Protein 1U34 (pdb70)

CATH classification: 4.10.1240.10

Organism: Mus musculus (NCBI:txid10090)

Solvent-accessible surface area: 11486 Å² total; per-residue (Å²): 136,118,78,180,174,148,135,102,101,92,192,157,176,208,186,142,161,126,68,97,126,182,45,115,84,113,104,71,104,161,14,82,182,57,64,60,58,155,192,47,58,87,140,96,36,0,40,10,67,60,38,128,56,20,66,32,10,56,26,22,54,50,48,36,98,40,67,104,62,35,59,126,194,54,60,32,115,189,132,120,73,71,163,30,2,106,1,69,3,103,149,112,15,63,27,34,87,128,10,80,96,72,169,19,160,85,66,147,92,113,196,145,213,180,183,103,153,181,273

Foldseek 3Di:
DPDPPDDDDDDDDDDPDDDDDDPPDDQSPDAADQAPHNDDHDDQAEPWHADPHNPTHRTDGAQAKPAFQQCPPLHPHHGDDDDGWIWHHHNNRYTDDDTDCDCSPPDHGDDDDDDDDDD

Secondary structure (DSSP, 8-state):
--S-------------S---SS-SS-TTS--S----SSS---SS----B--SSS--B----TT-B----SS-TTSSS----------B--TTS---S-----SSS--SS----------

Radius of gyration: 20.19 Å; Cα contacts (8 Å, |Δi|>4): 147; chains: 1; bounding box: 63×57×38 Å

GO terms:
  GO:0009986 cell surface (C, IDA)
  GO:0106071 positive regulation of adenylate cyclase-activating G protein-coupled receptor signaling pathway (P, IDA)
  GO:0015056 corticotrophin-releasing factor receptor activity (F, IDA)
  GO:0051866 general adaptation syndrome (P, IDA)
  GO:0005783 endoplasmic reticulum (C, EXP)
  GO:0005794 Golgi apparatus (C, EXP)
  GO:0005886 plasma membrane (C, EXP)
  GO:0015056 corticotrophin-releasing factor receptor activity (F, IMP)
  GO:0051461 positive regulation of corticotropin secretion (P, IMP)
  GO:0051866 general adaptation syndrome (P, IMP)
  GO:0005179 hormone activity (F, IDA)
  GO:0007186 G protein-coupled receptor signaling pathway (P, IDA)
  GO:0016525 negative regulation of angiogenesis (P, IMP)
  GO:0005515 protein binding (F, IPI)

Nearest PDB structures (foldseek):
  1u34-assembly1_A  TM=4.795E-01  e=1.345E-15  Mus musculus
  2jnc-assembly1_A  TM=6.768E-01  e=2.376E-10  Mus musculus
  3n96-assembly1_D  TM=6.981E-01  e=1.333E-08  Homo sapiens
  3ehu-assembly2_B  TM=7.240E-01  e=1.091E-06  Escherichia coli K-12
  3ehs-assembly1_A  TM=6.765E-01  e=5.462E-07  Escherichia coli K-12

InterPro domains:
  IPR000832 GPCR, family 2, secretin-like [PF00002] (118-355)
  IPR000832 GPCR, family 2, secretin-like [PR00249] (118-142)
  IPR000832 GPCR, family 2, secretin-like [PR00249] (150-174)
  IPR000832 GPCR, family 2, secretin-like [PR00249] (186-209)
  IPR000832 GPCR, family 2, secretin-like [PR00249] (224-249)
  IPR000832 GPCR, family 2, secretin-like [PR00249] (266-291)
  IPR000832 GPCR, family 2, secretin-like [PR00249] (308-328)
  IPR000832 GPCR, family 2, secretin-like [PR00249] (341-362)
  IPR001879 GPCR, family 2, extracellular hormone receptor domain [PF02793] (38-99)
  IPR001879 GPCR, family 2, extracellular hormone receptor domain [PS50227] (13-102)
  IPR001879 GPCR, family 2, extracellular hormone receptor domain [SM00008] (36-107)
  IPR003051 GPCR, family 2, corticotropin releasing factor receptor [PR01279] (52-63)
  IPR003051 GPCR, family 2, corticotropin releasing factor receptor [PR01279] (65-82)
  IPR003051 GPCR, family 2, corticotropin releasing factor receptor [PR01279] (86-102)
  IPR003051 GPCR, family 2, corticotropin releasing factor receptor [PR01279] (107-122)
  IPR003051 GPCR, family 2, corticotropin releasing factor receptor [PR01279] (124-142)
  IPR003051 GPCR, family 2, corticotropin releasing factor receptor [PR01279] (211-223)
  IPR003051 GPCR, family 2, corticotropin releasing factor receptor [PR01279] (255-270)
  IPR003051 GPCR, family 2, corticotropin releasing factor receptor [PR01279] (295-304)
  IPR003051 GPCR, family 2, corticotropin releasing factor receptor [PR01279] (326-347)

Structure (mmCIF, N/CA/C/O backbone):
data_1U34
#
_entry.id   1U34
#
loop_
_atom_site.group_PDB
_atom_site.id
_atom_site.type_symbol
_atom_site.label_atom_id
_atom_site.label_alt_id
_atom_site.label_comp_id
_atom_site.label_asym_id
_atom_site.label_entity_id
_atom_site.label_seq_id
_atom_site.pdbx_PDB_ins_code
_atom_site.Cartn_x
_atom_site.Cartn_y
_atom_site.Cartn_z
_atom_site.occupancy
_atom_site.B_iso_or_equiv
_atom_site.auth_seq_id
_atom_site.auth_comp_id
_atom_site.auth_asym_id
_atom_site.auth_atom_id
_atom_site.pdbx_PDB_model_num
ATOM 1 N N . GLY A 1 1 ? 8.551 -42.265 12.281 1.00 0.00 15 GLY A N 1
ATOM 2 C CA . GLY A 1 1 ? 8.834 -40.964 11.698 1.00 0.00 15 GLY A CA 1
ATOM 3 C C . GLY A 1 1 ? 8.059 -39.859 12.420 1.00 0.00 15 GLY A C 1
ATOM 4 O O . GLY A 1 1 ? 7.517 -40.082 13.502 1.00 0.00 15 GLY A O 1
ATOM 8 N N . SER A 1 2 ? 8.032 -38.693 11.792 1.00 0.00 16 SER A N 1
ATOM 9 C CA . SER A 1 2 ? 7.333 -37.554 12.362 1.00 0.00 16 SER A CA 1
ATOM 10 C C . SER A 1 2 ? 6.933 -36.578 11.253 1.00 0.00 16 SER A C 1
ATOM 11 O O . SER A 1 2 ? 7.357 -36.726 10.108 1.00 0.00 16 SER A O 1
ATOM 18 N N . GLY A 1 3 ? 6.120 -35.602 11.632 1.00 0.00 17 GLY A N 1
ATOM 19 C CA . GLY A 1 3 ? 5.657 -34.603 10.684 1.00 0.00 17 GLY A CA 1
ATOM 20 C C . GLY A 1 3 ? 5.802 -33.193 11.260 1.00 0.00 17 GLY A C 1
ATOM 21 O O . GLY A 1 3 ? 4.806 -32.527 11.537 1.00 0.00 17 GLY A O 1
ATOM 25 N N . MET A 1 4 ? 7.051 -32.780 11.422 1.00 0.00 18 MET A N 1
ATOM 26 C CA . MET A 1 4 ? 7.338 -31.461 11.959 1.00 0.00 18 MET A CA 1
ATOM 27 C C . MET A 1 4 ? 8.820 -31.115 11.800 1.00 0.00 18 MET A C 1
ATOM 28 O O . MET A 1 4 ? 9.681 -31.765 12.391 1.00 0.00 18 MET A O 1
ATOM 40 N N . LYS A 1 5 ? 9.072 -30.093 10.996 1.00 0.00 19 LYS A N 1
ATOM 41 C CA . LYS A 1 5 ? 10.435 -29.652 10.749 1.00 0.00 19 LYS A CA 1
ATOM 42 C C . LYS A 1 5 ? 10.416 -28.460 9.789 1.00 0.00 19 LYS A C 1
ATOM 43 O O . LYS A 1 5 ? 9.350 -28.015 9.368 1.00 0.00 19 LYS A O 1
ATOM 58 N N . GLU A 1 6 ? 11.609 -27.978 9.472 1.00 0.00 20 GLU A N 1
ATOM 59 C CA . GLU A 1 6 ? 11.743 -26.848 8.569 1.00 0.00 20 GLU A CA 1
ATOM 60 C C . GLU A 1 6 ? 11.132 -25.593 9.197 1.00 0.00 20 GLU A C 1
ATOM 61 O O . GLU A 1 6 ? 9.918 -25.517 9.386 1.00 0.00 20 GLU A O 1
ATOM 71 N N . THR A 1 7 ? 12.000 -24.640 9.501 1.00 0.00 21 THR A N 1
ATOM 72 C CA . THR A 1 7 ? 11.561 -23.392 10.102 1.00 0.00 21 THR A CA 1
ATOM 73 C C . THR A 1 7 ? 12.744 -22.436 10.270 1.00 0.00 21 THR A C 1
ATOM 74 O O . THR A 1 7 ? 13.864 -22.869 10.535 1.00 0.00 21 THR A O 1
ATOM 85 N N . ALA A 1 8 ? 12.454 -21.153 10.109 1.00 0.00 22 ALA A N 1
ATOM 86 C CA . ALA A 1 8 ? 13.479 -20.132 10.239 1.00 0.00 22 ALA A CA 1
ATOM 87 C C . ALA A 1 8 ? 12.816 -18.781 10.515 1.00 0.00 22 ALA A C 1
ATOM 88 O O . ALA A 1 8 ? 11.611 -18.627 10.323 1.00 0.00 22 ALA A O 1
ATOM 95 N N . ALA A 1 9 ? 13.632 -17.837 10.958 1.00 0.00 23 ALA A N 1
ATOM 96 C CA . ALA A 1 9 ? 13.139 -16.503 11.261 1.00 0.00 23 ALA A CA 1
ATOM 97 C C . ALA A 1 9 ? 14.310 -15.616 11.687 1.00 0.00 23 ALA A C 1
ATOM 98 O O . ALA A 1 9 ? 15.221 -16.072 12.377 1.00 0.00 23 ALA A O 1
ATOM 105 N N . ALA A 1 10 ? 14.250 -14.364 11.257 1.00 0.00 24 ALA A N 1
ATOM 106 C CA . ALA A 1 10 ? 15.294 -13.408 11.584 1.00 0.00 24 ALA A CA 1
ATOM 107 C C . ALA A 1 10 ? 14.857 -12.010 11.144 1.00 0.00 24 ALA A C 1
ATOM 108 O O . ALA A 1 10 ? 14.647 -11.767 9.956 1.00 0.00 24 ALA A O 1
ATOM 115 N N . LYS A 1 11 ? 14.733 -11.127 12.124 1.00 0.00 25 LYS A N 1
ATOM 116 C CA . LYS A 1 11 ? 14.325 -9.759 11.851 1.00 0.00 25 LYS A CA 1
ATOM 117 C C . LYS A 1 11 ? 15.365 -8.797 12.427 1.00 0.00 25 LYS A C 1
ATOM 118 O O . LYS A 1 11 ? 16.392 -9.228 12.951 1.00 0.00 25 LYS A O 1
ATOM 133 N N . PHE A 1 12 ? 15.065 -7.512 12.310 1.00 0.00 26 PHE A N 1
ATOM 134 C CA . PHE A 1 12 ? 15.962 -6.485 12.813 1.00 0.00 26 PHE A CA 1
ATOM 135 C C . PHE A 1 12 ? 15.191 -5.419 13.595 1.00 0.00 26 PHE A C 1
ATOM 136 O O . PHE A 1 12 ? 13.969 -5.329 13.489 1.00 0.00 26 PHE A O 1
ATOM 152 N N . GLU A 1 13 ? 15.938 -4.639 14.362 1.00 0.00 27 GLU A N 1
ATOM 153 C CA . GLU A 1 13 ? 15.340 -3.582 15.161 1.00 0.00 27 GLU A CA 1
ATOM 154 C C . GLU A 1 13 ? 14.447 -2.697 14.288 1.00 0.00 27 GLU A C 1
ATOM 155 O O . GLU A 1 13 ? 14.856 -2.268 13.211 1.00 0.00 27 GLU A O 1
ATOM 165 N N . ARG A 1 14 ? 13.246 -2.449 14.788 1.00 0.00 28 ARG A N 1
ATOM 166 C CA . ARG A 1 14 ? 12.292 -1.622 14.067 1.00 0.00 28 ARG A CA 1
ATOM 167 C C . ARG A 1 14 ? 11.089 -1.302 14.957 1.00 0.00 28 ARG A C 1
ATOM 168 O O . ARG A 1 14 ? 10.303 -2.190 15.286 1.00 0.00 28 ARG A O 1
ATOM 186 N N . GLN A 1 15 ? 10.983 -0.033 15.320 1.00 0.00 29 GLN A N 1
ATOM 187 C CA . GLN A 1 15 ? 9.889 0.415 16.166 1.00 0.00 29 GLN A CA 1
ATOM 188 C C . GLN A 1 15 ? 9.025 1.434 15.420 1.00 0.00 29 GLN A C 1
ATOM 189 O O . GLN A 1 15 ? 7.835 1.205 15.203 1.00 0.00 29 GLN A O 1
ATOM 201 N N . HIS A 1 16 ? 9.657 2.538 15.046 1.00 0.00 30 HIS A N 1
ATOM 202 C CA . HIS A 1 16 ? 8.961 3.592 14.329 1.00 0.00 30 HIS A CA 1
ATOM 203 C C . HIS A 1 16 ? 9.951 4.695 13.950 1.00 0.00 30 HIS A C 1
ATOM 204 O O . HIS A 1 16 ? 10.992 4.845 14.588 1.00 0.00 30 HIS A O 1
ATOM 217 N N . MET A 1 17 ? 9.593 5.438 12.914 1.00 0.00 31 MET A N 1
ATOM 218 C CA . MET A 1 17 ? 10.437 6.523 12.442 1.00 0.00 31 MET A CA 1
ATOM 219 C C . MET A 1 17 ? 10.041 7.849 13.095 1.00 0.00 31 MET A C 1
ATOM 220 O O . MET A 1 17 ? 10.107 8.901 12.462 1.00 0.00 31 MET A O 1
ATOM 232 N N . ASP A 1 18 ? 9.638 7.756 14.354 1.00 0.00 32 ASP A N 1
ATOM 233 C CA . ASP A 1 18 ? 9.233 8.935 15.100 1.00 0.00 32 ASP A CA 1
ATOM 234 C C . ASP A 1 18 ? 8.026 9.577 14.411 1.00 0.00 32 ASP A C 1
ATOM 235 O O . ASP A 1 18 ? 7.908 9.533 13.188 1.00 0.00 32 ASP A O 1
ATOM 243 N N . SER A 1 19 ? 7.159 10.158 15.228 1.00 0.00 33 SER A N 1
ATOM 244 C CA . SER A 1 19 ? 5.966 10.808 14.714 1.00 0.00 33 SER A CA 1
ATOM 245 C C . SER A 1 19 ? 5.002 11.116 15.861 1.00 0.00 33 SER A C 1
ATOM 246 O O . SER A 1 19 ? 5.007 10.431 16.881 1.00 0.00 33 SER A O 1
ATOM 253 N N . PRO A 1 20 ? 4.177 12.177 15.650 1.00 0.00 34 PRO A N 1
ATOM 254 C CA . PRO A 1 20 ? 3.209 12.584 16.654 1.00 0.00 34 PRO A CA 1
ATOM 255 C C . PRO A 1 20 ? 2.020 11.622 16.692 1.00 0.00 34 PRO A C 1
ATOM 256 O O . PRO A 1 20 ? 2.107 10.502 16.190 1.00 0.00 34 PRO A O 1
ATOM 264 N N . ASP A 1 21 ? 0.937 12.095 17.291 1.00 0.00 35 ASP A N 1
ATOM 265 C CA . ASP A 1 21 ? -0.268 11.290 17.400 1.00 0.00 35 ASP A CA 1
ATOM 266 C C . ASP A 1 21 ? -1.330 11.837 16.444 1.00 0.00 35 ASP A C 1
ATOM 267 O O . ASP A 1 21 ? -1.391 13.041 16.202 1.00 0.00 35 ASP A O 1
ATOM 275 N N . LEU A 1 22 ? -2.140 10.926 15.927 1.00 0.00 36 LEU A N 1
ATOM 276 C CA . LEU A 1 22 ? -3.196 11.301 15.002 1.00 0.00 36 LEU A CA 1
ATOM 277 C C . LEU A 1 22 ? -2.615 11.414 13.590 1.00 0.00 36 LEU A C 1
ATOM 278 O O . LEU A 1 22 ? -3.138 10.817 12.650 1.00 0.00 36 LEU A O 1
ATOM 293 N N . GLY A 1 23 ? -1.543 12.186 13.486 1.00 0.00 37 GLY A N 1
ATOM 294 C CA . GLY A 1 23 ? -0.886 12.384 12.206 1.00 0.00 37 GLY A CA 1
ATOM 295 C C . GLY A 1 23 ? -0.860 13.867 11.828 1.00 0.00 37 GLY A C 1
ATOM 296 O O . GLY A 1 23 ? -1.889 14.540 11.866 1.00 0.00 37 GLY A O 1
ATOM 300 N N . THR A 1 24 ? 0.328 14.333 11.472 1.00 0.00 38 THR A N 1
ATOM 301 C CA . THR A 1 24 ? 0.503 15.724 11.088 1.00 0.00 38 THR A CA 1
ATOM 302 C C . THR A 1 24 ? 0.080 15.932 9.633 1.00 0.00 38 THR A C 1
ATOM 303 O O . THR A 1 24 ? 0.192 17.035 9.101 1.00 0.00 38 THR A O 1
ATOM 314 N N . THR A 1 25 ? -0.399 14.853 9.029 1.00 0.00 39 THR A N 1
ATOM 315 C CA . THR A 1 25 ? -0.839 14.905 7.645 1.00 0.00 39 THR A CA 1
ATOM 316 C C . THR A 1 25 ? -1.474 13.573 7.239 1.00 0.00 39 THR A C 1
ATOM 317 O O . THR A 1 25 ? -0.852 12.520 7.364 1.00 0.00 39 THR A O 1
ATOM 328 N N . LEU A 1 26 ? -2.707 13.665 6.762 1.00 0.00 40 LEU A N 1
ATOM 329 C CA . LEU A 1 26 ? -3.434 12.480 6.336 1.00 0.00 40 LEU A CA 1
ATOM 330 C C . LEU A 1 26 ? -2.798 11.927 5.059 1.00 0.00 40 LEU A C 1
ATOM 331 O O . LEU A 1 26 ? -2.238 12.681 4.265 1.00 0.00 40 LEU A O 1
ATOM 346 N N . LEU A 1 27 ? -2.905 10.616 4.903 1.00 0.00 41 LEU A N 1
ATOM 347 C CA . LEU A 1 27 ? -2.347 9.954 3.737 1.00 0.00 41 LEU A CA 1
ATOM 348 C C . LEU A 1 27 ? -3.380 9.960 2.608 1.00 0.00 41 LEU A C 1
ATOM 349 O O . LEU A 1 27 ? -3.144 9.395 1.542 1.00 0.00 41 LEU A O 1
ATOM 364 N N . GLU A 1 28 ? -4.504 10.606 2.882 1.00 0.00 42 GLU A N 1
ATOM 365 C CA . GLU A 1 28 ? -5.575 10.693 1.905 1.00 0.00 42 GLU A CA 1
ATOM 366 C C . GLU A 1 28 ? -5.884 12.158 1.585 1.00 0.00 42 GLU A C 1
ATOM 367 O O . GLU A 1 28 ? -7.034 12.512 1.331 1.00 0.00 42 GLU A O 1
ATOM 377 N N . GLN A 1 29 ? -4.837 12.969 1.607 1.00 0.00 43 GLN A N 1
ATOM 378 C CA . GLN A 1 29 ? -4.981 14.386 1.324 1.00 0.00 43 GLN A CA 1
ATOM 379 C C . GLN A 1 29 ? -5.997 14.601 0.200 1.00 0.00 43 GLN A C 1
ATOM 380 O O . GLN A 1 29 ? -6.846 15.486 0.287 1.00 0.00 43 GLN A O 1
ATOM 392 N N . TYR A 1 30 ? -5.874 13.776 -0.831 1.00 0.00 44 TYR A N 1
ATOM 393 C CA . TYR A 1 30 ? -6.771 13.865 -1.971 1.00 0.00 44 TYR A CA 1
ATOM 394 C C . TYR A 1 30 ? -6.482 12.756 -2.983 1.00 0.00 44 TYR A C 1
ATOM 395 O O . TYR A 1 30 ? -7.401 12.207 -3.587 1.00 0.00 44 TYR A O 1
ATOM 412 N N . CYS A 1 31 ? -5.200 12.459 -3.137 1.00 0.00 45 CYS A N 1
ATOM 413 C CA . CYS A 1 31 ? -4.777 11.425 -4.067 1.00 0.00 45 CYS A CA 1
ATOM 414 C C . CYS A 1 31 ? -5.206 11.841 -5.476 1.00 0.00 45 CYS A C 1
ATOM 415 O O . CYS A 1 31 ? -5.213 13.026 -5.801 1.00 0.00 45 CYS A O 1
ATOM 421 N N . HIS A 1 32 ? -5.554 10.842 -6.273 1.00 0.00 46 HIS A N 1
ATOM 422 C CA . HIS A 1 32 ? -5.983 11.088 -7.639 1.00 0.00 46 HIS A CA 1
ATOM 423 C C . HIS A 1 32 ? -7.400 11.667 -7.635 1.00 0.00 46 HIS A C 1
ATOM 424 O O . HIS A 1 32 ? -7.897 12.093 -6.594 1.00 0.00 46 HIS A O 1
ATOM 437 N N . ARG A 1 33 ? -8.008 11.664 -8.813 1.00 0.00 47 ARG A N 1
ATOM 438 C CA . ARG A 1 33 ? -9.357 12.184 -8.958 1.00 0.00 47 ARG A CA 1
ATOM 439 C C . ARG A 1 33 ? -10.315 11.444 -8.022 1.00 0.00 47 ARG A C 1
ATOM 440 O O . ARG A 1 33 ? -11.240 12.042 -7.475 1.00 0.00 47 ARG A O 1
ATOM 458 N N . THR A 1 34 ? -10.060 10.153 -7.868 1.00 0.00 48 THR A N 1
ATOM 459 C CA . THR A 1 34 ? -10.889 9.325 -7.008 1.00 0.00 48 THR A CA 1
ATOM 460 C C . THR A 1 34 ? -12.337 9.819 -7.025 1.00 0.00 48 THR A C 1
ATOM 461 O O . THR A 1 34 ? -12.720 10.655 -6.209 1.00 0.00 48 THR A O 1
ATOM 472 N N . THR A 1 35 ? -13.102 9.281 -7.962 1.00 0.00 49 THR A N 1
ATOM 473 C CA . THR A 1 35 ? -14.498 9.657 -8.097 1.00 0.00 49 THR A CA 1
ATOM 474 C C . THR A 1 35 ? -15.356 8.427 -8.399 1.00 0.00 49 THR A C 1
ATOM 475 O O . THR A 1 35 ? -15.596 8.103 -9.562 1.00 0.00 49 THR A O 1
ATOM 486 N N . ILE A 1 36 ? -15.795 7.773 -7.334 1.00 0.00 50 ILE A N 1
ATOM 487 C CA . ILE A 1 36 ? -16.620 6.585 -7.472 1.00 0.00 50 ILE A CA 1
ATOM 488 C C . ILE A 1 36 ? -17.143 6.171 -6.095 1.00 0.00 50 ILE A C 1
ATOM 489 O O . ILE A 1 36 ? -16.620 6.606 -5.070 1.00 0.00 50 ILE A O 1
ATOM 504 N N . GLY A 1 37 ? -18.170 5.334 -6.115 1.00 0.00 51 GLY A N 1
ATOM 505 C CA . GLY A 1 37 ? -18.770 4.857 -4.881 1.00 0.00 51 GLY A CA 1
ATOM 506 C C . GLY A 1 37 ? -20.217 5.340 -4.751 1.00 0.00 51 GLY A C 1
ATOM 507 O O . GLY A 1 37 ? -20.565 6.013 -3.783 1.00 0.00 51 GLY A O 1
ATOM 511 N N . ASN A 1 38 ? -21.019 4.978 -5.742 1.00 0.00 52 ASN A N 1
ATOM 512 C CA . ASN A 1 38 ? -22.419 5.367 -5.751 1.00 0.00 52 ASN A CA 1
ATOM 513 C C . ASN A 1 38 ? -22.523 6.878 -5.962 1.00 0.00 52 ASN A C 1
ATOM 514 O O . ASN A 1 38 ? -23.173 7.574 -5.183 1.00 0.00 52 ASN A O 1
ATOM 524 N N . PHE A 1 39 ? -21.872 7.343 -7.018 1.00 0.00 53 PHE A N 1
ATOM 525 C CA . PHE A 1 39 ? -21.882 8.760 -7.341 1.00 0.00 53 PHE A CA 1
ATOM 526 C C . PHE A 1 39 ? -21.315 9.007 -8.740 1.00 0.00 53 PHE A C 1
ATOM 527 O O . PHE A 1 39 ? -21.839 9.832 -9.489 1.00 0.00 53 PHE A O 1
ATOM 543 N N . SER A 1 40 ? -20.255 8.277 -9.052 1.00 0.00 54 SER A N 1
ATOM 544 C CA . SER A 1 40 ? -19.611 8.408 -10.348 1.00 0.00 54 SER A CA 1
ATOM 545 C C . SER A 1 40 ? -18.854 7.123 -10.688 1.00 0.00 54 SER A C 1
ATOM 546 O O . SER A 1 40 ? -17.629 7.074 -10.585 1.00 0.00 54 SER A O 1
ATOM 553 N N . GLY A 1 41 ? -19.614 6.113 -11.085 1.00 0.00 55 GLY A N 1
ATOM 554 C CA . GLY A 1 41 ? -19.029 4.830 -11.440 1.00 0.00 55 GLY A CA 1
ATOM 555 C C . GLY A 1 41 ? -19.156 4.568 -12.942 1.00 0.00 55 GLY A C 1
ATOM 556 O O . GLY A 1 41 ? -20.208 4.138 -13.413 1.00 0.00 55 GLY A O 1
ATOM 560 N N . PRO A 1 42 ? -18.041 4.843 -13.671 1.00 0.00 56 PRO A N 1
ATOM 561 C CA . PRO A 1 42 ? -18.019 4.641 -15.109 1.00 0.00 56 PRO A CA 1
ATOM 562 C C . PRO A 1 42 ? -17.917 3.154 -15.452 1.00 0.00 56 PRO A C 1
ATOM 563 O O . PRO A 1 42 ? -18.851 2.574 -16.002 1.00 0.00 56 PRO A O 1
ATOM 571 N N . TYR A 1 43 ? -16.772 2.578 -15.112 1.00 0.00 57 TYR A N 1
ATOM 572 C CA . TYR A 1 43 ? -16.536 1.169 -15.377 1.00 0.00 57 TYR A CA 1
ATOM 573 C C . TYR A 1 43 ? -16.228 0.413 -14.084 1.00 0.00 57 TYR A C 1
ATOM 574 O O . TYR A 1 43 ? -16.388 0.952 -12.991 1.00 0.00 57 TYR A O 1
ATOM 591 N N . THR A 1 44 ? -15.791 -0.828 -14.251 1.00 0.00 58 THR A N 1
ATOM 592 C CA . THR A 1 44 ? -15.459 -1.664 -13.110 1.00 0.00 58 THR A CA 1
ATOM 593 C C . THR A 1 44 ? -13.945 -1.689 -12.890 1.00 0.00 58 THR A C 1
ATOM 594 O O . THR A 1 44 ? -13.392 -2.704 -12.472 1.00 0.00 58 THR A O 1
ATOM 605 N N . TYR A 1 45 ? -13.318 -0.558 -13.179 1.00 0.00 59 TYR A N 1
ATOM 606 C CA . TYR A 1 45 ? -11.880 -0.437 -13.018 1.00 0.00 59 TYR A CA 1
ATOM 607 C C . TYR A 1 45 ? -11.511 -0.207 -11.551 1.00 0.00 59 TYR A C 1
ATOM 608 O O . TYR A 1 45 ? -12.378 0.075 -10.726 1.00 0.00 59 TYR A O 1
ATOM 625 N N . CYS A 1 46 ? -10.222 -0.338 -11.272 1.00 0.00 60 CYS A N 1
ATOM 626 C CA . CYS A 1 46 ? -9.727 -0.148 -9.918 1.00 0.00 60 CYS A CA 1
ATOM 627 C C . CYS A 1 46 ? -9.928 1.320 -9.535 1.00 0.00 60 CYS A C 1
ATOM 628 O O . CYS A 1 46 ? -9.875 2.202 -10.390 1.00 0.00 60 CYS A O 1
ATOM 634 N N . ASN A 1 47 ? -10.154 1.535 -8.247 1.00 0.00 61 ASN A N 1
ATOM 635 C CA . ASN A 1 47 ? -10.362 2.881 -7.740 1.00 0.00 61 ASN A CA 1
ATOM 636 C C . ASN A 1 47 ? -9.214 3.252 -6.800 1.00 0.00 61 ASN A C 1
ATOM 637 O O . ASN A 1 47 ? -8.479 2.379 -6.338 1.00 0.00 61 ASN A O 1
ATOM 647 N N . THR A 1 48 ? -9.093 4.546 -6.545 1.00 0.00 62 THR A N 1
ATOM 648 C CA . THR A 1 48 ? -8.045 5.043 -5.669 1.00 0.00 62 THR A CA 1
ATOM 649 C C . THR A 1 48 ? -8.224 4.485 -4.256 1.00 0.00 62 THR A C 1
ATOM 650 O O . THR A 1 48 ? -9.295 4.617 -3.663 1.00 0.00 62 THR A O 1
ATOM 661 N N . THR A 1 49 ? -7.161 3.874 -3.756 1.00 0.00 63 THR A N 1
ATOM 662 C CA . THR A 1 49 ? -7.186 3.297 -2.422 1.00 0.00 63 THR A CA 1
ATOM 663 C C . THR A 1 49 ? -5.765 3.143 -1.880 1.00 0.00 63 THR A C 1
ATOM 664 O O . THR A 1 49 ? -4.802 3.122 -2.647 1.00 0.00 63 THR A O 1
ATOM 675 N N . LEU A 1 50 ? -5.676 3.040 -0.562 1.00 0.00 64 LEU A N 1
ATOM 676 C CA . LEU A 1 50 ? -4.388 2.888 0.092 1.00 0.00 64 LEU A CA 1
ATOM 677 C C . LEU A 1 50 ? -4.468 1.750 1.112 1.00 0.00 64 LEU A C 1
ATOM 678 O O . LEU A 1 50 ? -5.344 1.747 1.976 1.00 0.00 64 LEU A O 1
ATOM 693 N N . ASP A 1 51 ? -3.543 0.811 0.976 1.00 0.00 65 ASP A N 1
ATOM 694 C CA . ASP A 1 51 ? -3.498 -0.330 1.874 1.00 0.00 65 ASP A CA 1
ATOM 695 C C . ASP A 1 51 ? -2.503 -0.048 3.002 1.00 0.00 65 ASP A C 1
ATOM 696 O O . ASP A 1 51 ? -2.156 1.105 3.254 1.00 0.00 65 ASP A O 1
ATOM 704 N N . GLN A 1 52 ? -2.072 -1.121 3.649 1.00 0.00 66 GLN A N 1
ATOM 705 C CA . GLN A 1 52 ? -1.123 -1.002 4.743 1.00 0.00 66 GLN A CA 1
ATOM 706 C C . GLN A 1 52 ? -0.081 0.073 4.430 1.00 0.00 66 GLN A C 1
ATOM 707 O O . GLN A 1 52 ? 0.442 0.719 5.336 1.00 0.00 66 GLN A O 1
ATOM 719 N N . ILE A 1 53 ? 0.188 0.233 3.142 1.00 0.00 67 ILE A N 1
ATOM 720 C CA . ILE A 1 53 ? 1.158 1.218 2.697 1.00 0.00 67 ILE A CA 1
ATOM 721 C C . ILE A 1 53 ? 0.450 2.553 2.459 1.00 0.00 67 ILE A C 1
ATOM 722 O O . ILE A 1 53 ? -0.219 2.732 1.442 1.00 0.00 67 ILE A O 1
ATOM 737 N N . GLY A 1 54 ? 0.621 3.456 3.413 1.00 0.00 68 GLY A N 1
ATOM 738 C CA . GLY A 1 54 ? 0.005 4.769 3.320 1.00 0.00 68 GLY A CA 1
ATOM 739 C C . GLY A 1 54 ? -0.026 5.258 1.871 1.00 0.00 68 GLY A C 1
ATOM 740 O O . GLY A 1 54 ? -1.028 5.812 1.420 1.00 0.00 68 GLY A O 1
ATOM 744 N N . THR A 1 55 ? 1.084 5.037 1.181 1.00 0.00 69 THR A N 1
ATOM 745 C CA . THR A 1 55 ? 1.197 5.448 -0.208 1.00 0.00 69 THR A CA 1
ATOM 746 C C . THR A 1 55 ? -0.054 5.041 -0.988 1.00 0.00 69 THR A C 1
ATOM 747 O O . THR A 1 55 ? -0.280 3.856 -1.232 1.00 0.00 69 THR A O 1
ATOM 758 N N . CYS A 1 56 ? -0.835 6.045 -1.357 1.00 0.00 70 CYS A N 1
ATOM 759 C CA . CYS A 1 56 ? -2.058 5.806 -2.106 1.00 0.00 70 CYS A CA 1
ATOM 760 C C . CYS A 1 56 ? -1.696 5.660 -3.585 1.00 0.00 70 CYS A C 1
ATOM 761 O O . CYS A 1 56 ? -0.804 6.347 -4.079 1.00 0.00 70 CYS A O 1
ATOM 767 N N . TRP A 1 57 ? -2.408 4.762 -4.250 1.00 0.00 71 TRP A N 1
ATOM 768 C CA . TRP A 1 57 ? -2.173 4.518 -5.662 1.00 0.00 71 TRP A CA 1
ATOM 769 C C . TRP A 1 57 ? -3.381 5.043 -6.441 1.00 0.00 71 TRP A C 1
ATOM 770 O O . TRP A 1 57 ? -4.519 4.911 -5.991 1.00 0.00 71 TRP A O 1
ATOM 790 N N . PRO A 1 58 ? -3.085 5.642 -7.624 1.00 0.00 72 PRO A N 1
ATOM 791 C CA . PRO A 1 58 ? -4.134 6.189 -8.470 1.00 0.00 72 PRO A CA 1
ATOM 792 C C . PRO A 1 58 ? -4.897 5.072 -9.185 1.00 0.00 72 PRO A C 1
ATOM 793 O O . PRO A 1 58 ? -4.309 4.069 -9.585 1.00 0.00 72 PRO A O 1
ATOM 801 N N . GLN A 1 59 ? -6.198 5.284 -9.327 1.00 0.00 73 GLN A N 1
ATOM 802 C CA . GLN A 1 59 ? -7.048 4.309 -9.988 1.00 0.00 73 GLN A CA 1
ATOM 803 C C . GLN A 1 59 ? -6.296 3.648 -11.146 1.00 0.00 73 GLN A C 1
ATOM 804 O O . GLN A 1 59 ? -5.414 4.258 -11.746 1.00 0.00 73 GLN A O 1
ATOM 816 N N . SER A 1 60 ? -6.674 2.409 -11.423 1.00 0.00 74 SER A N 1
ATOM 817 C CA . SER A 1 60 ? -6.047 1.658 -12.499 1.00 0.00 74 SER A CA 1
ATOM 818 C C . SER A 1 60 ? -7.090 0.795 -13.212 1.00 0.00 74 SER A C 1
ATOM 819 O O . SER A 1 60 ? -8.286 0.921 -12.954 1.00 0.00 74 SER A O 1
ATOM 826 N N . ALA A 1 61 ? -6.599 -0.062 -14.094 1.00 0.00 75 ALA A N 1
ATOM 827 C CA . ALA A 1 61 ? -7.472 -0.946 -14.846 1.00 0.00 75 ALA A CA 1
ATOM 828 C C . ALA A 1 61 ? -7.455 -2.337 -14.210 1.00 0.00 75 ALA A C 1
ATOM 829 O O . ALA A 1 61 ? -6.477 -2.717 -13.568 1.00 0.00 75 ALA A O 1
ATOM 836 N N . PRO A 1 62 ? -8.577 -3.077 -14.415 1.00 0.00 76 PRO A N 1
ATOM 837 C CA . PRO A 1 62 ? -8.699 -4.418 -13.868 1.00 0.00 76 PRO A CA 1
ATOM 838 C C . PRO A 1 62 ? -7.855 -5.414 -14.666 1.00 0.00 76 PRO A C 1
ATOM 839 O O . PRO A 1 62 ? -7.684 -5.262 -15.874 1.00 0.00 76 PRO A O 1
ATOM 847 N N . GLY A 1 63 ? -7.348 -6.411 -13.955 1.00 0.00 77 GLY A N 1
ATOM 848 C CA . GLY A 1 63 ? -6.525 -7.432 -14.581 1.00 0.00 77 GLY A CA 1
ATOM 849 C C . GLY A 1 63 ? -5.136 -6.886 -14.919 1.00 0.00 77 GLY A C 1
ATOM 850 O O . GLY A 1 63 ? -4.334 -7.571 -15.551 1.00 0.00 77 GLY A O 1
ATOM 854 N N . ALA A 1 64 ? -4.896 -5.658 -14.484 1.00 0.00 78 ALA A N 1
ATOM 855 C CA . ALA A 1 64 ? -3.619 -5.012 -14.733 1.00 0.00 78 ALA A CA 1
ATOM 856 C C . ALA A 1 64 ? -2.701 -5.226 -13.528 1.00 0.00 78 ALA A C 1
ATOM 857 O O . ALA A 1 64 ? -2.894 -6.162 -12.754 1.00 0.00 78 ALA A O 1
ATOM 864 N N . LEU A 1 65 ? -1.721 -4.342 -13.406 1.00 0.00 79 LEU A N 1
ATOM 865 C CA . LEU A 1 65 ? -0.773 -4.422 -12.308 1.00 0.00 79 LEU A CA 1
ATOM 866 C C . LEU A 1 65 ? 0.157 -3.208 -12.354 1.00 0.00 79 LEU A C 1
ATOM 867 O O . LEU A 1 65 ? 0.683 -2.864 -13.411 1.00 0.00 79 LEU A O 1
ATOM 882 N N . VAL A 1 66 ? 0.331 -2.592 -11.193 1.00 0.00 80 VAL A N 1
ATOM 883 C CA . VAL A 1 66 ? 1.189 -1.424 -11.088 1.00 0.00 80 VAL A CA 1
ATOM 884 C C . VAL A 1 66 ? 2.517 -1.828 -10.445 1.00 0.00 80 VAL A C 1
ATOM 885 O O . VAL A 1 66 ? 2.883 -1.311 -9.390 1.00 0.00 80 VAL A O 1
ATOM 898 N N . GLU A 1 67 ? 3.203 -2.749 -11.108 1.00 0.00 81 GLU A N 1
ATOM 899 C CA . GLU A 1 67 ? 4.482 -3.228 -10.614 1.00 0.00 81 GLU A CA 1
ATOM 900 C C . GLU A 1 67 ? 5.620 -2.366 -11.164 1.00 0.00 81 GLU A C 1
ATOM 901 O O . GLU A 1 67 ? 5.569 -1.922 -12.310 1.00 0.00 81 GLU A O 1
ATOM 911 N N . ARG A 1 68 ? 6.620 -2.154 -10.321 1.00 0.00 82 ARG A N 1
ATOM 912 C CA . ARG A 1 68 ? 7.769 -1.354 -10.709 1.00 0.00 82 ARG A CA 1
ATOM 913 C C . ARG A 1 68 ? 9.013 -1.800 -9.937 1.00 0.00 82 ARG A C 1
ATOM 914 O O . ARG A 1 68 ? 9.572 -1.032 -9.156 1.00 0.00 82 ARG A O 1
ATOM 932 N N . PRO A 1 69 ? 9.419 -3.072 -10.190 1.00 0.00 83 PRO A N 1
ATOM 933 C CA . PRO A 1 69 ? 10.587 -3.630 -9.528 1.00 0.00 83 PRO A CA 1
ATOM 934 C C . PRO A 1 69 ? 11.877 -3.062 -10.122 1.00 0.00 83 PRO A C 1
ATOM 935 O O . PRO A 1 69 ? 12.306 -3.478 -11.198 1.00 0.00 83 PRO A O 1
ATOM 943 N N . CYS A 1 70 ? 12.461 -2.121 -9.396 1.00 0.00 84 CYS A N 1
ATOM 944 C CA . CYS A 1 70 ? 13.695 -1.492 -9.837 1.00 0.00 84 CYS A CA 1
ATOM 945 C C . CYS A 1 70 ? 13.401 -0.706 -11.116 1.00 0.00 84 CYS A C 1
ATOM 946 O O . CYS A 1 70 ? 12.423 -0.982 -11.809 1.00 0.00 84 CYS A O 1
ATOM 952 N N . PRO A 1 71 ? 14.289 0.286 -11.398 1.00 0.00 85 PRO A N 1
ATOM 953 C CA . PRO A 1 71 ? 14.136 1.114 -12.581 1.00 0.00 85 PRO A CA 1
ATOM 954 C C . PRO A 1 71 ? 14.537 0.348 -13.843 1.00 0.00 85 PRO A C 1
ATOM 955 O O . PRO A 1 71 ? 13.725 0.167 -14.749 1.00 0.00 85 PRO A O 1
ATOM 963 N N . GLU A 1 72 ? 15.791 -0.081 -13.861 1.00 0.00 86 GLU A N 1
ATOM 964 C CA . GLU A 1 72 ? 16.310 -0.824 -14.997 1.00 0.00 86 GLU A CA 1
ATOM 965 C C . GLU A 1 72 ? 17.100 -2.043 -14.517 1.00 0.00 86 GLU A C 1
ATOM 966 O O . GLU A 1 72 ? 17.792 -1.980 -13.503 1.00 0.00 86 GLU A O 1
ATOM 976 N N . TYR A 1 73 ? 16.971 -3.126 -15.271 1.00 0.00 87 TYR A N 1
ATOM 977 C CA . TYR A 1 73 ? 17.664 -4.358 -14.936 1.00 0.00 87 TYR A CA 1
ATOM 978 C C . TYR A 1 73 ? 19.134 -4.292 -15.356 1.00 0.00 87 TYR A C 1
ATOM 979 O O . TYR A 1 73 ? 19.591 -5.105 -16.158 1.00 0.00 87 TYR A O 1
ATOM 996 N N . PHE A 1 74 ? 19.833 -3.316 -14.795 1.00 0.00 88 PHE A N 1
ATOM 997 C CA . PHE A 1 74 ? 21.242 -3.133 -15.101 1.00 0.00 88 PHE A CA 1
ATOM 998 C C . PHE A 1 74 ? 22.101 -4.166 -14.367 1.00 0.00 88 PHE A C 1
ATOM 999 O O . PHE A 1 74 ? 23.000 -4.762 -14.958 1.00 0.00 88 PHE A O 1
ATOM 1015 N N . ASN A 1 75 ? 21.793 -4.344 -13.092 1.00 0.00 89 ASN A N 1
ATOM 1016 C CA . ASN A 1 75 ? 22.526 -5.294 -12.270 1.00 0.00 89 ASN A CA 1
ATOM 1017 C C . ASN A 1 75 ? 23.968 -4.812 -12.104 1.00 0.00 89 ASN A C 1
ATOM 1018 O O . ASN A 1 75 ? 24.867 -5.278 -12.801 1.00 0.00 89 ASN A O 1
ATOM 1028 N N . GLY A 1 76 ? 24.144 -3.882 -11.176 1.00 0.00 90 GLY A N 1
ATOM 1029 C CA . GLY A 1 76 ? 25.461 -3.330 -10.909 1.00 0.00 90 GLY A CA 1
ATOM 1030 C C . GLY A 1 76 ? 25.599 -1.927 -11.502 1.00 0.00 90 GLY A C 1
ATOM 1031 O O . GLY A 1 76 ? 26.486 -1.679 -12.318 1.00 0.00 90 GLY A O 1
ATOM 1035 N N . ILE A 1 77 ? 24.709 -1.047 -11.071 1.00 0.00 91 ILE A N 1
ATOM 1036 C CA . ILE A 1 77 ? 24.719 0.326 -11.549 1.00 0.00 91 ILE A CA 1
ATOM 1037 C C . ILE A 1 77 ? 23.989 1.217 -10.544 1.00 0.00 91 ILE A C 1
ATOM 1038 O O . ILE A 1 77 ? 23.343 0.721 -9.622 1.00 0.00 91 ILE A O 1
ATOM 1053 N N . LYS A 1 78 ? 24.115 2.519 -10.754 1.00 0.00 92 LYS A N 1
ATOM 1054 C CA . LYS A 1 78 ? 23.476 3.485 -9.878 1.00 0.00 92 LYS A CA 1
ATOM 1055 C C . LYS A 1 78 ? 22.023 3.681 -10.317 1.00 0.00 92 LYS A C 1
ATOM 1056 O O . LYS A 1 78 ? 21.761 4.276 -11.361 1.00 0.00 92 LYS A O 1
ATOM 1071 N N . TYR A 1 79 ? 21.116 3.169 -9.497 1.00 0.00 93 TYR A N 1
ATOM 1072 C CA . TYR A 1 79 ? 19.697 3.281 -9.788 1.00 0.00 93 TYR A CA 1
ATOM 1073 C C . TYR A 1 79 ? 19.162 4.657 -9.387 1.00 0.00 93 TYR A C 1
ATOM 1074 O O . TYR A 1 79 ? 19.872 5.447 -8.768 1.00 0.00 93 TYR A O 1
ATOM 1091 N N . ASN A 1 80 ? 17.914 4.902 -9.759 1.00 0.00 94 ASN A N 1
ATOM 1092 C CA . ASN A 1 80 ? 17.275 6.170 -9.447 1.00 0.00 94 ASN A CA 1
ATOM 1093 C C . ASN A 1 80 ? 16.209 5.947 -8.373 1.00 0.00 94 ASN A C 1
ATOM 1094 O O . ASN A 1 80 ? 15.914 6.849 -7.589 1.00 0.00 94 ASN A O 1
ATOM 1104 N N . THR A 1 81 ? 15.660 4.741 -8.369 1.00 0.00 95 THR A N 1
ATOM 1105 C CA . THR A 1 81 ? 14.633 4.390 -7.403 1.00 0.00 95 THR A CA 1
ATOM 1106 C C . THR A 1 81 ? 13.391 5.260 -7.604 1.00 0.00 95 THR A C 1
ATOM 1107 O O . THR A 1 81 ? 13.411 6.454 -7.309 1.00 0.00 95 THR A O 1
ATOM 1118 N N . THR A 1 82 ? 12.339 4.628 -8.106 1.00 0.00 96 THR A N 1
ATOM 1119 C CA . THR A 1 82 ? 11.090 5.331 -8.350 1.00 0.00 96 THR A CA 1
ATOM 1120 C C . THR A 1 82 ? 9.948 4.671 -7.577 1.00 0.00 96 THR A C 1
ATOM 1121 O O . THR A 1 82 ? 8.925 4.312 -8.159 1.00 0.00 96 THR A O 1
ATOM 1132 N N . ARG A 1 83 ? 10.160 4.530 -6.277 1.00 0.00 97 ARG A N 1
ATOM 1133 C CA . ARG A 1 83 ? 9.159 3.919 -5.417 1.00 0.00 97 ARG A CA 1
ATOM 1134 C C . ARG A 1 83 ? 8.787 2.530 -5.940 1.00 0.00 97 ARG A C 1
ATOM 1135 O O . ARG A 1 83 ? 7.657 2.307 -6.370 1.00 0.00 97 ARG A O 1
ATOM 1153 N N . ASN A 1 84 ? 9.760 1.632 -5.885 1.00 0.00 98 ASN A N 1
ATOM 1154 C CA . ASN A 1 84 ? 9.550 0.271 -6.348 1.00 0.00 98 ASN A CA 1
ATOM 1155 C C . ASN A 1 84 ? 8.379 -0.347 -5.582 1.00 0.00 98 ASN A C 1
ATOM 1156 O O . ASN A 1 84 ? 8.063 0.080 -4.472 1.00 0.00 98 ASN A O 1
ATOM 1166 N N . ALA A 1 85 ? 7.765 -1.342 -6.205 1.00 0.00 99 ALA A N 1
ATOM 1167 C CA . ALA A 1 85 ? 6.635 -2.024 -5.595 1.00 0.00 99 ALA A CA 1
ATOM 1168 C C . ALA A 1 85 ? 6.027 -2.997 -6.607 1.00 0.00 99 ALA A C 1
ATOM 1169 O O . ALA A 1 85 ? 6.405 -2.999 -7.777 1.00 0.00 99 ALA A O 1
ATOM 1176 N N . TYR A 1 86 ? 5.095 -3.803 -6.118 1.00 0.00 100 TYR A N 1
ATOM 1177 C CA . TYR A 1 86 ? 4.431 -4.779 -6.965 1.00 0.00 100 TYR A CA 1
ATOM 1178 C C . TYR A 1 86 ? 2.993 -5.018 -6.502 1.00 0.00 100 TYR A C 1
ATOM 1179 O O . TYR A 1 86 ? 2.761 -5.727 -5.523 1.00 0.00 100 TYR A O 1
ATOM 1196 N N . ARG A 1 87 ? 2.063 -4.413 -7.227 1.00 0.00 101 ARG A N 1
ATOM 1197 C CA . ARG A 1 87 ? 0.654 -4.552 -6.902 1.00 0.00 101 ARG A CA 1
ATOM 1198 C C . ARG A 1 87 ? -0.152 -4.882 -8.161 1.00 0.00 101 ARG A C 1
ATOM 1199 O O . ARG A 1 87 ? -0.078 -4.162 -9.156 1.00 0.00 101 ARG A O 1
ATOM 1217 N N . GLU A 1 88 ? -0.901 -5.970 -8.077 1.00 0.00 102 GLU A N 1
ATOM 1218 C CA . GLU A 1 88 ? -1.718 -6.404 -9.197 1.00 0.00 102 GLU A CA 1
ATOM 1219 C C . GLU A 1 88 ? -3.177 -5.998 -8.979 1.00 0.00 102 GLU A C 1
ATOM 1220 O O . GLU A 1 88 ? -3.617 -5.835 -7.842 1.00 0.00 102 GLU A O 1
ATOM 1230 N N . CYS A 1 89 ? -3.888 -5.844 -10.087 1.00 0.00 103 CYS A N 1
ATOM 1231 C CA . CYS A 1 89 ? -5.287 -5.458 -10.031 1.00 0.00 103 CYS A CA 1
ATOM 1232 C C . CYS A 1 89 ? -6.121 -6.589 -10.637 1.00 0.00 103 CYS A C 1
ATOM 1233 O O . CYS A 1 89 ? -5.982 -6.903 -11.818 1.00 0.00 103 CYS A O 1
ATOM 1239 N N . LEU A 1 90 ? -6.969 -7.170 -9.801 1.00 0.00 104 LEU A N 1
ATOM 1240 C CA . LEU A 1 90 ? -7.825 -8.259 -10.239 1.00 0.00 104 LEU A CA 1
ATOM 1241 C C . LEU A 1 90 ? -8.706 -7.775 -11.393 1.00 0.00 104 LEU A C 1
ATOM 1242 O O . LEU A 1 90 ? -8.822 -6.574 -11.629 1.00 0.00 104 LEU A O 1
ATOM 1257 N N . GLU A 1 91 ? -9.304 -8.737 -12.081 1.00 0.00 105 GLU A N 1
ATOM 1258 C CA . GLU A 1 91 ? -10.171 -8.425 -13.205 1.00 0.00 105 GLU A CA 1
ATOM 1259 C C . GLU A 1 91 ? -11.537 -7.951 -12.705 1.00 0.00 105 GLU A C 1
ATOM 1260 O O . GLU A 1 91 ? -12.426 -7.659 -13.504 1.00 0.00 105 GLU A O 1
ATOM 1270 N N . ASN A 1 92 ? -11.660 -7.887 -11.388 1.00 0.00 106 ASN A N 1
ATOM 1271 C CA . ASN A 1 92 ? -12.903 -7.452 -10.773 1.00 0.00 106 ASN A CA 1
ATOM 1272 C C . ASN A 1 92 ? -12.795 -5.970 -10.407 1.00 0.00 106 ASN A C 1
ATOM 1273 O O . ASN A 1 92 ? -13.755 -5.377 -9.918 1.00 0.00 106 ASN A O 1
ATOM 1283 N N . GLY A 1 93 ? -11.618 -5.415 -10.659 1.00 0.00 107 GLY A N 1
ATOM 1284 C CA . GLY A 1 93 ? -11.373 -4.015 -10.362 1.00 0.00 107 GLY A CA 1
ATOM 1285 C C . GLY A 1 93 ? -10.995 -3.823 -8.892 1.00 0.00 107 GLY A C 1
ATOM 1286 O O . GLY A 1 93 ? -11.566 -2.976 -8.207 1.00 0.00 107 GLY A O 1
ATOM 1290 N N . THR A 1 94 ? -10.036 -4.624 -8.452 1.00 0.00 108 THR A N 1
ATOM 1291 C CA . THR A 1 94 ? -9.575 -4.553 -7.075 1.00 0.00 108 THR A CA 1
ATOM 1292 C C . THR A 1 94 ? -8.055 -4.721 -7.013 1.00 0.00 108 THR A C 1
ATOM 1293 O O . THR A 1 94 ? -7.454 -5.302 -7.914 1.00 0.00 108 THR A O 1
ATOM 1304 N N . TRP A 1 95 ? -7.480 -4.200 -5.939 1.00 0.00 109 TRP A N 1
ATOM 1305 C CA . TRP A 1 95 ? -6.041 -4.285 -5.747 1.00 0.00 109 TRP A CA 1
ATOM 1306 C C . TRP A 1 95 ? -5.725 -5.656 -5.144 1.00 0.00 109 TRP A C 1
ATOM 1307 O O . TRP A 1 95 ? -6.600 -6.515 -5.053 1.00 0.00 109 TRP A O 1
ATOM 1327 N N . ALA A 1 96 ? -4.471 -5.816 -4.747 1.00 0.00 110 ALA A N 1
ATOM 1328 C CA . ALA A 1 96 ? -4.029 -7.068 -4.155 1.00 0.00 110 ALA A CA 1
ATOM 1329 C C . ALA A 1 96 ? -4.006 -6.927 -2.631 1.00 0.00 110 ALA A C 1
ATOM 1330 O O . ALA A 1 96 ? -4.530 -5.957 -2.087 1.00 0.00 110 ALA A O 1
ATOM 1337 N N . SER A 1 97 ? -3.393 -7.909 -1.988 1.00 0.00 111 SER A N 1
ATOM 1338 C CA . SER A 1 97 ? -3.295 -7.907 -0.538 1.00 0.00 111 SER A CA 1
ATOM 1339 C C . SER A 1 97 ? -2.581 -6.639 -0.064 1.00 0.00 111 SER A C 1
ATOM 1340 O O . SER A 1 97 ? -3.139 -5.860 0.706 1.00 0.00 111 SER A O 1
ATOM 1347 N N . ARG A 1 98 ? -1.357 -6.473 -0.544 1.00 0.00 112 ARG A N 1
ATOM 1348 C CA . ARG A 1 98 ? -0.561 -5.313 -0.179 1.00 0.00 112 ARG A CA 1
ATOM 1349 C C . ARG A 1 98 ? 0.742 -5.290 -0.981 1.00 0.00 112 ARG A C 1
ATOM 1350 O O . ARG A 1 98 ? 1.389 -6.323 -1.150 1.00 0.00 112 ARG A O 1
ATOM 1368 N N . VAL A 1 99 ? 1.087 -4.102 -1.453 1.00 0.00 113 VAL A N 1
ATOM 1369 C CA . VAL A 1 99 ? 2.302 -3.931 -2.232 1.00 0.00 113 VAL A CA 1
ATOM 1370 C C . VAL A 1 99 ? 3.466 -4.613 -1.511 1.00 0.00 113 VAL A C 1
ATOM 1371 O O . VAL A 1 99 ? 3.441 -4.767 -0.291 1.00 0.00 113 VAL A O 1
ATOM 1384 N N . ASN A 1 100 ? 4.459 -5.003 -2.296 1.00 0.00 114 ASN A N 1
ATOM 1385 C CA . ASN A 1 100 ? 5.631 -5.666 -1.748 1.00 0.00 114 ASN A CA 1
ATOM 1386 C C . ASN A 1 100 ? 6.726 -5.721 -2.814 1.00 0.00 114 ASN A C 1
ATOM 1387 O O . ASN A 1 100 ? 6.437 -5.680 -4.009 1.00 0.00 114 ASN A O 1
ATOM 1397 N N . TYR A 1 101 ? 7.962 -5.812 -2.344 1.00 0.00 115 TYR A N 1
ATOM 1398 C CA . TYR A 1 101 ? 9.102 -5.873 -3.243 1.00 0.00 115 TYR A CA 1
ATOM 1399 C C . TYR A 1 101 ? 10.406 -6.049 -2.462 1.00 0.00 115 TYR A C 1
ATOM 1400 O O . TYR A 1 101 ? 10.963 -5.079 -1.950 1.00 0.00 115 TYR A O 1
ATOM 1417 N N . SER A 1 102 ? 10.855 -7.294 -2.396 1.00 0.00 116 SER A N 1
ATOM 1418 C CA . SER A 1 102 ? 12.084 -7.608 -1.687 1.00 0.00 116 SER A CA 1
ATOM 1419 C C . SER A 1 102 ? 13.100 -8.227 -2.649 1.00 0.00 116 SER A C 1
ATOM 1420 O O . SER A 1 102 ? 14.205 -8.585 -2.245 1.00 0.00 116 SER A O 1
ATOM 1427 N N . HIS A 1 103 ? 12.690 -8.333 -3.905 1.00 0.00 117 HIS A N 1
ATOM 1428 C CA . HIS A 1 103 ? 13.550 -8.902 -4.928 1.00 0.00 117 HIS A CA 1
ATOM 1429 C C . HIS A 1 103 ? 14.315 -7.782 -5.635 1.00 0.00 117 HIS A C 1
ATOM 1430 O O . HIS A 1 103 ? 14.884 -7.994 -6.706 1.00 0.00 117 HIS A O 1
ATOM 1443 N N . CYS A 1 104 ? 14.304 -6.615 -5.010 1.00 0.00 118 CYS A N 1
ATOM 1444 C CA . CYS A 1 104 ? 14.991 -5.461 -5.566 1.00 0.00 118 CYS A CA 1
ATOM 1445 C C . CYS A 1 104 ? 16.097 -5.046 -4.596 1.00 0.00 118 CYS A C 1
ATOM 1446 O O . CYS A 1 104 ? 17.236 -4.824 -5.005 1.00 0.00 118 CYS A O 1
ATOM 1452 N N . GLU A 1 105 ? 15.724 -4.953 -3.328 1.00 0.00 119 GLU A N 1
ATOM 1453 C CA . GLU A 1 105 ? 16.671 -4.567 -2.295 1.00 0.00 119 GLU A CA 1
ATOM 1454 C C . GLU A 1 105 ? 17.965 -5.371 -2.434 1.00 0.00 119 GLU A C 1
ATOM 1455 O O . GLU A 1 105 ? 19.053 -4.801 -2.477 1.00 0.00 119 GLU A O 1
ATOM 1465 N N . PRO A 1 106 ? 17.799 -6.719 -2.503 1.00 0.00 120 PRO A N 1
ATOM 1466 C CA . PRO A 1 106 ? 18.941 -7.609 -2.637 1.00 0.00 120 PRO A CA 1
ATOM 1467 C C . PRO A 1 106 ? 19.501 -7.571 -4.060 1.00 0.00 120 PRO A C 1
ATOM 1468 O O . PRO A 1 106 ? 18.801 -7.899 -5.016 1.00 0.00 120 PRO A O 1
ATOM 1476 N N . ILE A 1 107 ? 20.759 -7.166 -4.155 1.00 0.00 121 ILE A N 1
ATOM 1477 C CA . ILE A 1 107 ? 21.422 -7.081 -5.445 1.00 0.00 121 ILE A CA 1
ATOM 1478 C C . ILE A 1 107 ? 22.865 -7.571 -5.307 1.00 0.00 121 ILE A C 1
ATOM 1479 O O . ILE A 1 107 ? 23.438 -7.525 -4.219 1.00 0.00 121 ILE A O 1
ATOM 1494 N N . LEU A 1 108 ? 23.412 -8.028 -6.423 1.00 0.00 122 LEU A N 1
ATOM 1495 C CA . LEU A 1 108 ? 24.777 -8.526 -6.439 1.00 0.00 122 LEU A CA 1
ATOM 1496 C C . LEU A 1 108 ? 25.740 -7.354 -6.640 1.00 0.00 122 LEU A C 1
ATOM 1497 O O . LEU A 1 108 ? 26.573 -7.378 -7.544 1.00 0.00 122 LEU A O 1
ATOM 1512 N N . ASP A 1 109 ? 25.592 -6.355 -5.782 1.00 0.00 123 ASP A N 1
ATOM 1513 C CA . ASP A 1 109 ? 26.438 -5.176 -5.853 1.00 0.00 123 ASP A CA 1
ATOM 1514 C C . ASP A 1 109 ? 26.041 -4.200 -4.744 1.00 0.00 123 ASP A C 1
ATOM 1515 O O . ASP A 1 109 ? 25.302 -3.246 -4.987 1.00 0.00 123 ASP A O 1
ATOM 1523 N N . ASP A 1 110 ? 26.549 -4.472 -3.551 1.00 0.00 124 ASP A N 1
ATOM 1524 C CA . ASP A 1 110 ? 26.256 -3.630 -2.404 1.00 0.00 124 ASP A CA 1
ATOM 1525 C C . ASP A 1 110 ? 26.920 -4.222 -1.159 1.00 0.00 124 ASP A C 1
ATOM 1526 O O . ASP A 1 110 ? 26.823 -5.424 -0.912 1.00 0.00 124 ASP A O 1
ATOM 1534 N N . LYS A 1 111 ? 27.578 -3.352 -0.407 1.00 0.00 125 LYS A N 1
ATOM 1535 C CA . LYS A 1 111 ? 28.257 -3.775 0.806 1.00 0.00 125 LYS A CA 1
ATOM 1536 C C . LYS A 1 111 ? 29.054 -2.599 1.375 1.00 0.00 125 LYS A C 1
ATOM 1537 O O . LYS A 1 111 ? 30.234 -2.439 1.068 1.00 0.00 125 LYS A O 1
ATOM 1552 N N . GLN A 1 112 ? 28.377 -1.807 2.193 1.00 0.00 126 GLN A N 1
ATOM 1553 C CA . GLN A 1 112 ? 29.008 -0.651 2.807 1.00 0.00 126 GLN A CA 1
ATOM 1554 C C . GLN A 1 112 ? 28.476 -0.448 4.227 1.00 0.00 126 GLN A C 1
ATOM 1555 O O . GLN A 1 112 ? 27.580 -1.167 4.667 1.00 0.00 126 GLN A O 1
ATOM 1567 N N . ARG A 1 113 ? 29.052 0.534 4.906 1.00 0.00 127 ARG A N 1
ATOM 1568 C CA . ARG A 1 113 ? 28.646 0.841 6.267 1.00 0.00 127 ARG A CA 1
ATOM 1569 C C . ARG A 1 113 ? 28.990 -0.324 7.198 1.00 0.00 127 ARG A C 1
ATOM 1570 O O . ARG A 1 113 ? 28.762 -1.483 6.858 1.00 0.00 127 ARG A O 1
ATOM 1588 N N . LYS A 1 114 ? 29.534 0.026 8.355 1.00 0.00 128 LYS A N 1
ATOM 1589 C CA . LYS A 1 114 ? 29.913 -0.975 9.337 1.00 0.00 128 LYS A CA 1
ATOM 1590 C C . LYS A 1 114 ? 30.364 -0.278 10.621 1.00 0.00 128 LYS A C 1
ATOM 1591 O O . LYS A 1 114 ? 29.742 -0.438 11.671 1.00 0.00 128 LYS A O 1
ATOM 1606 N N . TYR A 1 115 ? 31.443 0.480 10.497 1.00 0.00 129 TYR A N 1
ATOM 1607 C CA . TYR A 1 115 ? 31.986 1.203 11.635 1.00 0.00 129 TYR A CA 1
ATOM 1608 C C . TYR A 1 115 ? 32.234 0.260 12.815 1.00 0.00 129 TYR A C 1
ATOM 1609 O O . TYR A 1 115 ? 31.843 -0.906 12.776 1.00 0.00 129 TYR A O 1
ATOM 1626 N N . ASP A 1 116 ? 32.882 0.800 13.836 1.00 0.00 130 ASP A N 1
ATOM 1627 C CA . ASP A 1 116 ? 33.187 0.022 15.025 1.00 0.00 130 ASP A CA 1
ATOM 1628 C C . ASP A 1 116 ? 34.069 0.852 15.960 1.00 0.00 130 ASP A C 1
ATOM 1629 O O . ASP A 1 116 ? 34.611 1.880 15.558 1.00 0.00 130 ASP A O 1
ATOM 1637 N N . LEU A 1 117 ? 34.187 0.373 17.190 1.00 0.00 131 LEU A N 1
ATOM 1638 C CA . LEU A 1 117 ? 34.995 1.058 18.185 1.00 0.00 131 LEU A CA 1
ATOM 1639 C C . LEU A 1 117 ? 35.959 0.059 18.828 1.00 0.00 131 LEU A C 1
ATOM 1640 O O . LEU A 1 117 ? 35.558 -1.043 19.201 1.00 0.00 131 LEU A O 1
ATOM 1655 N N . HIS A 1 118 ? 37.210 0.479 18.939 1.00 0.00 132 HIS A N 1
ATOM 1656 C CA . HIS A 1 118 ? 38.235 -0.365 19.531 1.00 0.00 132 HIS A CA 1
ATOM 1657 C C . HIS A 1 118 ? 39.082 0.460 20.501 1.00 0.00 132 HIS A C 1
ATOM 1658 O O . HIS A 1 118 ? 39.332 1.641 20.263 1.00 0.00 132 HIS A O 1
ATOM 1672 N N . TYR A 1 119 ? 39.501 -0.194 21.573 1.00 0.00 133 TYR A N 1
ATOM 1673 C CA . TYR A 1 119 ? 40.315 0.464 22.581 1.00 0.00 133 TYR A CA 1
ATOM 1674 C C . TYR A 1 119 ? 41.779 0.539 22.140 1.00 0.00 133 TYR A C 1
ATOM 1675 O O . TYR A 1 119 ? 42.370 1.618 22.119 1.00 0.00 133 TYR A O 1
ATOM 1692 N N . GLY A 1 1 ? -66.941 48.815 -26.975 1.00 0.00 15 GLY A N 2
ATOM 1693 C CA . GLY A 1 1 ? -65.730 48.569 -26.212 1.00 0.00 15 GLY A CA 2
ATOM 1694 C C . GLY A 1 1 ? -64.762 47.677 -26.992 1.00 0.00 15 GLY A C 2
ATOM 1695 O O . GLY A 1 1 ? -64.860 47.567 -28.213 1.00 0.00 15 GLY A O 2
ATOM 1699 N N . SER A 1 2 ? -63.849 47.062 -26.254 1.00 0.00 16 SER A N 2
ATOM 1700 C CA . SER A 1 2 ? -62.864 46.183 -26.862 1.00 0.00 16 SER A CA 2
ATOM 1701 C C . SER A 1 2 ? -62.151 45.370 -25.780 1.00 0.00 16 SER A C 2
ATOM 1702 O O . SER A 1 2 ? -62.245 45.688 -24.595 1.00 0.00 16 SER A O 2
ATOM 1709 N N . GLY A 1 3 ? -61.451 44.336 -26.225 1.00 0.00 17 GLY A N 2
ATOM 1710 C CA . GLY A 1 3 ? -60.721 43.476 -25.311 1.00 0.00 17 GLY A CA 2
ATOM 1711 C C . GLY A 1 3 ? -59.445 44.159 -24.815 1.00 0.00 17 GLY A C 2
ATOM 1712 O O . GLY A 1 3 ? -58.630 44.615 -25.615 1.00 0.00 17 GLY A O 2
ATOM 1716 N N . MET A 1 4 ? -59.311 44.207 -23.497 1.00 0.00 18 MET A N 2
ATOM 1717 C CA . MET A 1 4 ? -58.148 44.826 -22.886 1.00 0.00 18 MET A CA 2
ATOM 1718 C C . MET A 1 4 ? -58.220 44.741 -21.360 1.00 0.00 18 MET A C 2
ATOM 1719 O O . MET A 1 4 ? -59.102 44.082 -20.812 1.00 0.00 18 MET A O 2
ATOM 1731 N N . LYS A 1 5 ? -57.279 45.416 -20.716 1.00 0.00 19 LYS A N 2
ATOM 1732 C CA . LYS A 1 5 ? -57.226 45.425 -19.264 1.00 0.00 19 LYS A CA 2
ATOM 1733 C C . LYS A 1 5 ? -57.007 43.998 -18.758 1.00 0.00 19 LYS A C 2
ATOM 1734 O O . LYS A 1 5 ? -56.844 43.072 -19.551 1.00 0.00 19 LYS A O 2
ATOM 1749 N N . GLU A 1 6 ? -57.012 43.864 -17.440 1.00 0.00 20 GLU A N 2
ATOM 1750 C CA . GLU A 1 6 ? -56.818 42.566 -16.818 1.00 0.00 20 GLU A CA 2
ATOM 1751 C C . GLU A 1 6 ? -55.464 41.980 -17.227 1.00 0.00 20 GLU A C 2
ATOM 1752 O O . GLU A 1 6 ? -55.239 41.692 -18.402 1.00 0.00 20 GLU A O 2
ATOM 1762 N N . THR A 1 7 ? -54.601 41.819 -16.235 1.00 0.00 21 THR A N 2
ATOM 1763 C CA . THR A 1 7 ? -53.277 41.272 -16.477 1.00 0.00 21 THR A CA 2
ATOM 1764 C C . THR A 1 7 ? -52.656 40.779 -15.169 1.00 0.00 21 THR A C 2
ATOM 1765 O O . THR A 1 7 ? -52.999 41.265 -14.093 1.00 0.00 21 THR A O 2
ATOM 1776 N N . ALA A 1 8 ? -51.755 39.817 -15.304 1.00 0.00 22 ALA A N 2
ATOM 1777 C CA . ALA A 1 8 ? -51.084 39.252 -14.146 1.00 0.00 22 ALA A CA 2
ATOM 1778 C C . ALA A 1 8 ? -49.666 38.832 -14.539 1.00 0.00 22 ALA A C 2
ATOM 1779 O O . ALA A 1 8 ? -49.348 38.737 -15.723 1.00 0.00 22 ALA A O 2
ATOM 1786 N N . ALA A 1 9 ? -48.851 38.591 -13.521 1.00 0.00 23 ALA A N 2
ATOM 1787 C CA . ALA A 1 9 ? -47.475 38.184 -13.745 1.00 0.00 23 ALA A CA 2
ATOM 1788 C C . ALA A 1 9 ? -46.799 37.921 -12.397 1.00 0.00 23 ALA A C 2
ATOM 1789 O O . ALA A 1 9 ? -47.161 38.525 -11.388 1.00 0.00 23 ALA A O 2
ATOM 1796 N N . ALA A 1 10 ? -45.831 37.017 -12.423 1.00 0.00 24 ALA A N 2
ATOM 1797 C CA . ALA A 1 10 ? -45.103 36.666 -11.216 1.00 0.00 24 ALA A CA 2
ATOM 1798 C C . ALA A 1 10 ? -43.818 35.928 -11.597 1.00 0.00 24 ALA A C 2
ATOM 1799 O O . ALA A 1 10 ? -43.560 35.692 -12.777 1.00 0.00 24 ALA A O 2
ATOM 1806 N N . LYS A 1 11 ? -43.045 35.584 -10.577 1.00 0.00 25 LYS A N 2
ATOM 1807 C CA . LYS A 1 11 ? -41.794 34.878 -10.790 1.00 0.00 25 LYS A CA 2
ATOM 1808 C C . LYS A 1 11 ? -41.203 34.476 -9.438 1.00 0.00 25 LYS A C 2
ATOM 1809 O O . LYS A 1 11 ? -41.747 34.824 -8.391 1.00 0.00 25 LYS A O 2
ATOM 1824 N N . PHE A 1 12 ? -40.097 33.749 -9.503 1.00 0.00 26 PHE A N 2
ATOM 1825 C CA . PHE A 1 12 ? -39.427 33.297 -8.296 1.00 0.00 26 PHE A CA 2
ATOM 1826 C C . PHE A 1 12 ? -38.015 32.797 -8.608 1.00 0.00 26 PHE A C 2
ATOM 1827 O O . PHE A 1 12 ? -37.611 32.751 -9.769 1.00 0.00 26 PHE A O 2
ATOM 1843 N N . GLU A 1 13 ? -37.302 32.434 -7.552 1.00 0.00 27 GLU A N 2
ATOM 1844 C CA . GLU A 1 13 ? -35.944 31.940 -7.698 1.00 0.00 27 GLU A CA 2
ATOM 1845 C C . GLU A 1 13 ? -35.406 31.459 -6.349 1.00 0.00 27 GLU A C 2
ATOM 1846 O O . GLU A 1 13 ? -36.004 31.725 -5.307 1.00 0.00 27 GLU A O 2
ATOM 1856 N N . ARG A 1 14 ? -34.282 30.759 -6.411 1.00 0.00 28 ARG A N 2
ATOM 1857 C CA . ARG A 1 14 ? -33.657 30.238 -5.208 1.00 0.00 28 ARG A CA 2
ATOM 1858 C C . ARG A 1 14 ? -32.296 29.624 -5.540 1.00 0.00 28 ARG A C 2
ATOM 1859 O O . ARG A 1 14 ? -31.974 29.414 -6.708 1.00 0.00 28 ARG A O 2
ATOM 1877 N N . GLN A 1 15 ? -31.533 29.353 -4.492 1.00 0.00 29 GLN A N 2
ATOM 1878 C CA . GLN A 1 15 ? -30.214 28.766 -4.657 1.00 0.00 29 GLN A CA 2
ATOM 1879 C C . GLN A 1 15 ? -30.188 27.347 -4.086 1.00 0.00 29 GLN A C 2
ATOM 1880 O O . GLN A 1 15 ? -29.969 26.383 -4.818 1.00 0.00 29 GLN A O 2
ATOM 1892 N N . HIS A 1 16 ? -30.415 27.264 -2.783 1.00 0.00 30 HIS A N 2
ATOM 1893 C CA . HIS A 1 16 ? -30.420 25.979 -2.105 1.00 0.00 30 HIS A CA 2
ATOM 1894 C C . HIS A 1 16 ? -29.084 25.271 -2.337 1.00 0.00 30 HIS A C 2
ATOM 1895 O O . HIS A 1 16 ? -28.240 25.759 -3.086 1.00 0.00 30 HIS A O 2
ATOM 1908 N N . MET A 1 17 ? -28.934 24.130 -1.680 1.00 0.00 31 MET A N 2
ATOM 1909 C CA . MET A 1 17 ? -27.715 23.349 -1.805 1.00 0.00 31 MET A CA 2
ATOM 1910 C C . MET A 1 17 ? -26.499 24.152 -1.337 1.00 0.00 31 MET A C 2
ATOM 1911 O O . MET A 1 17 ? -26.216 25.224 -1.871 1.00 0.00 31 MET A O 2
ATOM 1923 N N . ASP A 1 18 ? -25.813 23.602 -0.347 1.00 0.00 32 ASP A N 2
ATOM 1924 C CA . ASP A 1 18 ? -24.633 24.253 0.199 1.00 0.00 32 ASP A CA 2
ATOM 1925 C C . ASP A 1 18 ? -24.079 23.412 1.350 1.00 0.00 32 ASP A C 2
ATOM 1926 O O . ASP A 1 18 ? -24.793 22.595 1.928 1.00 0.00 32 ASP A O 2
ATOM 1934 N N . SER A 1 19 ? -22.807 23.641 1.648 1.00 0.00 33 SER A N 2
ATOM 1935 C CA . SER A 1 19 ? -22.148 22.915 2.720 1.00 0.00 33 SER A CA 2
ATOM 1936 C C . SER A 1 19 ? -20.807 23.573 3.050 1.00 0.00 33 SER A C 2
ATOM 1937 O O . SER A 1 19 ? -20.173 24.169 2.181 1.00 0.00 33 SER A O 2
ATOM 1944 N N . PRO A 1 20 ? -20.404 23.438 4.342 1.00 0.00 34 PRO A N 2
ATOM 1945 C CA . PRO A 1 20 ? -19.150 24.013 4.797 1.00 0.00 34 PRO A CA 2
ATOM 1946 C C . PRO A 1 20 ? -17.958 23.191 4.304 1.00 0.00 34 PRO A C 2
ATOM 1947 O O . PRO A 1 20 ? -18.089 22.401 3.371 1.00 0.00 34 PRO A O 2
ATOM 1955 N N . ASP A 1 21 ? -16.823 23.405 4.952 1.00 0.00 35 ASP A N 2
ATOM 1956 C CA . ASP A 1 21 ? -15.608 22.693 4.590 1.00 0.00 35 ASP A CA 2
ATOM 1957 C C . ASP A 1 21 ? -15.193 21.782 5.748 1.00 0.00 35 ASP A C 2
ATOM 1958 O O . ASP A 1 21 ? -15.316 22.157 6.912 1.00 0.00 35 ASP A O 2
ATOM 1966 N N . LEU A 1 22 ? -14.708 20.604 5.385 1.00 0.00 36 LEU A N 2
ATOM 1967 C CA . LEU A 1 22 ? -14.274 19.636 6.378 1.00 0.00 36 LEU A CA 2
ATOM 1968 C C . LEU A 1 22 ? -13.160 18.769 5.787 1.00 0.00 36 LEU A C 2
ATOM 1969 O O . LEU A 1 22 ? -13.421 17.688 5.265 1.00 0.00 36 LEU A O 2
ATOM 1984 N N . GLY A 1 23 ? -11.941 19.280 5.889 1.00 0.00 37 GLY A N 2
ATOM 1985 C CA . GLY A 1 23 ? -10.786 18.566 5.370 1.00 0.00 37 GLY A CA 2
ATOM 1986 C C . GLY A 1 23 ? -9.504 19.013 6.076 1.00 0.00 37 GLY A C 2
ATOM 1987 O O . GLY A 1 23 ? -8.471 19.201 5.434 1.00 0.00 37 GLY A O 2
ATOM 1991 N N . THR A 1 24 ? -9.612 19.170 7.387 1.00 0.00 38 THR A N 2
ATOM 1992 C CA . THR A 1 24 ? -8.473 19.592 8.186 1.00 0.00 38 THR A CA 2
ATOM 1993 C C . THR A 1 24 ? -7.551 18.404 8.468 1.00 0.00 38 THR A C 2
ATOM 1994 O O . THR A 1 24 ? -7.187 18.155 9.616 1.00 0.00 38 THR A O 2
ATOM 2005 N N . THR A 1 25 ? -7.198 17.704 7.400 1.00 0.00 39 THR A N 2
ATOM 2006 C CA . THR A 1 25 ? -6.325 16.548 7.518 1.00 0.00 39 THR A CA 2
ATOM 2007 C C . THR A 1 25 ? -5.570 16.315 6.207 1.00 0.00 39 THR A C 2
ATOM 2008 O O . THR A 1 25 ? -5.095 17.262 5.584 1.00 0.00 39 THR A O 2
ATOM 2019 N N . LEU A 1 26 ? -5.481 15.048 5.831 1.00 0.00 40 LEU A N 2
ATOM 2020 C CA . LEU A 1 26 ? -4.792 14.677 4.607 1.00 0.00 40 LEU A CA 2
ATOM 2021 C C . LEU A 1 26 ? -5.798 14.084 3.619 1.00 0.00 40 LEU A C 2
ATOM 2022 O O . LEU A 1 26 ? -5.873 14.515 2.469 1.00 0.00 40 LEU A O 2
ATOM 2037 N N . LEU A 1 27 ? -6.547 13.104 4.102 1.00 0.00 41 LEU A N 2
ATOM 2038 C CA . LEU A 1 27 ? -7.545 12.447 3.276 1.00 0.00 41 LEU A CA 2
ATOM 2039 C C . LEU A 1 27 ? -6.847 11.705 2.135 1.00 0.00 41 LEU A C 2
ATOM 2040 O O . LEU A 1 27 ? -6.891 12.143 0.987 1.00 0.00 41 LEU A O 2
ATOM 2055 N N . GLU A 1 28 ? -6.221 10.592 2.490 1.00 0.00 42 GLU A N 2
ATOM 2056 C CA . GLU A 1 28 ? -5.516 9.784 1.509 1.00 0.00 42 GLU A CA 2
ATOM 2057 C C . GLU A 1 28 ? -4.399 10.600 0.855 1.00 0.00 42 GLU A C 2
ATOM 2058 O O . GLU A 1 28 ? -4.266 10.610 -0.368 1.00 0.00 42 GLU A O 2
ATOM 2068 N N . GLN A 1 29 ? -3.623 11.265 1.699 1.00 0.00 43 GLN A N 2
ATOM 2069 C CA . GLN A 1 29 ? -2.521 12.081 1.219 1.00 0.00 43 GLN A CA 2
ATOM 2070 C C . GLN A 1 29 ? -3.010 13.052 0.142 1.00 0.00 43 GLN A C 2
ATOM 2071 O O . GLN A 1 29 ? -3.539 14.117 0.457 1.00 0.00 43 GLN A O 2
ATOM 2083 N N . TYR A 1 30 ? -2.816 12.650 -1.106 1.00 0.00 44 TYR A N 2
ATOM 2084 C CA . TYR A 1 30 ? -3.231 13.472 -2.229 1.00 0.00 44 TYR A CA 2
ATOM 2085 C C . TYR A 1 30 ? -2.961 12.761 -3.557 1.00 0.00 44 TYR A C 2
ATOM 2086 O O . TYR A 1 30 ? -1.987 13.066 -4.242 1.00 0.00 44 TYR A O 2
ATOM 2103 N N . CYS A 1 31 ? -3.843 11.826 -3.881 1.00 0.00 45 CYS A N 2
ATOM 2104 C CA . CYS A 1 31 ? -3.712 11.069 -5.114 1.00 0.00 45 CYS A CA 2
ATOM 2105 C C . CYS A 1 31 ? -5.104 10.907 -5.728 1.00 0.00 45 CYS A C 2
ATOM 2106 O O . CYS A 1 31 ? -5.681 9.821 -5.688 1.00 0.00 45 CYS A O 2
ATOM 2112 N N . HIS A 1 32 ? -5.605 12.002 -6.280 1.00 0.00 46 HIS A N 2
ATOM 2113 C CA . HIS A 1 32 ? -6.919 11.994 -6.900 1.00 0.00 46 HIS A CA 2
ATOM 2114 C C . HIS A 1 32 ? -7.064 10.750 -7.779 1.00 0.00 46 HIS A C 2
ATOM 2115 O O . HIS A 1 32 ? -6.068 10.145 -8.175 1.00 0.00 46 HIS A O 2
ATOM 2128 N N . ARG A 1 33 ? -8.313 10.404 -8.058 1.00 0.00 47 ARG A N 2
ATOM 2129 C CA . ARG A 1 33 ? -8.600 9.244 -8.882 1.00 0.00 47 ARG A CA 2
ATOM 2130 C C . ARG A 1 33 ? -8.444 9.592 -10.364 1.00 0.00 47 ARG A C 2
ATOM 2131 O O . ARG A 1 33 ? -7.353 9.482 -10.920 1.00 0.00 47 ARG A O 2
ATOM 2149 N N . THR A 1 34 ? -9.552 10.006 -10.961 1.00 0.00 48 THR A N 2
ATOM 2150 C CA . THR A 1 34 ? -9.552 10.372 -12.368 1.00 0.00 48 THR A CA 2
ATOM 2151 C C . THR A 1 34 ? -10.918 10.929 -12.774 1.00 0.00 48 THR A C 2
ATOM 2152 O O . THR A 1 34 ? -10.998 11.908 -13.515 1.00 0.00 48 THR A O 2
ATOM 2163 N N . THR A 1 35 ? -11.959 10.281 -12.271 1.00 0.00 49 THR A N 2
ATOM 2164 C CA . THR A 1 35 ? -13.318 10.698 -12.573 1.00 0.00 49 THR A CA 2
ATOM 2165 C C . THR A 1 35 ? -13.426 11.148 -14.031 1.00 0.00 49 THR A C 2
ATOM 2166 O O . THR A 1 35 ? -13.220 12.321 -14.339 1.00 0.00 49 THR A O 2
ATOM 2177 N N . ILE A 1 36 ? -13.750 10.193 -14.889 1.00 0.00 50 ILE A N 2
ATOM 2178 C CA . ILE A 1 36 ? -13.888 10.477 -16.307 1.00 0.00 50 ILE A CA 2
ATOM 2179 C C . ILE A 1 36 ? -15.006 11.501 -16.512 1.00 0.00 50 ILE A C 2
ATOM 2180 O O . ILE A 1 36 ? -15.039 12.194 -17.527 1.00 0.00 50 ILE A O 2
ATOM 2195 N N . GLY A 1 37 ? -15.894 11.564 -15.530 1.00 0.00 51 GLY A N 2
ATOM 2196 C CA . GLY A 1 37 ? -17.010 12.492 -15.590 1.00 0.00 51 GLY A CA 2
ATOM 2197 C C . GLY A 1 37 ? -18.344 11.758 -15.429 1.00 0.00 51 GLY A C 2
ATOM 2198 O O . GLY A 1 37 ? -18.580 10.743 -16.083 1.00 0.00 51 GLY A O 2
ATOM 2202 N N . ASN A 1 38 ? -19.178 12.299 -14.554 1.00 0.00 52 ASN A N 2
ATOM 2203 C CA . ASN A 1 38 ? -20.481 11.708 -14.299 1.00 0.00 52 ASN A CA 2
ATOM 2204 C C . ASN A 1 38 ? -20.296 10.284 -13.773 1.00 0.00 52 ASN A C 2
ATOM 2205 O O . ASN A 1 38 ? -19.788 9.418 -14.485 1.00 0.00 52 ASN A O 2
ATOM 2215 N N . PHE A 1 39 ? -20.718 10.085 -12.534 1.00 0.00 53 PHE A N 2
ATOM 2216 C CA . PHE A 1 39 ? -20.605 8.780 -11.905 1.00 0.00 53 PHE A CA 2
ATOM 2217 C C . PHE A 1 39 ? -19.144 8.332 -11.831 1.00 0.00 53 PHE A C 2
ATOM 2218 O O . PHE A 1 39 ? -18.621 7.750 -12.781 1.00 0.00 53 PHE A O 2
ATOM 2234 N N . SER A 1 40 ? -18.527 8.619 -10.695 1.00 0.00 54 SER A N 2
ATOM 2235 C CA . SER A 1 40 ? -17.137 8.252 -10.485 1.00 0.00 54 SER A CA 2
ATOM 2236 C C . SER A 1 40 ? -16.855 6.886 -11.113 1.00 0.00 54 SER A C 2
ATOM 2237 O O . SER A 1 40 ? -17.298 5.860 -10.600 1.00 0.00 54 SER A O 2
ATOM 2244 N N . GLY A 1 41 ? -16.120 6.917 -12.215 1.00 0.00 55 GLY A N 2
ATOM 2245 C CA . GLY A 1 41 ? -15.774 5.694 -12.919 1.00 0.00 55 GLY A CA 2
ATOM 2246 C C . GLY A 1 41 ? -17.024 4.874 -13.240 1.00 0.00 55 GLY A C 2
ATOM 2247 O O . GLY A 1 41 ? -17.603 4.245 -12.354 1.00 0.00 55 GLY A O 2
ATOM 2251 N N . PRO A 1 42 ? -17.415 4.907 -14.541 1.00 0.00 56 PRO A N 2
ATOM 2252 C CA . PRO A 1 42 ? -18.587 4.175 -14.990 1.00 0.00 56 PRO A CA 2
ATOM 2253 C C . PRO A 1 42 ? -18.295 2.675 -15.081 1.00 0.00 56 PRO A C 2
ATOM 2254 O O . PRO A 1 42 ? -18.789 1.893 -14.271 1.00 0.00 56 PRO A O 2
ATOM 2262 N N . TYR A 1 43 ? -17.493 2.320 -16.073 1.00 0.00 57 TYR A N 2
ATOM 2263 C CA . TYR A 1 43 ? -17.128 0.929 -16.281 1.00 0.00 57 TYR A CA 2
ATOM 2264 C C . TYR A 1 43 ? -16.552 0.317 -15.002 1.00 0.00 57 TYR A C 2
ATOM 2265 O O . TYR A 1 43 ? -16.581 0.941 -13.942 1.00 0.00 57 TYR A O 2
ATOM 2282 N N . THR A 1 44 ? -16.044 -0.898 -15.143 1.00 0.00 58 THR A N 2
ATOM 2283 C CA . THR A 1 44 ? -15.462 -1.602 -14.012 1.00 0.00 58 THR A CA 2
ATOM 2284 C C . THR A 1 44 ? -13.961 -1.314 -13.920 1.00 0.00 58 THR A C 2
ATOM 2285 O O . THR A 1 44 ? -13.150 -2.037 -14.496 1.00 0.00 58 THR A O 2
ATOM 2296 N N . TYR A 1 45 ? -13.639 -0.257 -13.190 1.00 0.00 59 TYR A N 2
ATOM 2297 C CA . TYR A 1 45 ? -12.250 0.135 -13.014 1.00 0.00 59 TYR A CA 2
ATOM 2298 C C . TYR A 1 45 ? -11.851 0.091 -11.537 1.00 0.00 59 TYR A C 2
ATOM 2299 O O . TYR A 1 45 ? -12.692 -0.139 -10.669 1.00 0.00 59 TYR A O 2
ATOM 2316 N N . CYS A 1 46 ? -10.567 0.315 -11.298 1.00 0.00 60 CYS A N 2
ATOM 2317 C CA . CYS A 1 46 ? -10.046 0.304 -9.941 1.00 0.00 60 CYS A CA 2
ATOM 2318 C C . CYS A 1 46 ? -10.178 1.715 -9.364 1.00 0.00 60 CYS A C 2
ATOM 2319 O O . CYS A 1 46 ? -10.124 2.698 -10.101 1.00 0.00 60 CYS A O 2
ATOM 2325 N N . ASN A 1 47 ? -10.347 1.769 -8.051 1.00 0.00 61 ASN A N 2
ATOM 2326 C CA . ASN A 1 47 ? -10.488 3.042 -7.367 1.00 0.00 61 ASN A CA 2
ATOM 2327 C C . ASN A 1 47 ? -9.201 3.347 -6.597 1.00 0.00 61 ASN A C 2
ATOM 2328 O O . ASN A 1 47 ? -8.409 2.445 -6.324 1.00 0.00 61 ASN A O 2
ATOM 2338 N N . THR A 1 48 ? -9.033 4.619 -6.268 1.00 0.00 62 THR A N 2
ATOM 2339 C CA . THR A 1 48 ? -7.856 5.053 -5.534 1.00 0.00 62 THR A CA 2
ATOM 2340 C C . THR A 1 48 ? -7.922 4.567 -4.085 1.00 0.00 62 THR A C 2
ATOM 2341 O O . THR A 1 48 ? -8.869 4.878 -3.364 1.00 0.00 62 THR A O 2
ATOM 2352 N N . THR A 1 49 ? -6.904 3.812 -3.700 1.00 0.00 63 THR A N 2
ATOM 2353 C CA . THR A 1 49 ? -6.835 3.279 -2.350 1.00 0.00 63 THR A CA 2
ATOM 2354 C C . THR A 1 49 ? -5.387 3.271 -1.854 1.00 0.00 63 THR A C 2
ATOM 2355 O O . THR A 1 49 ? -4.454 3.190 -2.652 1.00 0.00 63 THR A O 2
ATOM 2366 N N . LEU A 1 50 ? -5.245 3.355 -0.540 1.00 0.00 64 LEU A N 2
ATOM 2367 C CA . LEU A 1 50 ? -3.926 3.358 0.072 1.00 0.00 64 LEU A CA 2
ATOM 2368 C C . LEU A 1 50 ? -3.776 2.117 0.955 1.00 0.00 64 LEU A C 2
ATOM 2369 O O . LEU A 1 50 ? -4.679 1.782 1.720 1.00 0.00 64 LEU A O 2
ATOM 2384 N N . ASP A 1 51 ? -2.629 1.468 0.819 1.00 0.00 65 ASP A N 2
ATOM 2385 C CA . ASP A 1 51 ? -2.349 0.273 1.594 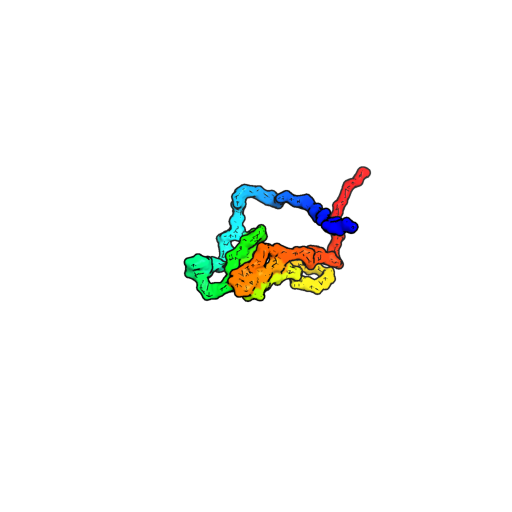1.00 0.00 65 ASP A CA 2
ATOM 2386 C C . ASP A 1 51 ? -1.518 0.649 2.823 1.00 0.00 65 ASP A C 2
ATOM 2387 O O . ASP A 1 51 ? -1.225 1.823 3.043 1.00 0.00 65 ASP A O 2
ATOM 2395 N N . GLN A 1 52 ? -1.162 -0.369 3.592 1.00 0.00 66 GLN A N 2
ATOM 2396 C CA . GLN A 1 52 ? -0.372 -0.160 4.793 1.00 0.00 66 GLN A CA 2
ATOM 2397 C C . GLN A 1 52 ? 1.015 0.375 4.429 1.00 0.00 66 GLN A C 2
ATOM 2398 O O . GLN A 1 52 ? 1.763 0.815 5.301 1.00 0.00 66 GLN A O 2
ATOM 2410 N N . ILE A 1 53 ? 1.316 0.320 3.140 1.00 0.00 67 ILE A N 2
ATOM 2411 C CA . ILE A 1 53 ? 2.599 0.793 2.650 1.00 0.00 67 ILE A CA 2
ATOM 2412 C C . ILE A 1 53 ? 2.419 2.169 2.006 1.00 0.00 67 ILE A C 2
ATOM 2413 O O . ILE A 1 53 ? 3.040 2.469 0.988 1.00 0.00 67 ILE A O 2
ATOM 2428 N N . GLY A 1 54 ? 1.564 2.970 2.627 1.00 0.00 68 GLY A N 2
ATOM 2429 C CA . GLY A 1 54 ? 1.295 4.307 2.128 1.00 0.00 68 GLY A CA 2
ATOM 2430 C C . GLY A 1 54 ? 1.338 4.341 0.599 1.00 0.00 68 GLY A C 2
ATOM 2431 O O . GLY A 1 54 ? 1.818 5.308 0.009 1.00 0.00 68 GLY A O 2
ATOM 2435 N N . THR A 1 55 ? 0.831 3.273 0.000 1.00 0.00 69 THR A N 2
ATOM 2436 C CA . THR A 1 55 ? 0.806 3.169 -1.449 1.00 0.00 69 THR A CA 2
ATOM 2437 C C . THR A 1 55 ? -0.474 3.793 -2.006 1.00 0.00 69 THR A C 2
ATOM 2438 O O . THR A 1 55 ? -1.502 3.124 -2.110 1.00 0.00 69 THR A O 2
ATOM 2449 N N . CYS A 1 56 ? -0.372 5.067 -2.352 1.00 0.00 70 CYS A N 2
ATOM 2450 C CA . CYS A 1 56 ? -1.509 5.790 -2.897 1.00 0.00 70 CYS A CA 2
ATOM 2451 C C . CYS A 1 56 ? -1.578 5.512 -4.400 1.00 0.00 70 CYS A C 2
ATOM 2452 O O . CYS A 1 56 ? -0.935 6.199 -5.191 1.00 0.00 70 CYS A O 2
ATOM 2458 N N . TRP A 1 57 ? -2.365 4.505 -4.748 1.00 0.00 71 TRP A N 2
ATOM 2459 C CA . TRP A 1 57 ? -2.527 4.129 -6.142 1.00 0.00 71 TRP A CA 2
ATOM 2460 C C . TRP A 1 57 ? -3.681 4.949 -6.722 1.00 0.00 71 TRP A C 2
ATOM 2461 O O . TRP A 1 57 ? -4.832 4.774 -6.325 1.00 0.00 71 TRP A O 2
ATOM 2481 N N . PRO A 1 58 ? -3.323 5.849 -7.677 1.00 0.00 72 PRO A N 2
ATOM 2482 C CA . PRO A 1 58 ? -4.315 6.697 -8.315 1.00 0.00 72 PRO A CA 2
ATOM 2483 C C . PRO A 1 58 ? -5.146 5.903 -9.326 1.00 0.00 72 PRO A C 2
ATOM 2484 O O . PRO A 1 58 ? -4.878 5.946 -10.526 1.00 0.00 72 PRO A O 2
ATOM 2492 N N . GLN A 1 59 ? -6.137 5.196 -8.804 1.00 0.00 73 GLN A N 2
ATOM 2493 C CA . GLN A 1 59 ? -7.009 4.393 -9.645 1.00 0.00 73 GLN A CA 2
ATOM 2494 C C . GLN A 1 59 ? -6.181 3.450 -10.519 1.00 0.00 73 GLN A C 2
ATOM 2495 O O . GLN A 1 59 ? -4.959 3.577 -10.592 1.00 0.00 73 GLN A O 2
ATOM 2507 N N . SER A 1 60 ? -6.879 2.523 -11.159 1.00 0.00 74 SER A N 2
ATOM 2508 C CA . SER A 1 60 ? -6.222 1.557 -12.025 1.00 0.00 74 SER A CA 2
ATOM 2509 C C . SER A 1 60 ? -7.268 0.775 -12.822 1.00 0.00 74 SER A C 2
ATOM 2510 O O . SER A 1 60 ? -8.456 1.089 -12.771 1.00 0.00 74 SER A O 2
ATOM 2517 N N . ALA A 1 61 ? -6.787 -0.229 -13.541 1.00 0.00 75 ALA A N 2
ATOM 2518 C CA . ALA A 1 61 ? -7.665 -1.058 -14.349 1.00 0.00 75 ALA A CA 2
ATOM 2519 C C . ALA A 1 61 ? -7.565 -2.511 -13.876 1.00 0.00 75 ALA A C 2
ATOM 2520 O O . ALA A 1 61 ? -6.573 -2.900 -13.264 1.00 0.00 75 ALA A O 2
ATOM 2527 N N . PRO A 1 62 ? -8.635 -3.290 -14.186 1.00 0.00 76 PRO A N 2
ATOM 2528 C CA . PRO A 1 62 ? -8.678 -4.690 -13.799 1.00 0.00 76 PRO A CA 2
ATOM 2529 C C . PRO A 1 62 ? -7.761 -5.533 -14.690 1.00 0.00 76 PRO A C 2
ATOM 2530 O O . PRO A 1 62 ? -7.615 -5.251 -15.878 1.00 0.00 76 PRO A O 2
ATOM 2538 N N . GLY A 1 63 ? -7.169 -6.550 -14.080 1.00 0.00 77 GLY A N 2
ATOM 2539 C CA . GLY A 1 63 ? -6.272 -7.435 -14.803 1.00 0.00 77 GLY A CA 2
ATOM 2540 C C . GLY A 1 63 ? -5.113 -6.652 -15.425 1.00 0.00 77 GLY A C 2
ATOM 2541 O O . GLY A 1 63 ? -4.819 -6.810 -16.609 1.00 0.00 77 GLY A O 2
ATOM 2545 N N . ALA A 1 64 ? -4.489 -5.825 -14.600 1.00 0.00 78 ALA A N 2
ATOM 2546 C CA . ALA A 1 64 ? -3.370 -5.019 -15.055 1.00 0.00 78 ALA A CA 2
ATOM 2547 C C . ALA A 1 64 ? -2.166 -5.263 -14.142 1.00 0.00 78 ALA A C 2
ATOM 2548 O O . ALA A 1 64 ? -2.117 -6.262 -13.428 1.00 0.00 78 ALA A O 2
ATOM 2555 N N . LEU A 1 65 ? -1.224 -4.332 -14.197 1.00 0.00 79 LEU A N 2
ATOM 2556 C CA . LEU A 1 65 ? -0.024 -4.434 -13.384 1.00 0.00 79 LEU A CA 2
ATOM 2557 C C . LEU A 1 65 ? 0.378 -3.039 -12.900 1.00 0.00 79 LEU A C 2
ATOM 2558 O O . LEU A 1 65 ? 0.815 -2.206 -13.693 1.00 0.00 79 LEU A O 2
ATOM 2573 N N . VAL A 1 66 ? 0.219 -2.830 -11.602 1.00 0.00 80 VAL A N 2
ATOM 2574 C CA . VAL A 1 66 ? 0.560 -1.551 -11.002 1.00 0.00 80 VAL A CA 2
ATOM 2575 C C . VAL A 1 66 ? 1.800 -1.720 -10.122 1.00 0.00 80 VAL A C 2
ATOM 2576 O O . VAL A 1 66 ? 1.810 -1.290 -8.969 1.00 0.00 80 VAL A O 2
ATOM 2589 N N . GLU A 1 67 ? 2.815 -2.347 -10.698 1.00 0.00 81 GLU A N 2
ATOM 2590 C CA . GLU A 1 67 ? 4.056 -2.579 -9.980 1.00 0.00 81 GLU A CA 2
ATOM 2591 C C . GLU A 1 67 ? 5.126 -1.584 -10.435 1.00 0.00 81 GLU A C 2
ATOM 2592 O O . GLU A 1 67 ? 5.000 -0.974 -11.495 1.00 0.00 81 GLU A O 2
ATOM 2602 N N . ARG A 1 68 ? 6.155 -1.451 -9.609 1.00 0.00 82 ARG A N 2
ATOM 2603 C CA . ARG A 1 68 ? 7.246 -0.541 -9.915 1.00 0.00 82 ARG A CA 2
ATOM 2604 C C . ARG A 1 68 ? 8.390 -0.730 -8.916 1.00 0.00 82 ARG A C 2
ATOM 2605 O O . ARG A 1 68 ? 8.716 0.184 -8.160 1.00 0.00 82 ARG A O 2
ATOM 2623 N N . PRO A 1 69 ? 8.982 -1.954 -8.946 1.00 0.00 83 PRO A N 2
ATOM 2624 C CA . PRO A 1 69 ? 10.082 -2.275 -8.052 1.00 0.00 83 PRO A CA 2
ATOM 2625 C C . PRO A 1 69 ? 11.376 -1.599 -8.510 1.00 0.00 83 PRO A C 2
ATOM 2626 O O . PRO A 1 69 ? 11.733 -1.665 -9.686 1.00 0.00 83 PRO A O 2
ATOM 2634 N N . CYS A 1 70 ? 12.042 -0.962 -7.559 1.00 0.00 84 CYS A N 2
ATOM 2635 C CA . CYS A 1 70 ? 13.289 -0.274 -7.850 1.00 0.00 84 CYS A CA 2
ATOM 2636 C C . CYS A 1 70 ? 12.978 0.920 -8.756 1.00 0.00 84 CYS A C 2
ATOM 2637 O O . CYS A 1 70 ? 12.577 0.744 -9.905 1.00 0.00 84 CYS A O 2
ATOM 2643 N N . PRO A 1 71 ? 13.180 2.140 -8.189 1.00 0.00 85 PRO A N 2
ATOM 2644 C CA . PRO A 1 71 ? 12.926 3.361 -8.931 1.00 0.00 85 PRO A CA 2
ATOM 2645 C C . PRO A 1 71 ? 14.031 3.618 -9.959 1.00 0.00 85 PRO A C 2
ATOM 2646 O O . PRO A 1 71 ? 14.829 2.730 -10.253 1.00 0.00 85 PRO A O 2
ATOM 2654 N N . GLU A 1 72 ? 14.040 4.838 -10.477 1.00 0.00 86 GLU A N 2
ATOM 2655 C CA . GLU A 1 72 ? 15.033 5.222 -11.465 1.00 0.00 86 GLU A CA 2
ATOM 2656 C C . GLU A 1 72 ? 15.020 4.242 -12.640 1.00 0.00 86 GLU A C 2
ATOM 2657 O O . GLU A 1 72 ? 14.169 3.357 -12.706 1.00 0.00 86 GLU A O 2
ATOM 2667 N N . TYR A 1 73 ? 15.976 4.433 -13.539 1.00 0.00 87 TYR A N 2
ATOM 2668 C CA . TYR A 1 73 ? 16.085 3.576 -14.707 1.00 0.00 87 TYR A CA 2
ATOM 2669 C C . TYR A 1 73 ? 17.427 2.842 -14.725 1.00 0.00 87 TYR A C 2
ATOM 2670 O O . TYR A 1 73 ? 18.463 3.441 -15.008 1.00 0.00 87 TYR A O 2
ATOM 2687 N N . PHE A 1 74 ? 17.365 1.554 -14.418 1.00 0.00 88 PHE A N 2
ATOM 2688 C CA . PHE A 1 74 ? 18.563 0.732 -14.394 1.00 0.00 88 PHE A CA 2
ATOM 2689 C C . PHE A 1 74 ? 18.511 -0.344 -15.482 1.00 0.00 88 PHE A C 2
ATOM 2690 O O . PHE A 1 74 ? 19.545 -0.865 -15.894 1.00 0.00 88 PHE A O 2
ATOM 2706 N N . ASN A 1 75 ? 17.294 -0.643 -15.915 1.00 0.00 89 ASN A N 2
ATOM 2707 C CA . ASN A 1 75 ? 17.093 -1.648 -16.945 1.00 0.00 89 ASN A CA 2
ATOM 2708 C C . ASN A 1 75 ? 16.559 -0.973 -18.211 1.00 0.00 89 ASN A C 2
ATOM 2709 O O . ASN A 1 75 ? 17.227 -0.967 -19.244 1.00 0.00 89 ASN A O 2
ATOM 2719 N N . GLY A 1 76 ? 15.361 -0.423 -18.088 1.00 0.00 90 GLY A N 2
ATOM 2720 C CA . GLY A 1 76 ? 14.730 0.253 -19.209 1.00 0.00 90 GLY A CA 2
ATOM 2721 C C . GLY A 1 76 ? 13.348 0.785 -18.821 1.00 0.00 90 GLY A C 2
ATOM 2722 O O . GLY A 1 76 ? 12.421 0.762 -19.630 1.00 0.00 90 GLY A O 2
ATOM 2726 N N . ILE A 1 77 ? 13.256 1.253 -17.585 1.00 0.00 91 ILE A N 2
ATOM 2727 C CA . ILE A 1 77 ? 12.004 1.790 -17.081 1.00 0.00 91 ILE A CA 2
ATOM 2728 C C . ILE A 1 77 ? 12.285 3.066 -16.284 1.00 0.00 91 ILE A C 2
ATOM 2729 O O . ILE A 1 77 ? 13.357 3.210 -15.695 1.00 0.00 91 ILE A O 2
ATOM 2744 N N . LYS A 1 78 ? 11.306 3.957 -16.290 1.00 0.00 92 LYS A N 2
ATOM 2745 C CA . LYS A 1 78 ? 11.435 5.216 -15.575 1.00 0.00 92 LYS A CA 2
ATOM 2746 C C . LYS A 1 78 ? 10.448 5.237 -14.406 1.00 0.00 92 LYS A C 2
ATOM 2747 O O . LYS A 1 78 ? 9.244 5.387 -14.609 1.00 0.00 92 LYS A O 2
ATOM 2762 N N . TYR A 1 79 ? 10.994 5.084 -13.209 1.00 0.00 93 TYR A N 2
ATOM 2763 C CA . TYR A 1 79 ? 10.176 5.083 -12.007 1.00 0.00 93 TYR A CA 2
ATOM 2764 C C . TYR A 1 79 ? 10.674 6.127 -11.006 1.00 0.00 93 TYR A C 2
ATOM 2765 O O . TYR A 1 79 ? 11.320 5.785 -10.017 1.00 0.00 93 TYR A O 2
ATOM 2782 N N . ASN A 1 80 ? 10.354 7.379 -11.296 1.00 0.00 94 ASN A N 2
ATOM 2783 C CA . ASN A 1 80 ? 10.760 8.476 -10.432 1.00 0.00 94 ASN A CA 2
ATOM 2784 C C . ASN A 1 80 ? 10.229 8.230 -9.019 1.00 0.00 94 ASN A C 2
ATOM 2785 O O . ASN A 1 80 ? 10.820 8.687 -8.042 1.00 0.00 94 ASN A O 2
ATOM 2795 N N . THR A 1 81 ? 9.119 7.509 -8.956 1.00 0.00 95 THR A N 2
ATOM 2796 C CA . THR A 1 81 ? 8.502 7.196 -7.678 1.00 0.00 95 THR A CA 2
ATOM 2797 C C . THR A 1 81 ? 9.518 6.546 -6.739 1.00 0.00 95 THR A C 2
ATOM 2798 O O . THR A 1 81 ? 9.846 5.370 -6.892 1.00 0.00 95 THR A O 2
ATOM 2809 N N . THR A 1 82 ? 9.990 7.338 -5.788 1.00 0.00 96 THR A N 2
ATOM 2810 C CA . THR A 1 82 ? 10.964 6.855 -4.824 1.00 0.00 96 THR A CA 2
ATOM 2811 C C . THR A 1 82 ? 10.502 5.526 -4.222 1.00 0.00 96 THR A C 2
ATOM 2812 O O . THR A 1 82 ? 11.097 4.481 -4.483 1.00 0.00 96 THR A O 2
ATOM 2823 N N . ARG A 1 83 ? 9.444 5.609 -3.428 1.00 0.00 97 ARG A N 2
ATOM 2824 C CA . ARG A 1 83 ? 8.897 4.425 -2.786 1.00 0.00 97 ARG A CA 2
ATOM 2825 C C . ARG A 1 83 ? 8.439 3.415 -3.839 1.00 0.00 97 ARG A C 2
ATOM 2826 O O . ARG A 1 83 ? 7.531 3.694 -4.621 1.00 0.00 97 ARG A O 2
ATOM 2844 N N . ASN A 1 84 ? 9.090 2.260 -3.826 1.00 0.00 98 ASN A N 2
ATOM 2845 C CA . ASN A 1 84 ? 8.761 1.205 -4.771 1.00 0.00 98 ASN A CA 2
ATOM 2846 C C . ASN A 1 84 ? 7.763 0.241 -4.126 1.00 0.00 98 ASN A C 2
ATOM 2847 O O . ASN A 1 84 ? 7.595 0.239 -2.907 1.00 0.00 98 ASN A O 2
ATOM 2857 N N . ALA A 1 85 ? 7.126 -0.554 -4.972 1.00 0.00 99 ALA A N 2
ATOM 2858 C CA . ALA A 1 85 ? 6.149 -1.520 -4.500 1.00 0.00 99 ALA A CA 2
ATOM 2859 C C . ALA A 1 85 ? 5.565 -2.275 -5.696 1.00 0.00 99 ALA A C 2
ATOM 2860 O O . ALA A 1 85 ? 5.812 -1.911 -6.845 1.00 0.00 99 ALA A O 2
ATOM 2867 N N . TYR A 1 86 ? 4.799 -3.310 -5.385 1.00 0.00 100 TYR A N 2
ATOM 2868 C CA . TYR A 1 86 ? 4.177 -4.119 -6.421 1.00 0.00 100 TYR A CA 2
ATOM 2869 C C . TYR A 1 86 ? 2.707 -4.389 -6.095 1.00 0.00 100 TYR A C 2
ATOM 2870 O O . TYR A 1 86 ? 2.400 -5.150 -5.179 1.00 0.00 100 TYR A O 2
ATOM 2887 N N . ARG A 1 87 ? 1.838 -3.752 -6.866 1.00 0.00 101 ARG A N 2
ATOM 2888 C CA . ARG A 1 87 ? 0.407 -3.913 -6.671 1.00 0.00 101 ARG A CA 2
ATOM 2889 C C . ARG A 1 87 ? -0.272 -4.268 -7.996 1.00 0.00 101 ARG A C 2
ATOM 2890 O O . ARG A 1 87 ? 0.007 -3.655 -9.024 1.00 0.00 101 ARG A O 2
ATOM 2908 N N . GLU A 1 88 ? -1.152 -5.257 -7.927 1.00 0.00 102 GLU A N 2
ATOM 2909 C CA . GLU A 1 88 ? -1.872 -5.702 -9.108 1.00 0.00 102 GLU A CA 2
ATOM 2910 C C . GLU A 1 88 ? -3.379 -5.539 -8.902 1.00 0.00 102 GLU A C 2
ATOM 2911 O O . GLU A 1 88 ? -3.862 -5.573 -7.771 1.00 0.00 102 GLU A O 2
ATOM 2921 N N . CYS A 1 89 ? -4.081 -5.367 -10.012 1.00 0.00 103 CYS A N 2
ATOM 2922 C CA . CYS A 1 89 ? -5.523 -5.199 -9.968 1.00 0.00 103 CYS A CA 2
ATOM 2923 C C . CYS A 1 89 ? -6.169 -6.422 -10.623 1.00 0.00 103 CYS A C 2
ATOM 2924 O O . CYS A 1 89 ? -6.025 -6.635 -11.825 1.00 0.00 103 CYS A O 2
ATOM 2930 N N . LEU A 1 90 ? -6.869 -7.193 -9.803 1.00 0.00 104 LEU A N 2
ATOM 2931 C CA . LEU A 1 90 ? -7.537 -8.388 -10.288 1.00 0.00 104 LEU A CA 2
ATOM 2932 C C . LEU A 1 90 ? -8.421 -8.024 -11.482 1.00 0.00 104 LEU A C 2
ATOM 2933 O O . LEU A 1 90 ? -8.607 -6.846 -11.785 1.00 0.00 104 LEU A O 2
ATOM 2948 N N . GLU A 1 91 ? -8.944 -9.057 -12.128 1.00 0.00 105 GLU A N 2
ATOM 2949 C CA . GLU A 1 91 ? -9.804 -8.859 -13.282 1.00 0.00 105 GLU A CA 2
ATOM 2950 C C . GLU A 1 91 ? -11.210 -8.456 -12.833 1.00 0.00 105 GLU A C 2
ATOM 2951 O O . GLU A 1 91 ? -12.098 -8.265 -13.662 1.00 0.00 105 GLU A O 2
ATOM 2961 N N . ASN A 1 92 ? -11.368 -8.340 -11.524 1.00 0.00 106 ASN A N 2
ATOM 2962 C CA . ASN A 1 92 ? -12.650 -7.963 -10.954 1.00 0.00 106 ASN A CA 2
ATOM 2963 C C . ASN A 1 92 ? -12.645 -6.465 -10.645 1.00 0.00 106 ASN A C 2
ATOM 2964 O O . ASN A 1 92 ? -13.652 -5.917 -10.198 1.00 0.00 106 ASN A O 2
ATOM 2974 N N . GLY A 1 93 ? -11.502 -5.845 -10.894 1.00 0.00 107 GLY A N 2
ATOM 2975 C CA . GLY A 1 93 ? -11.352 -4.421 -10.647 1.00 0.00 107 GLY A CA 2
ATOM 2976 C C . GLY A 1 93 ? -11.060 -4.148 -9.169 1.00 0.00 107 GLY A C 2
ATOM 2977 O O . GLY A 1 93 ? -11.455 -3.113 -8.635 1.00 0.00 107 GLY A O 2
ATOM 2981 N N . THR A 1 94 ? -10.370 -5.096 -8.552 1.00 0.00 108 THR A N 2
ATOM 2982 C CA . THR A 1 94 ? -10.020 -4.971 -7.146 1.00 0.00 108 THR A CA 2
ATOM 2983 C C . THR A 1 94 ? -8.506 -4.828 -6.985 1.00 0.00 108 THR A C 2
ATOM 2984 O O . THR A 1 94 ? -7.761 -4.936 -7.958 1.00 0.00 108 THR A O 2
ATOM 2995 N N . TRP A 1 95 ? -8.095 -4.585 -5.749 1.00 0.00 109 TRP A N 2
ATOM 2996 C CA . TRP A 1 95 ? -6.682 -4.424 -5.448 1.00 0.00 109 TRP A CA 2
ATOM 2997 C C . TRP A 1 95 ? -6.176 -5.736 -4.843 1.00 0.00 109 TRP A C 2
ATOM 2998 O O . TRP A 1 95 ? -6.919 -6.714 -4.763 1.00 0.00 109 TRP A O 2
ATOM 3018 N N . ALA A 1 96 ? -4.917 -5.713 -4.431 1.00 0.00 110 ALA A N 2
ATOM 3019 C CA . ALA A 1 96 ? -4.304 -6.888 -3.836 1.00 0.00 110 ALA A CA 2
ATOM 3020 C C . ALA A 1 96 ? -4.442 -6.815 -2.315 1.00 0.00 110 ALA A C 2
ATOM 3021 O O . ALA A 1 96 ? -5.332 -6.140 -1.800 1.00 0.00 110 ALA A O 2
ATOM 3028 N N . SER A 1 97 ? -3.546 -7.518 -1.636 1.00 0.00 111 SER A N 2
ATOM 3029 C CA . SER A 1 97 ? -3.557 -7.540 -0.183 1.00 0.00 111 SER A CA 2
ATOM 3030 C C . SER A 1 97 ? -2.331 -6.806 0.361 1.00 0.00 111 SER A C 2
ATOM 3031 O O . SER A 1 97 ? -2.443 -6.003 1.285 1.00 0.00 111 SER A O 2
ATOM 3038 N N . ARG A 1 98 ? -1.187 -7.108 -0.237 1.00 0.00 112 ARG A N 2
ATOM 3039 C CA . ARG A 1 98 ? 0.060 -6.487 0.176 1.00 0.00 112 ARG A CA 2
ATOM 3040 C C . ARG A 1 98 ? 0.893 -6.103 -1.048 1.00 0.00 112 ARG A C 2
ATOM 3041 O O . ARG A 1 98 ? 1.062 -6.906 -1.966 1.00 0.00 112 ARG A O 2
ATOM 3059 N N . VAL A 1 99 ? 1.391 -4.876 -1.024 1.00 0.00 113 VAL A N 2
ATOM 3060 C CA . VAL A 1 99 ? 2.202 -4.376 -2.122 1.00 0.00 113 VAL A CA 2
ATOM 3061 C C . VAL A 1 99 ? 3.681 -4.603 -1.802 1.00 0.00 113 VAL A C 2
ATOM 3062 O O . VAL A 1 99 ? 4.408 -3.657 -1.502 1.00 0.00 113 VAL A O 2
ATOM 3075 N N . ASN A 1 100 ? 4.082 -5.863 -1.876 1.00 0.00 114 ASN A N 2
ATOM 3076 C CA . ASN A 1 100 ? 5.462 -6.227 -1.598 1.00 0.00 114 ASN A CA 2
ATOM 3077 C C . ASN A 1 100 ? 6.237 -6.317 -2.915 1.00 0.00 114 ASN A C 2
ATOM 3078 O O . ASN A 1 100 ? 5.658 -6.174 -3.991 1.00 0.00 114 ASN A O 2
ATOM 3088 N N . TYR A 1 101 ? 7.533 -6.554 -2.786 1.00 0.00 115 TYR A N 2
ATOM 3089 C CA . TYR A 1 101 ? 8.393 -6.664 -3.952 1.00 0.00 115 TYR A CA 2
ATOM 3090 C C . TYR A 1 101 ? 9.706 -7.369 -3.601 1.00 0.00 115 TYR A C 2
ATOM 3091 O O . TYR A 1 101 ? 10.578 -6.782 -2.963 1.00 0.00 115 TYR A O 2
ATOM 3108 N N . SER A 1 102 ? 9.804 -8.617 -4.034 1.00 0.00 116 SER A N 2
ATOM 3109 C CA . SER A 1 102 ? 10.995 -9.407 -3.773 1.00 0.00 116 SER A CA 2
ATOM 3110 C C . SER A 1 102 ? 11.839 -9.517 -5.045 1.00 0.00 116 SER A C 2
ATOM 3111 O O . SER A 1 102 ? 12.885 -10.164 -5.046 1.00 0.00 116 SER A O 2
ATOM 3118 N N . HIS A 1 103 ? 11.353 -8.873 -6.096 1.00 0.00 117 HIS A N 2
ATOM 3119 C CA . HIS A 1 103 ? 12.050 -8.890 -7.371 1.00 0.00 117 HIS A CA 2
ATOM 3120 C C . HIS A 1 103 ? 12.661 -7.513 -7.640 1.00 0.00 117 HIS A C 2
ATOM 3121 O O . HIS A 1 103 ? 12.772 -7.094 -8.791 1.00 0.00 117 HIS A O 2
ATOM 3134 N N . CYS A 1 104 ? 13.040 -6.848 -6.559 1.00 0.00 118 CYS A N 2
ATOM 3135 C CA . CYS A 1 104 ? 13.636 -5.527 -6.664 1.00 0.00 118 CYS A CA 2
ATOM 3136 C C . CYS A 1 104 ? 15.145 -5.663 -6.449 1.00 0.00 118 CYS A C 2
ATOM 3137 O O . CYS A 1 104 ? 15.937 -5.219 -7.278 1.00 0.00 118 CYS A O 2
ATOM 3143 N N . GLU A 1 105 ? 15.498 -6.278 -5.330 1.00 0.00 119 GLU A N 2
ATOM 3144 C CA . GLU A 1 105 ? 16.897 -6.477 -4.995 1.00 0.00 119 GLU A CA 2
ATOM 3145 C C . GLU A 1 105 ? 17.670 -6.978 -6.217 1.00 0.00 119 GLU A C 2
ATOM 3146 O O . GLU A 1 105 ? 18.676 -6.387 -6.604 1.00 0.00 119 GLU A O 2
ATOM 3156 N N . PRO A 1 106 ? 17.156 -8.091 -6.805 1.00 0.00 120 PRO A N 2
ATOM 3157 C CA . PRO A 1 106 ? 17.787 -8.678 -7.975 1.00 0.00 120 PRO A CA 2
ATOM 3158 C C . PRO A 1 106 ? 17.503 -7.843 -9.227 1.00 0.00 120 PRO A C 2
ATOM 3159 O O . PRO A 1 106 ? 16.348 -7.567 -9.544 1.00 0.00 120 PRO A O 2
ATOM 3167 N N . ILE A 1 107 ? 18.579 -7.466 -9.902 1.00 0.00 121 ILE A N 2
ATOM 3168 C CA . ILE A 1 107 ? 18.461 -6.669 -11.112 1.00 0.00 121 ILE A CA 2
ATOM 3169 C C . ILE A 1 107 ? 17.980 -7.559 -12.260 1.00 0.00 121 ILE A C 2
ATOM 3170 O O . ILE A 1 107 ? 18.481 -8.668 -12.441 1.00 0.00 121 ILE A O 2
ATOM 3185 N N . LEU A 1 108 ? 17.014 -7.041 -13.003 1.00 0.00 122 LEU A N 2
ATOM 3186 C CA . LEU A 1 108 ? 16.460 -7.776 -14.128 1.00 0.00 122 LEU A CA 2
ATOM 3187 C C . LEU A 1 108 ? 16.849 -7.074 -15.430 1.00 0.00 122 LEU A C 2
ATOM 3188 O O . LEU A 1 108 ? 17.532 -6.051 -15.409 1.00 0.00 122 LEU A O 2
ATOM 3203 N N . ASP A 1 109 ? 16.397 -7.651 -16.535 1.00 0.00 123 ASP A N 2
ATOM 3204 C CA . ASP A 1 109 ? 16.690 -7.094 -17.844 1.00 0.00 123 ASP A CA 2
ATOM 3205 C C . ASP A 1 109 ? 18.191 -7.204 -18.117 1.00 0.00 123 ASP A C 2
ATOM 3206 O O . ASP A 1 109 ? 18.956 -7.612 -17.244 1.00 0.00 123 ASP A O 2
ATOM 3214 N N . ASP A 1 110 ? 18.568 -6.833 -19.332 1.00 0.00 124 ASP A N 2
ATOM 3215 C CA . ASP A 1 110 ? 19.964 -6.884 -19.730 1.00 0.00 124 ASP A CA 2
ATOM 3216 C C . ASP A 1 110 ? 20.394 -8.346 -19.875 1.00 0.00 124 ASP A C 2
ATOM 3217 O O . ASP A 1 110 ? 19.622 -9.256 -19.583 1.00 0.00 124 ASP A O 2
ATOM 3225 N N . LYS A 1 111 ? 21.628 -8.524 -20.329 1.00 0.00 125 LYS A N 2
ATOM 3226 C CA . LYS A 1 111 ? 22.170 -9.858 -20.516 1.00 0.00 125 LYS A CA 2
ATOM 3227 C C . LYS A 1 111 ? 21.802 -10.728 -19.313 1.00 0.00 125 LYS A C 2
ATOM 3228 O O . LYS A 1 111 ? 21.956 -10.306 -18.168 1.00 0.00 125 LYS A O 2
ATOM 3243 N N . GLN A 1 112 ? 21.322 -11.926 -19.614 1.00 0.00 126 GLN A N 2
ATOM 3244 C CA . GLN A 1 112 ? 20.931 -12.858 -18.570 1.00 0.00 126 GLN A CA 2
ATOM 3245 C C . GLN A 1 112 ? 21.987 -13.955 -18.416 1.00 0.00 126 GLN A C 2
ATOM 3246 O O . GLN A 1 112 ? 22.951 -14.004 -19.176 1.00 0.00 126 GLN A O 2
ATOM 3258 N N . ARG A 1 113 ? 21.768 -14.807 -17.425 1.00 0.00 127 ARG A N 2
ATOM 3259 C CA . ARG A 1 113 ? 22.688 -15.900 -17.160 1.00 0.00 127 ARG A CA 2
ATOM 3260 C C . ARG A 1 113 ? 23.176 -16.514 -18.475 1.00 0.00 127 ARG A C 2
ATOM 3261 O O . ARG A 1 113 ? 22.382 -17.053 -19.244 1.00 0.00 127 ARG A O 2
ATOM 3279 N N . LYS A 1 114 ? 24.479 -16.409 -18.692 1.00 0.00 128 LYS A N 2
ATOM 3280 C CA . LYS A 1 114 ? 25.082 -16.947 -19.900 1.00 0.00 128 LYS A CA 2
ATOM 3281 C C . LYS A 1 114 ? 24.446 -18.300 -20.223 1.00 0.00 128 LYS A C 2
ATOM 3282 O O . LYS A 1 114 ? 23.755 -18.441 -21.231 1.00 0.00 128 LYS A O 2
ATOM 3297 N N . TYR A 1 115 ? 24.701 -19.262 -19.348 1.00 0.00 129 TYR A N 2
ATOM 3298 C CA . TYR A 1 115 ? 24.164 -20.600 -19.528 1.00 0.00 129 TYR A CA 2
ATOM 3299 C C . TYR A 1 115 ? 24.559 -21.171 -20.891 1.00 0.00 129 TYR A C 2
ATOM 3300 O O . TYR A 1 115 ? 25.140 -20.470 -21.718 1.00 0.00 129 TYR A O 2
ATOM 3317 N N . ASP A 1 116 ? 24.228 -22.440 -21.083 1.00 0.00 130 ASP A N 2
ATOM 3318 C CA . ASP A 1 116 ? 24.541 -23.115 -22.332 1.00 0.00 130 ASP A CA 2
ATOM 3319 C C . ASP A 1 116 ? 23.499 -24.202 -22.594 1.00 0.00 130 ASP A C 2
ATOM 3320 O O . ASP A 1 116 ? 22.698 -24.524 -21.718 1.00 0.00 130 ASP A O 2
ATOM 3328 N N . LEU A 1 117 ? 23.542 -24.740 -23.805 1.00 0.00 131 LEU A N 2
ATOM 3329 C CA . LEU A 1 117 ? 22.612 -25.786 -24.193 1.00 0.00 131 LEU A CA 2
ATOM 3330 C C . LEU A 1 117 ? 23.387 -27.075 -24.471 1.00 0.00 131 LEU A C 2
ATOM 3331 O O . LEU A 1 117 ? 24.600 -27.129 -24.273 1.00 0.00 131 LEU A O 2
ATOM 3346 N N . HIS A 1 118 ? 22.655 -28.082 -24.925 1.00 0.00 132 HIS A N 2
ATOM 3347 C CA . HIS A 1 118 ? 23.259 -29.368 -25.232 1.00 0.00 132 HIS A CA 2
ATOM 3348 C C . HIS A 1 118 ? 22.300 -30.193 -26.091 1.00 0.00 132 HIS A C 2
ATOM 3349 O O . HIS A 1 118 ? 21.084 -30.093 -25.941 1.00 0.00 132 HIS A O 2
ATOM 3363 N N . TYR A 1 119 ? 22.884 -30.991 -26.974 1.00 0.00 133 TYR A N 2
ATOM 3364 C CA . TYR A 1 119 ? 22.096 -31.834 -27.857 1.00 0.00 133 TYR A CA 2
ATOM 3365 C C . TYR A 1 119 ? 21.097 -32.678 -27.063 1.00 0.00 133 TYR A C 2
ATOM 3366 O O . TYR A 1 119 ? 21.478 -33.381 -26.128 1.00 0.00 133 TYR A O 2
ATOM 3383 N N . GLY A 1 1 ? 37.140 15.919 9.671 1.00 0.00 15 GLY A N 3
ATOM 3384 C CA . GLY A 1 1 ? 36.411 14.673 9.842 1.00 0.00 15 GLY A CA 3
ATOM 3385 C C . GLY A 1 1 ? 35.374 14.795 10.960 1.00 0.00 15 GLY A C 3
ATOM 3386 O O . GLY A 1 1 ? 35.400 15.750 11.735 1.00 0.00 15 GLY A O 3
ATOM 3390 N N . SER A 1 2 ? 34.485 13.815 11.008 1.00 0.00 16 SER A N 3
ATOM 3391 C CA . SER A 1 2 ? 33.440 13.799 12.018 1.00 0.00 16 SER A CA 3
ATOM 3392 C C . SER A 1 2 ? 32.708 12.456 11.993 1.00 0.00 16 SER A C 3
ATOM 3393 O O . SER A 1 2 ? 32.909 11.652 11.084 1.00 0.00 16 SER A O 3
ATOM 3400 N N . GLY A 1 3 ? 31.872 12.255 13.002 1.00 0.00 17 GLY A N 3
ATOM 3401 C CA . GLY A 1 3 ? 31.109 11.024 13.108 1.00 0.00 17 GLY A CA 3
ATOM 3402 C C . GLY A 1 3 ? 30.185 11.054 14.326 1.00 0.00 17 GLY A C 3
ATOM 3403 O O . GLY A 1 3 ? 30.306 11.932 15.179 1.00 0.00 17 GLY A O 3
ATOM 3407 N N . MET A 1 4 ? 29.282 10.086 14.369 1.00 0.00 18 MET A N 3
ATOM 3408 C CA . MET A 1 4 ? 28.338 9.990 15.469 1.00 0.00 18 MET A CA 3
ATOM 3409 C C . MET A 1 4 ? 28.089 8.530 15.854 1.00 0.00 18 MET A C 3
ATOM 3410 O O . MET A 1 4 ? 28.014 7.661 14.987 1.00 0.00 18 MET A O 3
ATOM 3422 N N . LYS A 1 5 ? 27.965 8.307 17.154 1.00 0.00 19 LYS A N 3
ATOM 3423 C CA . LYS A 1 5 ? 27.726 6.967 17.663 1.00 0.00 19 LYS A CA 3
ATOM 3424 C C . LYS A 1 5 ? 26.321 6.898 18.265 1.00 0.00 19 LYS A C 3
ATOM 3425 O O . LYS A 1 5 ? 25.705 7.929 18.532 1.00 0.00 19 LYS A O 3
ATOM 3440 N N . GLU A 1 6 ? 25.855 5.674 18.462 1.00 0.00 20 GLU A N 3
ATOM 3441 C CA . GLU A 1 6 ? 24.534 5.457 19.027 1.00 0.00 20 GLU A CA 3
ATOM 3442 C C . GLU A 1 6 ? 24.549 4.246 19.962 1.00 0.00 20 GLU A C 3
ATOM 3443 O O . GLU A 1 6 ? 25.506 3.473 19.966 1.00 0.00 20 GLU A O 3
ATOM 3453 N N . THR A 1 7 ? 23.477 4.117 20.730 1.00 0.00 21 THR A N 3
ATOM 3454 C CA . THR A 1 7 ? 23.355 3.014 21.666 1.00 0.00 21 THR A CA 3
ATOM 3455 C C . THR A 1 7 ? 21.963 2.385 21.571 1.00 0.00 21 THR A C 3
ATOM 3456 O O . THR A 1 7 ? 20.981 3.080 21.311 1.00 0.00 21 THR A O 3
ATOM 3467 N N . ALA A 1 8 ? 21.923 1.078 21.785 1.00 0.00 22 ALA A N 3
ATOM 3468 C CA . ALA A 1 8 ? 20.667 0.349 21.727 1.00 0.00 22 ALA A CA 3
ATOM 3469 C C . ALA A 1 8 ? 20.197 0.036 23.149 1.00 0.00 22 ALA A C 3
ATOM 3470 O O . ALA A 1 8 ? 21.010 -0.255 24.025 1.00 0.00 22 ALA A O 3
ATOM 3477 N N . ALA A 1 9 ? 18.887 0.106 23.334 1.00 0.00 23 ALA A N 3
ATOM 3478 C CA . ALA A 1 9 ? 18.300 -0.165 24.634 1.00 0.00 23 ALA A CA 3
ATOM 3479 C C . ALA A 1 9 ? 17.852 -1.627 24.691 1.00 0.00 23 ALA A C 3
ATOM 3480 O O . ALA A 1 9 ? 18.351 -2.401 25.508 1.00 0.00 23 ALA A O 3
ATOM 3487 N N . ALA A 1 10 ? 16.919 -1.962 23.814 1.00 0.00 24 ALA A N 3
ATOM 3488 C CA . ALA A 1 10 ? 16.398 -3.318 23.753 1.00 0.00 24 ALA A CA 3
ATOM 3489 C C . ALA A 1 10 ? 15.438 -3.439 22.570 1.00 0.00 24 ALA A C 3
ATOM 3490 O O . ALA A 1 10 ? 15.168 -2.456 21.881 1.00 0.00 24 ALA A O 3
ATOM 3497 N N . LYS A 1 11 ? 14.947 -4.653 22.369 1.00 0.00 25 LYS A N 3
ATOM 3498 C CA . LYS A 1 11 ? 14.022 -4.915 21.280 1.00 0.00 25 LYS A CA 3
ATOM 3499 C C . LYS A 1 11 ? 12.684 -4.234 21.577 1.00 0.00 25 LYS A C 3
ATOM 3500 O O . LYS A 1 11 ? 12.238 -4.207 22.722 1.00 0.00 25 LYS A O 3
ATOM 3515 N N . PHE A 1 12 ? 12.083 -3.699 20.524 1.00 0.00 26 PHE A N 3
ATOM 3516 C CA . PHE A 1 12 ? 10.805 -3.019 20.658 1.00 0.00 26 PHE A CA 3
ATOM 3517 C C . PHE A 1 12 ? 9.651 -3.935 20.250 1.00 0.00 26 PHE A C 3
ATOM 3518 O O . PHE A 1 12 ? 9.875 -5.039 19.755 1.00 0.00 26 PHE A O 3
ATOM 3534 N N . GLU A 1 13 ? 8.441 -3.444 20.471 1.00 0.00 27 GLU A N 3
ATOM 3535 C CA . GLU A 1 13 ? 7.250 -4.206 20.132 1.00 0.00 27 GLU A CA 3
ATOM 3536 C C . GLU A 1 13 ? 6.110 -3.262 19.742 1.00 0.00 27 GLU A C 3
ATOM 3537 O O . GLU A 1 13 ? 6.198 -2.054 19.956 1.00 0.00 27 GLU A O 3
ATOM 3547 N N . ARG A 1 14 ? 5.067 -3.850 19.175 1.00 0.00 28 ARG A N 3
ATOM 3548 C CA . ARG A 1 14 ? 3.911 -3.077 18.753 1.00 0.00 28 ARG A CA 3
ATOM 3549 C C . ARG A 1 14 ? 2.670 -3.503 19.541 1.00 0.00 28 ARG A C 3
ATOM 3550 O O . ARG A 1 14 ? 2.622 -4.608 20.081 1.00 0.00 28 ARG A O 3
ATOM 3568 N N . GLN A 1 15 ? 1.697 -2.606 19.581 1.00 0.00 29 GLN A N 3
ATOM 3569 C CA . GLN A 1 15 ? 0.459 -2.876 20.293 1.00 0.00 29 GLN A CA 3
ATOM 3570 C C . GLN A 1 15 ? -0.731 -2.810 19.334 1.00 0.00 29 GLN A C 3
ATOM 3571 O O . GLN A 1 15 ? -1.467 -3.785 19.185 1.00 0.00 29 GLN A O 3
ATOM 3583 N N . HIS A 1 16 ? -0.883 -1.652 18.709 1.00 0.00 30 HIS A N 3
ATOM 3584 C CA . HIS A 1 16 ? -1.971 -1.446 17.768 1.00 0.00 30 HIS A CA 3
ATOM 3585 C C . HIS A 1 16 ? -3.244 -2.102 18.306 1.00 0.00 30 HIS A C 3
ATOM 3586 O O . HIS A 1 16 ? -3.509 -3.272 18.030 1.00 0.00 30 HIS A O 3
ATOM 3599 N N . MET A 1 17 ? -3.999 -1.319 19.063 1.00 0.00 31 MET A N 3
ATOM 3600 C CA . MET A 1 17 ? -5.240 -1.809 19.642 1.00 0.00 31 MET A CA 3
ATOM 3601 C C . MET A 1 17 ? -6.365 -0.786 19.473 1.00 0.00 31 MET A C 3
ATOM 3602 O O . MET A 1 17 ? -7.407 -1.094 18.897 1.00 0.00 31 MET A O 3
ATOM 3614 N N . ASP A 1 18 ? -6.115 0.410 19.986 1.00 0.00 32 ASP A N 3
ATOM 3615 C CA . ASP A 1 18 ? -7.094 1.480 19.899 1.00 0.00 32 ASP A CA 3
ATOM 3616 C C . ASP A 1 18 ? -6.453 2.700 19.236 1.00 0.00 32 ASP A C 3
ATOM 3617 O O . ASP A 1 18 ? -5.234 2.759 19.084 1.00 0.00 32 ASP A O 3
ATOM 3625 N N . SER A 1 19 ? -7.303 3.643 18.858 1.00 0.00 33 SER A N 3
ATOM 3626 C CA . SER A 1 19 ? -6.835 4.858 18.213 1.00 0.00 33 SER A CA 3
ATOM 3627 C C . SER A 1 19 ? -7.922 5.933 18.270 1.00 0.00 33 SER A C 3
ATOM 3628 O O . SER A 1 19 ? -9.111 5.618 18.270 1.00 0.00 33 SER A O 3
ATOM 3635 N N . PRO A 1 20 ? -7.464 7.212 18.317 1.00 0.00 34 PRO A N 3
ATOM 3636 C CA . PRO A 1 20 ? -8.383 8.336 18.373 1.00 0.00 34 PRO A CA 3
ATOM 3637 C C . PRO A 1 20 ? -9.033 8.582 17.009 1.00 0.00 34 PRO A C 3
ATOM 3638 O O . PRO A 1 20 ? -9.018 7.708 16.145 1.00 0.00 34 PRO A O 3
ATOM 3646 N N . ASP A 1 21 ? -9.587 9.776 16.860 1.00 0.00 35 ASP A N 3
ATOM 3647 C CA . ASP A 1 21 ? -10.239 10.148 15.617 1.00 0.00 35 ASP A CA 3
ATOM 3648 C C . ASP A 1 21 ? -9.864 11.588 15.260 1.00 0.00 35 ASP A C 3
ATOM 3649 O O . ASP A 1 21 ? -10.099 12.507 16.044 1.00 0.00 35 ASP A O 3
ATOM 3657 N N . LEU A 1 22 ? -9.288 11.740 14.077 1.00 0.00 36 LEU A N 3
ATOM 3658 C CA . LEU A 1 22 ? -8.878 13.053 13.608 1.00 0.00 36 LEU A CA 3
ATOM 3659 C C . LEU A 1 22 ? -8.920 13.078 12.078 1.00 0.00 36 LEU A C 3
ATOM 3660 O O . LEU A 1 22 ? -7.889 12.933 11.423 1.00 0.00 36 LEU A O 3
ATOM 3675 N N . GLY A 1 23 ? -10.122 13.264 11.553 1.00 0.00 37 GLY A N 3
ATOM 3676 C CA . GLY A 1 23 ? -10.311 13.310 10.114 1.00 0.00 37 GLY A CA 3
ATOM 3677 C C . GLY A 1 23 ? -11.798 13.275 9.755 1.00 0.00 37 GLY A C 3
ATOM 3678 O O . GLY A 1 23 ? -12.291 12.277 9.231 1.00 0.00 37 GLY A O 3
ATOM 3682 N N . THR A 1 24 ? -12.471 14.377 10.050 1.00 0.00 38 THR A N 3
ATOM 3683 C CA . THR A 1 24 ? -13.892 14.485 9.766 1.00 0.00 38 THR A CA 3
ATOM 3684 C C . THR A 1 24 ? -14.113 15.032 8.354 1.00 0.00 38 THR A C 3
ATOM 3685 O O . THR A 1 24 ? -15.058 15.783 8.116 1.00 0.00 38 THR A O 3
ATOM 3696 N N . THR A 1 25 ? -13.226 14.634 7.454 1.00 0.00 39 THR A N 3
ATOM 3697 C CA . THR A 1 25 ? -13.311 15.075 6.072 1.00 0.00 39 THR A CA 3
ATOM 3698 C C . THR A 1 25 ? -12.508 14.143 5.163 1.00 0.00 39 THR A C 3
ATOM 3699 O O . THR A 1 25 ? -12.547 12.924 5.328 1.00 0.00 39 THR A O 3
ATOM 3710 N N . LEU A 1 26 ? -11.799 14.751 4.224 1.00 0.00 40 LEU A N 3
ATOM 3711 C CA . LEU A 1 26 ? -10.988 13.990 3.289 1.00 0.00 40 LEU A CA 3
ATOM 3712 C C . LEU A 1 26 ? -9.527 14.430 3.412 1.00 0.00 40 LEU A C 3
ATOM 3713 O O . LEU A 1 26 ? -9.167 15.525 2.985 1.00 0.00 40 LEU A O 3
ATOM 3728 N N . LEU A 1 27 ? -8.726 13.553 3.999 1.00 0.00 41 LEU A N 3
ATOM 3729 C CA . LEU A 1 27 ? -7.314 13.836 4.185 1.00 0.00 41 LEU A CA 3
ATOM 3730 C C . LEU A 1 27 ? -6.524 13.263 3.006 1.00 0.00 41 LEU A C 3
ATOM 3731 O O . LEU A 1 27 ? -5.294 13.239 3.031 1.00 0.00 41 LEU A O 3
ATOM 3746 N N . GLU A 1 28 ? -7.263 12.815 2.002 1.00 0.00 42 GLU A N 3
ATOM 3747 C CA . GLU A 1 28 ? -6.647 12.244 0.816 1.00 0.00 42 GLU A CA 3
ATOM 3748 C C . GLU A 1 28 ? -6.930 13.122 -0.405 1.00 0.00 42 GLU A C 3
ATOM 3749 O O . GLU A 1 28 ? -6.866 12.653 -1.540 1.00 0.00 42 GLU A O 3
ATOM 3759 N N . GLN A 1 29 ? -7.236 14.381 -0.130 1.00 0.00 43 GLN A N 3
ATOM 3760 C CA . GLN A 1 29 ? -7.528 15.329 -1.191 1.00 0.00 43 GLN A CA 3
ATOM 3761 C C . GLN A 1 29 ? -6.265 15.626 -2.001 1.00 0.00 43 GLN A C 3
ATOM 3762 O O . GLN A 1 29 ? -5.800 16.763 -2.039 1.00 0.00 43 GLN A O 3
ATOM 3774 N N . TYR A 1 30 ? -5.746 14.582 -2.631 1.00 0.00 44 TYR A N 3
ATOM 3775 C CA . TYR A 1 30 ? -4.546 14.715 -3.438 1.00 0.00 44 TYR A CA 3
ATOM 3776 C C . TYR A 1 30 ? -4.095 13.357 -3.980 1.00 0.00 44 TYR A C 3
ATOM 3777 O O . TYR A 1 30 ? -3.200 12.727 -3.419 1.00 0.00 44 TYR A O 3
ATOM 3794 N N . CYS A 1 31 ? -4.735 12.946 -5.065 1.00 0.00 45 CYS A N 3
ATOM 3795 C CA . CYS A 1 31 ? -4.412 11.675 -5.689 1.00 0.00 45 CYS A CA 3
ATOM 3796 C C . CYS A 1 31 ? -5.414 11.425 -6.818 1.00 0.00 45 CYS A C 3
ATOM 3797 O O . CYS A 1 31 ? -6.039 10.368 -6.875 1.00 0.00 45 CYS A O 3
ATOM 3803 N N . HIS A 1 32 ? -5.533 12.417 -7.689 1.00 0.00 46 HIS A N 3
ATOM 3804 C CA . HIS A 1 32 ? -6.449 12.318 -8.813 1.00 0.00 46 HIS A CA 3
ATOM 3805 C C . HIS A 1 32 ? -6.035 11.148 -9.710 1.00 0.00 46 HIS A C 3
ATOM 3806 O O . HIS A 1 32 ? -4.856 10.989 -10.024 1.00 0.00 46 HIS A O 3
ATOM 3819 N N . ARG A 1 33 ? -7.027 10.361 -10.097 1.00 0.00 47 ARG A N 3
ATOM 3820 C CA . ARG A 1 33 ? -6.781 9.212 -10.952 1.00 0.00 47 ARG A CA 3
ATOM 3821 C C . ARG A 1 33 ? -7.205 9.520 -12.390 1.00 0.00 47 ARG A C 3
ATOM 3822 O O . ARG A 1 33 ? -6.468 10.166 -13.132 1.00 0.00 47 ARG A O 3
ATOM 3840 N N . THR A 1 34 ? -8.390 9.041 -12.739 1.00 0.00 48 THR A N 3
ATOM 3841 C CA . THR A 1 34 ? -8.920 9.257 -14.074 1.00 0.00 48 THR A CA 3
ATOM 3842 C C . THR A 1 34 ? -10.166 8.398 -14.299 1.00 0.00 48 THR A C 3
ATOM 3843 O O . THR A 1 34 ? -10.491 7.543 -13.477 1.00 0.00 48 THR A O 3
ATOM 3854 N N . THR A 1 35 ? -10.828 8.655 -15.417 1.00 0.00 49 THR A N 3
ATOM 3855 C CA . THR A 1 35 ? -12.030 7.915 -15.761 1.00 0.00 49 THR A CA 3
ATOM 3856 C C . THR A 1 35 ? -12.640 8.458 -17.055 1.00 0.00 49 THR A C 3
ATOM 3857 O O . THR A 1 35 ? -13.286 9.506 -17.049 1.00 0.00 49 THR A O 3
ATOM 3868 N N . ILE A 1 36 ? -12.413 7.723 -18.133 1.00 0.00 50 ILE A N 3
ATOM 3869 C CA . ILE A 1 36 ? -12.932 8.119 -19.432 1.00 0.00 50 ILE A CA 3
ATOM 3870 C C . ILE A 1 36 ? -12.800 9.635 -19.588 1.00 0.00 50 ILE A C 3
ATOM 3871 O O . ILE A 1 36 ? -13.607 10.265 -20.271 1.00 0.00 50 ILE A O 3
ATOM 3886 N N . GLY A 1 37 ? -11.777 10.178 -18.945 1.00 0.00 51 GLY A N 3
ATOM 3887 C CA . GLY A 1 37 ? -11.529 11.608 -19.003 1.00 0.00 51 GLY A CA 3
ATOM 3888 C C . GLY A 1 37 ? -12.839 12.395 -18.922 1.00 0.00 51 GLY A C 3
ATOM 3889 O O . GLY A 1 37 ? -13.197 13.111 -19.855 1.00 0.00 51 GLY A O 3
ATOM 3893 N N . ASN A 1 38 ? -13.518 12.235 -17.795 1.00 0.00 52 ASN A N 3
ATOM 3894 C CA . ASN A 1 38 ? -14.781 12.922 -17.579 1.00 0.00 52 ASN A CA 3
ATOM 3895 C C . ASN A 1 38 ? -15.184 12.789 -16.109 1.00 0.00 52 ASN A C 3
ATOM 3896 O O . ASN A 1 38 ? -14.971 13.706 -15.317 1.00 0.00 52 ASN A O 3
ATOM 3906 N N . PHE A 1 39 ? -15.759 11.639 -15.789 1.00 0.00 53 PHE A N 3
ATOM 3907 C CA . PHE A 1 39 ? -16.194 11.374 -14.428 1.00 0.00 53 PHE A CA 3
ATOM 3908 C C . PHE A 1 39 ? -16.971 10.058 -14.348 1.00 0.00 53 PHE A C 3
ATOM 3909 O O . PHE A 1 39 ? -16.810 9.295 -13.396 1.00 0.00 53 PHE A O 3
ATOM 3925 N N . SER A 1 40 ? -17.797 9.833 -15.358 1.00 0.00 54 SER A N 3
ATOM 3926 C CA . SER A 1 40 ? -18.600 8.623 -15.414 1.00 0.00 54 SER A CA 3
ATOM 3927 C C . SER A 1 40 ? -17.690 7.394 -15.464 1.00 0.00 54 SER A C 3
ATOM 3928 O O . SER A 1 40 ? -16.531 7.491 -15.863 1.00 0.00 54 SER A O 3
ATOM 3935 N N . GLY A 1 41 ? -18.251 6.266 -15.053 1.00 0.00 55 GLY A N 3
ATOM 3936 C CA . GLY A 1 41 ? -17.505 5.019 -15.046 1.00 0.00 55 GLY A CA 3
ATOM 3937 C C . GLY A 1 41 ? -18.280 3.912 -15.762 1.00 0.00 55 GLY A C 3
ATOM 3938 O O . GLY A 1 41 ? -19.283 3.419 -15.248 1.00 0.00 55 GLY A O 3
ATOM 3942 N N . PRO A 1 42 ? -17.773 3.543 -16.969 1.00 0.00 56 PRO A N 3
ATOM 3943 C CA . PRO A 1 42 ? -18.407 2.503 -17.761 1.00 0.00 56 PRO A CA 3
ATOM 3944 C C . PRO A 1 42 ? -18.120 1.118 -17.178 1.00 0.00 56 PRO A C 3
ATOM 3945 O O . PRO A 1 42 ? -19.030 0.437 -16.707 1.00 0.00 56 PRO A O 3
ATOM 3953 N N . TYR A 1 43 ? -16.851 0.741 -17.229 1.00 0.00 57 TYR A N 3
ATOM 3954 C CA . TYR A 1 43 ? -16.432 -0.551 -16.712 1.00 0.00 57 TYR A CA 3
ATOM 3955 C C . TYR A 1 43 ? -15.956 -0.433 -15.263 1.00 0.00 57 TYR A C 3
ATOM 3956 O O . TYR A 1 43 ? -15.624 0.658 -14.801 1.00 0.00 57 TYR A O 3
ATOM 3973 N N . THR A 1 44 ? -15.937 -1.571 -14.585 1.00 0.00 58 THR A N 3
ATOM 3974 C CA . THR A 1 44 ? -15.507 -1.610 -13.197 1.00 0.00 58 THR A CA 3
ATOM 3975 C C . THR A 1 44 ? -13.980 -1.623 -13.113 1.00 0.00 58 THR A C 3
ATOM 3976 O O . THR A 1 44 ? -13.351 -2.656 -13.339 1.00 0.00 58 THR A O 3
ATOM 3987 N N . TYR A 1 45 ? -13.427 -0.464 -12.787 1.00 0.00 59 TYR A N 3
ATOM 3988 C CA . TYR A 1 45 ? -11.985 -0.329 -12.669 1.00 0.00 59 TYR A CA 3
ATOM 3989 C C . TYR A 1 45 ? -11.562 -0.222 -11.203 1.00 0.00 59 TYR A C 3
ATOM 3990 O O . TYR A 1 45 ? -12.391 0.036 -10.331 1.00 0.00 59 TYR A O 3
ATOM 4007 N N . CYS A 1 46 ? -10.272 -0.424 -10.976 1.00 0.00 60 CYS A N 3
ATOM 4008 C CA . CYS A 1 46 ? -9.730 -0.353 -9.630 1.00 0.00 60 CYS A CA 3
ATOM 4009 C C . CYS A 1 46 ? -10.143 0.985 -9.016 1.00 0.00 60 CYS A C 3
ATOM 4010 O O . CYS A 1 46 ? -10.518 1.912 -9.731 1.00 0.00 60 CYS A O 3
ATOM 4016 N N . ASN A 1 47 ? -10.060 1.043 -7.694 1.00 0.00 61 ASN A N 3
ATOM 4017 C CA . ASN A 1 47 ? -10.421 2.253 -6.975 1.00 0.00 61 ASN A CA 3
ATOM 4018 C C . ASN A 1 47 ? -9.153 2.921 -6.438 1.00 0.00 61 ASN A C 3
ATOM 4019 O O . ASN A 1 47 ? -8.070 2.340 -6.496 1.00 0.00 61 ASN A O 3
ATOM 4029 N N . THR A 1 48 ? -9.330 4.131 -5.928 1.00 0.00 62 THR A N 3
ATOM 4030 C CA . THR A 1 48 ? -8.212 4.883 -5.381 1.00 0.00 62 THR A CA 3
ATOM 4031 C C . THR A 1 48 ? -8.226 4.822 -3.853 1.00 0.00 62 THR A C 3
ATOM 4032 O O . THR A 1 48 ? -9.278 4.968 -3.232 1.00 0.00 62 THR A O 3
ATOM 4043 N N . THR A 1 49 ? -7.046 4.607 -3.291 1.00 0.00 63 THR A N 3
ATOM 4044 C CA . THR A 1 49 ? -6.908 4.526 -1.846 1.00 0.00 63 THR A CA 3
ATOM 4045 C C . THR A 1 49 ? -5.526 3.988 -1.472 1.00 0.00 63 THR A C 3
ATOM 4046 O O . THR A 1 49 ? -4.853 3.370 -2.295 1.00 0.00 63 THR A O 3
ATOM 4057 N N . LEU A 1 50 ? -5.143 4.244 -0.230 1.00 0.00 64 LEU A N 3
ATOM 4058 C CA . LEU A 1 50 ? -3.854 3.794 0.264 1.00 0.00 64 LEU A CA 3
ATOM 4059 C C . LEU A 1 50 ? -4.066 2.865 1.461 1.00 0.00 64 LEU A C 3
ATOM 4060 O O . LEU A 1 50 ? -4.947 3.101 2.286 1.00 0.00 64 LEU A O 3
ATOM 4075 N N . ASP A 1 51 ? -3.244 1.828 1.518 1.00 0.00 65 ASP A N 3
ATOM 4076 C CA . ASP A 1 51 ? -3.331 0.862 2.599 1.00 0.00 65 ASP A CA 3
ATOM 4077 C C . ASP A 1 51 ? -2.199 -0.158 2.460 1.00 0.00 65 ASP A C 3
ATOM 4078 O O . ASP A 1 51 ? -2.380 -1.337 2.760 1.00 0.00 65 ASP A O 3
ATOM 4086 N N . GLN A 1 52 ? -1.056 0.333 2.003 1.00 0.00 66 GLN A N 3
ATOM 4087 C CA . GLN A 1 52 ? 0.105 -0.521 1.820 1.00 0.00 66 GLN A CA 3
ATOM 4088 C C . GLN A 1 52 ? 1.297 0.028 2.608 1.00 0.00 66 GLN A C 3
ATOM 4089 O O . GLN A 1 52 ? 1.631 -0.487 3.674 1.00 0.00 66 GLN A O 3
ATOM 4101 N N . ILE A 1 53 ? 1.905 1.066 2.053 1.00 0.00 67 ILE A N 3
ATOM 4102 C CA . ILE A 1 53 ? 3.053 1.690 2.690 1.00 0.00 67 ILE A CA 3
ATOM 4103 C C . ILE A 1 53 ? 2.954 3.208 2.533 1.00 0.00 67 ILE A C 3
ATOM 4104 O O . ILE A 1 53 ? 3.963 3.882 2.331 1.00 0.00 67 ILE A O 3
ATOM 4119 N N . GLY A 1 54 ? 1.728 3.704 2.634 1.00 0.00 68 GLY A N 3
ATOM 4120 C CA . GLY A 1 54 ? 1.485 5.130 2.506 1.00 0.00 68 GLY A CA 3
ATOM 4121 C C . GLY A 1 54 ? 1.266 5.521 1.044 1.00 0.00 68 GLY A C 3
ATOM 4122 O O . GLY A 1 54 ? 0.449 6.389 0.744 1.00 0.00 68 GLY A O 3
ATOM 4126 N N . THR A 1 55 ? 2.013 4.860 0.171 1.00 0.00 69 THR A N 3
ATOM 4127 C CA . THR A 1 55 ? 1.911 5.128 -1.254 1.00 0.00 69 THR A CA 3
ATOM 4128 C C . THR A 1 55 ? 0.466 4.960 -1.727 1.00 0.00 69 THR A C 3
ATOM 4129 O O . THR A 1 55 ? -0.068 3.852 -1.723 1.00 0.00 69 THR A O 3
ATOM 4140 N N . CYS A 1 56 ? -0.127 6.077 -2.121 1.00 0.00 70 CYS A N 3
ATOM 4141 C CA . CYS A 1 56 ? -1.500 6.068 -2.595 1.00 0.00 70 CYS A CA 3
ATOM 4142 C C . CYS A 1 56 ? -1.505 5.580 -4.045 1.00 0.00 70 CYS A C 3
ATOM 4143 O O . CYS A 1 56 ? -0.631 5.945 -4.830 1.00 0.00 70 CYS A O 3
ATOM 4149 N N . TRP A 1 57 ? -2.499 4.760 -4.356 1.00 0.00 71 TRP A N 3
ATOM 4150 C CA . TRP A 1 57 ? -2.629 4.218 -5.698 1.00 0.00 71 TRP A CA 3
ATOM 4151 C C . TRP A 1 57 ? -3.951 4.717 -6.284 1.00 0.00 71 TRP A C 3
ATOM 4152 O O . TRP A 1 57 ? -5.023 4.382 -5.782 1.00 0.00 71 TRP A O 3
ATOM 4172 N N . PRO A 1 58 ? -3.829 5.532 -7.366 1.00 0.00 72 PRO A N 3
ATOM 4173 C CA . PRO A 1 58 ? -5.001 6.082 -8.026 1.00 0.00 72 PRO A CA 3
ATOM 4174 C C . PRO A 1 58 ? -5.708 5.015 -8.865 1.00 0.00 72 PRO A C 3
ATOM 4175 O O . PRO A 1 58 ? -5.073 4.082 -9.353 1.00 0.00 72 PRO A O 3
ATOM 4183 N N . GLN A 1 59 ? -7.014 5.188 -9.008 1.00 0.00 73 GLN A N 3
ATOM 4184 C CA . GLN A 1 59 ? -7.814 4.252 -9.780 1.00 0.00 73 GLN A CA 3
ATOM 4185 C C . GLN A 1 59 ? -7.025 3.756 -10.994 1.00 0.00 73 GLN A C 3
ATOM 4186 O O . GLN A 1 59 ? -6.153 4.459 -11.501 1.00 0.00 73 GLN A O 3
ATOM 4198 N N . SER A 1 60 ? -7.362 2.549 -11.425 1.00 0.00 74 SER A N 3
ATOM 4199 C CA . SER A 1 60 ? -6.698 1.951 -12.569 1.00 0.00 74 SER A CA 3
ATOM 4200 C C . SER A 1 60 ? -7.603 0.896 -13.208 1.00 0.00 74 SER A C 3
ATOM 4201 O O . SER A 1 60 ? -8.616 0.508 -12.627 1.00 0.00 74 SER A O 3
ATOM 4208 N N . ALA A 1 61 ? -7.205 0.460 -14.394 1.00 0.00 75 ALA A N 3
ATOM 4209 C CA . ALA A 1 61 ? -7.968 -0.542 -15.118 1.00 0.00 75 ALA A CA 3
ATOM 4210 C C . ALA A 1 61 ? -7.777 -1.905 -14.446 1.00 0.00 75 ALA A C 3
ATOM 4211 O O . ALA A 1 61 ? -6.764 -2.140 -13.789 1.00 0.00 75 ALA A O 3
ATOM 4218 N N . PRO A 1 62 ? -8.793 -2.788 -14.640 1.00 0.00 76 PRO A N 3
ATOM 4219 C CA . PRO A 1 62 ? -8.747 -4.120 -14.061 1.00 0.00 76 PRO A CA 3
ATOM 4220 C C . PRO A 1 62 ? -7.774 -5.017 -14.828 1.00 0.00 76 PRO A C 3
ATOM 4221 O O . PRO A 1 62 ? -7.575 -4.841 -16.029 1.00 0.00 76 PRO A O 3
ATOM 4229 N N . GLY A 1 63 ? -7.192 -5.961 -14.103 1.00 0.00 77 GLY A N 3
ATOM 4230 C CA . GLY A 1 63 ? -6.245 -6.887 -14.699 1.00 0.00 77 GLY A CA 3
ATOM 4231 C C . GLY A 1 63 ? -5.025 -6.145 -15.249 1.00 0.00 77 GLY A C 3
ATOM 4232 O O . GLY A 1 63 ? -4.735 -6.216 -16.442 1.00 0.00 77 GLY A O 3
ATOM 4236 N N . ALA A 1 64 ? -4.342 -5.448 -14.352 1.00 0.00 78 ALA A N 3
ATOM 4237 C CA . ALA A 1 64 ? -3.161 -4.693 -14.732 1.00 0.00 78 ALA A CA 3
ATOM 4238 C C . ALA A 1 64 ? -2.072 -4.893 -13.676 1.00 0.00 78 ALA A C 3
ATOM 4239 O O . ALA A 1 64 ? -2.166 -5.796 -12.846 1.00 0.00 78 ALA A O 3
ATOM 4246 N N . LEU A 1 65 ? -1.064 -4.035 -13.741 1.00 0.00 79 LEU A N 3
ATOM 4247 C CA . LEU A 1 65 ? 0.041 -4.106 -12.802 1.00 0.00 79 LEU A CA 3
ATOM 4248 C C . LEU A 1 65 ? 0.383 -2.698 -12.313 1.00 0.00 79 LEU A C 3
ATOM 4249 O O . LEU A 1 65 ? 0.995 -1.917 -13.040 1.00 0.00 79 LEU A O 3
ATOM 4264 N N . VAL A 1 66 ? -0.031 -2.415 -11.086 1.00 0.00 80 VAL A N 3
ATOM 4265 C CA . VAL A 1 66 ? 0.224 -1.113 -10.492 1.00 0.00 80 VAL A CA 3
ATOM 4266 C C . VAL A 1 66 ? 1.484 -1.188 -9.628 1.00 0.00 80 VAL A C 3
ATOM 4267 O O . VAL A 1 66 ? 1.426 -0.965 -8.420 1.00 0.00 80 VAL A O 3
ATOM 4280 N N . GLU A 1 67 ? 2.593 -1.504 -10.281 1.00 0.00 81 GLU A N 3
ATOM 4281 C CA . GLU A 1 67 ? 3.864 -1.612 -9.587 1.00 0.00 81 GLU A CA 3
ATOM 4282 C C . GLU A 1 67 ? 4.673 -0.324 -9.759 1.00 0.00 81 GLU A C 3
ATOM 4283 O O . GLU A 1 67 ? 4.463 0.423 -10.713 1.00 0.00 81 GLU A O 3
ATOM 4293 N N . ARG A 1 68 ? 5.582 -0.104 -8.820 1.00 0.00 82 ARG A N 3
ATOM 4294 C CA . ARG A 1 68 ? 6.423 1.080 -8.855 1.00 0.00 82 ARG A CA 3
ATOM 4295 C C . ARG A 1 68 ? 7.637 0.895 -7.943 1.00 0.00 82 ARG A C 3
ATOM 4296 O O . ARG A 1 68 ? 7.543 0.251 -6.900 1.00 0.00 82 ARG A O 3
ATOM 4314 N N . PRO A 1 69 ? 8.780 1.489 -8.381 1.00 0.00 83 PRO A N 3
ATOM 4315 C CA . PRO A 1 69 ? 10.012 1.397 -7.615 1.00 0.00 83 PRO A CA 3
ATOM 4316 C C . PRO A 1 69 ? 9.966 2.311 -6.390 1.00 0.00 83 PRO A C 3
ATOM 4317 O O . PRO A 1 69 ? 9.720 3.510 -6.515 1.00 0.00 83 PRO A O 3
ATOM 4325 N N . CYS A 1 70 ? 10.207 1.710 -5.233 1.00 0.00 84 CYS A N 3
ATOM 4326 C CA . CYS A 1 70 ? 10.195 2.456 -3.987 1.00 0.00 84 CYS A CA 3
ATOM 4327 C C . CYS A 1 70 ? 10.923 3.783 -4.214 1.00 0.00 84 CYS A C 3
ATOM 4328 O O . CYS A 1 70 ? 12.151 3.821 -4.267 1.00 0.00 84 CYS A O 3
ATOM 4334 N N . PRO A 1 71 ? 10.113 4.867 -4.345 1.00 0.00 85 PRO A N 3
ATOM 4335 C CA . PRO A 1 71 ? 10.666 6.193 -4.565 1.00 0.00 85 PRO A CA 3
ATOM 4336 C C . PRO A 1 71 ? 11.270 6.756 -3.276 1.00 0.00 85 PRO A C 3
ATOM 4337 O O . PRO A 1 71 ? 11.194 6.124 -2.223 1.00 0.00 85 PRO A O 3
ATOM 4345 N N . GLU A 1 72 ? 11.855 7.938 -3.401 1.00 0.00 86 GLU A N 3
ATOM 4346 C CA . GLU A 1 72 ? 12.472 8.592 -2.260 1.00 0.00 86 GLU A CA 3
ATOM 4347 C C . GLU A 1 72 ? 11.399 9.068 -1.278 1.00 0.00 86 GLU A C 3
ATOM 4348 O O . GLU A 1 72 ? 10.218 9.119 -1.620 1.00 0.00 86 GLU A O 3
ATOM 4358 N N . TYR A 1 73 ? 11.847 9.404 -0.078 1.00 0.00 87 TYR A N 3
ATOM 4359 C CA . TYR A 1 73 ? 10.942 9.873 0.956 1.00 0.00 87 TYR A CA 3
ATOM 4360 C C . TYR A 1 73 ? 9.748 8.927 1.109 1.00 0.00 87 TYR A C 3
ATOM 4361 O O . TYR A 1 73 ? 8.597 9.360 1.056 1.00 0.00 87 TYR A O 3
ATOM 4378 N N . PHE A 1 74 ? 10.062 7.654 1.297 1.00 0.00 88 PHE A N 3
ATOM 4379 C CA . PHE A 1 74 ? 9.030 6.645 1.457 1.00 0.00 88 PHE A CA 3
ATOM 4380 C C . PHE A 1 74 ? 9.179 5.916 2.794 1.00 0.00 88 PHE A C 3
ATOM 4381 O O . PHE A 1 74 ? 8.206 5.745 3.525 1.00 0.00 88 PHE A O 3
ATOM 4397 N N . ASN A 1 75 ? 10.409 5.507 3.075 1.00 0.00 89 ASN A N 3
ATOM 4398 C CA . ASN A 1 75 ? 10.699 4.801 4.311 1.00 0.00 89 ASN A CA 3
ATOM 4399 C C . ASN A 1 75 ? 11.598 5.671 5.192 1.00 0.00 89 ASN A C 3
ATOM 4400 O O . ASN A 1 75 ? 11.657 5.480 6.405 1.00 0.00 89 ASN A O 3
ATOM 4410 N N . GLY A 1 76 ? 12.275 6.610 4.546 1.00 0.00 90 GLY A N 3
ATOM 4411 C CA . GLY A 1 76 ? 13.168 7.510 5.255 1.00 0.00 90 GLY A CA 3
ATOM 4412 C C . GLY A 1 76 ? 14.274 8.024 4.332 1.00 0.00 90 GLY A C 3
ATOM 4413 O O . GLY A 1 76 ? 14.529 9.227 4.272 1.00 0.00 90 GLY A O 3
ATOM 4417 N N . ILE A 1 77 ? 14.901 7.088 3.634 1.00 0.00 91 ILE A N 3
ATOM 4418 C CA . ILE A 1 77 ? 15.975 7.432 2.717 1.00 0.00 91 ILE A CA 3
ATOM 4419 C C . ILE A 1 77 ? 15.397 7.626 1.313 1.00 0.00 91 ILE A C 3
ATOM 4420 O O . ILE A 1 77 ? 14.217 7.365 1.081 1.00 0.00 91 ILE A O 3
ATOM 4435 N N . LYS A 1 78 ? 16.255 8.083 0.413 1.00 0.00 92 LYS A N 3
ATOM 4436 C CA . LYS A 1 78 ? 15.845 8.315 -0.962 1.00 0.00 92 LYS A CA 3
ATOM 4437 C C . LYS A 1 78 ? 15.796 6.980 -1.707 1.00 0.00 92 LYS A C 3
ATOM 4438 O O . LYS A 1 78 ? 15.939 5.920 -1.099 1.00 0.00 92 LYS A O 3
ATOM 4453 N N . TYR A 1 79 ? 15.593 7.075 -3.013 1.00 0.00 93 TYR A N 3
ATOM 4454 C CA . TYR A 1 79 ? 15.523 5.887 -3.847 1.00 0.00 93 TYR A CA 3
ATOM 4455 C C . TYR A 1 79 ? 16.923 5.349 -4.152 1.00 0.00 93 TYR A C 3
ATOM 4456 O O . TYR A 1 79 ? 17.818 6.109 -4.519 1.00 0.00 93 TYR A O 3
ATOM 4473 N N . ASN A 1 80 ? 17.068 4.042 -3.989 1.00 0.00 94 ASN A N 3
ATOM 4474 C CA . ASN A 1 80 ? 18.343 3.393 -4.243 1.00 0.00 94 ASN A CA 3
ATOM 4475 C C . ASN A 1 80 ? 18.161 2.327 -5.325 1.00 0.00 94 ASN A C 3
ATOM 4476 O O . ASN A 1 80 ? 19.122 1.665 -5.717 1.00 0.00 94 ASN A O 3
ATOM 4486 N N . THR A 1 81 ? 16.924 2.194 -5.777 1.00 0.00 95 THR A N 3
ATOM 4487 C CA . THR A 1 81 ? 16.604 1.218 -6.807 1.00 0.00 95 THR A CA 3
ATOM 4488 C C . THR A 1 81 ? 16.557 -0.190 -6.211 1.00 0.00 95 THR A C 3
ATOM 4489 O O . THR A 1 81 ? 16.773 -0.369 -5.014 1.00 0.00 95 THR A O 3
ATOM 4500 N N . THR A 1 82 ? 16.273 -1.154 -7.076 1.00 0.00 96 THR A N 3
ATOM 4501 C CA . THR A 1 82 ? 16.195 -2.541 -6.650 1.00 0.00 96 THR A CA 3
ATOM 4502 C C . THR A 1 82 ? 14.922 -2.777 -5.835 1.00 0.00 96 THR A C 3
ATOM 4503 O O . THR A 1 82 ? 14.133 -3.666 -6.153 1.00 0.00 96 THR A O 3
ATOM 4514 N N . ARG A 1 83 ? 14.763 -1.968 -4.798 1.00 0.00 97 ARG A N 3
ATOM 4515 C CA . ARG A 1 83 ? 13.599 -2.078 -3.935 1.00 0.00 97 ARG A CA 3
ATOM 4516 C C . ARG A 1 83 ? 12.353 -1.560 -4.655 1.00 0.00 97 ARG A C 3
ATOM 4517 O O . ARG A 1 83 ? 12.045 -0.372 -4.594 1.00 0.00 97 ARG A O 3
ATOM 4535 N N . ASN A 1 84 ? 11.668 -2.479 -5.321 1.00 0.00 98 ASN A N 3
ATOM 4536 C CA . ASN A 1 84 ? 10.462 -2.131 -6.051 1.00 0.00 98 ASN A CA 3
ATOM 4537 C C . ASN A 1 84 ? 9.341 -3.097 -5.668 1.00 0.00 98 ASN A C 3
ATOM 4538 O O . ASN A 1 84 ? 9.573 -4.296 -5.521 1.00 0.00 98 ASN A O 3
ATOM 4548 N N . ALA A 1 85 ? 8.148 -2.540 -5.515 1.00 0.00 99 ALA A N 3
ATOM 4549 C CA . ALA A 1 85 ? 6.990 -3.338 -5.151 1.00 0.00 99 ALA A CA 3
ATOM 4550 C C . ALA A 1 85 ? 6.026 -3.402 -6.337 1.00 0.00 99 ALA A C 3
ATOM 4551 O O . ALA A 1 85 ? 6.200 -2.686 -7.322 1.00 0.00 99 ALA A O 3
ATOM 4558 N N . TYR A 1 86 ? 5.032 -4.268 -6.205 1.00 0.00 100 TYR A N 3
ATOM 4559 C CA . TYR A 1 86 ? 4.041 -4.435 -7.255 1.00 0.00 100 TYR A CA 3
ATOM 4560 C C . TYR A 1 86 ? 2.640 -4.603 -6.664 1.00 0.00 100 TYR A C 3
ATOM 4561 O O . TYR A 1 86 ? 2.478 -5.201 -5.601 1.00 0.00 100 TYR A O 3
ATOM 4578 N N . ARG A 1 87 ? 1.662 -4.066 -7.378 1.00 0.00 101 ARG A N 3
ATOM 4579 C CA . ARG A 1 87 ? 0.280 -4.148 -6.939 1.00 0.00 101 ARG A CA 3
ATOM 4580 C C . ARG A 1 87 ? -0.631 -4.505 -8.114 1.00 0.00 101 ARG A C 3
ATOM 4581 O O . ARG A 1 87 ? -1.273 -3.632 -8.694 1.00 0.00 101 ARG A O 3
ATOM 4599 N N . GLU A 1 88 ? -0.658 -5.791 -8.431 1.00 0.00 102 GLU A N 3
ATOM 4600 C CA . GLU A 1 88 ? -1.481 -6.275 -9.527 1.00 0.00 102 GLU A CA 3
ATOM 4601 C C . GLU A 1 88 ? -2.962 -6.053 -9.218 1.00 0.00 102 GLU A C 3
ATOM 4602 O O . GLU A 1 88 ? -3.376 -6.121 -8.061 1.00 0.00 102 GLU A O 3
ATOM 4612 N N . CYS A 1 89 ? -3.722 -5.794 -10.271 1.00 0.00 103 CYS A N 3
ATOM 4613 C CA . CYS A 1 89 ? -5.149 -5.561 -10.126 1.00 0.00 103 CYS A CA 3
ATOM 4614 C C . CYS A 1 89 ? -5.894 -6.739 -10.758 1.00 0.00 103 CYS A C 3
ATOM 4615 O O . CYS A 1 89 ? -5.537 -7.193 -11.845 1.00 0.00 103 CYS A O 3
ATOM 4621 N N . LEU A 1 90 ? -6.913 -7.202 -10.049 1.00 0.00 104 LEU A N 3
ATOM 4622 C CA . LEU A 1 90 ? -7.711 -8.319 -10.526 1.00 0.00 104 LEU A CA 3
ATOM 4623 C C . LEU A 1 90 ? -8.617 -7.843 -11.665 1.00 0.00 104 LEU A C 3
ATOM 4624 O O . LEU A 1 90 ? -8.904 -6.652 -11.778 1.00 0.00 104 LEU A O 3
ATOM 4639 N N . GLU A 1 91 ? -9.041 -8.798 -12.479 1.00 0.00 105 GLU A N 3
ATOM 4640 C CA . GLU A 1 91 ? -9.907 -8.492 -13.604 1.00 0.00 105 GLU A CA 3
ATOM 4641 C C . GLU A 1 91 ? -11.341 -8.259 -13.123 1.00 0.00 105 GLU A C 3
ATOM 4642 O O . GLU A 1 91 ? -12.236 -8.005 -13.927 1.00 0.00 105 GLU A O 3
ATOM 4652 N N . ASN A 1 92 ? -11.513 -8.353 -11.813 1.00 0.00 106 ASN A N 3
ATOM 4653 C CA . ASN A 1 92 ? -12.823 -8.157 -11.213 1.00 0.00 106 ASN A CA 3
ATOM 4654 C C . ASN A 1 92 ? -12.964 -6.698 -10.775 1.00 0.00 106 ASN A C 3
ATOM 4655 O O . ASN A 1 92 ? -14.010 -6.297 -10.266 1.00 0.00 106 ASN A O 3
ATOM 4665 N N . GLY A 1 93 ? -11.896 -5.943 -10.989 1.00 0.00 107 GLY A N 3
ATOM 4666 C CA . GLY A 1 93 ? -11.888 -4.538 -10.622 1.00 0.00 107 GLY A CA 3
ATOM 4667 C C . GLY A 1 93 ? -11.574 -4.361 -9.134 1.00 0.00 107 GLY A C 3
ATOM 4668 O O . GLY A 1 93 ? -12.216 -3.565 -8.451 1.00 0.00 107 GLY A O 3
ATOM 4672 N N . THR A 1 94 ? -10.587 -5.116 -8.677 1.00 0.00 108 THR A N 3
ATOM 4673 C CA . THR A 1 94 ? -10.179 -5.053 -7.284 1.00 0.00 108 THR A CA 3
ATOM 4674 C C . THR A 1 94 ? -8.663 -4.875 -7.178 1.00 0.00 108 THR A C 3
ATOM 4675 O O . THR A 1 94 ? -7.952 -4.980 -8.175 1.00 0.00 108 THR A O 3
ATOM 4686 N N . TRP A 1 95 ? -8.214 -4.607 -5.960 1.00 0.00 109 TRP A N 3
ATOM 4687 C CA . TRP A 1 95 ? -6.796 -4.413 -5.711 1.00 0.00 109 TRP A CA 3
ATOM 4688 C C . TRP A 1 95 ? -6.186 -5.774 -5.370 1.00 0.00 109 TRP A C 3
ATOM 4689 O O . TRP A 1 95 ? -6.845 -6.805 -5.497 1.00 0.00 109 TRP A O 3
ATOM 4709 N N . ALA A 1 96 ? -4.932 -5.734 -4.942 1.00 0.00 110 ALA A N 3
ATOM 4710 C CA . ALA A 1 96 ? -4.226 -6.950 -4.581 1.00 0.00 110 ALA A CA 3
ATOM 4711 C C . ALA A 1 96 ? -4.399 -7.211 -3.083 1.00 0.00 110 ALA A C 3
ATOM 4712 O O . ALA A 1 96 ? -5.470 -6.971 -2.529 1.00 0.00 110 ALA A O 3
ATOM 4719 N N . SER A 1 97 ? -3.329 -7.699 -2.472 1.00 0.00 111 SER A N 3
ATOM 4720 C CA . SER A 1 97 ? -3.351 -7.995 -1.049 1.00 0.00 111 SER A CA 3
ATOM 4721 C C . SER A 1 97 ? -2.816 -6.799 -0.259 1.00 0.00 111 SER A C 3
ATOM 4722 O O . SER A 1 97 ? -3.590 -6.013 0.285 1.00 0.00 111 SER A O 3
ATOM 4729 N N . ARG A 1 98 ? -1.495 -6.701 -0.218 1.00 0.00 112 ARG A N 3
ATOM 4730 C CA . ARG A 1 98 ? -0.847 -5.614 0.497 1.00 0.00 112 ARG A CA 3
ATOM 4731 C C . ARG A 1 98 ? 0.573 -5.403 -0.032 1.00 0.00 112 ARG A C 3
ATOM 4732 O O . ARG A 1 98 ? 1.518 -5.283 0.747 1.00 0.00 112 ARG A O 3
ATOM 4750 N N . VAL A 1 99 ? 0.679 -5.365 -1.352 1.00 0.00 113 VAL A N 3
ATOM 4751 C CA . VAL A 1 99 ? 1.969 -5.171 -1.993 1.00 0.00 113 VAL A CA 3
ATOM 4752 C C . VAL A 1 99 ? 2.980 -6.155 -1.404 1.00 0.00 113 VAL A C 3
ATOM 4753 O O . VAL A 1 99 ? 2.649 -6.928 -0.507 1.00 0.00 113 VAL A O 3
ATOM 4766 N N . ASN A 1 100 ? 4.194 -6.095 -1.933 1.00 0.00 114 ASN A N 3
ATOM 4767 C CA . ASN A 1 100 ? 5.256 -6.971 -1.470 1.00 0.00 114 ASN A CA 3
ATOM 4768 C C . ASN A 1 100 ? 6.610 -6.375 -1.861 1.00 0.00 114 ASN A C 3
ATOM 4769 O O . ASN A 1 100 ? 6.706 -5.628 -2.833 1.00 0.00 114 ASN A O 3
ATOM 4779 N N . TYR A 1 101 ? 7.622 -6.728 -1.082 1.00 0.00 115 TYR A N 3
ATOM 4780 C CA . TYR A 1 101 ? 8.966 -6.236 -1.334 1.00 0.00 115 TYR A CA 3
ATOM 4781 C C . TYR A 1 101 ? 9.954 -6.788 -0.305 1.00 0.00 115 TYR A C 3
ATOM 4782 O O . TYR A 1 101 ? 9.789 -6.576 0.895 1.00 0.00 115 TYR A O 3
ATOM 4799 N N . SER A 1 102 ? 10.960 -7.487 -0.812 1.00 0.00 116 SER A N 3
ATOM 4800 C CA . SER A 1 102 ? 11.974 -8.072 0.048 1.00 0.00 116 SER A CA 3
ATOM 4801 C C . SER A 1 102 ? 13.141 -7.097 0.219 1.00 0.00 116 SER A C 3
ATOM 4802 O O . SER A 1 102 ? 14.112 -7.400 0.910 1.00 0.00 116 SER A O 3
ATOM 4809 N N . HIS A 1 103 ? 13.007 -5.946 -0.423 1.00 0.00 117 HIS A N 3
ATOM 4810 C CA . HIS A 1 103 ? 14.039 -4.925 -0.351 1.00 0.00 117 HIS A CA 3
ATOM 4811 C C . HIS A 1 103 ? 13.414 -3.594 0.074 1.00 0.00 117 HIS A C 3
ATOM 4812 O O . HIS A 1 103 ? 14.104 -2.580 0.158 1.00 0.00 117 HIS A O 3
ATOM 4825 N N . CYS A 1 104 ? 12.115 -3.643 0.332 1.00 0.00 118 CYS A N 3
ATOM 4826 C CA . CYS A 1 104 ? 11.391 -2.453 0.746 1.00 0.00 118 CYS A CA 3
ATOM 4827 C C . CYS A 1 104 ? 10.838 -2.694 2.152 1.00 0.00 118 CYS A C 3
ATOM 4828 O O . CYS A 1 104 ? 10.297 -1.781 2.775 1.00 0.00 118 CYS A O 3
ATOM 4834 N N . GLU A 1 105 ? 10.991 -3.928 2.611 1.00 0.00 119 GLU A N 3
ATOM 4835 C CA . GLU A 1 105 ? 10.514 -4.300 3.932 1.00 0.00 119 GLU A CA 3
ATOM 4836 C C . GLU A 1 105 ? 11.496 -3.825 5.005 1.00 0.00 119 GLU A C 3
ATOM 4837 O O . GLU A 1 105 ? 11.088 -3.250 6.013 1.00 0.00 119 GLU A O 3
ATOM 4847 N N . PRO A 1 106 ? 12.804 -4.088 4.744 1.00 0.00 120 PRO A N 3
ATOM 4848 C CA . PRO A 1 106 ? 13.848 -3.694 5.676 1.00 0.00 120 PRO A CA 3
ATOM 4849 C C . PRO A 1 106 ? 14.102 -2.186 5.607 1.00 0.00 120 PRO A C 3
ATOM 4850 O O . PRO A 1 106 ? 14.629 -1.687 4.615 1.00 0.00 120 PRO A O 3
ATOM 4858 N N . ILE A 1 107 ? 13.715 -1.504 6.676 1.00 0.00 121 ILE A N 3
ATOM 4859 C CA . ILE A 1 107 ? 13.895 -0.065 6.750 1.00 0.00 121 ILE A CA 3
ATOM 4860 C C . ILE A 1 107 ? 15.203 0.245 7.480 1.00 0.00 121 ILE A C 3
ATOM 4861 O O . ILE A 1 107 ? 15.914 -0.667 7.901 1.00 0.00 121 ILE A O 3
ATOM 4876 N N . LEU A 1 108 ? 15.482 1.534 7.605 1.00 0.00 122 LEU A N 3
ATOM 4877 C CA . LEU A 1 108 ? 16.694 1.976 8.277 1.00 0.00 122 LEU A CA 3
ATOM 4878 C C . LEU A 1 108 ? 17.908 1.331 7.605 1.00 0.00 122 LEU A C 3
ATOM 4879 O O . LEU A 1 108 ? 18.277 0.204 7.931 1.00 0.00 122 LEU A O 3
ATOM 4894 N N . ASP A 1 109 ? 18.494 2.076 6.678 1.00 0.00 123 ASP A N 3
ATOM 4895 C CA . ASP A 1 109 ? 19.659 1.590 5.957 1.00 0.00 123 ASP A CA 3
ATOM 4896 C C . ASP A 1 109 ? 20.165 2.689 5.019 1.00 0.00 123 ASP A C 3
ATOM 4897 O O . ASP A 1 109 ? 19.756 2.758 3.861 1.00 0.00 123 ASP A O 3
ATOM 4905 N N . ASP A 1 110 ? 21.048 3.519 5.554 1.00 0.00 124 ASP A N 3
ATOM 4906 C CA . ASP A 1 110 ? 21.615 4.610 4.779 1.00 0.00 124 ASP A CA 3
ATOM 4907 C C . ASP A 1 110 ? 23.140 4.574 4.895 1.00 0.00 124 ASP A C 3
ATOM 4908 O O . ASP A 1 110 ? 23.690 3.764 5.640 1.00 0.00 124 ASP A O 3
ATOM 4916 N N . LYS A 1 111 ? 23.780 5.460 4.146 1.00 0.00 125 LYS A N 3
ATOM 4917 C CA . LYS A 1 111 ? 25.230 5.539 4.155 1.00 0.00 125 LYS A CA 3
ATOM 4918 C C . LYS A 1 111 ? 25.814 4.158 3.850 1.00 0.00 125 LYS A C 3
ATOM 4919 O O . LYS A 1 111 ? 26.544 3.595 4.664 1.00 0.00 125 LYS A O 3
ATOM 4934 N N . GLN A 1 112 ? 25.471 3.653 2.674 1.00 0.00 126 GLN A N 3
ATOM 4935 C CA . GLN A 1 112 ? 25.953 2.349 2.251 1.00 0.00 126 GLN A CA 3
ATOM 4936 C C . GLN A 1 112 ? 27.480 2.300 2.314 1.00 0.00 126 GLN A C 3
ATOM 4937 O O . GLN A 1 112 ? 28.158 2.992 1.556 1.00 0.00 126 GLN A O 3
ATOM 4949 N N . ARG A 1 113 ? 27.978 1.477 3.224 1.00 0.00 127 ARG A N 3
ATOM 4950 C CA . ARG A 1 113 ? 29.413 1.330 3.395 1.00 0.00 127 ARG A CA 3
ATOM 4951 C C . ARG A 1 113 ? 30.016 0.580 2.206 1.00 0.00 127 ARG A C 3
ATOM 4952 O O . ARG A 1 113 ? 30.159 -0.640 2.244 1.00 0.00 127 ARG A O 3
ATOM 4970 N N . LYS A 1 114 ? 30.352 1.343 1.175 1.00 0.00 128 LYS A N 3
ATOM 4971 C CA . LYS A 1 114 ? 30.936 0.766 -0.024 1.00 0.00 128 LYS A CA 3
ATOM 4972 C C . LYS A 1 114 ? 32.277 1.443 -0.308 1.00 0.00 128 LYS A C 3
ATOM 4973 O O . LYS A 1 114 ? 32.598 2.471 0.288 1.00 0.00 128 LYS A O 3
ATOM 4988 N N . TYR A 1 115 ? 33.028 0.839 -1.218 1.00 0.00 129 TYR A N 3
ATOM 4989 C CA . TYR A 1 115 ? 34.328 1.371 -1.589 1.00 0.00 129 TYR A CA 3
ATOM 4990 C C . TYR A 1 115 ? 35.228 1.525 -0.362 1.00 0.00 129 TYR A C 3
ATOM 4991 O O . TYR A 1 115 ? 34.772 1.367 0.770 1.00 0.00 129 TYR A O 3
ATOM 5008 N N . ASP A 1 116 ? 36.489 1.832 -0.627 1.00 0.00 130 ASP A N 3
ATOM 5009 C CA . ASP A 1 116 ? 37.457 2.009 0.442 1.00 0.00 130 ASP A CA 3
ATOM 5010 C C . ASP A 1 116 ? 38.598 2.900 -0.051 1.00 0.00 130 ASP A C 3
ATOM 5011 O O . ASP A 1 116 ? 39.007 2.807 -1.208 1.00 0.00 130 ASP A O 3
ATOM 5019 N N . LEU A 1 117 ? 39.081 3.743 0.850 1.00 0.00 131 LEU A N 3
ATOM 5020 C CA . LEU A 1 117 ? 40.168 4.650 0.520 1.00 0.00 131 LEU A CA 3
ATOM 5021 C C . LEU A 1 117 ? 41.343 3.846 -0.040 1.00 0.00 131 LEU A C 3
ATOM 5022 O O . LEU A 1 117 ? 41.502 2.668 0.276 1.00 0.00 131 LEU A O 3
ATOM 5037 N N . HIS A 1 118 ? 42.138 4.517 -0.862 1.00 0.00 132 HIS A N 3
ATOM 5038 C CA . HIS A 1 118 ? 43.295 3.880 -1.469 1.00 0.00 132 HIS A CA 3
ATOM 5039 C C . HIS A 1 118 ? 44.573 4.567 -0.983 1.00 0.00 132 HIS A C 3
ATOM 5040 O O . HIS A 1 118 ? 44.549 5.742 -0.619 1.00 0.00 132 HIS A O 3
ATOM 5054 N N . TYR A 1 119 ? 45.656 3.805 -0.993 1.00 0.00 133 TYR A N 3
ATOM 5055 C CA . TYR A 1 119 ? 46.942 4.327 -0.558 1.00 0.00 133 TYR A CA 3
ATOM 5056 C C . TYR A 1 119 ? 47.427 5.437 -1.492 1.00 0.00 133 TYR A C 3
ATOM 5057 O O . TYR A 1 119 ? 47.273 5.343 -2.708 1.00 0.00 133 TYR A O 3
ATOM 5074 N N . GLY A 1 1 ? 16.712 -25.949 -24.331 1.00 0.00 15 GLY A N 4
ATOM 5075 C CA . GLY A 1 1 ? 16.390 -25.112 -23.188 1.00 0.00 15 GLY A CA 4
ATOM 5076 C C . GLY A 1 1 ? 17.067 -25.632 -21.919 1.00 0.00 15 GLY A C 4
ATOM 5077 O O . GLY A 1 1 ? 18.150 -25.173 -21.556 1.00 0.00 15 GLY A O 4
ATOM 5081 N N . SER A 1 2 ? 16.403 -26.583 -21.278 1.00 0.00 16 SER A N 4
ATOM 5082 C CA . SER A 1 2 ? 16.929 -27.171 -20.057 1.00 0.00 16 SER A CA 4
ATOM 5083 C C . SER A 1 2 ? 17.084 -26.092 -18.983 1.00 0.00 16 SER A C 4
ATOM 5084 O O . SER A 1 2 ? 17.096 -24.901 -19.291 1.00 0.00 16 SER A O 4
ATOM 5091 N N . GLY A 1 3 ? 17.200 -26.549 -17.745 1.00 0.00 17 GLY A N 4
ATOM 5092 C CA . GLY A 1 3 ? 17.355 -25.638 -16.623 1.00 0.00 17 GLY A CA 4
ATOM 5093 C C . GLY A 1 3 ? 17.225 -26.381 -15.292 1.00 0.00 17 GLY A C 4
ATOM 5094 O O . GLY A 1 3 ? 16.818 -27.542 -15.261 1.00 0.00 17 GLY A O 4
ATOM 5098 N N . MET A 1 4 ? 17.576 -25.682 -14.223 1.00 0.00 18 MET A N 4
ATOM 5099 C CA . MET A 1 4 ? 17.504 -26.261 -12.892 1.00 0.00 18 MET A CA 4
ATOM 5100 C C . MET A 1 4 ? 17.595 -25.176 -11.817 1.00 0.00 18 MET A C 4
ATOM 5101 O O . MET A 1 4 ? 18.639 -24.547 -11.650 1.00 0.00 18 MET A O 4
ATOM 5113 N N . LYS A 1 5 ? 16.486 -24.989 -11.116 1.00 0.00 19 LYS A N 4
ATOM 5114 C CA . LYS A 1 5 ? 16.427 -23.991 -10.061 1.00 0.00 19 LYS A CA 4
ATOM 5115 C C . LYS A 1 5 ? 15.251 -24.304 -9.134 1.00 0.00 19 LYS A C 4
ATOM 5116 O O . LYS A 1 5 ? 14.419 -25.154 -9.446 1.00 0.00 19 LYS A O 4
ATOM 5131 N N . GLU A 1 6 ? 15.221 -23.602 -8.011 1.00 0.00 20 GLU A N 4
ATOM 5132 C CA . GLU A 1 6 ? 14.161 -23.794 -7.036 1.00 0.00 20 GLU A CA 4
ATOM 5133 C C . GLU A 1 6 ? 14.430 -22.954 -5.787 1.00 0.00 20 GLU A C 4
ATOM 5134 O O . GLU A 1 6 ? 13.509 -22.377 -5.211 1.00 0.00 20 GLU A O 4
ATOM 5144 N N . THR A 1 7 ? 15.698 -22.911 -5.402 1.00 0.00 21 THR A N 4
ATOM 5145 C CA . THR A 1 7 ? 16.101 -22.152 -4.231 1.00 0.00 21 THR A CA 4
ATOM 5146 C C . THR A 1 7 ? 15.503 -20.744 -4.278 1.00 0.00 21 THR A C 4
ATOM 5147 O O . THR A 1 7 ? 15.323 -20.177 -5.355 1.00 0.00 21 THR A O 4
ATOM 5158 N N . ALA A 1 8 ? 15.212 -20.220 -3.097 1.00 0.00 22 ALA A N 4
ATOM 5159 C CA . ALA A 1 8 ? 14.638 -18.889 -2.989 1.00 0.00 22 ALA A CA 4
ATOM 5160 C C . ALA A 1 8 ? 14.817 -18.375 -1.559 1.00 0.00 22 ALA A C 4
ATOM 5161 O O . ALA A 1 8 ? 15.605 -17.461 -1.318 1.00 0.00 22 ALA A O 4
ATOM 5168 N N . ALA A 1 9 ? 14.074 -18.985 -0.647 1.00 0.00 23 ALA A N 4
ATOM 5169 C CA . ALA A 1 9 ? 14.142 -18.600 0.752 1.00 0.00 23 ALA A CA 4
ATOM 5170 C C . ALA A 1 9 ? 13.692 -17.145 0.899 1.00 0.00 23 ALA A C 4
ATOM 5171 O O . ALA A 1 9 ? 13.896 -16.335 -0.004 1.00 0.00 23 ALA A O 4
ATOM 5178 N N . ALA A 1 10 ? 13.091 -16.858 2.044 1.00 0.00 24 ALA A N 4
ATOM 5179 C CA . ALA A 1 10 ? 12.611 -15.514 2.321 1.00 0.00 24 ALA A CA 4
ATOM 5180 C C . ALA A 1 10 ? 12.212 -15.413 3.795 1.00 0.00 24 ALA A C 4
ATOM 5181 O O . ALA A 1 10 ? 11.327 -16.134 4.253 1.00 0.00 24 ALA A O 4
ATOM 5188 N N . LYS A 1 11 ? 12.885 -14.513 4.496 1.00 0.00 25 LYS A N 4
ATOM 5189 C CA . LYS A 1 11 ? 12.612 -14.308 5.909 1.00 0.00 25 LYS A CA 4
ATOM 5190 C C . LYS A 1 11 ? 13.296 -13.021 6.375 1.00 0.00 25 LYS A C 4
ATOM 5191 O O . LYS A 1 11 ? 14.522 -12.937 6.391 1.00 0.00 25 LYS A O 4
ATOM 5206 N N . PHE A 1 12 ? 12.472 -12.051 6.742 1.00 0.00 26 PHE A N 4
ATOM 5207 C CA . PHE A 1 12 ? 12.982 -10.772 7.207 1.00 0.00 26 PHE A CA 4
ATOM 5208 C C . PHE A 1 12 ? 11.859 -9.738 7.309 1.00 0.00 26 PHE A C 4
ATOM 5209 O O . PHE A 1 12 ? 10.898 -9.782 6.543 1.00 0.00 26 PHE A O 4
ATOM 5225 N N . GLU A 1 13 ? 12.017 -8.832 8.262 1.00 0.00 27 GLU A N 4
ATOM 5226 C CA . GLU A 1 13 ? 11.028 -7.788 8.474 1.00 0.00 27 GLU A CA 4
ATOM 5227 C C . GLU A 1 13 ? 9.685 -8.403 8.874 1.00 0.00 27 GLU A C 4
ATOM 5228 O O . GLU A 1 13 ? 9.434 -9.579 8.612 1.00 0.00 27 GLU A O 4
ATOM 5238 N N . ARG A 1 14 ? 8.857 -7.580 9.501 1.00 0.00 28 ARG A N 4
ATOM 5239 C CA . ARG A 1 14 ? 7.546 -8.028 9.938 1.00 0.00 28 ARG A CA 4
ATOM 5240 C C . ARG A 1 14 ? 6.890 -8.887 8.856 1.00 0.00 28 ARG A C 4
ATOM 5241 O O . ARG A 1 14 ? 7.288 -8.838 7.693 1.00 0.00 28 ARG A O 4
ATOM 5259 N N . GLN A 1 15 ? 5.894 -9.653 9.276 1.00 0.00 29 GLN A N 4
ATOM 5260 C CA . GLN A 1 15 ? 5.178 -10.521 8.356 1.00 0.00 29 GLN A CA 4
ATOM 5261 C C . GLN A 1 15 ? 3.757 -10.001 8.132 1.00 0.00 29 GLN A C 4
ATOM 5262 O O . GLN A 1 15 ? 3.361 -9.736 6.998 1.00 0.00 29 GLN A O 4
ATOM 5274 N N . HIS A 1 16 ? 3.029 -9.870 9.231 1.00 0.00 30 HIS A N 4
ATOM 5275 C CA . HIS A 1 16 ? 1.661 -9.386 9.169 1.00 0.00 30 HIS A CA 4
ATOM 5276 C C . HIS A 1 16 ? 1.066 -9.344 10.579 1.00 0.00 30 HIS A C 4
ATOM 5277 O O . HIS A 1 16 ? 0.864 -10.385 11.202 1.00 0.00 30 HIS A O 4
ATOM 5290 N N . MET A 1 17 ? 0.803 -8.130 11.039 1.00 0.00 31 MET A N 4
ATOM 5291 C CA . MET A 1 17 ? 0.236 -7.939 12.364 1.00 0.00 31 MET A CA 4
ATOM 5292 C C . MET A 1 17 ? 0.257 -6.462 12.761 1.00 0.00 31 MET A C 4
ATOM 5293 O O . MET A 1 17 ? 1.173 -5.729 12.394 1.00 0.00 31 MET A O 4
ATOM 5305 N N . ASP A 1 18 ? -0.767 -6.068 13.505 1.00 0.00 32 ASP A N 4
ATOM 5306 C CA . ASP A 1 18 ? -0.879 -4.691 13.955 1.00 0.00 32 ASP A CA 4
ATOM 5307 C C . ASP A 1 18 ? -0.953 -3.766 12.739 1.00 0.00 32 ASP A C 4
ATOM 5308 O O . ASP A 1 18 ? -0.436 -4.094 11.673 1.00 0.00 32 ASP A O 4
ATOM 5316 N N . SER A 1 19 ? -1.602 -2.628 12.941 1.00 0.00 33 SER A N 4
ATOM 5317 C CA . SER A 1 19 ? -1.750 -1.653 11.875 1.00 0.00 33 SER A CA 4
ATOM 5318 C C . SER A 1 19 ? -1.840 -0.243 12.462 1.00 0.00 33 SER A C 4
ATOM 5319 O O . SER A 1 19 ? -2.268 -0.067 13.602 1.00 0.00 33 SER A O 4
ATOM 5326 N N . PRO A 1 20 ? -1.418 0.752 11.637 1.00 0.00 34 PRO A N 4
ATOM 5327 C CA . PRO A 1 20 ? -1.446 2.141 12.063 1.00 0.00 34 PRO A CA 4
ATOM 5328 C C . PRO A 1 20 ? -2.874 2.689 12.051 1.00 0.00 34 PRO A C 4
ATOM 5329 O O . PRO A 1 20 ? -3.837 1.924 12.033 1.00 0.00 34 PRO A O 4
ATOM 5337 N N . ASP A 1 21 ? -2.966 4.011 12.062 1.00 0.00 35 ASP A N 4
ATOM 5338 C CA . ASP A 1 21 ? -4.261 4.671 12.052 1.00 0.00 35 ASP A CA 4
ATOM 5339 C C . ASP A 1 21 ? -5.223 3.911 12.967 1.00 0.00 35 ASP A C 4
ATOM 5340 O O . ASP A 1 21 ? -4.791 3.181 13.859 1.00 0.00 35 ASP A O 4
ATOM 5348 N N . LEU A 1 22 ? -6.508 4.108 12.716 1.00 0.00 36 LEU A N 4
ATOM 5349 C CA . LEU A 1 22 ? -7.535 3.450 13.506 1.00 0.00 36 LEU A CA 4
ATOM 5350 C C . LEU A 1 22 ? -8.914 3.860 12.986 1.00 0.00 36 LEU A C 4
ATOM 5351 O O . LEU A 1 22 ? -9.645 3.036 12.438 1.00 0.00 36 LEU A O 4
ATOM 5366 N N . GLY A 1 23 ? -9.229 5.133 13.176 1.00 0.00 37 GLY A N 4
ATOM 5367 C CA . GLY A 1 23 ? -10.507 5.661 12.732 1.00 0.00 37 GLY A CA 4
ATOM 5368 C C . GLY A 1 23 ? -10.374 7.120 12.292 1.00 0.00 37 GLY A C 4
ATOM 5369 O O . GLY A 1 23 ? -10.684 7.459 11.149 1.00 0.00 37 GLY A O 4
ATOM 5373 N N . THR A 1 24 ? -9.913 7.946 13.220 1.00 0.00 38 THR A N 4
ATOM 5374 C CA . THR A 1 24 ? -9.735 9.361 12.941 1.00 0.00 38 THR A CA 4
ATOM 5375 C C . THR A 1 24 ? -9.134 9.559 11.549 1.00 0.00 38 THR A C 4
ATOM 5376 O O . THR A 1 24 ? -8.124 8.943 11.211 1.00 0.00 38 THR A O 4
ATOM 5387 N N . THR A 1 25 ? -9.780 10.420 10.777 1.00 0.00 39 THR A N 4
ATOM 5388 C CA . THR A 1 25 ? -9.322 10.707 9.428 1.00 0.00 39 THR A CA 4
ATOM 5389 C C . THR A 1 25 ? -9.332 9.434 8.579 1.00 0.00 39 THR A C 4
ATOM 5390 O O . THR A 1 25 ? -8.307 8.767 8.441 1.00 0.00 39 THR A O 4
ATOM 5401 N N . LEU A 1 26 ? -10.500 9.134 8.032 1.00 0.00 40 LEU A N 4
ATOM 5402 C CA . LEU A 1 26 ? -10.657 7.953 7.201 1.00 0.00 40 LEU A CA 4
ATOM 5403 C C . LEU A 1 26 ? -9.459 7.837 6.256 1.00 0.00 40 LEU A C 4
ATOM 5404 O O . LEU A 1 26 ? -8.877 8.846 5.860 1.00 0.00 40 LEU A O 4
ATOM 5419 N N . LEU A 1 27 ? -9.128 6.599 5.921 1.00 0.00 41 LEU A N 4
ATOM 5420 C CA . LEU A 1 27 ? -8.010 6.339 5.030 1.00 0.00 41 LEU A CA 4
ATOM 5421 C C . LEU A 1 27 ? -8.483 6.452 3.580 1.00 0.00 41 LEU A C 4
ATOM 5422 O O . LEU A 1 27 ? -7.728 6.163 2.652 1.00 0.00 41 LEU A O 4
ATOM 5437 N N . GLU A 1 28 ? -9.730 6.872 3.428 1.00 0.00 42 GLU A N 4
ATOM 5438 C CA . GLU A 1 28 ? -10.313 7.027 2.106 1.00 0.00 42 GLU A CA 4
ATOM 5439 C C . GLU A 1 28 ? -10.759 8.474 1.889 1.00 0.00 42 GLU A C 4
ATOM 5440 O O . GLU A 1 28 ? -11.710 8.731 1.152 1.00 0.00 42 GLU A O 4
ATOM 5450 N N . GLN A 1 29 ? -10.049 9.383 2.542 1.00 0.00 43 GLN A N 4
ATOM 5451 C CA . GLN A 1 29 ? -10.359 10.798 2.430 1.00 0.00 43 GLN A CA 4
ATOM 5452 C C . GLN A 1 29 ? -10.757 11.141 0.992 1.00 0.00 43 GLN A C 4
ATOM 5453 O O . GLN A 1 29 ? -11.882 11.570 0.741 1.00 0.00 43 GLN A O 4
ATOM 5465 N N . TYR A 1 30 ? -9.811 10.940 0.086 1.00 0.00 44 TYR A N 4
ATOM 5466 C CA . TYR A 1 30 ? -10.048 11.223 -1.319 1.00 0.00 44 TYR A CA 4
ATOM 5467 C C . TYR A 1 30 ? -8.820 10.878 -2.163 1.00 0.00 44 TYR A C 4
ATOM 5468 O O . TYR A 1 30 ? -8.951 10.398 -3.289 1.00 0.00 44 TYR A O 4
ATOM 5485 N N . CYS A 1 31 ? -7.655 11.134 -1.587 1.00 0.00 45 CYS A N 4
ATOM 5486 C CA . CYS A 1 31 ? -6.404 10.858 -2.273 1.00 0.00 45 CYS A CA 4
ATOM 5487 C C . CYS A 1 31 ? -6.244 11.869 -3.409 1.00 0.00 45 CYS A C 4
ATOM 5488 O O . CYS A 1 31 ? -5.312 12.671 -3.404 1.00 0.00 45 CYS A O 4
ATOM 5494 N N . HIS A 1 32 ? -7.168 11.798 -4.356 1.00 0.00 46 HIS A N 4
ATOM 5495 C CA . HIS A 1 32 ? -7.142 12.698 -5.496 1.00 0.00 46 HIS A CA 4
ATOM 5496 C C . HIS A 1 32 ? -8.291 12.356 -6.448 1.00 0.00 46 HIS A C 4
ATOM 5497 O O . HIS A 1 32 ? -9.292 13.068 -6.499 1.00 0.00 46 HIS A O 4
ATOM 5510 N N . ARG A 1 33 ? -8.108 11.265 -7.176 1.00 0.00 47 ARG A N 4
ATOM 5511 C CA . ARG A 1 33 ? -9.117 10.820 -8.123 1.00 0.00 47 ARG A CA 4
ATOM 5512 C C . ARG A 1 33 ? -10.437 10.542 -7.400 1.00 0.00 47 ARG A C 4
ATOM 5513 O O . ARG A 1 33 ? -11.360 11.354 -7.454 1.00 0.00 47 ARG A O 4
ATOM 5531 N N . THR A 1 34 ? -10.484 9.394 -6.741 1.00 0.00 48 THR A N 4
ATOM 5532 C CA . THR A 1 34 ? -11.675 9.001 -6.008 1.00 0.00 48 THR A CA 4
ATOM 5533 C C . THR A 1 34 ? -12.928 9.555 -6.690 1.00 0.00 48 THR A C 4
ATOM 5534 O O . THR A 1 34 ? -13.370 10.661 -6.380 1.00 0.00 48 THR A O 4
ATOM 5545 N N . THR A 1 35 ? -13.464 8.761 -7.605 1.00 0.00 49 THR A N 4
ATOM 5546 C CA . THR A 1 35 ? -14.658 9.158 -8.333 1.00 0.00 49 THR A CA 4
ATOM 5547 C C . THR A 1 35 ? -15.908 8.890 -7.494 1.00 0.00 49 THR A C 4
ATOM 5548 O O . THR A 1 35 ? -15.897 8.031 -6.614 1.00 0.00 49 THR A O 4
ATOM 5559 N N . ILE A 1 36 ? -16.957 9.641 -7.798 1.00 0.00 50 ILE A N 4
ATOM 5560 C CA . ILE A 1 36 ? -18.214 9.495 -7.083 1.00 0.00 50 ILE A CA 4
ATOM 5561 C C . ILE A 1 36 ? -17.927 9.295 -5.593 1.00 0.00 50 ILE A C 4
ATOM 5562 O O . ILE A 1 36 ? -18.251 8.249 -5.030 1.00 0.00 50 ILE A O 4
ATOM 5577 N N . GLY A 1 37 ? -17.325 10.313 -4.997 1.00 0.00 51 GLY A N 4
ATOM 5578 C CA . GLY A 1 37 ? -16.992 10.261 -3.584 1.00 0.00 51 GLY A CA 4
ATOM 5579 C C . GLY A 1 37 ? -18.211 9.869 -2.747 1.00 0.00 51 GLY A C 4
ATOM 5580 O O . GLY A 1 37 ? -19.270 9.562 -3.292 1.00 0.00 51 GLY A O 4
ATOM 5584 N N . ASN A 1 38 ? -18.020 9.888 -1.436 1.00 0.00 52 ASN A N 4
ATOM 5585 C CA . ASN A 1 38 ? -19.091 9.538 -0.518 1.00 0.00 52 ASN A CA 4
ATOM 5586 C C . ASN A 1 38 ? -19.175 8.014 -0.398 1.00 0.00 52 ASN A C 4
ATOM 5587 O O . ASN A 1 38 ? -19.139 7.474 0.706 1.00 0.00 52 ASN A O 4
ATOM 5597 N N . PHE A 1 39 ? -19.284 7.367 -1.548 1.00 0.00 53 PHE A N 4
ATOM 5598 C CA . PHE A 1 39 ? -19.373 5.918 -1.586 1.00 0.00 53 PHE A CA 4
ATOM 5599 C C . PHE A 1 39 ? -18.066 5.300 -2.087 1.00 0.00 53 PHE A C 4
ATOM 5600 O O . PHE A 1 39 ? -17.388 4.588 -1.349 1.00 0.00 53 PHE A O 4
ATOM 5616 N N . SER A 1 40 ? -17.752 5.596 -3.340 1.00 0.00 54 SER A N 4
ATOM 5617 C CA . SER A 1 40 ? -16.539 5.079 -3.950 1.00 0.00 54 SER A CA 4
ATOM 5618 C C . SER A 1 40 ? -16.655 5.131 -5.474 1.00 0.00 54 SER A C 4
ATOM 5619 O O . SER A 1 40 ? -15.766 5.644 -6.151 1.00 0.00 54 SER A O 4
ATOM 5626 N N . GLY A 1 41 ? -17.759 4.593 -5.970 1.00 0.00 55 GLY A N 4
ATOM 5627 C CA . GLY A 1 41 ? -18.004 4.570 -7.401 1.00 0.00 55 GLY A CA 4
ATOM 5628 C C . GLY A 1 41 ? -18.084 3.134 -7.922 1.00 0.00 55 GLY A C 4
ATOM 5629 O O . GLY A 1 41 ? -17.392 2.249 -7.424 1.00 0.00 55 GLY A O 4
ATOM 5633 N N . PRO A 1 42 ? -18.961 2.941 -8.945 1.00 0.00 56 PRO A N 4
ATOM 5634 C CA . PRO A 1 42 ? -19.142 1.627 -9.538 1.00 0.00 56 PRO A CA 4
ATOM 5635 C C . PRO A 1 42 ? -17.958 1.264 -10.438 1.00 0.00 56 PRO A C 4
ATOM 5636 O O . PRO A 1 42 ? -17.165 0.387 -10.102 1.00 0.00 56 PRO A O 4
ATOM 5644 N N . TYR A 1 43 ? -17.877 1.959 -11.563 1.00 0.00 57 TYR A N 4
ATOM 5645 C CA . TYR A 1 43 ? -16.803 1.721 -12.513 1.00 0.00 57 TYR A CA 4
ATOM 5646 C C . TYR A 1 43 ? -16.524 0.224 -12.661 1.00 0.00 57 TYR A C 4
ATOM 5647 O O . TYR A 1 43 ? -17.264 -0.604 -12.133 1.00 0.00 57 TYR A O 4
ATOM 5664 N N . THR A 1 44 ? -15.453 -0.077 -13.381 1.00 0.00 58 THR A N 4
ATOM 5665 C CA . THR A 1 44 ? -15.066 -1.459 -13.605 1.00 0.00 58 THR A CA 4
ATOM 5666 C C . THR A 1 44 ? -13.546 -1.607 -13.522 1.00 0.00 58 THR A C 4
ATOM 5667 O O . THR A 1 44 ? -12.999 -2.648 -13.882 1.00 0.00 58 THR A O 4
ATOM 5678 N N . TYR A 1 45 ? -12.905 -0.551 -13.044 1.00 0.00 59 TYR A N 4
ATOM 5679 C CA . TYR A 1 45 ? -11.458 -0.549 -12.909 1.00 0.00 59 TYR A CA 4
ATOM 5680 C C . TYR A 1 45 ? -11.045 -0.399 -11.443 1.00 0.00 59 TYR A C 4
ATOM 5681 O O . TYR A 1 45 ? -11.879 -0.108 -10.586 1.00 0.00 59 TYR A O 4
ATOM 5698 N N . CYS A 1 46 ? -9.759 -0.604 -11.200 1.00 0.00 60 CYS A N 4
ATOM 5699 C CA . CYS A 1 46 ? -9.225 -0.494 -9.853 1.00 0.00 60 CYS A CA 4
ATOM 5700 C C . CYS A 1 46 ? -9.511 0.918 -9.337 1.00 0.00 60 CYS A C 4
ATOM 5701 O O . CYS A 1 46 ? -9.287 1.899 -10.044 1.00 0.00 60 CYS A O 4
ATOM 5707 N N . ASN A 1 47 ? -10.001 0.974 -8.107 1.00 0.00 61 ASN A N 4
ATOM 5708 C CA . ASN A 1 47 ? -10.320 2.249 -7.487 1.00 0.00 61 ASN A CA 4
ATOM 5709 C C . ASN A 1 47 ? -9.064 2.819 -6.825 1.00 0.00 61 ASN A C 4
ATOM 5710 O O . ASN A 1 47 ? -7.971 2.280 -6.994 1.00 0.00 61 ASN A O 4
ATOM 5720 N N . THR A 1 48 ? -9.262 3.899 -6.085 1.00 0.00 62 THR A N 4
ATOM 5721 C CA . THR A 1 48 ? -8.159 4.547 -5.396 1.00 0.00 62 THR A CA 4
ATOM 5722 C C . THR A 1 48 ? -8.148 4.155 -3.917 1.00 0.00 62 THR A C 4
ATOM 5723 O O . THR A 1 48 ? -9.192 4.154 -3.265 1.00 0.00 62 THR A O 4
ATOM 5734 N N . THR A 1 49 ? -6.959 3.832 -3.432 1.00 0.00 63 THR A N 4
ATOM 5735 C CA . THR A 1 49 ? -6.801 3.439 -2.042 1.00 0.00 63 THR A CA 4
ATOM 5736 C C . THR A 1 49 ? -5.320 3.247 -1.708 1.00 0.00 63 THR A C 4
ATOM 5737 O O . THR A 1 49 ? -4.522 2.910 -2.581 1.00 0.00 63 THR A O 4
ATOM 5748 N N . LEU A 1 50 ? -4.997 3.471 -0.442 1.00 0.00 64 LEU A N 4
ATOM 5749 C CA . LEU A 1 50 ? -3.626 3.326 0.018 1.00 0.00 64 LEU A CA 4
ATOM 5750 C C . LEU A 1 50 ? -3.573 2.267 1.121 1.00 0.00 64 LEU A C 4
ATOM 5751 O O . LEU A 1 50 ? -4.177 2.436 2.179 1.00 0.00 64 LEU A O 4
ATOM 5766 N N . ASP A 1 51 ? -2.843 1.199 0.836 1.00 0.00 65 ASP A N 4
ATOM 5767 C CA . ASP A 1 51 ? -2.701 0.112 1.791 1.00 0.00 65 ASP A CA 4
ATOM 5768 C C . ASP A 1 51 ? -1.577 0.446 2.774 1.00 0.00 65 ASP A C 4
ATOM 5769 O O . ASP A 1 51 ? -1.304 1.616 3.036 1.00 0.00 65 ASP A O 4
ATOM 5777 N N . GLN A 1 52 ? -0.956 -0.604 3.291 1.00 0.00 66 GLN A N 4
ATOM 5778 C CA . GLN A 1 52 ? 0.132 -0.437 4.240 1.00 0.00 66 GLN A CA 4
ATOM 5779 C C . GLN A 1 52 ? 1.241 0.423 3.629 1.00 0.00 66 GLN A C 4
ATOM 5780 O O . GLN A 1 52 ? 2.098 0.937 4.346 1.00 0.00 66 GLN A O 4
ATOM 5792 N N . ILE A 1 53 ? 1.188 0.552 2.312 1.00 0.00 67 ILE A N 4
ATOM 5793 C CA . ILE A 1 53 ? 2.177 1.342 1.597 1.00 0.00 67 ILE A CA 4
ATOM 5794 C C . ILE A 1 53 ? 1.599 2.727 1.298 1.00 0.00 67 ILE A C 4
ATOM 5795 O O . ILE A 1 53 ? 0.757 2.874 0.414 1.00 0.00 67 ILE A O 4
ATOM 5810 N N . GLY A 1 54 ? 2.076 3.707 2.053 1.00 0.00 68 GLY A N 4
ATOM 5811 C CA . GLY A 1 54 ? 1.616 5.075 1.880 1.00 0.00 68 GLY A CA 4
ATOM 5812 C C . GLY A 1 54 ? 1.285 5.360 0.414 1.00 0.00 68 GLY A C 4
ATOM 5813 O O . GLY A 1 54 ? 0.212 5.877 0.106 1.00 0.00 68 GLY A O 4
ATOM 5817 N N . THR A 1 55 ? 2.226 5.013 -0.452 1.00 0.00 69 THR A N 4
ATOM 5818 C CA . THR A 1 55 ? 2.047 5.225 -1.878 1.00 0.00 69 THR A CA 4
ATOM 5819 C C . THR A 1 55 ? 0.588 4.995 -2.272 1.00 0.00 69 THR A C 4
ATOM 5820 O O . THR A 1 55 ? 0.162 3.856 -2.457 1.00 0.00 69 THR A O 4
ATOM 5831 N N . CYS A 1 56 ? -0.142 6.095 -2.389 1.00 0.00 70 CYS A N 4
ATOM 5832 C CA . CYS A 1 56 ? -1.545 6.028 -2.759 1.00 0.00 70 CYS A CA 4
ATOM 5833 C C . CYS A 1 56 ? -1.636 5.910 -4.282 1.00 0.00 70 CYS A C 4
ATOM 5834 O O . CYS A 1 56 ? -0.837 6.505 -5.003 1.00 0.00 70 CYS A O 4
ATOM 5840 N N . TRP A 1 57 ? -2.616 5.137 -4.725 1.00 0.00 71 TRP A N 4
ATOM 5841 C CA . TRP A 1 57 ? -2.822 4.933 -6.149 1.00 0.00 71 TRP A CA 4
ATOM 5842 C C . TRP A 1 57 ? -4.184 5.523 -6.519 1.00 0.00 71 TRP A C 4
ATOM 5843 O O . TRP A 1 57 ? -5.222 4.985 -6.138 1.00 0.00 71 TRP A O 4
ATOM 5863 N N . PRO A 1 58 ? -4.135 6.651 -7.277 1.00 0.00 72 PRO A N 4
ATOM 5864 C CA . PRO A 1 58 ? -5.352 7.321 -7.703 1.00 0.00 72 PRO A CA 4
ATOM 5865 C C . PRO A 1 58 ? -6.035 6.549 -8.834 1.00 0.00 72 PRO A C 4
ATOM 5866 O O . PRO A 1 58 ? -5.867 6.881 -10.007 1.00 0.00 72 PRO A O 4
ATOM 5874 N N . GLN A 1 59 ? -6.791 5.534 -8.443 1.00 0.00 73 GLN A N 4
ATOM 5875 C CA . GLN A 1 59 ? -7.500 4.713 -9.409 1.00 0.00 73 GLN A CA 4
ATOM 5876 C C . GLN A 1 59 ? -6.513 4.067 -10.383 1.00 0.00 73 GLN A C 4
ATOM 5877 O O . GLN A 1 59 ? -5.472 4.644 -10.690 1.00 0.00 73 GLN A O 4
ATOM 5889 N N . SER A 1 60 ? -6.875 2.879 -10.842 1.00 0.00 74 SER A N 4
ATOM 5890 C CA . SER A 1 60 ? -6.034 2.148 -11.775 1.00 0.00 74 SER A CA 4
ATOM 5891 C C . SER A 1 60 ? -6.887 1.189 -12.609 1.00 0.00 74 SER A C 4
ATOM 5892 O O . SER A 1 60 ? -8.056 0.965 -12.300 1.00 0.00 74 SER A O 4
ATOM 5899 N N . ALA A 1 61 ? -6.269 0.651 -13.649 1.00 0.00 75 ALA A N 4
ATOM 5900 C CA . ALA A 1 61 ? -6.957 -0.278 -14.530 1.00 0.00 75 ALA A CA 4
ATOM 5901 C C . ALA A 1 61 ? -6.859 -1.690 -13.951 1.00 0.00 75 ALA A C 4
ATOM 5902 O O . ALA A 1 61 ? -5.899 -2.015 -13.256 1.00 0.00 75 ALA A O 4
ATOM 5909 N N . PRO A 1 62 ? -7.894 -2.514 -14.267 1.00 0.00 76 PRO A N 4
ATOM 5910 C CA . PRO A 1 62 ? -7.935 -3.885 -13.786 1.00 0.00 76 PRO A CA 4
ATOM 5911 C C . PRO A 1 62 ? -6.952 -4.766 -14.558 1.00 0.00 76 PRO A C 4
ATOM 5912 O O . PRO A 1 62 ? -6.563 -4.435 -15.678 1.00 0.00 76 PRO A O 4
ATOM 5920 N N . GLY A 1 63 ? -6.579 -5.871 -13.931 1.00 0.00 77 GLY A N 4
ATOM 5921 C CA . GLY A 1 63 ? -5.649 -6.803 -14.545 1.00 0.00 77 GLY A CA 4
ATOM 5922 C C . GLY A 1 63 ? -4.595 -6.062 -15.371 1.00 0.00 77 GLY A C 4
ATOM 5923 O O . GLY A 1 63 ? -4.297 -6.452 -16.499 1.00 0.00 77 GLY A O 4
ATOM 5927 N N . ALA A 1 64 ? -4.060 -5.006 -14.777 1.00 0.00 78 ALA A N 4
ATOM 5928 C CA . ALA A 1 64 ? -3.046 -4.206 -15.444 1.00 0.00 78 ALA A CA 4
ATOM 5929 C C . ALA A 1 64 ? -1.722 -4.336 -14.687 1.00 0.00 78 ALA A C 4
ATOM 5930 O O . ALA A 1 64 ? -0.734 -3.697 -15.045 1.00 0.00 78 ALA A O 4
ATOM 5937 N N . LEU A 1 65 ? -1.746 -5.165 -13.655 1.00 0.00 79 LEU A N 4
ATOM 5938 C CA . LEU A 1 65 ? -0.560 -5.386 -12.844 1.00 0.00 79 LEU A CA 4
ATOM 5939 C C . LEU A 1 65 ? 0.168 -4.057 -12.642 1.00 0.00 79 LEU A C 4
ATOM 5940 O O . LEU A 1 65 ? 1.035 -3.691 -13.435 1.00 0.00 79 LEU A O 4
ATOM 5955 N N . VAL A 1 66 ? -0.208 -3.368 -11.574 1.00 0.00 80 VAL A N 4
ATOM 5956 C CA . VAL A 1 66 ? 0.398 -2.087 -11.257 1.00 0.00 80 VAL A CA 4
ATOM 5957 C C . VAL A 1 66 ? 1.687 -2.319 -10.466 1.00 0.00 80 VAL A C 4
ATOM 5958 O O . VAL A 1 66 ? 1.807 -1.881 -9.324 1.00 0.00 80 VAL A O 4
ATOM 5971 N N . GLU A 1 67 ? 2.620 -3.009 -11.107 1.00 0.00 81 GLU A N 4
ATOM 5972 C CA . GLU A 1 67 ? 3.896 -3.305 -10.478 1.00 0.00 81 GLU A CA 4
ATOM 5973 C C . GLU A 1 67 ? 4.805 -2.075 -10.517 1.00 0.00 81 GLU A C 4
ATOM 5974 O O . GLU A 1 67 ? 4.519 -1.109 -11.223 1.00 0.00 81 GLU A O 4
ATOM 5984 N N . ARG A 1 68 ? 5.883 -2.151 -9.750 1.00 0.00 82 ARG A N 4
ATOM 5985 C CA . ARG A 1 68 ? 6.836 -1.056 -9.688 1.00 0.00 82 ARG A CA 4
ATOM 5986 C C . ARG A 1 68 ? 8.151 -1.531 -9.067 1.00 0.00 82 ARG A C 4
ATOM 5987 O O . ARG A 1 68 ? 8.551 -1.051 -8.008 1.00 0.00 82 ARG A O 4
ATOM 6005 N N . PRO A 1 69 ? 8.804 -2.495 -9.773 1.00 0.00 83 PRO A N 4
ATOM 6006 C CA . PRO A 1 69 ? 10.066 -3.040 -9.302 1.00 0.00 83 PRO A CA 4
ATOM 6007 C C . PRO A 1 69 ? 11.210 -2.050 -9.528 1.00 0.00 83 PRO A C 4
ATOM 6008 O O . PRO A 1 69 ? 11.754 -1.965 -10.629 1.00 0.00 83 PRO A O 4
ATOM 6016 N N . CYS A 1 70 ? 11.542 -1.326 -8.470 1.00 0.00 84 CYS A N 4
ATOM 6017 C CA . CYS A 1 70 ? 12.611 -0.344 -8.539 1.00 0.00 84 CYS A CA 4
ATOM 6018 C C . CYS A 1 70 ? 12.256 0.677 -9.621 1.00 0.00 84 CYS A C 4
ATOM 6019 O O . CYS A 1 70 ? 11.442 0.398 -10.500 1.00 0.00 84 CYS A O 4
ATOM 6025 N N . PRO A 1 71 ? 12.902 1.870 -9.520 1.00 0.00 85 PRO A N 4
ATOM 6026 C CA . PRO A 1 71 ? 12.663 2.934 -10.479 1.00 0.00 85 PRO A CA 4
ATOM 6027 C C . PRO A 1 71 ? 13.353 2.636 -11.812 1.00 0.00 85 PRO A C 4
ATOM 6028 O O . PRO A 1 71 ? 12.733 2.732 -12.870 1.00 0.00 85 PRO A O 4
ATOM 6036 N N . GLU A 1 72 ? 14.625 2.279 -11.717 1.00 0.00 86 GLU A N 4
ATOM 6037 C CA . GLU A 1 72 ? 15.404 1.966 -12.902 1.00 0.00 86 GLU A CA 4
ATOM 6038 C C . GLU A 1 72 ? 16.450 0.895 -12.582 1.00 0.00 86 GLU A C 4
ATOM 6039 O O . GLU A 1 72 ? 16.845 0.733 -11.428 1.00 0.00 86 GLU A O 4
ATOM 6049 N N . TYR A 1 73 ? 16.867 0.191 -13.623 1.00 0.00 87 TYR A N 4
ATOM 6050 C CA . TYR A 1 73 ? 17.857 -0.861 -13.468 1.00 0.00 87 TYR A CA 4
ATOM 6051 C C . TYR A 1 73 ? 19.275 -0.302 -13.600 1.00 0.00 87 TYR A C 4
ATOM 6052 O O . TYR A 1 73 ? 20.177 -0.991 -14.074 1.00 0.00 87 TYR A O 4
ATOM 6069 N N . PHE A 1 74 ? 19.429 0.943 -13.171 1.00 0.00 88 PHE A N 4
ATOM 6070 C CA . PHE A 1 74 ? 20.722 1.602 -13.234 1.00 0.00 88 PHE A CA 4
ATOM 6071 C C . PHE A 1 74 ? 21.839 0.665 -12.772 1.00 0.00 88 PHE A C 4
ATOM 6072 O O . PHE A 1 74 ? 22.846 0.507 -13.459 1.00 0.00 88 PHE A O 4
ATOM 6088 N N . ASN A 1 75 ? 21.623 0.068 -11.609 1.00 0.00 89 ASN A N 4
ATOM 6089 C CA . ASN A 1 75 ? 22.599 -0.850 -11.046 1.00 0.00 89 ASN A CA 4
ATOM 6090 C C . ASN A 1 75 ? 23.972 -0.176 -11.024 1.00 0.00 89 ASN A C 4
ATOM 6091 O O . ASN A 1 75 ? 24.817 -0.452 -11.874 1.00 0.00 89 ASN A O 4
ATOM 6101 N N . GLY A 1 76 ? 24.153 0.695 -10.042 1.00 0.00 90 GLY A N 4
ATOM 6102 C CA . GLY A 1 76 ? 25.409 1.411 -9.898 1.00 0.00 90 GLY A CA 4
ATOM 6103 C C . GLY A 1 76 ? 25.166 2.903 -9.661 1.00 0.00 90 GLY A C 4
ATOM 6104 O O . GLY A 1 76 ? 25.801 3.510 -8.800 1.00 0.00 90 GLY A O 4
ATOM 6108 N N . ILE A 1 77 ? 24.244 3.451 -10.439 1.00 0.00 91 ILE A N 4
ATOM 6109 C CA . ILE A 1 77 ? 23.909 4.860 -10.325 1.00 0.00 91 ILE A CA 4
ATOM 6110 C C . ILE A 1 77 ? 22.976 5.062 -9.129 1.00 0.00 91 ILE A C 4
ATOM 6111 O O . ILE A 1 77 ? 22.486 4.096 -8.548 1.00 0.00 91 ILE A O 4
ATOM 6126 N N . LYS A 1 78 ? 22.759 6.327 -8.796 1.00 0.00 92 LYS A N 4
ATOM 6127 C CA . LYS A 1 78 ? 21.894 6.668 -7.680 1.00 0.00 92 LYS A CA 4
ATOM 6128 C C . LYS A 1 78 ? 20.433 6.561 -8.121 1.00 0.00 92 LYS A C 4
ATOM 6129 O O . LYS A 1 78 ? 20.047 7.123 -9.145 1.00 0.00 92 LYS A O 4
ATOM 6144 N N . TYR A 1 79 ? 19.660 5.836 -7.327 1.00 0.00 93 TYR A N 4
ATOM 6145 C CA . TYR A 1 79 ? 18.249 5.648 -7.623 1.00 0.00 93 TYR A CA 4
ATOM 6146 C C . TYR A 1 79 ? 17.434 6.874 -7.209 1.00 0.00 93 TYR A C 4
ATOM 6147 O O . TYR A 1 79 ? 17.935 7.748 -6.503 1.00 0.00 93 TYR A O 4
ATOM 6164 N N . ASN A 1 80 ? 16.190 6.900 -7.666 1.00 0.00 94 ASN A N 4
ATOM 6165 C CA . ASN A 1 80 ? 15.300 8.006 -7.353 1.00 0.00 94 ASN A CA 4
ATOM 6166 C C . ASN A 1 80 ? 14.418 7.622 -6.163 1.00 0.00 94 ASN A C 4
ATOM 6167 O O . ASN A 1 80 ? 13.558 8.397 -5.748 1.00 0.00 94 ASN A O 4
ATOM 6177 N N . THR A 1 81 ? 14.661 6.426 -5.648 1.00 0.00 95 THR A N 4
ATOM 6178 C CA . THR A 1 81 ? 13.899 5.929 -4.515 1.00 0.00 95 THR A CA 4
ATOM 6179 C C . THR A 1 81 ? 12.601 5.274 -4.991 1.00 0.00 95 THR A C 4
ATOM 6180 O O . THR A 1 81 ? 12.498 4.049 -5.031 1.00 0.00 95 THR A O 4
ATOM 6191 N N . THR A 1 82 ? 11.642 6.119 -5.341 1.00 0.00 96 THR A N 4
ATOM 6192 C CA . THR A 1 82 ? 10.356 5.638 -5.812 1.00 0.00 96 THR A CA 4
ATOM 6193 C C . THR A 1 82 ? 9.982 4.333 -5.105 1.00 0.00 96 THR A C 4
ATOM 6194 O O . THR A 1 82 ? 10.139 3.251 -5.667 1.00 0.00 96 THR A O 4
ATOM 6205 N N . ARG A 1 83 ? 9.494 4.480 -3.881 1.00 0.00 97 ARG A N 4
ATOM 6206 C CA . ARG A 1 83 ? 9.097 3.327 -3.091 1.00 0.00 97 ARG A CA 4
ATOM 6207 C C . ARG A 1 83 ? 8.648 2.185 -4.006 1.00 0.00 97 ARG A C 4
ATOM 6208 O O . ARG A 1 83 ? 7.500 2.152 -4.446 1.00 0.00 97 ARG A O 4
ATOM 6226 N N . ASN A 1 84 ? 9.577 1.277 -4.265 1.00 0.00 98 ASN A N 4
ATOM 6227 C CA . ASN A 1 84 ? 9.292 0.138 -5.120 1.00 0.00 98 ASN A CA 4
ATOM 6228 C C . ASN A 1 84 ? 8.267 -0.767 -4.432 1.00 0.00 98 ASN A C 4
ATOM 6229 O O . ASN A 1 84 ? 8.236 -0.854 -3.204 1.00 0.00 98 ASN A O 4
ATOM 6239 N N . ALA A 1 85 ? 7.453 -1.416 -5.250 1.00 0.00 99 ALA A N 4
ATOM 6240 C CA . ALA A 1 85 ? 6.430 -2.310 -4.736 1.00 0.00 99 ALA A CA 4
ATOM 6241 C C . ALA A 1 85 ? 5.632 -2.891 -5.904 1.00 0.00 99 ALA A C 4
ATOM 6242 O O . ALA A 1 85 ? 5.840 -2.508 -7.054 1.00 0.00 99 ALA A O 4
ATOM 6249 N N . TYR A 1 86 ? 4.734 -3.807 -5.568 1.00 0.00 100 TYR A N 4
ATOM 6250 C CA . TYR A 1 86 ? 3.904 -4.445 -6.577 1.00 0.00 100 TYR A CA 4
ATOM 6251 C C . TYR A 1 86 ? 2.422 -4.348 -6.207 1.00 0.00 100 TYR A C 4
ATOM 6252 O O . TYR A 1 86 ? 2.033 -4.687 -5.090 1.00 0.00 100 TYR A O 4
ATOM 6269 N N . ARG A 1 87 ? 1.635 -3.883 -7.166 1.00 0.00 101 ARG A N 4
ATOM 6270 C CA . ARG A 1 87 ? 0.205 -3.737 -6.956 1.00 0.00 101 ARG A CA 4
ATOM 6271 C C . ARG A 1 87 ? -0.571 -4.454 -8.062 1.00 0.00 101 ARG A C 4
ATOM 6272 O O . ARG A 1 87 ? -0.993 -3.829 -9.035 1.00 0.00 101 ARG A O 4
ATOM 6290 N N . GLU A 1 88 ? -0.733 -5.756 -7.879 1.00 0.00 102 GLU A N 4
ATOM 6291 C CA . GLU A 1 88 ? -1.451 -6.564 -8.850 1.00 0.00 102 GLU A CA 4
ATOM 6292 C C . GLU A 1 88 ? -2.950 -6.266 -8.786 1.00 0.00 102 GLU A C 4
ATOM 6293 O O . GLU A 1 88 ? -3.485 -5.981 -7.716 1.00 0.00 102 GLU A O 4
ATOM 6303 N N . CYS A 1 89 ? -3.586 -6.343 -9.946 1.00 0.00 103 CYS A N 4
ATOM 6304 C CA . CYS A 1 89 ? -5.013 -6.084 -10.035 1.00 0.00 103 CYS A CA 4
ATOM 6305 C C . CYS A 1 89 ? -5.674 -7.273 -10.736 1.00 0.00 103 CYS A C 4
ATOM 6306 O O . CYS A 1 89 ? -5.094 -7.861 -11.648 1.00 0.00 103 CYS A O 4
ATOM 6312 N N . LEU A 1 90 ? -6.879 -7.590 -10.284 1.00 0.00 104 LEU A N 4
ATOM 6313 C CA . LEU A 1 90 ? -7.624 -8.698 -10.858 1.00 0.00 104 LEU A CA 4
ATOM 6314 C C . LEU A 1 90 ? -8.478 -8.185 -12.019 1.00 0.00 104 LEU A C 4
ATOM 6315 O O . LEU A 1 90 ? -8.807 -7.002 -12.077 1.00 0.00 104 LEU A O 4
ATOM 6330 N N . GLU A 1 91 ? -8.812 -9.103 -12.916 1.00 0.00 105 GLU A N 4
ATOM 6331 C CA . GLU A 1 91 ? -9.621 -8.759 -14.073 1.00 0.00 105 GLU A CA 4
ATOM 6332 C C . GLU A 1 91 ? -11.088 -8.599 -13.666 1.00 0.00 105 GLU A C 4
ATOM 6333 O O . GLU A 1 91 ? -11.941 -8.318 -14.505 1.00 0.00 105 GLU A O 4
ATOM 6343 N N . ASN A 1 92 ? -11.335 -8.785 -12.378 1.00 0.00 106 ASN A N 4
ATOM 6344 C CA . ASN A 1 92 ? -12.683 -8.666 -11.849 1.00 0.00 106 ASN A CA 4
ATOM 6345 C C . ASN A 1 92 ? -12.892 -7.249 -11.313 1.00 0.00 106 ASN A C 4
ATOM 6346 O O . ASN A 1 92 ? -13.973 -6.917 -10.829 1.00 0.00 106 ASN A O 4
ATOM 6356 N N . GLY A 1 93 ? -11.839 -6.451 -11.414 1.00 0.00 107 GLY A N 4
ATOM 6357 C CA . GLY A 1 93 ? -11.893 -5.077 -10.945 1.00 0.00 107 GLY A CA 4
ATOM 6358 C C . GLY A 1 93 ? -11.684 -5.006 -9.430 1.00 0.00 107 GLY A C 4
ATOM 6359 O O . GLY A 1 93 ? -12.529 -4.480 -8.706 1.00 0.00 107 GLY A O 4
ATOM 6363 N N . THR A 1 94 ? -10.555 -5.544 -8.996 1.00 0.00 108 THR A N 4
ATOM 6364 C CA . THR A 1 94 ? -10.223 -5.549 -7.581 1.00 0.00 108 THR A CA 4
ATOM 6365 C C . THR A 1 94 ? -8.708 -5.451 -7.387 1.00 0.00 108 THR A C 4
ATOM 6366 O O . THR A 1 94 ? -7.943 -5.672 -8.325 1.00 0.00 108 THR A O 4
ATOM 6377 N N . TRP A 1 95 ? -8.321 -5.120 -6.165 1.00 0.00 109 TRP A N 4
ATOM 6378 C CA . TRP A 1 95 ? -6.911 -4.990 -5.836 1.00 0.00 109 TRP A CA 4
ATOM 6379 C C . TRP A 1 95 ? -6.425 -6.336 -5.297 1.00 0.00 109 TRP A C 4
ATOM 6380 O O . TRP A 1 95 ? -7.197 -7.290 -5.211 1.00 0.00 109 TRP A O 4
ATOM 6400 N N . ALA A 1 96 ? -5.148 -6.372 -4.947 1.00 0.00 110 ALA A N 4
ATOM 6401 C CA . ALA A 1 96 ? -4.550 -7.586 -4.419 1.00 0.00 110 ALA A CA 4
ATOM 6402 C C . ALA A 1 96 ? -4.471 -7.489 -2.894 1.00 0.00 110 ALA A C 4
ATOM 6403 O O . ALA A 1 96 ? -5.250 -6.768 -2.274 1.00 0.00 110 ALA A O 4
ATOM 6410 N N . SER A 1 97 ? -3.522 -8.226 -2.334 1.00 0.00 111 SER A N 4
ATOM 6411 C CA . SER A 1 97 ? -3.332 -8.232 -0.895 1.00 0.00 111 SER A CA 4
ATOM 6412 C C . SER A 1 97 ? -2.817 -6.868 -0.429 1.00 0.00 111 SER A C 4
ATOM 6413 O O . SER A 1 97 ? -3.572 -6.072 0.128 1.00 0.00 111 SER A O 4
ATOM 6420 N N . ARG A 1 98 ? -1.535 -6.641 -0.673 1.00 0.00 112 ARG A N 4
ATOM 6421 C CA . ARG A 1 98 ? -0.909 -5.387 -0.286 1.00 0.00 112 ARG A CA 4
ATOM 6422 C C . ARG A 1 98 ? 0.352 -5.145 -1.116 1.00 0.00 112 ARG A C 4
ATOM 6423 O O . ARG A 1 98 ? 1.075 -6.085 -1.442 1.00 0.00 112 ARG A O 4
ATOM 6441 N N . VAL A 1 99 ? 0.578 -3.880 -1.435 1.00 0.00 113 VAL A N 4
ATOM 6442 C CA . VAL A 1 99 ? 1.741 -3.501 -2.221 1.00 0.00 113 VAL A CA 4
ATOM 6443 C C . VAL A 1 99 ? 2.946 -3.337 -1.295 1.00 0.00 113 VAL A C 4
ATOM 6444 O O . VAL A 1 99 ? 2.840 -2.718 -0.236 1.00 0.00 113 VAL A O 4
ATOM 6457 N N . ASN A 1 100 ? 4.064 -3.901 -1.725 1.00 0.00 114 ASN A N 4
ATOM 6458 C CA . ASN A 1 100 ? 5.290 -3.824 -0.946 1.00 0.00 114 ASN A CA 4
ATOM 6459 C C . ASN A 1 100 ? 6.223 -4.965 -1.358 1.00 0.00 114 ASN A C 4
ATOM 6460 O O . ASN A 1 100 ? 7.438 -4.786 -1.419 1.00 0.00 114 ASN A O 4
ATOM 6470 N N . TYR A 1 101 ? 5.618 -6.112 -1.629 1.00 0.00 115 TYR A N 4
ATOM 6471 C CA . TYR A 1 101 ? 6.381 -7.282 -2.033 1.00 0.00 115 TYR A CA 4
ATOM 6472 C C . TYR A 1 101 ? 7.072 -7.048 -3.377 1.00 0.00 115 TYR A C 4
ATOM 6473 O O . TYR A 1 101 ? 6.706 -7.656 -4.382 1.00 0.00 115 TYR A O 4
ATOM 6490 N N . SER A 1 102 ? 8.061 -6.166 -3.353 1.00 0.00 116 SER A N 4
ATOM 6491 C CA . SER A 1 102 ? 8.807 -5.845 -4.558 1.00 0.00 116 SER A CA 4
ATOM 6492 C C . SER A 1 102 ? 10.097 -6.665 -4.608 1.00 0.00 116 SER A C 4
ATOM 6493 O O . SER A 1 102 ? 10.623 -6.936 -5.686 1.00 0.00 116 SER A O 4
ATOM 6500 N N . HIS A 1 103 ? 10.571 -7.037 -3.428 1.00 0.00 117 HIS A N 4
ATOM 6501 C CA . HIS A 1 103 ? 11.791 -7.820 -3.324 1.00 0.00 117 HIS A CA 4
ATOM 6502 C C . HIS A 1 103 ? 12.915 -7.125 -4.092 1.00 0.00 117 HIS A C 4
ATOM 6503 O O . HIS A 1 103 ? 13.789 -7.783 -4.653 1.00 0.00 117 HIS A O 4
ATOM 6516 N N . CYS A 1 104 ? 12.857 -5.801 -4.093 1.00 0.00 118 CYS A N 4
ATOM 6517 C CA . CYS A 1 104 ? 13.859 -5.008 -4.784 1.00 0.00 118 CYS A CA 4
ATOM 6518 C C . CYS A 1 104 ? 14.898 -4.548 -3.758 1.00 0.00 118 CYS A C 4
ATOM 6519 O O . CYS A 1 104 ? 16.019 -4.195 -4.121 1.00 0.00 118 CYS A O 4
ATOM 6525 N N . GLU A 1 105 ? 14.487 -4.567 -2.499 1.00 0.00 119 GLU A N 4
ATOM 6526 C CA . GLU A 1 105 ? 15.368 -4.156 -1.419 1.00 0.00 119 GLU A CA 4
ATOM 6527 C C . GLU A 1 105 ? 16.586 -5.080 -1.346 1.00 0.00 119 GLU A C 4
ATOM 6528 O O . GLU A 1 105 ? 17.723 -4.612 -1.323 1.00 0.00 119 GLU A O 4
ATOM 6538 N N . PRO A 1 106 ? 16.298 -6.408 -1.312 1.00 0.00 120 PRO A N 4
ATOM 6539 C CA . PRO A 1 106 ? 17.356 -7.401 -1.243 1.00 0.00 120 PRO A CA 4
ATOM 6540 C C . PRO A 1 106 ? 18.056 -7.552 -2.594 1.00 0.00 120 PRO A C 4
ATOM 6541 O O . PRO A 1 106 ? 18.056 -8.634 -3.180 1.00 0.00 120 PRO A O 4
ATOM 6549 N N . ILE A 1 107 ? 18.635 -6.453 -3.052 1.00 0.00 121 ILE A N 4
ATOM 6550 C CA . ILE A 1 107 ? 19.337 -6.449 -4.323 1.00 0.00 121 ILE A CA 4
ATOM 6551 C C . ILE A 1 107 ? 20.698 -7.126 -4.152 1.00 0.00 121 ILE A C 4
ATOM 6552 O O . ILE A 1 107 ? 21.069 -7.512 -3.045 1.00 0.00 121 ILE A O 4
ATOM 6567 N N . LEU A 1 108 ? 21.407 -7.249 -5.265 1.00 0.00 122 LEU A N 4
ATOM 6568 C CA . LEU A 1 108 ? 22.719 -7.873 -5.252 1.00 0.00 122 LEU A CA 4
ATOM 6569 C C . LEU A 1 108 ? 23.648 -7.117 -6.204 1.00 0.00 122 LEU A C 4
ATOM 6570 O O . LEU A 1 108 ? 24.349 -7.728 -7.008 1.00 0.00 122 LEU A O 4
ATOM 6585 N N . ASP A 1 109 ? 23.623 -5.797 -6.081 1.00 0.00 123 ASP A N 4
ATOM 6586 C CA . ASP A 1 109 ? 24.454 -4.952 -6.920 1.00 0.00 123 ASP A CA 4
ATOM 6587 C C . ASP A 1 109 ? 25.865 -4.887 -6.332 1.00 0.00 123 ASP A C 4
ATOM 6588 O O . ASP A 1 109 ? 26.267 -3.860 -5.788 1.00 0.00 123 ASP A O 4
ATOM 6596 N N . ASP A 1 110 ? 26.579 -5.995 -6.462 1.00 0.00 124 ASP A N 4
ATOM 6597 C CA . ASP A 1 110 ? 27.936 -6.077 -5.950 1.00 0.00 124 ASP A CA 4
ATOM 6598 C C . ASP A 1 110 ? 28.579 -7.380 -6.426 1.00 0.00 124 ASP A C 4
ATOM 6599 O O . ASP A 1 110 ? 27.911 -8.224 -7.021 1.00 0.00 124 ASP A O 4
ATOM 6607 N N . LYS A 1 111 ? 29.867 -7.505 -6.145 1.00 0.00 125 LYS A N 4
ATOM 6608 C CA . LYS A 1 111 ? 30.607 -8.692 -6.536 1.00 0.00 125 LYS A CA 4
ATOM 6609 C C . LYS A 1 111 ? 29.832 -9.938 -6.102 1.00 0.00 125 LYS A C 4
ATOM 6610 O O . LYS A 1 111 ? 28.841 -9.836 -5.382 1.00 0.00 125 LYS A O 4
ATOM 6625 N N . GLN A 1 112 ? 30.314 -11.084 -6.559 1.00 0.00 126 GLN A N 4
ATOM 6626 C CA . GLN A 1 112 ? 29.678 -12.348 -6.226 1.00 0.00 126 GLN A CA 4
ATOM 6627 C C . GLN A 1 112 ? 30.484 -13.081 -5.151 1.00 0.00 126 GLN A C 4
ATOM 6628 O O . GLN A 1 112 ? 31.589 -12.665 -4.807 1.00 0.00 126 GLN A O 4
ATOM 6640 N N . ARG A 1 113 ? 29.900 -14.160 -4.653 1.00 0.00 127 ARG A N 4
ATOM 6641 C CA . ARG A 1 113 ? 30.550 -14.954 -3.624 1.00 0.00 127 ARG A CA 4
ATOM 6642 C C . ARG A 1 113 ? 31.713 -15.748 -4.222 1.00 0.00 127 ARG A C 4
ATOM 6643 O O . ARG A 1 113 ? 31.920 -15.735 -5.435 1.00 0.00 127 ARG A O 4
ATOM 6661 N N . LYS A 1 114 ? 32.442 -16.420 -3.344 1.00 0.00 128 LYS A N 4
ATOM 6662 C CA . LYS A 1 114 ? 33.579 -17.219 -3.770 1.00 0.00 128 LYS A CA 4
ATOM 6663 C C . LYS A 1 114 ? 33.537 -18.577 -3.066 1.00 0.00 128 LYS A C 4
ATOM 6664 O O . LYS A 1 114 ? 33.446 -19.615 -3.718 1.00 0.00 128 LYS A O 4
ATOM 6679 N N . TYR A 1 115 ? 33.604 -18.524 -1.744 1.00 0.00 129 TYR A N 4
ATOM 6680 C CA . TYR A 1 115 ? 33.574 -19.737 -0.945 1.00 0.00 129 TYR A CA 4
ATOM 6681 C C . TYR A 1 115 ? 34.658 -20.718 -1.396 1.00 0.00 129 TYR A C 4
ATOM 6682 O O . TYR A 1 115 ? 35.297 -20.511 -2.426 1.00 0.00 129 TYR A O 4
ATOM 6699 N N . ASP A 1 116 ? 34.833 -21.763 -0.601 1.00 0.00 130 ASP A N 4
ATOM 6700 C CA . ASP A 1 116 ? 35.829 -22.777 -0.906 1.00 0.00 130 ASP A CA 4
ATOM 6701 C C . ASP A 1 116 ? 35.905 -23.774 0.251 1.00 0.00 130 ASP A C 4
ATOM 6702 O O . ASP A 1 116 ? 35.378 -23.518 1.332 1.00 0.00 130 ASP A O 4
ATOM 6710 N N . LEU A 1 117 ? 36.566 -24.891 -0.015 1.00 0.00 131 LEU A N 4
ATOM 6711 C CA . LEU A 1 117 ? 36.720 -25.929 0.990 1.00 0.00 131 LEU A CA 4
ATOM 6712 C C . LEU A 1 117 ? 37.715 -26.976 0.489 1.00 0.00 131 LEU A C 4
ATOM 6713 O O . LEU A 1 117 ? 38.224 -26.872 -0.626 1.00 0.00 131 LEU A O 4
ATOM 6728 N N . HIS A 1 118 ? 37.965 -27.962 1.338 1.00 0.00 132 HIS A N 4
ATOM 6729 C CA . HIS A 1 118 ? 38.892 -29.029 0.995 1.00 0.00 132 HIS A CA 4
ATOM 6730 C C . HIS A 1 118 ? 40.296 -28.450 0.819 1.00 0.00 132 HIS A C 4
ATOM 6731 O O . HIS A 1 118 ? 40.503 -27.546 0.012 1.00 0.00 132 HIS A O 4
ATOM 6745 N N . TYR A 1 119 ? 41.227 -28.997 1.589 1.00 0.00 133 TYR A N 4
ATOM 6746 C CA . TYR A 1 119 ? 42.607 -28.546 1.529 1.00 0.00 133 TYR A CA 4
ATOM 6747 C C . TYR A 1 119 ? 43.263 -28.963 0.210 1.00 0.00 133 TYR A C 4
ATOM 6748 O O . TYR A 1 119 ? 42.607 -29.535 -0.659 1.00 0.00 133 TYR A O 4
ATOM 6765 N N . GLY A 1 1 ? 29.073 -19.831 34.222 1.00 0.00 15 GLY A N 5
ATOM 6766 C CA . GLY A 1 1 ? 29.509 -19.300 32.942 1.00 0.00 15 GLY A CA 5
ATOM 6767 C C . GLY A 1 1 ? 29.823 -20.429 31.959 1.00 0.00 15 GLY A C 5
ATOM 6768 O O . GLY A 1 1 ? 30.554 -21.361 32.291 1.00 0.00 15 GLY A O 5
ATOM 6772 N N . SER A 1 2 ? 29.256 -20.308 30.767 1.00 0.00 16 SER A N 5
ATOM 6773 C CA . SER A 1 2 ? 29.467 -21.306 29.733 1.00 0.00 16 SER A CA 5
ATOM 6774 C C . SER A 1 2 ? 28.662 -20.944 28.484 1.00 0.00 16 SER A C 5
ATOM 6775 O O . SER A 1 2 ? 27.810 -20.056 28.526 1.00 0.00 16 SER A O 5
ATOM 6782 N N . GLY A 1 3 ? 28.960 -21.648 27.401 1.00 0.00 17 GLY A N 5
ATOM 6783 C CA . GLY A 1 3 ? 28.273 -21.411 26.142 1.00 0.00 17 GLY A CA 5
ATOM 6784 C C . GLY A 1 3 ? 27.590 -22.685 25.643 1.00 0.00 17 GLY A C 5
ATOM 6785 O O . GLY A 1 3 ? 28.014 -23.274 24.650 1.00 0.00 17 GLY A O 5
ATOM 6789 N N . MET A 1 4 ? 26.541 -23.073 26.354 1.00 0.00 18 MET A N 5
ATOM 6790 C CA . MET A 1 4 ? 25.793 -24.267 25.995 1.00 0.00 18 MET A CA 5
ATOM 6791 C C . MET A 1 4 ? 24.287 -24.006 26.047 1.00 0.00 18 MET A C 5
ATOM 6792 O O . MET A 1 4 ? 23.854 -22.924 26.441 1.00 0.00 18 MET A O 5
ATOM 6804 N N . LYS A 1 5 ? 23.530 -25.017 25.645 1.00 0.00 19 LYS A N 5
ATOM 6805 C CA . LYS A 1 5 ? 22.080 -24.911 25.641 1.00 0.00 19 LYS A CA 5
ATOM 6806 C C . LYS A 1 5 ? 21.656 -23.822 24.654 1.00 0.00 19 LYS A C 5
ATOM 6807 O O . LYS A 1 5 ? 21.998 -22.653 24.830 1.00 0.00 19 LYS A O 5
ATOM 6822 N N . GLU A 1 6 ? 20.917 -24.243 23.639 1.00 0.00 20 GLU A N 5
ATOM 6823 C CA . GLU A 1 6 ? 20.441 -23.317 22.625 1.00 0.00 20 GLU A CA 5
ATOM 6824 C C . GLU A 1 6 ? 19.378 -23.987 21.752 1.00 0.00 20 GLU A C 5
ATOM 6825 O O . GLU A 1 6 ? 19.570 -25.108 21.283 1.00 0.00 20 GLU A O 5
ATOM 6835 N N . THR A 1 7 ? 18.279 -23.272 21.560 1.00 0.00 21 THR A N 5
ATOM 6836 C CA . THR A 1 7 ? 17.186 -23.783 20.751 1.00 0.00 21 THR A CA 5
ATOM 6837 C C . THR A 1 7 ? 16.605 -22.671 19.876 1.00 0.00 21 THR A C 5
ATOM 6838 O O . THR A 1 7 ? 16.827 -21.490 20.138 1.00 0.00 21 THR A O 5
ATOM 6849 N N . ALA A 1 8 ? 15.872 -23.087 18.854 1.00 0.00 22 ALA A N 5
ATOM 6850 C CA . ALA A 1 8 ? 15.258 -22.142 17.938 1.00 0.00 22 ALA A CA 5
ATOM 6851 C C . ALA A 1 8 ? 13.765 -22.028 18.253 1.00 0.00 22 ALA A C 5
ATOM 6852 O O . ALA A 1 8 ? 12.980 -22.898 17.879 1.00 0.00 22 ALA A O 5
ATOM 6859 N N . ALA A 1 9 ? 13.418 -20.949 18.939 1.00 0.00 23 ALA A N 5
ATOM 6860 C CA . ALA A 1 9 ? 12.033 -20.710 19.309 1.00 0.00 23 ALA A CA 5
ATOM 6861 C C . ALA A 1 9 ? 11.125 -21.068 18.129 1.00 0.00 23 ALA A C 5
ATOM 6862 O O . ALA A 1 9 ? 11.490 -20.853 16.974 1.00 0.00 23 ALA A O 5
ATOM 6869 N N . ALA A 1 10 ? 9.962 -21.606 18.461 1.00 0.00 24 ALA A N 5
ATOM 6870 C CA . ALA A 1 10 ? 9.000 -21.995 17.444 1.00 0.00 24 ALA A CA 5
ATOM 6871 C C . ALA A 1 10 ? 8.134 -20.787 17.079 1.00 0.00 24 ALA A C 5
ATOM 6872 O O . ALA A 1 10 ? 6.999 -20.671 17.539 1.00 0.00 24 ALA A O 5
ATOM 6879 N N . LYS A 1 11 ? 8.702 -19.919 16.254 1.00 0.00 25 LYS A N 5
ATOM 6880 C CA . LYS A 1 11 ? 7.997 -18.725 15.823 1.00 0.00 25 LYS A CA 5
ATOM 6881 C C . LYS A 1 11 ? 8.528 -18.291 14.455 1.00 0.00 25 LYS A C 5
ATOM 6882 O O . LYS A 1 11 ? 9.644 -18.645 14.078 1.00 0.00 25 LYS A O 5
ATOM 6897 N N . PHE A 1 12 ? 7.703 -17.530 13.750 1.00 0.00 26 PHE A N 5
ATOM 6898 C CA . PHE A 1 12 ? 8.076 -17.044 12.432 1.00 0.00 26 PHE A CA 5
ATOM 6899 C C . PHE A 1 12 ? 8.381 -15.545 12.466 1.00 0.00 26 PHE A C 5
ATOM 6900 O O . PHE A 1 12 ? 7.992 -14.851 13.404 1.00 0.00 26 PHE A O 5
ATOM 6916 N N . GLU A 1 13 ? 9.074 -15.091 11.433 1.00 0.00 27 GLU A N 5
ATOM 6917 C CA . GLU A 1 13 ? 9.435 -13.687 11.333 1.00 0.00 27 GLU A CA 5
ATOM 6918 C C . GLU A 1 13 ? 8.178 -12.822 11.220 1.00 0.00 27 GLU A C 5
ATOM 6919 O O . GLU A 1 13 ? 7.177 -13.248 10.645 1.00 0.00 27 GLU A O 5
ATOM 6929 N N . ARG A 1 14 ? 8.270 -11.624 11.778 1.00 0.00 28 ARG A N 5
ATOM 6930 C CA . ARG A 1 14 ? 7.153 -10.696 11.746 1.00 0.00 28 ARG A CA 5
ATOM 6931 C C . ARG A 1 14 ? 7.656 -9.267 11.529 1.00 0.00 28 ARG A C 5
ATOM 6932 O O . ARG A 1 14 ? 8.819 -8.968 11.793 1.00 0.00 28 ARG A O 5
ATOM 6950 N N . GLN A 1 15 ? 6.754 -8.424 11.048 1.00 0.00 29 GLN A N 5
ATOM 6951 C CA . GLN A 1 15 ? 7.091 -7.034 10.792 1.00 0.00 29 GLN A CA 5
ATOM 6952 C C . GLN A 1 15 ? 6.914 -6.201 12.064 1.00 0.00 29 GLN A C 5
ATOM 6953 O O . GLN A 1 15 ? 7.783 -5.406 12.416 1.00 0.00 29 GLN A O 5
ATOM 6965 N N . HIS A 1 16 ? 5.781 -6.413 12.718 1.00 0.00 30 HIS A N 5
ATOM 6966 C CA . HIS A 1 16 ? 5.478 -5.691 13.943 1.00 0.00 30 HIS A CA 5
ATOM 6967 C C . HIS A 1 16 ? 5.471 -4.187 13.664 1.00 0.00 30 HIS A C 5
ATOM 6968 O O . HIS A 1 16 ? 6.075 -3.729 12.695 1.00 0.00 30 HIS A O 5
ATOM 6981 N N . MET A 1 17 ? 4.782 -3.460 14.531 1.00 0.00 31 MET A N 5
ATOM 6982 C CA . MET A 1 17 ? 4.687 -2.018 14.390 1.00 0.00 31 MET A CA 5
ATOM 6983 C C . MET A 1 17 ? 5.044 -1.315 15.702 1.00 0.00 31 MET A C 5
ATOM 6984 O O . MET A 1 17 ? 4.684 -1.786 16.780 1.00 0.00 31 MET A O 5
ATOM 6996 N N . ASP A 1 18 ? 5.745 -0.199 15.567 1.00 0.00 32 ASP A N 5
ATOM 6997 C CA . ASP A 1 18 ? 6.153 0.574 16.728 1.00 0.00 32 ASP A CA 5
ATOM 6998 C C . ASP A 1 18 ? 5.899 2.059 16.462 1.00 0.00 32 ASP A C 5
ATOM 6999 O O . ASP A 1 18 ? 6.520 2.920 17.084 1.00 0.00 32 ASP A O 5
ATOM 7007 N N . SER A 1 19 ? 4.985 2.314 15.538 1.00 0.00 33 SER A N 5
ATOM 7008 C CA . SER A 1 19 ? 4.640 3.680 15.182 1.00 0.00 33 SER A CA 5
ATOM 7009 C C . SER A 1 19 ? 3.290 4.057 15.796 1.00 0.00 33 SER A C 5
ATOM 7010 O O . SER A 1 19 ? 2.472 3.186 16.086 1.00 0.00 33 SER A O 5
ATOM 7017 N N . PRO A 1 20 ? 3.095 5.390 15.980 1.00 0.00 34 PRO A N 5
ATOM 7018 C CA . PRO A 1 20 ? 1.858 5.892 16.555 1.00 0.00 34 PRO A CA 5
ATOM 7019 C C . PRO A 1 20 ? 0.716 5.831 15.538 1.00 0.00 34 PRO A C 5
ATOM 7020 O O . PRO A 1 20 ? 0.808 5.117 14.540 1.00 0.00 34 PRO A O 5
ATOM 7028 N N . ASP A 1 21 ? -0.332 6.587 15.827 1.00 0.00 35 ASP A N 5
ATOM 7029 C CA . ASP A 1 21 ? -1.490 6.626 14.950 1.00 0.00 35 ASP A CA 5
ATOM 7030 C C . ASP A 1 21 ? -1.767 8.075 14.542 1.00 0.00 35 ASP A C 5
ATOM 7031 O O . ASP A 1 21 ? -1.928 8.945 15.397 1.00 0.00 35 ASP A O 5
ATOM 7039 N N . LEU A 1 22 ? -1.812 8.289 13.235 1.00 0.00 36 LEU A N 5
ATOM 7040 C CA . LEU A 1 22 ? -2.065 9.617 12.703 1.00 0.00 36 LEU A CA 5
ATOM 7041 C C . LEU A 1 22 ? -2.842 9.497 11.391 1.00 0.00 36 LEU A C 5
ATOM 7042 O O . LEU A 1 22 ? -4.064 9.640 11.373 1.00 0.00 36 LEU A O 5
ATOM 7057 N N . GLY A 1 23 ? -2.102 9.234 10.324 1.00 0.00 37 GLY A N 5
ATOM 7058 C CA . GLY A 1 23 ? -2.706 9.093 9.010 1.00 0.00 37 GLY A CA 5
ATOM 7059 C C . GLY A 1 23 ? -3.799 10.142 8.794 1.00 0.00 37 GLY A C 5
ATOM 7060 O O . GLY A 1 23 ? -4.972 9.800 8.648 1.00 0.00 37 GLY A O 5
ATOM 7064 N N . THR A 1 24 ? -3.376 11.397 8.780 1.00 0.00 38 THR A N 5
ATOM 7065 C CA . THR A 1 24 ? -4.304 12.498 8.583 1.00 0.00 38 THR A CA 5
ATOM 7066 C C . THR A 1 24 ? -3.726 13.513 7.595 1.00 0.00 38 THR A C 5
ATOM 7067 O O . THR A 1 24 ? -4.015 14.705 7.684 1.00 0.00 38 THR A O 5
ATOM 7078 N N . THR A 1 25 ? -2.919 13.003 6.676 1.00 0.00 39 THR A N 5
ATOM 7079 C CA . THR A 1 25 ? -2.297 13.850 5.673 1.00 0.00 39 THR A CA 5
ATOM 7080 C C . THR A 1 25 ? -1.695 12.997 4.554 1.00 0.00 39 THR A C 5
ATOM 7081 O O . THR A 1 25 ? -0.476 12.876 4.448 1.00 0.00 39 THR A O 5
ATOM 7092 N N . LEU A 1 26 ? -2.578 12.427 3.747 1.00 0.00 40 LEU A N 5
ATOM 7093 C CA . LEU A 1 26 ? -2.149 11.590 2.639 1.00 0.00 40 LEU A CA 5
ATOM 7094 C C . LEU A 1 26 ? -1.145 12.361 1.782 1.00 0.00 40 LEU A C 5
ATOM 7095 O O . LEU A 1 26 ? -0.917 13.549 2.003 1.00 0.00 40 LEU A O 5
ATOM 7110 N N . LEU A 1 27 ? -0.570 11.653 0.820 1.00 0.00 41 LEU A N 5
ATOM 7111 C CA . LEU A 1 27 ? 0.406 12.256 -0.072 1.00 0.00 41 LEU A CA 5
ATOM 7112 C C . LEU A 1 27 ? -0.145 12.254 -1.499 1.00 0.00 41 LEU A C 5
ATOM 7113 O O . LEU A 1 27 ? 0.550 12.641 -2.437 1.00 0.00 41 LEU A O 5
ATOM 7128 N N . GLU A 1 28 ? -1.389 11.815 -1.618 1.00 0.00 42 GLU A N 5
ATOM 7129 C CA . GLU A 1 28 ? -2.042 11.757 -2.915 1.00 0.00 42 GLU A CA 5
ATOM 7130 C C . GLU A 1 28 ? -2.999 12.940 -3.081 1.00 0.00 42 GLU A C 5
ATOM 7131 O O . GLU A 1 28 ? -3.830 12.948 -3.987 1.00 0.00 42 GLU A O 5
ATOM 7141 N N . GLN A 1 29 ? -2.850 13.910 -2.191 1.00 0.00 43 GLN A N 5
ATOM 7142 C CA . GLN A 1 29 ? -3.691 15.094 -2.226 1.00 0.00 43 GLN A CA 5
ATOM 7143 C C . GLN A 1 29 ? -5.124 14.716 -2.604 1.00 0.00 43 GLN A C 5
ATOM 7144 O O . GLN A 1 29 ? -5.570 14.990 -3.717 1.00 0.00 43 GLN A O 5
ATOM 7156 N N . TYR A 1 30 ? -5.807 14.092 -1.654 1.00 0.00 44 TYR A N 5
ATOM 7157 C CA . TYR A 1 30 ? -7.181 13.673 -1.873 1.00 0.00 44 TYR A CA 5
ATOM 7158 C C . TYR A 1 30 ? -7.256 12.562 -2.921 1.00 0.00 44 TYR A C 5
ATOM 7159 O O . TYR A 1 30 ? -7.346 12.836 -4.118 1.00 0.00 44 TYR A O 5
ATOM 7176 N N . CYS A 1 31 ? -7.215 11.330 -2.435 1.00 0.00 45 CYS A N 5
ATOM 7177 C CA . CYS A 1 31 ? -7.276 10.175 -3.315 1.00 0.00 45 CYS A CA 5
ATOM 7178 C C . CYS A 1 31 ? -8.733 9.968 -3.734 1.00 0.00 45 CYS A C 5
ATOM 7179 O O . CYS A 1 31 ? -9.443 9.155 -3.144 1.00 0.00 45 CYS A O 5
ATOM 7185 N N . HIS A 1 32 ? -9.135 10.717 -4.751 1.00 0.00 46 HIS A N 5
ATOM 7186 C CA . HIS A 1 32 ? -10.494 10.625 -5.257 1.00 0.00 46 HIS A CA 5
ATOM 7187 C C . HIS A 1 32 ? -10.679 11.610 -6.413 1.00 0.00 46 HIS A C 5
ATOM 7188 O O . HIS A 1 32 ? -10.174 12.731 -6.365 1.00 0.00 46 HIS A O 5
ATOM 7201 N N . ARG A 1 33 ? -11.404 11.156 -7.424 1.00 0.00 47 ARG A N 5
ATOM 7202 C CA . ARG A 1 33 ? -11.662 11.983 -8.591 1.00 0.00 47 ARG A CA 5
ATOM 7203 C C . ARG A 1 33 ? -13.168 12.165 -8.790 1.00 0.00 47 ARG A C 5
ATOM 7204 O O . ARG A 1 33 ? -13.644 13.287 -8.955 1.00 0.00 47 ARG A O 5
ATOM 7222 N N . THR A 1 34 ? -13.875 11.045 -8.768 1.00 0.00 48 THR A N 5
ATOM 7223 C CA . THR A 1 34 ? -15.317 11.067 -8.944 1.00 0.00 48 THR A CA 5
ATOM 7224 C C . THR A 1 34 ? -15.889 9.652 -8.837 1.00 0.00 48 THR A C 5
ATOM 7225 O O . THR A 1 34 ? -16.933 9.446 -8.217 1.00 0.00 48 THR A O 5
ATOM 7236 N N . THR A 1 35 ? -15.181 8.714 -9.450 1.00 0.00 49 THR A N 5
ATOM 7237 C CA . THR A 1 35 ? -15.607 7.325 -9.431 1.00 0.00 49 THR A CA 5
ATOM 7238 C C . THR A 1 35 ? -17.099 7.219 -9.748 1.00 0.00 49 THR A C 5
ATOM 7239 O O . THR A 1 35 ? -17.863 6.649 -8.973 1.00 0.00 49 THR A O 5
ATOM 7250 N N . ILE A 1 36 ? -17.469 7.778 -10.891 1.00 0.00 50 ILE A N 5
ATOM 7251 C CA . ILE A 1 36 ? -18.857 7.752 -11.322 1.00 0.00 50 ILE A CA 5
ATOM 7252 C C . ILE A 1 36 ? -19.753 8.190 -10.162 1.00 0.00 50 ILE A C 5
ATOM 7253 O O . ILE A 1 36 ? -20.391 7.358 -9.518 1.00 0.00 50 ILE A O 5
ATOM 7268 N N . GLY A 1 37 ? -19.773 9.494 -9.930 1.00 0.00 51 GLY A N 5
ATOM 7269 C CA . GLY A 1 37 ? -20.582 10.052 -8.859 1.00 0.00 51 GLY A CA 5
ATOM 7270 C C . GLY A 1 37 ? -19.932 9.804 -7.496 1.00 0.00 51 GLY A C 5
ATOM 7271 O O . GLY A 1 37 ? -18.950 10.457 -7.145 1.00 0.00 51 GLY A O 5
ATOM 7275 N N . ASN A 1 38 ? -20.505 8.859 -6.766 1.00 0.00 52 ASN A N 5
ATOM 7276 C CA . ASN A 1 38 ? -19.995 8.517 -5.449 1.00 0.00 52 ASN A CA 5
ATOM 7277 C C . ASN A 1 38 ? -20.812 7.359 -4.874 1.00 0.00 52 ASN A C 5
ATOM 7278 O O . ASN A 1 38 ? -20.263 6.467 -4.229 1.00 0.00 52 ASN A O 5
ATOM 7288 N N . PHE A 1 39 ? -22.111 7.411 -5.128 1.00 0.00 53 PHE A N 5
ATOM 7289 C CA . PHE A 1 39 ? -23.011 6.377 -4.645 1.00 0.00 53 PHE A CA 5
ATOM 7290 C C . PHE A 1 39 ? -22.940 5.131 -5.530 1.00 0.00 53 PHE A C 5
ATOM 7291 O O . PHE A 1 39 ? -23.971 4.597 -5.938 1.00 0.00 53 PHE A O 5
ATOM 7307 N N . SER A 1 40 ? -21.715 4.704 -5.799 1.00 0.00 54 SER A N 5
ATOM 7308 C CA . SER A 1 40 ? -21.497 3.530 -6.628 1.00 0.00 54 SER A CA 5
ATOM 7309 C C . SER A 1 40 ? -21.972 3.803 -8.057 1.00 0.00 54 SER A C 5
ATOM 7310 O O . SER A 1 40 ? -22.368 4.922 -8.379 1.00 0.00 54 SER A O 5
ATOM 7317 N N . GLY A 1 41 ? -21.918 2.761 -8.873 1.00 0.00 55 GLY A N 5
ATOM 7318 C CA . GLY A 1 41 ? -22.338 2.875 -10.260 1.00 0.00 55 GLY A CA 5
ATOM 7319 C C . GLY A 1 41 ? -21.864 1.671 -11.076 1.00 0.00 55 GLY A C 5
ATOM 7320 O O . GLY A 1 41 ? -22.051 0.527 -10.667 1.00 0.00 55 GLY A O 5
ATOM 7324 N N . PRO A 1 42 ? -21.244 1.979 -12.247 1.00 0.00 56 PRO A N 5
ATOM 7325 C CA . PRO A 1 42 ? -20.741 0.935 -13.125 1.00 0.00 56 PRO A CA 5
ATOM 7326 C C . PRO A 1 42 ? -19.457 0.320 -12.566 1.00 0.00 56 PRO A C 5
ATOM 7327 O O . PRO A 1 42 ? -19.446 -0.842 -12.165 1.00 0.00 56 PRO A O 5
ATOM 7335 N N . TYR A 1 43 ? -18.407 1.128 -12.557 1.00 0.00 57 TYR A N 5
ATOM 7336 C CA . TYR A 1 43 ? -17.120 0.678 -12.054 1.00 0.00 57 TYR A CA 5
ATOM 7337 C C . TYR A 1 43 ? -16.655 -0.582 -12.788 1.00 0.00 57 TYR A C 5
ATOM 7338 O O . TYR A 1 43 ? -17.407 -1.164 -13.568 1.00 0.00 57 TYR A O 5
ATOM 7355 N N . THR A 1 44 ? -15.418 -0.965 -12.512 1.00 0.00 58 THR A N 5
ATOM 7356 C CA . THR A 1 44 ? -14.843 -2.145 -13.137 1.00 0.00 58 THR A CA 5
ATOM 7357 C C . THR A 1 44 ? -13.319 -2.134 -12.997 1.00 0.00 58 THR A C 5
ATOM 7358 O O . THR A 1 44 ? -12.683 -3.186 -13.018 1.00 0.00 58 THR A O 5
ATOM 7369 N N . TYR A 1 45 ? -12.779 -0.932 -12.859 1.00 0.00 59 TYR A N 5
ATOM 7370 C CA . TYR A 1 45 ? -11.342 -0.770 -12.717 1.00 0.00 59 TYR A CA 5
ATOM 7371 C C . TYR A 1 45 ? -10.969 -0.431 -11.273 1.00 0.00 59 TYR A C 5
ATOM 7372 O O . TYR A 1 45 ? -11.772 0.144 -10.539 1.00 0.00 59 TYR A O 5
ATOM 7389 N N . CYS A 1 46 ? -9.751 -0.802 -10.907 1.00 0.00 60 CYS A N 5
ATOM 7390 C CA . CYS A 1 46 ? -9.262 -0.545 -9.563 1.00 0.00 60 CYS A CA 5
ATOM 7391 C C . CYS A 1 46 ? -9.681 0.872 -9.162 1.00 0.00 60 CYS A C 5
ATOM 7392 O O . CYS A 1 46 ? -9.781 1.756 -10.011 1.00 0.00 60 CYS A O 5
ATOM 7398 N N . ASN A 1 47 ? -9.915 1.042 -7.870 1.00 0.00 61 ASN A N 5
ATOM 7399 C CA . ASN A 1 47 ? -10.322 2.335 -7.346 1.00 0.00 61 ASN A CA 5
ATOM 7400 C C . ASN A 1 47 ? -9.134 2.991 -6.641 1.00 0.00 61 ASN A C 5
ATOM 7401 O O . ASN A 1 47 ? -8.088 2.366 -6.466 1.00 0.00 61 ASN A O 5
ATOM 7411 N N . THR A 1 48 ? -9.334 4.242 -6.253 1.00 0.00 62 THR A N 5
ATOM 7412 C CA . THR A 1 48 ? -8.291 4.989 -5.570 1.00 0.00 62 THR A CA 5
ATOM 7413 C C . THR A 1 48 ? -8.377 4.766 -4.059 1.00 0.00 62 THR A C 5
ATOM 7414 O O . THR A 1 48 ? -9.449 4.889 -3.469 1.00 0.00 62 THR A O 5
ATOM 7425 N N . THR A 1 49 ? -7.232 4.439 -3.475 1.00 0.00 63 THR A N 5
ATOM 7426 C CA . THR A 1 49 ? -7.165 4.197 -2.044 1.00 0.00 63 THR A CA 5
ATOM 7427 C C . THR A 1 49 ? -5.716 3.968 -1.611 1.00 0.00 63 THR A C 5
ATOM 7428 O O . THR A 1 49 ? -4.845 3.724 -2.444 1.00 0.00 63 THR A O 5
ATOM 7439 N N . LEU A 1 50 ? -5.502 4.055 -0.306 1.00 0.00 64 LEU A N 5
ATOM 7440 C CA . LEU A 1 50 ? -4.173 3.862 0.249 1.00 0.00 64 LEU A CA 5
ATOM 7441 C C . LEU A 1 50 ? -4.232 2.790 1.339 1.00 0.00 64 LEU A C 5
ATOM 7442 O O . LEU A 1 50 ? -4.938 2.949 2.334 1.00 0.00 64 LEU A O 5
ATOM 7457 N N . ASP A 1 51 ? -3.480 1.721 1.116 1.00 0.00 65 ASP A N 5
ATOM 7458 C CA . ASP A 1 51 ? -3.439 0.623 2.066 1.00 0.00 65 ASP A CA 5
ATOM 7459 C C . ASP A 1 51 ? -2.315 0.871 3.075 1.00 0.00 65 ASP A C 5
ATOM 7460 O O . ASP A 1 51 ? -1.746 1.960 3.120 1.00 0.00 65 ASP A O 5
ATOM 7468 N N . GLN A 1 52 ? -2.029 -0.159 3.859 1.00 0.00 66 GLN A N 5
ATOM 7469 C CA . GLN A 1 52 ? -0.984 -0.067 4.864 1.00 0.00 66 GLN A CA 5
ATOM 7470 C C . GLN A 1 52 ? 0.188 0.763 4.336 1.00 0.00 66 GLN A C 5
ATOM 7471 O O . GLN A 1 52 ? 0.868 1.442 5.104 1.00 0.00 66 GLN A O 5
ATOM 7483 N N . ILE A 1 53 ? 0.389 0.680 3.029 1.00 0.00 67 ILE A N 5
ATOM 7484 C CA . ILE A 1 53 ? 1.467 1.414 2.390 1.00 0.00 67 ILE A CA 5
ATOM 7485 C C . ILE A 1 53 ? 0.950 2.781 1.936 1.00 0.00 67 ILE A C 5
ATOM 7486 O O . ILE A 1 53 ? 0.246 2.881 0.933 1.00 0.00 67 ILE A O 5
ATOM 7501 N N . GLY A 1 54 ? 1.318 3.800 2.700 1.00 0.00 68 GLY A N 5
ATOM 7502 C CA . GLY A 1 54 ? 0.899 5.157 2.388 1.00 0.00 68 GLY A CA 5
ATOM 7503 C C . GLY A 1 54 ? 0.754 5.353 0.878 1.00 0.00 68 GLY A C 5
ATOM 7504 O O . GLY A 1 54 ? -0.170 6.024 0.422 1.00 0.00 68 GLY A O 5
ATOM 7508 N N . THR A 1 55 ? 1.683 4.758 0.145 1.00 0.00 69 THR A N 5
ATOM 7509 C CA . THR A 1 55 ? 1.671 4.859 -1.305 1.00 0.00 69 THR A CA 5
ATOM 7510 C C . THR A 1 55 ? 0.248 4.685 -1.840 1.00 0.00 69 THR A C 5
ATOM 7511 O O . THR A 1 55 ? -0.209 3.562 -2.046 1.00 0.00 69 THR A O 5
ATOM 7522 N N . CYS A 1 56 ? -0.414 5.814 -2.049 1.00 0.00 70 CYS A N 5
ATOM 7523 C CA . CYS A 1 56 ? -1.775 5.801 -2.555 1.00 0.00 70 CYS A CA 5
ATOM 7524 C C . CYS A 1 56 ? -1.719 5.662 -4.078 1.00 0.00 70 CYS A C 5
ATOM 7525 O O . CYS A 1 56 ? -0.729 6.037 -4.703 1.00 0.00 70 CYS A O 5
ATOM 7531 N N . TRP A 1 57 ? -2.796 5.123 -4.630 1.00 0.00 71 TRP A N 5
ATOM 7532 C CA . TRP A 1 57 ? -2.883 4.930 -6.069 1.00 0.00 71 TRP A CA 5
ATOM 7533 C C . TRP A 1 57 ? -4.171 5.594 -6.558 1.00 0.00 71 TRP A C 5
ATOM 7534 O O . TRP A 1 57 ? -5.266 5.208 -6.150 1.00 0.00 71 TRP A O 5
ATOM 7554 N N . PRO A 1 58 ? -3.994 6.607 -7.447 1.00 0.00 72 PRO A N 5
ATOM 7555 C CA . PRO A 1 58 ? -5.130 7.328 -7.997 1.00 0.00 72 PRO A CA 5
ATOM 7556 C C . PRO A 1 58 ? -5.857 6.485 -9.048 1.00 0.00 72 PRO A C 5
ATOM 7557 O O . PRO A 1 58 ? -5.768 6.765 -10.243 1.00 0.00 72 PRO A O 5
ATOM 7565 N N . GLN A 1 59 ? -6.561 5.472 -8.564 1.00 0.00 73 GLN A N 5
ATOM 7566 C CA . GLN A 1 59 ? -7.303 4.588 -9.446 1.00 0.00 73 GLN A CA 5
ATOM 7567 C C . GLN A 1 59 ? -6.356 3.907 -10.435 1.00 0.00 73 GLN A C 5
ATOM 7568 O O . GLN A 1 59 ? -5.356 4.494 -10.848 1.00 0.00 73 GLN A O 5
ATOM 7580 N N . SER A 1 60 ? -6.702 2.677 -10.786 1.00 0.00 74 SER A N 5
ATOM 7581 C CA . SER A 1 60 ? -5.895 1.909 -11.719 1.00 0.00 74 SER A CA 5
ATOM 7582 C C . SER A 1 60 ? -6.796 1.044 -12.602 1.00 0.00 74 SER A C 5
ATOM 7583 O O . SER A 1 60 ? -8.002 0.959 -12.371 1.00 0.00 74 SER A O 5
ATOM 7590 N N . ALA A 1 61 ? -6.177 0.422 -13.595 1.00 0.00 75 ALA A N 5
ATOM 7591 C CA . ALA A 1 61 ? -6.908 -0.434 -14.513 1.00 0.00 75 ALA A CA 5
ATOM 7592 C C . ALA A 1 61 ? -6.883 -1.872 -13.992 1.00 0.00 75 ALA A C 5
ATOM 7593 O O . ALA A 1 61 ? -5.940 -2.273 -13.313 1.00 0.00 75 ALA A O 5
ATOM 7600 N N . PRO A 1 62 ? -7.960 -2.627 -14.340 1.00 0.00 76 PRO A N 5
ATOM 7601 C CA . PRO A 1 62 ? -8.070 -4.013 -13.915 1.00 0.00 76 PRO A CA 5
ATOM 7602 C C . PRO A 1 62 ? -7.134 -4.911 -14.724 1.00 0.00 76 PRO A C 5
ATOM 7603 O O . PRO A 1 62 ? -6.882 -4.652 -15.900 1.00 0.00 76 PRO A O 5
ATOM 7611 N N . GLY A 1 63 ? -6.644 -5.949 -14.063 1.00 0.00 77 GLY A N 5
ATOM 7612 C CA . GLY A 1 63 ? -5.741 -6.888 -14.707 1.00 0.00 77 GLY A CA 5
ATOM 7613 C C . GLY A 1 63 ? -4.768 -6.162 -15.639 1.00 0.00 77 GLY A C 5
ATOM 7614 O O . GLY A 1 63 ? -4.456 -6.655 -16.722 1.00 0.00 77 GLY A O 5
ATOM 7618 N N . ALA A 1 64 ? -4.316 -5.003 -15.184 1.00 0.00 78 ALA A N 5
ATOM 7619 C CA . ALA A 1 64 ? -3.386 -4.204 -15.963 1.00 0.00 78 ALA A CA 5
ATOM 7620 C C . ALA A 1 64 ? -2.001 -4.266 -15.316 1.00 0.00 78 ALA A C 5
ATOM 7621 O O . ALA A 1 64 ? -1.062 -3.627 -15.788 1.00 0.00 78 ALA A O 5
ATOM 7628 N N . LEU A 1 65 ? -1.918 -5.040 -14.244 1.00 0.00 79 LEU A N 5
ATOM 7629 C CA . LEU A 1 65 ? -0.664 -5.194 -13.527 1.00 0.00 79 LEU A CA 5
ATOM 7630 C C . LEU A 1 65 ? -0.134 -3.814 -13.133 1.00 0.00 79 LEU A C 5
ATOM 7631 O O . LEU A 1 65 ? 0.481 -3.125 -13.946 1.00 0.00 79 LEU A O 5
ATOM 7646 N N . VAL A 1 66 ? -0.392 -3.450 -11.886 1.00 0.00 80 VAL A N 5
ATOM 7647 C CA . VAL A 1 66 ? 0.051 -2.164 -11.374 1.00 0.00 80 VAL A CA 5
ATOM 7648 C C . VAL A 1 66 ? 1.389 -2.341 -10.652 1.00 0.00 80 VAL A C 5
ATOM 7649 O O . VAL A 1 66 ? 1.495 -2.066 -9.458 1.00 0.00 80 VAL A O 5
ATOM 7662 N N . GLU A 1 67 ? 2.376 -2.798 -11.409 1.00 0.00 81 GLU A N 5
ATOM 7663 C CA . GLU A 1 67 ? 3.703 -3.015 -10.856 1.00 0.00 81 GLU A CA 5
ATOM 7664 C C . GLU A 1 67 ? 4.458 -1.688 -10.755 1.00 0.00 81 GLU A C 5
ATOM 7665 O O . GLU A 1 67 ? 4.310 -0.819 -11.612 1.00 0.00 81 GLU A O 5
ATOM 7675 N N . ARG A 1 68 ? 5.252 -1.576 -9.701 1.00 0.00 82 ARG A N 5
ATOM 7676 C CA . ARG A 1 68 ? 6.031 -0.369 -9.476 1.00 0.00 82 ARG A CA 5
ATOM 7677 C C . ARG A 1 68 ? 6.804 -0.473 -8.160 1.00 0.00 82 ARG A C 5
ATOM 7678 O O . ARG A 1 68 ? 6.364 -1.148 -7.231 1.00 0.00 82 ARG A O 5
ATOM 7696 N N . PRO A 1 69 ? 7.971 0.223 -8.122 1.00 0.00 83 PRO A N 5
ATOM 7697 C CA . PRO A 1 69 ? 8.809 0.216 -6.934 1.00 0.00 83 PRO A CA 5
ATOM 7698 C C . PRO A 1 69 ? 8.208 1.094 -5.834 1.00 0.00 83 PRO A C 5
ATOM 7699 O O . PRO A 1 69 ? 7.016 1.396 -5.858 1.00 0.00 83 PRO A O 5
ATOM 7707 N N . CYS A 1 70 ? 9.062 1.480 -4.898 1.00 0.00 84 CYS A N 5
ATOM 7708 C CA . CYS A 1 70 ? 8.631 2.318 -3.792 1.00 0.00 84 CYS A CA 5
ATOM 7709 C C . CYS A 1 70 ? 9.619 3.479 -3.655 1.00 0.00 84 CYS A C 5
ATOM 7710 O O . CYS A 1 70 ? 10.299 3.602 -2.638 1.00 0.00 84 CYS A O 5
ATOM 7716 N N . PRO A 1 71 ? 9.667 4.321 -4.721 1.00 0.00 85 PRO A N 5
ATOM 7717 C CA . PRO A 1 71 ? 10.560 5.467 -4.730 1.00 0.00 85 PRO A CA 5
ATOM 7718 C C . PRO A 1 71 ? 10.028 6.583 -3.828 1.00 0.00 85 PRO A C 5
ATOM 7719 O O . PRO A 1 71 ? 9.626 7.639 -4.313 1.00 0.00 85 PRO A O 5
ATOM 7727 N N . GLU A 1 72 ? 10.045 6.311 -2.531 1.00 0.00 86 GLU A N 5
ATOM 7728 C CA . GLU A 1 72 ? 9.570 7.279 -1.557 1.00 0.00 86 GLU A CA 5
ATOM 7729 C C . GLU A 1 72 ? 9.419 6.620 -0.185 1.00 0.00 86 GLU A C 5
ATOM 7730 O O . GLU A 1 72 ? 8.749 5.597 -0.054 1.00 0.00 86 GLU A O 5
ATOM 7740 N N . TYR A 1 73 ? 10.052 7.234 0.803 1.00 0.00 87 TYR A N 5
ATOM 7741 C CA . TYR A 1 73 ? 9.996 6.721 2.161 1.00 0.00 87 TYR A CA 5
ATOM 7742 C C . TYR A 1 73 ? 8.784 5.807 2.352 1.00 0.00 87 TYR A C 5
ATOM 7743 O O . TYR A 1 73 ? 7.690 6.277 2.662 1.00 0.00 87 TYR A O 5
ATOM 7760 N N . PHE A 1 74 ? 9.019 4.517 2.161 1.00 0.00 88 PHE A N 5
ATOM 7761 C CA . PHE A 1 74 ? 7.961 3.533 2.307 1.00 0.00 88 PHE A CA 5
ATOM 7762 C C . PHE A 1 74 ? 8.145 2.716 3.588 1.00 0.00 88 PHE A C 5
ATOM 7763 O O . PHE A 1 74 ? 7.341 1.836 3.888 1.00 0.00 88 PHE A O 5
ATOM 7779 N N . ASN A 1 75 ? 9.210 3.037 4.308 1.00 0.00 89 ASN A N 5
ATOM 7780 C CA . ASN A 1 75 ? 9.512 2.344 5.549 1.00 0.00 89 ASN A CA 5
ATOM 7781 C C . ASN A 1 75 ? 10.878 2.799 6.064 1.00 0.00 89 ASN A C 5
ATOM 7782 O O . ASN A 1 75 ? 11.749 1.975 6.337 1.00 0.00 89 ASN A O 5
ATOM 7792 N N . GLY A 1 76 ? 11.023 4.111 6.182 1.00 0.00 90 GLY A N 5
ATOM 7793 C CA . GLY A 1 76 ? 12.268 4.686 6.659 1.00 0.00 90 GLY A CA 5
ATOM 7794 C C . GLY A 1 76 ? 13.207 5.006 5.494 1.00 0.00 90 GLY A C 5
ATOM 7795 O O . GLY A 1 76 ? 13.720 6.119 5.392 1.00 0.00 90 GLY A O 5
ATOM 7799 N N . ILE A 1 77 ? 13.405 4.009 4.645 1.00 0.00 91 ILE A N 5
ATOM 7800 C CA . ILE A 1 77 ? 14.273 4.169 3.490 1.00 0.00 91 ILE A CA 5
ATOM 7801 C C . ILE A 1 77 ? 13.534 4.959 2.409 1.00 0.00 91 ILE A C 5
ATOM 7802 O O . ILE A 1 77 ? 12.406 4.625 2.052 1.00 0.00 91 ILE A O 5
ATOM 7817 N N . LYS A 1 78 ? 14.202 5.992 1.916 1.00 0.00 92 LYS A N 5
ATOM 7818 C CA . LYS A 1 78 ? 13.624 6.833 0.881 1.00 0.00 92 LYS A CA 5
ATOM 7819 C C . LYS A 1 78 ? 13.741 6.124 -0.470 1.00 0.00 92 LYS A C 5
ATOM 7820 O O . LYS A 1 78 ? 13.523 4.917 -0.563 1.00 0.00 92 LYS A O 5
ATOM 7835 N N . TYR A 1 79 ? 14.085 6.905 -1.484 1.00 0.00 93 TYR A N 5
ATOM 7836 C CA . TYR A 1 79 ? 14.234 6.368 -2.826 1.00 0.00 93 TYR A CA 5
ATOM 7837 C C . TYR A 1 79 ? 15.694 6.418 -3.277 1.00 0.00 93 TYR A C 5
ATOM 7838 O O . TYR A 1 79 ? 16.037 7.157 -4.200 1.00 0.00 93 TYR A O 5
ATOM 7855 N N . ASN A 1 80 ? 16.516 5.624 -2.607 1.00 0.00 94 ASN A N 5
ATOM 7856 C CA . ASN A 1 80 ? 17.932 5.569 -2.928 1.00 0.00 94 ASN A CA 5
ATOM 7857 C C . ASN A 1 80 ? 18.297 4.149 -3.362 1.00 0.00 94 ASN A C 5
ATOM 7858 O O . ASN A 1 80 ? 19.096 3.962 -4.278 1.00 0.00 94 ASN A O 5
ATOM 7868 N N . THR A 1 81 ? 17.694 3.183 -2.684 1.00 0.00 95 THR A N 5
ATOM 7869 C CA . THR A 1 81 ? 17.946 1.785 -2.988 1.00 0.00 95 THR A CA 5
ATOM 7870 C C . THR A 1 81 ? 17.236 1.384 -4.281 1.00 0.00 95 THR A C 5
ATOM 7871 O O . THR A 1 81 ? 16.471 2.168 -4.842 1.00 0.00 95 THR A O 5
ATOM 7882 N N . THR A 1 82 ? 17.512 0.163 -4.717 1.00 0.00 96 THR A N 5
ATOM 7883 C CA . THR A 1 82 ? 16.909 -0.350 -5.935 1.00 0.00 96 THR A CA 5
ATOM 7884 C C . THR A 1 82 ? 15.806 -1.357 -5.600 1.00 0.00 96 THR A C 5
ATOM 7885 O O . THR A 1 82 ? 15.796 -2.470 -6.124 1.00 0.00 96 THR A O 5
ATOM 7896 N N . ARG A 1 83 ? 14.904 -0.931 -4.727 1.00 0.00 97 ARG A N 5
ATOM 7897 C CA . ARG A 1 83 ? 13.800 -1.781 -4.315 1.00 0.00 97 ARG A CA 5
ATOM 7898 C C . ARG A 1 83 ? 12.713 -1.796 -5.392 1.00 0.00 97 ARG A C 5
ATOM 7899 O O . ARG A 1 83 ? 12.727 -0.972 -6.305 1.00 0.00 97 ARG A O 5
ATOM 7917 N N . ASN A 1 84 ? 11.796 -2.742 -5.247 1.00 0.00 98 ASN A N 5
ATOM 7918 C CA . ASN A 1 84 ? 10.704 -2.875 -6.196 1.00 0.00 98 ASN A CA 5
ATOM 7919 C C . ASN A 1 84 ? 9.433 -3.288 -5.449 1.00 0.00 98 ASN A C 5
ATOM 7920 O O . ASN A 1 84 ? 9.506 -3.879 -4.373 1.00 0.00 98 ASN A O 5
ATOM 7930 N N . ALA A 1 85 ? 8.298 -2.960 -6.050 1.00 0.00 99 ALA A N 5
ATOM 7931 C CA . ALA A 1 85 ? 7.015 -3.288 -5.455 1.00 0.00 99 ALA A CA 5
ATOM 7932 C C . ALA A 1 85 ? 6.096 -3.878 -6.528 1.00 0.00 99 ALA A C 5
ATOM 7933 O O . ALA A 1 85 ? 6.451 -3.907 -7.705 1.00 0.00 99 ALA A O 5
ATOM 7940 N N . TYR A 1 86 ? 4.935 -4.333 -6.082 1.00 0.00 100 TYR A N 5
ATOM 7941 C CA . TYR A 1 86 ? 3.963 -4.919 -6.990 1.00 0.00 100 TYR A CA 5
ATOM 7942 C C . TYR A 1 86 ? 2.541 -4.765 -6.445 1.00 0.00 100 TYR A C 5
ATOM 7943 O O . TYR A 1 86 ? 2.300 -4.983 -5.259 1.00 0.00 100 TYR A O 5
ATOM 7960 N N . ARG A 1 87 ? 1.637 -4.391 -7.338 1.00 0.00 101 ARG A N 5
ATOM 7961 C CA . ARG A 1 87 ? 0.246 -4.206 -6.962 1.00 0.00 101 ARG A CA 5
ATOM 7962 C C . ARG A 1 87 ? -0.677 -4.733 -8.062 1.00 0.00 101 ARG A C 5
ATOM 7963 O O . ARG A 1 87 ? -1.714 -4.137 -8.346 1.00 0.00 101 ARG A O 5
ATOM 7981 N N . GLU A 1 88 ? -0.266 -5.846 -8.652 1.00 0.00 102 GLU A N 5
ATOM 7982 C CA . GLU A 1 88 ? -1.042 -6.461 -9.715 1.00 0.00 102 GLU A CA 5
ATOM 7983 C C . GLU A 1 88 ? -2.539 -6.286 -9.449 1.00 0.00 102 GLU A C 5
ATOM 7984 O O . GLU A 1 88 ? -3.028 -6.641 -8.378 1.00 0.00 102 GLU A O 5
ATOM 7994 N N . CYS A 1 89 ? -3.224 -5.738 -10.443 1.00 0.00 103 CYS A N 5
ATOM 7995 C CA . CYS A 1 89 ? -4.654 -5.511 -10.328 1.00 0.00 103 CYS A CA 5
ATOM 7996 C C . CYS A 1 89 ? -5.380 -6.752 -10.849 1.00 0.00 103 CYS A C 5
ATOM 7997 O O . CYS A 1 89 ? -4.884 -7.437 -11.743 1.00 0.00 103 CYS A O 5
ATOM 8003 N N . LEU A 1 90 ? -6.543 -7.006 -10.269 1.00 0.00 104 LEU A N 5
ATOM 8004 C CA . LEU A 1 90 ? -7.343 -8.153 -10.663 1.00 0.00 104 LEU A CA 5
ATOM 8005 C C . LEU A 1 90 ? -8.229 -7.769 -11.850 1.00 0.00 104 LEU A C 5
ATOM 8006 O O . LEU A 1 90 ? -8.618 -6.610 -11.988 1.00 0.00 104 LEU A O 5
ATOM 8021 N N . GLU A 1 91 ? -8.522 -8.763 -12.675 1.00 0.00 105 GLU A N 5
ATOM 8022 C CA . GLU A 1 91 ? -9.356 -8.542 -13.845 1.00 0.00 105 GLU A CA 5
ATOM 8023 C C . GLU A 1 91 ? -10.828 -8.453 -13.439 1.00 0.00 105 GLU A C 5
ATOM 8024 O O . GLU A 1 91 ? -11.702 -8.299 -14.290 1.00 0.00 105 GLU A O 5
ATOM 8034 N N . ASN A 1 92 ? -11.057 -8.555 -12.138 1.00 0.00 106 ASN A N 5
ATOM 8035 C CA . ASN A 1 92 ? -12.409 -8.488 -11.609 1.00 0.00 106 ASN A CA 5
ATOM 8036 C C . ASN A 1 92 ? -12.695 -7.062 -11.133 1.00 0.00 106 ASN A C 5
ATOM 8037 O O . ASN A 1 92 ? -13.769 -6.785 -10.603 1.00 0.00 106 ASN A O 5
ATOM 8047 N N . GLY A 1 93 ? -11.716 -6.195 -11.342 1.00 0.00 107 GLY A N 5
ATOM 8048 C CA . GLY A 1 93 ? -11.848 -4.804 -10.940 1.00 0.00 107 GLY A CA 5
ATOM 8049 C C . GLY A 1 93 ? -11.600 -4.641 -9.440 1.00 0.00 107 GLY A C 5
ATOM 8050 O O . GLY A 1 93 ? -12.350 -3.946 -8.755 1.00 0.00 107 GLY A O 5
ATOM 8054 N N . THR A 1 94 ? -10.545 -5.291 -8.972 1.00 0.00 108 THR A N 5
ATOM 8055 C CA . THR A 1 94 ? -10.189 -5.227 -7.566 1.00 0.00 108 THR A CA 5
ATOM 8056 C C . THR A 1 94 ? -8.684 -4.996 -7.407 1.00 0.00 108 THR A C 5
ATOM 8057 O O . THR A 1 94 ? -7.907 -5.302 -8.309 1.00 0.00 108 THR A O 5
ATOM 8068 N N . TRP A 1 95 ? -8.319 -4.460 -6.251 1.00 0.00 109 TRP A N 5
ATOM 8069 C CA . TRP A 1 95 ? -6.922 -4.185 -5.962 1.00 0.00 109 TRP A CA 5
ATOM 8070 C C . TRP A 1 95 ? -6.249 -5.506 -5.585 1.00 0.00 109 TRP A C 5
ATOM 8071 O O . TRP A 1 95 ? -6.833 -6.575 -5.752 1.00 0.00 109 TRP A O 5
ATOM 8091 N N . ALA A 1 96 ? -5.028 -5.388 -5.082 1.00 0.00 110 ALA A N 5
ATOM 8092 C CA . ALA A 1 96 ? -4.269 -6.561 -4.680 1.00 0.00 110 ALA A CA 5
ATOM 8093 C C . ALA A 1 96 ? -4.393 -6.747 -3.166 1.00 0.00 110 ALA A C 5
ATOM 8094 O O . ALA A 1 96 ? -5.233 -6.118 -2.526 1.00 0.00 110 ALA A O 5
ATOM 8101 N N . SER A 1 97 ? -3.545 -7.617 -2.637 1.00 0.00 111 SER A N 5
ATOM 8102 C CA . SER A 1 97 ? -3.549 -7.896 -1.211 1.00 0.00 111 SER A CA 5
ATOM 8103 C C . SER A 1 97 ? -2.651 -6.896 -0.480 1.00 0.00 111 SER A C 5
ATOM 8104 O O . SER A 1 97 ? -3.018 -6.385 0.577 1.00 0.00 111 SER A O 5
ATOM 8111 N N . ARG A 1 98 ? -1.493 -6.645 -1.073 1.00 0.00 112 ARG A N 5
ATOM 8112 C CA . ARG A 1 98 ? -0.540 -5.715 -0.491 1.00 0.00 112 ARG A CA 5
ATOM 8113 C C . ARG A 1 98 ? 0.568 -5.392 -1.495 1.00 0.00 112 ARG A C 5
ATOM 8114 O O . ARG A 1 98 ? 0.805 -6.156 -2.430 1.00 0.00 112 ARG A O 5
ATOM 8132 N N . VAL A 1 99 ? 1.216 -4.260 -1.269 1.00 0.00 113 VAL A N 5
ATOM 8133 C CA . VAL A 1 99 ? 2.293 -3.827 -2.142 1.00 0.00 113 VAL A CA 5
ATOM 8134 C C . VAL A 1 99 ? 3.593 -3.743 -1.340 1.00 0.00 113 VAL A C 5
ATOM 8135 O O . VAL A 1 99 ? 3.572 -3.786 -0.111 1.00 0.00 113 VAL A O 5
ATOM 8148 N N . ASN A 1 100 ? 4.694 -3.626 -2.067 1.00 0.00 114 ASN A N 5
ATOM 8149 C CA . ASN A 1 100 ? 6.001 -3.536 -1.438 1.00 0.00 114 ASN A CA 5
ATOM 8150 C C . ASN A 1 100 ? 6.271 -4.817 -0.647 1.00 0.00 114 ASN A C 5
ATOM 8151 O O . ASN A 1 100 ? 5.817 -4.959 0.487 1.00 0.00 114 ASN A O 5
ATOM 8161 N N . TYR A 1 101 ? 7.008 -5.719 -1.279 1.00 0.00 115 TYR A N 5
ATOM 8162 C CA . TYR A 1 101 ? 7.344 -6.985 -0.648 1.00 0.00 115 TYR A CA 5
ATOM 8163 C C . TYR A 1 101 ? 8.255 -7.822 -1.549 1.00 0.00 115 TYR A C 5
ATOM 8164 O O . TYR A 1 101 ? 9.162 -8.496 -1.066 1.00 0.00 115 TYR A O 5
ATOM 8181 N N . SER A 1 102 ? 7.980 -7.751 -2.844 1.00 0.00 116 SER A N 5
ATOM 8182 C CA . SER A 1 102 ? 8.763 -8.494 -3.816 1.00 0.00 116 SER A CA 5
ATOM 8183 C C . SER A 1 102 ? 10.240 -8.107 -3.704 1.00 0.00 116 SER A C 5
ATOM 8184 O O . SER A 1 102 ? 11.114 -8.839 -4.168 1.00 0.00 116 SER A O 5
ATOM 8191 N N . HIS A 1 103 ? 10.473 -6.960 -3.085 1.00 0.00 117 HIS A N 5
ATOM 8192 C CA . HIS A 1 103 ? 11.829 -6.468 -2.905 1.00 0.00 117 HIS A CA 5
ATOM 8193 C C . HIS A 1 103 ? 11.788 -5.041 -2.354 1.00 0.00 117 HIS A C 5
ATOM 8194 O O . HIS A 1 103 ? 12.566 -4.186 -2.776 1.00 0.00 117 HIS A O 5
ATOM 8207 N N . CYS A 1 104 ? 10.874 -4.828 -1.419 1.00 0.00 118 CYS A N 5
ATOM 8208 C CA . CYS A 1 104 ? 10.721 -3.519 -0.806 1.00 0.00 118 CYS A CA 5
ATOM 8209 C C . CYS A 1 104 ? 10.786 -3.691 0.713 1.00 0.00 118 CYS A C 5
ATOM 8210 O O . CYS A 1 104 ? 11.638 -3.099 1.374 1.00 0.00 118 CYS A O 5
ATOM 8216 N N . GLU A 1 105 ? 9.873 -4.504 1.225 1.00 0.00 119 GLU A N 5
ATOM 8217 C CA . GLU A 1 105 ? 9.814 -4.760 2.653 1.00 0.00 119 GLU A CA 5
ATOM 8218 C C . GLU A 1 105 ? 11.175 -5.239 3.162 1.00 0.00 119 GLU A C 5
ATOM 8219 O O . GLU A 1 105 ? 11.722 -4.675 4.110 1.00 0.00 119 GLU A O 5
ATOM 8229 N N . PRO A 1 106 ? 11.699 -6.301 2.494 1.00 0.00 120 PRO A N 5
ATOM 8230 C CA . PRO A 1 106 ? 12.985 -6.862 2.868 1.00 0.00 120 PRO A CA 5
ATOM 8231 C C . PRO A 1 106 ? 14.132 -5.961 2.404 1.00 0.00 120 PRO A C 5
ATOM 8232 O O . PRO A 1 106 ? 14.917 -6.345 1.539 1.00 0.00 120 PRO A O 5
ATOM 8240 N N . ILE A 1 107 ? 14.192 -4.780 3.001 1.00 0.00 121 ILE A N 5
ATOM 8241 C CA . ILE A 1 107 ? 15.229 -3.821 2.660 1.00 0.00 121 ILE A CA 5
ATOM 8242 C C . ILE A 1 107 ? 16.362 -3.914 3.685 1.00 0.00 121 ILE A C 5
ATOM 8243 O O . ILE A 1 107 ? 16.149 -3.675 4.872 1.00 0.00 121 ILE A O 5
ATOM 8258 N N . LEU A 1 108 ? 17.539 -4.262 3.188 1.00 0.00 122 LEU A N 5
ATOM 8259 C CA . LEU A 1 108 ? 18.705 -4.390 4.047 1.00 0.00 122 LEU A CA 5
ATOM 8260 C C . LEU A 1 108 ? 18.707 -3.252 5.069 1.00 0.00 122 LEU A C 5
ATOM 8261 O O . LEU A 1 108 ? 19.020 -2.111 4.733 1.00 0.00 122 LEU A O 5
ATOM 8276 N N . ASP A 1 109 ? 18.354 -3.602 6.297 1.00 0.00 123 ASP A N 5
ATOM 8277 C CA . ASP A 1 109 ? 18.311 -2.624 7.371 1.00 0.00 123 ASP A CA 5
ATOM 8278 C C . ASP A 1 109 ? 18.107 -3.346 8.705 1.00 0.00 123 ASP A C 5
ATOM 8279 O O . ASP A 1 109 ? 17.097 -3.142 9.377 1.00 0.00 123 ASP A O 5
ATOM 8287 N N . ASP A 1 110 ? 19.082 -4.175 9.048 1.00 0.00 124 ASP A N 5
ATOM 8288 C CA . ASP A 1 110 ? 19.022 -4.928 10.289 1.00 0.00 124 ASP A CA 5
ATOM 8289 C C . ASP A 1 110 ? 20.213 -5.885 10.358 1.00 0.00 124 ASP A C 5
ATOM 8290 O O . ASP A 1 110 ? 20.965 -6.015 9.394 1.00 0.00 124 ASP A O 5
ATOM 8298 N N . LYS A 1 111 ? 20.347 -6.532 11.507 1.00 0.00 125 LYS A N 5
ATOM 8299 C CA . LYS A 1 111 ? 21.434 -7.473 11.714 1.00 0.00 125 LYS A CA 5
ATOM 8300 C C . LYS A 1 111 ? 20.959 -8.599 12.636 1.00 0.00 125 LYS A C 5
ATOM 8301 O O . LYS A 1 111 ? 21.615 -8.910 13.629 1.00 0.00 125 LYS A O 5
ATOM 8316 N N . GLN A 1 112 ? 19.823 -9.177 12.275 1.00 0.00 126 GLN A N 5
ATOM 8317 C CA . GLN A 1 112 ? 19.253 -10.260 13.058 1.00 0.00 126 GLN A CA 5
ATOM 8318 C C . GLN A 1 112 ? 19.464 -10.003 14.552 1.00 0.00 126 GLN A C 5
ATOM 8319 O O . GLN A 1 112 ? 20.041 -10.834 15.252 1.00 0.00 126 GLN A O 5
ATOM 8331 N N . ARG A 1 113 ? 18.986 -8.851 14.995 1.00 0.00 127 ARG A N 5
ATOM 8332 C CA . ARG A 1 113 ? 19.114 -8.474 16.392 1.00 0.00 127 ARG A CA 5
ATOM 8333 C C . ARG A 1 113 ? 18.561 -7.065 16.616 1.00 0.00 127 ARG A C 5
ATOM 8334 O O . ARG A 1 113 ? 18.349 -6.319 15.661 1.00 0.00 127 ARG A O 5
ATOM 8352 N N . LYS A 1 114 ? 18.342 -6.745 17.882 1.00 0.00 128 LYS A N 5
ATOM 8353 C CA . LYS A 1 114 ? 17.817 -5.438 18.244 1.00 0.00 128 LYS A CA 5
ATOM 8354 C C . LYS A 1 114 ? 18.978 -4.505 18.590 1.00 0.00 128 LYS A C 5
ATOM 8355 O O . LYS A 1 114 ? 19.142 -3.456 17.970 1.00 0.00 128 LYS A O 5
ATOM 8370 N N . TYR A 1 115 ? 19.753 -4.921 19.581 1.00 0.00 129 TYR A N 5
ATOM 8371 C CA . TYR A 1 115 ? 20.895 -4.135 20.018 1.00 0.00 129 TYR A CA 5
ATOM 8372 C C . TYR A 1 115 ? 20.489 -2.686 20.295 1.00 0.00 129 TYR A C 5
ATOM 8373 O O . TYR A 1 115 ? 19.339 -2.307 20.082 1.00 0.00 129 TYR A O 5
ATOM 8390 N N . ASP A 1 116 ? 21.457 -1.914 20.768 1.00 0.00 130 ASP A N 5
ATOM 8391 C CA . ASP A 1 116 ? 21.215 -0.514 21.077 1.00 0.00 130 ASP A CA 5
ATOM 8392 C C . ASP A 1 116 ? 20.136 -0.414 22.156 1.00 0.00 130 ASP A C 5
ATOM 8393 O O . ASP A 1 116 ? 18.992 -0.808 21.935 1.00 0.00 130 ASP A O 5
ATOM 8401 N N . LEU A 1 117 ? 20.538 0.114 23.303 1.00 0.00 131 LEU A N 5
ATOM 8402 C CA . LEU A 1 117 ? 19.620 0.270 24.418 1.00 0.00 131 LEU A CA 5
ATOM 8403 C C . LEU A 1 117 ? 20.316 1.041 25.542 1.00 0.00 131 LEU A C 5
ATOM 8404 O O . LEU A 1 117 ? 21.459 0.743 25.887 1.00 0.00 131 LEU A O 5
ATOM 8419 N N . HIS A 1 118 ? 19.598 2.014 26.082 1.00 0.00 132 HIS A N 5
ATOM 8420 C CA . HIS A 1 118 ? 20.133 2.829 27.159 1.00 0.00 132 HIS A CA 5
ATOM 8421 C C . HIS A 1 118 ? 21.479 3.419 26.737 1.00 0.00 132 HIS A C 5
ATOM 8422 O O . HIS A 1 118 ? 22.010 3.073 25.684 1.00 0.00 132 HIS A O 5
ATOM 8436 N N . TYR A 1 119 ? 21.994 4.301 27.582 1.00 0.00 133 TYR A N 5
ATOM 8437 C CA . TYR A 1 119 ? 23.268 4.944 27.310 1.00 0.00 133 TYR A CA 5
ATOM 8438 C C . TYR A 1 119 ? 24.434 4.066 27.772 1.00 0.00 133 TYR A C 5
ATOM 8439 O O . TYR A 1 119 ? 24.608 3.841 28.970 1.00 0.00 133 TYR A O 5
ATOM 8456 N N . GLY A 1 1 ? -60.225 2.994 -13.589 1.00 0.00 15 GLY A N 6
ATOM 8457 C CA . GLY A 1 1 ? -61.461 2.512 -12.997 1.00 0.00 15 GLY A CA 6
ATOM 8458 C C . GLY A 1 1 ? -62.184 3.632 -12.246 1.00 0.00 15 GLY A C 6
ATOM 8459 O O . GLY A 1 1 ? -61.809 4.799 -12.355 1.00 0.00 15 GLY A O 6
ATOM 8463 N N . SER A 1 2 ? -63.207 3.240 -11.502 1.00 0.00 16 SER A N 6
ATOM 8464 C CA . SER A 1 2 ? -63.986 4.197 -10.734 1.00 0.00 16 SER A CA 6
ATOM 8465 C C . SER A 1 2 ? -64.672 5.188 -11.675 1.00 0.00 16 SER A C 6
ATOM 8466 O O . SER A 1 2 ? -64.157 5.485 -12.752 1.00 0.00 16 SER A O 6
ATOM 8473 N N . GLY A 1 3 ? -65.824 5.673 -11.235 1.00 0.00 17 GLY A N 6
ATOM 8474 C CA . GLY A 1 3 ? -66.586 6.624 -12.024 1.00 0.00 17 GLY A CA 6
ATOM 8475 C C . GLY A 1 3 ? -66.304 8.059 -11.575 1.00 0.00 17 GLY A C 6
ATOM 8476 O O . GLY A 1 3 ? -65.384 8.701 -12.080 1.00 0.00 17 GLY A O 6
ATOM 8480 N N . MET A 1 4 ? -67.112 8.520 -10.632 1.00 0.00 18 MET A N 6
ATOM 8481 C CA . MET A 1 4 ? -66.961 9.867 -10.110 1.00 0.00 18 MET A CA 6
ATOM 8482 C C . MET A 1 4 ? -66.577 10.847 -11.221 1.00 0.00 18 MET A C 6
ATOM 8483 O O . MET A 1 4 ? -65.415 11.235 -11.338 1.00 0.00 18 MET A O 6
ATOM 8495 N N . LYS A 1 5 ? -67.575 11.219 -12.010 1.00 0.00 19 LYS A N 6
ATOM 8496 C CA . LYS A 1 5 ? -67.356 12.145 -13.108 1.00 0.00 19 LYS A CA 6
ATOM 8497 C C . LYS A 1 5 ? -66.437 13.275 -12.640 1.00 0.00 19 LYS A C 6
ATOM 8498 O O . LYS A 1 5 ? -66.674 13.881 -11.596 1.00 0.00 19 LYS A O 6
ATOM 8513 N N . GLU A 1 6 ? -65.406 13.524 -13.435 1.00 0.00 20 GLU A N 6
ATOM 8514 C CA . GLU A 1 6 ? -64.451 14.571 -13.115 1.00 0.00 20 GLU A CA 6
ATOM 8515 C C . GLU A 1 6 ? -65.040 15.944 -13.440 1.00 0.00 20 GLU A C 6
ATOM 8516 O O . GLU A 1 6 ? -65.816 16.085 -14.385 1.00 0.00 20 GLU A O 6
ATOM 8526 N N . THR A 1 7 ? -64.650 16.925 -12.639 1.00 0.00 21 THR A N 6
ATOM 8527 C CA . THR A 1 7 ? -65.131 18.284 -12.828 1.00 0.00 21 THR A CA 6
ATOM 8528 C C . THR A 1 7 ? -64.000 19.183 -13.331 1.00 0.00 21 THR A C 6
ATOM 8529 O O . THR A 1 7 ? -64.196 19.981 -14.247 1.00 0.00 21 THR A O 6
ATOM 8540 N N . ALA A 1 8 ? -62.840 19.026 -12.709 1.00 0.00 22 ALA A N 6
ATOM 8541 C CA . ALA A 1 8 ? -61.678 19.815 -13.082 1.00 0.00 22 ALA A CA 6
ATOM 8542 C C . ALA A 1 8 ? -60.410 19.098 -12.615 1.00 0.00 22 ALA A C 6
ATOM 8543 O O . ALA A 1 8 ? -59.596 18.672 -13.432 1.00 0.00 22 ALA A O 6
ATOM 8550 N N . ALA A 1 9 ? -60.281 18.986 -11.300 1.00 0.00 23 ALA A N 6
ATOM 8551 C CA . ALA A 1 9 ? -59.126 18.328 -10.714 1.00 0.00 23 ALA A CA 6
ATOM 8552 C C . ALA A 1 9 ? -57.886 19.198 -10.929 1.00 0.00 23 ALA A C 6
ATOM 8553 O O . ALA A 1 9 ? -57.909 20.133 -11.729 1.00 0.00 23 ALA A O 6
ATOM 8560 N N . ALA A 1 10 ? -56.832 18.861 -10.200 1.00 0.00 24 ALA A N 6
ATOM 8561 C CA . ALA A 1 10 ? -55.585 19.599 -10.301 1.00 0.00 24 ALA A CA 6
ATOM 8562 C C . ALA A 1 10 ? -54.411 18.624 -10.201 1.00 0.00 24 ALA A C 6
ATOM 8563 O O . ALA A 1 10 ? -54.608 17.428 -9.996 1.00 0.00 24 ALA A O 6
ATOM 8570 N N . LYS A 1 11 ? -53.214 19.172 -10.352 1.00 0.00 25 LYS A N 6
ATOM 8571 C CA . LYS A 1 11 ? -52.007 18.365 -10.282 1.00 0.00 25 LYS A CA 6
ATOM 8572 C C . LYS A 1 11 ? -50.869 19.207 -9.700 1.00 0.00 25 LYS A C 6
ATOM 8573 O O . LYS A 1 11 ? -50.689 20.363 -10.082 1.00 0.00 25 LYS A O 6
ATOM 8588 N N . PHE A 1 12 ? -50.131 18.595 -8.785 1.00 0.00 26 PHE A N 6
ATOM 8589 C CA . PHE A 1 12 ? -49.016 19.273 -8.148 1.00 0.00 26 PHE A CA 6
ATOM 8590 C C . PHE A 1 12 ? -48.276 18.334 -7.192 1.00 0.00 26 PHE A C 6
ATOM 8591 O O . PHE A 1 12 ? -48.774 17.257 -6.866 1.00 0.00 26 PHE A O 6
ATOM 8607 N N . GLU A 1 13 ? -47.100 18.776 -6.771 1.00 0.00 27 GLU A N 6
ATOM 8608 C CA . GLU A 1 13 ? -46.288 17.989 -5.860 1.00 0.00 27 GLU A CA 6
ATOM 8609 C C . GLU A 1 13 ? -45.494 16.934 -6.633 1.00 0.00 27 GLU A C 6
ATOM 8610 O O . GLU A 1 13 ? -45.700 16.752 -7.832 1.00 0.00 27 GLU A O 6
ATOM 8620 N N . ARG A 1 14 ? -44.601 16.268 -5.915 1.00 0.00 28 ARG A N 6
ATOM 8621 C CA . ARG A 1 14 ? -43.775 15.237 -6.519 1.00 0.00 28 ARG A CA 6
ATOM 8622 C C . ARG A 1 14 ? -42.840 15.849 -7.563 1.00 0.00 28 ARG A C 6
ATOM 8623 O O . ARG A 1 14 ? -43.169 15.893 -8.748 1.00 0.00 28 ARG A O 6
ATOM 8641 N N . GLN A 1 15 ? -41.691 16.308 -7.086 1.00 0.00 29 GLN A N 6
ATOM 8642 C CA . GLN A 1 15 ? -40.706 16.916 -7.964 1.00 0.00 29 GLN A CA 6
ATOM 8643 C C . GLN A 1 15 ? -39.476 16.016 -8.087 1.00 0.00 29 GLN A C 6
ATOM 8644 O O . GLN A 1 15 ? -39.080 15.647 -9.192 1.00 0.00 29 GLN A O 6
ATOM 8656 N N . HIS A 1 16 ? -38.905 15.686 -6.937 1.00 0.00 30 HIS A N 6
ATOM 8657 C CA . HIS A 1 16 ? -37.729 14.835 -6.902 1.00 0.00 30 HIS A CA 6
ATOM 8658 C C . HIS A 1 16 ? -37.266 14.658 -5.455 1.00 0.00 30 HIS A C 6
ATOM 8659 O O . HIS A 1 16 ? -37.437 15.555 -4.631 1.00 0.00 30 HIS A O 6
ATOM 8672 N N . MET A 1 17 ? -36.688 13.497 -5.189 1.00 0.00 31 MET A N 6
ATOM 8673 C CA . MET A 1 17 ? -36.199 13.191 -3.855 1.00 0.00 31 MET A CA 6
ATOM 8674 C C . MET A 1 17 ? -35.222 12.013 -3.886 1.00 0.00 31 MET A C 6
ATOM 8675 O O . MET A 1 17 ? -35.540 10.952 -4.421 1.00 0.00 31 MET A O 6
ATOM 8687 N N . ASP A 1 18 ? -34.053 12.241 -3.305 1.00 0.00 32 ASP A N 6
ATOM 8688 C CA . ASP A 1 18 ? -33.027 11.212 -3.259 1.00 0.00 32 ASP A CA 6
ATOM 8689 C C . ASP A 1 18 ? -31.899 11.664 -2.330 1.00 0.00 32 ASP A C 6
ATOM 8690 O O . ASP A 1 18 ? -31.833 12.833 -1.951 1.00 0.00 32 ASP A O 6
ATOM 8698 N N . SER A 1 19 ? -31.039 10.715 -1.990 1.00 0.00 33 SER A N 6
ATOM 8699 C CA . SER A 1 19 ? -29.917 11.001 -1.113 1.00 0.00 33 SER A CA 6
ATOM 8700 C C . SER A 1 19 ? -28.653 10.323 -1.644 1.00 0.00 33 SER A C 6
ATOM 8701 O O . SER A 1 19 ? -28.733 9.350 -2.391 1.00 0.00 33 SER A O 6
ATOM 8708 N N . PRO A 1 20 ? -27.483 10.878 -1.225 1.00 0.00 34 PRO A N 6
ATOM 8709 C CA . PRO A 1 20 ? -26.204 10.337 -1.650 1.00 0.00 34 PRO A CA 6
ATOM 8710 C C . PRO A 1 20 ? -25.888 9.034 -0.914 1.00 0.00 34 PRO A C 6
ATOM 8711 O O . PRO A 1 20 ? -26.779 8.407 -0.343 1.00 0.00 34 PRO A O 6
ATOM 8719 N N . ASP A 1 21 ? -24.616 8.664 -0.950 1.00 0.00 35 ASP A N 6
ATOM 8720 C CA . ASP A 1 21 ? -24.171 7.447 -0.293 1.00 0.00 35 ASP A CA 6
ATOM 8721 C C . ASP A 1 21 ? -23.008 7.775 0.646 1.00 0.00 35 ASP A C 6
ATOM 8722 O O . ASP A 1 21 ? -22.100 8.521 0.279 1.00 0.00 35 ASP A O 6
ATOM 8730 N N . LEU A 1 22 ? -23.073 7.202 1.839 1.00 0.00 36 LEU A N 6
ATOM 8731 C CA . LEU A 1 22 ? -22.037 7.424 2.833 1.00 0.00 36 LEU A CA 6
ATOM 8732 C C . LEU A 1 22 ? -20.736 6.769 2.362 1.00 0.00 36 LEU A C 6
ATOM 8733 O O . LEU A 1 22 ? -19.786 7.460 1.996 1.00 0.00 36 LEU A O 6
ATOM 8748 N N . GLY A 1 23 ? -20.735 5.444 2.389 1.00 0.00 37 GLY A N 6
ATOM 8749 C CA . GLY A 1 23 ? -19.567 4.689 1.970 1.00 0.00 37 GLY A CA 6
ATOM 8750 C C . GLY A 1 23 ? -18.297 5.234 2.627 1.00 0.00 37 GLY A C 6
ATOM 8751 O O . GLY A 1 23 ? -17.661 6.144 2.096 1.00 0.00 37 GLY A O 6
ATOM 8755 N N . THR A 1 24 ? -17.964 4.654 3.770 1.00 0.00 38 THR A N 6
ATOM 8756 C CA . THR A 1 24 ? -16.782 5.070 4.504 1.00 0.00 38 THR A CA 6
ATOM 8757 C C . THR A 1 24 ? -16.600 6.586 4.408 1.00 0.00 38 THR A C 6
ATOM 8758 O O . THR A 1 24 ? -17.565 7.318 4.191 1.00 0.00 38 THR A O 6
ATOM 8769 N N . THR A 1 25 ? -15.356 7.012 4.573 1.00 0.00 39 THR A N 6
ATOM 8770 C CA . THR A 1 25 ? -15.036 8.428 4.507 1.00 0.00 39 THR A CA 6
ATOM 8771 C C . THR A 1 25 ? -14.923 8.882 3.050 1.00 0.00 39 THR A C 6
ATOM 8772 O O . THR A 1 25 ? -13.840 9.231 2.586 1.00 0.00 39 THR A O 6
ATOM 8783 N N . LEU A 1 26 ? -16.059 8.863 2.369 1.00 0.00 40 LEU A N 6
ATOM 8784 C CA . LEU A 1 26 ? -16.103 9.269 0.974 1.00 0.00 40 LEU A CA 6
ATOM 8785 C C . LEU A 1 26 ? -15.152 8.387 0.162 1.00 0.00 40 LEU A C 6
ATOM 8786 O O . LEU A 1 26 ? -14.960 7.215 0.482 1.00 0.00 40 LEU A O 6
ATOM 8801 N N . LEU A 1 27 ? -14.581 8.985 -0.873 1.00 0.00 41 LEU A N 6
ATOM 8802 C CA . LEU A 1 27 ? -13.654 8.271 -1.734 1.00 0.00 41 LEU A CA 6
ATOM 8803 C C . LEU A 1 27 ? -12.223 8.701 -1.405 1.00 0.00 41 LEU A C 6
ATOM 8804 O O . LEU A 1 27 ? -11.351 8.681 -2.271 1.00 0.00 41 LEU A O 6
ATOM 8819 N N . GLU A 1 28 ? -12.027 9.079 -0.150 1.00 0.00 42 GLU A N 6
ATOM 8820 C CA . GLU A 1 28 ? -10.717 9.513 0.303 1.00 0.00 42 GLU A CA 6
ATOM 8821 C C . GLU A 1 28 ? -10.102 10.488 -0.703 1.00 0.00 42 GLU A C 6
ATOM 8822 O O . GLU A 1 28 ? -9.035 10.224 -1.256 1.00 0.00 42 GLU A O 6
ATOM 8832 N N . GLN A 1 29 ? -10.802 11.594 -0.911 1.00 0.00 43 GLN A N 6
ATOM 8833 C CA . GLN A 1 29 ? -10.338 12.609 -1.842 1.00 0.00 43 GLN A CA 6
ATOM 8834 C C . GLN A 1 29 ? -8.819 12.765 -1.743 1.00 0.00 43 GLN A C 6
ATOM 8835 O O . GLN A 1 29 ? -8.319 13.462 -0.863 1.00 0.00 43 GLN A O 6
ATOM 8847 N N . TYR A 1 30 ? -8.127 12.104 -2.661 1.00 0.00 44 TYR A N 6
ATOM 8848 C CA . TYR A 1 30 ? -6.676 12.160 -2.688 1.00 0.00 44 TYR A CA 6
ATOM 8849 C C . TYR A 1 30 ? -6.116 11.307 -3.829 1.00 0.00 44 TYR A C 6
ATOM 8850 O O . TYR A 1 30 ? -6.644 10.237 -4.124 1.00 0.00 44 TYR A O 6
ATOM 8867 N N . CYS A 1 31 ? -5.053 11.813 -4.437 1.00 0.00 45 CYS A N 6
ATOM 8868 C CA . CYS A 1 31 ? -4.415 11.112 -5.537 1.00 0.00 45 CYS A CA 6
ATOM 8869 C C . CYS A 1 31 ? -5.369 11.125 -6.733 1.00 0.00 45 CYS A C 6
ATOM 8870 O O . CYS A 1 31 ? -6.334 10.361 -6.770 1.00 0.00 45 CYS A O 6
ATOM 8876 N N . HIS A 1 32 ? -5.068 12.000 -7.681 1.00 0.00 46 HIS A N 6
ATOM 8877 C CA . HIS A 1 32 ? -5.888 12.122 -8.874 1.00 0.00 46 HIS A CA 6
ATOM 8878 C C . HIS A 1 32 ? -5.717 10.875 -9.744 1.00 0.00 46 HIS A C 6
ATOM 8879 O O . HIS A 1 32 ? -4.654 10.256 -9.746 1.00 0.00 46 HIS A O 6
ATOM 8892 N N . ARG A 1 33 ? -6.780 10.543 -10.462 1.00 0.00 47 ARG A N 6
ATOM 8893 C CA . ARG A 1 33 ? -6.761 9.381 -11.334 1.00 0.00 47 ARG A CA 6
ATOM 8894 C C . ARG A 1 33 ? -6.549 9.811 -12.787 1.00 0.00 47 ARG A C 6
ATOM 8895 O O . ARG A 1 33 ? -5.970 9.069 -13.579 1.00 0.00 47 ARG A O 6
ATOM 8913 N N . THR A 1 34 ? -7.029 11.007 -13.092 1.00 0.00 48 THR A N 6
ATOM 8914 C CA . THR A 1 34 ? -6.899 11.545 -14.437 1.00 0.00 48 THR A CA 6
ATOM 8915 C C . THR A 1 34 ? -7.253 10.478 -15.474 1.00 0.00 48 THR A C 6
ATOM 8916 O O . THR A 1 34 ? -6.537 10.304 -16.459 1.00 0.00 48 THR A O 6
ATOM 8927 N N . THR A 1 35 ? -8.356 9.792 -15.217 1.00 0.00 49 THR A N 6
ATOM 8928 C CA . THR A 1 35 ? -8.814 8.746 -16.117 1.00 0.00 49 THR A CA 6
ATOM 8929 C C . THR A 1 35 ? -9.127 9.328 -17.496 1.00 0.00 49 THR A C 6
ATOM 8930 O O . THR A 1 35 ? -8.593 10.373 -17.869 1.00 0.00 49 THR A O 6
ATOM 8941 N N . ILE A 1 36 ? -9.990 8.628 -18.217 1.00 0.00 50 ILE A N 6
ATOM 8942 C CA . ILE A 1 36 ? -10.380 9.063 -19.547 1.00 0.00 50 ILE A CA 6
ATOM 8943 C C . ILE A 1 36 ? -10.538 10.585 -19.556 1.00 0.00 50 ILE A C 6
ATOM 8944 O O . ILE A 1 36 ? -11.108 11.159 -18.629 1.00 0.00 50 ILE A O 6
ATOM 8959 N N . GLY A 1 37 ? -10.022 11.195 -20.613 1.00 0.00 51 GLY A N 6
ATOM 8960 C CA . GLY A 1 37 ? -10.099 12.639 -20.754 1.00 0.00 51 GLY A CA 6
ATOM 8961 C C . GLY A 1 37 ? -9.864 13.335 -19.411 1.00 0.00 51 GLY A C 6
ATOM 8962 O O . GLY A 1 37 ? -8.735 13.396 -18.929 1.00 0.00 51 GLY A O 6
ATOM 8966 N N . ASN A 1 38 ? -10.950 13.841 -18.846 1.00 0.00 52 ASN A N 6
ATOM 8967 C CA . ASN A 1 38 ? -10.877 14.531 -17.569 1.00 0.00 52 ASN A CA 6
ATOM 8968 C C . ASN A 1 38 ? -11.440 13.623 -16.473 1.00 0.00 52 ASN A C 6
ATOM 8969 O O . ASN A 1 38 ? -10.715 13.217 -15.566 1.00 0.00 52 ASN A O 6
ATOM 8979 N N . PHE A 1 39 ? -12.727 13.334 -16.591 1.00 0.00 53 PHE A N 6
ATOM 8980 C CA . PHE A 1 39 ? -13.395 12.482 -15.622 1.00 0.00 53 PHE A CA 6
ATOM 8981 C C . PHE A 1 39 ? -14.727 11.966 -16.171 1.00 0.00 53 PHE A C 6
ATOM 8982 O O . PHE A 1 39 ? -15.473 12.712 -16.803 1.00 0.00 53 PHE A O 6
ATOM 8998 N N . SER A 1 40 ? -14.984 10.693 -15.910 1.00 0.00 54 SER A N 6
ATOM 8999 C CA . SER A 1 40 ? -16.212 10.068 -16.370 1.00 0.00 54 SER A CA 6
ATOM 9000 C C . SER A 1 40 ? -16.252 8.604 -15.928 1.00 0.00 54 SER A C 6
ATOM 9001 O O . SER A 1 40 ? -17.204 8.173 -15.279 1.00 0.00 54 SER A O 6
ATOM 9008 N N . GLY A 1 41 ? -15.206 7.878 -16.297 1.00 0.00 55 GLY A N 6
ATOM 9009 C CA . GLY A 1 41 ? -15.109 6.472 -15.946 1.00 0.00 55 GLY A CA 6
ATOM 9010 C C . GLY A 1 41 ? -16.121 5.639 -16.736 1.00 0.00 55 GLY A C 6
ATOM 9011 O O . GLY A 1 41 ? -17.290 5.557 -16.362 1.00 0.00 55 GLY A O 6
ATOM 9015 N N . PRO A 1 42 ? -15.622 5.028 -17.844 1.00 0.00 56 PRO A N 6
ATOM 9016 C CA . PRO A 1 42 ? -16.470 4.205 -18.689 1.00 0.00 56 PRO A CA 6
ATOM 9017 C C . PRO A 1 42 ? -16.756 2.854 -18.031 1.00 0.00 56 PRO A C 6
ATOM 9018 O O . PRO A 1 42 ? -17.901 2.550 -17.701 1.00 0.00 56 PRO A O 6
ATOM 9026 N N . TYR A 1 43 ? -15.695 2.080 -17.856 1.00 0.00 57 TYR A N 6
ATOM 9027 C CA . TYR A 1 43 ? -15.818 0.769 -17.242 1.00 0.00 57 TYR A CA 6
ATOM 9028 C C . TYR A 1 43 ? -15.429 0.818 -15.764 1.00 0.00 57 TYR A C 6
ATOM 9029 O O . TYR A 1 43 ? -15.068 1.874 -15.247 1.00 0.00 57 TYR A O 6
ATOM 9046 N N . THR A 1 44 ? -15.515 -0.339 -15.124 1.00 0.00 58 THR A N 6
ATOM 9047 C CA . THR A 1 44 ? -15.177 -0.442 -13.714 1.00 0.00 58 THR A CA 6
ATOM 9048 C C . THR A 1 44 ? -13.739 -0.936 -13.545 1.00 0.00 58 THR A C 6
ATOM 9049 O O . THR A 1 44 ? -13.456 -2.116 -13.747 1.00 0.00 58 THR A O 6
ATOM 9060 N N . TYR A 1 45 ? -12.867 -0.008 -13.177 1.00 0.00 59 TYR A N 6
ATOM 9061 C CA . TYR A 1 45 ? -11.465 -0.335 -12.980 1.00 0.00 59 TYR A CA 6
ATOM 9062 C C . TYR A 1 45 ? -11.018 0.009 -11.557 1.00 0.00 59 TYR A C 6
ATOM 9063 O O . TYR A 1 45 ? -11.757 0.644 -10.806 1.00 0.00 59 TYR A O 6
ATOM 9080 N N . CYS A 1 46 ? -9.811 -0.426 -11.229 1.00 0.00 60 CYS A N 6
ATOM 9081 C CA . CYS A 1 46 ? -9.256 -0.172 -9.910 1.00 0.00 60 CYS A CA 6
ATOM 9082 C C . CYS A 1 46 ? -9.620 1.256 -9.503 1.00 0.00 60 CYS A C 6
ATOM 9083 O O . CYS A 1 46 ? -9.695 2.147 -10.348 1.00 0.00 60 CYS A O 6
ATOM 9089 N N . ASN A 1 47 ? -9.837 1.431 -8.207 1.00 0.00 61 ASN A N 6
ATOM 9090 C CA . ASN A 1 47 ? -10.191 2.736 -7.677 1.00 0.00 61 ASN A CA 6
ATOM 9091 C C . ASN A 1 47 ? -9.045 3.258 -6.809 1.00 0.00 61 ASN A C 6
ATOM 9092 O O . ASN A 1 47 ? -8.100 2.527 -6.517 1.00 0.00 61 ASN A O 6
ATOM 9102 N N . THR A 1 48 ? -9.166 4.518 -6.418 1.00 0.00 62 THR A N 6
ATOM 9103 C CA . THR A 1 48 ? -8.152 5.146 -5.589 1.00 0.00 62 THR A CA 6
ATOM 9104 C C . THR A 1 48 ? -8.451 4.906 -4.108 1.00 0.00 62 THR A C 6
ATOM 9105 O O . THR A 1 48 ? -9.568 5.141 -3.650 1.00 0.00 62 THR A O 6
ATOM 9116 N N . THR A 1 49 ? -7.433 4.441 -3.399 1.00 0.00 63 THR A N 6
ATOM 9117 C CA . THR A 1 49 ? -7.573 4.166 -1.979 1.00 0.00 63 THR A CA 6
ATOM 9118 C C . THR A 1 49 ? -6.210 3.844 -1.362 1.00 0.00 63 THR A C 6
ATOM 9119 O O . THR A 1 49 ? -5.278 3.465 -2.069 1.00 0.00 63 THR A O 6
ATOM 9130 N N . LEU A 1 50 ? -6.138 4.007 -0.049 1.00 0.00 64 LEU A N 6
ATOM 9131 C CA . LEU A 1 50 ? -4.905 3.738 0.672 1.00 0.00 64 LEU A CA 6
ATOM 9132 C C . LEU A 1 50 ? -4.999 2.364 1.340 1.00 0.00 64 LEU A C 6
ATOM 9133 O O . LEU A 1 50 ? -6.079 1.943 1.751 1.00 0.00 64 LEU A O 6
ATOM 9148 N N . ASP A 1 51 ? -3.854 1.704 1.427 1.00 0.00 65 ASP A N 6
ATOM 9149 C CA . ASP A 1 51 ? -3.793 0.388 2.039 1.00 0.00 65 ASP A CA 6
ATOM 9150 C C . ASP A 1 51 ? -3.148 0.500 3.421 1.00 0.00 65 ASP A C 6
ATOM 9151 O O . ASP A 1 51 ? -3.223 1.549 4.062 1.00 0.00 65 ASP A O 6
ATOM 9159 N N . GLN A 1 52 ? -2.529 -0.593 3.842 1.00 0.00 66 GLN A N 6
ATOM 9160 C CA . GLN A 1 52 ? -1.872 -0.628 5.137 1.00 0.00 66 GLN A CA 6
ATOM 9161 C C . GLN A 1 52 ? -0.448 -0.078 5.025 1.00 0.00 66 GLN A C 6
ATOM 9162 O O . GLN A 1 52 ? 0.232 0.101 6.034 1.00 0.00 66 GLN A O 6
ATOM 9174 N N . ILE A 1 53 ? -0.041 0.174 3.790 1.00 0.00 67 ILE A N 6
ATOM 9175 C CA . ILE A 1 53 ? 1.288 0.701 3.534 1.00 0.00 67 ILE A CA 6
ATOM 9176 C C . ILE A 1 53 ? 1.187 2.191 3.201 1.00 0.00 67 ILE A C 6
ATOM 9177 O O . ILE A 1 53 ? 1.916 2.691 2.346 1.00 0.00 67 ILE A O 6
ATOM 9192 N N . GLY A 1 54 ? 0.277 2.859 3.895 1.00 0.00 68 GLY A N 6
ATOM 9193 C CA . GLY A 1 54 ? 0.071 4.282 3.685 1.00 0.00 68 GLY A CA 6
ATOM 9194 C C . GLY A 1 54 ? 0.346 4.666 2.229 1.00 0.00 68 GLY A C 6
ATOM 9195 O O . GLY A 1 54 ? 1.025 5.656 1.963 1.00 0.00 68 GLY A O 6
ATOM 9199 N N . THR A 1 55 ? -0.195 3.862 1.326 1.00 0.00 69 THR A N 6
ATOM 9200 C CA . THR A 1 55 ? -0.017 4.105 -0.096 1.00 0.00 69 THR A CA 6
ATOM 9201 C C . THR A 1 55 ? -1.374 4.199 -0.795 1.00 0.00 69 THR A C 6
ATOM 9202 O O . THR A 1 55 ? -2.116 3.220 -0.851 1.00 0.00 69 THR A O 6
ATOM 9213 N N . CYS A 1 56 ? -1.656 5.387 -1.312 1.00 0.00 70 CYS A N 6
ATOM 9214 C CA . CYS A 1 56 ? -2.911 5.620 -2.006 1.00 0.00 70 CYS A CA 6
ATOM 9215 C C . CYS A 1 56 ? -2.634 5.626 -3.511 1.00 0.00 70 CYS A C 6
ATOM 9216 O O . CYS A 1 56 ? -2.099 6.596 -4.044 1.00 0.00 70 CYS A O 6
ATOM 9222 N N . TRP A 1 57 ? -3.011 4.529 -4.153 1.00 0.00 71 TRP A N 6
ATOM 9223 C CA . TRP A 1 57 ? -2.810 4.395 -5.586 1.00 0.00 71 TRP A CA 6
ATOM 9224 C C . TRP A 1 57 ? -3.918 5.178 -6.294 1.00 0.00 71 TRP A C 6
ATOM 9225 O O . TRP A 1 57 ? -5.097 4.995 -6.000 1.00 0.00 71 TRP A O 6
ATOM 9245 N N . PRO A 1 58 ? -3.487 6.057 -7.238 1.00 0.00 72 PRO A N 6
ATOM 9246 C CA . PRO A 1 58 ? -4.428 6.868 -7.990 1.00 0.00 72 PRO A CA 6
ATOM 9247 C C . PRO A 1 58 ? -5.149 6.031 -9.049 1.00 0.00 72 PRO A C 6
ATOM 9248 O O . PRO A 1 58 ? -4.852 6.137 -10.239 1.00 0.00 72 PRO A O 6
ATOM 9256 N N . GLN A 1 59 ? -6.084 5.218 -8.579 1.00 0.00 73 GLN A N 6
ATOM 9257 C CA . GLN A 1 59 ? -6.850 4.363 -9.470 1.00 0.00 73 GLN A CA 6
ATOM 9258 C C . GLN A 1 59 ? -5.911 3.513 -10.328 1.00 0.00 73 GLN A C 6
ATOM 9259 O O . GLN A 1 59 ? -4.706 3.761 -10.368 1.00 0.00 73 GLN A O 6
ATOM 9271 N N . SER A 1 60 ? -6.497 2.527 -10.991 1.00 0.00 74 SER A N 6
ATOM 9272 C CA . SER A 1 60 ? -5.727 1.638 -11.846 1.00 0.00 74 SER A CA 6
ATOM 9273 C C . SER A 1 60 ? -6.669 0.776 -12.688 1.00 0.00 74 SER A C 6
ATOM 9274 O O . SER A 1 60 ? -7.885 0.825 -12.511 1.00 0.00 74 SER A O 6
ATOM 9281 N N . ALA A 1 61 ? -6.071 0.006 -13.585 1.00 0.00 75 ALA A N 6
ATOM 9282 C CA . ALA A 1 61 ? -6.842 -0.866 -14.455 1.00 0.00 75 ALA A CA 6
ATOM 9283 C C . ALA A 1 61 ? -6.921 -2.261 -13.831 1.00 0.00 75 ALA A C 6
ATOM 9284 O O . ALA A 1 61 ? -5.990 -2.697 -13.155 1.00 0.00 75 ALA A O 6
ATOM 9291 N N . PRO A 1 62 ? -8.070 -2.941 -14.086 1.00 0.00 76 PRO A N 6
ATOM 9292 C CA . PRO A 1 62 ? -8.282 -4.278 -13.557 1.00 0.00 76 PRO A CA 6
ATOM 9293 C C . PRO A 1 62 ? -7.459 -5.311 -14.330 1.00 0.00 76 PRO A C 6
ATOM 9294 O O . PRO A 1 62 ? -7.128 -5.099 -15.495 1.00 0.00 76 PRO A O 6
ATOM 9302 N N . GLY A 1 63 ? -7.152 -6.405 -13.649 1.00 0.00 77 GLY A N 6
ATOM 9303 C CA . GLY A 1 63 ? -6.373 -7.470 -14.257 1.00 0.00 77 GLY A CA 6
ATOM 9304 C C . GLY A 1 63 ? -5.076 -6.927 -14.860 1.00 0.00 77 GLY A C 6
ATOM 9305 O O . GLY A 1 63 ? -4.465 -7.572 -15.710 1.00 0.00 77 GLY A O 6
ATOM 9309 N N . ALA A 1 64 ? -4.695 -5.745 -14.396 1.00 0.00 78 ALA A N 6
ATOM 9310 C CA . ALA A 1 64 ? -3.483 -5.108 -14.880 1.00 0.00 78 ALA A CA 6
ATOM 9311 C C . ALA A 1 64 ? -2.311 -5.500 -13.976 1.00 0.00 78 ALA A C 6
ATOM 9312 O O . ALA A 1 64 ? -2.339 -6.550 -13.337 1.00 0.00 78 ALA A O 6
ATOM 9319 N N . LEU A 1 65 ? -1.308 -4.634 -13.953 1.00 0.00 79 LEU A N 6
ATOM 9320 C CA . LEU A 1 65 ? -0.129 -4.876 -13.139 1.00 0.00 79 LEU A CA 6
ATOM 9321 C C . LEU A 1 65 ? 0.550 -3.542 -12.824 1.00 0.00 79 LEU A C 6
ATOM 9322 O O . LEU A 1 65 ? 1.327 -3.032 -13.629 1.00 0.00 79 LEU A O 6
ATOM 9337 N N . VAL A 1 66 ? 0.233 -3.017 -11.649 1.00 0.00 80 VAL A N 6
ATOM 9338 C CA . VAL A 1 66 ? 0.803 -1.752 -11.217 1.00 0.00 80 VAL A CA 6
ATOM 9339 C C . VAL A 1 66 ? 2.098 -2.018 -10.447 1.00 0.00 80 VAL A C 6
ATOM 9340 O O . VAL A 1 66 ? 2.197 -1.697 -9.264 1.00 0.00 80 VAL A O 6
ATOM 9353 N N . GLU A 1 67 ? 3.058 -2.602 -11.149 1.00 0.00 81 GLU A N 6
ATOM 9354 C CA . GLU A 1 67 ? 4.341 -2.914 -10.547 1.00 0.00 81 GLU A CA 6
ATOM 9355 C C . GLU A 1 67 ? 5.347 -1.796 -10.828 1.00 0.00 81 GLU A C 6
ATOM 9356 O O . GLU A 1 67 ? 5.371 -1.239 -11.925 1.00 0.00 81 GLU A O 6
ATOM 9366 N N . ARG A 1 68 ? 6.153 -1.499 -9.819 1.00 0.00 82 ARG A N 6
ATOM 9367 C CA . ARG A 1 68 ? 7.158 -0.457 -9.945 1.00 0.00 82 ARG A CA 6
ATOM 9368 C C . ARG A 1 68 ? 8.496 -0.940 -9.382 1.00 0.00 82 ARG A C 6
ATOM 9369 O O . ARG A 1 68 ? 9.012 -0.368 -8.423 1.00 0.00 82 ARG A O 6
ATOM 9387 N N . PRO A 1 69 ? 9.033 -2.014 -10.020 1.00 0.00 83 PRO A N 6
ATOM 9388 C CA . PRO A 1 69 ? 10.302 -2.580 -9.593 1.00 0.00 83 PRO A CA 6
ATOM 9389 C C . PRO A 1 69 ? 11.471 -1.694 -10.027 1.00 0.00 83 PRO A C 6
ATOM 9390 O O . PRO A 1 69 ? 11.303 -0.799 -10.853 1.00 0.00 83 PRO A O 6
ATOM 9398 N N . CYS A 1 70 ? 12.631 -1.975 -9.450 1.00 0.00 84 CYS A N 6
ATOM 9399 C CA . CYS A 1 70 ? 13.827 -1.214 -9.767 1.00 0.00 84 CYS A CA 6
ATOM 9400 C C . CYS A 1 70 ? 14.928 -2.197 -10.172 1.00 0.00 84 CYS A C 6
ATOM 9401 O O . CYS A 1 70 ? 15.581 -2.790 -9.315 1.00 0.00 84 CYS A O 6
ATOM 9407 N N . PRO A 1 71 ? 15.104 -2.343 -11.512 1.00 0.00 85 PRO A N 6
ATOM 9408 C CA . PRO A 1 71 ? 16.114 -3.243 -12.041 1.00 0.00 85 PRO A CA 6
ATOM 9409 C C . PRO A 1 71 ? 17.515 -2.648 -11.887 1.00 0.00 85 PRO A C 6
ATOM 9410 O O . PRO A 1 71 ? 17.688 -1.622 -11.231 1.00 0.00 85 PRO A O 6
ATOM 9418 N N . GLU A 1 72 ? 18.479 -3.317 -12.504 1.00 0.00 86 GLU A N 6
ATOM 9419 C CA . GLU A 1 72 ? 19.858 -2.866 -12.444 1.00 0.00 86 GLU A CA 6
ATOM 9420 C C . GLU A 1 72 ? 19.926 -1.344 -12.583 1.00 0.00 86 GLU A C 6
ATOM 9421 O O . GLU A 1 72 ? 19.048 -0.733 -13.190 1.00 0.00 86 GLU A O 6
ATOM 9431 N N . TYR A 1 73 ? 20.978 -0.776 -12.012 1.00 0.00 87 TYR A N 6
ATOM 9432 C CA . TYR A 1 73 ? 21.172 0.664 -12.067 1.00 0.00 87 TYR A CA 6
ATOM 9433 C C . TYR A 1 73 ? 19.863 1.405 -11.787 1.00 0.00 87 TYR A C 6
ATOM 9434 O O . TYR A 1 73 ? 19.169 1.817 -12.715 1.00 0.00 87 TYR A O 6
ATOM 9451 N N . PHE A 1 74 ? 19.565 1.551 -10.505 1.00 0.00 88 PHE A N 6
ATOM 9452 C CA . PHE A 1 74 ? 18.351 2.234 -10.091 1.00 0.00 88 PHE A CA 6
ATOM 9453 C C . PHE A 1 74 ? 18.673 3.420 -9.179 1.00 0.00 88 PHE A C 6
ATOM 9454 O O . PHE A 1 74 ? 17.775 4.149 -8.762 1.00 0.00 88 PHE A O 6
ATOM 9470 N N . ASN A 1 75 ? 19.958 3.576 -8.895 1.00 0.00 89 ASN A N 6
ATOM 9471 C CA . ASN A 1 75 ? 20.411 4.660 -8.041 1.00 0.00 89 ASN A CA 6
ATOM 9472 C C . ASN A 1 75 ? 21.742 4.272 -7.393 1.00 0.00 89 ASN A C 6
ATOM 9473 O O . ASN A 1 75 ? 22.509 5.139 -6.977 1.00 0.00 89 ASN A O 6
ATOM 9483 N N . GLY A 1 76 ? 21.975 2.970 -7.330 1.00 0.00 90 GLY A N 6
ATOM 9484 C CA . GLY A 1 76 ? 23.201 2.458 -6.741 1.00 0.00 90 GLY A CA 6
ATOM 9485 C C . GLY A 1 76 ? 23.648 1.172 -7.439 1.00 0.00 90 GLY A C 6
ATOM 9486 O O . GLY A 1 76 ? 24.098 1.206 -8.583 1.00 0.00 90 GLY A O 6
ATOM 9490 N N . ILE A 1 77 ? 23.511 0.067 -6.720 1.00 0.00 91 ILE A N 6
ATOM 9491 C CA . ILE A 1 77 ? 23.896 -1.227 -7.256 1.00 0.00 91 ILE A CA 6
ATOM 9492 C C . ILE A 1 77 ? 22.800 -1.731 -8.198 1.00 0.00 91 ILE A C 6
ATOM 9493 O O . ILE A 1 77 ? 21.792 -1.056 -8.400 1.00 0.00 91 ILE A O 6
ATOM 9508 N N . LYS A 1 78 ? 23.034 -2.913 -8.749 1.00 0.00 92 LYS A N 6
ATOM 9509 C CA . LYS A 1 78 ? 22.081 -3.515 -9.664 1.00 0.00 92 LYS A CA 6
ATOM 9510 C C . LYS A 1 78 ? 20.932 -4.133 -8.864 1.00 0.00 92 LYS A C 6
ATOM 9511 O O . LYS A 1 78 ? 20.857 -3.965 -7.647 1.00 0.00 92 LYS A O 6
ATOM 9526 N N . TYR A 1 79 ? 20.066 -4.835 -9.579 1.00 0.00 93 TYR A N 6
ATOM 9527 C CA . TYR A 1 79 ? 18.925 -5.479 -8.951 1.00 0.00 93 TYR A CA 6
ATOM 9528 C C . TYR A 1 79 ? 19.285 -6.888 -8.473 1.00 0.00 93 TYR A C 6
ATOM 9529 O O . TYR A 1 79 ? 19.579 -7.765 -9.283 1.00 0.00 93 TYR A O 6
ATOM 9546 N N . ASN A 1 80 ? 19.250 -7.060 -7.160 1.00 0.00 94 ASN A N 6
ATOM 9547 C CA . ASN A 1 80 ? 19.569 -8.347 -6.565 1.00 0.00 94 ASN A CA 6
ATOM 9548 C C . ASN A 1 80 ? 18.378 -8.829 -5.733 1.00 0.00 94 ASN A C 6
ATOM 9549 O O . ASN A 1 80 ? 18.023 -10.006 -5.774 1.00 0.00 94 ASN A O 6
ATOM 9559 N N . THR A 1 81 ? 17.794 -7.894 -4.998 1.00 0.00 95 THR A N 6
ATOM 9560 C CA . THR A 1 81 ? 16.650 -8.208 -4.159 1.00 0.00 95 THR A CA 6
ATOM 9561 C C . THR A 1 81 ? 16.054 -6.928 -3.570 1.00 0.00 95 THR A C 6
ATOM 9562 O O . THR A 1 81 ? 16.014 -6.760 -2.352 1.00 0.00 95 THR A O 6
ATOM 9573 N N . THR A 1 82 ? 15.604 -6.059 -4.462 1.00 0.00 96 THR A N 6
ATOM 9574 C CA . THR A 1 82 ? 15.010 -4.799 -4.046 1.00 0.00 96 THR A CA 6
ATOM 9575 C C . THR A 1 82 ? 13.503 -4.962 -3.839 1.00 0.00 96 THR A C 6
ATOM 9576 O O . THR A 1 82 ? 12.761 -3.981 -3.854 1.00 0.00 96 THR A O 6
ATOM 9587 N N . ARG A 1 83 ? 13.096 -6.208 -3.650 1.00 0.00 97 ARG A N 6
ATOM 9588 C CA . ARG A 1 83 ? 11.691 -6.512 -3.441 1.00 0.00 97 ARG A CA 6
ATOM 9589 C C . ARG A 1 83 ? 10.833 -5.819 -4.502 1.00 0.00 97 ARG A C 6
ATOM 9590 O O . ARG A 1 83 ? 9.999 -4.975 -4.177 1.00 0.00 97 ARG A O 6
ATOM 9608 N N . ASN A 1 84 ? 11.067 -6.201 -5.749 1.00 0.00 98 ASN A N 6
ATOM 9609 C CA . ASN A 1 84 ? 10.328 -5.627 -6.860 1.00 0.00 98 ASN A CA 6
ATOM 9610 C C . ASN A 1 84 ? 8.897 -5.322 -6.410 1.00 0.00 98 ASN A C 6
ATOM 9611 O O . ASN A 1 84 ? 8.329 -6.052 -5.599 1.00 0.00 98 ASN A O 6
ATOM 9621 N N . ALA A 1 85 ? 8.357 -4.242 -6.956 1.00 0.00 99 ALA A N 6
ATOM 9622 C CA . ALA A 1 85 ? 7.004 -3.832 -6.621 1.00 0.00 99 ALA A CA 6
ATOM 9623 C C . ALA A 1 85 ? 6.026 -4.444 -7.626 1.00 0.00 99 ALA A C 6
ATOM 9624 O O . ALA A 1 85 ? 6.368 -4.636 -8.792 1.00 0.00 99 ALA A O 6
ATOM 9631 N N . TYR A 1 86 ? 4.829 -4.734 -7.138 1.00 0.00 100 TYR A N 6
ATOM 9632 C CA . TYR A 1 86 ? 3.800 -5.321 -7.978 1.00 0.00 100 TYR A CA 6
ATOM 9633 C C . TYR A 1 86 ? 2.539 -5.628 -7.168 1.00 0.00 100 TYR A C 6
ATOM 9634 O O . TYR A 1 86 ? 2.613 -6.248 -6.108 1.00 0.00 100 TYR A O 6
ATOM 9651 N N . ARG A 1 87 ? 1.410 -5.180 -7.698 1.00 0.00 101 ARG A N 6
ATOM 9652 C CA . ARG A 1 87 ? 0.135 -5.398 -7.036 1.00 0.00 101 ARG A CA 6
ATOM 9653 C C . ARG A 1 87 ? -0.946 -5.734 -8.066 1.00 0.00 101 ARG A C 6
ATOM 9654 O O . ARG A 1 87 ? -1.879 -4.959 -8.267 1.00 0.00 101 ARG A O 6
ATOM 9672 N N . GLU A 1 88 ? -0.783 -6.891 -8.691 1.00 0.00 102 GLU A N 6
ATOM 9673 C CA . GLU A 1 88 ? -1.733 -7.339 -9.696 1.00 0.00 102 GLU A CA 6
ATOM 9674 C C . GLU A 1 88 ? -3.156 -6.949 -9.292 1.00 0.00 102 GLU A C 6
ATOM 9675 O O . GLU A 1 88 ? -3.623 -7.318 -8.216 1.00 0.00 102 GLU A O 6
ATOM 9685 N N . CYS A 1 89 ? -3.805 -6.206 -10.176 1.00 0.00 103 CYS A N 6
ATOM 9686 C CA . CYS A 1 89 ? -5.166 -5.761 -9.925 1.00 0.00 103 CYS A CA 6
ATOM 9687 C C . CYS A 1 89 ? -6.124 -6.858 -10.393 1.00 0.00 103 CYS A C 6
ATOM 9688 O O . CYS A 1 89 ? -6.109 -7.243 -11.561 1.00 0.00 103 CYS A O 6
ATOM 9694 N N . LEU A 1 90 ? -6.935 -7.330 -9.457 1.00 0.00 104 LEU A N 6
ATOM 9695 C CA . LEU A 1 90 ? -7.898 -8.375 -9.761 1.00 0.00 104 LEU A CA 6
ATOM 9696 C C . LEU A 1 90 ? -8.805 -7.912 -10.902 1.00 0.00 104 LEU A C 6
ATOM 9697 O O . LEU A 1 90 ? -8.859 -6.722 -11.213 1.00 0.00 104 LEU A O 6
ATOM 9712 N N . GLU A 1 91 ? -9.496 -8.874 -11.494 1.00 0.00 105 GLU A N 6
ATOM 9713 C CA . GLU A 1 91 ? -10.400 -8.580 -12.594 1.00 0.00 105 GLU A CA 6
ATOM 9714 C C . GLU A 1 91 ? -11.687 -7.943 -12.067 1.00 0.00 105 GLU A C 6
ATOM 9715 O O . GLU A 1 91 ? -12.590 -7.629 -12.842 1.00 0.00 105 GLU A O 6
ATOM 9725 N N . ASN A 1 92 ? -11.731 -7.770 -10.754 1.00 0.00 106 ASN A N 6
ATOM 9726 C CA . ASN A 1 92 ? -12.893 -7.177 -10.116 1.00 0.00 106 ASN A CA 6
ATOM 9727 C C . ASN A 1 92 ? -12.638 -5.685 -9.887 1.00 0.00 106 ASN A C 6
ATOM 9728 O O . ASN A 1 92 ? -13.511 -4.970 -9.401 1.00 0.00 106 ASN A O 6
ATOM 9738 N N . GLY A 1 93 ? -11.435 -5.262 -10.249 1.00 0.00 107 GLY A N 6
ATOM 9739 C CA . GLY A 1 93 ? -11.054 -3.868 -10.088 1.00 0.00 107 GLY A CA 6
ATOM 9740 C C . GLY A 1 93 ? -10.601 -3.585 -8.655 1.00 0.00 107 GLY A C 6
ATOM 9741 O O . GLY A 1 93 ? -10.870 -2.513 -8.115 1.00 0.00 107 GLY A O 6
ATOM 9745 N N . THR A 1 94 ? -9.918 -4.564 -8.080 1.00 0.00 108 THR A N 6
ATOM 9746 C CA . THR A 1 94 ? -9.425 -4.434 -6.721 1.00 0.00 108 THR A CA 6
ATOM 9747 C C . THR A 1 94 ? -7.901 -4.575 -6.690 1.00 0.00 108 THR A C 6
ATOM 9748 O O . THR A 1 94 ? -7.292 -4.983 -7.678 1.00 0.00 108 THR A O 6
ATOM 9759 N N . TRP A 1 95 ? -7.329 -4.228 -5.547 1.00 0.00 109 TRP A N 6
ATOM 9760 C CA . TRP A 1 95 ? -5.889 -4.311 -5.374 1.00 0.00 109 TRP A CA 6
ATOM 9761 C C . TRP A 1 95 ? -5.554 -5.710 -4.854 1.00 0.00 109 TRP A C 6
ATOM 9762 O O . TRP A 1 95 ? -6.423 -6.579 -4.796 1.00 0.00 109 TRP A O 6
ATOM 9782 N N . ALA A 1 96 ? -4.293 -5.885 -4.490 1.00 0.00 110 ALA A N 6
ATOM 9783 C CA . ALA A 1 96 ? -3.832 -7.164 -3.976 1.00 0.00 110 ALA A CA 6
ATOM 9784 C C . ALA A 1 96 ? -3.779 -7.106 -2.448 1.00 0.00 110 ALA A C 6
ATOM 9785 O O . ALA A 1 96 ? -4.646 -6.505 -1.815 1.00 0.00 110 ALA A O 6
ATOM 9792 N N . SER A 1 97 ? -2.754 -7.740 -1.898 1.00 0.00 111 SER A N 6
ATOM 9793 C CA . SER A 1 97 ? -2.577 -7.767 -0.456 1.00 0.00 111 SER A CA 6
ATOM 9794 C C . SER A 1 97 ? -1.228 -7.151 -0.083 1.00 0.00 111 SER A C 6
ATOM 9795 O O . SER A 1 97 ? -1.148 -6.332 0.832 1.00 0.00 111 SER A O 6
ATOM 9802 N N . ARG A 1 98 ? -0.201 -7.566 -0.810 1.00 0.00 112 ARG A N 6
ATOM 9803 C CA . ARG A 1 98 ? 1.140 -7.064 -0.565 1.00 0.00 112 ARG A CA 6
ATOM 9804 C C . ARG A 1 98 ? 1.591 -6.169 -1.721 1.00 0.00 112 ARG A C 6
ATOM 9805 O O . ARG A 1 98 ? 1.713 -6.628 -2.856 1.00 0.00 112 ARG A O 6
ATOM 9823 N N . VAL A 1 99 ? 1.824 -4.906 -1.394 1.00 0.00 113 VAL A N 6
ATOM 9824 C CA . VAL A 1 99 ? 2.259 -3.942 -2.391 1.00 0.00 113 VAL A CA 6
ATOM 9825 C C . VAL A 1 99 ? 3.675 -3.473 -2.056 1.00 0.00 113 VAL A C 6
ATOM 9826 O O . VAL A 1 99 ? 4.148 -3.661 -0.936 1.00 0.00 113 VAL A O 6
ATOM 9839 N N . ASN A 1 100 ? 4.315 -2.870 -3.049 1.00 0.00 114 ASN A N 6
ATOM 9840 C CA . ASN A 1 100 ? 5.668 -2.372 -2.874 1.00 0.00 114 ASN A CA 6
ATOM 9841 C C . ASN A 1 100 ? 5.949 -1.295 -3.924 1.00 0.00 114 ASN A C 6
ATOM 9842 O O . ASN A 1 100 ? 5.144 -1.079 -4.827 1.00 0.00 114 ASN A O 6
ATOM 9852 N N . TYR A 1 101 ? 7.096 -0.649 -3.770 1.00 0.00 115 TYR A N 6
ATOM 9853 C CA . TYR A 1 101 ? 7.495 0.399 -4.693 1.00 0.00 115 TYR A CA 6
ATOM 9854 C C . TYR A 1 101 ? 8.981 0.727 -4.542 1.00 0.00 115 TYR A C 6
ATOM 9855 O O . TYR A 1 101 ? 9.781 0.417 -5.424 1.00 0.00 115 TYR A O 6
ATOM 9872 N N . SER A 1 102 ? 9.307 1.349 -3.419 1.00 0.00 116 SER A N 6
ATOM 9873 C CA . SER A 1 102 ? 10.684 1.722 -3.142 1.00 0.00 116 SER A CA 6
ATOM 9874 C C . SER A 1 102 ? 11.525 0.468 -2.896 1.00 0.00 116 SER A C 6
ATOM 9875 O O . SER A 1 102 ? 11.943 -0.200 -3.841 1.00 0.00 116 SER A O 6
ATOM 9882 N N . HIS A 1 103 ? 11.751 0.186 -1.621 1.00 0.00 117 HIS A N 6
ATOM 9883 C CA . HIS A 1 103 ? 12.536 -0.975 -1.238 1.00 0.00 117 HIS A CA 6
ATOM 9884 C C . HIS A 1 103 ? 13.832 -1.008 -2.049 1.00 0.00 117 HIS A C 6
ATOM 9885 O O . HIS A 1 103 ? 14.438 -2.066 -2.216 1.00 0.00 117 HIS A O 6
ATOM 9898 N N . CYS A 1 104 ? 14.221 0.163 -2.533 1.00 0.00 118 CYS A N 6
ATOM 9899 C CA . CYS A 1 104 ? 15.435 0.281 -3.322 1.00 0.00 118 CYS A CA 6
ATOM 9900 C C . CYS A 1 104 ? 16.418 1.174 -2.561 1.00 0.00 118 CYS A C 6
ATOM 9901 O O . CYS A 1 104 ? 17.620 0.913 -2.554 1.00 0.00 118 CYS A O 6
ATOM 9907 N N . GLU A 1 105 ? 15.869 2.208 -1.940 1.00 0.00 119 GLU A N 6
ATOM 9908 C CA . GLU A 1 105 ? 16.683 3.140 -1.178 1.00 0.00 119 GLU A CA 6
ATOM 9909 C C . GLU A 1 105 ? 17.673 2.380 -0.292 1.00 0.00 119 GLU A C 6
ATOM 9910 O O . GLU A 1 105 ? 18.865 2.682 -0.288 1.00 0.00 119 GLU A O 6
ATOM 9920 N N . PRO A 1 106 ? 17.127 1.382 0.454 1.00 0.00 120 PRO A N 6
ATOM 9921 C CA . PRO A 1 106 ? 17.950 0.577 1.341 1.00 0.00 120 PRO A CA 6
ATOM 9922 C C . PRO A 1 106 ? 18.789 -0.428 0.549 1.00 0.00 120 PRO A C 6
ATOM 9923 O O . PRO A 1 106 ? 18.774 -1.623 0.842 1.00 0.00 120 PRO A O 6
ATOM 9931 N N . ILE A 1 107 ? 19.501 0.093 -0.439 1.00 0.00 121 ILE A N 6
ATOM 9932 C CA . ILE A 1 107 ? 20.345 -0.743 -1.276 1.00 0.00 121 ILE A CA 6
ATOM 9933 C C . ILE A 1 107 ? 21.693 -0.050 -1.486 1.00 0.00 121 ILE A C 6
ATOM 9934 O O . ILE A 1 107 ? 21.947 1.008 -0.913 1.00 0.00 121 ILE A O 6
ATOM 9949 N N . LEU A 1 108 ? 22.521 -0.676 -2.309 1.00 0.00 122 LEU A N 6
ATOM 9950 C CA . LEU A 1 108 ? 23.837 -0.134 -2.603 1.00 0.00 122 LEU A CA 6
ATOM 9951 C C . LEU A 1 108 ? 24.596 0.088 -1.293 1.00 0.00 122 LEU A C 6
ATOM 9952 O O . LEU A 1 108 ? 24.073 -0.189 -0.214 1.00 0.00 122 LEU A O 6
ATOM 9967 N N . ASP A 1 109 ? 25.817 0.583 -1.430 1.00 0.00 123 ASP A N 6
ATOM 9968 C CA . ASP A 1 109 ? 26.653 0.844 -0.271 1.00 0.00 123 ASP A CA 6
ATOM 9969 C C . ASP A 1 109 ? 27.991 1.425 -0.733 1.00 0.00 123 ASP A C 6
ATOM 9970 O O . ASP A 1 109 ? 29.038 1.102 -0.175 1.00 0.00 123 ASP A O 6
ATOM 9978 N N . ASP A 1 110 ? 27.913 2.272 -1.750 1.00 0.00 124 ASP A N 6
ATOM 9979 C CA . ASP A 1 110 ? 29.105 2.900 -2.293 1.00 0.00 124 ASP A CA 6
ATOM 9980 C C . ASP A 1 110 ? 28.714 3.783 -3.480 1.00 0.00 124 ASP A C 6
ATOM 9981 O O . ASP A 1 110 ? 27.613 3.661 -4.014 1.00 0.00 124 ASP A O 6
ATOM 9989 N N . LYS A 1 111 ? 29.639 4.655 -3.857 1.00 0.00 125 LYS A N 6
ATOM 9990 C CA . LYS A 1 111 ? 29.405 5.558 -4.971 1.00 0.00 125 LYS A CA 6
ATOM 9991 C C . LYS A 1 111 ? 29.728 4.840 -6.282 1.00 0.00 125 LYS A C 6
ATOM 9992 O O . LYS A 1 111 ? 30.782 4.221 -6.412 1.00 0.00 125 LYS A O 6
ATOM 10007 N N . GLN A 1 112 ? 28.800 4.945 -7.222 1.00 0.00 126 GLN A N 6
ATOM 10008 C CA . GLN A 1 112 ? 28.972 4.313 -8.519 1.00 0.00 126 GLN A CA 6
ATOM 10009 C C . GLN A 1 112 ? 29.969 5.105 -9.368 1.00 0.00 126 GLN A C 6
ATOM 10010 O O . GLN A 1 112 ? 29.786 6.300 -9.592 1.00 0.00 126 GLN A O 6
ATOM 10022 N N . ARG A 1 113 ? 31.002 4.407 -9.816 1.00 0.00 127 ARG A N 6
ATOM 10023 C CA . ARG A 1 113 ? 32.028 5.031 -10.634 1.00 0.00 127 ARG A CA 6
ATOM 10024 C C . ARG A 1 113 ? 33.004 3.975 -11.158 1.00 0.00 127 ARG A C 6
ATOM 10025 O O . ARG A 1 113 ? 33.314 3.011 -10.461 1.00 0.00 127 ARG A O 6
ATOM 10043 N N . LYS A 1 114 ? 33.460 4.194 -12.383 1.00 0.00 128 LYS A N 6
ATOM 10044 C CA . LYS A 1 114 ? 34.394 3.272 -13.008 1.00 0.00 128 LYS A CA 6
ATOM 10045 C C . LYS A 1 114 ? 35.701 4.007 -13.314 1.00 0.00 128 LYS A C 6
ATOM 10046 O O . LYS A 1 114 ? 35.706 5.224 -13.491 1.00 0.00 128 LYS A O 6
ATOM 10061 N N . TYR A 1 115 ? 36.777 3.236 -13.367 1.00 0.00 129 TYR A N 6
ATOM 10062 C CA . TYR A 1 115 ? 38.087 3.799 -13.648 1.00 0.00 129 TYR A CA 6
ATOM 10063 C C . TYR A 1 115 ? 38.132 4.413 -15.049 1.00 0.00 129 TYR A C 6
ATOM 10064 O O . TYR A 1 115 ? 37.241 4.173 -15.864 1.00 0.00 129 TYR A O 6
ATOM 10081 N N . ASP A 1 116 ? 39.176 5.192 -15.286 1.00 0.00 130 ASP A N 6
ATOM 10082 C CA . ASP A 1 116 ? 39.347 5.842 -16.574 1.00 0.00 130 ASP A CA 6
ATOM 10083 C C . ASP A 1 116 ? 40.840 6.048 -16.841 1.00 0.00 130 ASP A C 6
ATOM 10084 O O . ASP A 1 116 ? 41.660 5.921 -15.933 1.00 0.00 130 ASP A O 6
ATOM 10092 N N . LEU A 1 117 ? 41.146 6.361 -18.092 1.00 0.00 131 LEU A N 6
ATOM 10093 C CA . LEU A 1 117 ? 42.526 6.586 -18.491 1.00 0.00 131 LEU A CA 6
ATOM 10094 C C . LEU A 1 117 ? 43.279 5.254 -18.476 1.00 0.00 131 LEU A C 6
ATOM 10095 O O . LEU A 1 117 ? 43.301 4.560 -17.460 1.00 0.00 131 LEU A O 6
ATOM 10110 N N . HIS A 1 118 ? 43.879 4.938 -19.614 1.00 0.00 132 HIS A N 6
ATOM 10111 C CA . HIS A 1 118 ? 44.632 3.702 -19.745 1.00 0.00 132 HIS A CA 6
ATOM 10112 C C . HIS A 1 118 ? 45.555 3.790 -20.962 1.00 0.00 132 HIS A C 6
ATOM 10113 O O . HIS A 1 118 ? 45.148 3.483 -22.081 1.00 0.00 132 HIS A O 6
ATOM 10127 N N . TYR A 1 119 ? 46.785 4.212 -20.701 1.00 0.00 133 TYR A N 6
ATOM 10128 C CA . TYR A 1 119 ? 47.770 4.344 -21.759 1.00 0.00 133 TYR A CA 6
ATOM 10129 C C . TYR A 1 119 ? 48.100 2.983 -22.376 1.00 0.00 133 TYR A C 6
ATOM 10130 O O . TYR A 1 119 ? 48.659 2.113 -21.708 1.00 0.00 133 TYR A O 6
ATOM 10147 N N . GLY A 1 1 ? -8.876 58.546 18.883 1.00 0.00 15 GLY A N 7
ATOM 10148 C CA . GLY A 1 1 ? -9.945 57.968 18.088 1.00 0.00 15 GLY A CA 7
ATOM 10149 C C . GLY A 1 1 ? -9.385 57.045 17.003 1.00 0.00 15 GLY A C 7
ATOM 10150 O O . GLY A 1 1 ? -8.625 57.485 16.142 1.00 0.00 15 GLY A O 7
ATOM 10154 N N . SER A 1 2 ? -9.782 55.784 17.081 1.00 0.00 16 SER A N 7
ATOM 10155 C CA . SER A 1 2 ? -9.329 54.796 16.116 1.00 0.00 16 SER A CA 7
ATOM 10156 C C . SER A 1 2 ? -10.520 53.992 15.591 1.00 0.00 16 SER A C 7
ATOM 10157 O O . SER A 1 2 ? -11.644 54.165 16.059 1.00 0.00 16 SER A O 7
ATOM 10164 N N . GLY A 1 3 ? -10.233 53.133 14.624 1.00 0.00 17 GLY A N 7
ATOM 10165 C CA . GLY A 1 3 ? -11.267 52.303 14.030 1.00 0.00 17 GLY A CA 7
ATOM 10166 C C . GLY A 1 3 ? -11.056 52.160 12.522 1.00 0.00 17 GLY A C 7
ATOM 10167 O O . GLY A 1 3 ? -10.878 53.153 11.819 1.00 0.00 17 GLY A O 7
ATOM 10171 N N . MET A 1 4 ? -11.080 50.914 12.068 1.00 0.00 18 MET A N 7
ATOM 10172 C CA . MET A 1 4 ? -10.893 50.628 10.656 1.00 0.00 18 MET A CA 7
ATOM 10173 C C . MET A 1 4 ? -10.990 49.126 10.384 1.00 0.00 18 MET A C 7
ATOM 10174 O O . MET A 1 4 ? -11.110 48.329 11.313 1.00 0.00 18 MET A O 7
ATOM 10186 N N . LYS A 1 5 ? -10.936 48.784 9.105 1.00 0.00 19 LYS A N 7
ATOM 10187 C CA . LYS A 1 5 ? -11.017 47.391 8.699 1.00 0.00 19 LYS A CA 7
ATOM 10188 C C . LYS A 1 5 ? -12.415 46.853 9.012 1.00 0.00 19 LYS A C 7
ATOM 10189 O O . LYS A 1 5 ? -13.221 46.646 8.106 1.00 0.00 19 LYS A O 7
ATOM 10204 N N . GLU A 1 6 ? -12.658 46.643 10.298 1.00 0.00 20 GLU A N 7
ATOM 10205 C CA . GLU A 1 6 ? -13.944 46.133 10.742 1.00 0.00 20 GLU A CA 7
ATOM 10206 C C . GLU A 1 6 ? -14.175 44.724 10.192 1.00 0.00 20 GLU A C 7
ATOM 10207 O O . GLU A 1 6 ? -13.382 44.228 9.393 1.00 0.00 20 GLU A O 7
ATOM 10217 N N . THR A 1 7 ? -15.265 44.120 10.641 1.00 0.00 21 THR A N 7
ATOM 10218 C CA . THR A 1 7 ? -15.610 42.777 10.204 1.00 0.00 21 THR A CA 7
ATOM 10219 C C . THR A 1 7 ? -17.065 42.458 10.558 1.00 0.00 21 THR A C 7
ATOM 10220 O O . THR A 1 7 ? -17.612 43.015 11.509 1.00 0.00 21 THR A O 7
ATOM 10231 N N . ALA A 1 8 ? -17.648 41.565 9.774 1.00 0.00 22 ALA A N 7
ATOM 10232 C CA . ALA A 1 8 ? -19.029 41.166 9.992 1.00 0.00 22 ALA A CA 7
ATOM 10233 C C . ALA A 1 8 ? -19.121 39.639 9.982 1.00 0.00 22 ALA A C 7
ATOM 10234 O O . ALA A 1 8 ? -19.632 39.038 10.926 1.00 0.00 22 ALA A O 7
ATOM 10241 N N . ALA A 1 9 ? -18.619 39.055 8.904 1.00 0.00 23 ALA A N 7
ATOM 10242 C CA . ALA A 1 9 ? -18.639 37.609 8.758 1.00 0.00 23 ALA A CA 7
ATOM 10243 C C . ALA A 1 9 ? -20.090 37.124 8.727 1.00 0.00 23 ALA A C 7
ATOM 10244 O O . ALA A 1 9 ? -20.913 37.568 9.525 1.00 0.00 23 ALA A O 7
ATOM 10251 N N . ALA A 1 10 ? -20.357 36.218 7.797 1.00 0.00 24 ALA A N 7
ATOM 10252 C CA . ALA A 1 10 ? -21.694 35.669 7.652 1.00 0.00 24 ALA A CA 7
ATOM 10253 C C . ALA A 1 10 ? -21.601 34.264 7.052 1.00 0.00 24 ALA A C 7
ATOM 10254 O O . ALA A 1 10 ? -20.506 33.775 6.776 1.00 0.00 24 ALA A O 7
ATOM 10261 N N . LYS A 1 11 ? -22.763 33.656 6.866 1.00 0.00 25 LYS A N 7
ATOM 10262 C CA . LYS A 1 11 ? -22.825 32.318 6.303 1.00 0.00 25 LYS A CA 7
ATOM 10263 C C . LYS A 1 11 ? -21.809 32.199 5.167 1.00 0.00 25 LYS A C 7
ATOM 10264 O O . LYS A 1 11 ? -22.044 32.694 4.065 1.00 0.00 25 LYS A O 7
ATOM 10279 N N . PHE A 1 12 ? -20.701 31.540 5.472 1.00 0.00 26 PHE A N 7
ATOM 10280 C CA . PHE A 1 12 ? -19.648 31.351 4.490 1.00 0.00 26 PHE A CA 7
ATOM 10281 C C . PHE A 1 12 ? -19.668 29.926 3.931 1.00 0.00 26 PHE A C 7
ATOM 10282 O O . PHE A 1 12 ? -20.442 29.087 4.390 1.00 0.00 26 PHE A O 7
ATOM 10298 N N . GLU A 1 13 ? -18.809 29.698 2.949 1.00 0.00 27 GLU A N 7
ATOM 10299 C CA . GLU A 1 13 ? -18.719 28.389 2.323 1.00 0.00 27 GLU A CA 7
ATOM 10300 C C . GLU A 1 13 ? -20.117 27.870 1.974 1.00 0.00 27 GLU A C 7
ATOM 10301 O O . GLU A 1 13 ? -21.106 28.582 2.140 1.00 0.00 27 GLU A O 7
ATOM 10311 N N . ARG A 1 14 ? -20.153 26.635 1.498 1.00 0.00 28 ARG A N 7
ATOM 10312 C CA . ARG A 1 14 ? -21.411 26.013 1.124 1.00 0.00 28 ARG A CA 7
ATOM 10313 C C . ARG A 1 14 ? -22.172 26.904 0.139 1.00 0.00 28 ARG A C 7
ATOM 10314 O O . ARG A 1 14 ? -23.384 26.769 -0.015 1.00 0.00 28 ARG A O 7
ATOM 10332 N N . GLN A 1 15 ? -21.427 27.792 -0.502 1.00 0.00 29 GLN A N 7
ATOM 10333 C CA . GLN A 1 15 ? -22.016 28.704 -1.468 1.00 0.00 29 GLN A CA 7
ATOM 10334 C C . GLN A 1 15 ? -21.367 28.515 -2.840 1.00 0.00 29 GLN A C 7
ATOM 10335 O O . GLN A 1 15 ? -21.979 27.954 -3.748 1.00 0.00 29 GLN A O 7
ATOM 10347 N N . HIS A 1 16 ? -20.137 28.996 -2.949 1.00 0.00 30 HIS A N 7
ATOM 10348 C CA . HIS A 1 16 ? -19.398 28.886 -4.195 1.00 0.00 30 HIS A CA 7
ATOM 10349 C C . HIS A 1 16 ? -18.058 29.613 -4.063 1.00 0.00 30 HIS A C 7
ATOM 10350 O O . HIS A 1 16 ? -18.011 30.841 -4.061 1.00 0.00 30 HIS A O 7
ATOM 10363 N N . MET A 1 17 ? -17.001 28.820 -3.956 1.00 0.00 31 MET A N 7
ATOM 10364 C CA . MET A 1 17 ? -15.663 29.371 -3.823 1.00 0.00 31 MET A CA 7
ATOM 10365 C C . MET A 1 17 ? -14.630 28.475 -4.508 1.00 0.00 31 MET A C 7
ATOM 10366 O O . MET A 1 17 ? -13.461 28.463 -4.125 1.00 0.00 31 MET A O 7
ATOM 10378 N N . ASP A 1 18 ? -15.098 27.745 -5.509 1.00 0.00 32 ASP A N 7
ATOM 10379 C CA . ASP A 1 18 ? -14.230 26.847 -6.252 1.00 0.00 32 ASP A CA 7
ATOM 10380 C C . ASP A 1 18 ? -13.529 25.899 -5.276 1.00 0.00 32 ASP A C 7
ATOM 10381 O O . ASP A 1 18 ? -13.627 26.070 -4.062 1.00 0.00 32 ASP A O 7
ATOM 10389 N N . SER A 1 19 ? -12.839 24.921 -5.843 1.00 0.00 33 SER A N 7
ATOM 10390 C CA . SER A 1 19 ? -12.122 23.947 -5.038 1.00 0.00 33 SER A CA 7
ATOM 10391 C C . SER A 1 19 ? -11.423 24.645 -3.871 1.00 0.00 33 SER A C 7
ATOM 10392 O O . SER A 1 19 ? -11.065 25.817 -3.968 1.00 0.00 33 SER A O 7
ATOM 10399 N N . PRO A 1 20 ? -11.245 23.875 -2.763 1.00 0.00 34 PRO A N 7
ATOM 10400 C CA . PRO A 1 20 ? -10.595 24.408 -1.578 1.00 0.00 34 PRO A CA 7
ATOM 10401 C C . PRO A 1 20 ? -9.083 24.520 -1.785 1.00 0.00 34 PRO A C 7
ATOM 10402 O O . PRO A 1 20 ? -8.605 24.499 -2.919 1.00 0.00 34 PRO A O 7
ATOM 10410 N N . ASP A 1 21 ? -8.372 24.636 -0.674 1.00 0.00 35 ASP A N 7
ATOM 10411 C CA . ASP A 1 21 ? -6.925 24.751 -0.720 1.00 0.00 35 ASP A CA 7
ATOM 10412 C C . ASP A 1 21 ? -6.327 23.426 -1.199 1.00 0.00 35 ASP A C 7
ATOM 10413 O O . ASP A 1 21 ? -6.940 22.372 -1.045 1.00 0.00 35 ASP A O 7
ATOM 10421 N N . LEU A 1 22 ? -5.136 23.525 -1.772 1.00 0.00 36 LEU A N 7
ATOM 10422 C CA . LEU A 1 22 ? -4.448 22.348 -2.275 1.00 0.00 36 LEU A CA 7
ATOM 10423 C C . LEU A 1 22 ? -4.095 21.429 -1.105 1.00 0.00 36 LEU A C 7
ATOM 10424 O O . LEU A 1 22 ? -4.781 20.438 -0.860 1.00 0.00 36 LEU A O 7
ATOM 10439 N N . GLY A 1 23 ? -3.026 21.791 -0.412 1.00 0.00 37 GLY A N 7
ATOM 10440 C CA . GLY A 1 23 ? -2.573 21.011 0.727 1.00 0.00 37 GLY A CA 7
ATOM 10441 C C . GLY A 1 23 ? -1.424 20.079 0.332 1.00 0.00 37 GLY A C 7
ATOM 10442 O O . GLY A 1 23 ? -1.182 19.854 -0.852 1.00 0.00 37 GLY A O 7
ATOM 10446 N N . THR A 1 24 ? -0.748 19.562 1.348 1.00 0.00 38 THR A N 7
ATOM 10447 C CA . THR A 1 24 ? 0.368 18.661 1.122 1.00 0.00 38 THR A CA 7
ATOM 10448 C C . THR A 1 24 ? 0.837 18.051 2.445 1.00 0.00 38 THR A C 7
ATOM 10449 O O . THR A 1 24 ? 2.036 17.900 2.673 1.00 0.00 38 THR A O 7
ATOM 10460 N N . THR A 1 25 ? -0.134 17.717 3.282 1.00 0.00 39 THR A N 7
ATOM 10461 C CA . THR A 1 25 ? 0.165 17.127 4.577 1.00 0.00 39 THR A CA 7
ATOM 10462 C C . THR A 1 25 ? -0.651 15.849 4.781 1.00 0.00 39 THR A C 7
ATOM 10463 O O . THR A 1 25 ? -1.037 15.528 5.904 1.00 0.00 39 THR A O 7
ATOM 10474 N N . LEU A 1 26 ? -0.891 15.155 3.678 1.00 0.00 40 LEU A N 7
ATOM 10475 C CA . LEU A 1 26 ? -1.654 13.919 3.722 1.00 0.00 40 LEU A CA 7
ATOM 10476 C C . LEU A 1 26 ? -1.176 12.990 2.604 1.00 0.00 40 LEU A C 7
ATOM 10477 O O . LEU A 1 26 ? -0.523 13.433 1.661 1.00 0.00 40 LEU A O 7
ATOM 10492 N N . LEU A 1 27 ? -1.521 11.719 2.747 1.00 0.00 41 LEU A N 7
ATOM 10493 C CA . LEU A 1 27 ? -1.137 10.723 1.762 1.00 0.00 41 LEU A CA 7
ATOM 10494 C C . LEU A 1 27 ? -2.298 10.496 0.792 1.00 0.00 41 LEU A C 7
ATOM 10495 O O . LEU A 1 27 ? -2.271 9.560 -0.005 1.00 0.00 41 LEU A O 7
ATOM 10510 N N . GLU A 1 28 ? -3.290 11.368 0.893 1.00 0.00 42 GLU A N 7
ATOM 10511 C CA . GLU A 1 28 ? -4.458 11.274 0.035 1.00 0.00 42 GLU A CA 7
ATOM 10512 C C . GLU A 1 28 ? -4.613 12.551 -0.794 1.00 0.00 42 GLU A C 7
ATOM 10513 O O . GLU A 1 28 ? -5.673 12.801 -1.365 1.00 0.00 42 GLU A O 7
ATOM 10523 N N . GLN A 1 29 ? -3.539 13.325 -0.834 1.00 0.00 43 GLN A N 7
ATOM 10524 C CA . GLN A 1 29 ? -3.542 14.570 -1.584 1.00 0.00 43 GLN A CA 7
ATOM 10525 C C . GLN A 1 29 ? -3.593 14.286 -3.086 1.00 0.00 43 GLN A C 7
ATOM 10526 O O . GLN A 1 29 ? -4.484 14.771 -3.783 1.00 0.00 43 GLN A O 7
ATOM 10538 N N . TYR A 1 30 ? -2.629 13.500 -3.541 1.00 0.00 44 TYR A N 7
ATOM 10539 C CA . TYR A 1 30 ? -2.553 13.145 -4.947 1.00 0.00 44 TYR A CA 7
ATOM 10540 C C . TYR A 1 30 ? -3.490 11.979 -5.270 1.00 0.00 44 TYR A C 7
ATOM 10541 O O . TYR A 1 30 ? -3.087 11.014 -5.917 1.00 0.00 44 TYR A O 7
ATOM 10558 N N . CYS A 1 31 ? -4.724 12.107 -4.802 1.00 0.00 45 CYS A N 7
ATOM 10559 C CA . CYS A 1 31 ? -5.722 11.077 -5.033 1.00 0.00 45 CYS A CA 7
ATOM 10560 C C . CYS A 1 31 ? -7.057 11.760 -5.335 1.00 0.00 45 CYS A C 7
ATOM 10561 O O . CYS A 1 31 ? -7.541 11.714 -6.464 1.00 0.00 45 CYS A O 7
ATOM 10567 N N . HIS A 1 32 ? -7.616 12.378 -4.304 1.00 0.00 46 HIS A N 7
ATOM 10568 C CA . HIS A 1 32 ? -8.885 13.069 -4.445 1.00 0.00 46 HIS A CA 7
ATOM 10569 C C . HIS A 1 32 ? -9.826 12.243 -5.324 1.00 0.00 46 HIS A C 7
ATOM 10570 O O . HIS A 1 32 ? -10.701 12.791 -5.991 1.00 0.00 46 HIS A O 7
ATOM 10583 N N . ARG A 1 33 ? -9.612 10.935 -5.296 1.00 0.00 47 ARG A N 7
ATOM 10584 C CA . ARG A 1 33 ? -10.430 10.027 -6.082 1.00 0.00 47 ARG A CA 7
ATOM 10585 C C . ARG A 1 33 ? -11.234 9.106 -5.162 1.00 0.00 47 ARG A C 7
ATOM 10586 O O . ARG A 1 33 ? -12.376 9.409 -4.818 1.00 0.00 47 ARG A O 7
ATOM 10604 N N . THR A 1 34 ? -10.607 7.999 -4.789 1.00 0.00 48 THR A N 7
ATOM 10605 C CA . THR A 1 34 ? -11.250 7.033 -3.916 1.00 0.00 48 THR A CA 7
ATOM 10606 C C . THR A 1 34 ? -12.727 6.881 -4.284 1.00 0.00 48 THR A C 7
ATOM 10607 O O . THR A 1 34 ? -13.567 6.654 -3.414 1.00 0.00 48 THR A O 7
ATOM 10618 N N . THR A 1 35 ? -12.999 7.012 -5.574 1.00 0.00 49 THR A N 7
ATOM 10619 C CA . THR A 1 35 ? -14.360 6.892 -6.068 1.00 0.00 49 THR A CA 7
ATOM 10620 C C . THR A 1 35 ? -14.596 5.497 -6.650 1.00 0.00 49 THR A C 7
ATOM 10621 O O . THR A 1 35 ? -13.708 4.647 -6.612 1.00 0.00 49 THR A O 7
ATOM 10632 N N . ILE A 1 36 ? -15.797 5.305 -7.175 1.00 0.00 50 ILE A N 7
ATOM 10633 C CA . ILE A 1 36 ? -16.160 4.028 -7.764 1.00 0.00 50 ILE A CA 7
ATOM 10634 C C . ILE A 1 36 ? -15.573 2.896 -6.920 1.00 0.00 50 ILE A C 7
ATOM 10635 O O . ILE A 1 36 ? -14.449 2.455 -7.161 1.00 0.00 50 ILE A O 7
ATOM 10650 N N . GLY A 1 37 ? -16.357 2.457 -5.947 1.00 0.00 51 GLY A N 7
ATOM 10651 C CA . GLY A 1 37 ? -15.929 1.385 -5.065 1.00 0.00 51 GLY A CA 7
ATOM 10652 C C . GLY A 1 37 ? -16.879 1.240 -3.876 1.00 0.00 51 GLY A C 7
ATOM 10653 O O . GLY A 1 37 ? -17.623 0.264 -3.786 1.00 0.00 51 GLY A O 7
ATOM 10657 N N . ASN A 1 38 ? -16.824 2.225 -2.992 1.00 0.00 52 ASN A N 7
ATOM 10658 C CA . ASN A 1 38 ? -17.671 2.219 -1.811 1.00 0.00 52 ASN A CA 7
ATOM 10659 C C . ASN A 1 38 ? -18.695 3.352 -1.918 1.00 0.00 52 ASN A C 7
ATOM 10660 O O . ASN A 1 38 ? -19.672 3.383 -1.171 1.00 0.00 52 ASN A O 7
ATOM 10670 N N . PHE A 1 39 ? -18.435 4.254 -2.852 1.00 0.00 53 PHE A N 7
ATOM 10671 C CA . PHE A 1 39 ? -19.322 5.386 -3.066 1.00 0.00 53 PHE A CA 7
ATOM 10672 C C . PHE A 1 39 ? -18.831 6.255 -4.225 1.00 0.00 53 PHE A C 7
ATOM 10673 O O . PHE A 1 39 ? -17.634 6.308 -4.502 1.00 0.00 53 PHE A O 7
ATOM 10689 N N . SER A 1 40 ? -19.781 6.917 -4.869 1.00 0.00 54 SER A N 7
ATOM 10690 C CA . SER A 1 40 ? -19.460 7.782 -5.992 1.00 0.00 54 SER A CA 7
ATOM 10691 C C . SER A 1 40 ? -18.769 6.976 -7.093 1.00 0.00 54 SER A C 7
ATOM 10692 O O . SER A 1 40 ? -17.564 7.107 -7.300 1.00 0.00 54 SER A O 7
ATOM 10699 N N . GLY A 1 41 ? -19.562 6.160 -7.771 1.00 0.00 55 GLY A N 7
ATOM 10700 C CA . GLY A 1 41 ? -19.043 5.333 -8.847 1.00 0.00 55 GLY A CA 7
ATOM 10701 C C . GLY A 1 41 ? -19.432 3.866 -8.648 1.00 0.00 55 GLY A C 7
ATOM 10702 O O . GLY A 1 41 ? -19.549 3.400 -7.516 1.00 0.00 55 GLY A O 7
ATOM 10706 N N . PRO A 1 42 ? -19.627 3.162 -9.795 1.00 0.00 56 PRO A N 7
ATOM 10707 C CA . PRO A 1 42 ? -20.001 1.759 -9.757 1.00 0.00 56 PRO A CA 7
ATOM 10708 C C . PRO A 1 42 ? -18.804 0.882 -9.383 1.00 0.00 56 PRO A C 7
ATOM 10709 O O . PRO A 1 42 ? -18.537 0.661 -8.202 1.00 0.00 56 PRO A O 7
ATOM 10717 N N . TYR A 1 43 ? -18.114 0.407 -10.410 1.00 0.00 57 TYR A N 7
ATOM 10718 C CA . TYR A 1 43 ? -16.952 -0.440 -10.203 1.00 0.00 57 TYR A CA 7
ATOM 10719 C C . TYR A 1 43 ? -16.371 -0.909 -11.538 1.00 0.00 57 TYR A C 7
ATOM 10720 O O . TYR A 1 43 ? -16.388 -0.168 -12.520 1.00 0.00 57 TYR A O 7
ATOM 10737 N N . THR A 1 44 ? -15.870 -2.135 -11.531 1.00 0.00 58 THR A N 7
ATOM 10738 C CA . THR A 1 44 ? -15.285 -2.712 -12.730 1.00 0.00 58 THR A CA 7
ATOM 10739 C C . THR A 1 44 ? -14.058 -1.908 -13.163 1.00 0.00 58 THR A C 7
ATOM 10740 O O . THR A 1 44 ? -13.781 -1.786 -14.355 1.00 0.00 58 THR A O 7
ATOM 10751 N N . TYR A 1 45 ? -13.355 -1.380 -12.172 1.00 0.00 59 TYR A N 7
ATOM 10752 C CA . TYR A 1 45 ? -12.163 -0.591 -12.436 1.00 0.00 59 TYR A CA 7
ATOM 10753 C C . TYR A 1 45 ? -11.434 -0.249 -11.136 1.00 0.00 59 TYR A C 7
ATOM 10754 O O . TYR A 1 45 ? -12.066 -0.008 -10.109 1.00 0.00 59 TYR A O 7
ATOM 10771 N N . CYS A 1 46 ? -10.112 -0.239 -11.223 1.00 0.00 60 CYS A N 7
ATOM 10772 C CA . CYS A 1 46 ? -9.289 0.070 -10.065 1.00 0.00 60 CYS A CA 7
ATOM 10773 C C . CYS A 1 46 ? -9.362 1.577 -9.811 1.00 0.00 60 CYS A C 7
ATOM 10774 O O . CYS A 1 46 ? -9.192 2.375 -10.732 1.00 0.00 60 CYS A O 7
ATOM 10780 N N . ASN A 1 47 ? -9.617 1.922 -8.558 1.00 0.00 61 ASN A N 7
ATOM 10781 C CA . ASN A 1 47 ? -9.716 3.319 -8.171 1.00 0.00 61 ASN A CA 7
ATOM 10782 C C . ASN A 1 47 ? -8.563 3.665 -7.226 1.00 0.00 61 ASN A C 7
ATOM 10783 O O . ASN A 1 47 ? -7.914 2.773 -6.682 1.00 0.00 61 ASN A O 7
ATOM 10793 N N . THR A 1 48 ? -8.346 4.961 -7.060 1.00 0.00 62 THR A N 7
ATOM 10794 C CA . THR A 1 48 ? -7.283 5.436 -6.190 1.00 0.00 62 THR A CA 7
ATOM 10795 C C . THR A 1 48 ? -7.624 5.148 -4.726 1.00 0.00 62 THR A C 7
ATOM 10796 O O . THR A 1 48 ? -8.617 5.653 -4.206 1.00 0.00 62 THR A O 7
ATOM 10807 N N . THR A 1 49 ? -6.778 4.341 -4.104 1.00 0.00 63 THR A N 7
ATOM 10808 C CA . THR A 1 49 ? -6.977 3.980 -2.710 1.00 0.00 63 THR A CA 7
ATOM 10809 C C . THR A 1 49 ? -5.632 3.724 -2.028 1.00 0.00 63 THR A C 7
ATOM 10810 O O . THR A 1 49 ? -4.636 3.446 -2.695 1.00 0.00 63 THR A O 7
ATOM 10821 N N . LEU A 1 50 ? -5.644 3.829 -0.708 1.00 0.00 64 LEU A N 7
ATOM 10822 C CA . LEU A 1 50 ? -4.437 3.612 0.072 1.00 0.00 64 LEU A CA 7
ATOM 10823 C C . LEU A 1 50 ? -4.736 2.627 1.205 1.00 0.00 64 LEU A C 7
ATOM 10824 O O . LEU A 1 50 ? -5.570 2.902 2.065 1.00 0.00 64 LEU A O 7
ATOM 10839 N N . ASP A 1 51 ? -4.039 1.502 1.166 1.00 0.00 65 ASP A N 7
ATOM 10840 C CA . ASP A 1 51 ? -4.219 0.475 2.178 1.00 0.00 65 ASP A CA 7
ATOM 10841 C C . ASP A 1 51 ? -3.199 0.685 3.299 1.00 0.00 65 ASP A C 7
ATOM 10842 O O . ASP A 1 51 ? -2.752 1.806 3.534 1.00 0.00 65 ASP A O 7
ATOM 10850 N N . GLN A 1 52 ? -2.861 -0.412 3.961 1.00 0.00 66 GLN A N 7
ATOM 10851 C CA . GLN A 1 52 ? -1.902 -0.362 5.051 1.00 0.00 66 GLN A CA 7
ATOM 10852 C C . GLN A 1 52 ? -0.667 0.438 4.636 1.00 0.00 66 GLN A C 7
ATOM 10853 O O . GLN A 1 52 ? 0.054 0.960 5.484 1.00 0.00 66 GLN A O 7
ATOM 10865 N N . ILE A 1 53 ? -0.460 0.510 3.329 1.00 0.00 67 ILE A N 7
ATOM 10866 C CA . ILE A 1 53 ? 0.677 1.238 2.790 1.00 0.00 67 ILE A CA 7
ATOM 10867 C C . ILE A 1 53 ? 0.234 2.650 2.401 1.00 0.00 67 ILE A C 7
ATOM 10868 O O . ILE A 1 53 ? -0.419 2.839 1.376 1.00 0.00 67 ILE A O 7
ATOM 10883 N N . GLY A 1 54 ? 0.608 3.605 3.239 1.00 0.00 68 GLY A N 7
ATOM 10884 C CA . GLY A 1 54 ? 0.258 4.994 2.995 1.00 0.00 68 GLY A CA 7
ATOM 10885 C C . GLY A 1 54 ? 0.244 5.301 1.497 1.00 0.00 68 GLY A C 7
ATOM 10886 O O . GLY A 1 54 ? -0.714 5.881 0.987 1.00 0.00 68 GLY A O 7
ATOM 10890 N N . THR A 1 55 ? 1.318 4.899 0.832 1.00 0.00 69 THR A N 7
ATOM 10891 C CA . THR A 1 55 ? 1.441 5.124 -0.598 1.00 0.00 69 THR A CA 7
ATOM 10892 C C . THR A 1 55 ? 0.091 4.915 -1.289 1.00 0.00 69 THR A C 7
ATOM 10893 O O . THR A 1 55 ? -0.411 3.794 -1.352 1.00 0.00 69 THR A O 7
ATOM 10904 N N . CYS A 1 56 ? -0.457 6.012 -1.790 1.00 0.00 70 CYS A N 7
ATOM 10905 C CA . CYS A 1 56 ? -1.738 5.964 -2.473 1.00 0.00 70 CYS A CA 7
ATOM 10906 C C . CYS A 1 56 ? -1.481 5.697 -3.957 1.00 0.00 70 CYS A C 7
ATOM 10907 O O . CYS A 1 56 ? -0.760 6.450 -4.611 1.00 0.00 70 CYS A O 7
ATOM 10913 N N . TRP A 1 57 ? -2.083 4.622 -4.446 1.00 0.00 71 TRP A N 7
ATOM 10914 C CA . TRP A 1 57 ? -1.928 4.247 -5.841 1.00 0.00 71 TRP A CA 7
ATOM 10915 C C . TRP A 1 57 ? -3.074 4.882 -6.632 1.00 0.00 71 TRP A C 7
ATOM 10916 O O . TRP A 1 57 ? -4.204 4.947 -6.150 1.00 0.00 71 TRP A O 7
ATOM 10936 N N . PRO A 1 58 ? -2.733 5.345 -7.864 1.00 0.00 72 PRO A N 7
ATOM 10937 C CA . PRO A 1 58 ? -3.721 5.973 -8.726 1.00 0.00 72 PRO A CA 7
ATOM 10938 C C . PRO A 1 58 ? -4.656 4.929 -9.339 1.00 0.00 72 PRO A C 7
ATOM 10939 O O . PRO A 1 58 ? -4.258 3.787 -9.561 1.00 0.00 72 PRO A O 7
ATOM 10947 N N . GLN A 1 59 ? -5.884 5.358 -9.595 1.00 0.00 73 GLN A N 7
ATOM 10948 C CA . GLN A 1 59 ? -6.879 4.475 -10.177 1.00 0.00 73 GLN A CA 7
ATOM 10949 C C . GLN A 1 59 ? -6.308 3.770 -11.410 1.00 0.00 73 GLN A C 7
ATOM 10950 O O . GLN A 1 59 ? -5.288 4.192 -11.954 1.00 0.00 73 GLN A O 7
ATOM 10962 N N . SER A 1 60 ? -6.990 2.709 -11.815 1.00 0.00 74 SER A N 7
ATOM 10963 C CA . SER A 1 60 ? -6.563 1.941 -12.972 1.00 0.00 74 SER A CA 7
ATOM 10964 C C . SER A 1 60 ? -7.688 1.008 -13.426 1.00 0.00 74 SER A C 7
ATOM 10965 O O . SER A 1 60 ? -8.795 1.060 -12.892 1.00 0.00 74 SER A O 7
ATOM 10972 N N . ALA A 1 61 ? -7.364 0.178 -14.406 1.00 0.00 75 ALA A N 7
ATOM 10973 C CA . ALA A 1 61 ? -8.334 -0.766 -14.937 1.00 0.00 75 ALA A CA 7
ATOM 10974 C C . ALA A 1 61 ? -8.061 -2.154 -14.354 1.00 0.00 75 ALA A C 7
ATOM 10975 O O . ALA A 1 61 ? -7.021 -2.378 -13.735 1.00 0.00 75 ALA A O 7
ATOM 10982 N N . PRO A 1 62 ? -9.036 -3.074 -14.580 1.00 0.00 76 PRO A N 7
ATOM 10983 C CA . PRO A 1 62 ? -8.911 -4.434 -14.084 1.00 0.00 76 PRO A CA 7
ATOM 10984 C C . PRO A 1 62 ? -7.914 -5.234 -14.925 1.00 0.00 76 PRO A C 7
ATOM 10985 O O . PRO A 1 62 ? -7.792 -5.012 -16.129 1.00 0.00 76 PRO A O 7
ATOM 10993 N N . GLY A 1 63 ? -7.226 -6.150 -14.258 1.00 0.00 77 GLY A N 7
ATOM 10994 C CA . GLY A 1 63 ? -6.243 -6.983 -14.929 1.00 0.00 77 GLY A CA 7
ATOM 10995 C C . GLY A 1 63 ? -5.074 -6.145 -15.448 1.00 0.00 77 GLY A C 7
ATOM 10996 O O . GLY A 1 63 ? -4.453 -6.491 -16.451 1.00 0.00 77 GLY A O 7
ATOM 11000 N N . ALA A 1 64 ? -4.808 -5.056 -14.740 1.00 0.00 78 ALA A N 7
ATOM 11001 C CA . ALA A 1 64 ? -3.725 -4.165 -15.116 1.00 0.00 78 ALA A CA 7
ATOM 11002 C C . ALA A 1 64 ? -2.388 -4.800 -14.724 1.00 0.00 78 ALA A C 7
ATOM 11003 O O . ALA A 1 64 ? -2.255 -6.023 -14.724 1.00 0.00 78 ALA A O 7
ATOM 11010 N N . LEU A 1 65 ? -1.434 -3.939 -14.400 1.00 0.00 79 LEU A N 7
ATOM 11011 C CA . LEU A 1 65 ? -0.113 -4.401 -14.007 1.00 0.00 79 LEU A CA 7
ATOM 11012 C C . LEU A 1 65 ? 0.707 -3.215 -13.497 1.00 0.00 79 LEU A C 7
ATOM 11013 O O . LEU A 1 65 ? 1.481 -2.623 -14.248 1.00 0.00 79 LEU A O 7
ATOM 11028 N N . VAL A 1 66 ? 0.508 -2.902 -12.225 1.00 0.00 80 VAL A N 7
ATOM 11029 C CA . VAL A 1 66 ? 1.219 -1.796 -11.606 1.00 0.00 80 VAL A CA 7
ATOM 11030 C C . VAL A 1 66 ? 2.389 -2.343 -10.787 1.00 0.00 80 VAL A C 7
ATOM 11031 O O . VAL A 1 66 ? 2.455 -2.134 -9.576 1.00 0.00 80 VAL A O 7
ATOM 11044 N N . GLU A 1 67 ? 3.284 -3.031 -11.479 1.00 0.00 81 GLU A N 7
ATOM 11045 C CA . GLU A 1 67 ? 4.448 -3.609 -10.831 1.00 0.00 81 GLU A CA 7
ATOM 11046 C C . GLU A 1 67 ? 5.651 -2.672 -10.962 1.00 0.00 81 GLU A C 7
ATOM 11047 O O . GLU A 1 67 ? 5.915 -2.144 -12.041 1.00 0.00 81 GLU A O 7
ATOM 11057 N N . ARG A 1 68 ? 6.346 -2.493 -9.849 1.00 0.00 82 ARG A N 7
ATOM 11058 C CA . ARG A 1 68 ? 7.513 -1.628 -9.826 1.00 0.00 82 ARG A CA 7
ATOM 11059 C C . ARG A 1 68 ? 8.440 -2.016 -8.672 1.00 0.00 82 ARG A C 7
ATOM 11060 O O . ARG A 1 68 ? 8.671 -1.221 -7.763 1.00 0.00 82 ARG A O 7
ATOM 11078 N N . PRO A 1 69 ? 8.958 -3.271 -8.748 1.00 0.00 83 PRO A N 7
ATOM 11079 C CA . PRO A 1 69 ? 9.854 -3.775 -7.721 1.00 0.00 83 PRO A CA 7
ATOM 11080 C C . PRO A 1 69 ? 11.246 -3.153 -7.855 1.00 0.00 83 PRO A C 7
ATOM 11081 O O . PRO A 1 69 ? 11.736 -2.955 -8.966 1.00 0.00 83 PRO A O 7
ATOM 11089 N N . CYS A 1 70 ? 11.843 -2.865 -6.709 1.00 0.00 84 CYS A N 7
ATOM 11090 C CA . CYS A 1 70 ? 13.169 -2.271 -6.684 1.00 0.00 84 CYS A CA 7
ATOM 11091 C C . CYS A 1 70 ? 14.000 -2.904 -7.801 1.00 0.00 84 CYS A C 7
ATOM 11092 O O . CYS A 1 70 ? 14.533 -4.001 -7.639 1.00 0.00 84 CYS A O 7
ATOM 11098 N N . PRO A 1 71 ? 14.087 -2.167 -8.941 1.00 0.00 85 PRO A N 7
ATOM 11099 C CA . PRO A 1 71 ? 14.845 -2.644 -10.086 1.00 0.00 85 PRO A CA 7
ATOM 11100 C C . PRO A 1 71 ? 16.349 -2.511 -9.843 1.00 0.00 85 PRO A C 7
ATOM 11101 O O . PRO A 1 71 ? 17.142 -2.574 -10.781 1.00 0.00 85 PRO A O 7
ATOM 11109 N N . GLU A 1 72 ? 16.698 -2.328 -8.577 1.00 0.00 86 GLU A N 7
ATOM 11110 C CA . GLU A 1 72 ? 18.093 -2.185 -8.198 1.00 0.00 86 GLU A CA 7
ATOM 11111 C C . GLU A 1 72 ? 18.970 -3.115 -9.041 1.00 0.00 86 GLU A C 7
ATOM 11112 O O . GLU A 1 72 ? 18.468 -4.045 -9.670 1.00 0.00 86 GLU A O 7
ATOM 11122 N N . TYR A 1 73 ? 20.263 -2.830 -9.024 1.00 0.00 87 TYR A N 7
ATOM 11123 C CA . TYR A 1 73 ? 21.215 -3.629 -9.779 1.00 0.00 87 TYR A CA 7
ATOM 11124 C C . TYR A 1 73 ? 21.408 -5.004 -9.136 1.00 0.00 87 TYR A C 7
ATOM 11125 O O . TYR A 1 73 ? 21.742 -5.971 -9.818 1.00 0.00 87 TYR A O 7
ATOM 11142 N N . PHE A 1 74 ? 21.189 -5.047 -7.830 1.00 0.00 88 PHE A N 7
ATOM 11143 C CA . PHE A 1 74 ? 21.335 -6.288 -7.087 1.00 0.00 88 PHE A CA 7
ATOM 11144 C C . PHE A 1 74 ? 20.725 -7.462 -7.855 1.00 0.00 88 PHE A C 7
ATOM 11145 O O . PHE A 1 74 ? 21.134 -8.607 -7.673 1.00 0.00 88 PHE A O 7
ATOM 11161 N N . ASN A 1 75 ? 19.755 -7.136 -8.699 1.00 0.00 89 ASN A N 7
ATOM 11162 C CA . ASN A 1 75 ? 19.085 -8.149 -9.495 1.00 0.00 89 ASN A CA 7
ATOM 11163 C C . ASN A 1 75 ? 19.548 -8.037 -10.950 1.00 0.00 89 ASN A C 7
ATOM 11164 O O . ASN A 1 75 ? 20.526 -7.352 -11.242 1.00 0.00 89 ASN A O 7
ATOM 11174 N N . GLY A 1 76 ? 18.821 -8.719 -11.823 1.00 0.00 90 GLY A N 7
ATOM 11175 C CA . GLY A 1 76 ? 19.144 -8.704 -13.238 1.00 0.00 90 GLY A CA 7
ATOM 11176 C C . GLY A 1 76 ? 18.310 -7.658 -13.980 1.00 0.00 90 GLY A C 7
ATOM 11177 O O . GLY A 1 76 ? 17.617 -7.981 -14.944 1.00 0.00 90 GLY A O 7
ATOM 11181 N N . ILE A 1 77 ? 18.404 -6.426 -13.502 1.00 0.00 91 ILE A N 7
ATOM 11182 C CA . ILE A 1 77 ? 17.667 -5.330 -14.109 1.00 0.00 91 ILE A CA 7
ATOM 11183 C C . ILE A 1 77 ? 18.176 -4.003 -13.540 1.00 0.00 91 ILE A C 7
ATOM 11184 O O . ILE A 1 77 ? 18.501 -3.914 -12.357 1.00 0.00 91 ILE A O 7
ATOM 11199 N N . LYS A 1 78 ? 18.228 -3.005 -14.410 1.00 0.00 92 LYS A N 7
ATOM 11200 C CA . LYS A 1 78 ? 18.692 -1.687 -14.010 1.00 0.00 92 LYS A CA 7
ATOM 11201 C C . LYS A 1 78 ? 17.545 -0.930 -13.339 1.00 0.00 92 LYS A C 7
ATOM 11202 O O . LYS A 1 78 ? 16.381 -1.129 -13.681 1.00 0.00 92 LYS A O 7
ATOM 11217 N N . TYR A 1 79 ? 17.914 -0.078 -12.394 1.00 0.00 93 TYR A N 7
ATOM 11218 C CA . TYR A 1 79 ? 16.929 0.710 -11.671 1.00 0.00 93 TYR A CA 7
ATOM 11219 C C . TYR A 1 79 ? 16.995 2.182 -12.085 1.00 0.00 93 TYR A C 7
ATOM 11220 O O . TYR A 1 79 ? 18.067 2.693 -12.406 1.00 0.00 93 TYR A O 7
ATOM 11237 N N . ASN A 1 80 ? 15.835 2.821 -12.064 1.00 0.00 94 ASN A N 7
ATOM 11238 C CA . ASN A 1 80 ? 15.747 4.224 -12.433 1.00 0.00 94 ASN A CA 7
ATOM 11239 C C . ASN A 1 80 ? 15.224 5.028 -11.241 1.00 0.00 94 ASN A C 7
ATOM 11240 O O . ASN A 1 80 ? 15.683 6.141 -10.989 1.00 0.00 94 ASN A O 7
ATOM 11250 N N . THR A 1 81 ? 14.271 4.434 -10.539 1.00 0.00 95 THR A N 7
ATOM 11251 C CA . THR A 1 81 ? 13.679 5.081 -9.380 1.00 0.00 95 THR A CA 7
ATOM 11252 C C . THR A 1 81 ? 14.130 4.386 -8.094 1.00 0.00 95 THR A C 7
ATOM 11253 O O . THR A 1 81 ? 15.060 3.580 -8.112 1.00 0.00 95 THR A O 7
ATOM 11264 N N . THR A 1 82 ? 13.449 4.722 -7.008 1.00 0.00 96 THR A N 7
ATOM 11265 C CA . THR A 1 82 ? 13.767 4.140 -5.715 1.00 0.00 96 THR A CA 7
ATOM 11266 C C . THR A 1 82 ? 12.543 3.429 -5.135 1.00 0.00 96 THR A C 7
ATOM 11267 O O . THR A 1 82 ? 12.665 2.355 -4.547 1.00 0.00 96 THR A O 7
ATOM 11278 N N . ARG A 1 83 ? 11.391 4.056 -5.321 1.00 0.00 97 ARG A N 7
ATOM 11279 C CA . ARG A 1 83 ? 10.146 3.496 -4.823 1.00 0.00 97 ARG A CA 7
ATOM 11280 C C . ARG A 1 83 ? 9.930 2.092 -5.391 1.00 0.00 97 ARG A C 7
ATOM 11281 O O . ARG A 1 83 ? 9.753 1.928 -6.597 1.00 0.00 97 ARG A O 7
ATOM 11299 N N . ASN A 1 84 ? 9.952 1.116 -4.496 1.00 0.00 98 ASN A N 7
ATOM 11300 C CA . ASN A 1 84 ? 9.761 -0.269 -4.893 1.00 0.00 98 ASN A CA 7
ATOM 11301 C C . ASN A 1 84 ? 8.477 -0.805 -4.258 1.00 0.00 98 ASN A C 7
ATOM 11302 O O . ASN A 1 84 ? 8.302 -0.728 -3.042 1.00 0.00 98 ASN A O 7
ATOM 11312 N N . ALA A 1 85 ? 7.609 -1.335 -5.108 1.00 0.00 99 ALA A N 7
ATOM 11313 C CA . ALA A 1 85 ? 6.346 -1.883 -4.644 1.00 0.00 99 ALA A CA 7
ATOM 11314 C C . ALA A 1 85 ? 5.477 -2.239 -5.852 1.00 0.00 99 ALA A C 7
ATOM 11315 O O . ALA A 1 85 ? 5.014 -1.355 -6.571 1.00 0.00 99 ALA A O 7
ATOM 11322 N N . TYR A 1 86 ? 5.280 -3.537 -6.037 1.00 0.00 100 TYR A N 7
ATOM 11323 C CA . TYR A 1 86 ? 4.473 -4.020 -7.143 1.00 0.00 100 TYR A CA 7
ATOM 11324 C C . TYR A 1 86 ? 3.072 -4.412 -6.672 1.00 0.00 100 TYR A C 7
ATOM 11325 O O . TYR A 1 86 ? 2.913 -4.987 -5.596 1.00 0.00 100 TYR A O 7
ATOM 11342 N N . ARG A 1 87 ? 2.090 -4.084 -7.499 1.00 0.00 101 ARG A N 7
ATOM 11343 C CA . ARG A 1 87 ? 0.707 -4.393 -7.180 1.00 0.00 101 ARG A CA 7
ATOM 11344 C C . ARG A 1 87 ? -0.088 -4.654 -8.461 1.00 0.00 101 ARG A C 7
ATOM 11345 O O . ARG A 1 87 ? -0.142 -3.803 -9.347 1.00 0.00 101 ARG A O 7
ATOM 11363 N N . GLU A 1 88 ? -0.686 -5.835 -8.517 1.00 0.00 102 GLU A N 7
ATOM 11364 C CA . GLU A 1 88 ? -1.476 -6.220 -9.675 1.00 0.00 102 GLU A CA 7
ATOM 11365 C C . GLU A 1 88 ? -2.957 -5.931 -9.427 1.00 0.00 102 GLU A C 7
ATOM 11366 O O . GLU A 1 88 ? -3.406 -5.909 -8.281 1.00 0.00 102 GLU A O 7
ATOM 11376 N N . CYS A 1 89 ? -3.677 -5.716 -10.518 1.00 0.00 103 CYS A N 7
ATOM 11377 C CA . CYS A 1 89 ? -5.099 -5.430 -10.433 1.00 0.00 103 CYS A CA 7
ATOM 11378 C C . CYS A 1 89 ? -5.864 -6.616 -11.025 1.00 0.00 103 CYS A C 7
ATOM 11379 O O . CYS A 1 89 ? -5.660 -6.974 -12.183 1.00 0.00 103 CYS A O 7
ATOM 11385 N N . LEU A 1 90 ? -6.729 -7.191 -10.202 1.00 0.00 104 LEU A N 7
ATOM 11386 C CA . LEU A 1 90 ? -7.526 -8.328 -10.631 1.00 0.00 104 LEU A CA 7
ATOM 11387 C C . LEU A 1 90 ? -8.441 -7.901 -11.781 1.00 0.00 104 LEU A C 7
ATOM 11388 O O . LEU A 1 90 ? -8.453 -6.733 -12.166 1.00 0.00 104 LEU A O 7
ATOM 11403 N N . GLU A 1 91 ? -9.183 -8.870 -12.294 1.00 0.00 105 GLU A N 7
ATOM 11404 C CA . GLU A 1 91 ? -10.099 -8.610 -13.393 1.00 0.00 105 GLU A CA 7
ATOM 11405 C C . GLU A 1 91 ? -11.435 -8.093 -12.857 1.00 0.00 105 GLU A C 7
ATOM 11406 O O . GLU A 1 91 ? -12.360 -7.837 -13.627 1.00 0.00 105 GLU A O 7
ATOM 11416 N N . ASN A 1 92 ? -11.495 -7.953 -11.540 1.00 0.00 106 ASN A N 7
ATOM 11417 C CA . ASN A 1 92 ? -12.704 -7.471 -10.894 1.00 0.00 106 ASN A CA 7
ATOM 11418 C C . ASN A 1 92 ? -12.558 -5.976 -10.600 1.00 0.00 106 ASN A C 7
ATOM 11419 O O . ASN A 1 92 ? -13.470 -5.356 -10.056 1.00 0.00 106 ASN A O 7
ATOM 11429 N N . GLY A 1 93 ? -11.405 -5.441 -10.975 1.00 0.00 107 GLY A N 7
ATOM 11430 C CA . GLY A 1 93 ? -11.128 -4.031 -10.759 1.00 0.00 107 GLY A CA 7
ATOM 11431 C C . GLY A 1 93 ? -10.679 -3.776 -9.319 1.00 0.00 107 GLY A C 7
ATOM 11432 O O . GLY A 1 93 ? -11.007 -2.742 -8.737 1.00 0.00 107 GLY A O 7
ATOM 11436 N N . THR A 1 94 ? -9.936 -4.734 -8.786 1.00 0.00 108 THR A N 7
ATOM 11437 C CA . THR A 1 94 ? -9.437 -4.625 -7.425 1.00 0.00 108 THR A CA 7
ATOM 11438 C C . THR A 1 94 ? -7.907 -4.624 -7.415 1.00 0.00 108 THR A C 7
ATOM 11439 O O . THR A 1 94 ? -7.277 -4.921 -8.429 1.00 0.00 108 THR A O 7
ATOM 11450 N N . TRP A 1 95 ? -7.355 -4.287 -6.259 1.00 0.00 109 TRP A N 7
ATOM 11451 C CA . TRP A 1 95 ? -5.911 -4.243 -6.104 1.00 0.00 109 TRP A CA 7
ATOM 11452 C C . TRP A 1 95 ? -5.446 -5.615 -5.613 1.00 0.00 109 TRP A C 7
ATOM 11453 O O . TRP A 1 95 ? -6.240 -6.551 -5.533 1.00 0.00 109 TRP A O 7
ATOM 11473 N N . ALA A 1 96 ? -4.162 -5.691 -5.296 1.00 0.00 110 ALA A N 7
ATOM 11474 C CA . ALA A 1 96 ? -3.583 -6.934 -4.815 1.00 0.00 110 ALA A CA 7
ATOM 11475 C C . ALA A 1 96 ? -3.837 -7.061 -3.312 1.00 0.00 110 ALA A C 7
ATOM 11476 O O . ALA A 1 96 ? -4.621 -6.302 -2.744 1.00 0.00 110 ALA A O 7
ATOM 11483 N N . SER A 1 97 ? -3.158 -8.027 -2.710 1.00 0.00 111 SER A N 7
ATOM 11484 C CA . SER A 1 97 ? -3.301 -8.264 -1.283 1.00 0.00 111 SER A CA 7
ATOM 11485 C C . SER A 1 97 ? -2.379 -7.325 -0.502 1.00 0.00 111 SER A C 7
ATOM 11486 O O . SER A 1 97 ? -2.844 -6.526 0.310 1.00 0.00 111 SER A O 7
ATOM 11493 N N . ARG A 1 98 ? -1.089 -7.453 -0.774 1.00 0.00 112 ARG A N 7
ATOM 11494 C CA . ARG A 1 98 ? -0.097 -6.627 -0.108 1.00 0.00 112 ARG A CA 7
ATOM 11495 C C . ARG A 1 98 ? 0.943 -6.130 -1.114 1.00 0.00 112 ARG A C 7
ATOM 11496 O O . ARG A 1 98 ? 1.478 -6.913 -1.896 1.00 0.00 112 ARG A O 7
ATOM 11514 N N . VAL A 1 99 ? 1.199 -4.831 -1.060 1.00 0.00 113 VAL A N 7
ATOM 11515 C CA . VAL A 1 99 ? 2.166 -4.220 -1.956 1.00 0.00 113 VAL A CA 7
ATOM 11516 C C . VAL A 1 99 ? 3.576 -4.445 -1.408 1.00 0.00 113 VAL A C 7
ATOM 11517 O O . VAL A 1 99 ? 3.752 -5.124 -0.398 1.00 0.00 113 VAL A O 7
ATOM 11530 N N . ASN A 1 100 ? 4.545 -3.861 -2.098 1.00 0.00 114 ASN A N 7
ATOM 11531 C CA . ASN A 1 100 ? 5.935 -3.990 -1.692 1.00 0.00 114 ASN A CA 7
ATOM 11532 C C . ASN A 1 100 ? 6.499 -5.305 -2.232 1.00 0.00 114 ASN A C 7
ATOM 11533 O O . ASN A 1 100 ? 7.415 -5.301 -3.054 1.00 0.00 114 ASN A O 7
ATOM 11543 N N . TYR A 1 101 ? 5.931 -6.399 -1.747 1.00 0.00 115 TYR A N 7
ATOM 11544 C CA . TYR A 1 101 ? 6.366 -7.720 -2.170 1.00 0.00 115 TYR A CA 7
ATOM 11545 C C . TYR A 1 101 ? 7.866 -7.905 -1.931 1.00 0.00 115 TYR A C 7
ATOM 11546 O O . TYR A 1 101 ? 8.684 -7.204 -2.524 1.00 0.00 115 TYR A O 7
ATOM 11563 N N . SER A 1 102 ? 8.181 -8.853 -1.061 1.00 0.00 116 SER A N 7
ATOM 11564 C CA . SER A 1 102 ? 9.567 -9.140 -0.735 1.00 0.00 116 SER A CA 7
ATOM 11565 C C . SER A 1 102 ? 10.210 -9.956 -1.858 1.00 0.00 116 SER A C 7
ATOM 11566 O O . SER A 1 102 ? 11.379 -10.329 -1.768 1.00 0.00 116 SER A O 7
ATOM 11573 N N . HIS A 1 103 ? 9.419 -10.211 -2.889 1.00 0.00 117 HIS A N 7
ATOM 11574 C CA . HIS A 1 103 ? 9.896 -10.978 -4.028 1.00 0.00 117 HIS A CA 7
ATOM 11575 C C . HIS A 1 103 ? 10.468 -10.027 -5.082 1.00 0.00 117 HIS A C 7
ATOM 11576 O O . HIS A 1 103 ? 10.507 -10.358 -6.266 1.00 0.00 117 HIS A O 7
ATOM 11589 N N . CYS A 1 104 ? 10.899 -8.865 -4.612 1.00 0.00 118 CYS A N 7
ATOM 11590 C CA . CYS A 1 104 ? 11.468 -7.864 -5.499 1.00 0.00 118 CYS A CA 7
ATOM 11591 C C . CYS A 1 104 ? 12.801 -8.397 -6.032 1.00 0.00 118 CYS A C 7
ATOM 11592 O O . CYS A 1 104 ? 13.863 -7.900 -5.662 1.00 0.00 118 CYS A O 7
ATOM 11598 N N . GLU A 1 105 ? 12.699 -9.399 -6.893 1.00 0.00 119 GLU A N 7
ATOM 11599 C CA . GLU A 1 105 ? 13.882 -10.004 -7.480 1.00 0.00 119 GLU A CA 7
ATOM 11600 C C . GLU A 1 105 ? 14.810 -10.529 -6.382 1.00 0.00 119 GLU A C 7
ATOM 11601 O O . GLU A 1 105 ? 15.654 -9.794 -5.873 1.00 0.00 119 GLU A O 7
ATOM 11611 N N . PRO A 1 106 ? 14.617 -11.832 -6.042 1.00 0.00 120 PRO A N 7
ATOM 11612 C CA . PRO A 1 106 ? 15.426 -12.465 -5.014 1.00 0.00 120 PRO A CA 7
ATOM 11613 C C . PRO A 1 106 ? 16.831 -12.773 -5.536 1.00 0.00 120 PRO A C 7
ATOM 11614 O O . PRO A 1 106 ? 16.986 -13.337 -6.618 1.00 0.00 120 PRO A O 7
ATOM 11622 N N . ILE A 1 107 ? 17.820 -12.391 -4.741 1.00 0.00 121 ILE A N 7
ATOM 11623 C CA . ILE A 1 107 ? 19.207 -12.620 -5.108 1.00 0.00 121 ILE A CA 7
ATOM 11624 C C . ILE A 1 107 ? 19.413 -14.106 -5.405 1.00 0.00 121 ILE A C 7
ATOM 11625 O O . ILE A 1 107 ? 19.698 -14.890 -4.500 1.00 0.00 121 ILE A O 7
ATOM 11640 N N . LEU A 1 108 ? 19.260 -14.451 -6.675 1.00 0.00 122 LEU A N 7
ATOM 11641 C CA . LEU A 1 108 ? 19.425 -15.830 -7.102 1.00 0.00 122 LEU A CA 7
ATOM 11642 C C . LEU A 1 108 ? 19.309 -15.906 -8.625 1.00 0.00 122 LEU A C 7
ATOM 11643 O O . LEU A 1 108 ? 18.657 -16.802 -9.158 1.00 0.00 122 LEU A O 7
ATOM 11658 N N . ASP A 1 109 ? 19.951 -14.951 -9.284 1.00 0.00 123 ASP A N 7
ATOM 11659 C CA . ASP A 1 109 ? 19.927 -14.898 -10.736 1.00 0.00 123 ASP A CA 7
ATOM 11660 C C . ASP A 1 109 ? 21.207 -15.531 -11.285 1.00 0.00 123 ASP A C 7
ATOM 11661 O O . ASP A 1 109 ? 21.979 -16.128 -10.538 1.00 0.00 123 ASP A O 7
ATOM 11669 N N . ASP A 1 110 ? 21.390 -15.380 -12.589 1.00 0.00 124 ASP A N 7
ATOM 11670 C CA . ASP A 1 110 ? 22.563 -15.930 -13.248 1.00 0.00 124 ASP A CA 7
ATOM 11671 C C . ASP A 1 110 ? 22.579 -17.449 -13.068 1.00 0.00 124 ASP A C 7
ATOM 11672 O O . ASP A 1 110 ? 21.979 -17.972 -12.131 1.00 0.00 124 ASP A O 7
ATOM 11680 N N . LYS A 1 111 ? 23.272 -18.114 -13.981 1.00 0.00 125 LYS A N 7
ATOM 11681 C CA . LYS A 1 111 ? 23.374 -19.563 -13.934 1.00 0.00 125 LYS A CA 7
ATOM 11682 C C . LYS A 1 111 ? 23.713 -20.000 -12.508 1.00 0.00 125 LYS A C 7
ATOM 11683 O O . LYS A 1 111 ? 24.166 -19.193 -11.698 1.00 0.00 125 LYS A O 7
ATOM 11698 N N . GLN A 1 112 ? 23.479 -21.277 -12.243 1.00 0.00 126 GLN A N 7
ATOM 11699 C CA . GLN A 1 112 ? 23.754 -21.832 -10.928 1.00 0.00 126 GLN A CA 7
ATOM 11700 C C . GLN A 1 112 ? 24.647 -23.068 -11.049 1.00 0.00 126 GLN A C 7
ATOM 11701 O O . GLN A 1 112 ? 24.990 -23.484 -12.155 1.00 0.00 126 GLN A O 7
ATOM 11713 N N . ARG A 1 113 ? 24.997 -23.621 -9.898 1.00 0.00 127 ARG A N 7
ATOM 11714 C CA . ARG A 1 113 ? 25.844 -24.801 -9.861 1.00 0.00 127 ARG A CA 7
ATOM 11715 C C . ARG A 1 113 ? 27.220 -24.486 -10.452 1.00 0.00 127 ARG A C 7
ATOM 11716 O O . ARG A 1 113 ? 27.323 -23.777 -11.451 1.00 0.00 127 ARG A O 7
ATOM 11734 N N . LYS A 1 114 ? 28.244 -25.028 -9.808 1.00 0.00 128 LYS A N 7
ATOM 11735 C CA . LYS A 1 114 ? 29.609 -24.813 -10.257 1.00 0.00 128 LYS A CA 7
ATOM 11736 C C . LYS A 1 114 ? 30.181 -26.130 -10.783 1.00 0.00 128 LYS A C 7
ATOM 11737 O O . LYS A 1 114 ? 29.595 -27.192 -10.577 1.00 0.00 128 LYS A O 7
ATOM 11752 N N . TYR A 1 115 ? 31.318 -26.018 -11.455 1.00 0.00 129 TYR A N 7
ATOM 11753 C CA . TYR A 1 115 ? 31.976 -27.188 -12.014 1.00 0.00 129 TYR A CA 7
ATOM 11754 C C . TYR A 1 115 ? 32.075 -28.308 -10.977 1.00 0.00 129 TYR A C 7
ATOM 11755 O O . TYR A 1 115 ? 31.725 -28.115 -9.814 1.00 0.00 129 TYR A O 7
ATOM 11772 N N . ASP A 1 116 ? 32.555 -29.455 -11.436 1.00 0.00 130 ASP A N 7
ATOM 11773 C CA . ASP A 1 116 ? 32.705 -30.606 -10.563 1.00 0.00 130 ASP A CA 7
ATOM 11774 C C . ASP A 1 116 ? 33.253 -31.784 -11.370 1.00 0.00 130 ASP A C 7
ATOM 11775 O O . ASP A 1 116 ? 33.287 -31.738 -12.598 1.00 0.00 130 ASP A O 7
ATOM 11783 N N . LEU A 1 117 ? 33.670 -32.813 -10.646 1.00 0.00 131 LEU A N 7
ATOM 11784 C CA . LEU A 1 117 ? 34.214 -34.002 -11.279 1.00 0.00 131 LEU A CA 7
ATOM 11785 C C . LEU A 1 117 ? 35.578 -33.670 -11.889 1.00 0.00 131 LEU A C 7
ATOM 11786 O O . LEU A 1 117 ? 36.031 -32.529 -11.820 1.00 0.00 131 LEU A O 7
ATOM 11801 N N . HIS A 1 118 ? 36.193 -34.687 -12.473 1.00 0.00 132 HIS A N 7
ATOM 11802 C CA . HIS A 1 118 ? 37.496 -34.517 -13.095 1.00 0.00 132 HIS A CA 7
ATOM 11803 C C . HIS A 1 118 ? 38.549 -34.258 -12.016 1.00 0.00 132 HIS A C 7
ATOM 11804 O O . HIS A 1 118 ? 38.337 -33.446 -11.118 1.00 0.00 132 HIS A O 7
ATOM 11818 N N . TYR A 1 119 ? 39.663 -34.966 -12.141 1.00 0.00 133 TYR A N 7
ATOM 11819 C CA . TYR A 1 119 ? 40.750 -34.823 -11.187 1.00 0.00 133 TYR A CA 7
ATOM 11820 C C . TYR A 1 119 ? 41.499 -33.506 -11.404 1.00 0.00 133 TYR A C 7
ATOM 11821 O O . TYR A 1 119 ? 42.395 -33.164 -10.633 1.00 0.00 133 TYR A O 7
ATOM 11838 N N . GLY A 1 1 ? 1.249 26.229 46.732 1.00 0.00 15 GLY A N 8
ATOM 11839 C CA . GLY A 1 1 ? 1.772 25.315 45.732 1.00 0.00 15 GLY A CA 8
ATOM 11840 C C . GLY A 1 1 ? 1.204 25.633 44.347 1.00 0.00 15 GLY A C 8
ATOM 11841 O O . GLY A 1 1 ? 0.114 26.193 44.234 1.00 0.00 15 GLY A O 8
ATOM 11845 N N . SER A 1 2 ? 1.966 25.262 43.330 1.00 0.00 16 SER A N 8
ATOM 11846 C CA . SER A 1 2 ? 1.552 25.500 41.957 1.00 0.00 16 SER A CA 8
ATOM 11847 C C . SER A 1 2 ? 1.950 24.314 41.077 1.00 0.00 16 SER A C 8
ATOM 11848 O O . SER A 1 2 ? 2.904 23.601 41.384 1.00 0.00 16 SER A O 8
ATOM 11855 N N . GLY A 1 3 ? 1.199 24.140 40.000 1.00 0.00 17 GLY A N 8
ATOM 11856 C CA . GLY A 1 3 ? 1.461 23.053 39.072 1.00 0.00 17 GLY A CA 8
ATOM 11857 C C . GLY A 1 3 ? 0.614 23.196 37.806 1.00 0.00 17 GLY A C 8
ATOM 11858 O O . GLY A 1 3 ? -0.074 24.199 37.625 1.00 0.00 17 GLY A O 8
ATOM 11862 N N . MET A 1 4 ? 0.693 22.177 36.962 1.00 0.00 18 MET A N 8
ATOM 11863 C CA . MET A 1 4 ? -0.058 22.176 35.718 1.00 0.00 18 MET A CA 8
ATOM 11864 C C . MET A 1 4 ? -0.609 20.782 35.412 1.00 0.00 18 MET A C 8
ATOM 11865 O O . MET A 1 4 ? 0.138 19.805 35.396 1.00 0.00 18 MET A O 8
ATOM 11877 N N . LYS A 1 5 ? -1.913 20.735 35.175 1.00 0.00 19 LYS A N 8
ATOM 11878 C CA . LYS A 1 5 ? -2.572 19.478 34.869 1.00 0.00 19 LYS A CA 8
ATOM 11879 C C . LYS A 1 5 ? -2.482 19.212 33.365 1.00 0.00 19 LYS A C 8
ATOM 11880 O O . LYS A 1 5 ? -3.496 19.217 32.668 1.00 0.00 19 LYS A O 8
ATOM 11895 N N . GLU A 1 6 ? -1.259 18.986 32.908 1.00 0.00 20 GLU A N 8
ATOM 11896 C CA . GLU A 1 6 ? -1.024 18.719 31.499 1.00 0.00 20 GLU A CA 8
ATOM 11897 C C . GLU A 1 6 ? -1.456 17.293 31.150 1.00 0.00 20 GLU A C 8
ATOM 11898 O O . GLU A 1 6 ? -1.774 16.502 32.037 1.00 0.00 20 GLU A O 8
ATOM 11908 N N . THR A 1 7 ? -1.454 17.008 29.856 1.00 0.00 21 THR A N 8
ATOM 11909 C CA . THR A 1 7 ? -1.841 15.691 29.378 1.00 0.00 21 THR A CA 8
ATOM 11910 C C . THR A 1 7 ? -1.155 15.384 28.047 1.00 0.00 21 THR A C 8
ATOM 11911 O O . THR A 1 7 ? -1.758 15.529 26.985 1.00 0.00 21 THR A O 8
ATOM 11922 N N . ALA A 1 8 ? 0.099 14.964 28.147 1.00 0.00 22 ALA A N 8
ATOM 11923 C CA . ALA A 1 8 ? 0.873 14.635 26.963 1.00 0.00 22 ALA A CA 8
ATOM 11924 C C . ALA A 1 8 ? 0.491 13.232 26.482 1.00 0.00 22 ALA A C 8
ATOM 11925 O O . ALA A 1 8 ? 1.347 12.357 26.368 1.00 0.00 22 ALA A O 8
ATOM 11932 N N . ALA A 1 9 ? -0.795 13.065 26.212 1.00 0.00 23 ALA A N 8
ATOM 11933 C CA . ALA A 1 9 ? -1.301 11.785 25.746 1.00 0.00 23 ALA A CA 8
ATOM 11934 C C . ALA A 1 9 ? -2.754 11.950 25.294 1.00 0.00 23 ALA A C 8
ATOM 11935 O O . ALA A 1 9 ? -3.340 13.020 25.454 1.00 0.00 23 ALA A O 8
ATOM 11942 N N . ALA A 1 10 ? -3.292 10.875 24.738 1.00 0.00 24 ALA A N 8
ATOM 11943 C CA . ALA A 1 10 ? -4.665 10.887 24.261 1.00 0.00 24 ALA A CA 8
ATOM 11944 C C . ALA A 1 10 ? -4.797 11.905 23.126 1.00 0.00 24 ALA A C 8
ATOM 11945 O O . ALA A 1 10 ? -4.261 13.008 23.211 1.00 0.00 24 ALA A O 8
ATOM 11952 N N . LYS A 1 11 ? -5.514 11.497 22.089 1.00 0.00 25 LYS A N 8
ATOM 11953 C CA . LYS A 1 11 ? -5.724 12.359 20.939 1.00 0.00 25 LYS A CA 8
ATOM 11954 C C . LYS A 1 11 ? -6.631 13.525 21.338 1.00 0.00 25 LYS A C 8
ATOM 11955 O O . LYS A 1 11 ? -7.120 13.577 22.466 1.00 0.00 25 LYS A O 8
ATOM 11970 N N . PHE A 1 12 ? -6.830 14.430 20.392 1.00 0.00 26 PHE A N 8
ATOM 11971 C CA . PHE A 1 12 ? -7.670 15.591 20.631 1.00 0.00 26 PHE A CA 8
ATOM 11972 C C . PHE A 1 12 ? -8.969 15.504 19.826 1.00 0.00 26 PHE A C 8
ATOM 11973 O O . PHE A 1 12 ? -9.095 14.664 18.936 1.00 0.00 26 PHE A O 8
ATOM 11989 N N . GLU A 1 13 ? -9.899 16.383 20.167 1.00 0.00 27 GLU A N 8
ATOM 11990 C CA . GLU A 1 13 ? -11.182 16.416 19.486 1.00 0.00 27 GLU A CA 8
ATOM 11991 C C . GLU A 1 13 ? -11.567 17.858 19.148 1.00 0.00 27 GLU A C 8
ATOM 11992 O O . GLU A 1 13 ? -11.535 18.732 20.013 1.00 0.00 27 GLU A O 8
ATOM 12002 N N . ARG A 1 14 ? -11.922 18.062 17.888 1.00 0.00 28 ARG A N 8
ATOM 12003 C CA . ARG A 1 14 ? -12.312 19.383 17.424 1.00 0.00 28 ARG A CA 8
ATOM 12004 C C . ARG A 1 14 ? -11.331 20.437 17.941 1.00 0.00 28 ARG A C 8
ATOM 12005 O O . ARG A 1 14 ? -11.628 21.151 18.897 1.00 0.00 28 ARG A O 8
ATOM 12023 N N . GLN A 1 15 ? -10.182 20.501 17.285 1.00 0.00 29 GLN A N 8
ATOM 12024 C CA . GLN A 1 15 ? -9.156 21.457 17.666 1.00 0.00 29 GLN A CA 8
ATOM 12025 C C . GLN A 1 15 ? -8.862 22.412 16.507 1.00 0.00 29 GLN A C 8
ATOM 12026 O O . GLN A 1 15 ? -8.770 23.622 16.703 1.00 0.00 29 GLN A O 8
ATOM 12038 N N . HIS A 1 16 ? -8.724 21.831 15.324 1.00 0.00 30 HIS A N 8
ATOM 12039 C CA . HIS A 1 16 ? -8.444 22.614 14.134 1.00 0.00 30 HIS A CA 8
ATOM 12040 C C . HIS A 1 16 ? -9.629 23.534 13.834 1.00 0.00 30 HIS A C 8
ATOM 12041 O O . HIS A 1 16 ? -10.552 23.646 14.639 1.00 0.00 30 HIS A O 8
ATOM 12054 N N . MET A 1 17 ? -9.565 24.170 12.673 1.00 0.00 31 MET A N 8
ATOM 12055 C CA . MET A 1 17 ? -10.621 25.076 12.256 1.00 0.00 31 MET A CA 8
ATOM 12056 C C . MET A 1 17 ? -10.423 25.520 10.805 1.00 0.00 31 MET A C 8
ATOM 12057 O O . MET A 1 17 ? -10.762 26.647 10.446 1.00 0.00 31 MET A O 8
ATOM 12069 N N . ASP A 1 18 ? -9.874 24.612 10.012 1.00 0.00 32 ASP A N 8
ATOM 12070 C CA . ASP A 1 18 ? -9.626 24.896 8.609 1.00 0.00 32 ASP A CA 8
ATOM 12071 C C . ASP A 1 18 ? -9.888 23.635 7.784 1.00 0.00 32 ASP A C 8
ATOM 12072 O O . ASP A 1 18 ? -9.367 23.493 6.679 1.00 0.00 32 ASP A O 8
ATOM 12080 N N . SER A 1 19 ? -10.695 22.751 8.352 1.00 0.00 33 SER A N 8
ATOM 12081 C CA . SER A 1 19 ? -11.031 21.506 7.683 1.00 0.00 33 SER A CA 8
ATOM 12082 C C . SER A 1 19 ? -12.462 21.094 8.035 1.00 0.00 33 SER A C 8
ATOM 12083 O O . SER A 1 19 ? -12.980 21.468 9.086 1.00 0.00 33 SER A O 8
ATOM 12090 N N . PRO A 1 20 ? -13.077 20.308 7.110 1.00 0.00 34 PRO A N 8
ATOM 12091 C CA . PRO A 1 20 ? -14.438 19.841 7.312 1.00 0.00 34 PRO A CA 8
ATOM 12092 C C . PRO A 1 20 ? -14.484 18.717 8.349 1.00 0.00 34 PRO A C 8
ATOM 12093 O O . PRO A 1 20 ? -13.542 18.539 9.119 1.00 0.00 34 PRO A O 8
ATOM 12101 N N . ASP A 1 21 ? -15.590 17.987 8.335 1.00 0.00 35 ASP A N 8
ATOM 12102 C CA . ASP A 1 21 ? -15.771 16.885 9.265 1.00 0.00 35 ASP A CA 8
ATOM 12103 C C . ASP A 1 21 ? -14.462 16.102 9.382 1.00 0.00 35 ASP A C 8
ATOM 12104 O O . ASP A 1 21 ? -13.800 15.839 8.379 1.00 0.00 35 ASP A O 8
ATOM 12112 N N . LEU A 1 22 ? -14.127 15.752 10.615 1.00 0.00 36 LEU A N 8
ATOM 12113 C CA . LEU A 1 22 ? -12.909 15.003 10.876 1.00 0.00 36 LEU A CA 8
ATOM 12114 C C . LEU A 1 22 ? -13.248 13.519 11.022 1.00 0.00 36 LEU A C 8
ATOM 12115 O O . LEU A 1 22 ? -12.977 12.915 12.059 1.00 0.00 36 LEU A O 8
ATOM 12130 N N . GLY A 1 23 ? -13.837 12.973 9.968 1.00 0.00 37 GLY A N 8
ATOM 12131 C CA . GLY A 1 23 ? -14.216 11.571 9.965 1.00 0.00 37 GLY A CA 8
ATOM 12132 C C . GLY A 1 23 ? -12.986 10.670 9.827 1.00 0.00 37 GLY A C 8
ATOM 12133 O O . GLY A 1 23 ? -12.677 10.200 8.733 1.00 0.00 37 GLY A O 8
ATOM 12137 N N . THR A 1 24 ? -12.319 10.457 10.950 1.00 0.00 38 THR A N 8
ATOM 12138 C CA . THR A 1 24 ? -11.131 9.622 10.969 1.00 0.00 38 THR A CA 8
ATOM 12139 C C . THR A 1 24 ? -10.192 10.006 9.823 1.00 0.00 38 THR A C 8
ATOM 12140 O O . THR A 1 24 ? -10.423 10.996 9.132 1.00 0.00 38 THR A O 8
ATOM 12151 N N . THR A 1 25 ? -9.152 9.202 9.659 1.00 0.00 39 THR A N 8
ATOM 12152 C CA . THR A 1 25 ? -8.177 9.444 8.608 1.00 0.00 39 THR A CA 8
ATOM 12153 C C . THR A 1 25 ? -8.622 8.781 7.304 1.00 0.00 39 THR A C 8
ATOM 12154 O O . THR A 1 25 ? -8.336 7.606 7.072 1.00 0.00 39 THR A O 8
ATOM 12165 N N . LEU A 1 26 ? -9.313 9.560 6.486 1.00 0.00 40 LEU A N 8
ATOM 12166 C CA . LEU A 1 26 ? -9.800 9.063 5.210 1.00 0.00 40 LEU A CA 8
ATOM 12167 C C . LEU A 1 26 ? -8.689 8.268 4.521 1.00 0.00 40 LEU A C 8
ATOM 12168 O O . LEU A 1 26 ? -7.508 8.555 4.706 1.00 0.00 40 LEU A O 8
ATOM 12183 N N . LEU A 1 27 ? -9.108 7.281 3.741 1.00 0.00 41 LEU A N 8
ATOM 12184 C CA . LEU A 1 27 ? -8.163 6.442 3.024 1.00 0.00 41 LEU A CA 8
ATOM 12185 C C . LEU A 1 27 ? -8.025 6.951 1.587 1.00 0.00 41 LEU A C 8
ATOM 12186 O O . LEU A 1 27 ? -7.436 6.280 0.741 1.00 0.00 41 LEU A O 8
ATOM 12201 N N . GLU A 1 28 ? -8.577 8.133 1.356 1.00 0.00 42 GLU A N 8
ATOM 12202 C CA . GLU A 1 28 ? -8.522 8.740 0.037 1.00 0.00 42 GLU A CA 8
ATOM 12203 C C . GLU A 1 28 ? -7.792 10.083 0.101 1.00 0.00 42 GLU A C 8
ATOM 12204 O O . GLU A 1 28 ? -8.005 10.949 -0.747 1.00 0.00 42 GLU A O 8
ATOM 12214 N N . GLN A 1 29 ? -6.948 10.214 1.113 1.00 0.00 43 GLN A N 8
ATOM 12215 C CA . GLN A 1 29 ? -6.185 11.437 1.298 1.00 0.00 43 GLN A CA 8
ATOM 12216 C C . GLN A 1 29 ? -5.726 11.985 -0.055 1.00 0.00 43 GLN A C 8
ATOM 12217 O O . GLN A 1 29 ? -6.254 12.988 -0.534 1.00 0.00 43 GLN A O 8
ATOM 12229 N N . TYR A 1 30 ? -4.748 11.304 -0.632 1.00 0.00 44 TYR A N 8
ATOM 12230 C CA . TYR A 1 30 ? -4.211 11.710 -1.920 1.00 0.00 44 TYR A CA 8
ATOM 12231 C C . TYR A 1 30 ? -4.893 10.954 -3.062 1.00 0.00 44 TYR A C 8
ATOM 12232 O O . TYR A 1 30 ? -5.635 10.002 -2.825 1.00 0.00 44 TYR A O 8
ATOM 12249 N N . CYS A 1 31 ? -4.618 11.407 -4.277 1.00 0.00 45 CYS A N 8
ATOM 12250 C CA . CYS A 1 31 ? -5.195 10.784 -5.456 1.00 0.00 45 CYS A CA 8
ATOM 12251 C C . CYS A 1 31 ? -6.715 10.957 -5.395 1.00 0.00 45 CYS A C 8
ATOM 12252 O O . CYS A 1 31 ? -7.343 10.609 -4.397 1.00 0.00 45 CYS A O 8
ATOM 12258 N N . HIS A 1 32 ? -7.260 11.495 -6.477 1.00 0.00 46 HIS A N 8
ATOM 12259 C CA . HIS A 1 32 ? -8.693 11.720 -6.559 1.00 0.00 46 HIS A CA 8
ATOM 12260 C C . HIS A 1 32 ? -9.071 12.096 -7.993 1.00 0.00 46 HIS A C 8
ATOM 12261 O O . HIS A 1 32 ? -8.656 13.139 -8.495 1.00 0.00 46 HIS A O 8
ATOM 12274 N N . ARG A 1 33 ? -9.856 11.226 -8.612 1.00 0.00 47 ARG A N 8
ATOM 12275 C CA . ARG A 1 33 ? -10.296 11.455 -9.977 1.00 0.00 47 ARG A CA 8
ATOM 12276 C C . ARG A 1 33 ? -11.790 11.782 -10.007 1.00 0.00 47 ARG A C 8
ATOM 12277 O O . ARG A 1 33 ? -12.368 11.966 -11.077 1.00 0.00 47 ARG A O 8
ATOM 12295 N N . THR A 1 34 ? -12.373 11.844 -8.818 1.00 0.00 48 THR A N 8
ATOM 12296 C CA . THR A 1 34 ? -13.789 12.146 -8.694 1.00 0.00 48 THR A CA 8
ATOM 12297 C C . THR A 1 34 ? -14.605 11.286 -9.662 1.00 0.00 48 THR A C 8
ATOM 12298 O O . THR A 1 34 ? -15.430 11.802 -10.413 1.00 0.00 48 THR A O 8
ATOM 12309 N N . THR A 1 35 ? -14.345 9.987 -9.612 1.00 0.00 49 THR A N 8
ATOM 12310 C CA . THR A 1 35 ? -15.045 9.051 -10.475 1.00 0.00 49 THR A CA 8
ATOM 12311 C C . THR A 1 35 ? -15.250 9.657 -11.865 1.00 0.00 49 THR A C 8
ATOM 12312 O O . THR A 1 35 ? -14.506 10.548 -12.274 1.00 0.00 49 THR A O 8
ATOM 12323 N N . ILE A 1 36 ? -16.263 9.151 -12.553 1.00 0.00 50 ILE A N 8
ATOM 12324 C CA . ILE A 1 36 ? -16.575 9.631 -13.888 1.00 0.00 50 ILE A CA 8
ATOM 12325 C C . ILE A 1 36 ? -17.473 10.866 -13.783 1.00 0.00 50 ILE A C 8
ATOM 12326 O O . ILE A 1 36 ? -17.084 11.957 -14.196 1.00 0.00 50 ILE A O 8
ATOM 12341 N N . GLY A 1 37 ? -18.657 10.651 -13.229 1.00 0.00 51 GLY A N 8
ATOM 12342 C CA . GLY A 1 37 ? -19.613 11.734 -13.065 1.00 0.00 51 GLY A CA 8
ATOM 12343 C C . GLY A 1 37 ? -20.838 11.268 -12.274 1.00 0.00 51 GLY A C 8
ATOM 12344 O O . GLY A 1 37 ? -20.874 10.139 -11.788 1.00 0.00 51 GLY A O 8
ATOM 12348 N N . ASN A 1 38 ? -21.809 12.163 -12.169 1.00 0.00 52 ASN A N 8
ATOM 12349 C CA . ASN A 1 38 ? -23.031 11.859 -11.446 1.00 0.00 52 ASN A CA 8
ATOM 12350 C C . ASN A 1 38 ? -22.680 11.165 -10.128 1.00 0.00 52 ASN A C 8
ATOM 12351 O O . ASN A 1 38 ? -23.475 10.392 -9.597 1.00 0.00 52 ASN A O 8
ATOM 12361 N N . PHE A 1 39 ? -21.487 11.469 -9.637 1.00 0.00 53 PHE A N 8
ATOM 12362 C CA . PHE A 1 39 ? -21.020 10.884 -8.391 1.00 0.00 53 PHE A CA 8
ATOM 12363 C C . PHE A 1 39 ? -21.305 9.381 -8.349 1.00 0.00 53 PHE A C 8
ATOM 12364 O O . PHE A 1 39 ? -22.388 8.962 -7.945 1.00 0.00 53 PHE A O 8
ATOM 12380 N N . SER A 1 40 ? -20.312 8.612 -8.774 1.00 0.00 54 SER A N 8
ATOM 12381 C CA . SER A 1 40 ? -20.442 7.165 -8.789 1.00 0.00 54 SER A CA 8
ATOM 12382 C C . SER A 1 40 ? -21.127 6.716 -10.082 1.00 0.00 54 SER A C 8
ATOM 12383 O O . SER A 1 40 ? -22.081 5.940 -10.046 1.00 0.00 54 SER A O 8
ATOM 12390 N N . GLY A 1 41 ? -20.614 7.223 -11.193 1.00 0.00 55 GLY A N 8
ATOM 12391 C CA . GLY A 1 41 ? -21.164 6.882 -12.494 1.00 0.00 55 GLY A CA 8
ATOM 12392 C C . GLY A 1 41 ? -21.049 5.381 -12.764 1.00 0.00 55 GLY A C 8
ATOM 12393 O O . GLY A 1 41 ? -21.407 4.565 -11.915 1.00 0.00 55 GLY A O 8
ATOM 12397 N N . PRO A 1 42 ? -20.535 5.052 -13.979 1.00 0.00 56 PRO A N 8
ATOM 12398 C CA . PRO A 1 42 ? -20.369 3.662 -14.370 1.00 0.00 56 PRO A CA 8
ATOM 12399 C C . PRO A 1 42 ? -19.173 3.031 -13.655 1.00 0.00 56 PRO A C 8
ATOM 12400 O O . PRO A 1 42 ? -19.338 2.345 -12.649 1.00 0.00 56 PRO A O 8
ATOM 12408 N N . TYR A 1 43 ? -17.994 3.286 -14.204 1.00 0.00 57 TYR A N 8
ATOM 12409 C CA . TYR A 1 43 ? -16.770 2.752 -13.632 1.00 0.00 57 TYR A CA 8
ATOM 12410 C C . TYR A 1 43 ? -16.929 1.270 -13.285 1.00 0.00 57 TYR A C 8
ATOM 12411 O O . TYR A 1 43 ? -18.003 0.698 -13.465 1.00 0.00 57 TYR A O 8
ATOM 12428 N N . THR A 1 44 ? -15.844 0.690 -12.792 1.00 0.00 58 THR A N 8
ATOM 12429 C CA . THR A 1 44 ? -15.849 -0.713 -12.418 1.00 0.00 58 THR A CA 8
ATOM 12430 C C . THR A 1 44 ? -14.418 -1.239 -12.299 1.00 0.00 58 THR A C 8
ATOM 12431 O O . THR A 1 44 ? -14.173 -2.237 -11.623 1.00 0.00 58 THR A O 8
ATOM 12442 N N . TYR A 1 45 ? -13.508 -0.544 -12.966 1.00 0.00 59 TYR A N 8
ATOM 12443 C CA . TYR A 1 45 ? -12.107 -0.928 -12.944 1.00 0.00 59 TYR A CA 8
ATOM 12444 C C . TYR A 1 45 ? -11.449 -0.521 -11.625 1.00 0.00 59 TYR A C 8
ATOM 12445 O O . TYR A 1 45 ? -12.047 0.191 -10.821 1.00 0.00 59 TYR A O 8
ATOM 12462 N N . CYS A 1 46 ? -10.223 -0.992 -11.443 1.00 0.00 60 CYS A N 8
ATOM 12463 C CA . CYS A 1 46 ? -9.476 -0.687 -10.235 1.00 0.00 60 CYS A CA 8
ATOM 12464 C C . CYS A 1 46 ? -9.797 0.751 -9.823 1.00 0.00 60 CYS A C 8
ATOM 12465 O O . CYS A 1 46 ? -9.794 1.655 -10.656 1.00 0.00 60 CYS A O 8
ATOM 12471 N N . ASN A 1 47 ? -10.067 0.919 -8.536 1.00 0.00 61 ASN A N 8
ATOM 12472 C CA . ASN A 1 47 ? -10.389 2.231 -8.002 1.00 0.00 61 ASN A CA 8
ATOM 12473 C C . ASN A 1 47 ? -9.156 2.811 -7.306 1.00 0.00 61 ASN A C 8
ATOM 12474 O O . ASN A 1 47 ? -8.072 2.233 -7.372 1.00 0.00 61 ASN A O 8
ATOM 12484 N N . THR A 1 48 ? -9.363 3.946 -6.656 1.00 0.00 62 THR A N 8
ATOM 12485 C CA . THR A 1 48 ? -8.282 4.611 -5.949 1.00 0.00 62 THR A CA 8
ATOM 12486 C C . THR A 1 48 ? -8.329 4.267 -4.458 1.00 0.00 62 THR A C 8
ATOM 12487 O O . THR A 1 48 ? -9.398 4.274 -3.850 1.00 0.00 62 THR A O 8
ATOM 12498 N N . THR A 1 49 ? -7.156 3.977 -3.914 1.00 0.00 63 THR A N 8
ATOM 12499 C CA . THR A 1 49 ? -7.050 3.632 -2.507 1.00 0.00 63 THR A CA 8
ATOM 12500 C C . THR A 1 49 ? -5.585 3.431 -2.115 1.00 0.00 63 THR A C 8
ATOM 12501 O O . THR A 1 49 ? -4.738 3.182 -2.973 1.00 0.00 63 THR A O 8
ATOM 12512 N N . LEU A 1 50 ? -5.330 3.547 -0.821 1.00 0.00 64 LEU A N 8
ATOM 12513 C CA . LEU A 1 50 ? -3.981 3.381 -0.305 1.00 0.00 64 LEU A CA 8
ATOM 12514 C C . LEU A 1 50 ? -3.904 2.083 0.501 1.00 0.00 64 LEU A C 8
ATOM 12515 O O . LEU A 1 50 ? -4.913 1.408 0.696 1.00 0.00 64 LEU A O 8
ATOM 12530 N N . ASP A 1 51 ? -2.695 1.773 0.947 1.00 0.00 65 ASP A N 8
ATOM 12531 C CA . ASP A 1 51 ? -2.473 0.567 1.728 1.00 0.00 65 ASP A CA 8
ATOM 12532 C C . ASP A 1 51 ? -1.881 0.947 3.087 1.00 0.00 65 ASP A C 8
ATOM 12533 O O . ASP A 1 51 ? -1.991 2.095 3.516 1.00 0.00 65 ASP A O 8
ATOM 12541 N N . GLN A 1 52 ? -1.269 -0.038 3.726 1.00 0.00 66 GLN A N 8
ATOM 12542 C CA . GLN A 1 52 ? -0.660 0.178 5.028 1.00 0.00 66 GLN A CA 8
ATOM 12543 C C . GLN A 1 52 ? 0.757 0.731 4.866 1.00 0.00 66 GLN A C 8
ATOM 12544 O O . GLN A 1 52 ? 1.453 0.964 5.853 1.00 0.00 66 GLN A O 8
ATOM 12556 N N . ILE A 1 53 ? 1.144 0.924 3.613 1.00 0.00 67 ILE A N 8
ATOM 12557 C CA . ILE A 1 53 ? 2.466 1.445 3.309 1.00 0.00 67 ILE A CA 8
ATOM 12558 C C . ILE A 1 53 ? 2.328 2.812 2.637 1.00 0.00 67 ILE A C 8
ATOM 12559 O O . ILE A 1 53 ? 3.079 3.133 1.717 1.00 0.00 67 ILE A O 8
ATOM 12574 N N . GLY A 1 54 ? 1.363 3.580 3.122 1.00 0.00 68 GLY A N 8
ATOM 12575 C CA . GLY A 1 54 ? 1.118 4.906 2.579 1.00 0.00 68 GLY A CA 8
ATOM 12576 C C . GLY A 1 54 ? 1.364 4.934 1.069 1.00 0.00 68 GLY A C 8
ATOM 12577 O O . GLY A 1 54 ? 2.066 5.811 0.567 1.00 0.00 68 GLY A O 8
ATOM 12581 N N . THR A 1 55 ? 0.772 3.965 0.387 1.00 0.00 69 THR A N 8
ATOM 12582 C CA . THR A 1 55 ? 0.918 3.867 -1.055 1.00 0.00 69 THR A CA 8
ATOM 12583 C C . THR A 1 55 ? -0.426 4.108 -1.745 1.00 0.00 69 THR A C 8
ATOM 12584 O O . THR A 1 55 ? -1.150 3.161 -2.049 1.00 0.00 69 THR A O 8
ATOM 12595 N N . CYS A 1 56 ? -0.720 5.380 -1.970 1.00 0.00 70 CYS A N 8
ATOM 12596 C CA . CYS A 1 56 ? -1.965 5.757 -2.618 1.00 0.00 70 CYS A CA 8
ATOM 12597 C C . CYS A 1 56 ? -1.870 5.378 -4.097 1.00 0.00 70 CYS A C 8
ATOM 12598 O O . CYS A 1 56 ? -1.012 5.884 -4.818 1.00 0.00 70 CYS A O 8
ATOM 12604 N N . TRP A 1 57 ? -2.766 4.490 -4.506 1.00 0.00 71 TRP A N 8
ATOM 12605 C CA . TRP A 1 57 ? -2.795 4.038 -5.886 1.00 0.00 71 TRP A CA 8
ATOM 12606 C C . TRP A 1 57 ? -4.070 4.579 -6.535 1.00 0.00 71 TRP A C 8
ATOM 12607 O O . TRP A 1 57 ? -5.174 4.296 -6.073 1.00 0.00 71 TRP A O 8
ATOM 12627 N N . PRO A 1 58 ? -3.871 5.369 -7.624 1.00 0.00 72 PRO A N 8
ATOM 12628 C CA . PRO A 1 58 ? -4.992 5.952 -8.340 1.00 0.00 72 PRO A CA 8
ATOM 12629 C C . PRO A 1 58 ? -5.706 4.900 -9.191 1.00 0.00 72 PRO A C 8
ATOM 12630 O O . PRO A 1 58 ? -5.102 3.907 -9.595 1.00 0.00 72 PRO A O 8
ATOM 12638 N N . GLN A 1 59 ? -6.984 5.151 -9.438 1.00 0.00 73 GLN A N 8
ATOM 12639 C CA . GLN A 1 59 ? -7.787 4.238 -10.233 1.00 0.00 73 GLN A CA 8
ATOM 12640 C C . GLN A 1 59 ? -6.953 3.657 -11.378 1.00 0.00 73 GLN A C 8
ATOM 12641 O O . GLN A 1 59 ? -6.030 4.304 -11.869 1.00 0.00 73 GLN A O 8
ATOM 12653 N N . SER A 1 60 ? -7.310 2.443 -11.769 1.00 0.00 74 SER A N 8
ATOM 12654 C CA . SER A 1 60 ? -6.607 1.768 -12.847 1.00 0.00 74 SER A CA 8
ATOM 12655 C C . SER A 1 60 ? -7.499 0.686 -13.457 1.00 0.00 74 SER A C 8
ATOM 12656 O O . SER A 1 60 ? -8.560 0.374 -12.917 1.00 0.00 74 SER A O 8
ATOM 12663 N N . ALA A 1 61 ? -7.037 0.142 -14.574 1.00 0.00 75 ALA A N 8
ATOM 12664 C CA . ALA A 1 61 ? -7.781 -0.899 -15.263 1.00 0.00 75 ALA A CA 8
ATOM 12665 C C . ALA A 1 61 ? -7.576 -2.231 -14.538 1.00 0.00 75 ALA A C 8
ATOM 12666 O O . ALA A 1 61 ? -6.566 -2.426 -13.865 1.00 0.00 75 ALA A O 8
ATOM 12673 N N . PRO A 1 62 ? -8.577 -3.136 -14.706 1.00 0.00 76 PRO A N 8
ATOM 12674 C CA . PRO A 1 62 ? -8.517 -4.444 -14.076 1.00 0.00 76 PRO A CA 8
ATOM 12675 C C . PRO A 1 62 ? -7.524 -5.356 -14.800 1.00 0.00 76 PRO A C 8
ATOM 12676 O O . PRO A 1 62 ? -7.327 -5.230 -16.008 1.00 0.00 76 PRO A O 8
ATOM 12684 N N . GLY A 1 63 ? -6.925 -6.253 -14.031 1.00 0.00 77 GLY A N 8
ATOM 12685 C CA . GLY A 1 63 ? -5.957 -7.187 -14.585 1.00 0.00 77 GLY A CA 8
ATOM 12686 C C . GLY A 1 63 ? -4.654 -6.472 -14.947 1.00 0.00 77 GLY A C 8
ATOM 12687 O O . GLY A 1 63 ? -3.874 -6.970 -15.759 1.00 0.00 77 GLY A O 8
ATOM 12691 N N . ALA A 1 64 ? -4.456 -5.317 -14.329 1.00 0.00 78 ALA A N 8
ATOM 12692 C CA . ALA A 1 64 ? -3.261 -4.530 -14.577 1.00 0.00 78 ALA A CA 8
ATOM 12693 C C . ALA A 1 64 ? -2.189 -4.901 -13.550 1.00 0.00 78 ALA A C 8
ATOM 12694 O O . ALA A 1 64 ? -2.269 -5.952 -12.915 1.00 0.00 78 ALA A O 8
ATOM 12701 N N . LEU A 1 65 ? -1.212 -4.016 -13.416 1.00 0.00 79 LEU A N 8
ATOM 12702 C CA . LEU A 1 65 ? -0.126 -4.236 -12.476 1.00 0.00 79 LEU A CA 8
ATOM 12703 C C . LEU A 1 65 ? 0.641 -2.929 -12.272 1.00 0.00 79 LEU A C 8
ATOM 12704 O O . LEU A 1 65 ? 1.367 -2.485 -13.159 1.00 0.00 79 LEU A O 8
ATOM 12719 N N . VAL A 1 66 ? 0.451 -2.347 -11.097 1.00 0.00 80 VAL A N 8
ATOM 12720 C CA . VAL A 1 66 ? 1.115 -1.098 -10.765 1.00 0.00 80 VAL A CA 8
ATOM 12721 C C . VAL A 1 66 ? 2.501 -1.398 -10.192 1.00 0.00 80 VAL A C 8
ATOM 12722 O O . VAL A 1 66 ? 2.838 -0.941 -9.100 1.00 0.00 80 VAL A O 8
ATOM 12735 N N . GLU A 1 67 ? 3.267 -2.165 -10.954 1.00 0.00 81 GLU A N 8
ATOM 12736 C CA . GLU A 1 67 ? 4.610 -2.532 -10.536 1.00 0.00 81 GLU A CA 8
ATOM 12737 C C . GLU A 1 67 ? 5.578 -1.375 -10.785 1.00 0.00 81 GLU A C 8
ATOM 12738 O O . GLU A 1 67 ? 5.423 -0.626 -11.748 1.00 0.00 81 GLU A O 8
ATOM 12748 N N . ARG A 1 68 ? 6.559 -1.264 -9.900 1.00 0.00 82 ARG A N 8
ATOM 12749 C CA . ARG A 1 68 ? 7.552 -0.210 -10.011 1.00 0.00 82 ARG A CA 8
ATOM 12750 C C . ARG A 1 68 ? 8.786 -0.554 -9.175 1.00 0.00 82 ARG A C 8
ATOM 12751 O O . ARG A 1 68 ? 8.687 -0.737 -7.962 1.00 0.00 82 ARG A O 8
ATOM 12769 N N . PRO A 1 69 ? 9.951 -0.635 -9.874 1.00 0.00 83 PRO A N 8
ATOM 12770 C CA . PRO A 1 69 ? 11.202 -0.953 -9.208 1.00 0.00 83 PRO A CA 8
ATOM 12771 C C . PRO A 1 69 ? 11.721 0.247 -8.413 1.00 0.00 83 PRO A C 8
ATOM 12772 O O . PRO A 1 69 ? 11.325 1.383 -8.667 1.00 0.00 83 PRO A O 8
ATOM 12780 N N . CYS A 1 70 ? 12.602 -0.046 -7.467 1.00 0.00 84 CYS A N 8
ATOM 12781 C CA . CYS A 1 70 ? 13.180 0.994 -6.634 1.00 0.00 84 CYS A CA 8
ATOM 12782 C C . CYS A 1 70 ? 13.860 2.018 -7.545 1.00 0.00 84 CYS A C 8
ATOM 12783 O O . CYS A 1 70 ? 14.367 1.666 -8.609 1.00 0.00 84 CYS A O 8
ATOM 12789 N N . PRO A 1 71 ? 13.846 3.297 -7.084 1.00 0.00 85 PRO A N 8
ATOM 12790 C CA . PRO A 1 71 ? 14.455 4.374 -7.845 1.00 0.00 85 PRO A CA 8
ATOM 12791 C C . PRO A 1 71 ? 15.981 4.319 -7.749 1.00 0.00 85 PRO A C 8
ATOM 12792 O O . PRO A 1 71 ? 16.533 3.455 -7.068 1.00 0.00 85 PRO A O 8
ATOM 12800 N N . GLU A 1 72 ? 16.619 5.251 -8.441 1.00 0.00 86 GLU A N 8
ATOM 12801 C CA . GLU A 1 72 ? 18.071 5.319 -8.442 1.00 0.00 86 GLU A CA 8
ATOM 12802 C C . GLU A 1 72 ? 18.574 5.966 -7.151 1.00 0.00 86 GLU A C 8
ATOM 12803 O O . GLU A 1 72 ? 18.162 7.073 -6.807 1.00 0.00 86 GLU A O 8
ATOM 12813 N N . TYR A 1 73 ? 19.456 5.249 -6.471 1.00 0.00 87 TYR A N 8
ATOM 12814 C CA . TYR A 1 73 ? 20.019 5.740 -5.225 1.00 0.00 87 TYR A CA 8
ATOM 12815 C C . TYR A 1 73 ? 21.148 4.830 -4.737 1.00 0.00 87 TYR A C 8
ATOM 12816 O O . TYR A 1 73 ? 22.239 5.303 -4.421 1.00 0.00 87 TYR A O 8
ATOM 12833 N N . PHE A 1 74 ? 20.847 3.541 -4.691 1.00 0.00 88 PHE A N 8
ATOM 12834 C CA . PHE A 1 74 ? 21.823 2.560 -4.247 1.00 0.00 88 PHE A CA 8
ATOM 12835 C C . PHE A 1 74 ? 22.470 1.851 -5.439 1.00 0.00 88 PHE A C 8
ATOM 12836 O O . PHE A 1 74 ? 23.674 1.599 -5.437 1.00 0.00 88 PHE A O 8
ATOM 12852 N N . ASN A 1 75 ? 21.642 1.550 -6.427 1.00 0.00 89 ASN A N 8
ATOM 12853 C CA . ASN A 1 75 ? 22.117 0.875 -7.623 1.00 0.00 89 ASN A CA 8
ATOM 12854 C C . ASN A 1 75 ? 22.586 1.918 -8.640 1.00 0.00 89 ASN A C 8
ATOM 12855 O O . ASN A 1 75 ? 22.233 3.092 -8.538 1.00 0.00 89 ASN A O 8
ATOM 12865 N N . GLY A 1 76 ? 23.374 1.452 -9.598 1.00 0.00 90 GLY A N 8
ATOM 12866 C CA . GLY A 1 76 ? 23.894 2.330 -10.632 1.00 0.00 90 GLY A CA 8
ATOM 12867 C C . GLY A 1 76 ? 22.944 2.390 -11.830 1.00 0.00 90 GLY A C 8
ATOM 12868 O O . GLY A 1 76 ? 23.381 2.322 -12.977 1.00 0.00 90 GLY A O 8
ATOM 12872 N N . ILE A 1 77 ? 21.662 2.516 -11.521 1.00 0.00 91 ILE A N 8
ATOM 12873 C CA . ILE A 1 77 ? 20.646 2.586 -12.557 1.00 0.00 91 ILE A CA 8
ATOM 12874 C C . ILE A 1 77 ? 20.119 4.019 -12.653 1.00 0.00 91 ILE A C 8
ATOM 12875 O O . ILE A 1 77 ? 20.676 4.931 -12.044 1.00 0.00 91 ILE A O 8
ATOM 12890 N N . LYS A 1 78 ? 19.052 4.173 -13.423 1.00 0.00 92 LYS A N 8
ATOM 12891 C CA . LYS A 1 78 ? 18.443 5.480 -13.606 1.00 0.00 92 LYS A CA 8
ATOM 12892 C C . LYS A 1 78 ? 16.921 5.326 -13.653 1.00 0.00 92 LYS A C 8
ATOM 12893 O O . LYS A 1 78 ? 16.299 5.585 -14.682 1.00 0.00 92 LYS A O 8
ATOM 12908 N N . TYR A 1 79 ? 16.365 4.907 -12.526 1.00 0.00 93 TYR A N 8
ATOM 12909 C CA . TYR A 1 79 ? 14.928 4.717 -12.426 1.00 0.00 93 TYR A CA 8
ATOM 12910 C C . TYR A 1 79 ? 14.225 6.029 -12.075 1.00 0.00 93 TYR A C 8
ATOM 12911 O O . TYR A 1 79 ? 14.761 6.845 -11.327 1.00 0.00 93 TYR A O 8
ATOM 12928 N N . ASN A 1 80 ? 13.034 6.193 -12.634 1.00 0.00 94 ASN A N 8
ATOM 12929 C CA . ASN A 1 80 ? 12.251 7.392 -12.390 1.00 0.00 94 ASN A CA 8
ATOM 12930 C C . ASN A 1 80 ? 11.107 7.062 -11.430 1.00 0.00 94 ASN A C 8
ATOM 12931 O O . ASN A 1 80 ? 10.615 7.938 -10.720 1.00 0.00 94 ASN A O 8
ATOM 12941 N N . THR A 1 81 ? 10.715 5.797 -11.440 1.00 0.00 95 THR A N 8
ATOM 12942 C CA . THR A 1 81 ? 9.637 5.341 -10.579 1.00 0.00 95 THR A CA 8
ATOM 12943 C C . THR A 1 81 ? 9.751 5.983 -9.195 1.00 0.00 95 THR A C 8
ATOM 12944 O O . THR A 1 81 ? 10.825 5.990 -8.596 1.00 0.00 95 THR A O 8
ATOM 12955 N N . THR A 1 82 ? 8.628 6.510 -8.728 1.00 0.00 96 THR A N 8
ATOM 12956 C CA . THR A 1 82 ? 8.589 7.153 -7.426 1.00 0.00 96 THR A CA 8
ATOM 12957 C C . THR A 1 82 ? 9.304 6.294 -6.384 1.00 0.00 96 THR A C 8
ATOM 12958 O O . THR A 1 82 ? 10.290 6.726 -5.788 1.00 0.00 96 THR A O 8
ATOM 12969 N N . ARG A 1 83 ? 8.781 5.091 -6.194 1.00 0.00 97 ARG A N 8
ATOM 12970 C CA . ARG A 1 83 ? 9.357 4.166 -5.234 1.00 0.00 97 ARG A CA 8
ATOM 12971 C C . ARG A 1 83 ? 9.127 2.722 -5.682 1.00 0.00 97 ARG A C 8
ATOM 12972 O O . ARG A 1 83 ? 8.379 2.474 -6.626 1.00 0.00 97 ARG A O 8
ATOM 12990 N N . ASN A 1 84 ? 9.785 1.808 -4.986 1.00 0.00 98 ASN A N 8
ATOM 12991 C CA . ASN A 1 84 ? 9.662 0.395 -5.301 1.00 0.00 98 ASN A CA 8
ATOM 12992 C C . ASN A 1 84 ? 8.208 -0.042 -5.104 1.00 0.00 98 ASN A C 8
ATOM 12993 O O . ASN A 1 84 ? 7.438 0.636 -4.427 1.00 0.00 98 ASN A O 8
ATOM 13003 N N . ALA A 1 85 ? 7.877 -1.173 -5.711 1.00 0.00 99 ALA A N 8
ATOM 13004 C CA . ALA A 1 85 ? 6.530 -1.708 -5.612 1.00 0.00 99 ALA A CA 8
ATOM 13005 C C . ALA A 1 85 ? 6.406 -2.938 -6.513 1.00 0.00 99 ALA A C 8
ATOM 13006 O O . ALA A 1 85 ? 7.381 -3.354 -7.138 1.00 0.00 99 ALA A O 8
ATOM 13013 N N . TYR A 1 86 ? 5.201 -3.486 -6.552 1.00 0.00 100 TYR A N 8
ATOM 13014 C CA . TYR A 1 86 ? 4.938 -4.660 -7.366 1.00 0.00 100 TYR A CA 8
ATOM 13015 C C . TYR A 1 86 ? 3.591 -5.289 -7.003 1.00 0.00 100 TYR A C 8
ATOM 13016 O O . TYR A 1 86 ? 3.533 -6.448 -6.596 1.00 0.00 100 TYR A O 8
ATOM 13033 N N . ARG A 1 87 ? 2.542 -4.496 -7.163 1.00 0.00 101 ARG A N 8
ATOM 13034 C CA . ARG A 1 87 ? 1.199 -4.960 -6.856 1.00 0.00 101 ARG A CA 8
ATOM 13035 C C . ARG A 1 87 ? 0.506 -5.455 -8.128 1.00 0.00 101 ARG A C 8
ATOM 13036 O O . ARG A 1 87 ? 1.009 -5.252 -9.232 1.00 0.00 101 ARG A O 8
ATOM 13054 N N . GLU A 1 88 ? -0.638 -6.092 -7.930 1.00 0.00 102 GLU A N 8
ATOM 13055 C CA . GLU A 1 88 ? -1.406 -6.616 -9.046 1.00 0.00 102 GLU A CA 8
ATOM 13056 C C . GLU A 1 88 ? -2.876 -6.212 -8.917 1.00 0.00 102 GLU A C 8
ATOM 13057 O O . GLU A 1 88 ? -3.368 -5.994 -7.810 1.00 0.00 102 GLU A O 8
ATOM 13067 N N . CYS A 1 89 ? -3.537 -6.125 -10.062 1.00 0.00 103 CYS A N 8
ATOM 13068 C CA . CYS A 1 89 ? -4.940 -5.751 -10.090 1.00 0.00 103 CYS A CA 8
ATOM 13069 C C . CYS A 1 89 ? -5.737 -6.918 -10.675 1.00 0.00 103 CYS A C 8
ATOM 13070 O O . CYS A 1 89 ? -5.400 -7.432 -11.741 1.00 0.00 103 CYS A O 8
ATOM 13076 N N . LEU A 1 90 ? -6.778 -7.304 -9.954 1.00 0.00 104 LEU A N 8
ATOM 13077 C CA . LEU A 1 90 ? -7.626 -8.402 -10.388 1.00 0.00 104 LEU A CA 8
ATOM 13078 C C . LEU A 1 90 ? -8.434 -7.963 -11.611 1.00 0.00 104 LEU A C 8
ATOM 13079 O O . LEU A 1 90 ? -8.539 -6.770 -11.895 1.00 0.00 104 LEU A O 8
ATOM 13094 N N . GLU A 1 91 ? -8.987 -8.950 -12.301 1.00 0.00 105 GLU A N 8
ATOM 13095 C CA . GLU A 1 91 ? -9.782 -8.680 -13.487 1.00 0.00 105 GLU A CA 8
ATOM 13096 C C . GLU A 1 91 ? -11.201 -8.265 -13.090 1.00 0.00 105 GLU A C 8
ATOM 13097 O O . GLU A 1 91 ? -12.042 -8.016 -13.952 1.00 0.00 105 GLU A O 8
ATOM 13107 N N . ASN A 1 92 ? -11.422 -8.203 -11.785 1.00 0.00 106 ASN A N 8
ATOM 13108 C CA . ASN A 1 92 ? -12.723 -7.822 -11.264 1.00 0.00 106 ASN A CA 8
ATOM 13109 C C . ASN A 1 92 ? -12.707 -6.335 -10.902 1.00 0.00 106 ASN A C 8
ATOM 13110 O O . ASN A 1 92 ? -13.714 -5.793 -10.447 1.00 0.00 106 ASN A O 8
ATOM 13120 N N . GLY A 1 93 ? -11.555 -5.718 -11.118 1.00 0.00 107 GLY A N 8
ATOM 13121 C CA . GLY A 1 93 ? -11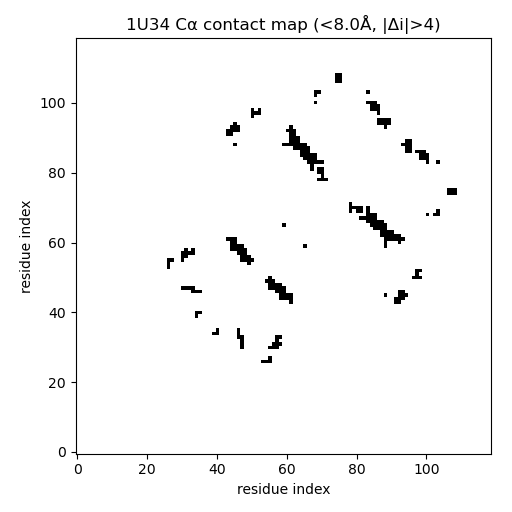.396 -4.305 -10.820 1.00 0.00 107 GLY A CA 8
ATOM 13122 C C . GLY A 1 93 ? -11.111 -4.087 -9.332 1.00 0.00 107 GLY A C 8
ATOM 13123 O O . GLY A 1 93 ? -11.807 -3.318 -8.670 1.00 0.00 107 GLY A O 8
ATOM 13127 N N . THR A 1 94 ? -10.087 -4.776 -8.851 1.00 0.00 108 THR A N 8
ATOM 13128 C CA . THR A 1 94 ? -9.703 -4.667 -7.454 1.00 0.00 108 THR A CA 8
ATOM 13129 C C . THR A 1 94 ? -8.185 -4.804 -7.307 1.00 0.00 108 THR A C 8
ATOM 13130 O O . THR A 1 94 ? -7.485 -5.069 -8.282 1.00 0.00 108 THR A O 8
ATOM 13141 N N . TRP A 1 95 ? -7.723 -4.616 -6.079 1.00 0.00 109 TRP A N 8
ATOM 13142 C CA . TRP A 1 95 ? -6.303 -4.715 -5.792 1.00 0.00 109 TRP A CA 8
ATOM 13143 C C . TRP A 1 95 ? -6.071 -5.997 -4.990 1.00 0.00 109 TRP A C 8
ATOM 13144 O O . TRP A 1 95 ? -6.979 -6.813 -4.840 1.00 0.00 109 TRP A O 8
ATOM 13164 N N . ALA A 1 96 ? -4.849 -6.136 -4.495 1.00 0.00 110 ALA A N 8
ATOM 13165 C CA . ALA A 1 96 ? -4.486 -7.304 -3.711 1.00 0.00 110 ALA A CA 8
ATOM 13166 C C . ALA A 1 96 ? -4.433 -6.924 -2.231 1.00 0.00 110 ALA A C 8
ATOM 13167 O O . ALA A 1 96 ? -4.668 -5.770 -1.873 1.00 0.00 110 ALA A O 8
ATOM 13174 N N . SER A 1 97 ? -4.123 -7.916 -1.408 1.00 0.00 111 SER A N 8
ATOM 13175 C CA . SER A 1 97 ? -4.035 -7.700 0.025 1.00 0.00 111 SER A CA 8
ATOM 13176 C C . SER A 1 97 ? -2.993 -6.623 0.331 1.00 0.00 111 SER A C 8
ATOM 13177 O O . SER A 1 97 ? -3.269 -5.675 1.064 1.00 0.00 111 SER A O 8
ATOM 13184 N N . ARG A 1 98 ? -1.814 -6.804 -0.249 1.00 0.00 112 ARG A N 8
ATOM 13185 C CA . ARG A 1 98 ? -0.729 -5.860 -0.049 1.00 0.00 112 ARG A CA 8
ATOM 13186 C C . ARG A 1 98 ? 0.314 -6.006 -1.159 1.00 0.00 112 ARG A C 8
ATOM 13187 O O . ARG A 1 98 ? 0.425 -7.066 -1.774 1.00 0.00 112 ARG A O 8
ATOM 13205 N N . VAL A 1 99 ? 1.052 -4.929 -1.381 1.00 0.00 113 VAL A N 8
ATOM 13206 C CA . VAL A 1 99 ? 2.081 -4.924 -2.405 1.00 0.00 113 VAL A CA 8
ATOM 13207 C C . VAL A 1 99 ? 3.207 -5.876 -1.995 1.00 0.00 113 VAL A C 8
ATOM 13208 O O . VAL A 1 99 ? 3.547 -5.969 -0.816 1.00 0.00 113 VAL A O 8
ATOM 13221 N N . ASN A 1 100 ? 3.756 -6.556 -2.990 1.00 0.00 114 ASN A N 8
ATOM 13222 C CA . ASN A 1 100 ? 4.836 -7.497 -2.748 1.00 0.00 114 ASN A CA 8
ATOM 13223 C C . ASN A 1 100 ? 5.916 -6.819 -1.903 1.00 0.00 114 ASN A C 8
ATOM 13224 O O . ASN A 1 100 ? 6.225 -7.274 -0.802 1.00 0.00 114 ASN A O 8
ATOM 13234 N N . TYR A 1 101 ? 6.461 -5.742 -2.449 1.00 0.00 115 TYR A N 8
ATOM 13235 C CA . TYR A 1 101 ? 7.500 -4.996 -1.758 1.00 0.00 115 TYR A CA 8
ATOM 13236 C C . TYR A 1 101 ? 8.408 -5.933 -0.959 1.00 0.00 115 TYR A C 8
ATOM 13237 O O . TYR A 1 101 ? 8.757 -5.639 0.183 1.00 0.00 115 TYR A O 8
ATOM 13254 N N . SER A 1 102 ? 8.764 -7.041 -1.591 1.00 0.00 116 SER A N 8
ATOM 13255 C CA . SER A 1 102 ? 9.625 -8.023 -0.954 1.00 0.00 116 SER A CA 8
ATOM 13256 C C . SER A 1 102 ? 10.868 -8.266 -1.813 1.00 0.00 116 SER A C 8
ATOM 13257 O O . SER A 1 102 ? 11.733 -9.060 -1.447 1.00 0.00 116 SER A O 8
ATOM 13264 N N . HIS A 1 103 ? 10.916 -7.568 -2.937 1.00 0.00 117 HIS A N 8
ATOM 13265 C CA . HIS A 1 103 ? 12.038 -7.698 -3.851 1.00 0.00 117 HIS A CA 8
ATOM 13266 C C . HIS A 1 103 ? 12.418 -6.321 -4.397 1.00 0.00 117 HIS A C 8
ATOM 13267 O O . HIS A 1 103 ? 12.520 -6.136 -5.609 1.00 0.00 117 HIS A O 8
ATOM 13280 N N . CYS A 1 104 ? 12.617 -5.389 -3.477 1.00 0.00 118 CYS A N 8
ATOM 13281 C CA . CYS A 1 104 ? 12.982 -4.033 -3.852 1.00 0.00 118 CYS A CA 8
ATOM 13282 C C . CYS A 1 104 ? 14.408 -4.056 -4.408 1.00 0.00 118 CYS A C 8
ATOM 13283 O O . CYS A 1 104 ? 15.324 -3.506 -3.800 1.00 0.00 118 CYS A O 8
ATOM 13289 N N . GLU A 1 105 ? 14.550 -4.700 -5.557 1.00 0.00 119 GLU A N 8
ATOM 13290 C CA . GLU A 1 105 ? 15.848 -4.802 -6.202 1.00 0.00 119 GLU A CA 8
ATOM 13291 C C . GLU A 1 105 ? 16.896 -5.302 -5.207 1.00 0.00 119 GLU A C 8
ATOM 13292 O O . GLU A 1 105 ? 17.616 -4.507 -4.605 1.00 0.00 119 GLU A O 8
ATOM 13302 N N . PRO A 1 106 ? 16.953 -6.654 -5.062 1.00 0.00 120 PRO A N 8
ATOM 13303 C CA . PRO A 1 106 ? 17.901 -7.270 -4.151 1.00 0.00 120 PRO A CA 8
ATOM 13304 C C . PRO A 1 106 ? 19.317 -7.240 -4.730 1.00 0.00 120 PRO A C 8
ATOM 13305 O O . PRO A 1 106 ? 19.928 -8.286 -4.939 1.00 0.00 120 PRO A O 8
ATOM 13313 N N . ILE A 1 107 ? 19.797 -6.028 -4.973 1.00 0.00 121 ILE A N 8
ATOM 13314 C CA . ILE A 1 107 ? 21.128 -5.848 -5.524 1.00 0.00 121 ILE A CA 8
ATOM 13315 C C . ILE A 1 107 ? 21.391 -6.926 -6.578 1.00 0.00 121 ILE A C 8
ATOM 13316 O O . ILE A 1 107 ? 22.019 -7.942 -6.288 1.00 0.00 121 ILE A O 8
ATOM 13331 N N . LEU A 1 108 ? 20.895 -6.666 -7.779 1.00 0.00 122 LEU A N 8
ATOM 13332 C CA . LEU A 1 108 ? 21.067 -7.602 -8.878 1.00 0.00 122 LEU A CA 8
ATOM 13333 C C . LEU A 1 108 ? 21.272 -6.823 -10.177 1.00 0.00 122 LEU A C 8
ATOM 13334 O O . LEU A 1 108 ? 20.338 -6.210 -10.692 1.00 0.00 122 LEU A O 8
ATOM 13349 N N . ASP A 1 109 ? 22.501 -6.872 -10.673 1.00 0.00 123 ASP A N 8
ATOM 13350 C CA . ASP A 1 109 ? 22.839 -6.179 -11.904 1.00 0.00 123 ASP A CA 8
ATOM 13351 C C . ASP A 1 109 ? 24.264 -6.553 -12.319 1.00 0.00 123 ASP A C 8
ATOM 13352 O O . ASP A 1 109 ? 25.158 -5.709 -12.313 1.00 0.00 123 ASP A O 8
ATOM 13360 N N . ASP A 1 110 ? 24.429 -7.819 -12.671 1.00 0.00 124 ASP A N 8
ATOM 13361 C CA . ASP A 1 110 ? 25.730 -8.317 -13.089 1.00 0.00 124 ASP A CA 8
ATOM 13362 C C . ASP A 1 110 ? 25.573 -9.730 -13.653 1.00 0.00 124 ASP A C 8
ATOM 13363 O O . ASP A 1 110 ? 24.526 -10.355 -13.490 1.00 0.00 124 ASP A O 8
ATOM 13371 N N . LYS A 1 111 ? 26.630 -10.192 -14.304 1.00 0.00 125 LYS A N 8
ATOM 13372 C CA . LYS A 1 111 ? 26.624 -11.520 -14.894 1.00 0.00 125 LYS A CA 8
ATOM 13373 C C . LYS A 1 111 ? 28.052 -12.069 -14.920 1.00 0.00 125 LYS A C 8
ATOM 13374 O O . LYS A 1 111 ? 28.669 -12.156 -15.980 1.00 0.00 125 LYS A O 8
ATOM 13389 N N . GLN A 1 112 ? 28.536 -12.428 -13.739 1.00 0.00 126 GLN A N 8
ATOM 13390 C CA . GLN A 1 112 ? 29.879 -12.965 -13.612 1.00 0.00 126 GLN A CA 8
ATOM 13391 C C . GLN A 1 112 ? 29.842 -14.494 -13.622 1.00 0.00 126 GLN A C 8
ATOM 13392 O O . GLN A 1 112 ? 29.324 -15.113 -12.693 1.00 0.00 126 GLN A O 8
ATOM 13404 N N . ARG A 1 113 ? 30.397 -15.062 -14.685 1.00 0.00 127 ARG A N 8
ATOM 13405 C CA . ARG A 1 113 ? 30.433 -16.507 -14.828 1.00 0.00 127 ARG A CA 8
ATOM 13406 C C . ARG A 1 113 ? 31.165 -16.895 -16.114 1.00 0.00 127 ARG A C 8
ATOM 13407 O O . ARG A 1 113 ? 31.326 -16.071 -17.013 1.00 0.00 127 ARG A O 8
ATOM 13425 N N . LYS A 1 114 ? 31.590 -18.149 -16.159 1.00 0.00 128 LYS A N 8
ATOM 13426 C CA . LYS A 1 114 ? 32.302 -18.655 -17.321 1.00 0.00 128 LYS A CA 8
ATOM 13427 C C . LYS A 1 114 ? 32.583 -20.148 -17.130 1.00 0.00 128 LYS A C 8
ATOM 13428 O O . LYS A 1 114 ? 33.394 -20.528 -16.289 1.00 0.00 128 LYS A O 8
ATOM 13443 N N . TYR A 1 115 ? 31.894 -20.953 -17.927 1.00 0.00 129 TYR A N 8
ATOM 13444 C CA . TYR A 1 115 ? 32.058 -22.395 -17.856 1.00 0.00 129 TYR A CA 8
ATOM 13445 C C . TYR A 1 115 ? 31.700 -23.053 -19.190 1.00 0.00 129 TYR A C 8
ATOM 13446 O O . TYR A 1 115 ? 30.754 -22.638 -19.857 1.00 0.00 129 TYR A O 8
ATOM 13463 N N . ASP A 1 116 ? 32.475 -24.069 -19.539 1.00 0.00 130 ASP A N 8
ATOM 13464 C CA . ASP A 1 116 ? 32.251 -24.789 -20.781 1.00 0.00 130 ASP A CA 8
ATOM 13465 C C . ASP A 1 116 ? 33.341 -25.849 -20.955 1.00 0.00 130 ASP A C 8
ATOM 13466 O O . ASP A 1 116 ? 34.359 -25.816 -20.266 1.00 0.00 130 ASP A O 8
ATOM 13474 N N . LEU A 1 117 ? 33.089 -26.765 -21.879 1.00 0.00 131 LEU A N 8
ATOM 13475 C CA . LEU A 1 117 ? 34.035 -27.832 -22.152 1.00 0.00 131 LEU A CA 8
ATOM 13476 C C . LEU A 1 117 ? 33.665 -28.512 -23.471 1.00 0.00 131 LEU A C 8
ATOM 13477 O O . LEU A 1 117 ? 32.607 -29.128 -23.581 1.00 0.00 131 LEU A O 8
ATOM 13492 N N . HIS A 1 118 ? 34.559 -28.376 -24.440 1.00 0.00 132 HIS A N 8
ATOM 13493 C CA . HIS A 1 118 ? 34.339 -28.969 -25.750 1.00 0.00 132 HIS A CA 8
ATOM 13494 C C . HIS A 1 118 ? 35.647 -28.961 -26.543 1.00 0.00 132 HIS A C 8
ATOM 13495 O O . HIS A 1 118 ? 36.640 -28.385 -26.102 1.00 0.00 132 HIS A O 8
ATOM 13509 N N . TYR A 1 119 ? 35.604 -29.606 -27.700 1.00 0.00 133 TYR A N 8
ATOM 13510 C CA . TYR A 1 119 ? 36.773 -29.680 -28.558 1.00 0.00 133 TYR A CA 8
ATOM 13511 C C . TYR A 1 119 ? 37.050 -28.331 -29.226 1.00 0.00 133 TYR A C 8
ATOM 13512 O O . TYR A 1 119 ? 37.393 -27.361 -28.552 1.00 0.00 133 TYR A O 8
ATOM 13529 N N . GLY A 1 1 ? -24.812 27.462 65.333 1.00 0.00 15 GLY A N 9
ATOM 13530 C CA . GLY A 1 1 ? -24.612 27.436 63.895 1.00 0.00 15 GLY A CA 9
ATOM 13531 C C . GLY A 1 1 ? -23.196 27.883 63.529 1.00 0.00 15 GLY A C 9
ATOM 13532 O O . GLY A 1 1 ? -22.228 27.170 63.791 1.00 0.00 15 GLY A O 9
ATOM 13536 N N . SER A 1 2 ? -23.118 29.063 62.929 1.00 0.00 16 SER A N 9
ATOM 13537 C CA . SER A 1 2 ? -21.835 29.613 62.526 1.00 0.00 16 SER A CA 9
ATOM 13538 C C . SER A 1 2 ? -21.217 28.748 61.426 1.00 0.00 16 SER A C 9
ATOM 13539 O O . SER A 1 2 ? -20.634 27.702 61.709 1.00 0.00 16 SER A O 9
ATOM 13546 N N . GLY A 1 3 ? -21.364 29.216 60.196 1.00 0.00 17 GLY A N 9
ATOM 13547 C CA . GLY A 1 3 ? -20.828 28.498 59.052 1.00 0.00 17 GLY A CA 9
ATOM 13548 C C . GLY A 1 3 ? -19.673 29.271 58.412 1.00 0.00 17 GLY A C 9
ATOM 13549 O O . GLY A 1 3 ? -19.045 30.106 59.062 1.00 0.00 17 GLY A O 9
ATOM 13553 N N . MET A 1 4 ? -19.428 28.964 57.147 1.00 0.00 18 MET A N 9
ATOM 13554 C CA . MET A 1 4 ? -18.359 29.620 56.411 1.00 0.00 18 MET A CA 9
ATOM 13555 C C . MET A 1 4 ? -18.729 29.784 54.936 1.00 0.00 18 MET A C 9
ATOM 13556 O O . MET A 1 4 ? -19.733 29.240 54.480 1.00 0.00 18 MET A O 9
ATOM 13568 N N . LYS A 1 5 ? -17.898 30.538 54.231 1.00 0.00 19 LYS A N 9
ATOM 13569 C CA . LYS A 1 5 ? -18.125 30.780 52.817 1.00 0.00 19 LYS A CA 9
ATOM 13570 C C . LYS A 1 5 ? -16.900 31.476 52.221 1.00 0.00 19 LYS A C 9
ATOM 13571 O O . LYS A 1 5 ? -16.246 32.273 52.891 1.00 0.00 19 LYS A O 9
ATOM 13586 N N . GLU A 1 6 ? -16.626 31.149 50.966 1.00 0.00 20 GLU A N 9
ATOM 13587 C CA . GLU A 1 6 ? -15.490 31.733 50.271 1.00 0.00 20 GLU A CA 9
ATOM 13588 C C . GLU A 1 6 ? -15.331 31.099 48.888 1.00 0.00 20 GLU A C 9
ATOM 13589 O O . GLU A 1 6 ? -15.567 29.903 48.718 1.00 0.00 20 GLU A O 9
ATOM 13599 N N . THR A 1 7 ? -14.934 31.929 47.933 1.00 0.00 21 THR A N 9
ATOM 13600 C CA . THR A 1 7 ? -14.742 31.465 46.570 1.00 0.00 21 THR A CA 9
ATOM 13601 C C . THR A 1 7 ? -14.115 32.567 45.715 1.00 0.00 21 THR A C 9
ATOM 13602 O O . THR A 1 7 ? -14.338 33.751 45.962 1.00 0.00 21 THR A O 9
ATOM 13613 N N . ALA A 1 8 ? -13.343 32.139 44.727 1.00 0.00 22 ALA A N 9
ATOM 13614 C CA . ALA A 1 8 ? -12.682 33.075 43.834 1.00 0.00 22 ALA A CA 9
ATOM 13615 C C . ALA A 1 8 ? -12.281 32.349 42.548 1.00 0.00 22 ALA A C 9
ATOM 13616 O O . ALA A 1 8 ? -12.247 31.121 42.509 1.00 0.00 22 ALA A O 9
ATOM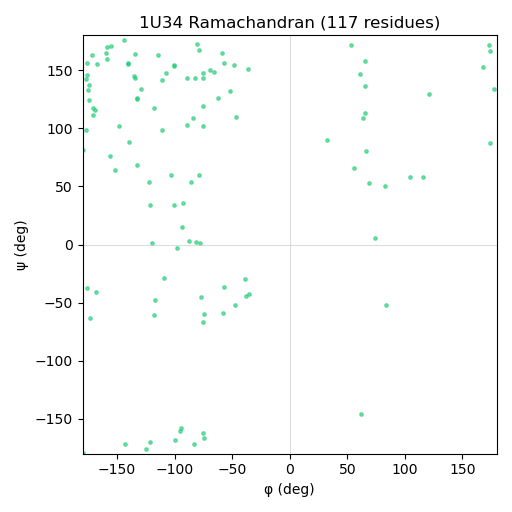 13623 N N . ALA A 1 9 ? -11.988 33.141 41.527 1.00 0.00 23 ALA A N 9
ATOM 13624 C CA . ALA A 1 9 ? -11.591 32.591 40.242 1.00 0.00 23 ALA A CA 9
ATOM 13625 C C . ALA A 1 9 ? -10.971 33.697 39.387 1.00 0.00 23 ALA A C 9
ATOM 13626 O O . ALA A 1 9 ? -11.211 34.879 39.626 1.00 0.00 23 ALA A O 9
ATOM 13633 N N . ALA A 1 10 ? -10.184 33.274 38.408 1.00 0.00 24 ALA A N 9
ATOM 13634 C CA . ALA A 1 10 ? -9.527 34.215 37.516 1.00 0.00 24 ALA A CA 9
ATOM 13635 C C . ALA A 1 10 ? -8.702 33.442 36.486 1.00 0.00 24 ALA A C 9
ATOM 13636 O O . ALA A 1 10 ? -8.262 32.324 36.750 1.00 0.00 24 ALA A O 9
ATOM 13643 N N . LYS A 1 11 ? -8.516 34.068 35.333 1.00 0.00 25 LYS A N 9
ATOM 13644 C CA . LYS A 1 11 ? -7.752 33.454 34.262 1.00 0.00 25 LYS A CA 9
ATOM 13645 C C . LYS A 1 11 ? -7.623 34.443 33.101 1.00 0.00 25 LYS A C 9
ATOM 13646 O O . LYS A 1 11 ? -8.235 35.509 33.118 1.00 0.00 25 LYS A O 9
ATOM 13661 N N . PHE A 1 12 ? -6.822 34.053 32.121 1.00 0.00 26 PHE A N 9
ATOM 13662 C CA . PHE A 1 12 ? -6.604 34.891 30.954 1.00 0.00 26 PHE A CA 9
ATOM 13663 C C . PHE A 1 12 ? -7.077 34.190 29.679 1.00 0.00 26 PHE A C 9
ATOM 13664 O O . PHE A 1 12 ? -7.469 33.025 29.715 1.00 0.00 26 PHE A O 9
ATOM 13680 N N . GLU A 1 13 ? -7.026 34.930 28.581 1.00 0.00 27 GLU A N 9
ATOM 13681 C CA . GLU A 1 13 ? -7.444 34.395 27.297 1.00 0.00 27 GLU A CA 9
ATOM 13682 C C . GLU A 1 13 ? -6.338 34.585 26.257 1.00 0.00 27 GLU A C 9
ATOM 13683 O O . GLU A 1 13 ? -5.524 35.500 26.371 1.00 0.00 27 GLU A O 9
ATOM 13693 N N . ARG A 1 14 ? -6.345 33.706 25.265 1.00 0.00 28 ARG A N 9
ATOM 13694 C CA . ARG A 1 14 ? -5.353 33.765 24.206 1.00 0.00 28 ARG A CA 9
ATOM 13695 C C . ARG A 1 14 ? -6.038 33.874 22.842 1.00 0.00 28 ARG A C 9
ATOM 13696 O O . ARG A 1 14 ? -7.249 33.685 22.735 1.00 0.00 28 ARG A O 9
ATOM 13714 N N . GLN A 1 15 ? -5.235 34.177 21.833 1.00 0.00 29 GLN A N 9
ATOM 13715 C CA . GLN A 1 15 ? -5.747 34.313 20.481 1.00 0.00 29 GLN A CA 9
ATOM 13716 C C . GLN A 1 15 ? -5.621 32.986 19.729 1.00 0.00 29 GLN A C 9
ATOM 13717 O O . GLN A 1 15 ? -6.609 32.463 19.216 1.00 0.00 29 GLN A O 9
ATOM 13729 N N . HIS A 1 16 ? -4.397 32.480 19.689 1.00 0.00 30 HIS A N 9
ATOM 13730 C CA . HIS A 1 16 ? -4.129 31.225 19.008 1.00 0.00 30 HIS A CA 9
ATOM 13731 C C . HIS A 1 16 ? -4.581 31.324 17.551 1.00 0.00 30 HIS A C 9
ATOM 13732 O O . HIS A 1 16 ? -5.330 32.231 17.189 1.00 0.00 30 HIS A O 9
ATOM 13745 N N . MET A 1 17 ? -4.109 30.378 16.751 1.00 0.00 31 MET A N 9
ATOM 13746 C CA . MET A 1 17 ? -4.455 30.348 15.341 1.00 0.00 31 MET A CA 9
ATOM 13747 C C . MET A 1 17 ? -3.832 29.135 14.649 1.00 0.00 31 MET A C 9
ATOM 13748 O O . MET A 1 17 ? -2.861 28.563 15.145 1.00 0.00 31 MET A O 9
ATOM 13760 N N . ASP A 1 18 ? -4.412 28.777 13.514 1.00 0.00 32 ASP A N 9
ATOM 13761 C CA . ASP A 1 18 ? -3.926 27.642 12.748 1.00 0.00 32 ASP A CA 9
ATOM 13762 C C . ASP A 1 18 ? -4.617 27.618 11.384 1.00 0.00 32 ASP A C 9
ATOM 13763 O O . ASP A 1 18 ? -5.644 28.268 11.193 1.00 0.00 32 ASP A O 9
ATOM 13771 N N . SER A 1 19 ? -4.028 26.860 10.471 1.00 0.00 33 SER A N 9
ATOM 13772 C CA . SER A 1 19 ? -4.576 26.742 9.129 1.00 0.00 33 SER A CA 9
ATOM 13773 C C . SER A 1 19 ? -5.230 25.371 8.951 1.00 0.00 33 SER A C 9
ATOM 13774 O O . SER A 1 19 ? -4.941 24.438 9.698 1.00 0.00 33 SER A O 9
ATOM 13781 N N . PRO A 1 20 ? -6.124 25.290 7.929 1.00 0.00 34 PRO A N 9
ATOM 13782 C CA . PRO A 1 20 ? -6.822 24.049 7.641 1.00 0.00 34 PRO A CA 9
ATOM 13783 C C . PRO A 1 20 ? -5.895 23.043 6.957 1.00 0.00 34 PRO A C 9
ATOM 13784 O O . PRO A 1 20 ? -4.674 23.186 7.004 1.00 0.00 34 PRO A O 9
ATOM 13792 N N . ASP A 1 21 ? -6.510 22.049 6.333 1.00 0.00 35 ASP A N 9
ATOM 13793 C CA . ASP A 1 21 ? -5.754 21.020 5.639 1.00 0.00 35 ASP A CA 9
ATOM 13794 C C . ASP A 1 21 ? -6.116 21.044 4.152 1.00 0.00 35 ASP A C 9
ATOM 13795 O O . ASP A 1 21 ? -7.294 21.081 3.796 1.00 0.00 35 ASP A O 9
ATOM 13803 N N . LEU A 1 22 ? -5.082 21.022 3.324 1.00 0.00 36 LEU A N 9
ATOM 13804 C CA . LEU A 1 22 ? -5.276 21.041 1.884 1.00 0.00 36 LEU A CA 9
ATOM 13805 C C . LEU A 1 22 ? -4.306 20.055 1.230 1.00 0.00 36 LEU A C 9
ATOM 13806 O O . LEU A 1 22 ? -3.403 20.460 0.498 1.00 0.00 36 LEU A O 9
ATOM 13821 N N . GLY A 1 23 ? -4.524 18.780 1.517 1.00 0.00 37 GLY A N 9
ATOM 13822 C CA . GLY A 1 23 ? -3.680 17.734 0.966 1.00 0.00 37 GLY A CA 9
ATOM 13823 C C . GLY A 1 23 ? -2.256 17.832 1.517 1.00 0.00 37 GLY A C 9
ATOM 13824 O O . GLY A 1 23 ? -1.292 17.862 0.753 1.00 0.00 37 GLY A O 9
ATOM 13828 N N . THR A 1 24 ? -2.169 17.878 2.838 1.00 0.00 38 THR A N 9
ATOM 13829 C CA . THR A 1 24 ? -0.878 17.971 3.500 1.00 0.00 38 THR A CA 9
ATOM 13830 C C . THR A 1 24 ? -0.092 16.671 3.321 1.00 0.00 38 THR A C 9
ATOM 13831 O O . THR A 1 24 ? -0.024 16.128 2.219 1.00 0.00 38 THR A O 9
ATOM 13842 N N . THR A 1 25 ? 0.483 16.208 4.422 1.00 0.00 39 THR A N 9
ATOM 13843 C CA . THR A 1 25 ? 1.261 14.982 4.401 1.00 0.00 39 THR A CA 9
ATOM 13844 C C . THR A 1 25 ? 0.343 13.769 4.233 1.00 0.00 39 THR A C 9
ATOM 13845 O O . THR A 1 25 ? -0.318 13.350 5.182 1.00 0.00 39 THR A O 9
ATOM 13856 N N . LEU A 1 26 ? 0.331 13.240 3.019 1.00 0.00 40 LEU A N 9
ATOM 13857 C CA . LEU A 1 26 ? -0.496 12.084 2.713 1.00 0.00 40 LEU A CA 9
ATOM 13858 C C . LEU A 1 26 ? -1.966 12.441 2.939 1.00 0.00 40 LEU A C 9
ATOM 13859 O O . LEU A 1 26 ? -2.545 13.212 2.175 1.00 0.00 40 LEU A O 9
ATOM 13874 N N . LEU A 1 27 ? -2.528 11.863 3.990 1.00 0.00 41 LEU A N 9
ATOM 13875 C CA . LEU A 1 27 ? -3.920 12.111 4.325 1.00 0.00 41 LEU A CA 9
ATOM 13876 C C . LEU A 1 27 ? -4.795 11.801 3.109 1.00 0.00 41 LEU A C 9
ATOM 13877 O O . LEU A 1 27 ? -5.942 12.243 3.036 1.00 0.00 41 LEU A O 9
ATOM 13892 N N . GLU A 1 28 ? -4.222 11.046 2.184 1.00 0.00 42 GLU A N 9
ATOM 13893 C CA . GLU A 1 28 ? -4.935 10.673 0.974 1.00 0.00 42 GLU A CA 9
ATOM 13894 C C . GLU A 1 28 ? -4.983 11.853 0.001 1.00 0.00 42 GLU A C 9
ATOM 13895 O O . GLU A 1 28 ? -5.954 12.014 -0.738 1.00 0.00 42 GLU A O 9
ATOM 13905 N N . GLN A 1 29 ? -3.924 12.647 0.031 1.00 0.00 43 GLN A N 9
ATOM 13906 C CA . GLN A 1 29 ? -3.833 13.807 -0.840 1.00 0.00 43 GLN A CA 9
ATOM 13907 C C . GLN A 1 29 ? -4.225 13.429 -2.269 1.00 0.00 43 GLN A C 9
ATOM 13908 O O . GLN A 1 29 ? -4.430 12.254 -2.571 1.00 0.00 43 GLN A O 9
ATOM 13920 N N . TYR A 1 30 ? -4.317 14.448 -3.112 1.00 0.00 44 TYR A N 9
ATOM 13921 C CA . TYR A 1 30 ? -4.680 14.238 -4.503 1.00 0.00 44 TYR A CA 9
ATOM 13922 C C . TYR A 1 30 ? -4.061 12.947 -5.042 1.00 0.00 44 TYR A C 9
ATOM 13923 O O . TYR A 1 30 ? -2.839 12.807 -5.077 1.00 0.00 44 TYR A O 9
ATOM 13940 N N . CYS A 1 31 ? -4.932 12.036 -5.452 1.00 0.00 45 CYS A N 9
ATOM 13941 C CA . CYS A 1 31 ? -4.486 10.761 -5.988 1.00 0.00 45 CYS A CA 9
ATOM 13942 C C . CYS A 1 31 ? -5.278 10.475 -7.265 1.00 0.00 45 CYS A C 9
ATOM 13943 O O . CYS A 1 31 ? -4.696 10.303 -8.335 1.00 0.00 45 CYS A O 9
ATOM 13949 N N . HIS A 1 32 ? -6.593 10.431 -7.111 1.00 0.00 46 HIS A N 9
ATOM 13950 C CA . HIS A 1 32 ? -7.470 10.167 -8.239 1.00 0.00 46 HIS A CA 9
ATOM 13951 C C . HIS A 1 32 ? -7.005 10.978 -9.450 1.00 0.00 46 HIS A C 9
ATOM 13952 O O . HIS A 1 32 ? -6.199 11.896 -9.315 1.00 0.00 46 HIS A O 9
ATOM 13965 N N . ARG A 1 33 ? -7.536 10.609 -10.607 1.00 0.00 47 ARG A N 9
ATOM 13966 C CA . ARG A 1 33 ? -7.186 11.290 -11.842 1.00 0.00 47 ARG A CA 9
ATOM 13967 C C . ARG A 1 33 ? -8.435 11.895 -12.487 1.00 0.00 47 ARG A C 9
ATOM 13968 O O . ARG A 1 33 ? -8.430 13.059 -12.884 1.00 0.00 47 ARG A O 9
ATOM 13986 N N . THR A 1 34 ? -9.473 11.077 -12.572 1.00 0.00 48 THR A N 9
ATOM 13987 C CA . THR A 1 34 ? -10.726 11.517 -13.162 1.00 0.00 48 THR A CA 9
ATOM 13988 C C . THR A 1 34 ? -11.732 10.365 -13.195 1.00 0.00 48 THR A C 9
ATOM 13989 O O . THR A 1 34 ? -12.924 10.571 -12.969 1.00 0.00 48 THR A O 9
ATOM 14000 N N . THR A 1 35 ? -11.217 9.178 -13.480 1.00 0.00 49 THR A N 9
ATOM 14001 C CA . THR A 1 35 ? -12.057 7.994 -13.546 1.00 0.00 49 THR A CA 9
ATOM 14002 C C . THR A 1 35 ? -13.168 8.185 -14.578 1.00 0.00 49 THR A C 9
ATOM 14003 O O . THR A 1 35 ? -14.081 8.984 -14.372 1.00 0.00 49 THR A O 9
ATOM 14014 N N . ILE A 1 36 ? -13.056 7.439 -15.668 1.00 0.00 50 ILE A N 9
ATOM 14015 C CA . ILE A 1 36 ? -14.042 7.517 -16.733 1.00 0.00 50 ILE A CA 9
ATOM 14016 C C . ILE A 1 36 ? -14.212 8.977 -17.158 1.00 0.00 50 ILE A C 9
ATOM 14017 O O . ILE A 1 36 ? -13.662 9.879 -16.528 1.00 0.00 50 ILE A O 9
ATOM 14032 N N . GLY A 1 37 ? -14.975 9.163 -18.225 1.00 0.00 51 GLY A N 9
ATOM 14033 C CA . GLY A 1 37 ? -15.225 10.498 -18.741 1.00 0.00 51 GLY A CA 9
ATOM 14034 C C . GLY A 1 37 ? -16.371 11.173 -17.986 1.00 0.00 51 GLY A C 9
ATOM 14035 O O . GLY A 1 37 ? -17.300 11.696 -18.599 1.00 0.00 51 GLY A O 9
ATOM 14039 N N . ASN A 1 38 ? -16.267 11.140 -16.666 1.00 0.00 52 ASN A N 9
ATOM 14040 C CA . ASN A 1 38 ? -17.283 11.742 -15.819 1.00 0.00 52 ASN A CA 9
ATOM 14041 C C . ASN A 1 38 ? -16.907 11.535 -14.351 1.00 0.00 52 ASN A C 9
ATOM 14042 O O . ASN A 1 38 ? -16.387 10.482 -13.982 1.00 0.00 52 ASN A O 9
ATOM 14052 N N . PHE A 1 39 ? -17.184 12.555 -13.553 1.00 0.00 53 PHE A N 9
ATOM 14053 C CA . PHE A 1 39 ? -16.881 12.498 -12.132 1.00 0.00 53 PHE A CA 9
ATOM 14054 C C . PHE A 1 39 ? -17.587 11.312 -11.468 1.00 0.00 53 PHE A C 9
ATOM 14055 O O . PHE A 1 39 ? -18.800 11.159 -11.593 1.00 0.00 53 PHE A O 9
ATOM 14071 N N . SER A 1 40 ? -16.795 10.506 -10.778 1.00 0.00 54 SER A N 9
ATOM 14072 C CA . SER A 1 40 ? -17.328 9.339 -10.094 1.00 0.00 54 SER A CA 9
ATOM 14073 C C . SER A 1 40 ? -18.185 8.516 -11.057 1.00 0.00 54 SER A C 9
ATOM 14074 O O . SER A 1 40 ? -19.412 8.536 -10.973 1.00 0.00 54 SER A O 9
ATOM 14081 N N . GLY A 1 41 ? -17.505 7.809 -11.947 1.00 0.00 55 GLY A N 9
ATOM 14082 C CA . GLY A 1 41 ? -18.190 6.979 -12.925 1.00 0.00 55 GLY A CA 9
ATOM 14083 C C . GLY A 1 41 ? -18.821 5.755 -12.258 1.00 0.00 55 GLY A C 9
ATOM 14084 O O . GLY A 1 41 ? -19.194 5.805 -11.088 1.00 0.00 55 GLY A O 9
ATOM 14088 N N . PRO A 1 42 ? -18.924 4.657 -13.054 1.00 0.00 56 PRO A N 9
ATOM 14089 C CA . PRO A 1 42 ? -19.503 3.422 -12.554 1.00 0.00 56 PRO A CA 9
ATOM 14090 C C . PRO A 1 42 ? -18.531 2.698 -11.622 1.00 0.00 56 PRO A C 9
ATOM 14091 O O . PRO A 1 42 ? -18.516 2.949 -10.417 1.00 0.00 56 PRO A O 9
ATOM 14099 N N . TYR A 1 43 ? -17.741 1.814 -12.213 1.00 0.00 57 TYR A N 9
ATOM 14100 C CA . TYR A 1 43 ? -16.768 1.051 -11.450 1.00 0.00 57 TYR A CA 9
ATOM 14101 C C . TYR A 1 43 ? -16.063 0.021 -12.334 1.00 0.00 57 TYR A C 9
ATOM 14102 O O . TYR A 1 43 ? -15.785 0.287 -13.503 1.00 0.00 57 TYR A O 9
ATOM 14119 N N . THR A 1 44 ? -15.793 -1.134 -11.743 1.00 0.00 58 THR A N 9
ATOM 14120 C CA . THR A 1 44 ? -15.125 -2.205 -12.463 1.00 0.00 58 THR A CA 9
ATOM 14121 C C . THR A 1 44 ? -13.680 -1.814 -12.780 1.00 0.00 58 THR A C 9
ATOM 14122 O O . THR A 1 44 ? -13.008 -2.490 -13.558 1.00 0.00 58 THR A O 9
ATOM 14133 N N . TYR A 1 45 ? -13.245 -0.726 -12.162 1.00 0.00 59 TYR A N 9
ATOM 14134 C CA . TYR A 1 45 ? -11.892 -0.238 -12.369 1.00 0.00 59 TYR A CA 9
ATOM 14135 C C . TYR A 1 45 ? -11.201 0.044 -11.034 1.00 0.00 59 TYR A C 9
ATOM 14136 O O . TYR A 1 45 ? -11.847 0.452 -10.070 1.00 0.00 59 TYR A O 9
ATOM 14153 N N . CYS A 1 46 ? -9.896 -0.185 -11.020 1.00 0.00 60 CYS A N 9
ATOM 14154 C CA . CYS A 1 46 ? -9.110 0.039 -9.819 1.00 0.00 60 CYS A CA 9
ATOM 14155 C C . CYS A 1 46 ? -9.427 1.440 -9.292 1.00 0.00 60 CYS A C 9
ATOM 14156 O O . CYS A 1 46 ? -9.414 2.410 -10.047 1.00 0.00 60 CYS A O 9
ATOM 14162 N N . ASN A 1 47 ? -9.705 1.501 -7.997 1.00 0.00 61 ASN A N 9
ATOM 14163 C CA . ASN A 1 47 ? -10.025 2.766 -7.360 1.00 0.00 61 ASN A CA 9
ATOM 14164 C C . ASN A 1 47 ? -8.833 3.224 -6.517 1.00 0.00 61 ASN A C 9
ATOM 14165 O O . ASN A 1 47 ? -7.926 2.440 -6.240 1.00 0.00 61 ASN A O 9
ATOM 14175 N N . THR A 1 48 ? -8.872 4.492 -6.133 1.00 0.00 62 THR A N 9
ATOM 14176 C CA . THR A 1 48 ? -7.806 5.064 -5.328 1.00 0.00 62 THR A CA 9
ATOM 14177 C C . THR A 1 48 ? -7.754 4.389 -3.956 1.00 0.00 62 THR A C 9
ATOM 14178 O O . THR A 1 48 ? -8.725 4.431 -3.203 1.00 0.00 62 THR A O 9
ATOM 14189 N N . THR A 1 49 ? -6.610 3.783 -3.674 1.00 0.00 63 THR A N 9
ATOM 14190 C CA . THR A 1 49 ? -6.418 3.100 -2.405 1.00 0.00 63 THR A CA 9
ATOM 14191 C C . THR A 1 49 ? -4.980 3.279 -1.915 1.00 0.00 63 THR A C 9
ATOM 14192 O O . THR A 1 49 ? -4.036 3.159 -2.693 1.00 0.00 63 THR A O 9
ATOM 14203 N N . LEU A 1 50 ? -4.859 3.565 -0.626 1.00 0.00 64 LEU A N 9
ATOM 14204 C CA . LEU A 1 50 ? -3.553 3.763 -0.023 1.00 0.00 64 LEU A CA 9
ATOM 14205 C C . LEU A 1 50 ? -3.582 3.265 1.423 1.00 0.00 64 LEU A C 9
ATOM 14206 O O . LEU A 1 50 ? -4.654 3.042 1.985 1.00 0.00 64 LEU A O 9
ATOM 14221 N N . ASP A 1 51 ? -2.394 3.105 1.986 1.00 0.00 65 ASP A N 9
ATOM 14222 C CA . ASP A 1 51 ? -2.271 2.638 3.356 1.00 0.00 65 ASP A CA 9
ATOM 14223 C C . ASP A 1 51 ? -0.821 2.801 3.817 1.00 0.00 65 ASP A C 9
ATOM 14224 O O . ASP A 1 51 ? -0.062 3.570 3.230 1.00 0.00 65 ASP A O 9
ATOM 14232 N N . GLN A 1 52 ? -0.480 2.064 4.865 1.00 0.00 66 GLN A N 9
ATOM 14233 C CA . GLN A 1 52 ? 0.864 2.117 5.411 1.00 0.00 66 GLN A CA 9
ATOM 14234 C C . GLN A 1 52 ? 1.889 2.275 4.286 1.00 0.00 66 GLN A C 9
ATOM 14235 O O . GLN A 1 52 ? 2.704 3.197 4.309 1.00 0.00 66 GLN A O 9
ATOM 14247 N N . ILE A 1 53 ? 1.815 1.364 3.328 1.00 0.00 67 ILE A N 9
ATOM 14248 C CA . ILE A 1 53 ? 2.726 1.391 2.196 1.00 0.00 67 ILE A CA 9
ATOM 14249 C C . ILE A 1 53 ? 1.932 1.190 0.904 1.00 0.00 67 ILE A C 9
ATOM 14250 O O . ILE A 1 53 ? 2.179 0.242 0.160 1.00 0.00 67 ILE A O 9
ATOM 14265 N N . GLY A 1 54 ? 0.994 2.098 0.675 1.00 0.00 68 GLY A N 9
ATOM 14266 C CA . GLY A 1 54 ? 0.163 2.033 -0.514 1.00 0.00 68 GLY A CA 9
ATOM 14267 C C . GLY A 1 54 ? 0.677 2.986 -1.595 1.00 0.00 68 GLY A C 9
ATOM 14268 O O . GLY A 1 54 ? 0.134 3.030 -2.698 1.00 0.00 68 GLY A O 9
ATOM 14272 N N . THR A 1 55 ? 1.719 3.725 -1.241 1.00 0.00 69 THR A N 9
ATOM 14273 C CA . THR A 1 55 ? 2.312 4.674 -2.168 1.00 0.00 69 THR A CA 9
ATOM 14274 C C . THR A 1 55 ? 1.225 5.368 -2.990 1.00 0.00 69 THR A C 9
ATOM 14275 O O . THR A 1 55 ? 1.464 5.773 -4.126 1.00 0.00 69 THR A O 9
ATOM 14286 N N . CYS A 1 56 ? 0.052 5.484 -2.384 1.00 0.00 70 CYS A N 9
ATOM 14287 C CA . CYS A 1 56 ? -1.074 6.122 -3.046 1.00 0.00 70 CYS A CA 9
ATOM 14288 C C . CYS A 1 56 ? -1.229 5.500 -4.435 1.00 0.00 70 CYS A C 9
ATOM 14289 O O . CYS A 1 56 ? -0.523 5.875 -5.369 1.00 0.00 70 CYS A O 9
ATOM 14295 N N . TRP A 1 57 ? -2.158 4.560 -4.527 1.00 0.00 71 TRP A N 9
ATOM 14296 C CA . TRP A 1 57 ? -2.415 3.883 -5.786 1.00 0.00 71 TRP A CA 9
ATOM 14297 C C . TRP A 1 57 ? -3.632 4.543 -6.438 1.00 0.00 71 TRP A C 9
ATOM 14298 O O . TRP A 1 57 ? -4.753 4.405 -5.951 1.00 0.00 71 TRP A O 9
ATOM 14318 N N . PRO A 1 58 ? -3.363 5.264 -7.559 1.00 0.00 72 PRO A N 9
ATOM 14319 C CA . PRO A 1 58 ? -4.422 5.946 -8.283 1.00 0.00 72 PRO A CA 9
ATOM 14320 C C . PRO A 1 58 ? -5.267 4.952 -9.083 1.00 0.00 72 PRO A C 9
ATOM 14321 O O . PRO A 1 58 ? -4.761 3.928 -9.539 1.00 0.00 72 PRO A O 9
ATOM 14329 N N . GLN A 1 59 ? -6.539 5.290 -9.230 1.00 0.00 73 GLN A N 9
ATOM 14330 C CA . GLN A 1 59 ? -7.459 4.440 -9.967 1.00 0.00 73 GLN A CA 9
ATOM 14331 C C . GLN A 1 59 ? -6.765 3.845 -11.193 1.00 0.00 73 GLN A C 9
ATOM 14332 O O . GLN A 1 59 ? -5.757 4.376 -11.659 1.00 0.00 73 GLN A O 9
ATOM 14344 N N . SER A 1 60 ? -7.331 2.751 -11.682 1.00 0.00 74 SER A N 9
ATOM 14345 C CA . SER A 1 60 ? -6.779 2.079 -12.845 1.00 0.00 74 SER A CA 9
ATOM 14346 C C . SER A 1 60 ? -7.804 1.099 -13.420 1.00 0.00 74 SER A C 9
ATOM 14347 O O . SER A 1 60 ? -8.941 1.043 -12.955 1.00 0.00 74 SER A O 9
ATOM 14354 N N . ALA A 1 61 ? -7.366 0.351 -14.421 1.00 0.00 75 ALA A N 9
ATOM 14355 C CA . ALA A 1 61 ? -8.231 -0.622 -15.064 1.00 0.00 75 ALA A CA 9
ATOM 14356 C C . ALA A 1 61 ? -7.906 -2.018 -14.528 1.00 0.00 75 ALA A C 9
ATOM 14357 O O . ALA A 1 61 ? -6.907 -2.205 -13.836 1.00 0.00 75 ALA A O 9
ATOM 14364 N N . PRO A 1 62 ? -8.793 -2.989 -14.877 1.00 0.00 76 PRO A N 9
ATOM 14365 C CA . PRO A 1 62 ? -8.611 -4.362 -14.439 1.00 0.00 76 PRO A CA 9
ATOM 14366 C C . PRO A 1 62 ? -7.495 -5.047 -15.233 1.00 0.00 76 PRO A C 9
ATOM 14367 O O . PRO A 1 62 ? -7.206 -4.660 -16.364 1.00 0.00 76 PRO A O 9
ATOM 14375 N N . GLY A 1 63 ? -6.901 -6.053 -14.608 1.00 0.00 77 GLY A N 9
ATOM 14376 C CA . GLY A 1 63 ? -5.824 -6.794 -15.242 1.00 0.00 77 GLY A CA 9
ATOM 14377 C C . GLY A 1 63 ? -4.640 -5.880 -15.562 1.00 0.00 77 GLY A C 9
ATOM 14378 O O . GLY A 1 63 ? -4.111 -5.908 -16.672 1.00 0.00 77 GLY A O 9
ATOM 14382 N N . ALA A 1 64 ? -4.260 -5.089 -14.568 1.00 0.00 78 ALA A N 9
ATOM 14383 C CA . ALA A 1 64 ? -3.149 -4.167 -14.730 1.00 0.00 78 ALA A CA 9
ATOM 14384 C C . ALA A 1 64 ? -2.139 -4.388 -13.602 1.00 0.00 78 ALA A C 9
ATOM 14385 O O . ALA A 1 64 ? -2.496 -4.334 -12.426 1.00 0.00 78 ALA A O 9
ATOM 14392 N N . LEU A 1 65 ? -0.900 -4.634 -14.000 1.00 0.00 79 LEU A N 9
ATOM 14393 C CA . LEU A 1 65 ? 0.164 -4.864 -13.038 1.00 0.00 79 LEU A CA 9
ATOM 14394 C C . LEU A 1 65 ? 0.707 -3.518 -12.552 1.00 0.00 79 LEU A C 9
ATOM 14395 O O . LEU A 1 65 ? 1.688 -3.010 -13.091 1.00 0.00 79 LEU A O 9
ATOM 14410 N N . VAL A 1 66 ? 0.044 -2.981 -11.539 1.00 0.00 80 VAL A N 9
ATOM 14411 C CA . VAL A 1 66 ? 0.447 -1.704 -10.974 1.00 0.00 80 VAL A CA 9
ATOM 14412 C C . VAL A 1 66 ? 1.701 -1.903 -10.120 1.00 0.00 80 VAL A C 9
ATOM 14413 O O . VAL A 1 66 ? 1.694 -1.614 -8.924 1.00 0.00 80 VAL A O 9
ATOM 14426 N N . GLU A 1 67 ? 2.748 -2.394 -10.766 1.00 0.00 81 GLU A N 9
ATOM 14427 C CA . GLU A 1 67 ? 4.006 -2.634 -10.081 1.00 0.00 81 GLU A CA 9
ATOM 14428 C C . GLU A 1 67 ? 4.911 -1.405 -10.185 1.00 0.00 81 GLU A C 9
ATOM 14429 O O . GLU A 1 67 ? 4.949 -0.745 -11.221 1.00 0.00 81 GLU A O 9
ATOM 14439 N N . ARG A 1 68 ? 5.616 -1.135 -9.097 1.00 0.00 82 ARG A N 9
ATOM 14440 C CA . ARG A 1 68 ? 6.518 0.004 -9.052 1.00 0.00 82 ARG A CA 9
ATOM 14441 C C . ARG A 1 68 ? 7.895 -0.430 -8.547 1.00 0.00 82 ARG A C 9
ATOM 14442 O O . ARG A 1 68 ? 8.303 -0.057 -7.448 1.00 0.00 82 ARG A O 9
ATOM 14460 N N . PRO A 1 69 ? 8.593 -1.231 -9.396 1.00 0.00 83 PRO A N 9
ATOM 14461 C CA . PRO A 1 69 ? 9.917 -1.719 -9.047 1.00 0.00 83 PRO A CA 9
ATOM 14462 C C . PRO A 1 69 ? 10.963 -0.610 -9.179 1.00 0.00 83 PRO A C 9
ATOM 14463 O O . PRO A 1 69 ? 11.378 -0.273 -10.287 1.00 0.00 83 PRO A O 9
ATOM 14471 N N . CYS A 1 70 ? 11.357 -0.073 -8.034 1.00 0.00 84 CYS A N 9
ATOM 14472 C CA . CYS A 1 70 ? 12.346 0.990 -8.007 1.00 0.00 84 CYS A CA 9
ATOM 14473 C C . CYS A 1 70 ? 11.797 2.177 -8.803 1.00 0.00 84 CYS A C 9
ATOM 14474 O O . CYS A 1 70 ? 10.939 2.005 -9.668 1.00 0.00 84 CYS A O 9
ATOM 14480 N N . PRO A 1 71 ? 12.328 3.385 -8.473 1.00 0.00 85 PRO A N 9
ATOM 14481 C CA . PRO A 1 71 ? 11.900 4.599 -9.147 1.00 0.00 85 PRO A CA 9
ATOM 14482 C C . PRO A 1 71 ? 12.494 4.684 -10.554 1.00 0.00 85 PRO A C 9
ATOM 14483 O O . PRO A 1 71 ? 11.901 4.188 -11.512 1.00 0.00 85 PRO A O 9
ATOM 14491 N N . GLU A 1 72 ? 13.654 5.316 -10.634 1.00 0.00 86 GLU A N 9
ATOM 14492 C CA . GLU A 1 72 ? 14.334 5.473 -11.909 1.00 0.00 86 GLU A CA 9
ATOM 14493 C C . GLU A 1 72 ? 14.220 4.188 -12.733 1.00 0.00 86 GLU A C 9
ATOM 14494 O O . GLU A 1 72 ? 13.907 3.127 -12.195 1.00 0.00 86 GLU A O 9
ATOM 14504 N N . TYR A 1 73 ? 14.478 4.327 -14.024 1.00 0.00 87 TYR A N 9
ATOM 14505 C CA . TYR A 1 73 ? 14.408 3.191 -14.928 1.00 0.00 87 TYR A CA 9
ATOM 14506 C C . TYR A 1 73 ? 15.788 2.561 -15.125 1.00 0.00 87 TYR A C 9
ATOM 14507 O O . TYR A 1 73 ? 15.957 1.357 -14.941 1.00 0.00 87 TYR A O 9
ATOM 14524 N N . PHE A 1 74 ? 16.740 3.403 -15.498 1.00 0.00 88 PHE A N 9
ATOM 14525 C CA . PHE A 1 74 ? 18.100 2.944 -15.722 1.00 0.00 88 PHE A CA 9
ATOM 14526 C C . PHE A 1 74 ? 18.412 1.715 -14.867 1.00 0.00 88 PHE A C 9
ATOM 14527 O O . PHE A 1 74 ? 18.993 0.745 -15.354 1.00 0.00 88 PHE A O 9
ATOM 14543 N N . ASN A 1 75 ? 18.011 1.793 -13.607 1.00 0.00 89 ASN A N 9
ATOM 14544 C CA . ASN A 1 75 ? 18.242 0.698 -12.678 1.00 0.00 89 ASN A CA 9
ATOM 14545 C C . ASN A 1 75 ? 17.186 0.745 -11.572 1.00 0.00 89 ASN A C 9
ATOM 14546 O O . ASN A 1 75 ? 16.324 -0.130 -11.493 1.00 0.00 89 ASN A O 9
ATOM 14556 N N . GLY A 1 76 ? 17.288 1.774 -10.743 1.00 0.00 90 GLY A N 9
ATOM 14557 C CA . GLY A 1 76 ? 16.353 1.945 -9.644 1.00 0.00 90 GLY A CA 9
ATOM 14558 C C . GLY A 1 76 ? 16.943 2.848 -8.559 1.00 0.00 90 GLY A C 9
ATOM 14559 O O . GLY A 1 76 ? 16.309 3.814 -8.138 1.00 0.00 90 GLY A O 9
ATOM 14563 N N . ILE A 1 77 ? 18.149 2.501 -8.136 1.00 0.00 91 ILE A N 9
ATOM 14564 C CA . ILE A 1 77 ? 18.832 3.267 -7.108 1.00 0.00 91 ILE A CA 9
ATOM 14565 C C . ILE A 1 77 ? 19.364 4.567 -7.716 1.00 0.00 91 ILE A C 9
ATOM 14566 O O . ILE A 1 77 ? 20.514 4.630 -8.147 1.00 0.00 91 ILE A O 9
ATOM 14581 N N . LYS A 1 78 ? 18.501 5.572 -7.730 1.00 0.00 92 LYS A N 9
ATOM 14582 C CA . LYS A 1 78 ? 18.869 6.867 -8.276 1.00 0.00 92 LYS A CA 9
ATOM 14583 C C . LYS A 1 78 ? 17.674 7.817 -8.177 1.00 0.00 92 LYS A C 9
ATOM 14584 O O . LYS A 1 78 ? 17.434 8.616 -9.081 1.00 0.00 92 LYS A O 9
ATOM 14599 N N . TYR A 1 79 ? 16.956 7.699 -7.070 1.00 0.00 93 TYR A N 9
ATOM 14600 C CA . TYR A 1 79 ? 15.791 8.537 -6.841 1.00 0.00 93 TYR A CA 9
ATOM 14601 C C . TYR A 1 79 ? 15.279 8.383 -5.407 1.00 0.00 93 TYR A C 9
ATOM 14602 O O . TYR A 1 79 ? 15.707 7.485 -4.683 1.00 0.00 93 TYR A O 9
ATOM 14619 N N . ASN A 1 80 ? 14.369 9.272 -5.039 1.00 0.00 94 ASN A N 9
ATOM 14620 C CA . ASN A 1 80 ? 13.794 9.247 -3.705 1.00 0.00 94 ASN A CA 9
ATOM 14621 C C . ASN A 1 80 ? 13.269 7.840 -3.408 1.00 0.00 94 ASN A C 9
ATOM 14622 O O . ASN A 1 80 ? 14.039 6.949 -3.056 1.00 0.00 94 ASN A O 9
ATOM 14632 N N . THR A 1 81 ? 11.962 7.687 -3.560 1.00 0.00 95 THR A N 9
ATOM 14633 C CA . THR A 1 81 ? 11.325 6.405 -3.312 1.00 0.00 95 THR A CA 9
ATOM 14634 C C . THR A 1 81 ? 11.530 5.980 -1.856 1.00 0.00 95 THR A C 9
ATOM 14635 O O . THR A 1 81 ? 12.660 5.761 -1.423 1.00 0.00 95 THR A O 9
ATOM 14646 N N . THR A 1 82 ? 10.419 5.877 -1.141 1.00 0.00 96 THR A N 9
ATOM 14647 C CA . THR A 1 82 ? 10.463 5.483 0.256 1.00 0.00 96 THR A CA 9
ATOM 14648 C C . THR A 1 82 ? 10.576 3.962 0.377 1.00 0.00 96 THR A C 9
ATOM 14649 O O . THR A 1 82 ? 11.197 3.454 1.310 1.00 0.00 96 THR A O 9
ATOM 14660 N N . ARG A 1 83 ? 9.965 3.276 -0.578 1.00 0.00 97 ARG A N 9
ATOM 14661 C CA . ARG A 1 83 ? 9.990 1.823 -0.589 1.00 0.00 97 ARG A CA 9
ATOM 14662 C C . ARG A 1 83 ? 9.209 1.289 -1.793 1.00 0.00 97 ARG A C 9
ATOM 14663 O O . ARG A 1 83 ? 8.086 1.718 -2.048 1.00 0.00 97 ARG A O 9
ATOM 14681 N N . ASN A 1 84 ? 9.837 0.360 -2.499 1.00 0.00 98 ASN A N 9
ATOM 14682 C CA . ASN A 1 84 ? 9.217 -0.238 -3.668 1.00 0.00 98 ASN A CA 9
ATOM 14683 C C . ASN A 1 84 ? 7.969 -1.013 -3.239 1.00 0.00 98 ASN A C 9
ATOM 14684 O O . ASN A 1 84 ? 7.645 -1.066 -2.054 1.00 0.00 98 ASN A O 9
ATOM 14694 N N . ALA A 1 85 ? 7.305 -1.595 -4.226 1.00 0.00 99 ALA A N 9
ATOM 14695 C CA . ALA A 1 85 ? 6.101 -2.365 -3.965 1.00 0.00 99 ALA A CA 9
ATOM 14696 C C . ALA A 1 85 ? 5.468 -2.780 -5.294 1.00 0.00 99 ALA A C 9
ATOM 14697 O O . ALA A 1 85 ? 5.883 -2.317 -6.356 1.00 0.00 99 ALA A O 9
ATOM 14704 N N . TYR A 1 86 ? 4.472 -3.648 -5.194 1.00 0.00 100 TYR A N 9
ATOM 14705 C CA . TYR A 1 86 ? 3.778 -4.131 -6.376 1.00 0.00 100 TYR A CA 9
ATOM 14706 C C . TYR A 1 86 ? 2.284 -4.313 -6.098 1.00 0.00 100 TYR A C 9
ATOM 14707 O O . TYR A 1 86 ? 1.901 -4.789 -5.030 1.00 0.00 100 TYR A O 9
ATOM 14724 N N . ARG A 1 87 ? 1.481 -3.926 -7.078 1.00 0.00 101 ARG A N 9
ATOM 14725 C CA . ARG A 1 87 ? 0.038 -4.041 -6.952 1.00 0.00 101 ARG A CA 9
ATOM 14726 C C . ARG A 1 87 ? -0.564 -4.597 -8.243 1.00 0.00 101 ARG A C 9
ATOM 14727 O O . ARG A 1 87 ? -0.310 -4.075 -9.327 1.00 0.00 101 ARG A O 9
ATOM 14745 N N . GLU A 1 88 ? -1.353 -5.651 -8.084 1.00 0.00 102 GLU A N 9
ATOM 14746 C CA . GLU A 1 88 ? -1.993 -6.285 -9.224 1.00 0.00 102 GLU A CA 9
ATOM 14747 C C . GLU A 1 88 ? -3.503 -6.039 -9.189 1.00 0.00 102 GLU A C 9
ATOM 14748 O O . GLU A 1 88 ? -4.100 -5.974 -8.116 1.00 0.00 102 GLU A O 9
ATOM 14758 N N . CYS A 1 89 ? -4.077 -5.908 -10.376 1.00 0.00 103 CYS A N 9
ATOM 14759 C CA . CYS A 1 89 ? -5.506 -5.671 -10.494 1.00 0.00 103 CYS A CA 9
ATOM 14760 C C . CYS A 1 89 ? -6.116 -6.811 -11.311 1.00 0.00 103 CYS A C 9
ATOM 14761 O O . CYS A 1 89 ? -5.840 -6.943 -12.502 1.00 0.00 103 CYS A O 9
ATOM 14767 N N . LEU A 1 90 ? -6.934 -7.607 -10.637 1.00 0.00 104 LEU A N 9
ATOM 14768 C CA . LEU A 1 90 ? -7.586 -8.732 -11.286 1.00 0.00 104 LEU A CA 9
ATOM 14769 C C . LEU A 1 90 ? -8.391 -8.227 -12.485 1.00 0.00 104 LEU A C 9
ATOM 14770 O O . LEU A 1 90 ? -8.431 -7.026 -12.749 1.00 0.00 104 LEU A O 9
ATOM 14785 N N . GLU A 1 91 ? -9.012 -9.170 -13.179 1.00 0.00 105 GLU A N 9
ATOM 14786 C CA . GLU A 1 91 ? -9.813 -8.836 -14.344 1.00 0.00 105 GLU A CA 9
ATOM 14787 C C . GLU A 1 91 ? -11.220 -8.409 -13.917 1.00 0.00 105 GLU A C 9
ATOM 14788 O O . GLU A 1 91 ? -12.064 -8.109 -14.760 1.00 0.00 105 GLU A O 9
ATOM 14798 N N . ASN A 1 92 ? -11.427 -8.396 -12.608 1.00 0.00 106 ASN A N 9
ATOM 14799 C CA . ASN A 1 92 ? -12.716 -8.011 -12.060 1.00 0.00 106 ASN A CA 9
ATOM 14800 C C . ASN A 1 92 ? -12.644 -6.566 -11.564 1.00 0.00 106 ASN A C 9
ATOM 14801 O O . ASN A 1 92 ? -13.620 -6.038 -11.033 1.00 0.00 106 ASN A O 9
ATOM 14811 N N . GLY A 1 93 ? -11.478 -5.966 -11.757 1.00 0.00 107 GLY A N 9
ATOM 14812 C CA . GLY A 1 93 ? -11.265 -4.591 -11.336 1.00 0.00 107 GLY A CA 9
ATOM 14813 C C . GLY A 1 93 ? -10.962 -4.516 -9.838 1.00 0.00 107 GLY A C 9
ATOM 14814 O O . GLY A 1 93 ? -11.166 -3.478 -9.211 1.00 0.00 107 GLY A O 9
ATOM 14818 N N . THR A 1 94 ? -10.482 -5.631 -9.308 1.00 0.00 108 THR A N 9
ATOM 14819 C CA . THR A 1 94 ? -10.148 -5.705 -7.896 1.00 0.00 108 THR A CA 9
ATOM 14820 C C . THR A 1 94 ? -8.631 -5.675 -7.703 1.00 0.00 108 THR A C 9
ATOM 14821 O O . THR A 1 94 ? -7.882 -6.112 -8.576 1.00 0.00 108 THR A O 9
ATOM 14832 N N . TRP A 1 95 ? -8.222 -5.155 -6.555 1.00 0.00 109 TRP A N 9
ATOM 14833 C CA . TRP A 1 95 ? -6.807 -5.062 -6.237 1.00 0.00 109 TRP A CA 9
ATOM 14834 C C . TRP A 1 95 ? -6.313 -6.462 -5.869 1.00 0.00 109 TRP A C 9
ATOM 14835 O O . TRP A 1 95 ? -7.036 -7.443 -6.033 1.00 0.00 109 TRP A O 9
ATOM 14855 N N . ALA A 1 96 ? -5.082 -6.510 -5.378 1.00 0.00 110 ALA A N 9
ATOM 14856 C CA . ALA A 1 96 ? -4.482 -7.774 -4.985 1.00 0.00 110 ALA A CA 9
ATOM 14857 C C . ALA A 1 96 ? -4.650 -7.966 -3.476 1.00 0.00 110 ALA A C 9
ATOM 14858 O O . ALA A 1 96 ? -5.603 -7.460 -2.884 1.00 0.00 110 ALA A O 9
ATOM 14865 N N . SER A 1 97 ? -3.710 -8.698 -2.897 1.00 0.00 111 SER A N 9
ATOM 14866 C CA . SER A 1 97 ? -3.742 -8.963 -1.469 1.00 0.00 111 SER A CA 9
ATOM 14867 C C . SER A 1 97 ? -3.077 -7.814 -0.709 1.00 0.00 111 SER A C 9
ATOM 14868 O O . SER A 1 97 ? -3.752 -7.034 -0.038 1.00 0.00 111 SER A O 9
ATOM 14875 N N . ARG A 1 98 ? -1.760 -7.745 -0.838 1.00 0.00 112 ARG A N 9
ATOM 14876 C CA . ARG A 1 98 ? -0.996 -6.705 -0.171 1.00 0.00 112 ARG A CA 9
ATOM 14877 C C . ARG A 1 98 ? 0.044 -6.115 -1.126 1.00 0.00 112 ARG A C 9
ATOM 14878 O O . ARG A 1 98 ? 0.532 -6.803 -2.021 1.00 0.00 112 ARG A O 9
ATOM 14896 N N . VAL A 1 99 ? 0.352 -4.845 -0.904 1.00 0.00 113 VAL A N 9
ATOM 14897 C CA . VAL A 1 99 ? 1.325 -4.155 -1.734 1.00 0.00 113 VAL A CA 9
ATOM 14898 C C . VAL A 1 99 ? 2.612 -3.942 -0.934 1.00 0.00 113 VAL A C 9
ATOM 14899 O O . VAL A 1 99 ? 2.644 -3.134 -0.007 1.00 0.00 113 VAL A O 9
ATOM 14912 N N . ASN A 1 100 ? 3.641 -4.682 -1.322 1.00 0.00 114 ASN A N 9
ATOM 14913 C CA . ASN A 1 100 ? 4.926 -4.584 -0.653 1.00 0.00 114 ASN A CA 9
ATOM 14914 C C . ASN A 1 100 ? 5.885 -5.620 -1.244 1.00 0.00 114 ASN A C 9
ATOM 14915 O O . ASN A 1 100 ? 5.622 -6.820 -1.182 1.00 0.00 114 ASN A O 9
ATOM 14925 N N . TYR A 1 101 ? 6.975 -5.118 -1.804 1.00 0.00 115 TYR A N 9
ATOM 14926 C CA . TYR A 1 101 ? 7.974 -5.985 -2.407 1.00 0.00 115 TYR A CA 9
ATOM 14927 C C . TYR A 1 101 ? 9.278 -5.227 -2.661 1.00 0.00 115 TYR A C 9
ATOM 14928 O O . TYR A 1 101 ? 9.312 -4.297 -3.465 1.00 0.00 115 TYR A O 9
ATOM 14945 N N . SER A 1 102 ? 10.319 -5.651 -1.959 1.00 0.00 116 SER A N 9
ATOM 14946 C CA . SER A 1 102 ? 11.622 -5.023 -2.099 1.00 0.00 116 SER A CA 9
ATOM 14947 C C . SER A 1 102 ? 12.283 -5.474 -3.403 1.00 0.00 116 SER A C 9
ATOM 14948 O O . SER A 1 102 ? 11.990 -4.938 -4.470 1.00 0.00 116 SER A O 9
ATOM 14955 N N . HIS A 1 103 ? 13.163 -6.456 -3.274 1.00 0.00 117 HIS A N 9
ATOM 14956 C CA . HIS A 1 103 ? 13.869 -6.986 -4.428 1.00 0.00 117 HIS A CA 9
ATOM 14957 C C . HIS A 1 103 ? 14.573 -5.845 -5.166 1.00 0.00 117 HIS A C 9
ATOM 14958 O O . HIS A 1 103 ? 14.988 -6.006 -6.313 1.00 0.00 117 HIS A O 9
ATOM 14971 N N . CYS A 1 104 ? 14.686 -4.719 -4.478 1.00 0.00 118 CYS A N 9
ATOM 14972 C CA . CYS A 1 104 ? 15.333 -3.552 -5.054 1.00 0.00 118 CYS A CA 9
ATOM 14973 C C . CYS A 1 104 ? 16.501 -3.155 -4.149 1.00 0.00 118 CYS A C 9
ATOM 14974 O O . CYS A 1 104 ? 17.591 -2.850 -4.633 1.00 0.00 118 CYS A O 9
ATOM 14980 N N . GLU A 1 105 ? 16.234 -3.170 -2.851 1.00 0.00 119 GLU A N 9
ATOM 14981 C CA . GLU A 1 105 ? 17.250 -2.815 -1.875 1.00 0.00 119 GLU A CA 9
ATOM 14982 C C . GLU A 1 105 ? 18.566 -3.525 -2.195 1.00 0.00 119 GLU A C 9
ATOM 14983 O O . GLU A 1 105 ? 19.623 -2.897 -2.223 1.00 0.00 119 GLU A O 9
ATOM 14993 N N . PRO A 1 106 ? 18.457 -4.859 -2.435 1.00 0.00 120 PRO A N 9
ATOM 14994 C CA . PRO A 1 106 ? 19.625 -5.661 -2.753 1.00 0.00 120 PRO A CA 9
ATOM 14995 C C . PRO A 1 106 ? 20.092 -5.407 -4.188 1.00 0.00 120 PRO A C 9
ATOM 14996 O O . PRO A 1 106 ? 20.171 -6.334 -4.992 1.00 0.00 120 PRO A O 9
ATOM 15004 N N . ILE A 1 107 ? 20.388 -4.146 -4.464 1.00 0.00 121 ILE A N 9
ATOM 15005 C CA . ILE A 1 107 ? 20.844 -3.757 -5.788 1.00 0.00 121 ILE A CA 9
ATOM 15006 C C . ILE A 1 107 ? 22.373 -3.701 -5.799 1.00 0.00 121 ILE A C 9
ATOM 15007 O O . ILE A 1 107 ? 22.957 -2.686 -6.174 1.00 0.00 121 ILE A O 9
ATOM 15022 N N . LEU A 1 108 ? 22.977 -4.804 -5.384 1.00 0.00 122 LEU A N 9
ATOM 15023 C CA . LEU A 1 108 ? 24.427 -4.894 -5.342 1.00 0.00 122 LEU A CA 9
ATOM 15024 C C . LEU A 1 108 ? 25.002 -3.557 -4.870 1.00 0.00 122 LEU A C 9
ATOM 15025 O O . LEU A 1 108 ? 25.938 -3.033 -5.472 1.00 0.00 122 LEU A O 9
ATOM 15040 N N . ASP A 1 109 ? 24.418 -3.042 -3.798 1.00 0.00 123 ASP A N 9
ATOM 15041 C CA . ASP A 1 109 ? 24.861 -1.777 -3.239 1.00 0.00 123 ASP A CA 9
ATOM 15042 C C . ASP A 1 109 ? 23.984 -1.420 -2.038 1.00 0.00 123 ASP A C 9
ATOM 15043 O O . ASP A 1 109 ? 22.936 -0.794 -2.193 1.00 0.00 123 ASP A O 9
ATOM 15051 N N . ASP A 1 110 ? 24.444 -1.833 -0.866 1.00 0.00 124 ASP A N 9
ATOM 15052 C CA . ASP A 1 110 ? 23.714 -1.565 0.362 1.00 0.00 124 ASP A CA 9
ATOM 15053 C C . ASP A 1 110 ? 24.523 -2.077 1.555 1.00 0.00 124 ASP A C 9
ATOM 15054 O O . ASP A 1 110 ? 25.510 -2.790 1.378 1.00 0.00 124 ASP A O 9
ATOM 15062 N N . LYS A 1 111 ? 24.076 -1.695 2.741 1.00 0.00 125 LYS A N 9
ATOM 15063 C CA . LYS A 1 111 ? 24.747 -2.108 3.963 1.00 0.00 125 LYS A CA 9
ATOM 15064 C C . LYS A 1 111 ? 23.734 -2.777 4.894 1.00 0.00 125 LYS A C 9
ATOM 15065 O O . LYS A 1 111 ? 22.688 -2.204 5.194 1.00 0.00 125 LYS A O 9
ATOM 15080 N N . GLN A 1 112 ? 24.082 -3.980 5.326 1.00 0.00 126 GLN A N 9
ATOM 15081 C CA . GLN A 1 112 ? 23.216 -4.734 6.218 1.00 0.00 126 GLN A CA 9
ATOM 15082 C C . GLN A 1 112 ? 22.705 -3.835 7.346 1.00 0.00 126 GLN A C 9
ATOM 15083 O O . GLN A 1 112 ? 23.191 -2.719 7.524 1.00 0.00 126 GLN A O 9
ATOM 15095 N N . ARG A 1 113 ? 21.733 -4.356 8.081 1.00 0.00 127 ARG A N 9
ATOM 15096 C CA . ARG A 1 113 ? 21.153 -3.616 9.187 1.00 0.00 127 ARG A CA 9
ATOM 15097 C C . ARG A 1 113 ? 21.025 -4.515 10.419 1.00 0.00 127 ARG A C 9
ATOM 15098 O O . ARG A 1 113 ? 19.937 -4.667 10.971 1.00 0.00 127 ARG A O 9
ATOM 15116 N N . LYS A 1 114 ? 22.154 -5.085 10.814 1.00 0.00 128 LYS A N 9
ATOM 15117 C CA . LYS A 1 114 ? 22.182 -5.965 11.970 1.00 0.00 128 LYS A CA 9
ATOM 15118 C C . LYS A 1 114 ? 20.953 -6.875 11.944 1.00 0.00 128 LYS A C 9
ATOM 15119 O O . LYS A 1 114 ? 19.963 -6.607 12.623 1.00 0.00 128 LYS A O 9
ATOM 15134 N N . TYR A 1 115 ? 21.057 -7.933 11.154 1.00 0.00 129 TYR A N 9
ATOM 15135 C CA . TYR A 1 115 ? 19.966 -8.885 11.030 1.00 0.00 129 TYR A CA 9
ATOM 15136 C C . TYR A 1 115 ? 20.370 -10.257 11.576 1.00 0.00 129 TYR A C 9
ATOM 15137 O O . TYR A 1 115 ? 21.490 -10.712 11.352 1.00 0.00 129 TYR A O 9
ATOM 15154 N N . ASP A 1 116 ? 19.435 -10.876 12.281 1.00 0.00 130 ASP A N 9
ATOM 15155 C CA . ASP A 1 116 ? 19.679 -12.186 12.860 1.00 0.00 130 ASP A CA 9
ATOM 15156 C C . ASP A 1 116 ? 18.520 -12.553 13.789 1.00 0.00 130 ASP A C 9
ATOM 15157 O O . ASP A 1 116 ? 17.762 -11.683 14.215 1.00 0.00 130 ASP A O 9
ATOM 15165 N N . LEU A 1 117 ? 18.418 -13.842 14.074 1.00 0.00 131 LEU A N 9
ATOM 15166 C CA . LEU A 1 117 ? 17.363 -14.335 14.944 1.00 0.00 131 LEU A CA 9
ATOM 15167 C C . LEU A 1 117 ? 17.720 -15.744 15.425 1.00 0.00 131 LEU A C 9
ATOM 15168 O O . LEU A 1 117 ? 17.767 -16.682 14.630 1.00 0.00 131 LEU A O 9
ATOM 15183 N N . HIS A 1 118 ? 17.964 -15.848 16.722 1.00 0.00 132 HIS A N 9
ATOM 15184 C CA . HIS A 1 118 ? 18.315 -17.125 17.318 1.00 0.00 132 HIS A CA 9
ATOM 15185 C C . HIS A 1 118 ? 18.542 -16.946 18.820 1.00 0.00 132 HIS A C 9
ATOM 15186 O O . HIS A 1 118 ? 19.309 -16.079 19.237 1.00 0.00 132 HIS A O 9
ATOM 15200 N N . TYR A 1 119 ? 17.862 -17.780 19.593 1.00 0.00 133 TYR A N 9
ATOM 15201 C CA . TYR A 1 119 ? 17.980 -17.724 21.041 1.00 0.00 133 TYR A CA 9
ATOM 15202 C C . TYR A 1 119 ? 18.269 -16.298 21.512 1.00 0.00 133 TYR A C 9
ATOM 15203 O O . TYR A 1 119 ? 17.356 -15.573 21.905 1.00 0.00 133 TYR A O 9
ATOM 15220 N N . GLY A 1 1 ? -4.359 20.335 -59.051 1.00 0.00 15 GLY A N 10
ATOM 15221 C CA . GLY A 1 1 ? -3.681 19.124 -59.481 1.00 0.00 15 GLY A CA 10
ATOM 15222 C C . GLY A 1 1 ? -3.572 18.120 -58.332 1.00 0.00 15 GLY A C 10
ATOM 15223 O O . GLY A 1 1 ? -2.471 17.782 -57.901 1.00 0.00 15 GLY A O 10
ATOM 15227 N N . SER A 1 2 ? -4.730 17.672 -57.868 1.00 0.00 16 SER A N 10
ATOM 15228 C CA . SER A 1 2 ? -4.778 16.712 -56.778 1.00 0.00 16 SER A CA 10
ATOM 15229 C C . SER A 1 2 ? -6.232 16.364 -56.451 1.00 0.00 16 SER A C 10
ATOM 15230 O O . SER A 1 2 ? -6.632 15.204 -56.544 1.00 0.00 16 SER A O 10
ATOM 15237 N N . GLY A 1 3 ? -6.983 17.389 -56.077 1.00 0.00 17 GLY A N 10
ATOM 15238 C CA . GLY A 1 3 ? -8.383 17.205 -55.736 1.00 0.00 17 GLY A CA 10
ATOM 15239 C C . GLY A 1 3 ? -8.572 15.991 -54.825 1.00 0.00 17 GLY A C 10
ATOM 15240 O O . GLY A 1 3 ? -7.898 15.867 -53.803 1.00 0.00 17 GLY A O 10
ATOM 15244 N N . MET A 1 4 ? -9.491 15.126 -55.227 1.00 0.00 18 MET A N 10
ATOM 15245 C CA . MET A 1 4 ? -9.777 13.927 -54.458 1.00 0.00 18 MET A CA 10
ATOM 15246 C C . MET A 1 4 ? -10.195 14.277 -53.028 1.00 0.00 18 MET A C 10
ATOM 15247 O O . MET A 1 4 ? -9.381 14.216 -52.107 1.00 0.00 18 MET A O 10
ATOM 15259 N N . LYS A 1 5 ? -11.461 14.636 -52.888 1.00 0.00 19 LYS A N 10
ATOM 15260 C CA . LYS A 1 5 ? -11.997 14.997 -51.587 1.00 0.00 19 LYS A CA 10
ATOM 15261 C C . LYS A 1 5 ? -13.520 15.111 -51.680 1.00 0.00 19 LYS A C 10
ATOM 15262 O O . LYS A 1 5 ? -14.046 15.679 -52.636 1.00 0.00 19 LYS A O 10
ATOM 15277 N N . GLU A 1 6 ? -14.186 14.562 -50.675 1.00 0.00 20 GLU A N 10
ATOM 15278 C CA . GLU A 1 6 ? -15.638 14.595 -50.632 1.00 0.00 20 GLU A CA 10
ATOM 15279 C C . GLU A 1 6 ? -16.140 14.084 -49.280 1.00 0.00 20 GLU A C 10
ATOM 15280 O O . GLU A 1 6 ? -15.369 13.541 -48.491 1.00 0.00 20 GLU A O 10
ATOM 15290 N N . THR A 1 7 ? -17.432 14.276 -49.053 1.00 0.00 21 THR A N 10
ATOM 15291 C CA . THR A 1 7 ? -18.047 13.842 -47.811 1.00 0.00 21 THR A CA 10
ATOM 15292 C C . THR A 1 7 ? -17.023 13.863 -46.674 1.00 0.00 21 THR A C 10
ATOM 15293 O O . THR A 1 7 ? -16.782 14.907 -46.071 1.00 0.00 21 THR A O 10
ATOM 15304 N N . ALA A 1 8 ? -16.450 12.696 -46.415 1.00 0.00 22 ALA A N 10
ATOM 15305 C CA . ALA A 1 8 ? -15.458 12.568 -45.361 1.00 0.00 22 ALA A CA 10
ATOM 15306 C C . ALA A 1 8 ? -16.168 12.462 -44.010 1.00 0.00 22 ALA A C 10
ATOM 15307 O O . ALA A 1 8 ? -16.040 11.454 -43.315 1.00 0.00 22 ALA A O 10
ATOM 15314 N N . ALA A 1 9 ? -16.901 13.514 -43.678 1.00 0.00 23 ALA A N 10
ATOM 15315 C CA . ALA A 1 9 ? -17.631 13.552 -42.422 1.00 0.00 23 ALA A CA 10
ATOM 15316 C C . ALA A 1 9 ? -18.402 14.870 -42.324 1.00 0.00 23 ALA A C 10
ATOM 15317 O O . ALA A 1 9 ? -18.283 15.729 -43.196 1.00 0.00 23 ALA A O 10
ATOM 15324 N N . ALA A 1 10 ? -19.177 14.988 -41.256 1.00 0.00 24 ALA A N 10
ATOM 15325 C CA . ALA A 1 10 ? -19.967 16.185 -41.033 1.00 0.00 24 ALA A CA 10
ATOM 15326 C C . ALA A 1 10 ? -20.639 16.100 -39.662 1.00 0.00 24 ALA A C 10
ATOM 15327 O O . ALA A 1 10 ? -21.819 15.766 -39.564 1.00 0.00 24 ALA A O 10
ATOM 15334 N N . LYS A 1 11 ? -19.860 16.409 -38.636 1.00 0.00 25 LYS A N 10
ATOM 15335 C CA . LYS A 1 11 ? -20.365 16.372 -37.275 1.00 0.00 25 LYS A CA 10
ATOM 15336 C C . LYS A 1 11 ? -19.745 17.518 -36.473 1.00 0.00 25 LYS A C 10
ATOM 15337 O O . LYS A 1 11 ? -18.936 18.281 -36.999 1.00 0.00 25 LYS A O 10
ATOM 15352 N N . PHE A 1 12 ? -20.146 17.602 -35.212 1.00 0.00 26 PHE A N 10
ATOM 15353 C CA . PHE A 1 12 ? -19.639 18.642 -34.334 1.00 0.00 26 PHE A CA 10
ATOM 15354 C C . PHE A 1 12 ? -18.327 18.211 -33.674 1.00 0.00 26 PHE A C 10
ATOM 15355 O O . PHE A 1 12 ? -17.907 17.064 -33.812 1.00 0.00 26 PHE A O 10
ATOM 15371 N N . GLU A 1 13 ? -17.717 19.155 -32.973 1.00 0.00 27 GLU A N 10
ATOM 15372 C CA . GLU A 1 13 ? -16.462 18.887 -32.292 1.00 0.00 27 GLU A CA 10
ATOM 15373 C C . GLU A 1 13 ? -16.722 18.475 -30.842 1.00 0.00 27 GLU A C 10
ATOM 15374 O O . GLU A 1 13 ? -17.461 19.147 -30.124 1.00 0.00 27 GLU A O 10
ATOM 15384 N N . ARG A 1 14 ? -16.100 17.372 -30.454 1.00 0.00 28 ARG A N 10
ATOM 15385 C CA . ARG A 1 14 ? -16.254 16.861 -29.102 1.00 0.00 28 ARG A CA 10
ATOM 15386 C C . ARG A 1 14 ? -14.912 16.886 -28.368 1.00 0.00 28 ARG A C 10
ATOM 15387 O O . ARG A 1 14 ? -13.871 16.607 -28.961 1.00 0.00 28 ARG A O 10
ATOM 15405 N N . GLN A 1 15 ? -14.980 17.223 -27.088 1.00 0.00 29 GLN A N 10
ATOM 15406 C CA . GLN A 1 15 ? -13.782 17.289 -26.268 1.00 0.00 29 GLN A CA 10
ATOM 15407 C C . GLN A 1 15 ? -13.889 16.312 -25.095 1.00 0.00 29 GLN A C 10
ATOM 15408 O O . GLN A 1 15 ? -13.260 15.255 -25.104 1.00 0.00 29 GLN A O 10
ATOM 15420 N N . HIS A 1 16 ? -14.691 16.699 -24.113 1.00 0.00 30 HIS A N 10
ATOM 15421 C CA . HIS A 1 16 ? -14.888 15.871 -22.937 1.00 0.00 30 HIS A CA 10
ATOM 15422 C C . HIS A 1 16 ? -13.612 15.868 -22.092 1.00 0.00 30 HIS A C 10
ATOM 15423 O O . HIS A 1 16 ? -13.002 14.820 -21.887 1.00 0.00 30 HIS A O 10
ATOM 15436 N N . MET A 1 17 ? -13.247 17.053 -21.625 1.00 0.00 31 MET A N 10
ATOM 15437 C CA . MET A 1 17 ? -12.055 17.200 -20.806 1.00 0.00 31 MET A CA 10
ATOM 15438 C C . MET A 1 17 ? -11.861 18.655 -20.378 1.00 0.00 31 MET A C 10
ATOM 15439 O O . MET A 1 17 ? -11.600 19.522 -21.212 1.00 0.00 31 MET A O 10
ATOM 15451 N N . ASP A 1 18 ? -11.992 18.880 -19.079 1.00 0.00 32 ASP A N 10
ATOM 15452 C CA . ASP A 1 18 ? -11.834 20.216 -18.531 1.00 0.00 32 ASP A CA 10
ATOM 15453 C C . ASP A 1 18 ? -10.524 20.286 -17.743 1.00 0.00 32 ASP A C 10
ATOM 15454 O O . ASP A 1 18 ? -10.462 19.848 -16.595 1.00 0.00 32 ASP A O 10
ATOM 15462 N N . SER A 1 19 ? -9.511 20.842 -18.391 1.00 0.00 33 SER A N 10
ATOM 15463 C CA . SER A 1 19 ? -8.206 20.975 -17.764 1.00 0.00 33 SER A CA 10
ATOM 15464 C C . SER A 1 19 ? -7.660 19.596 -17.393 1.00 0.00 33 SER A C 10
ATOM 15465 O O . SER A 1 19 ? -8.425 18.678 -17.104 1.00 0.00 33 SER A O 10
ATOM 15472 N N . PRO A 1 20 ? -6.304 19.489 -17.416 1.00 0.00 34 PRO A N 10
ATOM 15473 C CA . PRO A 1 20 ? -5.646 18.236 -17.086 1.00 0.00 34 PRO A CA 10
ATOM 15474 C C . PRO A 1 20 ? -5.676 17.983 -15.577 1.00 0.00 34 PRO A C 10
ATOM 15475 O O . PRO A 1 20 ? -6.466 18.591 -14.857 1.00 0.00 34 PRO A O 10
ATOM 15483 N N . ASP A 1 21 ? -4.804 17.083 -15.144 1.00 0.00 35 ASP A N 10
ATOM 15484 C CA . ASP A 1 21 ? -4.720 16.741 -13.735 1.00 0.00 35 ASP A CA 10
ATOM 15485 C C . ASP A 1 21 ? -3.252 16.562 -13.344 1.00 0.00 35 ASP A C 10
ATOM 15486 O O . ASP A 1 21 ? -2.549 15.734 -13.921 1.00 0.00 35 ASP A O 10
ATOM 15494 N N . LEU A 1 22 ? -2.832 17.352 -12.366 1.00 0.00 36 LEU A N 10
ATOM 15495 C CA . LEU A 1 22 ? -1.460 17.292 -11.893 1.00 0.00 36 LEU A CA 10
ATOM 15496 C C . LEU A 1 22 ? -1.282 18.274 -10.733 1.00 0.00 36 LEU A C 10
ATOM 15497 O O . LEU A 1 22 ? -1.113 19.472 -10.951 1.00 0.00 36 LEU A O 10
ATOM 15512 N N . GLY A 1 23 ? -1.325 17.730 -9.526 1.00 0.00 37 GLY A N 10
ATOM 15513 C CA . GLY A 1 23 ? -1.170 18.543 -8.332 1.00 0.00 37 GLY A CA 10
ATOM 15514 C C . GLY A 1 23 ? -0.519 17.742 -7.203 1.00 0.00 37 GLY A C 10
ATOM 15515 O O . GLY A 1 23 ? -1.046 17.688 -6.093 1.00 0.00 37 GLY A O 10
ATOM 15519 N N . THR A 1 24 ? 0.616 17.140 -7.526 1.00 0.00 38 THR A N 10
ATOM 15520 C CA . THR A 1 24 ? 1.344 16.344 -6.552 1.00 0.00 38 THR A CA 10
ATOM 15521 C C . THR A 1 24 ? 0.381 15.451 -5.767 1.00 0.00 38 THR A C 10
ATOM 15522 O O . THR A 1 24 ? -0.776 15.286 -6.153 1.00 0.00 38 THR A O 10
ATOM 15533 N N . THR A 1 25 ? 0.894 14.897 -4.678 1.00 0.00 39 THR A N 10
ATOM 15534 C CA . THR A 1 25 ? 0.094 14.025 -3.835 1.00 0.00 39 THR A CA 10
ATOM 15535 C C . THR A 1 25 ? 0.146 14.495 -2.380 1.00 0.00 39 THR A C 10
ATOM 15536 O O . THR A 1 25 ? 0.380 13.698 -1.474 1.00 0.00 39 THR A O 10
ATOM 15547 N N . LEU A 1 26 ? -0.077 15.788 -2.202 1.00 0.00 40 LEU A N 10
ATOM 15548 C CA . LEU A 1 26 ? -0.059 16.375 -0.872 1.00 0.00 40 LEU A CA 10
ATOM 15549 C C . LEU A 1 26 ? -0.845 15.479 0.087 1.00 0.00 40 LEU A C 10
ATOM 15550 O O . LEU A 1 26 ? -2.064 15.358 -0.029 1.00 0.00 40 LEU A O 10
ATOM 15565 N N . LEU A 1 27 ? -0.115 14.872 1.011 1.00 0.00 41 LEU A N 10
ATOM 15566 C CA . LEU A 1 27 ? -0.729 13.991 1.990 1.00 0.00 41 LEU A CA 10
ATOM 15567 C C . LEU A 1 27 ? -1.806 13.148 1.305 1.00 0.00 41 LEU A C 10
ATOM 15568 O O . LEU A 1 27 ? -2.812 12.800 1.921 1.00 0.00 41 LEU A O 10
ATOM 15583 N N . GLU A 1 28 ? -1.559 12.843 0.039 1.00 0.00 42 GLU A N 10
ATOM 15584 C CA . GLU A 1 28 ? -2.496 12.047 -0.735 1.00 0.00 42 GLU A CA 10
ATOM 15585 C C . GLU A 1 28 ? -3.934 12.416 -0.371 1.00 0.00 42 GLU A C 10
ATOM 15586 O O . GLU A 1 28 ? -4.717 11.556 0.031 1.00 0.00 42 GLU A O 10
ATOM 15596 N N . GLN A 1 29 ? -4.240 13.696 -0.524 1.00 0.00 43 GLN A N 10
ATOM 15597 C CA . GLN A 1 29 ? -5.571 14.190 -0.215 1.00 0.00 43 GLN A CA 10
ATOM 15598 C C . GLN A 1 29 ? -6.630 13.193 -0.689 1.00 0.00 43 GLN A C 10
ATOM 15599 O O . GLN A 1 29 ? -7.714 13.112 -0.114 1.00 0.00 43 GLN A O 10
ATOM 15611 N N . TYR A 1 30 ? -6.279 12.457 -1.734 1.00 0.00 44 TYR A N 10
ATOM 15612 C CA . TYR A 1 30 ? -7.186 11.468 -2.292 1.00 0.00 44 TYR A CA 10
ATOM 15613 C C . TYR A 1 30 ? -6.544 10.742 -3.476 1.00 0.00 44 TYR A C 10
ATOM 15614 O O . TYR A 1 30 ? -6.472 9.514 -3.490 1.00 0.00 44 TYR A O 10
ATOM 15631 N N . CYS A 1 31 ? -6.094 11.532 -4.440 1.00 0.00 45 CYS A N 10
ATOM 15632 C CA . CYS A 1 31 ? -5.461 10.979 -5.625 1.00 0.00 45 CYS A CA 10
ATOM 15633 C C . CYS A 1 31 ? -6.546 10.351 -6.501 1.00 0.00 45 CYS A C 10
ATOM 15634 O O . CYS A 1 31 ? -6.524 9.148 -6.756 1.00 0.00 45 CYS A O 10
ATOM 15640 N N . HIS A 1 32 ? -7.470 11.194 -6.939 1.00 0.00 46 HIS A N 10
ATOM 15641 C CA . HIS A 1 32 ? -8.562 10.736 -7.781 1.00 0.00 46 HIS A CA 10
ATOM 15642 C C . HIS A 1 32 ? -8.823 11.762 -8.886 1.00 0.00 46 HIS A C 10
ATOM 15643 O O . HIS A 1 32 ? -9.604 12.695 -8.701 1.00 0.00 46 HIS A O 10
ATOM 15656 N N . ARG A 1 33 ? -8.154 11.555 -10.010 1.00 0.00 47 ARG A N 10
ATOM 15657 C CA . ARG A 1 33 ? -8.303 12.450 -11.145 1.00 0.00 47 ARG A CA 10
ATOM 15658 C C . ARG A 1 33 ? -9.784 12.736 -11.405 1.00 0.00 47 ARG A C 10
ATOM 15659 O O . ARG A 1 33 ? -10.271 13.824 -11.104 1.00 0.00 47 ARG A O 10
ATOM 15677 N N . THR A 1 34 ? -10.457 11.740 -11.961 1.00 0.00 48 THR A N 10
ATOM 15678 C CA . THR A 1 34 ? -11.872 11.870 -12.265 1.00 0.00 48 THR A CA 10
ATOM 15679 C C . THR A 1 34 ? -12.515 10.490 -12.414 1.00 0.00 48 THR A C 10
ATOM 15680 O O . THR A 1 34 ? -13.451 10.155 -11.689 1.00 0.00 48 THR A O 10
ATOM 15691 N N . THR A 1 35 ? -11.987 9.727 -13.360 1.00 0.00 49 THR A N 10
ATOM 15692 C CA . THR A 1 35 ? -12.498 8.390 -13.614 1.00 0.00 49 THR A CA 10
ATOM 15693 C C . THR A 1 35 ? -14.010 8.343 -13.380 1.00 0.00 49 THR A C 10
ATOM 15694 O O . THR A 1 35 ? -14.506 7.469 -12.673 1.00 0.00 49 THR A O 10
ATOM 15705 N N . ILE A 1 36 ? -14.700 9.297 -13.990 1.00 0.00 50 ILE A N 10
ATOM 15706 C CA . ILE A 1 36 ? -16.145 9.375 -13.858 1.00 0.00 50 ILE A CA 10
ATOM 15707 C C . ILE A 1 36 ? -16.512 9.481 -12.376 1.00 0.00 50 ILE A C 10
ATOM 15708 O O . ILE A 1 36 ? -15.688 9.200 -11.507 1.00 0.00 50 ILE A O 10
ATOM 15723 N N . GLY A 1 37 ? -17.750 9.886 -12.133 1.00 0.00 51 GLY A N 10
ATOM 15724 C CA . GLY A 1 37 ? -18.237 10.031 -10.772 1.00 0.00 51 GLY A CA 10
ATOM 15725 C C . GLY A 1 37 ? -19.049 8.808 -10.346 1.00 0.00 51 GLY A C 10
ATOM 15726 O O . GLY A 1 37 ? -18.533 7.690 -10.331 1.00 0.00 51 GLY A O 10
ATOM 15730 N N . ASN A 1 38 ? -20.305 9.058 -10.010 1.00 0.00 52 ASN A N 10
ATOM 15731 C CA . ASN A 1 38 ? -21.194 7.991 -9.584 1.00 0.00 52 ASN A CA 10
ATOM 15732 C C . ASN A 1 38 ? -20.550 7.230 -8.423 1.00 0.00 52 ASN A C 10
ATOM 15733 O O . ASN A 1 38 ? -20.888 6.075 -8.170 1.00 0.00 52 ASN A O 10
ATOM 15743 N N . PHE A 1 39 ? -19.634 7.908 -7.748 1.00 0.00 53 PHE A N 10
ATOM 15744 C CA . PHE A 1 39 ? -18.941 7.312 -6.620 1.00 0.00 53 PHE A CA 10
ATOM 15745 C C . PHE A 1 39 ? -18.539 5.867 -6.925 1.00 0.00 53 PHE A C 10
ATOM 15746 O O . PHE A 1 39 ? -18.766 4.971 -6.114 1.00 0.00 53 PHE A O 10
ATOM 15762 N N . SER A 1 40 ? -17.948 5.687 -8.098 1.00 0.00 54 SER A N 10
ATOM 15763 C CA . SER A 1 40 ? -17.513 4.366 -8.521 1.00 0.00 54 SER A CA 10
ATOM 15764 C C . SER A 1 40 ? -17.337 4.335 -10.041 1.00 0.00 54 SER A C 10
ATOM 15765 O O . SER A 1 40 ? -16.257 4.020 -10.538 1.00 0.00 54 SER A O 10
ATOM 15772 N N . GLY A 1 41 ? -18.416 4.664 -10.735 1.00 0.00 55 GLY A N 10
ATOM 15773 C CA . GLY A 1 41 ? -18.396 4.677 -12.188 1.00 0.00 55 GLY A CA 10
ATOM 15774 C C . GLY A 1 41 ? -19.175 3.492 -12.759 1.00 0.00 55 GLY A C 10
ATOM 15775 O O . GLY A 1 41 ? -19.585 2.599 -12.018 1.00 0.00 55 GLY A O 10
ATOM 15779 N N . PRO A 1 42 ? -19.362 3.521 -14.106 1.00 0.00 56 PRO A N 10
ATOM 15780 C CA . PRO A 1 42 ? -20.087 2.459 -14.785 1.00 0.00 56 PRO A CA 10
ATOM 15781 C C . PRO A 1 42 ? -19.230 1.197 -14.897 1.00 0.00 56 PRO A C 10
ATOM 15782 O O . PRO A 1 42 ? -19.513 0.191 -14.246 1.00 0.00 56 PRO A O 10
ATOM 15790 N N . TYR A 1 43 ? -18.202 1.290 -15.726 1.00 0.00 57 TYR A N 10
ATOM 15791 C CA . TYR A 1 43 ? -17.303 0.167 -15.932 1.00 0.00 57 TYR A CA 10
ATOM 15792 C C . TYR A 1 43 ? -16.822 -0.402 -14.596 1.00 0.00 57 TYR A C 10
ATOM 15793 O O . TYR A 1 43 ? -17.128 0.144 -13.537 1.00 0.00 57 TYR A O 10
ATOM 15810 N N . THR A 1 44 ? -16.078 -1.495 -14.688 1.00 0.00 58 THR A N 10
ATOM 15811 C CA . THR A 1 44 ? -15.553 -2.145 -13.499 1.00 0.00 58 THR A CA 10
ATOM 15812 C C . THR A 1 44 ? -14.065 -1.832 -13.334 1.00 0.00 58 THR A C 10
ATOM 15813 O O . THR A 1 44 ? -13.236 -2.740 -13.285 1.00 0.00 58 THR A O 10
ATOM 15824 N N . TYR A 1 45 ? -13.770 -0.542 -13.251 1.00 0.00 59 TYR A N 10
ATOM 15825 C CA . TYR A 1 45 ? -12.396 -0.097 -13.092 1.00 0.00 59 TYR A CA 10
ATOM 15826 C C . TYR A 1 45 ? -11.951 -0.204 -11.633 1.00 0.00 59 TYR A C 10
ATOM 15827 O O . TYR A 1 45 ? -12.771 -0.436 -10.745 1.00 0.00 59 TYR A O 10
ATOM 15844 N N . CYS A 1 46 ? -10.654 -0.029 -11.428 1.00 0.00 60 CYS A N 10
ATOM 15845 C CA . CYS A 1 46 ? -10.090 -0.103 -10.091 1.00 0.00 60 CYS A CA 10
ATOM 15846 C C . CYS A 1 46 ? -10.306 1.247 -9.404 1.00 0.00 60 CYS A C 10
ATOM 15847 O O . CYS A 1 46 ? -10.417 2.276 -10.069 1.00 0.00 60 CYS A O 10
ATOM 15853 N N . ASN A 1 47 ? -10.359 1.200 -8.081 1.00 0.00 61 ASN A N 10
ATOM 15854 C CA . ASN A 1 47 ? -10.561 2.407 -7.296 1.00 0.00 61 ASN A CA 10
ATOM 15855 C C . ASN A 1 47 ? -9.222 2.855 -6.707 1.00 0.00 61 ASN A C 10
ATOM 15856 O O . ASN A 1 47 ? -8.234 2.126 -6.774 1.00 0.00 61 ASN A O 10
ATOM 15866 N N . THR A 1 48 ? -9.233 4.053 -6.142 1.00 0.00 62 THR A N 10
ATOM 15867 C CA . THR A 1 48 ? -8.032 4.609 -5.542 1.00 0.00 62 THR A CA 10
ATOM 15868 C C . THR A 1 48 ? -8.013 4.334 -4.036 1.00 0.00 62 THR A C 10
ATOM 15869 O O . THR A 1 48 ? -9.051 4.391 -3.379 1.00 0.00 62 THR A O 10
ATOM 15880 N N . THR A 1 49 ? -6.822 4.042 -3.535 1.00 0.00 63 THR A N 10
ATOM 15881 C CA . THR A 1 49 ? -6.654 3.759 -2.119 1.00 0.00 63 THR A CA 10
ATOM 15882 C C . THR A 1 49 ? -5.170 3.623 -1.776 1.00 0.00 63 THR A C 10
ATOM 15883 O O . THR A 1 49 ? -4.347 3.364 -2.652 1.00 0.00 63 THR A O 10
ATOM 15894 N N . LEU A 1 50 ? -4.873 3.802 -0.496 1.00 0.00 64 LEU A N 10
ATOM 15895 C CA . LEU A 1 50 ? -3.503 3.703 -0.025 1.00 0.00 64 LEU A CA 10
ATOM 15896 C C . LEU A 1 50 ? -3.257 2.295 0.522 1.00 0.00 64 LEU A C 10
ATOM 15897 O O . LEU A 1 50 ? -4.203 1.565 0.813 1.00 0.00 64 LEU A O 10
ATOM 15912 N N . ASP A 1 51 ? -1.982 1.958 0.646 1.00 0.00 65 ASP A N 10
ATOM 15913 C CA . ASP A 1 51 ? -1.601 0.651 1.154 1.00 0.00 65 ASP A CA 10
ATOM 15914 C C . ASP A 1 51 ? -0.971 0.810 2.539 1.00 0.00 65 ASP A C 10
ATOM 15915 O O . ASP A 1 51 ? -1.207 1.805 3.222 1.00 0.00 65 ASP A O 10
ATOM 15923 N N . GLN A 1 52 ? -0.180 -0.185 2.913 1.00 0.00 66 GLN A N 10
ATOM 15924 C CA . GLN A 1 52 ? 0.485 -0.167 4.204 1.00 0.00 66 GLN A CA 10
ATOM 15925 C C . GLN A 1 52 ? 1.756 0.681 4.135 1.00 0.00 66 GLN A C 10
ATOM 15926 O O . GLN A 1 52 ? 2.357 0.992 5.163 1.00 0.00 66 GLN A O 10
ATOM 15938 N N . ILE A 1 53 ? 2.129 1.033 2.913 1.00 0.00 67 ILE A N 10
ATOM 15939 C CA . ILE A 1 53 ? 3.317 1.841 2.696 1.00 0.00 67 ILE A CA 10
ATOM 15940 C C . ILE A 1 53 ? 2.903 3.290 2.432 1.00 0.00 67 ILE A C 10
ATOM 15941 O O . ILE A 1 53 ? 3.503 3.968 1.599 1.00 0.00 67 ILE A O 10
ATOM 15956 N N . GLY A 1 54 ? 1.881 3.721 3.156 1.00 0.00 68 GLY A N 10
ATOM 15957 C CA . GLY A 1 54 ? 1.380 5.077 3.011 1.00 0.00 68 GLY A CA 10
ATOM 15958 C C . GLY A 1 54 ? 1.524 5.562 1.566 1.00 0.00 68 GLY A C 10
ATOM 15959 O O . GLY A 1 54 ? 1.970 6.682 1.326 1.00 0.00 68 GLY A O 10
ATOM 15963 N N . THR A 1 55 ? 1.136 4.694 0.643 1.00 0.00 69 THR A N 10
ATOM 15964 C CA . THR A 1 55 ? 1.216 5.020 -0.771 1.00 0.00 69 THR A CA 10
ATOM 15965 C C . THR A 1 55 ? -0.175 4.983 -1.406 1.00 0.00 69 THR A C 10
ATOM 15966 O O . THR A 1 55 ? -0.759 3.913 -1.570 1.00 0.00 69 THR A O 10
ATOM 15977 N N . CYS A 1 56 ? -0.666 6.166 -1.746 1.00 0.00 70 CYS A N 10
ATOM 15978 C CA . CYS A 1 56 ? -1.978 6.283 -2.361 1.00 0.00 70 CYS A CA 10
ATOM 15979 C C . CYS A 1 56 ? -1.862 5.863 -3.826 1.00 0.00 70 CYS A C 10
ATOM 15980 O O . CYS A 1 56 ? -1.074 6.435 -4.579 1.00 0.00 70 CYS A O 10
ATOM 15986 N N . TRP A 1 57 ? -2.658 4.868 -4.189 1.00 0.00 71 TRP A N 10
ATOM 15987 C CA . TRP A 1 57 ? -2.653 4.364 -5.553 1.00 0.00 71 TRP A CA 10
ATOM 15988 C C . TRP A 1 57 ? -3.903 4.897 -6.256 1.00 0.00 71 TRP A C 10
ATOM 15989 O O . TRP A 1 57 ? -5.022 4.670 -5.799 1.00 0.00 71 TRP A O 10
ATOM 16009 N N . PRO A 1 58 ? -3.665 5.613 -7.387 1.00 0.00 72 PRO A N 10
ATOM 16010 C CA . PRO A 1 58 ? -4.758 6.180 -8.159 1.00 0.00 72 PRO A CA 10
ATOM 16011 C C . PRO A 1 58 ? -5.484 5.096 -8.958 1.00 0.00 72 PRO A C 10
ATOM 16012 O O . PRO A 1 58 ? -4.857 4.164 -9.458 1.00 0.00 72 PRO A O 10
ATOM 16020 N N . GLN A 1 59 ? -6.796 5.255 -9.053 1.00 0.00 73 GLN A N 10
ATOM 16021 C CA . GLN A 1 59 ? -7.614 4.301 -9.782 1.00 0.00 73 GLN A CA 10
ATOM 16022 C C . GLN A 1 59 ? -6.879 3.820 -11.035 1.00 0.00 73 GLN A C 10
ATOM 16023 O O . GLN A 1 59 ? -6.050 4.541 -11.588 1.00 0.00 73 GLN A O 10
ATOM 16035 N N . SER A 1 60 ? -7.212 2.606 -11.447 1.00 0.00 74 SER A N 10
ATOM 16036 C CA . SER A 1 60 ? -6.594 2.020 -12.625 1.00 0.00 74 SER A CA 10
ATOM 16037 C C . SER A 1 60 ? -7.560 1.037 -13.289 1.00 0.00 74 SER A C 10
ATOM 16038 O O . SER A 1 60 ? -8.730 0.964 -12.917 1.00 0.00 74 SER A O 10
ATOM 16045 N N . ALA A 1 61 ? -7.034 0.306 -14.261 1.00 0.00 75 ALA A N 10
ATOM 16046 C CA . ALA A 1 61 ? -7.836 -0.669 -14.980 1.00 0.00 75 ALA A CA 10
ATOM 16047 C C . ALA A 1 61 ? -7.642 -2.048 -14.347 1.00 0.00 75 ALA A C 10
ATOM 16048 O O . ALA A 1 61 ? -6.624 -2.303 -13.706 1.00 0.00 75 ALA A O 10
ATOM 16055 N N . PRO A 1 62 ? -8.660 -2.925 -14.557 1.00 0.00 76 PRO A N 10
ATOM 16056 C CA . PRO A 1 62 ? -8.611 -4.273 -14.015 1.00 0.00 76 PRO A CA 10
ATOM 16057 C C . PRO A 1 62 ? -7.645 -5.151 -14.813 1.00 0.00 76 PRO A C 10
ATOM 16058 O O . PRO A 1 62 ? -7.403 -4.900 -15.993 1.00 0.00 76 PRO A O 10
ATOM 16066 N N . GLY A 1 63 ? -7.119 -6.162 -14.138 1.00 0.00 77 GLY A N 10
ATOM 16067 C CA . GLY A 1 63 ? -6.185 -7.079 -14.770 1.00 0.00 77 GLY A CA 10
ATOM 16068 C C . GLY A 1 63 ? -4.980 -6.327 -15.338 1.00 0.00 77 GLY A C 10
ATOM 16069 O O . GLY A 1 63 ? -4.624 -6.508 -16.501 1.00 0.00 77 GLY A O 10
ATOM 16073 N N . ALA A 1 64 ? -4.385 -5.500 -14.492 1.00 0.00 78 ALA A N 10
ATOM 16074 C CA . ALA A 1 64 ? -3.227 -4.720 -14.895 1.00 0.00 78 ALA A CA 10
ATOM 16075 C C . ALA A 1 64 ? -2.048 -5.056 -13.980 1.00 0.00 78 ALA A C 10
ATOM 16076 O O . ALA A 1 64 ? -2.073 -6.064 -13.275 1.00 0.00 78 ALA A O 10
ATOM 16083 N N . LEU A 1 65 ? -1.043 -4.193 -14.022 1.00 0.00 79 LEU A N 10
ATOM 16084 C CA . LEU A 1 65 ? 0.143 -4.385 -13.205 1.00 0.00 79 LEU A CA 10
ATOM 16085 C C . LEU A 1 65 ? 0.604 -3.034 -12.658 1.00 0.00 79 LEU A C 10
ATOM 16086 O O . LEU A 1 65 ? 1.248 -2.260 -13.364 1.00 0.00 79 LEU A O 10
ATOM 16101 N N . VAL A 1 66 ? 0.257 -2.791 -11.402 1.00 0.00 80 VAL A N 10
ATOM 16102 C CA . VAL A 1 66 ? 0.627 -1.546 -10.751 1.00 0.00 80 VAL A CA 10
ATOM 16103 C C . VAL A 1 66 ? 1.833 -1.790 -9.841 1.00 0.00 80 VAL A C 10
ATOM 16104 O O . VAL A 1 66 ? 1.796 -1.466 -8.655 1.00 0.00 80 VAL A O 10
ATOM 16117 N N . GLU A 1 67 ? 2.873 -2.361 -10.430 1.00 0.00 81 GLU A N 10
ATOM 16118 C CA . GLU A 1 67 ? 4.087 -2.653 -9.688 1.00 0.00 81 GLU A CA 10
ATOM 16119 C C . GLU A 1 67 ? 5.133 -1.562 -9.928 1.00 0.00 81 GLU A C 10
ATOM 16120 O O . GLU A 1 67 ? 5.400 -1.195 -11.071 1.00 0.00 81 GLU A O 10
ATOM 16130 N N . ARG A 1 68 ? 5.693 -1.072 -8.832 1.00 0.00 82 ARG A N 10
ATOM 16131 C CA . ARG A 1 68 ? 6.702 -0.030 -8.909 1.00 0.00 82 ARG A CA 10
ATOM 16132 C C . ARG A 1 68 ? 8.096 -0.624 -8.695 1.00 0.00 82 ARG A C 10
ATOM 16133 O O . ARG A 1 68 ? 8.388 -1.163 -7.628 1.00 0.00 82 ARG A O 10
ATOM 16151 N N . PRO A 1 69 ? 8.942 -0.500 -9.752 1.00 0.00 83 PRO A N 10
ATOM 16152 C CA . PRO A 1 69 ? 10.298 -1.018 -9.690 1.00 0.00 83 PRO A CA 10
ATOM 16153 C C . PRO A 1 69 ? 11.189 -0.120 -8.829 1.00 0.00 83 PRO A C 10
ATOM 16154 O O . PRO A 1 69 ? 10.975 1.089 -8.759 1.00 0.00 83 PRO A O 10
ATOM 16162 N N . CYS A 1 70 ? 12.168 -0.747 -8.194 1.00 0.00 84 CYS A N 10
ATOM 16163 C CA . CYS A 1 70 ? 13.092 -0.020 -7.340 1.00 0.00 84 CYS A CA 10
ATOM 16164 C C . CYS A 1 70 ? 13.627 1.180 -8.123 1.00 0.00 84 CYS A C 10
ATOM 16165 O O . CYS A 1 70 ? 13.567 1.202 -9.351 1.00 0.00 84 CYS A O 10
ATOM 16171 N N . PRO A 1 71 ? 14.153 2.177 -7.361 1.00 0.00 85 PRO A N 10
ATOM 16172 C CA . PRO A 1 71 ? 14.698 3.378 -7.970 1.00 0.00 85 PRO A CA 10
ATOM 16173 C C . PRO A 1 71 ? 16.061 3.099 -8.607 1.00 0.00 85 PRO A C 10
ATOM 16174 O O . PRO A 1 71 ? 16.582 3.927 -9.353 1.00 0.00 85 PRO A O 10
ATOM 16182 N N . GLU A 1 72 ? 16.599 1.931 -8.289 1.00 0.00 86 GLU A N 10
ATOM 16183 C CA . GLU A 1 72 ? 17.892 1.533 -8.821 1.00 0.00 86 GLU A CA 10
ATOM 16184 C C . GLU A 1 72 ? 19.007 1.926 -7.851 1.00 0.00 86 GLU A C 10
ATOM 16185 O O . GLU A 1 72 ? 18.745 2.247 -6.693 1.00 0.00 86 GLU A O 10
ATOM 16195 N N . TYR A 1 73 ? 20.231 1.886 -8.360 1.00 0.00 87 TYR A N 10
ATOM 16196 C CA . TYR A 1 73 ? 21.389 2.235 -7.553 1.00 0.00 87 TYR A CA 10
ATOM 16197 C C . TYR A 1 73 ? 21.280 1.633 -6.151 1.00 0.00 87 TYR A C 10
ATOM 16198 O O . TYR A 1 73 ? 21.859 2.157 -5.200 1.00 0.00 87 TYR A O 10
ATOM 16215 N N . PHE A 1 74 ? 20.535 0.541 -6.066 1.00 0.00 88 PHE A N 10
ATOM 16216 C CA . PHE A 1 74 ? 20.344 -0.138 -4.796 1.00 0.00 88 PHE A CA 10
ATOM 16217 C C . PHE A 1 74 ? 21.106 -1.464 -4.763 1.00 0.00 88 PHE A C 10
ATOM 16218 O O . PHE A 1 74 ? 22.141 -1.573 -4.108 1.00 0.00 88 PHE A O 10
ATOM 16234 N N . ASN A 1 75 ? 20.564 -2.440 -5.477 1.00 0.00 89 ASN A N 10
ATOM 16235 C CA . ASN A 1 75 ? 21.180 -3.754 -5.537 1.00 0.00 89 ASN A CA 10
ATOM 16236 C C . ASN A 1 75 ? 21.919 -4.027 -4.225 1.00 0.00 89 ASN A C 10
ATOM 16237 O O . ASN A 1 75 ? 23.131 -4.238 -4.224 1.00 0.00 89 ASN A O 10
ATOM 16247 N N . GLY A 1 76 ? 21.159 -4.015 -3.141 1.00 0.00 90 GLY A N 10
ATOM 16248 C CA . GLY A 1 76 ? 21.727 -4.258 -1.825 1.00 0.00 90 GLY A CA 10
ATOM 16249 C C . GLY A 1 76 ? 21.052 -3.383 -0.767 1.00 0.00 90 GLY A C 10
ATOM 16250 O O . GLY A 1 76 ? 20.356 -3.889 0.112 1.00 0.00 90 GLY A O 10
ATOM 16254 N N . ILE A 1 77 ? 21.284 -2.083 -0.885 1.00 0.00 91 ILE A N 10
ATOM 16255 C CA . ILE A 1 77 ? 20.708 -1.133 0.051 1.00 0.00 91 ILE A CA 10
ATOM 16256 C C . ILE A 1 77 ? 21.266 0.263 -0.237 1.00 0.00 91 ILE A C 10
ATOM 16257 O O . ILE A 1 77 ? 22.383 0.583 0.164 1.00 0.00 91 ILE A O 10
ATOM 16272 N N . LYS A 1 78 ? 20.462 1.055 -0.931 1.00 0.00 92 LYS A N 10
ATOM 16273 C CA . LYS A 1 78 ? 20.861 2.408 -1.278 1.00 0.00 92 LYS A CA 10
ATOM 16274 C C . LYS A 1 78 ? 19.746 3.072 -2.090 1.00 0.00 92 LYS A C 10
ATOM 16275 O O . LYS A 1 78 ? 20.018 3.819 -3.029 1.00 0.00 92 LYS A O 10
ATOM 16290 N N . TYR A 1 79 ? 18.516 2.774 -1.700 1.00 0.00 93 TYR A N 10
ATOM 16291 C CA . TYR A 1 79 ? 17.360 3.332 -2.379 1.00 0.00 93 TYR A CA 10
ATOM 16292 C C . TYR A 1 79 ? 16.836 4.569 -1.645 1.00 0.00 93 TYR A C 10
ATOM 16293 O O . TYR A 1 79 ? 17.164 4.789 -0.480 1.00 0.00 93 TYR A O 10
ATOM 16310 N N . ASN A 1 80 ? 16.031 5.343 -2.357 1.00 0.00 94 ASN A N 10
ATOM 16311 C CA . ASN A 1 80 ? 15.458 6.551 -1.788 1.00 0.00 94 ASN A CA 10
ATOM 16312 C C . ASN A 1 80 ? 15.086 6.294 -0.326 1.00 0.00 94 ASN A C 10
ATOM 16313 O O . ASN A 1 80 ? 15.909 6.477 0.569 1.00 0.00 94 ASN A O 10
ATOM 16323 N N . THR A 1 81 ? 13.844 5.874 -0.130 1.00 0.00 95 THR A N 10
ATOM 16324 C CA . THR A 1 81 ? 13.353 5.590 1.208 1.00 0.00 95 THR A CA 10
ATOM 16325 C C . THR A 1 81 ? 12.005 4.869 1.139 1.00 0.00 95 THR A C 10
ATOM 16326 O O . THR A 1 81 ? 11.765 3.922 1.885 1.00 0.00 95 THR A O 10
ATOM 16337 N N . THR A 1 82 ? 11.161 5.346 0.236 1.00 0.00 96 THR A N 10
ATOM 16338 C CA . THR A 1 82 ? 9.844 4.759 0.060 1.00 0.00 96 THR A CA 10
ATOM 16339 C C . THR A 1 82 ? 9.536 4.576 -1.428 1.00 0.00 96 THR A C 10
ATOM 16340 O O . THR A 1 82 ? 8.842 5.395 -2.026 1.00 0.00 96 THR A O 10
ATOM 16351 N N . ARG A 1 83 ? 10.067 3.495 -1.980 1.00 0.00 97 ARG A N 10
ATOM 16352 C CA . ARG A 1 83 ? 9.858 3.194 -3.386 1.00 0.00 97 ARG A CA 10
ATOM 16353 C C . ARG A 1 83 ? 9.709 1.685 -3.590 1.00 0.00 97 ARG A C 10
ATOM 16354 O O . ARG A 1 83 ? 9.495 0.943 -2.631 1.00 0.00 97 ARG A O 10
ATOM 16372 N N . ASN A 1 84 ? 9.829 1.274 -4.843 1.00 0.00 98 ASN A N 10
ATOM 16373 C CA . ASN A 1 84 ? 9.711 -0.134 -5.184 1.00 0.00 98 ASN A CA 10
ATOM 16374 C C . ASN A 1 84 ? 8.397 -0.681 -4.626 1.00 0.00 98 ASN A C 10
ATOM 16375 O O . ASN A 1 84 ? 7.863 -0.151 -3.652 1.00 0.00 98 ASN A O 10
ATOM 16385 N N . ALA A 1 85 ? 7.911 -1.734 -5.266 1.00 0.00 99 ALA A N 10
ATOM 16386 C CA . ALA A 1 85 ? 6.669 -2.359 -4.846 1.00 0.00 99 ALA A CA 10
ATOM 16387 C C . ALA A 1 85 ? 6.082 -3.156 -6.013 1.00 0.00 99 ALA A C 10
ATOM 16388 O O . ALA A 1 85 ? 6.532 -3.020 -7.150 1.00 0.00 99 ALA A O 10
ATOM 16395 N N . TYR A 1 86 ? 5.088 -3.969 -5.692 1.00 0.00 100 TYR A N 10
ATOM 16396 C CA . TYR A 1 86 ? 4.435 -4.789 -6.700 1.00 0.00 100 TYR A CA 10
ATOM 16397 C C . TYR A 1 86 ? 2.963 -5.015 -6.353 1.00 0.00 100 TYR A C 10
ATOM 16398 O O . TYR A 1 86 ? 2.646 -5.786 -5.449 1.00 0.00 100 TYR A O 10
ATOM 16415 N N . ARG A 1 87 ? 2.101 -4.330 -7.091 1.00 0.00 101 ARG A N 10
ATOM 16416 C CA . ARG A 1 87 ? 0.670 -4.448 -6.872 1.00 0.00 101 ARG A CA 10
ATOM 16417 C C . ARG A 1 87 ? -0.060 -4.593 -8.209 1.00 0.00 101 ARG A C 10
ATOM 16418 O O . ARG A 1 87 ? 0.118 -3.776 -9.111 1.00 0.00 101 ARG A O 10
ATOM 16436 N N . GLU A 1 88 ? -0.869 -5.640 -8.295 1.00 0.00 102 GLU A N 10
ATOM 16437 C CA . GLU A 1 88 ? -1.627 -5.903 -9.505 1.00 0.00 102 GLU A CA 10
ATOM 16438 C C . GLU A 1 88 ? -3.123 -5.708 -9.248 1.00 0.00 102 GLU A C 10
ATOM 16439 O O . GLU A 1 88 ? -3.575 -5.790 -8.108 1.00 0.00 102 GLU A O 10
ATOM 16449 N N . CYS A 1 89 ? -3.847 -5.455 -10.327 1.00 0.00 103 CYS A N 10
ATOM 16450 C CA . CYS A 1 89 ? -5.283 -5.247 -10.233 1.00 0.00 103 CYS A CA 10
ATOM 16451 C C . CYS A 1 89 ? -5.984 -6.452 -10.863 1.00 0.00 103 CYS A C 10
ATOM 16452 O O . CYS A 1 89 ? -5.712 -6.803 -12.010 1.00 0.00 103 CYS A O 10
ATOM 16458 N N . LEU A 1 90 ? -6.876 -7.050 -10.087 1.00 0.00 104 LEU A N 10
ATOM 16459 C CA . LEU A 1 90 ? -7.619 -8.207 -10.555 1.00 0.00 104 LEU A CA 10
ATOM 16460 C C . LEU A 1 90 ? -8.504 -7.798 -11.734 1.00 0.00 104 LEU A C 10
ATOM 16461 O O . LEU A 1 90 ? -8.756 -6.612 -11.943 1.00 0.00 104 LEU A O 10
ATOM 16476 N N . GLU A 1 91 ? -8.951 -8.801 -12.474 1.00 0.00 105 GLU A N 10
ATOM 16477 C CA . GLU A 1 91 ? -9.803 -8.560 -13.626 1.00 0.00 105 GLU A CA 10
ATOM 16478 C C . GLU A 1 91 ? -11.236 -8.271 -13.176 1.00 0.00 105 GLU A C 10
ATOM 16479 O O . GLU A 1 91 ? -12.122 -8.065 -14.004 1.00 0.00 105 GLU A O 10
ATOM 16489 N N . ASN A 1 92 ? -11.420 -8.264 -11.864 1.00 0.00 106 ASN A N 10
ATOM 16490 C CA . ASN A 1 92 ? -12.731 -8.003 -11.293 1.00 0.00 106 ASN A CA 10
ATOM 16491 C C . ASN A 1 92 ? -12.809 -6.540 -10.855 1.00 0.00 106 ASN A C 10
ATOM 16492 O O . ASN A 1 92 ? -13.837 -6.094 -10.347 1.00 0.00 106 ASN A O 10
ATOM 16502 N N . GLY A 1 93 ? -11.711 -5.830 -11.070 1.00 0.00 107 GLY A N 10
ATOM 16503 C CA . GLY A 1 93 ? -11.643 -4.426 -10.704 1.00 0.00 107 GLY A CA 10
ATOM 16504 C C . GLY A 1 93 ? -11.362 -4.262 -9.209 1.00 0.00 107 GLY A C 10
ATOM 16505 O O . GLY A 1 93 ? -11.935 -3.389 -8.559 1.00 0.00 107 GLY A O 10
ATOM 16509 N N . THR A 1 94 ? -10.482 -5.115 -8.708 1.00 0.00 108 THR A N 10
ATOM 16510 C CA . THR A 1 94 ? -10.119 -5.076 -7.301 1.00 0.00 108 THR A CA 10
ATOM 16511 C C . THR A 1 94 ? -8.599 -5.011 -7.145 1.00 0.00 108 THR A C 10
ATOM 16512 O O . THR A 1 94 ? -7.861 -5.295 -8.087 1.00 0.00 108 THR A O 10
ATOM 16523 N N . TRP A 1 95 ? -8.175 -4.634 -5.947 1.00 0.00 109 TRP A N 10
ATOM 16524 C CA . TRP A 1 95 ? -6.755 -4.528 -5.656 1.00 0.00 109 TRP A CA 10
ATOM 16525 C C . TRP A 1 95 ? -6.287 -5.870 -5.088 1.00 0.00 109 TRP A C 10
ATOM 16526 O O . TRP A 1 95 ? -7.042 -6.842 -5.081 1.00 0.00 109 TRP A O 10
ATOM 16546 N N . ALA A 1 96 ? -5.045 -5.881 -4.627 1.00 0.00 110 ALA A N 10
ATOM 16547 C CA . ALA A 1 96 ? -4.469 -7.087 -4.059 1.00 0.00 110 ALA A CA 10
ATOM 16548 C C . ALA A 1 96 ? -4.587 -7.036 -2.535 1.00 0.00 110 ALA A C 10
ATOM 16549 O O . ALA A 1 96 ? -5.193 -6.117 -1.986 1.00 0.00 110 ALA A O 10
ATOM 16556 N N . SER A 1 97 ? -4.000 -8.035 -1.893 1.00 0.00 111 SER A N 10
ATOM 16557 C CA . SER A 1 97 ? -4.033 -8.116 -0.443 1.00 0.00 111 SER A CA 10
ATOM 16558 C C . SER A 1 97 ? -3.166 -7.009 0.162 1.00 0.00 111 SER A C 10
ATOM 16559 O O . SER A 1 97 ? -3.561 -6.370 1.136 1.00 0.00 111 SER A O 10
ATOM 16566 N N . ARG A 1 98 ? -2.002 -6.816 -0.440 1.00 0.00 112 ARG A N 10
ATOM 16567 C CA . ARG A 1 98 ? -1.078 -5.798 0.027 1.00 0.00 112 ARG A CA 10
ATOM 16568 C C . ARG A 1 98 ? 0.227 -5.860 -0.770 1.00 0.00 112 ARG A C 10
ATOM 16569 O O . ARG A 1 98 ? 0.842 -6.920 -0.880 1.00 0.00 112 ARG A O 10
ATOM 16587 N N . VAL A 1 99 ? 0.611 -4.710 -1.305 1.00 0.00 113 VAL A N 10
ATOM 16588 C CA . VAL A 1 99 ? 1.831 -4.621 -2.089 1.00 0.00 113 VAL A CA 10
ATOM 16589 C C . VAL A 1 99 ? 2.924 -5.459 -1.422 1.00 0.00 113 VAL A C 10
ATOM 16590 O O . VAL A 1 99 ? 2.846 -5.750 -0.230 1.00 0.00 113 VAL A O 10
ATOM 16603 N N . ASN A 1 100 ? 3.916 -5.825 -2.221 1.00 0.00 114 ASN A N 10
ATOM 16604 C CA . ASN A 1 100 ? 5.021 -6.624 -1.724 1.00 0.00 114 ASN A CA 10
ATOM 16605 C C . ASN A 1 100 ? 6.229 -6.446 -2.646 1.00 0.00 114 ASN A C 10
ATOM 16606 O O . ASN A 1 100 ? 6.120 -5.832 -3.706 1.00 0.00 114 ASN A O 10
ATOM 16616 N N . TYR A 1 101 ? 7.353 -6.994 -2.208 1.00 0.00 115 TYR A N 10
ATOM 16617 C CA . TYR A 1 101 ? 8.581 -6.903 -2.982 1.00 0.00 115 TYR A CA 10
ATOM 16618 C C . TYR A 1 101 ? 9.710 -7.691 -2.313 1.00 0.00 115 TYR A C 10
ATOM 16619 O O . TYR A 1 101 ? 10.182 -7.317 -1.241 1.00 0.00 115 TYR A O 10
ATOM 16636 N N . SER A 1 102 ? 10.109 -8.767 -2.975 1.00 0.00 116 SER A N 10
ATOM 16637 C CA . SER A 1 102 ? 11.173 -9.611 -2.458 1.00 0.00 116 SER A CA 10
ATOM 16638 C C . SER A 1 102 ? 12.362 -9.605 -3.423 1.00 0.00 116 SER A C 10
ATOM 16639 O O . SER A 1 102 ? 13.514 -9.628 -2.995 1.00 0.00 116 SER A O 10
ATOM 16646 N N . HIS A 1 103 ? 12.039 -9.573 -4.707 1.00 0.00 117 HIS A N 10
ATOM 16647 C CA . HIS A 1 103 ? 13.064 -9.564 -5.736 1.00 0.00 117 HIS A CA 10
ATOM 16648 C C . HIS A 1 103 ? 13.558 -8.133 -5.957 1.00 0.00 117 HIS A C 10
ATOM 16649 O O . HIS A 1 103 ? 14.340 -7.875 -6.870 1.00 0.00 117 HIS A O 10
ATOM 16662 N N . CYS A 1 104 ? 13.080 -7.239 -5.103 1.00 0.00 118 CYS A N 10
ATOM 16663 C CA . CYS A 1 104 ? 13.463 -5.840 -5.192 1.00 0.00 118 CYS A CA 10
ATOM 16664 C C . CYS A 1 104 ? 14.308 -5.494 -3.965 1.00 0.00 118 CYS A C 10
ATOM 16665 O O . CYS A 1 104 ? 14.983 -4.465 -3.941 1.00 0.00 118 CYS A O 10
ATOM 16671 N N . GLU A 1 105 ? 14.243 -6.372 -2.975 1.00 0.00 119 GLU A N 10
ATOM 16672 C CA . GLU A 1 105 ? 14.995 -6.172 -1.747 1.00 0.00 119 GLU A CA 10
ATOM 16673 C C . GLU A 1 105 ? 15.635 -7.487 -1.297 1.00 0.00 119 GLU A C 10
ATOM 16674 O O . GLU A 1 105 ? 15.301 -8.012 -0.236 1.00 0.00 119 GLU A O 10
ATOM 16684 N N . PRO A 1 106 ? 16.567 -7.993 -2.148 1.00 0.00 120 PRO A N 10
ATOM 16685 C CA . PRO A 1 106 ? 17.257 -9.237 -1.847 1.00 0.00 120 PRO A CA 10
ATOM 16686 C C . PRO A 1 106 ? 18.312 -9.029 -0.759 1.00 0.00 120 PRO A C 10
ATOM 16687 O O . PRO A 1 106 ? 18.282 -8.030 -0.041 1.00 0.00 120 PRO A O 10
ATOM 16695 N N . ILE A 1 107 ? 19.222 -9.989 -0.670 1.00 0.00 121 ILE A N 10
ATOM 16696 C CA . ILE A 1 107 ? 20.284 -9.925 0.318 1.00 0.00 121 ILE A CA 10
ATOM 16697 C C . ILE A 1 107 ? 19.671 -9.897 1.720 1.00 0.00 121 ILE A C 10
ATOM 16698 O O . ILE A 1 107 ? 18.548 -9.425 1.901 1.00 0.00 121 ILE A O 10
ATOM 16713 N N . LEU A 1 108 ? 20.433 -10.409 2.675 1.00 0.00 122 LEU A N 10
ATOM 16714 C CA . LEU A 1 108 ? 19.978 -10.448 4.055 1.00 0.00 122 LEU A CA 10
ATOM 16715 C C . LEU A 1 108 ? 20.815 -9.479 4.891 1.00 0.00 122 LEU A C 10
ATOM 16716 O O . LEU A 1 108 ? 21.465 -9.885 5.853 1.00 0.00 122 LEU A O 10
ATOM 16731 N N . ASP A 1 109 ? 20.773 -8.216 4.495 1.00 0.00 123 ASP A N 10
ATOM 16732 C CA . ASP A 1 109 ? 21.520 -7.186 5.195 1.00 0.00 123 ASP A CA 10
ATOM 16733 C C . ASP A 1 109 ? 20.822 -6.868 6.520 1.00 0.00 123 ASP A C 10
ATOM 16734 O O . ASP A 1 109 ? 20.317 -5.763 6.711 1.00 0.00 123 ASP A O 10
ATOM 16742 N N . ASP A 1 110 ? 20.817 -7.858 7.401 1.00 0.00 124 ASP A N 10
ATOM 16743 C CA . ASP A 1 110 ? 20.190 -7.698 8.702 1.00 0.00 124 ASP A CA 10
ATOM 16744 C C . ASP A 1 110 ? 20.355 -8.990 9.506 1.00 0.00 124 ASP A C 10
ATOM 16745 O O . ASP A 1 110 ? 20.636 -10.044 8.939 1.00 0.00 124 ASP A O 10
ATOM 16753 N N . LYS A 1 111 ? 20.171 -8.864 10.811 1.00 0.00 125 LYS A N 10
ATOM 16754 C CA . LYS A 1 111 ? 20.296 -10.009 11.698 1.00 0.00 125 LYS A CA 10
ATOM 16755 C C . LYS A 1 111 ? 18.900 -10.501 12.087 1.00 0.00 125 LYS A C 10
ATOM 16756 O O . LYS A 1 111 ? 18.193 -9.837 12.844 1.00 0.00 125 LYS A O 10
ATOM 16771 N N . GLN A 1 112 ? 18.546 -11.660 11.552 1.00 0.00 126 GLN A N 10
ATOM 16772 C CA . GLN A 1 112 ? 17.247 -12.249 11.835 1.00 0.00 126 GLN A CA 10
ATOM 16773 C C . GLN A 1 112 ? 17.389 -13.384 12.851 1.00 0.00 126 GLN A C 10
ATOM 16774 O O . GLN A 1 112 ? 17.554 -13.136 14.044 1.00 0.00 126 GLN A O 10
ATOM 16786 N N . ARG A 1 113 ? 17.319 -14.605 12.341 1.00 0.00 127 ARG A N 10
ATOM 16787 C CA . ARG A 1 113 ? 17.436 -15.778 13.189 1.00 0.00 127 ARG A CA 10
ATOM 16788 C C . ARG A 1 113 ? 16.337 -15.778 14.252 1.00 0.00 127 ARG A C 10
ATOM 16789 O O . ARG A 1 113 ? 16.428 -15.055 15.244 1.00 0.00 127 ARG A O 10
ATOM 16807 N N . LYS A 1 114 ? 15.323 -16.596 14.010 1.00 0.00 128 LYS A N 10
ATOM 16808 C CA . LYS A 1 114 ? 14.206 -16.698 14.934 1.00 0.00 128 LYS A CA 10
ATOM 16809 C C . LYS A 1 114 ? 13.588 -18.093 14.827 1.00 0.00 128 LYS A C 10
ATOM 16810 O O . LYS A 1 114 ? 13.332 -18.580 13.728 1.00 0.00 128 LYS A O 10
ATOM 16825 N N . TYR A 1 115 ? 13.367 -18.698 15.986 1.00 0.00 129 TYR A N 10
ATOM 16826 C CA . TYR A 1 115 ? 12.783 -20.027 16.036 1.00 0.00 129 TYR A CA 10
ATOM 16827 C C . TYR A 1 115 ? 12.404 -20.406 17.469 1.00 0.00 129 TYR A C 10
ATOM 16828 O O . TYR A 1 115 ? 12.608 -21.544 17.889 1.00 0.00 129 TYR A O 10
ATOM 16845 N N . ASP A 1 116 ? 11.859 -19.430 18.180 1.00 0.00 130 ASP A N 10
ATOM 16846 C CA . ASP A 1 116 ? 11.449 -19.647 19.558 1.00 0.00 130 ASP A CA 10
ATOM 16847 C C . ASP A 1 116 ? 10.027 -20.208 19.580 1.00 0.00 130 ASP A C 10
ATOM 16848 O O . ASP A 1 116 ? 9.237 -19.944 18.675 1.00 0.00 130 ASP A O 10
ATOM 16856 N N . LEU A 1 117 ? 9.744 -20.975 20.624 1.00 0.00 131 LEU A N 10
ATOM 16857 C CA . LEU A 1 117 ? 8.430 -21.576 20.775 1.00 0.00 131 LEU A CA 10
ATOM 16858 C C . LEU A 1 117 ? 8.321 -22.209 22.164 1.00 0.00 131 LEU A C 10
ATOM 16859 O O . LEU A 1 117 ? 7.291 -22.092 22.825 1.00 0.00 131 LEU A O 10
ATOM 16874 N N . HIS A 1 118 ? 9.399 -22.869 22.564 1.00 0.00 132 HIS A N 10
ATOM 16875 C CA . HIS A 1 118 ? 9.438 -23.521 23.862 1.00 0.00 132 HIS A CA 10
ATOM 16876 C C . HIS A 1 118 ? 10.585 -22.944 24.692 1.00 0.00 132 HIS A C 10
ATOM 16877 O O . HIS A 1 118 ? 11.397 -22.172 24.184 1.00 0.00 132 HIS A O 10
ATOM 16891 N N . TYR A 1 119 ? 10.617 -23.341 25.956 1.00 0.00 133 TYR A N 10
ATOM 16892 C CA . TYR A 1 119 ? 11.652 -22.873 26.862 1.00 0.00 133 TYR A CA 10
ATOM 16893 C C . TYR A 1 119 ? 12.874 -23.791 26.819 1.00 0.00 133 TYR A C 10
ATOM 16894 O O . TYR A 1 119 ? 12.745 -24.991 26.583 1.00 0.00 133 TYR A O 10
ATOM 16911 N N . GLY A 1 1 ? -41.986 -32.476 36.541 1.00 0.00 15 GLY A N 11
ATOM 16912 C CA . GLY A 1 1 ? -42.049 -32.736 35.113 1.00 0.00 15 GLY A CA 11
ATOM 16913 C C . GLY A 1 1 ? -41.384 -31.608 34.321 1.00 0.00 15 GLY A C 11
ATOM 16914 O O . GLY A 1 1 ? -40.659 -30.791 34.887 1.00 0.00 15 GLY A O 11
ATOM 16918 N N . SER A 1 2 ? -41.655 -31.600 33.024 1.00 0.00 16 SER A N 11
ATOM 16919 C CA . SER A 1 2 ? -41.093 -30.586 32.148 1.00 0.00 16 SER A CA 11
ATOM 16920 C C . SER A 1 2 ? -41.786 -30.629 30.785 1.00 0.00 16 SER A C 11
ATOM 16921 O O . SER A 1 2 ? -42.533 -31.561 30.493 1.00 0.00 16 SER A O 11
ATOM 16928 N N . GLY A 1 3 ? -41.514 -29.607 29.987 1.00 0.00 17 GLY A N 11
ATOM 16929 C CA . GLY A 1 3 ? -42.102 -29.516 28.661 1.00 0.00 17 GLY A CA 11
ATOM 16930 C C . GLY A 1 3 ? -41.257 -28.628 27.746 1.00 0.00 17 GLY A C 11
ATOM 16931 O O . GLY A 1 3 ? -40.342 -27.947 28.207 1.00 0.00 17 GLY A O 11
ATOM 16935 N N . MET A 1 4 ? -41.593 -28.664 26.464 1.00 0.00 18 MET A N 11
ATOM 16936 C CA . MET A 1 4 ? -40.877 -27.870 25.480 1.00 0.00 18 MET A CA 11
ATOM 16937 C C . MET A 1 4 ? -41.807 -27.430 24.348 1.00 0.00 18 MET A C 11
ATOM 16938 O O . MET A 1 4 ? -42.796 -28.102 24.056 1.00 0.00 18 MET A O 11
ATOM 16950 N N . LYS A 1 5 ? -41.458 -26.305 23.741 1.00 0.00 19 LYS A N 11
ATOM 16951 C CA . LYS A 1 5 ? -42.249 -25.768 22.646 1.00 0.00 19 LYS A CA 11
ATOM 16952 C C . LYS A 1 5 ? -41.520 -24.571 22.036 1.00 0.00 19 LYS A C 11
ATOM 16953 O O . LYS A 1 5 ? -41.485 -23.492 22.627 1.00 0.00 19 LYS A O 11
ATOM 16968 N N . GLU A 1 6 ? -40.954 -24.799 20.860 1.00 0.00 20 GLU A N 11
ATOM 16969 C CA . GLU A 1 6 ? -40.228 -23.753 20.162 1.00 0.00 20 GLU A CA 11
ATOM 16970 C C . GLU A 1 6 ? -40.102 -24.093 18.675 1.00 0.00 20 GLU A C 11
ATOM 16971 O O . GLU A 1 6 ? -40.351 -25.229 18.273 1.00 0.00 20 GLU A O 11
ATOM 16981 N N . THR A 1 7 ? -39.715 -23.090 17.901 1.00 0.00 21 THR A N 11
ATOM 16982 C CA . THR A 1 7 ? -39.554 -23.270 16.469 1.00 0.00 21 THR A CA 11
ATOM 16983 C C . THR A 1 7 ? -38.895 -22.036 15.847 1.00 0.00 21 THR A C 11
ATOM 16984 O O . THR A 1 7 ? -39.044 -20.925 16.357 1.00 0.00 21 THR A O 11
ATOM 16995 N N . ALA A 1 8 ? -38.181 -22.272 14.756 1.00 0.00 22 ALA A N 11
ATOM 16996 C CA . ALA A 1 8 ? -37.500 -21.193 14.060 1.00 0.00 22 ALA A CA 11
ATOM 16997 C C . ALA A 1 8 ? -36.753 -21.763 12.853 1.00 0.00 22 ALA A C 11
ATOM 16998 O O . ALA A 1 8 ? -36.767 -22.972 12.625 1.00 0.00 22 ALA A O 11
ATOM 17005 N N . ALA A 1 9 ? -36.117 -20.866 12.114 1.00 0.00 23 ALA A N 11
ATOM 17006 C CA . ALA A 1 9 ? -35.366 -21.264 10.935 1.00 0.00 23 ALA A CA 11
ATOM 17007 C C . ALA A 1 9 ? -34.187 -20.310 10.741 1.00 0.00 23 ALA A C 11
ATOM 17008 O O . ALA A 1 9 ? -34.051 -19.330 11.472 1.00 0.00 23 ALA A O 11
ATOM 17015 N N . ALA A 1 10 ? -33.365 -20.631 9.752 1.00 0.00 24 ALA A N 11
ATOM 17016 C CA . ALA A 1 10 ? -32.201 -19.813 9.453 1.00 0.00 24 ALA A CA 11
ATOM 17017 C C . ALA A 1 10 ? -31.753 -20.079 8.015 1.00 0.00 24 ALA A C 11
ATOM 17018 O O . ALA A 1 10 ? -31.697 -21.229 7.581 1.00 0.00 24 ALA A O 11
ATOM 17025 N N . LYS A 1 11 ? -31.444 -18.997 7.315 1.00 0.00 25 LYS A N 11
ATOM 17026 C CA . LYS A 1 11 ? -31.003 -19.099 5.934 1.00 0.00 25 LYS A CA 11
ATOM 17027 C C . LYS A 1 11 ? -30.436 -17.751 5.484 1.00 0.00 25 LYS A C 11
ATOM 17028 O O . LYS A 1 11 ? -31.189 -16.826 5.181 1.00 0.00 25 LYS A O 11
ATOM 17043 N N . PHE A 1 12 ? -29.113 -17.682 5.454 1.00 0.00 26 PHE A N 11
ATOM 17044 C CA . PHE A 1 12 ? -28.437 -16.463 5.045 1.00 0.00 26 PHE A CA 11
ATOM 17045 C C . PHE A 1 12 ? -26.937 -16.704 4.861 1.00 0.00 26 PHE A C 11
ATOM 17046 O O . PHE A 1 12 ? -26.447 -17.805 5.107 1.00 0.00 26 PHE A O 11
ATOM 17062 N N . GLU A 1 13 ? -26.250 -15.656 4.429 1.00 0.00 27 GLU A N 11
ATOM 17063 C CA . GLU A 1 13 ? -24.817 -15.740 4.209 1.00 0.00 27 GLU A CA 11
ATOM 17064 C C . GLU A 1 13 ? -24.141 -14.426 4.606 1.00 0.00 27 GLU A C 11
ATOM 17065 O O . GLU A 1 13 ? -24.726 -13.614 5.321 1.00 0.00 27 GLU A O 11
ATOM 17075 N N . ARG A 1 14 ? -22.918 -14.257 4.125 1.00 0.00 28 ARG A N 11
ATOM 17076 C CA . ARG A 1 14 ? -22.157 -13.056 4.421 1.00 0.00 28 ARG A CA 11
ATOM 17077 C C . ARG A 1 14 ? -21.745 -12.355 3.124 1.00 0.00 28 ARG A C 11
ATOM 17078 O O . ARG A 1 14 ? -20.673 -12.622 2.583 1.00 0.00 28 ARG A O 11
ATOM 17096 N N . GLN A 1 15 ? -22.619 -11.473 2.663 1.00 0.00 29 GLN A N 11
ATOM 17097 C CA . GLN A 1 15 ? -22.360 -10.732 1.440 1.00 0.00 29 GLN A CA 11
ATOM 17098 C C . GLN A 1 15 ? -22.239 -9.237 1.740 1.00 0.00 29 GLN A C 11
ATOM 17099 O O . GLN A 1 15 ? -21.445 -8.537 1.114 1.00 0.00 29 GLN A O 11
ATOM 17111 N N . HIS A 1 16 ? -23.038 -8.792 2.699 1.00 0.00 30 HIS A N 11
ATOM 17112 C CA . HIS A 1 16 ? -23.030 -7.392 3.090 1.00 0.00 30 HIS A CA 11
ATOM 17113 C C . HIS A 1 16 ? -21.611 -6.977 3.481 1.00 0.00 30 HIS A C 11
ATOM 17114 O O . HIS A 1 16 ? -20.672 -7.761 3.350 1.00 0.00 30 HIS A O 11
ATOM 17127 N N . MET A 1 17 ? -21.498 -5.744 3.953 1.00 0.00 31 MET A N 11
ATOM 17128 C CA . MET A 1 17 ? -20.210 -5.214 4.364 1.00 0.00 31 MET A CA 11
ATOM 17129 C C . MET A 1 17 ? -20.339 -3.766 4.840 1.00 0.00 31 MET A C 11
ATOM 17130 O O . MET A 1 17 ? -21.429 -3.197 4.820 1.00 0.00 31 MET A O 11
ATOM 17142 N N . ASP A 1 18 ? -19.210 -3.210 5.257 1.00 0.00 32 ASP A N 11
ATOM 17143 C CA . ASP A 1 18 ? -19.182 -1.839 5.737 1.00 0.00 32 ASP A CA 11
ATOM 17144 C C . ASP A 1 18 ? -17.868 -1.181 5.312 1.00 0.00 32 ASP A C 11
ATOM 17145 O O . ASP A 1 18 ? -16.927 -1.865 4.914 1.00 0.00 32 ASP A O 11
ATOM 17153 N N . SER A 1 19 ? -17.847 0.140 5.411 1.00 0.00 33 SER A N 11
ATOM 17154 C CA . SER A 1 19 ? -16.663 0.898 5.043 1.00 0.00 33 SER A CA 11
ATOM 17155 C C . SER A 1 19 ? -16.465 2.063 6.015 1.00 0.00 33 SER A C 11
ATOM 17156 O O . SER A 1 19 ? -17.433 2.627 6.521 1.00 0.00 33 SER A O 11
ATOM 17163 N N . PRO A 1 20 ? -15.167 2.397 6.253 1.00 0.00 34 PRO A N 11
ATOM 17164 C CA . PRO A 1 20 ? -14.829 3.485 7.156 1.00 0.00 34 PRO A CA 11
ATOM 17165 C C . PRO A 1 20 ? -15.096 4.843 6.503 1.00 0.00 34 PRO A C 11
ATOM 17166 O O . PRO A 1 20 ? -15.826 4.929 5.517 1.00 0.00 34 PRO A O 11
ATOM 17174 N N . ASP A 1 21 ? -14.489 5.870 7.079 1.00 0.00 35 ASP A N 11
ATOM 17175 C CA . ASP A 1 21 ? -14.651 7.220 6.566 1.00 0.00 35 ASP A CA 11
ATOM 17176 C C . ASP A 1 21 ? -13.446 7.577 5.694 1.00 0.00 35 ASP A C 11
ATOM 17177 O O . ASP A 1 21 ? -12.334 7.112 5.944 1.00 0.00 35 ASP A O 11
ATOM 17185 N N . LEU A 1 22 ? -13.706 8.401 4.690 1.00 0.00 36 LEU A N 11
ATOM 17186 C CA . LEU A 1 22 ? -12.656 8.828 3.780 1.00 0.00 36 LEU A CA 11
ATOM 17187 C C . LEU A 1 22 ? -12.939 10.257 3.316 1.00 0.00 36 LEU A C 11
ATOM 17188 O O . LEU A 1 22 ? -13.519 10.465 2.251 1.00 0.00 36 LEU A O 11
ATOM 17203 N N . GLY A 1 23 ? -12.516 11.207 4.137 1.00 0.00 37 GLY A N 11
ATOM 17204 C CA . GLY A 1 23 ? -12.716 12.612 3.824 1.00 0.00 37 GLY A CA 11
ATOM 17205 C C . GLY A 1 23 ? -11.873 13.503 4.738 1.00 0.00 37 GLY A C 11
ATOM 17206 O O . GLY A 1 23 ? -11.527 13.107 5.850 1.00 0.00 37 GLY A O 11
ATOM 17210 N N . THR A 1 24 ? -11.567 14.690 4.235 1.00 0.00 38 THR A N 11
ATOM 17211 C CA . THR A 1 24 ? -10.770 15.640 4.992 1.00 0.00 38 THR A CA 11
ATOM 17212 C C . THR A 1 24 ? -9.386 15.060 5.288 1.00 0.00 38 THR A C 11
ATOM 17213 O O . THR A 1 24 ? -9.265 13.897 5.672 1.00 0.00 38 THR A O 11
ATOM 17224 N N . THR A 1 25 ? -8.376 15.896 5.099 1.00 0.00 39 THR A N 11
ATOM 17225 C CA . THR A 1 25 ? -7.005 15.481 5.341 1.00 0.00 39 THR A CA 11
ATOM 17226 C C . THR A 1 25 ? -6.933 14.565 6.565 1.00 0.00 39 THR A C 11
ATOM 17227 O O . THR A 1 25 ? -6.854 15.041 7.696 1.00 0.00 39 THR A O 11
ATOM 17238 N N . LEU A 1 26 ? -6.964 13.269 6.297 1.00 0.00 40 LEU A N 11
ATOM 17239 C CA . LEU A 1 26 ? -6.903 12.282 7.363 1.00 0.00 40 LEU A CA 11
ATOM 17240 C C . LEU A 1 26 ? -5.550 11.571 7.316 1.00 0.00 40 LEU A C 11
ATOM 17241 O O . LEU A 1 26 ? -4.773 11.646 8.267 1.00 0.00 40 LEU A O 11
ATOM 17256 N N . LEU A 1 27 ? -5.309 10.896 6.202 1.00 0.00 41 LEU A N 11
ATOM 17257 C CA . LEU A 1 27 ? -4.063 10.171 6.021 1.00 0.00 41 LEU A CA 11
ATOM 17258 C C . LEU A 1 27 ? -4.008 9.609 4.599 1.00 0.00 41 LEU A C 11
ATOM 17259 O O . LEU A 1 27 ? -3.771 8.417 4.408 1.00 0.00 41 LEU A O 11
ATOM 17274 N N . GLU A 1 28 ? -4.229 10.493 3.638 1.00 0.00 42 GLU A N 11
ATOM 17275 C CA . GLU A 1 28 ? -4.209 10.099 2.240 1.00 0.00 42 GLU A CA 11
ATOM 17276 C C . GLU A 1 28 ? -5.540 9.454 1.849 1.00 0.00 42 GLU A C 11
ATOM 17277 O O . GLU A 1 28 ? -5.565 8.480 1.099 1.00 0.00 42 GLU A O 11
ATOM 17287 N N . GLN A 1 29 ? -6.613 10.024 2.375 1.00 0.00 43 GLN A N 11
ATOM 17288 C CA . GLN A 1 29 ? -7.946 9.518 2.090 1.00 0.00 43 GLN A CA 11
ATOM 17289 C C . GLN A 1 29 ? -8.043 9.072 0.630 1.00 0.00 43 GLN A C 11
ATOM 17290 O O . GLN A 1 29 ? -8.787 8.146 0.308 1.00 0.00 43 GLN A O 11
ATOM 17302 N N . TYR A 1 30 ? -7.282 9.752 -0.215 1.00 0.00 44 TYR A N 11
ATOM 17303 C CA . TYR A 1 30 ? -7.274 9.437 -1.633 1.00 0.00 44 TYR A CA 11
ATOM 17304 C C . TYR A 1 30 ? -6.337 10.376 -2.397 1.00 0.00 44 TYR A C 11
ATOM 17305 O O . TYR A 1 30 ? -6.096 11.503 -1.967 1.00 0.00 44 TYR A O 11
ATOM 17322 N N . CYS A 1 31 ? -5.834 9.875 -3.517 1.00 0.00 45 CYS A N 11
ATOM 17323 C CA . CYS A 1 31 ? -4.929 10.654 -4.344 1.00 0.00 45 CYS A CA 11
ATOM 17324 C C . CYS A 1 31 ? -5.647 10.995 -5.652 1.00 0.00 45 CYS A C 11
ATOM 17325 O O . CYS A 1 31 ? -6.842 10.741 -5.792 1.00 0.00 45 CYS A O 11
ATOM 17331 N N . HIS A 1 32 ? -4.887 11.565 -6.576 1.00 0.00 46 HIS A N 11
ATOM 17332 C CA . HIS A 1 32 ? -5.435 11.942 -7.867 1.00 0.00 46 HIS A CA 11
ATOM 17333 C C . HIS A 1 32 ? -6.144 10.741 -8.494 1.00 0.00 46 HIS A C 11
ATOM 17334 O O . HIS A 1 32 ? -5.554 9.670 -8.633 1.00 0.00 46 HIS A O 11
ATOM 17347 N N . ARG A 1 33 ? -7.400 10.958 -8.857 1.00 0.00 47 ARG A N 11
ATOM 17348 C CA . ARG A 1 33 ? -8.196 9.907 -9.467 1.00 0.00 47 ARG A CA 11
ATOM 17349 C C . ARG A 1 33 ? -7.386 9.189 -10.548 1.00 0.00 47 ARG A C 11
ATOM 17350 O O . ARG A 1 33 ? -6.987 8.039 -10.370 1.00 0.00 47 ARG A O 11
ATOM 17368 N N . THR A 1 34 ? -7.169 9.896 -11.648 1.00 0.00 48 THR A N 11
ATOM 17369 C CA . THR A 1 34 ? -6.415 9.340 -12.759 1.00 0.00 48 THR A CA 11
ATOM 17370 C C . THR A 1 34 ? -7.344 8.575 -13.704 1.00 0.00 48 THR A C 11
ATOM 17371 O O . THR A 1 34 ? -6.932 7.597 -14.326 1.00 0.00 48 THR A O 11
ATOM 17382 N N . THR A 1 35 ? -8.578 9.049 -13.781 1.00 0.00 49 THR A N 11
ATOM 17383 C CA . THR A 1 35 ? -9.568 8.422 -14.640 1.00 0.00 49 THR A CA 11
ATOM 17384 C C . THR A 1 35 ? -10.772 9.346 -14.828 1.00 0.00 49 THR A C 11
ATOM 17385 O O . THR A 1 35 ? -10.656 10.561 -14.682 1.00 0.00 49 THR A O 11
ATOM 17396 N N . ILE A 1 36 ? -11.903 8.733 -15.151 1.00 0.00 50 ILE A N 11
ATOM 17397 C CA . ILE A 1 36 ? -13.128 9.487 -15.361 1.00 0.00 50 ILE A CA 11
ATOM 17398 C C . ILE A 1 36 ? -12.780 10.889 -15.863 1.00 0.00 50 ILE A C 11
ATOM 17399 O O . ILE A 1 36 ? -12.597 11.097 -17.061 1.00 0.00 50 ILE A O 11
ATOM 17414 N N . GLY A 1 37 ? -12.698 11.817 -14.921 1.00 0.00 51 GLY A N 11
ATOM 17415 C CA . GLY A 1 37 ? -12.375 13.194 -15.252 1.00 0.00 51 GLY A CA 11
ATOM 17416 C C . GLY A 1 37 ? -13.613 13.943 -15.750 1.00 0.00 51 GLY A C 11
ATOM 17417 O O . GLY A 1 37 ? -13.883 15.060 -15.313 1.00 0.00 51 GLY A O 11
ATOM 17421 N N . ASN A 1 38 ? -14.331 13.297 -16.656 1.00 0.00 52 ASN A N 11
ATOM 17422 C CA . ASN A 1 38 ? -15.534 13.888 -17.218 1.00 0.00 52 ASN A CA 11
ATOM 17423 C C . ASN A 1 38 ? -16.472 12.775 -17.687 1.00 0.00 52 ASN A C 11
ATOM 17424 O O . ASN A 1 38 ? -17.660 12.783 -17.365 1.00 0.00 52 ASN A O 11
ATOM 17434 N N . PHE A 1 39 ? -15.905 11.844 -18.440 1.00 0.00 53 PHE A N 11
ATOM 17435 C CA . PHE A 1 39 ? -16.677 10.726 -18.956 1.00 0.00 53 PHE A CA 11
ATOM 17436 C C . PHE A 1 39 ? -17.544 10.105 -17.859 1.00 0.00 53 PHE A C 11
ATOM 17437 O O . PHE A 1 39 ? -18.771 10.165 -17.924 1.00 0.00 53 PHE A O 11
ATOM 17453 N N . SER A 1 40 ? -16.872 9.524 -16.876 1.00 0.00 54 SER A N 11
ATOM 17454 C CA . SER A 1 40 ? -17.565 8.892 -15.767 1.00 0.00 54 SER A CA 11
ATOM 17455 C C . SER A 1 40 ? -17.850 7.425 -16.094 1.00 0.00 54 SER A C 11
ATOM 17456 O O . SER A 1 40 ? -18.332 7.110 -17.181 1.00 0.00 54 SER A O 11
ATOM 17463 N N . GLY A 1 41 ? -17.541 6.566 -15.134 1.00 0.00 55 GLY A N 11
ATOM 17464 C CA . GLY A 1 41 ? -17.757 5.140 -15.307 1.00 0.00 55 GLY A CA 11
ATOM 17465 C C . GLY A 1 41 ? -17.548 4.727 -16.764 1.00 0.00 55 GLY A C 11
ATOM 17466 O O . GLY A 1 41 ? -18.447 4.166 -17.389 1.00 0.00 55 GLY A O 11
ATOM 17470 N N . PRO A 1 42 ? -16.325 5.027 -17.278 1.00 0.00 56 PRO A N 11
ATOM 17471 C CA . PRO A 1 42 ? -15.987 4.693 -18.651 1.00 0.00 56 PRO A CA 11
ATOM 17472 C C . PRO A 1 42 ? -15.718 3.194 -18.800 1.00 0.00 56 PRO A C 11
ATOM 17473 O O . PRO A 1 42 ? -16.455 2.494 -19.493 1.00 0.00 56 PRO A O 11
ATOM 17481 N N . TYR A 1 43 ? -14.663 2.745 -18.138 1.00 0.00 57 TYR A N 11
ATOM 17482 C CA . TYR A 1 43 ? -14.288 1.343 -18.188 1.00 0.00 57 TYR A CA 11
ATOM 17483 C C . TYR A 1 43 ? -13.921 0.823 -16.796 1.00 0.00 57 TYR A C 11
ATOM 17484 O O . TYR A 1 43 ? -13.293 1.531 -16.011 1.00 0.00 57 TYR A O 11
ATOM 17501 N N . THR A 1 44 ? -14.327 -0.410 -16.534 1.00 0.00 58 THR A N 11
ATOM 17502 C CA . THR A 1 44 ? -14.049 -1.032 -15.251 1.00 0.00 58 THR A CA 11
ATOM 17503 C C . THR A 1 44 ? -12.589 -0.806 -14.854 1.00 0.00 58 THR A C 11
ATOM 17504 O O . THR A 1 44 ? -11.678 -1.303 -15.514 1.00 0.00 58 THR A O 11
ATOM 17515 N N . TYR A 1 45 ? -12.412 -0.054 -13.777 1.00 0.00 59 TYR A N 11
ATOM 17516 C CA . TYR A 1 45 ? -11.078 0.244 -13.284 1.00 0.00 59 TYR A CA 11
ATOM 17517 C C . TYR A 1 45 ? -10.956 -0.090 -11.796 1.00 0.00 59 TYR A C 11
ATOM 17518 O O . TYR A 1 45 ? -11.959 -0.169 -11.089 1.00 0.00 59 TYR A O 11
ATOM 17535 N N . CYS A 1 46 ? -9.718 -0.280 -11.365 1.00 0.00 60 CYS A N 11
ATOM 17536 C CA . CYS A 1 46 ? -9.451 -0.605 -9.974 1.00 0.00 60 CYS A CA 11
ATOM 17537 C C . CYS A 1 46 ? -9.879 0.586 -9.112 1.00 0.00 60 CYS A C 11
ATOM 17538 O O . CYS A 1 46 ? -9.922 1.718 -9.589 1.00 0.00 60 CYS A O 11
ATOM 17544 N N . ASN A 1 47 ? -10.185 0.287 -7.859 1.00 0.00 61 ASN A N 11
ATOM 17545 C CA . ASN A 1 47 ? -10.608 1.318 -6.925 1.00 0.00 61 ASN A CA 11
ATOM 17546 C C . ASN A 1 47 ? -9.379 1.910 -6.235 1.00 0.00 61 ASN A C 11
ATOM 17547 O O . ASN A 1 47 ? -8.342 1.254 -6.135 1.00 0.00 61 ASN A O 11
ATOM 17557 N N . THR A 1 48 ? -9.533 3.143 -5.776 1.00 0.00 62 THR A N 11
ATOM 17558 C CA . THR A 1 48 ? -8.449 3.831 -5.097 1.00 0.00 62 THR A CA 11
ATOM 17559 C C . THR A 1 48 ? -8.357 3.376 -3.640 1.00 0.00 62 THR A C 11
ATOM 17560 O O . THR A 1 48 ? -9.370 3.057 -3.021 1.00 0.00 62 THR A O 11
ATOM 17571 N N . THR A 1 49 ? -7.133 3.360 -3.134 1.00 0.00 63 THR A N 11
ATOM 17572 C CA . THR A 1 49 ? -6.895 2.949 -1.761 1.00 0.00 63 THR A CA 11
ATOM 17573 C C . THR A 1 49 ? -5.403 3.023 -1.433 1.00 0.00 63 THR A C 11
ATOM 17574 O O . THR A 1 49 ? -4.566 3.047 -2.333 1.00 0.00 63 THR A O 11
ATOM 17585 N N . LEU A 1 50 ? -5.115 3.058 -0.140 1.00 0.00 64 LEU A N 11
ATOM 17586 C CA . LEU A 1 50 ? -3.739 3.130 0.320 1.00 0.00 64 LEU A CA 11
ATOM 17587 C C . LEU A 1 50 ? -3.284 1.741 0.773 1.00 0.00 64 LEU A C 11
ATOM 17588 O O . LEU A 1 50 ? -4.071 0.796 0.772 1.00 0.00 64 LEU A O 11
ATOM 17603 N N . ASP A 1 51 ? -2.015 1.661 1.147 1.00 0.00 65 ASP A N 11
ATOM 17604 C CA . ASP A 1 51 ? -1.447 0.404 1.601 1.00 0.00 65 ASP A CA 11
ATOM 17605 C C . ASP A 1 51 ? -0.870 0.588 3.007 1.00 0.00 65 ASP A C 11
ATOM 17606 O O . ASP A 1 51 ? -0.877 1.694 3.545 1.00 0.00 65 ASP A O 11
ATOM 17614 N N . GLN A 1 52 ? -0.386 -0.514 3.561 1.00 0.00 66 GLN A N 11
ATOM 17615 C CA . GLN A 1 52 ? 0.193 -0.487 4.894 1.00 0.00 66 GLN A CA 11
ATOM 17616 C C . GLN A 1 52 ? 1.417 0.431 4.924 1.00 0.00 66 GLN A C 11
ATOM 17617 O O . GLN A 1 52 ? 1.801 0.925 5.983 1.00 0.00 66 GLN A O 11
ATOM 17629 N N . ILE A 1 53 ? 1.996 0.630 3.749 1.00 0.00 67 ILE A N 11
ATOM 17630 C CA . ILE A 1 53 ? 3.168 1.479 3.627 1.00 0.00 67 ILE A CA 11
ATOM 17631 C C . ILE A 1 53 ? 2.735 2.877 3.181 1.00 0.00 67 ILE A C 11
ATOM 17632 O O . ILE A 1 53 ? 3.415 3.514 2.377 1.00 0.00 67 ILE A O 11
ATOM 17647 N N . GLY A 1 54 ? 1.607 3.314 3.721 1.00 0.00 68 GLY A N 11
ATOM 17648 C CA . GLY A 1 54 ? 1.076 4.624 3.389 1.00 0.00 68 GLY A CA 11
ATOM 17649 C C . GLY A 1 54 ? 1.196 4.901 1.888 1.00 0.00 68 GLY A C 11
ATOM 17650 O O . GLY A 1 54 ? 1.279 6.054 1.471 1.00 0.00 68 GLY A O 11
ATOM 17654 N N . THR A 1 55 ? 1.204 3.822 1.119 1.00 0.00 69 THR A N 11
ATOM 17655 C CA . THR A 1 55 ? 1.313 3.933 -0.325 1.00 0.00 69 THR A CA 11
ATOM 17656 C C . THR A 1 55 ? -0.074 4.072 -0.956 1.00 0.00 69 THR A C 11
ATOM 17657 O O . THR A 1 55 ? -0.825 3.100 -1.035 1.00 0.00 69 THR A O 11
ATOM 17668 N N . CYS A 1 56 ? -0.373 5.288 -1.389 1.00 0.00 70 CYS A N 11
ATOM 17669 C CA . CYS A 1 56 ? -1.657 5.567 -2.010 1.00 0.00 70 CYS A CA 11
ATOM 17670 C C . CYS A 1 56 ? -1.681 4.896 -3.386 1.00 0.00 70 CYS A C 11
ATOM 17671 O O . CYS A 1 56 ? -0.638 4.725 -4.015 1.00 0.00 70 CYS A O 11
ATOM 17677 N N . TRP A 1 57 ? -2.882 4.533 -3.811 1.00 0.00 71 TRP A N 11
ATOM 17678 C CA . TRP A 1 57 ? -3.056 3.885 -5.099 1.00 0.00 71 TRP A CA 11
ATOM 17679 C C . TRP A 1 57 ? -4.409 4.318 -5.668 1.00 0.00 71 TRP A C 11
ATOM 17680 O O . TRP A 1 57 ? -5.448 3.790 -5.276 1.00 0.00 71 TRP A O 11
ATOM 17700 N N . PRO A 1 58 ? -4.350 5.300 -6.606 1.00 0.00 72 PRO A N 11
ATOM 17701 C CA . PRO A 1 58 ? -5.557 5.810 -7.233 1.00 0.00 72 PRO A CA 11
ATOM 17702 C C . PRO A 1 58 ? -6.105 4.815 -8.258 1.00 0.00 72 PRO A C 11
ATOM 17703 O O . PRO A 1 58 ? -5.360 3.994 -8.791 1.00 0.00 72 PRO A O 11
ATOM 17711 N N . GLN A 1 59 ? -7.403 4.922 -8.505 1.00 0.00 73 GLN A N 11
ATOM 17712 C CA . GLN A 1 59 ? -8.059 4.043 -9.457 1.00 0.00 73 GLN A CA 11
ATOM 17713 C C . GLN A 1 59 ? -7.116 3.717 -10.616 1.00 0.00 73 GLN A C 11
ATOM 17714 O O . GLN A 1 59 ? -6.260 4.527 -10.972 1.00 0.00 73 GLN A O 11
ATOM 17726 N N . SER A 1 60 ? -7.302 2.529 -11.173 1.00 0.00 74 SER A N 11
ATOM 17727 C CA . SER A 1 60 ? -6.477 2.087 -12.285 1.00 0.00 74 SER A CA 11
ATOM 17728 C C . SER A 1 60 ? -7.224 1.029 -13.101 1.00 0.00 74 SER A C 11
ATOM 17729 O O . SER A 1 60 ? -8.451 0.957 -13.056 1.00 0.00 74 SER A O 11
ATOM 17736 N N . ALA A 1 61 ? -6.452 0.236 -13.829 1.00 0.00 75 ALA A N 11
ATOM 17737 C CA . ALA A 1 61 ? -7.025 -0.814 -14.654 1.00 0.00 75 ALA A CA 11
ATOM 17738 C C . ALA A 1 61 ? -7.069 -2.119 -13.856 1.00 0.00 75 ALA A C 11
ATOM 17739 O O . ALA A 1 61 ? -6.212 -2.359 -13.006 1.00 0.00 75 ALA A O 11
ATOM 17746 N N . PRO A 1 62 ? -8.101 -2.947 -14.165 1.00 0.00 76 PRO A N 11
ATOM 17747 C CA . PRO A 1 62 ? -8.268 -4.221 -13.484 1.00 0.00 76 PRO A CA 11
ATOM 17748 C C . PRO A 1 62 ? -7.250 -5.247 -13.985 1.00 0.00 76 PRO A C 11
ATOM 17749 O O . PRO A 1 62 ? -6.829 -5.196 -15.140 1.00 0.00 76 PRO A O 11
ATOM 17757 N N . GLY A 1 63 ? -6.883 -6.154 -13.093 1.00 0.00 77 GLY A N 11
ATOM 17758 C CA . GLY A 1 63 ? -5.922 -7.190 -13.429 1.00 0.00 77 GLY A CA 11
ATOM 17759 C C . GLY A 1 63 ? -4.863 -6.662 -14.399 1.00 0.00 77 GLY A C 11
ATOM 17760 O O . GLY A 1 63 ? -4.602 -7.275 -15.433 1.00 0.00 77 GLY A O 11
ATOM 17764 N N . ALA A 1 64 ? -4.282 -5.529 -14.030 1.00 0.00 78 ALA A N 11
ATOM 17765 C CA . ALA A 1 64 ? -3.258 -4.911 -14.854 1.00 0.00 78 ALA A CA 11
ATOM 17766 C C . ALA A 1 64 ? -1.917 -4.964 -14.119 1.00 0.00 78 ALA A C 11
ATOM 17767 O O . ALA A 1 64 ? -0.882 -4.609 -14.681 1.00 0.00 78 ALA A O 11
ATOM 17774 N N . LEU A 1 65 ? -1.979 -5.409 -12.872 1.00 0.00 79 LEU A N 11
ATOM 17775 C CA . LEU A 1 65 ? -0.783 -5.512 -12.053 1.00 0.00 79 LEU A CA 11
ATOM 17776 C C . LEU A 1 65 ? 0.016 -4.211 -12.160 1.00 0.00 79 LEU A C 11
ATOM 17777 O O . LEU A 1 65 ? 0.733 -3.997 -13.137 1.00 0.00 79 LEU A O 11
ATOM 17792 N N . VAL A 1 66 ? -0.134 -3.377 -11.142 1.00 0.00 80 VAL A N 11
ATOM 17793 C CA . VAL A 1 66 ? 0.565 -2.104 -11.109 1.00 0.00 80 VAL A CA 11
ATOM 17794 C C . VAL A 1 66 ? 2.050 -2.349 -10.834 1.00 0.00 80 VAL A C 11
ATOM 17795 O O . VAL A 1 66 ? 2.596 -1.843 -9.855 1.00 0.00 80 VAL A O 11
ATOM 17808 N N . GLU A 1 67 ? 2.661 -3.124 -11.717 1.00 0.00 81 GLU A N 11
ATOM 17809 C CA . GLU A 1 67 ? 4.073 -3.442 -11.582 1.00 0.00 81 GLU A CA 11
ATOM 17810 C C . GLU A 1 67 ? 4.930 -2.264 -12.048 1.00 0.00 81 GLU A C 11
ATOM 17811 O O . GLU A 1 67 ? 4.763 -1.773 -13.164 1.00 0.00 81 GLU A O 11
ATOM 17821 N N . ARG A 1 68 ? 5.828 -1.843 -11.169 1.00 0.00 82 ARG A N 11
ATOM 17822 C CA . ARG A 1 68 ? 6.711 -0.731 -11.478 1.00 0.00 82 ARG A CA 11
ATOM 17823 C C . ARG A 1 68 ? 7.962 -0.786 -10.597 1.00 0.00 82 ARG A C 11
ATOM 17824 O O . ARG A 1 68 ? 8.246 0.154 -9.857 1.00 0.00 82 ARG A O 11
ATOM 17842 N N . PRO A 1 69 ? 8.692 -1.927 -10.708 1.00 0.00 83 PRO A N 11
ATOM 17843 C CA . PRO A 1 69 ? 9.905 -2.118 -9.931 1.00 0.00 83 PRO A CA 11
ATOM 17844 C C . PRO A 1 69 ? 11.057 -1.284 -10.498 1.00 0.00 83 PRO A C 11
ATOM 17845 O O . PRO A 1 69 ? 11.675 -1.667 -11.489 1.00 0.00 83 PRO A O 11
ATOM 17853 N N . CYS A 1 70 ? 11.308 -0.160 -9.843 1.00 0.00 84 CYS A N 11
ATOM 17854 C CA . CYS A 1 70 ? 12.374 0.731 -10.269 1.00 0.00 84 CYS A CA 11
ATOM 17855 C C . CYS A 1 70 ? 12.155 1.069 -11.745 1.00 0.00 84 CYS A C 11
ATOM 17856 O O . CYS A 1 70 ? 12.433 0.252 -12.621 1.00 0.00 84 CYS A O 11
ATOM 17862 N N . PRO A 1 71 ? 11.647 2.309 -11.982 1.00 0.00 85 PRO A N 11
ATOM 17863 C CA . PRO A 1 71 ? 11.388 2.765 -13.337 1.00 0.00 85 PRO A CA 11
ATOM 17864 C C . PRO A 1 71 ? 12.692 3.126 -14.052 1.00 0.00 85 PRO A C 11
ATOM 17865 O O . PRO A 1 71 ? 13.116 2.424 -14.968 1.00 0.00 85 PRO A O 11
ATOM 17873 N N . GLU A 1 72 ? 13.291 4.220 -13.606 1.00 0.00 86 GLU A N 11
ATOM 17874 C CA . GLU A 1 72 ? 14.538 4.683 -14.192 1.00 0.00 86 GLU A CA 11
ATOM 17875 C C . GLU A 1 72 ? 14.370 4.894 -15.697 1.00 0.00 86 GLU A C 11
ATOM 17876 O O . GLU A 1 72 ? 13.419 4.393 -16.296 1.00 0.00 86 GLU A O 11
ATOM 17886 N N . TYR A 1 73 ? 15.310 5.634 -16.268 1.00 0.00 87 TYR A N 11
ATOM 17887 C CA . TYR A 1 73 ? 15.278 5.917 -17.693 1.00 0.00 87 TYR A CA 11
ATOM 17888 C C . TYR A 1 73 ? 15.539 4.650 -18.509 1.00 0.00 87 TYR A C 11
ATOM 17889 O O . TYR A 1 73 ? 14.776 4.324 -19.417 1.00 0.00 87 TYR A O 11
ATOM 17906 N N . PHE A 1 74 ? 16.619 3.968 -18.155 1.00 0.00 88 PHE A N 11
ATOM 17907 C CA . PHE A 1 74 ? 16.989 2.744 -18.844 1.00 0.00 88 PHE A CA 11
ATOM 17908 C C . PHE A 1 74 ? 16.333 1.526 -18.190 1.00 0.00 88 PHE A C 11
ATOM 17909 O O . PHE A 1 74 ? 16.134 0.501 -18.839 1.00 0.00 88 PHE A O 11
ATOM 17925 N N . ASN A 1 75 ? 16.015 1.681 -16.912 1.00 0.00 89 ASN A N 11
ATOM 17926 C CA . ASN A 1 75 ? 15.385 0.607 -16.163 1.00 0.00 89 ASN A CA 11
ATOM 17927 C C . ASN A 1 75 ? 16.457 -0.379 -15.694 1.00 0.00 89 ASN A C 11
ATOM 17928 O O . ASN A 1 75 ? 17.092 -1.046 -16.511 1.00 0.00 89 ASN A O 11
ATOM 17938 N N . GLY A 1 76 ? 16.625 -0.440 -14.382 1.00 0.00 90 GLY A N 11
ATOM 17939 C CA . GLY A 1 76 ? 17.609 -1.335 -13.794 1.00 0.00 90 GLY A CA 11
ATOM 17940 C C . GLY A 1 76 ? 18.146 -0.769 -12.478 1.00 0.00 90 GLY A C 11
ATOM 17941 O O . GLY A 1 76 ? 18.436 -1.521 -11.549 1.00 0.00 90 GLY A O 11
ATOM 17945 N N . ILE A 1 77 ? 18.261 0.550 -12.440 1.00 0.00 91 ILE A N 11
ATOM 17946 C CA . ILE A 1 77 ? 18.758 1.224 -11.253 1.00 0.00 91 ILE A CA 11
ATOM 17947 C C . ILE A 1 77 ? 17.577 1.621 -10.365 1.00 0.00 91 ILE A C 11
ATOM 17948 O O . ILE A 1 77 ? 16.433 1.634 -10.817 1.00 0.00 91 ILE A O 11
ATOM 17963 N N . LYS A 1 78 ? 17.894 1.935 -9.118 1.00 0.00 92 LYS A N 11
ATOM 17964 C CA . LYS A 1 78 ? 16.873 2.332 -8.163 1.00 0.00 92 LYS A CA 11
ATOM 17965 C C . LYS A 1 78 ? 16.521 3.805 -8.381 1.00 0.00 92 LYS A C 11
ATOM 17966 O O . LYS A 1 78 ? 17.062 4.682 -7.710 1.00 0.00 92 LYS A O 11
ATOM 17981 N N . TYR A 1 79 ? 15.617 4.031 -9.323 1.00 0.00 93 TYR A N 11
ATOM 17982 C CA . TYR A 1 79 ? 15.187 5.382 -9.638 1.00 0.00 93 TYR A CA 11
ATOM 17983 C C . TYR A 1 79 ? 13.662 5.499 -9.582 1.00 0.00 93 TYR A C 11
ATOM 17984 O O . TYR A 1 79 ? 13.042 6.030 -10.502 1.00 0.00 93 TYR A O 11
ATOM 18001 N N . ASN A 1 80 ? 13.102 4.994 -8.493 1.00 0.00 94 ASN A N 11
ATOM 18002 C CA . ASN A 1 80 ? 11.661 5.036 -8.304 1.00 0.00 94 ASN A CA 11
ATOM 18003 C C . ASN A 1 80 ? 11.295 6.272 -7.481 1.00 0.00 94 ASN A C 11
ATOM 18004 O O . ASN A 1 80 ? 10.125 6.490 -7.169 1.00 0.00 94 ASN A O 11
ATOM 18014 N N . THR A 1 81 ? 12.316 7.049 -7.152 1.00 0.00 95 THR A N 11
ATOM 18015 C CA . THR A 1 81 ? 12.115 8.258 -6.371 1.00 0.00 95 THR A CA 11
ATOM 18016 C C . THR A 1 81 ? 11.234 7.967 -5.155 1.00 0.00 95 THR A C 11
ATOM 18017 O O . THR A 1 81 ? 11.737 7.603 -4.093 1.00 0.00 95 THR A O 11
ATOM 18028 N N . THR A 1 82 ? 9.934 8.139 -5.351 1.00 0.00 96 THR A N 11
ATOM 18029 C CA . THR A 1 82 ? 8.979 7.900 -4.284 1.00 0.00 96 THR A CA 11
ATOM 18030 C C . THR A 1 82 ? 8.744 6.399 -4.104 1.00 0.00 96 THR A C 11
ATOM 18031 O O . THR A 1 82 ? 7.602 5.941 -4.100 1.00 0.00 96 THR A O 11
ATOM 18042 N N . ARG A 1 83 ? 9.843 5.673 -3.961 1.00 0.00 97 ARG A N 11
ATOM 18043 C CA . ARG A 1 83 ? 9.771 4.233 -3.782 1.00 0.00 97 ARG A CA 11
ATOM 18044 C C . ARG A 1 83 ? 9.001 3.592 -4.938 1.00 0.00 97 ARG A C 11
ATOM 18045 O O . ARG A 1 83 ? 8.309 4.282 -5.686 1.00 0.00 97 ARG A O 11
ATOM 18063 N N . ASN A 1 84 ? 9.145 2.280 -5.049 1.00 0.00 98 ASN A N 11
ATOM 18064 C CA . ASN A 1 84 ? 8.471 1.539 -6.101 1.00 0.00 98 ASN A CA 11
ATOM 18065 C C . ASN A 1 84 ? 7.444 0.593 -5.475 1.00 0.00 98 ASN A C 11
ATOM 18066 O O . ASN A 1 84 ? 7.238 0.610 -4.263 1.00 0.00 98 ASN A O 11
ATOM 18076 N N . ALA A 1 85 ? 6.828 -0.209 -6.331 1.00 0.00 99 ALA A N 11
ATOM 18077 C CA . ALA A 1 85 ? 5.827 -1.160 -5.877 1.00 0.00 99 ALA A CA 11
ATOM 18078 C C . ALA A 1 85 ? 5.454 -2.091 -7.031 1.00 0.00 99 ALA A C 11
ATOM 18079 O O . ALA A 1 85 ? 6.036 -2.012 -8.112 1.00 0.00 99 ALA A O 11
ATOM 18086 N N . TYR A 1 86 ? 4.485 -2.955 -6.764 1.00 0.00 100 TYR A N 11
ATOM 18087 C CA . TYR A 1 86 ? 4.028 -3.901 -7.767 1.00 0.00 100 TYR A CA 11
ATOM 18088 C C . TYR A 1 86 ? 3.096 -4.946 -7.151 1.00 0.00 100 TYR A C 11
ATOM 18089 O O . TYR A 1 86 ? 3.532 -5.788 -6.367 1.00 0.00 100 TYR A O 11
ATOM 18106 N N . ARG A 1 87 ? 1.829 -4.858 -7.528 1.00 0.00 101 ARG A N 11
ATOM 18107 C CA . ARG A 1 87 ? 0.831 -5.786 -7.022 1.00 0.00 101 ARG A CA 11
ATOM 18108 C C . ARG A 1 87 ? -0.219 -6.074 -8.096 1.00 0.00 101 ARG A C 11
ATOM 18109 O O . ARG A 1 87 ? -0.544 -5.203 -8.902 1.00 0.00 101 ARG A O 11
ATOM 18127 N N . GLU A 1 88 ? -0.720 -7.301 -8.075 1.00 0.00 102 GLU A N 11
ATOM 18128 C CA . GLU A 1 88 ? -1.727 -7.715 -9.038 1.00 0.00 102 GLU A CA 11
ATOM 18129 C C . GLU A 1 88 ? -3.093 -7.145 -8.655 1.00 0.00 102 GLU A C 11
ATOM 18130 O O . GLU A 1 88 ? -3.391 -6.977 -7.473 1.00 0.00 102 GLU A O 11
ATOM 18140 N N . CYS A 1 89 ? -3.889 -6.863 -9.676 1.00 0.00 103 CYS A N 11
ATOM 18141 C CA . CYS A 1 89 ? -5.218 -6.317 -9.461 1.00 0.00 103 CYS A CA 11
ATOM 18142 C C . CYS A 1 89 ? -6.245 -7.372 -9.876 1.00 0.00 103 CYS A C 11
ATOM 18143 O O . CYS A 1 89 ? -5.906 -8.341 -10.553 1.00 0.00 103 CYS A O 11
ATOM 18149 N N . LEU A 1 90 ? -7.481 -7.148 -9.451 1.00 0.00 104 LEU A N 11
ATOM 18150 C CA . LEU A 1 90 ? -8.559 -8.068 -9.771 1.00 0.00 104 LEU A CA 11
ATOM 18151 C C . LEU A 1 90 ? -9.230 -7.628 -11.074 1.00 0.00 104 LEU A C 11
ATOM 18152 O O . LEU A 1 90 ? -9.245 -6.442 -11.399 1.00 0.00 104 LEU A O 11
ATOM 18167 N N . GLU A 1 91 ? -9.771 -8.607 -11.783 1.00 0.00 105 GLU A N 11
ATOM 18168 C CA . GLU A 1 91 ? -10.442 -8.336 -13.044 1.00 0.00 105 GLU A CA 11
ATOM 18169 C C . GLU A 1 91 ? -11.796 -7.670 -12.791 1.00 0.00 105 GLU A C 11
ATOM 18170 O O . GLU A 1 91 ? -12.504 -7.318 -13.733 1.00 0.00 105 GLU A O 11
ATOM 18180 N N . ASN A 1 92 ? -12.115 -7.520 -11.514 1.00 0.00 106 ASN A N 11
ATOM 18181 C CA . ASN A 1 92 ? -13.372 -6.903 -11.126 1.00 0.00 106 ASN A CA 11
ATOM 18182 C C . ASN A 1 92 ? -13.131 -5.430 -10.790 1.00 0.00 106 ASN A C 11
ATOM 18183 O O . ASN A 1 92 ? -14.064 -4.707 -10.444 1.00 0.00 106 ASN A O 11
ATOM 18193 N N . GLY A 1 93 ? -11.873 -5.029 -10.904 1.00 0.00 107 GLY A N 11
ATOM 18194 C CA . GLY A 1 93 ? -11.497 -3.655 -10.616 1.00 0.00 107 GLY A CA 11
ATOM 18195 C C . GLY A 1 93 ? -11.200 -3.468 -9.127 1.00 0.00 107 GLY A C 11
ATOM 18196 O O . GLY A 1 93 ? -11.696 -2.530 -8.504 1.00 0.00 107 GLY A O 11
ATOM 18200 N N . THR A 1 94 ? -10.392 -4.376 -8.599 1.00 0.00 108 THR A N 11
ATOM 18201 C CA . THR A 1 94 ? -10.022 -4.323 -7.194 1.00 0.00 108 THR A CA 11
ATOM 18202 C C . THR A 1 94 ? -8.539 -4.654 -7.020 1.00 0.00 108 THR A C 11
ATOM 18203 O O . THR A 1 94 ? -7.982 -5.444 -7.782 1.00 0.00 108 THR A O 11
ATOM 18214 N N . TRP A 1 95 ? -7.942 -4.033 -6.014 1.00 0.00 109 TRP A N 11
ATOM 18215 C CA . TRP A 1 95 ? -6.533 -4.252 -5.731 1.00 0.00 109 TRP A CA 11
ATOM 18216 C C . TRP A 1 95 ? -6.397 -5.604 -5.028 1.00 0.00 109 TRP A C 11
ATOM 18217 O O . TRP A 1 95 ? -7.363 -6.361 -4.937 1.00 0.00 109 TRP A O 11
ATOM 18237 N N . ALA A 1 96 ? -5.190 -5.867 -4.549 1.00 0.00 110 ALA A N 11
ATOM 18238 C CA . ALA A 1 96 ? -4.915 -7.115 -3.857 1.00 0.00 110 ALA A CA 11
ATOM 18239 C C . ALA A 1 96 ? -4.988 -6.884 -2.346 1.00 0.00 110 ALA A C 11
ATOM 18240 O O . ALA A 1 96 ? -5.909 -6.230 -1.860 1.00 0.00 110 ALA A O 11
ATOM 18247 N N . SER A 1 97 ? -4.005 -7.432 -1.647 1.00 0.00 111 SER A N 11
ATOM 18248 C CA . SER A 1 97 ? -3.947 -7.292 -0.203 1.00 0.00 111 SER A CA 11
ATOM 18249 C C . SER A 1 97 ? -2.961 -6.185 0.177 1.00 0.00 111 SER A C 11
ATOM 18250 O O . SER A 1 97 ? -3.291 -5.300 0.965 1.00 0.00 111 SER A O 11
ATOM 18257 N N . ARG A 1 98 ? -1.772 -6.273 -0.399 1.00 0.00 112 ARG A N 11
ATOM 18258 C CA . ARG A 1 98 ? -0.736 -5.290 -0.131 1.00 0.00 112 ARG A CA 11
ATOM 18259 C C . ARG A 1 98 ? 0.244 -5.219 -1.303 1.00 0.00 112 ARG A C 11
ATOM 18260 O O . ARG A 1 98 ? 0.579 -6.242 -1.901 1.00 0.00 112 ARG A O 11
ATOM 18278 N N . VAL A 1 99 ? 0.678 -4.002 -1.598 1.00 0.00 113 VAL A N 11
ATOM 18279 C CA . VAL A 1 99 ? 1.614 -3.785 -2.688 1.00 0.00 113 VAL A CA 11
ATOM 18280 C C . VAL A 1 99 ? 2.974 -3.384 -2.114 1.00 0.00 113 VAL A C 11
ATOM 18281 O O . VAL A 1 99 ? 3.059 -2.485 -1.279 1.00 0.00 113 VAL A O 11
ATOM 18294 N N . ASN A 1 100 ? 4.005 -4.070 -2.585 1.00 0.00 114 ASN A N 11
ATOM 18295 C CA . ASN A 1 100 ? 5.357 -3.796 -2.129 1.00 0.00 114 ASN A CA 11
ATOM 18296 C C . ASN A 1 100 ? 6.247 -5.005 -2.430 1.00 0.00 114 ASN A C 11
ATOM 18297 O O . ASN A 1 100 ? 5.851 -6.145 -2.194 1.00 0.00 114 ASN A O 11
ATOM 18307 N N . TYR A 1 101 ? 7.431 -4.713 -2.947 1.00 0.00 115 TYR A N 11
ATOM 18308 C CA . TYR A 1 101 ? 8.380 -5.760 -3.283 1.00 0.00 115 TYR A CA 11
ATOM 18309 C C . TYR A 1 101 ? 9.811 -5.217 -3.308 1.00 0.00 115 TYR A C 11
ATOM 18310 O O . TYR A 1 101 ? 10.157 -4.407 -4.167 1.00 0.00 115 TYR A O 11
ATOM 18327 N N . SER A 1 102 ? 10.604 -5.686 -2.356 1.00 0.00 116 SER A N 11
ATOM 18328 C CA . SER A 1 102 ? 11.989 -5.258 -2.257 1.00 0.00 116 SER A CA 11
ATOM 18329 C C . SER A 1 102 ? 12.829 -5.955 -3.329 1.00 0.00 116 SER A C 11
ATOM 18330 O O . SER A 1 102 ? 14.042 -5.762 -3.395 1.00 0.00 116 SER A O 11
ATOM 18337 N N . HIS A 1 103 ? 12.151 -6.749 -4.145 1.00 0.00 117 HIS A N 11
ATOM 18338 C CA . HIS A 1 103 ? 12.819 -7.475 -5.211 1.00 0.00 117 HIS A CA 11
ATOM 18339 C C . HIS A 1 103 ? 13.169 -6.512 -6.347 1.00 0.00 117 HIS A C 11
ATOM 18340 O O . HIS A 1 103 ? 13.718 -6.924 -7.367 1.00 0.00 117 HIS A O 11
ATOM 18353 N N . CYS A 1 104 ? 12.837 -5.248 -6.131 1.00 0.00 118 CYS A N 11
ATOM 18354 C CA . CYS A 1 104 ? 13.109 -4.222 -7.124 1.00 0.00 118 CYS A CA 11
ATOM 18355 C C . CYS A 1 104 ? 14.508 -3.661 -6.864 1.00 0.00 118 CYS A C 11
ATOM 18356 O O . CYS A 1 104 ? 15.255 -3.386 -7.801 1.00 0.00 118 CYS A O 11
ATOM 18362 N N . GLU A 1 105 ? 14.821 -3.507 -5.585 1.00 0.00 119 GLU A N 11
ATOM 18363 C CA . GLU A 1 105 ? 16.117 -2.984 -5.190 1.00 0.00 119 GLU A CA 11
ATOM 18364 C C . GLU A 1 105 ? 17.226 -3.621 -6.030 1.00 0.00 119 GLU A C 11
ATOM 18365 O O . GLU A 1 105 ? 18.005 -2.918 -6.673 1.00 0.00 119 GLU A O 11
ATOM 18375 N N . PRO A 1 106 ? 17.263 -4.980 -5.996 1.00 0.00 120 PRO A N 11
ATOM 18376 C CA . PRO A 1 106 ? 18.264 -5.720 -6.748 1.00 0.00 120 PRO A CA 11
ATOM 18377 C C . PRO A 1 106 ? 17.931 -5.731 -8.241 1.00 0.00 120 PRO A C 11
ATOM 18378 O O . PRO A 1 106 ? 16.762 -5.685 -8.621 1.00 0.00 120 PRO A O 11
ATOM 18386 N N . ILE A 1 107 ? 18.980 -5.793 -9.047 1.00 0.00 121 ILE A N 11
ATOM 18387 C CA . ILE A 1 107 ? 18.814 -5.811 -10.491 1.00 0.00 121 ILE A CA 11
ATOM 18388 C C . ILE A 1 107 ? 18.246 -7.166 -10.918 1.00 0.00 121 ILE A C 11
ATOM 18389 O O . ILE A 1 107 ? 18.841 -8.207 -10.645 1.00 0.00 121 ILE A O 11
ATOM 18404 N N . LEU A 1 108 ? 17.101 -7.107 -11.582 1.00 0.00 122 LEU A N 11
ATOM 18405 C CA . LEU A 1 108 ? 16.445 -8.317 -12.049 1.00 0.00 122 LEU A CA 11
ATOM 18406 C C . LEU A 1 108 ? 15.229 -7.938 -12.897 1.00 0.00 122 LEU A C 11
ATOM 18407 O O . LEU A 1 108 ? 14.145 -8.488 -12.716 1.00 0.00 122 LEU A O 11
ATOM 18422 N N . ASP A 1 109 ? 15.451 -6.998 -13.806 1.00 0.00 123 ASP A N 11
ATOM 18423 C CA . ASP A 1 109 ? 14.387 -6.539 -14.682 1.00 0.00 123 ASP A CA 11
ATOM 18424 C C . ASP A 1 109 ? 14.909 -6.472 -16.119 1.00 0.00 123 ASP A C 11
ATOM 18425 O O . ASP A 1 109 ? 15.576 -5.510 -16.496 1.00 0.00 123 ASP A O 11
ATOM 18433 N N . ASP A 1 110 ? 14.588 -7.508 -16.880 1.00 0.00 124 ASP A N 11
ATOM 18434 C CA . ASP A 1 110 ? 15.016 -7.578 -18.267 1.00 0.00 124 ASP A CA 11
ATOM 18435 C C . ASP A 1 110 ? 14.476 -8.864 -18.898 1.00 0.00 124 ASP A C 11
ATOM 18436 O O . ASP A 1 110 ? 15.120 -9.909 -18.832 1.00 0.00 124 ASP A O 11
ATOM 18444 N N . LYS A 1 111 ? 13.300 -8.743 -19.495 1.00 0.00 125 LYS A N 11
ATOM 18445 C CA . LYS A 1 111 ? 12.666 -9.882 -20.137 1.00 0.00 125 LYS A CA 11
ATOM 18446 C C . LYS A 1 111 ? 12.818 -11.116 -19.243 1.00 0.00 125 LYS A C 11
ATOM 18447 O O . LYS A 1 111 ? 13.448 -12.096 -19.635 1.00 0.00 125 LYS A O 11
ATOM 18462 N N . GLN A 1 112 ? 12.229 -11.025 -18.061 1.00 0.00 126 GLN A N 11
ATOM 18463 C CA . GLN A 1 112 ? 12.290 -12.121 -17.108 1.00 0.00 126 GLN A CA 11
ATOM 18464 C C . GLN A 1 112 ? 10.990 -12.927 -17.142 1.00 0.00 126 GLN A C 11
ATOM 18465 O O . GLN A 1 112 ? 9.917 -12.392 -16.870 1.00 0.00 126 GLN A O 11
ATOM 18477 N N . ARG A 1 113 ? 11.131 -14.201 -17.479 1.00 0.00 127 ARG A N 11
ATOM 18478 C CA . ARG A 1 113 ? 9.980 -15.086 -17.552 1.00 0.00 127 ARG A CA 11
ATOM 18479 C C . ARG A 1 113 ? 9.001 -14.597 -18.620 1.00 0.00 127 ARG A C 11
ATOM 18480 O O . ARG A 1 113 ? 8.841 -13.393 -18.816 1.00 0.00 127 ARG A O 11
ATOM 18498 N N . LYS A 1 114 ? 8.372 -15.556 -19.284 1.00 0.00 128 LYS A N 11
ATOM 18499 C CA . LYS A 1 114 ? 7.412 -15.238 -20.328 1.00 0.00 128 LYS A CA 11
ATOM 18500 C C . LYS A 1 114 ? 6.074 -15.906 -20.005 1.00 0.00 128 LYS A C 11
ATOM 18501 O O . LYS A 1 114 ? 5.990 -17.131 -19.936 1.00 0.00 128 LYS A O 11
ATOM 18516 N N . TYR A 1 115 ? 5.062 -15.071 -19.818 1.00 0.00 129 TYR A N 11
ATOM 18517 C CA . TYR A 1 115 ? 3.733 -15.567 -19.505 1.00 0.00 129 TYR A CA 11
ATOM 18518 C C . TYR A 1 115 ? 3.229 -16.513 -20.597 1.00 0.00 129 TYR A C 11
ATOM 18519 O O . TYR A 1 115 ? 3.329 -16.206 -21.784 1.00 0.00 129 TYR A O 11
ATOM 18536 N N . ASP A 1 116 ? 2.698 -17.644 -20.156 1.00 0.00 130 ASP A N 11
ATOM 18537 C CA . ASP A 1 116 ? 2.178 -18.636 -21.080 1.00 0.00 130 ASP A CA 11
ATOM 18538 C C . ASP A 1 116 ? 1.235 -19.580 -20.331 1.00 0.00 130 ASP A C 11
ATOM 18539 O O . ASP A 1 116 ? 1.210 -19.591 -19.102 1.00 0.00 130 ASP A O 11
ATOM 18547 N N . LEU A 1 117 ? 0.481 -20.348 -21.104 1.00 0.00 131 LEU A N 11
ATOM 18548 C CA . LEU A 1 117 ? -0.462 -21.292 -20.529 1.00 0.00 131 LEU A CA 11
ATOM 18549 C C . LEU A 1 117 ? -0.853 -22.325 -21.589 1.00 0.00 131 LEU A C 11
ATOM 18550 O O . LEU A 1 117 ? -0.732 -22.069 -22.785 1.00 0.00 131 LEU A O 11
ATOM 18565 N N . HIS A 1 118 ? -1.313 -23.471 -21.109 1.00 0.00 132 HIS A N 11
ATOM 18566 C CA . HIS A 1 118 ? -1.722 -24.544 -22.001 1.00 0.00 132 HIS A CA 11
ATOM 18567 C C . HIS A 1 118 ? -3.224 -24.442 -22.271 1.00 0.00 132 HIS A C 11
ATOM 18568 O O . HIS A 1 118 ? -3.983 -23.993 -21.414 1.00 0.00 132 HIS A O 11
ATOM 18582 N N . TYR A 1 119 ? -3.608 -24.865 -23.466 1.00 0.00 133 TYR A N 11
ATOM 18583 C CA . TYR A 1 119 ? -5.006 -24.827 -23.861 1.00 0.00 133 TYR A CA 11
ATOM 18584 C C . TYR A 1 119 ? -5.877 -25.603 -22.871 1.00 0.00 133 TYR A C 11
ATOM 18585 O O . TYR A 1 119 ? -5.964 -26.828 -22.943 1.00 0.00 133 TYR A O 11
ATOM 18602 N N . GLY A 1 1 ? -58.782 19.505 11.599 1.00 0.00 15 GLY A N 12
ATOM 18603 C CA . GLY A 1 1 ? -58.041 18.389 11.039 1.00 0.00 15 GLY A CA 12
ATOM 18604 C C . GLY A 1 1 ? -56.970 18.877 10.060 1.00 0.00 15 GLY A C 12
ATOM 18605 O O . GLY A 1 1 ? -57.236 19.739 9.224 1.00 0.00 15 GLY A O 12
ATOM 18609 N N . SER A 1 2 ? -55.783 18.306 10.199 1.00 0.00 16 SER A N 12
ATOM 18610 C CA . SER A 1 2 ? -54.671 18.672 9.338 1.00 0.00 16 SER A CA 12
ATOM 18611 C C . SER A 1 2 ? -54.333 20.154 9.522 1.00 0.00 16 SER A C 12
ATOM 18612 O O . SER A 1 2 ? -55.195 21.015 9.361 1.00 0.00 16 SER A O 12
ATOM 18619 N N . GLY A 1 3 ? -53.075 20.403 9.858 1.00 0.00 17 GLY A N 12
ATOM 18620 C CA . GLY A 1 3 ? -52.613 21.765 10.065 1.00 0.00 17 GLY A CA 12
ATOM 18621 C C . GLY A 1 3 ? -51.526 22.134 9.054 1.00 0.00 17 GLY A C 12
ATOM 18622 O O . GLY A 1 3 ? -51.203 21.345 8.168 1.00 0.00 17 GLY A O 12
ATOM 18626 N N . MET A 1 4 ? -50.992 23.336 9.220 1.00 0.00 18 MET A N 12
ATOM 18627 C CA . MET A 1 4 ? -49.948 23.821 8.332 1.00 0.00 18 MET A CA 12
ATOM 18628 C C . MET A 1 4 ? -49.004 24.775 9.066 1.00 0.00 18 MET A C 12
ATOM 18629 O O . MET A 1 4 ? -49.445 25.764 9.648 1.00 0.00 18 MET A O 12
ATOM 18641 N N . LYS A 1 5 ? -47.723 24.444 9.013 1.00 0.00 19 LYS A N 12
ATOM 18642 C CA . LYS A 1 5 ? -46.712 25.259 9.665 1.00 0.00 19 LYS A CA 12
ATOM 18643 C C . LYS A 1 5 ? -45.937 26.047 8.608 1.00 0.00 19 LYS A C 12
ATOM 18644 O O . LYS A 1 5 ? -46.148 27.248 8.446 1.00 0.00 19 LYS A O 12
ATOM 18659 N N . GLU A 1 6 ? -45.058 25.340 7.914 1.00 0.00 20 GLU A N 12
ATOM 18660 C CA . GLU A 1 6 ? -44.251 25.958 6.875 1.00 0.00 20 GLU A CA 12
ATOM 18661 C C . GLU A 1 6 ? -43.454 24.895 6.118 1.00 0.00 20 GLU A C 12
ATOM 18662 O O . GLU A 1 6 ? -43.288 23.776 6.602 1.00 0.00 20 GLU A O 12
ATOM 18672 N N . THR A 1 7 ? -42.982 25.281 4.942 1.00 0.00 21 THR A N 12
ATOM 18673 C CA . THR A 1 7 ? -42.206 24.374 4.113 1.00 0.00 21 THR A CA 12
ATOM 18674 C C . THR A 1 7 ? -41.409 25.157 3.068 1.00 0.00 21 THR A C 12
ATOM 18675 O O . THR A 1 7 ? -41.988 25.800 2.193 1.00 0.00 21 THR A O 12
ATOM 18686 N N . ALA A 1 8 ? -40.092 25.079 3.194 1.00 0.00 22 ALA A N 12
ATOM 18687 C CA . ALA A 1 8 ? -39.210 25.772 2.270 1.00 0.00 22 ALA A CA 12
ATOM 18688 C C . ALA A 1 8 ? -37.764 25.635 2.754 1.00 0.00 22 ALA A C 12
ATOM 18689 O O . ALA A 1 8 ? -37.466 25.910 3.914 1.00 0.00 22 ALA A O 12
ATOM 18696 N N . ALA A 1 9 ? -36.906 25.210 1.838 1.00 0.00 23 ALA A N 12
ATOM 18697 C CA . ALA A 1 9 ? -35.499 25.033 2.155 1.00 0.00 23 ALA A CA 12
ATOM 18698 C C . ALA A 1 9 ? -34.753 24.569 0.904 1.00 0.00 23 ALA A C 12
ATOM 18699 O O . ALA A 1 9 ? -35.358 24.018 -0.015 1.00 0.00 23 ALA A O 12
ATOM 18706 N N . ALA A 1 10 ? -33.450 24.807 0.909 1.00 0.00 24 ALA A N 12
ATOM 18707 C CA . ALA A 1 10 ? -32.614 24.419 -0.215 1.00 0.00 24 ALA A CA 12
ATOM 18708 C C . ALA A 1 10 ? -31.803 23.178 0.163 1.00 0.00 24 ALA A C 12
ATOM 18709 O O . ALA A 1 10 ? -31.567 22.921 1.341 1.00 0.00 24 ALA A O 12
ATOM 18716 N N . LYS A 1 11 ? -31.397 22.441 -0.861 1.00 0.00 25 LYS A N 12
ATOM 18717 C CA . LYS A 1 11 ? -30.616 21.233 -0.652 1.00 0.00 25 LYS A CA 12
ATOM 18718 C C . LYS A 1 11 ? -29.623 21.067 -1.804 1.00 0.00 25 LYS A C 12
ATOM 18719 O O . LYS A 1 11 ? -29.871 20.305 -2.736 1.00 0.00 25 LYS A O 12
ATOM 18734 N N . PHE A 1 12 ? -28.519 21.793 -1.700 1.00 0.00 26 PHE A N 12
ATOM 18735 C CA . PHE A 1 12 ? -27.487 21.734 -2.721 1.00 0.00 26 PHE A CA 12
ATOM 18736 C C . PHE A 1 12 ? -26.302 22.630 -2.355 1.00 0.00 26 PHE A C 12
ATOM 18737 O O . PHE A 1 12 ? -25.826 23.407 -3.182 1.00 0.00 26 PHE A O 12
ATOM 18753 N N . GLU A 1 13 ? -25.859 22.492 -1.114 1.00 0.00 27 GLU A N 12
ATOM 18754 C CA . GLU A 1 13 ? -24.738 23.279 -0.627 1.00 0.00 27 GLU A CA 12
ATOM 18755 C C . GLU A 1 13 ? -24.520 23.026 0.866 1.00 0.00 27 GLU A C 12
ATOM 18756 O O . GLU A 1 13 ? -25.344 23.413 1.692 1.00 0.00 27 GLU A O 12
ATOM 18766 N N . ARG A 1 14 ? -23.405 22.376 1.166 1.00 0.00 28 ARG A N 12
ATOM 18767 C CA . ARG A 1 14 ? -23.068 22.066 2.545 1.00 0.00 28 ARG A CA 12
ATOM 18768 C C . ARG A 1 14 ? -21.559 22.199 2.766 1.00 0.00 28 ARG A C 12
ATOM 18769 O O . ARG A 1 14 ? -20.944 21.346 3.404 1.00 0.00 28 ARG A O 12
ATOM 18787 N N . GLN A 1 15 ? -21.007 23.275 2.224 1.00 0.00 29 GLN A N 12
ATOM 18788 C CA . GLN A 1 15 ? -19.583 23.531 2.354 1.00 0.00 29 GLN A CA 12
ATOM 18789 C C . GLN A 1 15 ? -19.341 24.740 3.258 1.00 0.00 29 GLN A C 12
ATOM 18790 O O . GLN A 1 15 ? -18.986 24.587 4.426 1.00 0.00 29 GLN A O 12
ATOM 18802 N N . HIS A 1 16 ? -19.542 25.918 2.684 1.00 0.00 30 HIS A N 12
ATOM 18803 C CA . HIS A 1 16 ? -19.349 27.154 3.424 1.00 0.00 30 HIS A CA 12
ATOM 18804 C C . HIS A 1 16 ? -18.153 27.008 4.365 1.00 0.00 30 HIS A C 12
ATOM 18805 O O . HIS A 1 16 ? -18.130 27.601 5.442 1.00 0.00 30 HIS A O 12
ATOM 18818 N N . MET A 1 17 ? -17.186 26.215 3.924 1.00 0.00 31 MET A N 12
ATOM 18819 C CA . MET A 1 17 ? -15.989 25.984 4.714 1.00 0.00 31 MET A CA 12
ATOM 18820 C C . MET A 1 17 ? -14.743 25.956 3.826 1.00 0.00 31 MET A C 12
ATOM 18821 O O . MET A 1 17 ? -14.729 25.292 2.790 1.00 0.00 31 MET A O 12
ATOM 18833 N N . ASP A 1 18 ? -13.727 26.686 4.264 1.00 0.00 32 ASP A N 12
ATOM 18834 C CA . ASP A 1 18 ? -12.480 26.754 3.523 1.00 0.00 32 ASP A CA 12
ATOM 18835 C C . ASP A 1 18 ? -11.306 26.733 4.504 1.00 0.00 32 ASP A C 12
ATOM 18836 O O . ASP A 1 18 ? -11.173 27.629 5.335 1.00 0.00 32 ASP A O 12
ATOM 18844 N N . SER A 1 19 ? -10.487 25.701 4.374 1.00 0.00 33 SER A N 12
ATOM 18845 C CA . SER A 1 19 ? -9.329 25.552 5.239 1.00 0.00 33 SER A CA 12
ATOM 18846 C C . SER A 1 19 ? -8.219 24.797 4.502 1.00 0.00 33 SER A C 12
ATOM 18847 O O . SER A 1 19 ? -8.494 23.998 3.609 1.00 0.00 33 SER A O 12
ATOM 18854 N N . PRO A 1 20 ? -6.956 25.086 4.916 1.00 0.00 34 PRO A N 12
ATOM 18855 C CA . PRO A 1 20 ? -5.804 24.444 4.305 1.00 0.00 34 PRO A CA 12
ATOM 18856 C C . PRO A 1 20 ? -5.666 22.996 4.782 1.00 0.00 34 PRO A C 12
ATOM 18857 O O . PRO A 1 20 ? -6.618 22.418 5.306 1.00 0.00 34 PRO A O 12
ATOM 18865 N N . ASP A 1 21 ? -4.475 22.453 4.584 1.00 0.00 35 ASP A N 12
ATOM 18866 C CA . ASP A 1 21 ? -4.200 21.084 4.987 1.00 0.00 35 ASP A CA 12
ATOM 18867 C C . ASP A 1 21 ? -3.409 21.091 6.297 1.00 0.00 35 ASP A C 12
ATOM 18868 O O . ASP A 1 21 ? -2.511 21.911 6.478 1.00 0.00 35 ASP A O 12
ATOM 18876 N N . LEU A 1 22 ? -3.772 20.169 7.175 1.00 0.00 36 LEU A N 12
ATOM 18877 C CA . LEU A 1 22 ? -3.107 20.058 8.462 1.00 0.00 36 LEU A CA 12
ATOM 18878 C C . LEU A 1 22 ? -2.689 18.604 8.692 1.00 0.00 36 LEU A C 12
ATOM 18879 O O . LEU A 1 22 ? -1.499 18.297 8.746 1.00 0.00 36 LEU A O 12
ATOM 18894 N N . GLY A 1 23 ? -3.691 17.748 8.823 1.00 0.00 37 GLY A N 12
ATOM 18895 C CA . GLY A 1 23 ? -3.444 16.334 9.047 1.00 0.00 37 GLY A CA 12
ATOM 18896 C C . GLY A 1 23 ? -3.764 15.943 10.491 1.00 0.00 37 GLY A C 12
ATOM 18897 O O . GLY A 1 23 ? -3.118 15.061 11.056 1.00 0.00 37 GLY A O 12
ATOM 18901 N N . THR A 1 24 ? -4.760 16.617 11.047 1.00 0.00 38 THR A N 12
ATOM 18902 C CA . THR A 1 24 ? -5.174 16.350 12.413 1.00 0.00 38 THR A CA 12
ATOM 18903 C C . THR A 1 24 ? -6.190 15.207 12.449 1.00 0.00 38 THR A C 12
ATOM 18904 O O . THR A 1 24 ? -6.650 14.815 13.521 1.00 0.00 38 THR A O 12
ATOM 18915 N N . THR A 1 25 ? -6.510 14.705 11.266 1.00 0.00 39 THR A N 12
ATOM 18916 C CA . THR A 1 25 ? -7.463 13.615 11.149 1.00 0.00 39 THR A CA 12
ATOM 18917 C C . THR A 1 25 ? -7.568 13.151 9.695 1.00 0.00 39 THR A C 12
ATOM 18918 O O . THR A 1 25 ? -8.660 13.118 9.128 1.00 0.00 39 THR A O 12
ATOM 18929 N N . LEU A 1 26 ? -6.420 12.806 9.133 1.00 0.00 40 LEU A N 12
ATOM 18930 C CA . LEU A 1 26 ? -6.368 12.346 7.756 1.00 0.00 40 LEU A CA 12
ATOM 18931 C C . LEU A 1 26 ? -7.590 11.471 7.469 1.00 0.00 40 LEU A C 12
ATOM 18932 O O . LEU A 1 26 ? -7.596 10.284 7.791 1.00 0.00 40 LEU A O 12
ATOM 18947 N N . LEU A 1 27 ? -8.594 12.090 6.868 1.00 0.00 41 LEU A N 12
ATOM 18948 C CA . LEU A 1 27 ? -9.818 11.381 6.534 1.00 0.00 41 LEU A CA 12
ATOM 18949 C C . LEU A 1 27 ? -9.724 10.856 5.101 1.00 0.00 41 LEU A C 12
ATOM 18950 O O . LEU A 1 27 ? -10.740 10.696 4.426 1.00 0.00 41 LEU A O 12
ATOM 18965 N N . GLU A 1 28 ? -8.494 10.601 4.677 1.00 0.00 42 GLU A N 12
ATOM 18966 C CA . GLU A 1 28 ? -8.254 10.096 3.336 1.00 0.00 42 GLU A CA 12
ATOM 18967 C C . GLU A 1 28 ? -8.250 11.248 2.329 1.00 0.00 42 GLU A C 12
ATOM 18968 O O . GLU A 1 28 ? -9.013 11.235 1.364 1.00 0.00 42 GLU A O 12
ATOM 18978 N N . GLN A 1 29 ? -7.383 12.215 2.588 1.00 0.00 43 GLN A N 12
ATOM 18979 C CA . GLN A 1 29 ? -7.269 13.371 1.715 1.00 0.00 43 GLN A CA 12
ATOM 18980 C C . GLN A 1 29 ? -7.471 12.958 0.256 1.00 0.00 43 GLN A C 12
ATOM 18981 O O . GLN A 1 29 ? -7.202 11.815 -0.112 1.00 0.00 43 GLN A O 12
ATOM 18993 N N . TYR A 1 30 ? -7.945 13.910 -0.535 1.00 0.00 44 TYR A N 12
ATOM 18994 C CA . TYR A 1 30 ? -8.185 13.658 -1.946 1.00 0.00 44 TYR A CA 12
ATOM 18995 C C . TYR A 1 30 ? -6.870 13.456 -2.700 1.00 0.00 44 TYR A C 12
ATOM 18996 O O . TYR A 1 30 ? -6.229 14.424 -3.109 1.00 0.00 44 TYR A O 12
ATOM 19013 N N . CYS A 1 31 ? -6.505 12.192 -2.860 1.00 0.00 45 CYS A N 12
ATOM 19014 C CA . CYS A 1 31 ? -5.276 11.851 -3.557 1.00 0.00 45 CYS A CA 12
ATOM 19015 C C . CYS A 1 31 ? -5.242 12.627 -4.876 1.00 0.00 45 CYS A C 12
ATOM 19016 O O . CYS A 1 31 ? -4.556 13.642 -4.985 1.00 0.00 45 CYS A O 12
ATOM 19022 N N . HIS A 1 32 ? -5.989 12.118 -5.845 1.00 0.00 46 HIS A N 12
ATOM 19023 C CA . HIS A 1 32 ? -6.052 12.750 -7.152 1.00 0.00 46 HIS A CA 12
ATOM 19024 C C . HIS A 1 32 ? -7.394 12.429 -7.812 1.00 0.00 46 HIS A C 12
ATOM 19025 O O . HIS A 1 32 ? -8.122 13.334 -8.220 1.00 0.00 46 HIS A O 12
ATOM 19038 N N . ARG A 1 33 ? -7.682 11.139 -7.899 1.00 0.00 47 ARG A N 12
ATOM 19039 C CA . ARG A 1 33 ? -8.924 10.688 -8.503 1.00 0.00 47 ARG A CA 12
ATOM 19040 C C . ARG A 1 33 ? -10.069 10.781 -7.493 1.00 0.00 47 ARG A C 12
ATOM 19041 O O . ARG A 1 33 ? -10.952 11.628 -7.627 1.00 0.00 47 ARG A O 12
ATOM 19059 N N . THR A 1 34 ? -10.019 9.899 -6.506 1.00 0.00 48 THR A N 12
ATOM 19060 C CA . THR A 1 34 ? -11.042 9.871 -5.475 1.00 0.00 48 THR A CA 12
ATOM 19061 C C . THR A 1 34 ? -12.397 9.496 -6.077 1.00 0.00 48 THR A C 12
ATOM 19062 O O . THR A 1 34 ? -12.998 8.496 -5.688 1.00 0.00 48 THR A O 12
ATOM 19073 N N . THR A 1 35 ? -12.838 10.317 -7.018 1.00 0.00 49 THR A N 12
ATOM 19074 C CA . THR A 1 35 ? -14.112 10.084 -7.679 1.00 0.00 49 THR A CA 12
ATOM 19075 C C . THR A 1 35 ? -15.250 10.086 -6.658 1.00 0.00 49 THR A C 12
ATOM 19076 O O . THR A 1 35 ? -15.054 9.710 -5.502 1.00 0.00 49 THR A O 12
ATOM 19087 N N . ILE A 1 36 ? -16.416 10.514 -7.119 1.00 0.00 50 ILE A N 12
ATOM 19088 C CA . ILE A 1 36 ? -17.587 10.569 -6.260 1.00 0.00 50 ILE A CA 12
ATOM 19089 C C . ILE A 1 36 ? -17.200 11.195 -4.918 1.00 0.00 50 ILE A C 12
ATOM 19090 O O . ILE A 1 36 ? -16.101 11.728 -4.772 1.00 0.00 50 ILE A O 12
ATOM 19105 N N . GLY A 1 37 ? -18.125 11.109 -3.973 1.00 0.00 51 GLY A N 12
ATOM 19106 C CA . GLY A 1 37 ? -17.894 11.661 -2.649 1.00 0.00 51 GLY A CA 12
ATOM 19107 C C . GLY A 1 37 ? -18.418 10.718 -1.564 1.00 0.00 51 GLY A C 12
ATOM 19108 O O . GLY A 1 37 ? -19.499 10.934 -1.018 1.00 0.00 51 GLY A O 12
ATOM 19112 N N . ASN A 1 38 ? -17.628 9.692 -1.284 1.00 0.00 52 ASN A N 12
ATOM 19113 C CA . ASN A 1 38 ? -17.999 8.716 -0.273 1.00 0.00 52 ASN A CA 12
ATOM 19114 C C . ASN A 1 38 ? -16.918 7.636 -0.194 1.00 0.00 52 ASN A C 12
ATOM 19115 O O . ASN A 1 38 ? -16.201 7.542 0.801 1.00 0.00 52 ASN A O 12
ATOM 19125 N N . PHE A 1 39 ? -16.835 6.847 -1.256 1.00 0.00 53 PHE A N 12
ATOM 19126 C CA . PHE A 1 39 ? -15.854 5.777 -1.318 1.00 0.00 53 PHE A CA 12
ATOM 19127 C C . PHE A 1 39 ? -15.944 5.026 -2.648 1.00 0.00 53 PHE A C 12
ATOM 19128 O O . PHE A 1 39 ? -14.992 5.014 -3.425 1.00 0.00 53 PHE A O 12
ATOM 19144 N N . SER A 1 40 ? -17.101 4.418 -2.869 1.00 0.00 54 SER A N 12
ATOM 19145 C CA . SER A 1 40 ? -17.329 3.666 -4.092 1.00 0.00 54 SER A CA 12
ATOM 19146 C C . SER A 1 40 ? -18.379 4.373 -4.952 1.00 0.00 54 SER A C 12
ATOM 19147 O O . SER A 1 40 ? -19.288 5.013 -4.427 1.00 0.00 54 SER A O 12
ATOM 19154 N N . GLY A 1 41 ? -18.218 4.232 -6.260 1.00 0.00 55 GLY A N 12
ATOM 19155 C CA . GLY A 1 41 ? -19.142 4.849 -7.197 1.00 0.00 55 GLY A CA 12
ATOM 19156 C C . GLY A 1 41 ? -19.518 3.876 -8.317 1.00 0.00 55 GLY A C 12
ATOM 19157 O O . GLY A 1 41 ? -19.775 2.700 -8.061 1.00 0.00 55 GLY A O 12
ATOM 19161 N N . PRO A 1 42 ? -19.539 4.415 -9.564 1.00 0.00 56 PRO A N 12
ATOM 19162 C CA . PRO A 1 42 ? -19.880 3.608 -10.724 1.00 0.00 56 PRO A CA 12
ATOM 19163 C C . PRO A 1 42 ? -18.723 2.683 -11.106 1.00 0.00 56 PRO A C 12
ATOM 19164 O O . PRO A 1 42 ? -17.868 2.378 -10.278 1.00 0.00 56 PRO A O 12
ATOM 19172 N N . TYR A 1 43 ? -18.736 2.262 -12.362 1.00 0.00 57 TYR A N 12
ATOM 19173 C CA . TYR A 1 43 ? -17.698 1.379 -12.866 1.00 0.00 57 TYR A CA 12
ATOM 19174 C C . TYR A 1 43 ? -17.387 0.268 -11.858 1.00 0.00 57 TYR A C 12
ATOM 19175 O O . TYR A 1 43 ? -18.041 0.166 -10.822 1.00 0.00 57 TYR A O 12
ATOM 19192 N N . THR A 1 44 ? -16.390 -0.535 -12.199 1.00 0.00 58 THR A N 12
ATOM 19193 C CA . THR A 1 44 ? -15.986 -1.633 -11.338 1.00 0.00 58 THR A CA 12
ATOM 19194 C C . THR A 1 44 ? -14.477 -1.865 -11.444 1.00 0.00 58 THR A C 12
ATOM 19195 O O . THR A 1 44 ? -13.976 -2.909 -11.028 1.00 0.00 58 THR A O 12
ATOM 19206 N N . TYR A 1 45 ? -13.796 -0.877 -12.004 1.00 0.00 59 TYR A N 12
ATOM 19207 C CA . TYR A 1 45 ? -12.355 -0.961 -12.169 1.00 0.00 59 TYR A CA 12
ATOM 19208 C C . TYR A 1 45 ? -11.631 -0.573 -10.879 1.00 0.00 59 TYR A C 12
ATOM 19209 O O . TYR A 1 45 ? -12.268 -0.232 -9.884 1.00 0.00 59 TYR A O 12
ATOM 19226 N N . CYS A 1 46 ? -10.309 -0.637 -10.938 1.00 0.00 60 CYS A N 12
ATOM 19227 C CA . CYS A 1 46 ? -9.491 -0.297 -9.786 1.00 0.00 60 CYS A CA 12
ATOM 19228 C C . CYS A 1 46 ? -9.602 1.211 -9.547 1.00 0.00 60 CYS A C 12
ATOM 19229 O O . CYS A 1 46 ? -9.351 2.006 -10.452 1.00 0.00 60 CYS A O 12
ATOM 19235 N N . ASN A 1 47 ? -9.976 1.558 -8.324 1.00 0.00 61 ASN A N 12
ATOM 19236 C CA . ASN A 1 47 ? -10.123 2.956 -7.955 1.00 0.00 61 ASN A CA 12
ATOM 19237 C C . ASN A 1 47 ? -8.966 3.360 -7.038 1.00 0.00 61 ASN A C 12
ATOM 19238 O O . ASN A 1 47 ? -8.285 2.503 -6.477 1.00 0.00 61 ASN A O 12
ATOM 19248 N N . THR A 1 48 ? -8.781 4.666 -6.915 1.00 0.00 62 THR A N 12
ATOM 19249 C CA . THR A 1 48 ? -7.719 5.195 -6.076 1.00 0.00 62 THR A CA 12
ATOM 19250 C C . THR A 1 48 ? -7.854 4.665 -4.647 1.00 0.00 62 THR A C 12
ATOM 19251 O O . THR A 1 48 ? -8.895 4.836 -4.014 1.00 0.00 62 THR A O 12
ATOM 19262 N N . THR A 1 49 ? -6.788 4.033 -4.181 1.00 0.00 63 THR A N 12
ATOM 19263 C CA . THR A 1 49 ? -6.775 3.477 -2.838 1.00 0.00 63 THR A CA 12
ATOM 19264 C C . THR A 1 49 ? -5.345 3.432 -2.293 1.00 0.00 63 THR A C 12
ATOM 19265 O O . THR A 1 49 ? -4.384 3.483 -3.059 1.00 0.00 63 THR A O 12
ATOM 19276 N N . LEU A 1 50 ? -5.251 3.335 -0.976 1.00 0.00 64 LEU A N 12
ATOM 19277 C CA . LEU A 1 50 ? -3.955 3.282 -0.320 1.00 0.00 64 LEU A CA 12
ATOM 19278 C C . LEU A 1 50 ? -3.854 1.992 0.497 1.00 0.00 64 LEU A C 12
ATOM 19279 O O . LEU A 1 50 ? -4.720 1.707 1.324 1.00 0.00 64 LEU A O 12
ATOM 19294 N N . ASP A 1 51 ? -2.792 1.246 0.237 1.00 0.00 65 ASP A N 12
ATOM 19295 C CA . ASP A 1 51 ? -2.567 -0.007 0.938 1.00 0.00 65 ASP A CA 12
ATOM 19296 C C . ASP A 1 51 ? -1.705 0.254 2.175 1.00 0.00 65 ASP A C 12
ATOM 19297 O O . ASP A 1 51 ? -1.462 1.403 2.536 1.00 0.00 65 ASP A O 12
ATOM 19305 N N . GLN A 1 52 ? -1.268 -0.834 2.791 1.00 0.00 66 GLN A N 12
ATOM 19306 C CA . GLN A 1 52 ? -0.439 -0.739 3.981 1.00 0.00 66 GLN A CA 12
ATOM 19307 C C . GLN A 1 52 ? 0.565 0.406 3.837 1.00 0.00 66 GLN A C 12
ATOM 19308 O O . GLN A 1 52 ? 0.966 1.014 4.828 1.00 0.00 66 GLN A O 12
ATOM 19320 N N . ILE A 1 53 ? 0.945 0.665 2.594 1.00 0.00 67 ILE A N 12
ATOM 19321 C CA . ILE A 1 53 ? 1.895 1.726 2.308 1.00 0.00 67 ILE A CA 12
ATOM 19322 C C . ILE A 1 53 ? 1.133 3.011 1.975 1.00 0.00 67 ILE A C 12
ATOM 19323 O O . ILE A 1 53 ? 0.554 3.133 0.897 1.00 0.00 67 ILE A O 12
ATOM 19338 N N . GLY A 1 54 ? 1.160 3.938 2.921 1.00 0.00 68 GLY A N 12
ATOM 19339 C CA . GLY A 1 54 ? 0.478 5.210 2.742 1.00 0.00 68 GLY A CA 12
ATOM 19340 C C . GLY A 1 54 ? 0.449 5.613 1.266 1.00 0.00 68 GLY A C 12
ATOM 19341 O O . GLY A 1 54 ? -0.569 6.091 0.770 1.00 0.00 68 GLY A O 12
ATOM 19345 N N . THR A 1 55 ? 1.580 5.405 0.607 1.00 0.00 69 THR A N 12
ATOM 19346 C CA . THR A 1 55 ? 1.697 5.742 -0.801 1.00 0.00 69 THR A CA 12
ATOM 19347 C C . THR A 1 55 ? 0.380 5.461 -1.528 1.00 0.00 69 THR A C 12
ATOM 19348 O O . THR A 1 55 ? 0.118 4.328 -1.929 1.00 0.00 69 THR A O 12
ATOM 19359 N N . CYS A 1 56 ? -0.414 6.511 -1.676 1.00 0.00 70 CYS A N 12
ATOM 19360 C CA . CYS A 1 56 ? -1.697 6.391 -2.347 1.00 0.00 70 CYS A CA 12
ATOM 19361 C C . CYS A 1 56 ? -1.467 5.729 -3.707 1.00 0.00 70 CYS A C 12
ATOM 19362 O O . CYS A 1 56 ? -0.327 5.587 -4.148 1.00 0.00 70 CYS A O 12
ATOM 19368 N N . TRP A 1 57 ? -2.568 5.342 -4.335 1.00 0.00 71 TRP A N 12
ATOM 19369 C CA . TRP A 1 57 ? -2.501 4.699 -5.636 1.00 0.00 71 TRP A CA 12
ATOM 19370 C C . TRP A 1 57 ? -3.566 5.334 -6.533 1.00 0.00 71 TRP A C 12
ATOM 19371 O O . TRP A 1 57 ? -4.733 5.418 -6.153 1.00 0.00 71 TRP A O 12
ATOM 19391 N N . PRO A 1 58 ? -3.113 5.777 -7.736 1.00 0.00 72 PRO A N 12
ATOM 19392 C CA . PRO A 1 58 ? -4.014 6.402 -8.690 1.00 0.00 72 PRO A CA 12
ATOM 19393 C C . PRO A 1 58 ? -4.903 5.360 -9.370 1.00 0.00 72 PRO A C 12
ATOM 19394 O O . PRO A 1 58 ? -4.439 4.275 -9.718 1.00 0.00 72 PRO A O 12
ATOM 19402 N N . GLN A 1 59 ? -6.165 5.724 -9.538 1.00 0.00 73 GLN A N 12
ATOM 19403 C CA . GLN A 1 59 ? -7.124 4.834 -10.169 1.00 0.00 73 GLN A CA 12
ATOM 19404 C C . GLN A 1 59 ? -6.445 4.021 -11.274 1.00 0.00 73 GLN A C 12
ATOM 19405 O O . GLN A 1 59 ? -5.579 4.532 -11.982 1.00 0.00 73 GLN A O 12
ATOM 19417 N N . SER A 1 60 ? -6.865 2.769 -11.387 1.00 0.00 74 SER A N 12
ATOM 19418 C CA . SER A 1 60 ? -6.309 1.880 -12.393 1.00 0.00 74 SER A CA 12
ATOM 19419 C C . SER A 1 60 ? -7.422 1.041 -13.023 1.00 0.00 74 SER A C 12
ATOM 19420 O O . SER A 1 60 ? -8.581 1.140 -12.624 1.00 0.00 74 SER A O 12
ATOM 19427 N N . ALA A 1 61 ? -7.031 0.233 -13.998 1.00 0.00 75 ALA A N 12
ATOM 19428 C CA . ALA A 1 61 ? -7.981 -0.622 -14.688 1.00 0.00 75 ALA A CA 12
ATOM 19429 C C . ALA A 1 61 ? -7.755 -2.074 -14.262 1.00 0.00 75 ALA A C 12
ATOM 19430 O O . ALA A 1 61 ? -6.691 -2.416 -13.747 1.00 0.00 75 ALA A O 12
ATOM 19437 N N . PRO A 1 62 ? -8.799 -2.912 -14.499 1.00 0.00 76 PRO A N 12
ATOM 19438 C CA . PRO A 1 62 ? -8.725 -4.320 -14.147 1.00 0.00 76 PRO A CA 12
ATOM 19439 C C . PRO A 1 62 ? -7.840 -5.086 -15.133 1.00 0.00 76 PRO A C 12
ATOM 19440 O O . PRO A 1 62 ? -7.793 -4.755 -16.316 1.00 0.00 76 PRO A O 12
ATOM 19448 N N . GLY A 1 63 ? -7.163 -6.097 -14.609 1.00 0.00 77 GLY A N 12
ATOM 19449 C CA . GLY A 1 63 ? -6.283 -6.913 -15.429 1.00 0.00 77 GLY A CA 12
ATOM 19450 C C . GLY A 1 63 ? -4.925 -6.234 -15.619 1.00 0.00 77 GLY A C 12
ATOM 19451 O O . GLY A 1 63 ? -4.118 -6.671 -16.438 1.00 0.00 77 GLY A O 12
ATOM 19455 N N . ALA A 1 64 ? -4.715 -5.178 -14.848 1.00 0.00 78 ALA A N 12
ATOM 19456 C CA . ALA A 1 64 ? -3.468 -4.435 -14.922 1.00 0.00 78 ALA A CA 12
ATOM 19457 C C . ALA A 1 64 ? -2.521 -4.926 -13.826 1.00 0.00 78 ALA A C 12
ATOM 19458 O O . ALA A 1 64 ? -2.748 -5.977 -13.230 1.00 0.00 78 ALA A O 12
ATOM 19465 N N . LEU A 1 65 ? -1.479 -4.141 -13.594 1.00 0.00 79 LEU A N 12
ATOM 19466 C CA . LEU A 1 65 ? -0.496 -4.483 -12.579 1.00 0.00 79 LEU A CA 12
ATOM 19467 C C . LEU A 1 65 ? 0.504 -3.334 -12.437 1.00 0.00 79 LEU A C 12
ATOM 19468 O O . LEU A 1 65 ? 1.143 -2.938 -13.410 1.00 0.00 79 LEU A O 12
ATOM 19483 N N . VAL A 1 66 ? 0.609 -2.832 -11.214 1.00 0.00 80 VAL A N 12
ATOM 19484 C CA . VAL A 1 66 ? 1.520 -1.736 -10.932 1.00 0.00 80 VAL A CA 12
ATOM 19485 C C . VAL A 1 66 ? 2.802 -2.294 -10.309 1.00 0.00 80 VAL A C 12
ATOM 19486 O O . VAL A 1 66 ? 3.134 -1.969 -9.170 1.00 0.00 80 VAL A O 12
ATOM 19499 N N . GLU A 1 67 ? 3.487 -3.122 -11.082 1.00 0.00 81 GLU A N 12
ATOM 19500 C CA . GLU A 1 67 ? 4.724 -3.727 -10.621 1.00 0.00 81 GLU A CA 12
ATOM 19501 C C . GLU A 1 67 ? 5.876 -2.725 -10.723 1.00 0.00 81 GLU A C 12
ATOM 19502 O O . GLU A 1 67 ? 6.077 -2.111 -11.770 1.00 0.00 81 GLU A O 12
ATOM 19512 N N . ARG A 1 68 ? 6.600 -2.589 -9.622 1.00 0.00 82 ARG A N 12
ATOM 19513 C CA . ARG A 1 68 ? 7.726 -1.672 -9.575 1.00 0.00 82 ARG A CA 12
ATOM 19514 C C . ARG A 1 68 ? 8.592 -1.956 -8.346 1.00 0.00 82 ARG A C 12
ATOM 19515 O O . ARG A 1 68 ? 8.741 -1.099 -7.477 1.00 0.00 82 ARG A O 12
ATOM 19533 N N . PRO A 1 69 ? 9.153 -3.194 -8.312 1.00 0.00 83 PRO A N 12
ATOM 19534 C CA . PRO A 1 69 ? 10.000 -3.602 -7.204 1.00 0.00 83 PRO A CA 12
ATOM 19535 C C . PRO A 1 69 ? 11.377 -2.941 -7.295 1.00 0.00 83 PRO A C 12
ATOM 19536 O O . PRO A 1 69 ? 12.042 -3.024 -8.326 1.00 0.00 83 PRO A O 12
ATOM 19544 N N . CYS A 1 70 ? 11.764 -2.301 -6.201 1.00 0.00 84 CYS A N 12
ATOM 19545 C CA . CYS A 1 70 ? 13.050 -1.628 -6.144 1.00 0.00 84 CYS A CA 12
ATOM 19546 C C . CYS A 1 70 ? 13.053 -0.508 -7.186 1.00 0.00 84 CYS A C 12
ATOM 19547 O O . CYS A 1 70 ? 12.569 -0.693 -8.302 1.00 0.00 84 CYS A O 12
ATOM 19553 N N . PRO A 1 71 ? 13.617 0.659 -6.775 1.00 0.00 85 PRO A N 12
ATOM 19554 C CA . PRO A 1 71 ? 13.689 1.809 -7.661 1.00 0.00 85 PRO A CA 12
ATOM 19555 C C . PRO A 1 71 ? 14.774 1.617 -8.721 1.00 0.00 85 PRO A C 12
ATOM 19556 O O . PRO A 1 71 ? 14.733 2.243 -9.779 1.00 0.00 85 PRO A O 12
ATOM 19564 N N . GLU A 1 72 ? 15.722 0.748 -8.402 1.00 0.00 86 GLU A N 12
ATOM 19565 C CA . GLU A 1 72 ? 16.818 0.465 -9.314 1.00 0.00 86 GLU A CA 12
ATOM 19566 C C . GLU A 1 72 ? 16.311 -0.323 -10.523 1.00 0.00 86 GLU A C 12
ATOM 19567 O O . GLU A 1 72 ? 15.131 -0.661 -10.599 1.00 0.00 86 GLU A O 12
ATOM 19577 N N . TYR A 1 73 ? 17.229 -0.593 -11.440 1.00 0.00 87 TYR A N 12
ATOM 19578 C CA . TYR A 1 73 ? 16.891 -1.336 -12.642 1.00 0.00 87 TYR A CA 12
ATOM 19579 C C . TYR A 1 73 ? 18.095 -2.127 -13.155 1.00 0.00 87 TYR A C 12
ATOM 19580 O O . TYR A 1 73 ? 18.306 -2.230 -14.363 1.00 0.00 87 TYR A O 12
ATOM 19597 N N . PHE A 1 74 ? 18.855 -2.666 -12.212 1.00 0.00 88 PHE A N 12
ATOM 19598 C CA . PHE A 1 74 ? 20.032 -3.445 -12.554 1.00 0.00 88 PHE A CA 12
ATOM 19599 C C . PHE A 1 74 ? 19.932 -4.865 -11.994 1.00 0.00 88 PHE A C 12
ATOM 19600 O O . PHE A 1 74 ? 20.187 -5.836 -12.705 1.00 0.00 88 PHE A O 12
ATOM 19616 N N . ASN A 1 75 ? 19.560 -4.942 -10.725 1.00 0.00 89 ASN A N 12
ATOM 19617 C CA . ASN A 1 75 ? 19.423 -6.227 -10.062 1.00 0.00 89 ASN A CA 12
ATOM 19618 C C . ASN A 1 75 ? 20.794 -6.689 -9.563 1.00 0.00 89 ASN A C 12
ATOM 19619 O O . ASN A 1 75 ? 21.735 -6.811 -10.347 1.00 0.00 89 ASN A O 12
ATOM 19629 N N . GLY A 1 76 ? 20.864 -6.931 -8.262 1.00 0.00 90 GLY A N 12
ATOM 19630 C CA . GLY A 1 76 ? 22.104 -7.376 -7.651 1.00 0.00 90 GLY A CA 12
ATOM 19631 C C . GLY A 1 76 ? 22.089 -7.129 -6.141 1.00 0.00 90 GLY A C 12
ATOM 19632 O O . GLY A 1 76 ? 21.705 -8.005 -5.368 1.00 0.00 90 GLY A O 12
ATOM 19636 N N . ILE A 1 77 ? 22.513 -5.931 -5.765 1.00 0.00 91 ILE A N 12
ATOM 19637 C CA . ILE A 1 77 ? 22.554 -5.557 -4.361 1.00 0.00 91 ILE A CA 12
ATOM 19638 C C . ILE A 1 77 ? 22.965 -4.089 -4.240 1.00 0.00 91 ILE A C 12
ATOM 19639 O O . ILE A 1 77 ? 24.154 -3.775 -4.196 1.00 0.00 91 ILE A O 12
ATOM 19654 N N . LYS A 1 78 ? 21.959 -3.228 -4.189 1.00 0.00 92 LYS A N 12
ATOM 19655 C CA . LYS A 1 78 ? 22.202 -1.800 -4.075 1.00 0.00 92 LYS A CA 12
ATOM 19656 C C . LYS A 1 78 ? 20.863 -1.059 -4.054 1.00 0.00 92 LYS A C 12
ATOM 19657 O O . LYS A 1 78 ? 20.672 -0.097 -4.795 1.00 0.00 92 LYS A O 12
ATOM 19672 N N . TYR A 1 79 ? 19.972 -1.537 -3.198 1.00 0.00 93 TYR A N 12
ATOM 19673 C CA . TYR A 1 79 ? 18.657 -0.933 -3.072 1.00 0.00 93 TYR A CA 12
ATOM 19674 C C . TYR A 1 79 ? 18.573 -0.058 -1.819 1.00 0.00 93 TYR A C 12
ATOM 19675 O O . TYR A 1 79 ? 18.941 -0.492 -0.729 1.00 0.00 93 TYR A O 12
ATOM 19692 N N . ASN A 1 80 ? 18.089 1.160 -2.019 1.00 0.00 94 ASN A N 12
ATOM 19693 C CA . ASN A 1 80 ? 17.954 2.099 -0.920 1.00 0.00 94 ASN A CA 12
ATOM 19694 C C . ASN A 1 80 ? 16.482 2.190 -0.510 1.00 0.00 94 ASN A C 12
ATOM 19695 O O . ASN A 1 80 ? 16.144 2.867 0.460 1.00 0.00 94 ASN A O 12
ATOM 19705 N N . THR A 1 81 ? 15.646 1.498 -1.271 1.00 0.00 95 THR A N 12
ATOM 19706 C CA . THR A 1 81 ? 14.218 1.492 -1.000 1.00 0.00 95 THR A CA 12
ATOM 19707 C C . THR A 1 81 ? 13.718 2.915 -0.742 1.00 0.00 95 THR A C 12
ATOM 19708 O O . THR A 1 81 ? 13.666 3.360 0.403 1.00 0.00 95 THR A O 12
ATOM 19719 N N . THR A 1 82 ? 13.364 3.589 -1.826 1.00 0.00 96 THR A N 12
ATOM 19720 C CA . THR A 1 82 ? 12.870 4.952 -1.732 1.00 0.00 96 THR A CA 12
ATOM 19721 C C . THR A 1 82 ? 11.354 4.985 -1.934 1.00 0.00 96 THR A C 12
ATOM 19722 O O . THR A 1 82 ? 10.627 5.538 -1.110 1.00 0.00 96 THR A O 12
ATOM 19733 N N . ARG A 1 83 ? 10.922 4.385 -3.033 1.00 0.00 97 ARG A N 12
ATOM 19734 C CA . ARG A 1 83 ? 9.505 4.338 -3.353 1.00 0.00 97 ARG A CA 12
ATOM 19735 C C . ARG A 1 83 ? 9.237 3.274 -4.419 1.00 0.00 97 ARG A C 12
ATOM 19736 O O . ARG A 1 83 ? 9.061 3.597 -5.593 1.00 0.00 97 ARG A O 12
ATOM 19754 N N . ASN A 1 84 ? 9.212 2.028 -3.972 1.00 0.00 98 ASN A N 12
ATOM 19755 C CA . ASN A 1 84 ? 8.967 0.915 -4.874 1.00 0.00 98 ASN A CA 12
ATOM 19756 C C . ASN A 1 84 ? 7.836 0.050 -4.315 1.00 0.00 98 ASN A C 12
ATOM 19757 O O . ASN A 1 84 ? 7.407 0.242 -3.178 1.00 0.00 98 ASN A O 12
ATOM 19767 N N . ALA A 1 85 ? 7.386 -0.885 -5.138 1.00 0.00 99 ALA A N 12
ATOM 19768 C CA . ALA A 1 85 ? 6.312 -1.780 -4.740 1.00 0.00 99 ALA A CA 12
ATOM 19769 C C . ALA A 1 85 ? 5.858 -2.596 -5.952 1.00 0.00 99 ALA A C 12
ATOM 19770 O O . ALA A 1 85 ? 6.533 -2.614 -6.980 1.00 0.00 99 ALA A O 12
ATOM 19777 N N . TYR A 1 86 ? 4.719 -3.252 -5.790 1.00 0.00 100 TYR A N 12
ATOM 19778 C CA . TYR A 1 86 ? 4.168 -4.069 -6.858 1.00 0.00 100 TYR A CA 12
ATOM 19779 C C . TYR A 1 86 ? 2.807 -4.645 -6.461 1.00 0.00 100 TYR A C 12
ATOM 19780 O O . TYR A 1 86 ? 2.676 -5.271 -5.410 1.00 0.00 100 TYR A O 12
ATOM 19797 N N . ARG A 1 87 ? 1.828 -4.412 -7.322 1.00 0.00 101 ARG A N 12
ATOM 19798 C CA . ARG A 1 87 ? 0.481 -4.901 -7.075 1.00 0.00 101 ARG A CA 12
ATOM 19799 C C . ARG A 1 87 ? -0.224 -5.207 -8.398 1.00 0.00 101 ARG A C 12
ATOM 19800 O O . ARG A 1 87 ? -0.060 -4.479 -9.375 1.00 0.00 101 ARG A O 12
ATOM 19818 N N . GLU A 1 88 ? -0.993 -6.286 -8.385 1.00 0.00 102 GLU A N 12
ATOM 19819 C CA . GLU A 1 88 ? -1.724 -6.697 -9.572 1.00 0.00 102 GLU A CA 12
ATOM 19820 C C . GLU A 1 88 ? -3.203 -6.329 -9.438 1.00 0.00 102 GLU A C 12
ATOM 19821 O O . GLU A 1 88 ? -3.763 -6.383 -8.346 1.00 0.00 102 GLU A O 12
ATOM 19831 N N . CYS A 1 89 ? -3.792 -5.963 -10.567 1.00 0.00 103 CYS A N 12
ATOM 19832 C CA . CYS A 1 89 ? -5.195 -5.586 -10.591 1.00 0.00 103 CYS A CA 12
ATOM 19833 C C . CYS A 1 89 ? -5.983 -6.707 -11.273 1.00 0.00 103 CYS A C 12
ATOM 19834 O O . CYS A 1 89 ? -5.906 -6.871 -12.490 1.00 0.00 103 CYS A O 12
ATOM 19840 N N . LEU A 1 90 ? -6.722 -7.447 -10.461 1.00 0.00 104 LEU A N 12
ATOM 19841 C CA . LEU A 1 90 ? -7.522 -8.547 -10.971 1.00 0.00 104 LEU A CA 12
ATOM 19842 C C . LEU A 1 90 ? -8.417 -8.038 -12.103 1.00 0.00 104 LEU A C 12
ATOM 19843 O O . LEU A 1 90 ? -8.582 -6.832 -12.275 1.00 0.00 104 LEU A O 12
ATOM 19858 N N . GLU A 1 91 ? -8.973 -8.984 -12.845 1.00 0.00 105 GLU A N 12
ATOM 19859 C CA . GLU A 1 91 ? -9.848 -8.647 -13.956 1.00 0.00 105 GLU A CA 12
ATOM 19860 C C . GLU A 1 91 ? -11.228 -8.238 -13.439 1.00 0.00 105 GLU A C 12
ATOM 19861 O O . GLU A 1 91 ? -12.124 -7.936 -14.226 1.00 0.00 105 GLU A O 12
ATOM 19871 N N . ASN A 1 92 ? -11.356 -8.242 -12.121 1.00 0.00 106 ASN A N 12
ATOM 19872 C CA . ASN A 1 92 ? -12.612 -7.874 -11.490 1.00 0.00 106 ASN A CA 12
ATOM 19873 C C . ASN A 1 92 ? -12.528 -6.427 -11.001 1.00 0.00 106 ASN A C 12
ATOM 19874 O O . ASN A 1 92 ? -13.499 -5.890 -10.468 1.00 0.00 106 ASN A O 12
ATOM 19884 N N . GLY A 1 93 ? -11.360 -5.835 -11.199 1.00 0.00 107 GLY A N 12
ATOM 19885 C CA . GLY A 1 93 ? -11.136 -4.460 -10.785 1.00 0.00 107 GLY A CA 12
ATOM 19886 C C . GLY A 1 93 ? -10.853 -4.379 -9.285 1.00 0.00 107 GLY A C 12
ATOM 19887 O O . GLY A 1 93 ? -11.472 -3.589 -8.573 1.00 0.00 107 GLY A O 12
ATOM 19891 N N . THR A 1 94 ? -9.916 -5.207 -8.846 1.00 0.00 108 THR A N 12
ATOM 19892 C CA . THR A 1 94 ? -9.543 -5.239 -7.442 1.00 0.00 108 THR A CA 12
ATOM 19893 C C . THR A 1 94 ? -8.030 -5.416 -7.296 1.00 0.00 108 THR A C 12
ATOM 19894 O O . THR A 1 94 ? -7.419 -6.195 -8.027 1.00 0.00 108 THR A O 12
ATOM 19905 N N . TRP A 1 95 ? -7.469 -4.680 -6.348 1.00 0.00 109 TRP A N 12
ATOM 19906 C CA . TRP A 1 95 ? -6.038 -4.746 -6.097 1.00 0.00 109 TRP A CA 12
ATOM 19907 C C . TRP A 1 95 ? -5.715 -6.147 -5.572 1.00 0.00 109 TRP A C 12
ATOM 19908 O O . TRP A 1 95 ? -6.573 -7.028 -5.574 1.00 0.00 109 TRP A O 12
ATOM 19928 N N . ALA A 1 96 ? -4.475 -6.308 -5.135 1.00 0.00 110 ALA A N 12
ATOM 19929 C CA . ALA A 1 96 ? -4.028 -7.586 -4.608 1.00 0.00 110 ALA A CA 12
ATOM 19930 C C . ALA A 1 96 ? -4.345 -7.655 -3.113 1.00 0.00 110 ALA A C 12
ATOM 19931 O O . ALA A 1 96 ? -5.307 -7.043 -2.650 1.00 0.00 110 ALA A O 12
ATOM 19938 N N . SER A 1 97 ? -3.519 -8.407 -2.399 1.00 0.00 111 SER A N 12
ATOM 19939 C CA . SER A 1 97 ? -3.700 -8.564 -0.966 1.00 0.00 111 SER A CA 12
ATOM 19940 C C . SER A 1 97 ? -2.689 -7.698 -0.213 1.00 0.00 111 SER A C 12
ATOM 19941 O O . SER A 1 97 ? -3.038 -7.033 0.761 1.00 0.00 111 SER A O 12
ATOM 19948 N N . ARG A 1 98 ? -1.454 -7.734 -0.692 1.00 0.00 112 ARG A N 12
ATOM 19949 C CA . ARG A 1 98 ? -0.388 -6.961 -0.076 1.00 0.00 112 ARG A CA 12
ATOM 19950 C C . ARG A 1 98 ? 0.542 -6.392 -1.148 1.00 0.00 112 ARG A C 12
ATOM 19951 O O . ARG A 1 98 ? 0.802 -7.042 -2.160 1.00 0.00 112 ARG A O 12
ATOM 19969 N N . VAL A 1 99 ? 1.020 -5.183 -0.891 1.00 0.00 113 VAL A N 12
ATOM 19970 C CA . VAL A 1 99 ? 1.917 -4.518 -1.821 1.00 0.00 113 VAL A CA 12
ATOM 19971 C C . VAL A 1 99 ? 3.288 -4.345 -1.165 1.00 0.00 113 VAL A C 12
ATOM 19972 O O . VAL A 1 99 ? 3.484 -4.732 -0.014 1.00 0.00 113 VAL A O 12
ATOM 19985 N N . ASN A 1 100 ? 4.202 -3.761 -1.925 1.00 0.00 114 ASN A N 12
ATOM 19986 C CA . ASN A 1 100 ? 5.550 -3.530 -1.432 1.00 0.00 114 ASN A CA 12
ATOM 19987 C C . ASN A 1 100 ? 6.377 -4.805 -1.607 1.00 0.00 114 ASN A C 12
ATOM 19988 O O . ASN A 1 100 ? 7.410 -4.792 -2.274 1.00 0.00 114 ASN A O 12
ATOM 19998 N N . TYR A 1 101 ? 5.892 -5.875 -0.995 1.00 0.00 115 TYR A N 12
ATOM 19999 C CA . TYR A 1 101 ? 6.574 -7.156 -1.075 1.00 0.00 115 TYR A CA 12
ATOM 20000 C C . TYR A 1 101 ? 8.022 -7.038 -0.596 1.00 0.00 115 TYR A C 12
ATOM 20001 O O . TYR A 1 101 ? 8.829 -6.347 -1.217 1.00 0.00 115 TYR A O 12
ATOM 20018 N N . SER A 1 102 ? 8.307 -7.721 0.502 1.00 0.00 116 SER A N 12
ATOM 20019 C CA . SER A 1 102 ? 9.643 -7.700 1.072 1.00 0.00 116 SER A CA 12
ATOM 20020 C C . SER A 1 102 ? 10.566 -8.623 0.273 1.00 0.00 116 SER A C 12
ATOM 20021 O O . SER A 1 102 ? 11.742 -8.769 0.604 1.00 0.00 116 SER A O 12
ATOM 20028 N N . HIS A 1 103 ? 9.999 -9.220 -0.765 1.00 0.00 117 HIS A N 12
ATOM 20029 C CA . HIS A 1 103 ? 10.757 -10.124 -1.614 1.00 0.00 117 HIS A CA 12
ATOM 20030 C C . HIS A 1 103 ? 11.098 -9.425 -2.932 1.00 0.00 117 HIS A C 12
ATOM 20031 O O . HIS A 1 103 ? 11.186 -10.070 -3.976 1.00 0.00 117 HIS A O 12
ATOM 20044 N N . CYS A 1 104 ? 11.282 -8.117 -2.840 1.00 0.00 118 CYS A N 12
ATOM 20045 C CA . CYS A 1 104 ? 11.612 -7.323 -4.011 1.00 0.00 118 CYS A CA 12
ATOM 20046 C C . CYS A 1 104 ? 12.578 -8.130 -4.881 1.00 0.00 118 CYS A C 12
ATOM 20047 O O . CYS A 1 104 ? 12.364 -8.274 -6.084 1.00 0.00 118 CYS A O 12
ATOM 20053 N N . GLU A 1 105 ? 13.622 -8.635 -4.239 1.00 0.00 119 GLU A N 12
ATOM 20054 C CA . GLU A 1 105 ? 14.622 -9.423 -4.938 1.00 0.00 119 GLU A CA 12
ATOM 20055 C C . GLU A 1 105 ? 15.588 -10.063 -3.939 1.00 0.00 119 GLU A C 12
ATOM 20056 O O . GLU A 1 105 ? 16.599 -9.464 -3.578 1.00 0.00 119 GLU A O 12
ATOM 20066 N N . PRO A 1 106 ? 15.233 -11.303 -3.511 1.00 0.00 120 PRO A N 12
ATOM 20067 C CA . PRO A 1 106 ? 16.056 -12.031 -2.561 1.00 0.00 120 PRO A CA 12
ATOM 20068 C C . PRO A 1 106 ? 17.312 -12.586 -3.236 1.00 0.00 120 PRO A C 12
ATOM 20069 O O . PRO A 1 106 ? 17.579 -13.785 -3.169 1.00 0.00 120 PRO A O 12
ATOM 20077 N N . ILE A 1 107 ? 18.051 -11.687 -3.871 1.00 0.00 121 ILE A N 12
ATOM 20078 C CA . ILE A 1 107 ? 19.271 -12.071 -4.558 1.00 0.00 121 ILE A CA 12
ATOM 20079 C C . ILE A 1 107 ? 20.205 -12.779 -3.573 1.00 0.00 121 ILE A C 12
ATOM 20080 O O . ILE A 1 107 ? 20.396 -12.314 -2.450 1.00 0.00 121 ILE A O 12
ATOM 20095 N N . LEU A 1 108 ? 20.760 -13.892 -4.028 1.00 0.00 122 LEU A N 12
ATOM 20096 C CA . LEU A 1 108 ? 21.669 -14.669 -3.201 1.00 0.00 122 LEU A CA 12
ATOM 20097 C C . LEU A 1 108 ? 23.080 -14.090 -3.320 1.00 0.00 122 LEU A C 12
ATOM 20098 O O . LEU A 1 108 ? 23.732 -14.241 -4.353 1.00 0.00 122 LEU A O 12
ATOM 20113 N N . ASP A 1 109 ? 23.511 -13.440 -2.249 1.00 0.00 123 ASP A N 12
ATOM 20114 C CA . ASP A 1 109 ? 24.834 -12.839 -2.220 1.00 0.00 123 ASP A CA 12
ATOM 20115 C C . ASP A 1 109 ? 25.617 -13.397 -1.031 1.00 0.00 123 ASP A C 12
ATOM 20116 O O . ASP A 1 109 ? 25.054 -14.080 -0.177 1.00 0.00 123 ASP A O 12
ATOM 20124 N N . ASP A 1 110 ? 26.905 -13.086 -1.014 1.00 0.00 124 ASP A N 12
ATOM 20125 C CA . ASP A 1 110 ? 27.772 -13.549 0.057 1.00 0.00 124 ASP A CA 12
ATOM 20126 C C . ASP A 1 110 ? 27.775 -15.079 0.079 1.00 0.00 124 ASP A C 12
ATOM 20127 O O . ASP A 1 110 ? 26.872 -15.696 0.643 1.00 0.00 124 ASP A O 12
ATOM 20135 N N . LYS A 1 111 ? 28.800 -15.646 -0.537 1.00 0.00 125 LYS A N 12
ATOM 20136 C CA . LYS A 1 111 ? 28.932 -17.092 -0.595 1.00 0.00 125 LYS A CA 12
ATOM 20137 C C . LYS A 1 111 ? 29.779 -17.570 0.586 1.00 0.00 125 LYS A C 12
ATOM 20138 O O . LYS A 1 111 ? 30.311 -16.758 1.343 1.00 0.00 125 LYS A O 12
ATOM 20153 N N . GLN A 1 112 ? 29.879 -18.885 0.708 1.00 0.00 126 GLN A N 12
ATOM 20154 C CA . GLN A 1 112 ? 30.652 -19.481 1.785 1.00 0.00 126 GLN A CA 12
ATOM 20155 C C . GLN A 1 112 ? 32.125 -19.082 1.663 1.00 0.00 126 GLN A C 12
ATOM 20156 O O . GLN A 1 112 ? 32.499 -17.962 2.006 1.00 0.00 126 GLN A O 12
ATOM 20168 N N . ARG A 1 113 ? 32.921 -20.023 1.175 1.00 0.00 127 ARG A N 12
ATOM 20169 C CA . ARG A 1 113 ? 34.343 -19.784 1.004 1.00 0.00 127 ARG A CA 12
ATOM 20170 C C . ARG A 1 113 ? 35.028 -19.656 2.367 1.00 0.00 127 ARG A C 12
ATOM 20171 O O . ARG A 1 113 ? 34.412 -19.912 3.401 1.00 0.00 127 ARG A O 12
ATOM 20189 N N . LYS A 1 114 ? 36.291 -19.261 2.324 1.00 0.00 128 LYS A N 12
ATOM 20190 C CA . LYS A 1 114 ? 37.065 -19.096 3.543 1.00 0.00 128 LYS A CA 12
ATOM 20191 C C . LYS A 1 114 ? 36.782 -17.717 4.140 1.00 0.00 128 LYS A C 12
ATOM 20192 O O . LYS A 1 114 ? 37.502 -16.758 3.866 1.00 0.00 128 LYS A O 12
ATOM 20207 N N . TYR A 1 115 ? 35.731 -17.660 4.945 1.00 0.00 129 TYR A N 12
ATOM 20208 C CA . TYR A 1 115 ? 35.343 -16.414 5.582 1.00 0.00 129 TYR A CA 12
ATOM 20209 C C . TYR A 1 115 ? 35.157 -15.302 4.547 1.00 0.00 129 TYR A C 12
ATOM 20210 O O . TYR A 1 115 ? 35.392 -15.512 3.358 1.00 0.00 129 TYR A O 12
ATOM 20227 N N . ASP A 1 116 ? 34.737 -14.145 5.037 1.00 0.00 130 ASP A N 12
ATOM 20228 C CA . ASP A 1 116 ? 34.517 -13.001 4.170 1.00 0.00 130 ASP A CA 12
ATOM 20229 C C . ASP A 1 116 ? 34.051 -11.811 5.011 1.00 0.00 130 ASP A C 12
ATOM 20230 O O . ASP A 1 116 ? 33.339 -11.984 5.998 1.00 0.00 130 ASP A O 12
ATOM 20238 N N . LEU A 1 117 ? 34.473 -10.627 4.588 1.00 0.00 131 LEU A N 12
ATOM 20239 C CA . LEU A 1 117 ? 34.109 -9.409 5.290 1.00 0.00 131 LEU A CA 12
ATOM 20240 C C . LEU A 1 117 ? 34.147 -8.231 4.313 1.00 0.00 131 LEU A C 12
ATOM 20241 O O . LEU A 1 117 ? 35.123 -8.058 3.584 1.00 0.00 131 LEU A O 12
ATOM 20256 N N . HIS A 1 118 ? 33.076 -7.453 4.331 1.00 0.00 132 HIS A N 12
ATOM 20257 C CA . HIS A 1 118 ? 32.977 -6.298 3.456 1.00 0.00 132 HIS A CA 12
ATOM 20258 C C . HIS A 1 118 ? 33.403 -5.040 4.216 1.00 0.00 132 HIS A C 12
ATOM 20259 O O . HIS A 1 118 ? 33.628 -5.087 5.424 1.00 0.00 132 HIS A O 12
ATOM 20273 N N . TYR A 1 119 ? 33.504 -3.945 3.477 1.00 0.00 133 TYR A N 12
ATOM 20274 C CA . TYR A 1 119 ? 33.900 -2.677 4.065 1.00 0.00 133 TYR A CA 12
ATOM 20275 C C . TYR A 1 119 ? 33.021 -2.333 5.270 1.00 0.00 133 TYR A C 12
ATOM 20276 O O . TYR A 1 119 ? 33.257 -2.821 6.374 1.00 0.00 133 TYR A O 12
ATOM 20293 N N . GLY A 1 1 ? -28.918 -56.054 31.371 1.00 0.00 15 GLY A N 13
ATOM 20294 C CA . GLY A 1 1 ? -28.967 -54.615 31.171 1.00 0.00 15 GLY A CA 13
ATOM 20295 C C . GLY A 1 1 ? -27.559 -54.035 31.022 1.00 0.00 15 GLY A C 13
ATOM 20296 O O . GLY A 1 1 ? -26.689 -54.287 31.854 1.00 0.00 15 GLY A O 13
ATOM 20300 N N . SER A 1 2 ? -27.380 -53.267 29.957 1.00 0.00 16 SER A N 13
ATOM 20301 C CA . SER A 1 2 ? -26.092 -52.649 29.689 1.00 0.00 16 SER A CA 13
ATOM 20302 C C . SER A 1 2 ? -26.176 -51.794 28.423 1.00 0.00 16 SER A C 13
ATOM 20303 O O . SER A 1 2 ? -27.005 -52.051 27.550 1.00 0.00 16 SER A O 13
ATOM 20310 N N . GLY A 1 3 ? -25.307 -50.796 28.362 1.00 0.00 17 GLY A N 13
ATOM 20311 C CA . GLY A 1 3 ? -25.273 -49.903 27.216 1.00 0.00 17 GLY A CA 13
ATOM 20312 C C . GLY A 1 3 ? -24.509 -48.619 27.546 1.00 0.00 17 GLY A C 13
ATOM 20313 O O . GLY A 1 3 ? -24.034 -48.445 28.667 1.00 0.00 17 GLY A O 13
ATOM 20317 N N . MET A 1 4 ? -24.416 -47.751 26.549 1.00 0.00 18 MET A N 13
ATOM 20318 C CA . MET A 1 4 ? -23.719 -46.488 26.718 1.00 0.00 18 MET A CA 13
ATOM 20319 C C . MET A 1 4 ? -24.348 -45.394 25.853 1.00 0.00 18 MET A C 13
ATOM 20320 O O . MET A 1 4 ? -25.213 -45.673 25.025 1.00 0.00 18 MET A O 13
ATOM 20332 N N . LYS A 1 5 ? -23.889 -44.171 26.075 1.00 0.00 19 LYS A N 13
ATOM 20333 C CA . LYS A 1 5 ? -24.395 -43.034 25.327 1.00 0.00 19 LYS A CA 13
ATOM 20334 C C . LYS A 1 5 ? -23.223 -42.279 24.697 1.00 0.00 19 LYS A C 13
ATOM 20335 O O . LYS A 1 5 ? -23.018 -42.340 23.485 1.00 0.00 19 LYS A O 13
ATOM 20350 N N . GLU A 1 6 ? -22.481 -41.584 25.548 1.00 0.00 20 GLU A N 13
ATOM 20351 C CA . GLU A 1 6 ? -21.334 -40.819 25.091 1.00 0.00 20 GLU A CA 13
ATOM 20352 C C . GLU A 1 6 ? -21.764 -39.800 24.033 1.00 0.00 20 GLU A C 13
ATOM 20353 O O . GLU A 1 6 ? -21.949 -40.149 22.869 1.00 0.00 20 GLU A O 13
ATOM 20363 N N . THR A 1 7 ? -21.909 -38.560 24.478 1.00 0.00 21 THR A N 13
ATOM 20364 C CA . THR A 1 7 ? -22.313 -37.488 23.585 1.00 0.00 21 THR A CA 13
ATOM 20365 C C . THR A 1 7 ? -21.567 -36.197 23.929 1.00 0.00 21 THR A C 13
ATOM 20366 O O . THR A 1 7 ? -21.421 -35.854 25.101 1.00 0.00 21 THR A O 13
ATOM 20377 N N . ALA A 1 8 ? -21.113 -35.519 22.885 1.00 0.00 22 ALA A N 13
ATOM 20378 C CA . ALA A 1 8 ? -20.385 -34.274 23.062 1.00 0.00 22 ALA A CA 13
ATOM 20379 C C . ALA A 1 8 ? -21.026 -33.185 22.199 1.00 0.00 22 ALA A C 13
ATOM 20380 O O . ALA A 1 8 ? -21.943 -33.462 21.426 1.00 0.00 22 ALA A O 13
ATOM 20387 N N . ALA A 1 9 ? -20.519 -31.972 22.359 1.00 0.00 23 ALA A N 13
ATOM 20388 C CA . ALA A 1 9 ? -21.031 -30.841 21.604 1.00 0.00 23 ALA A CA 13
ATOM 20389 C C . ALA A 1 9 ? -20.072 -30.525 20.454 1.00 0.00 23 ALA A C 13
ATOM 20390 O O . ALA A 1 9 ? -19.048 -31.187 20.295 1.00 0.00 23 ALA A O 13
ATOM 20397 N N . ALA A 1 10 ? -20.438 -29.512 19.682 1.00 0.00 24 ALA A N 13
ATOM 20398 C CA . ALA A 1 10 ? -19.624 -29.101 18.551 1.00 0.00 24 ALA A CA 13
ATOM 20399 C C . ALA A 1 10 ? -20.015 -27.681 18.137 1.00 0.00 24 ALA A C 13
ATOM 20400 O O . ALA A 1 10 ? -19.698 -26.717 18.833 1.00 0.00 24 ALA A O 13
ATOM 20407 N N . LYS A 1 11 ? -20.699 -27.595 17.006 1.00 0.00 25 LYS A N 13
ATOM 20408 C CA . LYS A 1 11 ? -21.136 -26.310 16.491 1.00 0.00 25 LYS A CA 13
ATOM 20409 C C . LYS A 1 11 ? -20.014 -25.284 16.670 1.00 0.00 25 LYS A C 13
ATOM 20410 O O . LYS A 1 11 ? -18.858 -25.654 16.867 1.00 0.00 25 LYS A O 13
ATOM 20425 N N . PHE A 1 12 ? -20.396 -24.018 16.597 1.00 0.00 26 PHE A N 13
ATOM 20426 C CA . PHE A 1 12 ? -19.437 -22.937 16.749 1.00 0.00 26 PHE A CA 13
ATOM 20427 C C . PHE A 1 12 ? -20.138 -21.576 16.731 1.00 0.00 26 PHE A C 13
ATOM 20428 O O . PHE A 1 12 ? -21.364 -21.506 16.656 1.00 0.00 26 PHE A O 13
ATOM 20444 N N . GLU A 1 13 ? -19.328 -20.530 16.800 1.00 0.00 27 GLU A N 13
ATOM 20445 C CA . GLU A 1 13 ? -19.854 -19.175 16.792 1.00 0.00 27 GLU A CA 13
ATOM 20446 C C . GLU A 1 13 ? -18.971 -18.269 15.934 1.00 0.00 27 GLU A C 13
ATOM 20447 O O . GLU A 1 13 ? -17.785 -18.539 15.755 1.00 0.00 27 GLU A O 13
ATOM 20457 N N . ARG A 1 14 ? -19.583 -17.209 15.425 1.00 0.00 28 ARG A N 13
ATOM 20458 C CA . ARG A 1 14 ? -18.868 -16.260 14.589 1.00 0.00 28 ARG A CA 13
ATOM 20459 C C . ARG A 1 14 ? -18.798 -14.895 15.276 1.00 0.00 28 ARG A C 13
ATOM 20460 O O . ARG A 1 14 ? -19.706 -14.522 16.017 1.00 0.00 28 ARG A O 13
ATOM 20478 N N . GLN A 1 15 ? -17.711 -14.187 15.005 1.00 0.00 29 GLN A N 13
ATOM 20479 C CA . GLN A 1 15 ? -17.511 -12.871 15.589 1.00 0.00 29 GLN A CA 13
ATOM 20480 C C . GLN A 1 15 ? -17.368 -11.818 14.488 1.00 0.00 29 GLN A C 13
ATOM 20481 O O . GLN A 1 15 ? -18.090 -10.822 14.479 1.00 0.00 29 GLN A O 13
ATOM 20493 N N . HIS A 1 16 ? -16.432 -12.076 13.586 1.00 0.00 30 HIS A N 13
ATOM 20494 C CA . HIS A 1 16 ? -16.186 -11.162 12.483 1.00 0.00 30 HIS A CA 13
ATOM 20495 C C . HIS A 1 16 ? -15.671 -9.828 13.026 1.00 0.00 30 HIS A C 13
ATOM 20496 O O . HIS A 1 16 ? -15.231 -9.748 14.171 1.00 0.00 30 HIS A O 13
ATOM 20509 N N . MET A 1 17 ? -15.745 -8.812 12.178 1.00 0.00 31 MET A N 13
ATOM 20510 C CA . MET A 1 17 ? -15.291 -7.485 12.559 1.00 0.00 31 MET A CA 13
ATOM 20511 C C . MET A 1 17 ? -15.890 -6.417 11.641 1.00 0.00 31 MET A C 13
ATOM 20512 O O . MET A 1 17 ? -16.582 -6.740 10.677 1.00 0.00 31 MET A O 13
ATOM 20524 N N . ASP A 1 18 ? -15.603 -5.168 11.974 1.00 0.00 32 ASP A N 13
ATOM 20525 C CA . ASP A 1 18 ? -16.105 -4.051 11.192 1.00 0.00 32 ASP A CA 13
ATOM 20526 C C . ASP A 1 18 ? -15.481 -2.751 11.708 1.00 0.00 32 ASP A C 13
ATOM 20527 O O . ASP A 1 18 ? -15.002 -2.696 12.839 1.00 0.00 32 ASP A O 13
ATOM 20535 N N . SER A 1 19 ? -15.508 -1.740 10.853 1.00 0.00 33 SER A N 13
ATOM 20536 C CA . SER A 1 19 ? -14.952 -0.446 11.209 1.00 0.00 33 SER A CA 13
ATOM 20537 C C . SER A 1 19 ? -15.919 0.668 10.805 1.00 0.00 33 SER A C 13
ATOM 20538 O O . SER A 1 19 ? -16.695 0.512 9.864 1.00 0.00 33 SER A O 13
ATOM 20545 N N . PRO A 1 20 ? -15.841 1.799 11.559 1.00 0.00 34 PRO A N 13
ATOM 20546 C CA . PRO A 1 20 ? -16.701 2.938 11.289 1.00 0.00 34 PRO A CA 13
ATOM 20547 C C . PRO A 1 20 ? -16.235 3.695 10.044 1.00 0.00 34 PRO A C 13
ATOM 20548 O O . PRO A 1 20 ? -15.477 3.160 9.235 1.00 0.00 34 PRO A O 13
ATOM 20556 N N . ASP A 1 21 ? -16.708 4.927 9.927 1.00 0.00 35 ASP A N 13
ATOM 20557 C CA . ASP A 1 21 ? -16.349 5.762 8.793 1.00 0.00 35 ASP A CA 13
ATOM 20558 C C . ASP A 1 21 ? -15.792 7.094 9.302 1.00 0.00 35 ASP A C 13
ATOM 20559 O O . ASP A 1 21 ? -16.344 7.688 10.227 1.00 0.00 35 ASP A O 13
ATOM 20567 N N . LEU A 1 22 ? -14.707 7.523 8.674 1.00 0.00 36 LEU A N 13
ATOM 20568 C CA . LEU A 1 22 ? -14.070 8.772 9.052 1.00 0.00 36 LEU A CA 13
ATOM 20569 C C . LEU A 1 22 ? -14.662 9.913 8.222 1.00 0.00 36 LEU A C 13
ATOM 20570 O O . LEU A 1 22 ? -15.376 10.764 8.750 1.00 0.00 36 LEU A O 13
ATOM 20585 N N . GLY A 1 23 ? -14.344 9.893 6.936 1.00 0.00 37 GLY A N 13
ATOM 20586 C CA . GLY A 1 23 ? -14.836 10.915 6.028 1.00 0.00 37 GLY A CA 13
ATOM 20587 C C . GLY A 1 23 ? -14.404 12.310 6.486 1.00 0.00 37 GLY A C 13
ATOM 20588 O O . GLY A 1 23 ? -13.289 12.490 6.973 1.00 0.00 37 GLY A O 13
ATOM 20592 N N . THR A 1 24 ? -15.310 13.261 6.314 1.00 0.00 38 THR A N 13
ATOM 20593 C CA . THR A 1 24 ? -15.037 14.634 6.704 1.00 0.00 38 THR A CA 13
ATOM 20594 C C . THR A 1 24 ? -13.828 15.175 5.939 1.00 0.00 38 THR A C 13
ATOM 20595 O O . THR A 1 24 ? -12.710 15.171 6.453 1.00 0.00 38 THR A O 13
ATOM 20606 N N . THR A 1 25 ? -14.092 15.628 4.722 1.00 0.00 39 THR A N 13
ATOM 20607 C CA . THR A 1 25 ? -13.039 16.171 3.881 1.00 0.00 39 THR A CA 13
ATOM 20608 C C . THR A 1 25 ? -11.997 15.095 3.568 1.00 0.00 39 THR A C 13
ATOM 20609 O O . THR A 1 25 ? -11.245 14.681 4.449 1.00 0.00 39 THR A O 13
ATOM 20620 N N . LEU A 1 26 ? -11.988 14.673 2.312 1.00 0.00 40 LEU A N 13
ATOM 20621 C CA . LEU A 1 26 ? -11.050 13.653 1.873 1.00 0.00 40 LEU A CA 13
ATOM 20622 C C . LEU A 1 26 ? -9.682 13.916 2.507 1.00 0.00 40 LEU A C 13
ATOM 20623 O O . LEU A 1 26 ? -9.307 15.068 2.724 1.00 0.00 40 LEU A O 13
ATOM 20638 N N . LEU A 1 27 ? -8.977 12.831 2.785 1.00 0.00 41 LEU A N 13
ATOM 20639 C CA . LEU A 1 27 ? -7.658 12.930 3.390 1.00 0.00 41 LEU A CA 13
ATOM 20640 C C . LEU A 1 27 ? -6.666 12.095 2.579 1.00 0.00 41 LEU A C 13
ATOM 20641 O O . LEU A 1 27 ? -5.524 11.904 2.994 1.00 0.00 41 LEU A O 13
ATOM 20656 N N . GLU A 1 28 ? -7.138 11.617 1.436 1.00 0.00 42 GLU A N 13
ATOM 20657 C CA . GLU A 1 28 ? -6.307 10.807 0.563 1.00 0.00 42 GLU A CA 13
ATOM 20658 C C . GLU A 1 28 ? -6.040 11.544 -0.751 1.00 0.00 42 GLU A C 13
ATOM 20659 O O . GLU A 1 28 ? -5.601 10.939 -1.728 1.00 0.00 42 GLU A O 13
ATOM 20669 N N . GLN A 1 29 ? -6.319 12.839 -0.733 1.00 0.00 43 GLN A N 13
ATOM 20670 C CA . GLN A 1 29 ? -6.115 13.665 -1.911 1.00 0.00 43 GLN A CA 13
ATOM 20671 C C . GLN A 1 29 ? -6.811 13.042 -3.123 1.00 0.00 43 GLN A C 13
ATOM 20672 O O . GLN A 1 29 ? -7.390 11.960 -3.023 1.00 0.00 43 GLN A O 13
ATOM 20684 N N . TYR A 1 30 ? -6.733 13.750 -4.239 1.00 0.00 44 TYR A N 13
ATOM 20685 C CA . TYR A 1 30 ? -7.349 13.281 -5.469 1.00 0.00 44 TYR A CA 13
ATOM 20686 C C . TYR A 1 30 ? -6.364 12.447 -6.292 1.00 0.00 44 TYR A C 13
ATOM 20687 O O . TYR A 1 30 ? -5.879 12.898 -7.328 1.00 0.00 44 TYR A O 13
ATOM 20704 N N . CYS A 1 31 ? -6.099 11.246 -5.799 1.00 0.00 45 CYS A N 13
ATOM 20705 C CA . CYS A 1 31 ? -5.180 10.347 -6.476 1.00 0.00 45 CYS A CA 13
ATOM 20706 C C . CYS A 1 31 ? -5.665 10.158 -7.915 1.00 0.00 45 CYS A C 13
ATOM 20707 O O . CYS A 1 31 ? -4.894 10.319 -8.859 1.00 0.00 45 CYS A O 13
ATOM 20713 N N . HIS A 1 32 ? -6.940 9.820 -8.036 1.00 0.00 46 HIS A N 13
ATOM 20714 C CA . HIS A 1 32 ? -7.537 9.608 -9.344 1.00 0.00 46 HIS A CA 13
ATOM 20715 C C . HIS A 1 32 ? -7.465 10.902 -10.157 1.00 0.00 46 HIS A C 13
ATOM 20716 O O . HIS A 1 32 ? -6.624 11.760 -9.892 1.00 0.00 46 HIS A O 13
ATOM 20729 N N . ARG A 1 33 ? -8.358 11.002 -11.130 1.00 0.00 47 ARG A N 13
ATOM 20730 C CA . ARG A 1 33 ? -8.407 12.177 -11.983 1.00 0.00 47 ARG A CA 13
ATOM 20731 C C . ARG A 1 33 ? -9.748 12.896 -11.821 1.00 0.00 47 ARG A C 13
ATOM 20732 O O . ARG A 1 33 ? -9.918 13.703 -10.909 1.00 0.00 47 ARG A O 13
ATOM 20750 N N . THR A 1 34 ? -10.667 12.577 -12.721 1.00 0.00 48 THR A N 13
ATOM 20751 C CA . THR A 1 34 ? -11.987 13.181 -12.690 1.00 0.00 48 THR A CA 13
ATOM 20752 C C . THR A 1 34 ? -12.755 12.851 -13.971 1.00 0.00 48 THR A C 13
ATOM 20753 O O . THR A 1 34 ? -12.304 13.169 -15.070 1.00 0.00 48 THR A O 13
ATOM 20764 N N . THR A 1 35 ? -13.905 12.217 -13.787 1.00 0.00 49 THR A N 13
ATOM 20765 C CA . THR A 1 35 ? -14.740 11.840 -14.915 1.00 0.00 49 THR A CA 13
ATOM 20766 C C . THR A 1 35 ? -16.086 11.302 -14.425 1.00 0.00 49 THR A C 13
ATOM 20767 O O . THR A 1 35 ? -16.669 10.417 -15.049 1.00 0.00 49 THR A O 13
ATOM 20778 N N . ILE A 1 36 ? -16.540 11.860 -13.312 1.00 0.00 50 ILE A N 13
ATOM 20779 C CA . ILE A 1 36 ? -17.806 11.447 -12.731 1.00 0.00 50 ILE A CA 13
ATOM 20780 C C . ILE A 1 36 ? -18.317 12.546 -11.798 1.00 0.00 50 ILE A C 13
ATOM 20781 O O . ILE A 1 36 ? -17.526 13.289 -11.218 1.00 0.00 50 ILE A O 13
ATOM 20796 N N . GLY A 1 37 ? -19.635 12.616 -11.683 1.00 0.00 51 GLY A N 13
ATOM 20797 C CA . GLY A 1 37 ? -20.260 13.613 -10.830 1.00 0.00 51 GLY A CA 13
ATOM 20798 C C . GLY A 1 37 ? -21.405 14.318 -11.560 1.00 0.00 51 GLY A C 13
ATOM 20799 O O . GLY A 1 37 ? -22.557 14.242 -11.134 1.00 0.00 51 GLY A O 13
ATOM 20803 N N . ASN A 1 38 ? -21.048 14.986 -12.646 1.00 0.00 52 ASN A N 13
ATOM 20804 C CA . ASN A 1 38 ? -22.032 15.704 -13.439 1.00 0.00 52 ASN A CA 13
ATOM 20805 C C . ASN A 1 38 ? -22.165 15.035 -14.808 1.00 0.00 52 ASN A C 13
ATOM 20806 O O . ASN A 1 38 ? -23.110 15.306 -15.547 1.00 0.00 52 ASN A O 13
ATOM 20816 N N . PHE A 1 39 ? -21.205 14.171 -15.104 1.00 0.00 53 PHE A N 13
ATOM 20817 C CA . PHE A 1 39 ? -21.203 13.460 -16.372 1.00 0.00 53 PHE A CA 13
ATOM 20818 C C . PHE A 1 39 ? -20.200 12.303 -16.350 1.00 0.00 53 PHE A C 13
ATOM 20819 O O . PHE A 1 39 ? -19.269 12.301 -15.547 1.00 0.00 53 PHE A O 13
ATOM 20835 N N . SER A 1 40 ? -20.426 11.352 -17.242 1.00 0.00 54 SER A N 13
ATOM 20836 C CA . SER A 1 40 ? -19.553 10.193 -17.336 1.00 0.00 54 SER A CA 13
ATOM 20837 C C . SER A 1 40 ? -19.645 9.364 -16.053 1.00 0.00 54 SER A C 13
ATOM 20838 O O . SER A 1 40 ? -19.410 9.878 -14.960 1.00 0.00 54 SER A O 13
ATOM 20845 N N . GLY A 1 41 ? -19.986 8.096 -16.229 1.00 0.00 55 GLY A N 13
ATOM 20846 C CA . GLY A 1 41 ? -20.110 7.191 -15.098 1.00 0.00 55 GLY A CA 13
ATOM 20847 C C . GLY A 1 41 ? -19.415 5.858 -15.383 1.00 0.00 55 GLY A C 13
ATOM 20848 O O . GLY A 1 41 ? -20.059 4.811 -15.415 1.00 0.00 55 GLY A O 13
ATOM 20852 N N . PRO A 1 42 ? -18.073 5.943 -15.590 1.00 0.00 56 PRO A N 13
ATOM 20853 C CA . PRO A 1 42 ? -17.282 4.757 -15.872 1.00 0.00 56 PRO A CA 13
ATOM 20854 C C . PRO A 1 42 ? -17.070 3.926 -14.604 1.00 0.00 56 PRO A C 13
ATOM 20855 O O . PRO A 1 42 ? -17.551 4.289 -13.531 1.00 0.00 56 PRO A O 13
ATOM 20863 N N . TYR A 1 43 ? -16.348 2.827 -14.769 1.00 0.00 57 TYR A N 13
ATOM 20864 C CA . TYR A 1 43 ? -16.066 1.942 -13.651 1.00 0.00 57 TYR A CA 13
ATOM 20865 C C . TYR A 1 43 ? -15.257 0.727 -14.106 1.00 0.00 57 TYR A C 13
ATOM 20866 O O . TYR A 1 43 ? -14.396 0.840 -14.978 1.00 0.00 57 TYR A O 13
ATOM 20883 N N . THR A 1 44 ? -15.561 -0.410 -13.494 1.00 0.00 58 THR A N 13
ATOM 20884 C CA . THR A 1 44 ? -14.871 -1.645 -13.826 1.00 0.00 58 THR A CA 13
ATOM 20885 C C . THR A 1 44 ? -13.358 -1.461 -13.699 1.00 0.00 58 THR A C 13
ATOM 20886 O O . THR A 1 44 ? -12.586 -2.238 -14.259 1.00 0.00 58 THR A O 13
ATOM 20897 N N . TYR A 1 45 ? -12.979 -0.429 -12.960 1.00 0.00 59 TYR A N 13
ATOM 20898 C CA . TYR A 1 45 ? -11.571 -0.133 -12.753 1.00 0.00 59 TYR A CA 13
ATOM 20899 C C . TYR A 1 45 ? -11.210 -0.198 -11.268 1.00 0.00 59 TYR A C 13
ATOM 20900 O O . TYR A 1 45 ? -12.092 -0.193 -10.410 1.00 0.00 59 TYR A O 13
ATOM 20917 N N . CYS A 1 46 ? -9.912 -0.257 -11.009 1.00 0.00 60 CYS A N 13
ATOM 20918 C CA . CYS A 1 46 ? -9.423 -0.322 -9.642 1.00 0.00 60 CYS A CA 13
ATOM 20919 C C . CYS A 1 46 ? -9.696 1.025 -8.970 1.00 0.00 60 CYS A C 13
ATOM 20920 O O . CYS A 1 46 ? -9.464 2.078 -9.563 1.00 0.00 60 CYS A O 13
ATOM 20926 N N . ASN A 1 47 ? -10.183 0.949 -7.741 1.00 0.00 61 ASN A N 13
ATOM 20927 C CA . ASN A 1 47 ? -10.489 2.150 -6.982 1.00 0.00 61 ASN A CA 13
ATOM 20928 C C . ASN A 1 47 ? -9.226 2.630 -6.263 1.00 0.00 61 ASN A C 13
ATOM 20929 O O . ASN A 1 47 ? -8.348 1.829 -5.943 1.00 0.00 61 ASN A O 13
ATOM 20939 N N . THR A 1 48 ? -9.176 3.932 -6.027 1.00 0.00 62 THR A N 13
ATOM 20940 C CA . THR A 1 48 ? -8.036 4.527 -5.352 1.00 0.00 62 THR A CA 13
ATOM 20941 C C . THR A 1 48 ? -8.053 4.173 -3.864 1.00 0.00 62 THR A C 13
ATOM 20942 O O . THR A 1 48 ? -9.072 4.334 -3.194 1.00 0.00 62 THR A O 13
ATOM 20953 N N . THR A 1 49 ? -6.912 3.694 -3.389 1.00 0.00 63 THR A N 13
ATOM 20954 C CA . THR A 1 49 ? -6.782 3.315 -1.993 1.00 0.00 63 THR A CA 13
ATOM 20955 C C . THR A 1 49 ? -5.311 3.103 -1.632 1.00 0.00 63 THR A C 13
ATOM 20956 O O . THR A 1 49 ? -4.486 2.835 -2.504 1.00 0.00 63 THR A O 13
ATOM 20967 N N . LEU A 1 50 ? -5.026 3.232 -0.344 1.00 0.00 64 LEU A N 13
ATOM 20968 C CA . LEU A 1 50 ? -3.668 3.059 0.143 1.00 0.00 64 LEU A CA 13
ATOM 20969 C C . LEU A 1 50 ? -3.635 1.903 1.146 1.00 0.00 64 LEU A C 13
ATOM 20970 O O . LEU A 1 50 ? -4.665 1.532 1.706 1.00 0.00 64 LEU A O 13
ATOM 20985 N N . ASP A 1 51 ? -2.440 1.365 1.342 1.00 0.00 65 ASP A N 13
ATOM 20986 C CA . ASP A 1 51 ? -2.258 0.261 2.267 1.00 0.00 65 ASP A CA 13
ATOM 20987 C C . ASP A 1 51 ? -1.036 0.532 3.145 1.00 0.00 65 ASP A C 13
ATOM 20988 O O . ASP A 1 51 ? -0.667 1.684 3.363 1.00 0.00 65 ASP A O 13
ATOM 20996 N N . GLN A 1 52 ? -0.440 -0.550 3.626 1.00 0.00 66 GLN A N 13
ATOM 20997 C CA . GLN A 1 52 ? 0.734 -0.443 4.475 1.00 0.00 66 GLN A CA 13
ATOM 20998 C C . GLN A 1 52 ? 1.712 0.584 3.903 1.00 0.00 66 GLN A C 13
ATOM 20999 O O . GLN A 1 52 ? 2.497 1.178 4.640 1.00 0.00 66 GLN A O 13
ATOM 21011 N N . ILE A 1 53 ? 1.633 0.763 2.591 1.00 0.00 67 ILE A N 13
ATOM 21012 C CA . ILE A 1 53 ? 2.501 1.709 1.912 1.00 0.00 67 ILE A CA 13
ATOM 21013 C C . ILE A 1 53 ? 1.725 2.997 1.631 1.00 0.00 67 ILE A C 13
ATOM 21014 O O . ILE A 1 53 ? 0.939 3.059 0.688 1.00 0.00 67 ILE A O 13
ATOM 21029 N N . GLY A 1 54 ? 1.973 3.994 2.468 1.00 0.00 68 GLY A N 13
ATOM 21030 C CA . GLY A 1 54 ? 1.307 5.277 2.322 1.00 0.00 68 GLY A CA 13
ATOM 21031 C C . GLY A 1 54 ? 1.077 5.610 0.847 1.00 0.00 68 GLY A C 13
ATOM 21032 O O . GLY A 1 54 ? 0.054 6.196 0.491 1.00 0.00 68 GLY A O 13
ATOM 21036 N N . THR A 1 55 ? 2.044 5.224 0.028 1.00 0.00 69 THR A N 13
ATOM 21037 C CA . THR A 1 55 ? 1.959 5.473 -1.401 1.00 0.00 69 THR A CA 13
ATOM 21038 C C . THR A 1 55 ? 0.540 5.203 -1.907 1.00 0.00 69 THR A C 13
ATOM 21039 O O . THR A 1 55 ? 0.176 4.056 -2.161 1.00 0.00 69 THR A O 13
ATOM 21050 N N . CYS A 1 56 ? -0.223 6.279 -2.037 1.00 0.00 70 CYS A N 13
ATOM 21051 C CA . CYS A 1 56 ? -1.593 6.173 -2.508 1.00 0.00 70 CYS A CA 13
ATOM 21052 C C . CYS A 1 56 ? -1.566 5.701 -3.963 1.00 0.00 70 CYS A C 13
ATOM 21053 O O . CYS A 1 56 ? -0.750 6.169 -4.755 1.00 0.00 70 CYS A O 13
ATOM 21059 N N . TRP A 1 57 ? -2.468 4.781 -4.270 1.00 0.00 71 TRP A N 13
ATOM 21060 C CA . TRP A 1 57 ? -2.558 4.241 -5.616 1.00 0.00 71 TRP A CA 13
ATOM 21061 C C . TRP A 1 57 ? -3.843 4.774 -6.255 1.00 0.00 71 TRP A C 13
ATOM 21062 O O . TRP A 1 57 ? -4.940 4.498 -5.772 1.00 0.00 71 TRP A O 13
ATOM 21082 N N . PRO A 1 58 ? -3.659 5.548 -7.358 1.00 0.00 72 PRO A N 13
ATOM 21083 C CA . PRO A 1 58 ? -4.790 6.122 -8.066 1.00 0.00 72 PRO A CA 13
ATOM 21084 C C . PRO A 1 58 ? -5.516 5.058 -8.891 1.00 0.00 72 PRO A C 13
ATOM 21085 O O . PRO A 1 58 ? -4.886 4.158 -9.446 1.00 0.00 72 PRO A O 13
ATOM 21093 N N . GLN A 1 59 ? -6.833 5.195 -8.947 1.00 0.00 73 GLN A N 13
ATOM 21094 C CA . GLN A 1 59 ? -7.653 4.258 -9.696 1.00 0.00 73 GLN A CA 13
ATOM 21095 C C . GLN A 1 59 ? -6.933 3.826 -10.974 1.00 0.00 73 GLN A C 13
ATOM 21096 O O . GLN A 1 59 ? -6.095 4.560 -11.497 1.00 0.00 73 GLN A O 13
ATOM 21108 N N . SER A 1 60 ? -7.284 2.636 -11.441 1.00 0.00 74 SER A N 13
ATOM 21109 C CA . SER A 1 60 ? -6.681 2.097 -12.647 1.00 0.00 74 SER A CA 13
ATOM 21110 C C . SER A 1 60 ? -7.616 1.069 -13.286 1.00 0.00 74 SER A C 13
ATOM 21111 O O . SER A 1 60 ? -8.768 0.932 -12.875 1.00 0.00 74 SER A O 13
ATOM 21118 N N . ALA A 1 61 ? -7.086 0.370 -14.279 1.00 0.00 75 ALA A N 13
ATOM 21119 C CA . ALA A 1 61 ? -7.860 -0.643 -14.978 1.00 0.00 75 ALA A CA 13
ATOM 21120 C C . ALA A 1 61 ? -7.588 -2.010 -14.347 1.00 0.00 75 ALA A C 13
ATOM 21121 O O . ALA A 1 61 ? -6.647 -2.164 -13.571 1.00 0.00 75 ALA A O 13
ATOM 21128 N N . PRO A 1 62 ? -8.453 -2.993 -14.715 1.00 0.00 76 PRO A N 13
ATOM 21129 C CA . PRO A 1 62 ? -8.316 -4.343 -14.194 1.00 0.00 76 PRO A CA 13
ATOM 21130 C C . PRO A 1 62 ? -7.149 -5.073 -14.860 1.00 0.00 76 PRO A C 13
ATOM 21131 O O . PRO A 1 62 ? -6.808 -4.787 -16.008 1.00 0.00 76 PRO A O 13
ATOM 21139 N N . GLY A 1 63 ? -6.566 -5.999 -14.113 1.00 0.00 77 GLY A N 13
ATOM 21140 C CA . GLY A 1 63 ? -5.445 -6.773 -14.618 1.00 0.00 77 GLY A CA 13
ATOM 21141 C C . GLY A 1 63 ? -4.409 -5.864 -15.282 1.00 0.00 77 GLY A C 13
ATOM 21142 O O . GLY A 1 63 ? -3.941 -6.151 -16.383 1.00 0.00 77 GLY A O 13
ATOM 21146 N N . ALA A 1 64 ? -4.080 -4.785 -14.586 1.00 0.00 78 ALA A N 13
ATOM 21147 C CA . ALA A 1 64 ? -3.108 -3.833 -15.095 1.00 0.00 78 ALA A CA 13
ATOM 21148 C C . ALA A 1 64 ? -1.761 -4.071 -14.409 1.00 0.00 78 ALA A C 13
ATOM 21149 O O . ALA A 1 64 ? -0.747 -3.501 -14.810 1.00 0.00 78 ALA A O 13
ATOM 21156 N N . LEU A 1 65 ? -1.793 -4.914 -13.387 1.00 0.00 79 LEU A N 13
ATOM 21157 C CA . LEU A 1 65 ? -0.587 -5.233 -12.642 1.00 0.00 79 LEU A CA 13
ATOM 21158 C C . LEU A 1 65 ? 0.258 -3.968 -12.481 1.00 0.00 79 LEU A C 13
ATOM 21159 O O . LEU A 1 65 ? 1.102 -3.669 -13.325 1.00 0.00 79 LEU A O 13
ATOM 21174 N N . VAL A 1 66 ? 0.004 -3.259 -11.391 1.00 0.00 80 VAL A N 13
ATOM 21175 C CA . VAL A 1 66 ? 0.731 -2.033 -11.108 1.00 0.00 80 VAL A CA 13
ATOM 21176 C C . VAL A 1 66 ? 2.122 -2.382 -10.578 1.00 0.00 80 VAL A C 13
ATOM 21177 O O . VAL A 1 66 ? 2.462 -2.040 -9.445 1.00 0.00 80 VAL A O 13
ATOM 21190 N N . GLU A 1 67 ? 2.889 -3.057 -11.420 1.00 0.00 81 GLU A N 13
ATOM 21191 C CA . GLU A 1 67 ? 4.238 -3.456 -11.049 1.00 0.00 81 GLU A CA 13
ATOM 21192 C C . GLU A 1 67 ? 5.193 -2.267 -11.163 1.00 0.00 81 GLU A C 13
ATOM 21193 O O . GLU A 1 67 ? 5.356 -1.698 -12.242 1.00 0.00 81 GLU A O 13
ATOM 21203 N N . ARG A 1 68 ? 5.800 -1.926 -10.036 1.00 0.00 82 ARG A N 13
ATOM 21204 C CA . ARG A 1 68 ? 6.736 -0.815 -9.996 1.00 0.00 82 ARG A CA 13
ATOM 21205 C C . ARG A 1 68 ? 8.089 -1.279 -9.454 1.00 0.00 82 ARG A C 13
ATOM 21206 O O . ARG A 1 68 ? 8.443 -0.974 -8.317 1.00 0.00 82 ARG A O 13
ATOM 21224 N N . PRO A 1 69 ? 8.827 -2.028 -10.316 1.00 0.00 83 PRO A N 13
ATOM 21225 C CA . PRO A 1 69 ? 10.133 -2.537 -9.935 1.00 0.00 83 PRO A CA 13
ATOM 21226 C C . PRO A 1 69 ? 11.182 -1.424 -9.951 1.00 0.00 83 PRO A C 13
ATOM 21227 O O . PRO A 1 69 ? 11.641 -1.013 -11.015 1.00 0.00 83 PRO A O 13
ATOM 21235 N N . CYS A 1 70 ? 11.532 -0.967 -8.757 1.00 0.00 84 CYS A N 13
ATOM 21236 C CA . CYS A 1 70 ? 12.517 0.091 -8.620 1.00 0.00 84 CYS A CA 13
ATOM 21237 C C . CYS A 1 70 ? 12.079 1.272 -9.490 1.00 0.00 84 CYS A C 13
ATOM 21238 O O . CYS A 1 70 ? 11.131 1.158 -10.265 1.00 0.00 84 CYS A O 13
ATOM 21244 N N . PRO A 1 71 ? 12.810 2.408 -9.327 1.00 0.00 85 PRO A N 13
ATOM 21245 C CA . PRO A 1 71 ? 12.507 3.607 -10.088 1.00 0.00 85 PRO A CA 13
ATOM 21246 C C . PRO A 1 71 ? 12.976 3.471 -11.539 1.00 0.00 85 PRO A C 13
ATOM 21247 O O . PRO A 1 71 ? 12.159 3.362 -12.452 1.00 0.00 85 PRO A O 13
ATOM 21255 N N . GLU A 1 72 ? 14.291 3.481 -11.703 1.00 0.00 86 GLU A N 13
ATOM 21256 C CA . GLU A 1 72 ? 14.879 3.360 -13.026 1.00 0.00 86 GLU A CA 13
ATOM 21257 C C . GLU A 1 72 ? 15.522 1.982 -13.198 1.00 0.00 86 GLU A C 13
ATOM 21258 O O . GLU A 1 72 ? 15.384 1.117 -12.334 1.00 0.00 86 GLU A O 13
ATOM 21268 N N . TYR A 1 73 ? 16.209 1.819 -14.319 1.00 0.00 87 TYR A N 13
ATOM 21269 C CA . TYR A 1 73 ? 16.873 0.562 -14.613 1.00 0.00 87 TYR A CA 13
ATOM 21270 C C . TYR A 1 73 ? 18.386 0.681 -14.419 1.00 0.00 87 TYR A C 13
ATOM 21271 O O . TYR A 1 73 ? 19.123 0.912 -15.376 1.00 0.00 87 TYR A O 13
ATOM 21288 N N . PHE A 1 74 ? 18.804 0.518 -13.172 1.00 0.00 88 PHE A N 13
ATOM 21289 C CA . PHE A 1 74 ? 20.216 0.604 -12.839 1.00 0.00 88 PHE A CA 13
ATOM 21290 C C . PHE A 1 74 ? 20.708 -0.695 -12.196 1.00 0.00 88 PHE A C 13
ATOM 21291 O O . PHE A 1 74 ? 21.747 -1.228 -12.584 1.00 0.00 88 PHE A O 13
ATOM 21307 N N . ASN A 1 75 ? 19.939 -1.166 -11.226 1.00 0.00 89 ASN A N 13
ATOM 21308 C CA . ASN A 1 75 ? 20.284 -2.392 -10.527 1.00 0.00 89 ASN A CA 13
ATOM 21309 C C . ASN A 1 75 ? 21.478 -2.130 -9.607 1.00 0.00 89 ASN A C 13
ATOM 21310 O O . ASN A 1 75 ? 22.623 -2.378 -9.984 1.00 0.00 89 ASN A O 13
ATOM 21320 N N . GLY A 1 76 ? 21.172 -1.632 -8.418 1.00 0.00 90 GLY A N 13
ATOM 21321 C CA . GLY A 1 76 ? 22.206 -1.334 -7.442 1.00 0.00 90 GLY A CA 13
ATOM 21322 C C . GLY A 1 76 ? 21.663 -0.443 -6.323 1.00 0.00 90 GLY A C 13
ATOM 21323 O O . GLY A 1 76 ? 21.135 -0.940 -5.329 1.00 0.00 90 GLY A O 13
ATOM 21327 N N . ILE A 1 77 ? 21.812 0.859 -6.522 1.00 0.00 91 ILE A N 13
ATOM 21328 C CA . ILE A 1 77 ? 21.344 1.824 -5.543 1.00 0.00 91 ILE A CA 13
ATOM 21329 C C . ILE A 1 77 ? 21.230 3.199 -6.202 1.00 0.00 91 ILE A C 13
ATOM 21330 O O . ILE A 1 77 ? 21.484 4.220 -5.564 1.00 0.00 91 ILE A O 13
ATOM 21345 N N . LYS A 1 78 ? 20.848 3.183 -7.471 1.00 0.00 92 LYS A N 13
ATOM 21346 C CA . LYS A 1 78 ? 20.699 4.416 -8.223 1.00 0.00 92 LYS A CA 13
ATOM 21347 C C . LYS A 1 78 ? 19.219 4.801 -8.274 1.00 0.00 92 LYS A C 13
ATOM 21348 O O . LYS A 1 78 ? 18.662 5.001 -9.353 1.00 0.00 92 LYS A O 13
ATOM 21363 N N . TYR A 1 79 ? 18.624 4.894 -7.093 1.00 0.00 93 TYR A N 13
ATOM 21364 C CA . TYR A 1 79 ? 17.219 5.251 -6.989 1.00 0.00 93 TYR A CA 13
ATOM 21365 C C . TYR A 1 79 ? 17.056 6.689 -6.494 1.00 0.00 93 TYR A C 13
ATOM 21366 O O . TYR A 1 79 ? 17.887 7.189 -5.737 1.00 0.00 93 TYR A O 13
ATOM 21383 N N . ASN A 1 80 ? 15.978 7.316 -6.942 1.00 0.00 94 ASN A N 13
ATOM 21384 C CA . ASN A 1 80 ? 15.693 8.687 -6.554 1.00 0.00 94 ASN A CA 13
ATOM 21385 C C . ASN A 1 80 ? 14.404 8.723 -5.731 1.00 0.00 94 ASN A C 13
ATOM 21386 O O . ASN A 1 80 ? 14.437 8.985 -4.530 1.00 0.00 94 ASN A O 13
ATOM 21396 N N . THR A 1 81 ? 13.298 8.457 -6.411 1.00 0.00 95 THR A N 13
ATOM 21397 C CA . THR A 1 81 ? 12.000 8.455 -5.758 1.00 0.00 95 THR A CA 13
ATOM 21398 C C . THR A 1 81 ? 11.050 7.486 -6.463 1.00 0.00 95 THR A C 13
ATOM 21399 O O . THR A 1 81 ? 11.482 6.660 -7.266 1.00 0.00 95 THR A O 13
ATOM 21410 N N . THR A 1 82 ? 9.771 7.620 -6.139 1.00 0.00 96 THR A N 13
ATOM 21411 C CA . THR A 1 82 ? 8.756 6.766 -6.731 1.00 0.00 96 THR A CA 13
ATOM 21412 C C . THR A 1 82 ? 8.606 5.476 -5.924 1.00 0.00 96 THR A C 13
ATOM 21413 O O . THR A 1 82 ? 7.507 4.935 -5.808 1.00 0.00 96 THR A O 13
ATOM 21424 N N . ARG A 1 83 ? 9.727 5.018 -5.386 1.00 0.00 97 ARG A N 13
ATOM 21425 C CA . ARG A 1 83 ? 9.735 3.801 -4.592 1.00 0.00 97 ARG A CA 13
ATOM 21426 C C . ARG A 1 83 ? 9.306 2.607 -5.447 1.00 0.00 97 ARG A C 13
ATOM 21427 O O . ARG A 1 83 ? 8.727 2.782 -6.518 1.00 0.00 97 ARG A O 13
ATOM 21445 N N . ASN A 1 84 ? 9.607 1.420 -4.942 1.00 0.00 98 ASN A N 13
ATOM 21446 C CA . ASN A 1 84 ? 9.260 0.198 -5.647 1.00 0.00 98 ASN A CA 13
ATOM 21447 C C . ASN A 1 84 ? 8.081 -0.475 -4.941 1.00 0.00 98 ASN A C 13
ATOM 21448 O O . ASN A 1 84 ? 7.873 -0.277 -3.745 1.00 0.00 98 ASN A O 13
ATOM 21458 N N . ALA A 1 85 ? 7.339 -1.257 -5.712 1.00 0.00 99 ALA A N 13
ATOM 21459 C CA . ALA A 1 85 ? 6.186 -1.960 -5.177 1.00 0.00 99 ALA A CA 13
ATOM 21460 C C . ALA A 1 85 ? 5.583 -2.846 -6.268 1.00 0.00 99 ALA A C 13
ATOM 21461 O O . ALA A 1 85 ? 6.176 -3.019 -7.331 1.00 0.00 99 ALA A O 13
ATOM 21468 N N . TYR A 1 86 ? 4.410 -3.385 -5.966 1.00 0.00 100 TYR A N 13
ATOM 21469 C CA . TYR A 1 86 ? 3.720 -4.250 -6.908 1.00 0.00 100 TYR A CA 13
ATOM 21470 C C . TYR A 1 86 ? 2.236 -4.373 -6.553 1.00 0.00 100 TYR A C 13
ATOM 21471 O O . TYR A 1 86 ? 1.869 -5.135 -5.660 1.00 0.00 100 TYR A O 13
ATOM 21488 N N . ARG A 1 87 ? 1.423 -3.613 -7.272 1.00 0.00 101 ARG A N 13
ATOM 21489 C CA . ARG A 1 87 ? -0.011 -3.627 -7.043 1.00 0.00 101 ARG A CA 13
ATOM 21490 C C . ARG A 1 87 ? -0.716 -4.415 -8.150 1.00 0.00 101 ARG A C 13
ATOM 21491 O O . ARG A 1 87 ? -1.045 -3.861 -9.198 1.00 0.00 101 ARG A O 13
ATOM 21509 N N . GLU A 1 88 ? -0.927 -5.694 -7.878 1.00 0.00 102 GLU A N 13
ATOM 21510 C CA . GLU A 1 88 ? -1.588 -6.564 -8.837 1.00 0.00 102 GLU A CA 13
ATOM 21511 C C . GLU A 1 88 ? -3.105 -6.382 -8.761 1.00 0.00 102 GLU A C 13
ATOM 21512 O O . GLU A 1 88 ? -3.704 -6.569 -7.704 1.00 0.00 102 GLU A O 13
ATOM 21522 N N . CYS A 1 89 ? -3.683 -6.022 -9.898 1.00 0.00 103 CYS A N 13
ATOM 21523 C CA . CYS A 1 89 ? -5.119 -5.813 -9.974 1.00 0.00 103 CYS A CA 13
ATOM 21524 C C . CYS A 1 89 ? -5.744 -7.020 -10.675 1.00 0.00 103 CYS A C 13
ATOM 21525 O O . CYS A 1 89 ? -5.193 -7.531 -11.649 1.00 0.00 103 CYS A O 13
ATOM 21531 N N . LEU A 1 90 ? -6.886 -7.443 -10.153 1.00 0.00 104 LEU A N 13
ATOM 21532 C CA . LEU A 1 90 ? -7.591 -8.582 -10.717 1.00 0.00 104 LEU A CA 13
ATOM 21533 C C . LEU A 1 90 ? -8.379 -8.129 -11.948 1.00 0.00 104 LEU A C 13
ATOM 21534 O O . LEU A 1 90 ? -8.675 -6.945 -12.099 1.00 0.00 104 LEU A O 13
ATOM 21549 N N . GLU A 1 91 ? -8.695 -9.096 -12.797 1.00 0.00 105 GLU A N 13
ATOM 21550 C CA . GLU A 1 91 ? -9.441 -8.812 -14.010 1.00 0.00 105 GLU A CA 13
ATOM 21551 C C . GLU A 1 91 ? -10.903 -8.505 -13.675 1.00 0.00 105 GLU A C 13
ATOM 21552 O O . GLU A 1 91 ? -11.695 -8.193 -14.563 1.00 0.00 105 GLU A O 13
ATOM 21562 N N . ASN A 1 92 ? -11.214 -8.605 -12.391 1.00 0.00 106 ASN A N 13
ATOM 21563 C CA . ASN A 1 92 ? -12.567 -8.342 -11.927 1.00 0.00 106 ASN A CA 13
ATOM 21564 C C . ASN A 1 92 ? -12.676 -6.880 -11.491 1.00 0.00 106 ASN A C 13
ATOM 21565 O O . ASN A 1 92 ? -13.732 -6.440 -11.038 1.00 0.00 106 ASN A O 13
ATOM 21575 N N . GLY A 1 93 ? -11.570 -6.166 -11.642 1.00 0.00 107 GLY A N 13
ATOM 21576 C CA . GLY A 1 93 ? -11.528 -4.763 -11.268 1.00 0.00 107 GLY A CA 13
ATOM 21577 C C . GLY A 1 93 ? -11.401 -4.601 -9.752 1.00 0.00 107 GLY A C 13
ATOM 21578 O O . GLY A 1 93 ? -12.120 -3.808 -9.146 1.00 0.00 107 GLY A O 13
ATOM 21582 N N . THR A 1 94 ? -10.482 -5.366 -9.183 1.00 0.00 108 THR A N 13
ATOM 21583 C CA . THR A 1 94 ? -10.250 -5.318 -7.750 1.00 0.00 108 THR A CA 13
ATOM 21584 C C . THR A 1 94 ? -8.756 -5.181 -7.454 1.00 0.00 108 THR A C 13
ATOM 21585 O O . THR A 1 94 ? -7.930 -5.253 -8.363 1.00 0.00 108 THR A O 13
ATOM 21596 N N . TRP A 1 95 ? -8.453 -4.985 -6.180 1.00 0.00 109 TRP A N 13
ATOM 21597 C CA . TRP A 1 95 ? -7.071 -4.836 -5.753 1.00 0.00 109 TRP A CA 13
ATOM 21598 C C . TRP A 1 95 ? -6.649 -6.133 -5.059 1.00 0.00 109 TRP A C 13
ATOM 21599 O O . TRP A 1 95 ? -7.443 -7.064 -4.938 1.00 0.00 109 TRP A O 13
ATOM 21619 N N . ALA A 1 96 ? -5.399 -6.151 -4.620 1.00 0.00 110 ALA A N 13
ATOM 21620 C CA . ALA A 1 96 ? -4.861 -7.318 -3.941 1.00 0.00 110 ALA A CA 13
ATOM 21621 C C . ALA A 1 96 ? -4.960 -7.112 -2.427 1.00 0.00 110 ALA A C 13
ATOM 21622 O O . ALA A 1 96 ? -5.826 -6.380 -1.952 1.00 0.00 110 ALA A O 13
ATOM 21629 N N . SER A 1 97 ? -4.059 -7.771 -1.713 1.00 0.00 111 SER A N 13
ATOM 21630 C CA . SER A 1 97 ? -4.034 -7.670 -0.264 1.00 0.00 111 SER A CA 13
ATOM 21631 C C . SER A 1 97 ? -2.832 -6.833 0.181 1.00 0.00 111 SER A C 13
ATOM 21632 O O . SER A 1 97 ? -2.988 -5.679 0.577 1.00 0.00 111 SER A O 13
ATOM 21639 N N . ARG A 1 98 ? -1.662 -7.449 0.102 1.00 0.00 112 ARG A N 13
ATOM 21640 C CA . ARG A 1 98 ? -0.434 -6.775 0.492 1.00 0.00 112 ARG A CA 13
ATOM 21641 C C . ARG A 1 98 ? 0.370 -6.379 -0.749 1.00 0.00 112 ARG A C 13
ATOM 21642 O O . ARG A 1 98 ? 0.736 -7.232 -1.555 1.00 0.00 112 ARG A O 13
ATOM 21660 N N . VAL A 1 99 ? 0.622 -5.083 -0.861 1.00 0.00 113 VAL A N 13
ATOM 21661 C CA . VAL A 1 99 ? 1.376 -4.563 -1.989 1.00 0.00 113 VAL A CA 13
ATOM 21662 C C . VAL A 1 99 ? 2.571 -3.760 -1.470 1.00 0.00 113 VAL A C 13
ATOM 21663 O O . VAL A 1 99 ? 2.396 -2.744 -0.799 1.00 0.00 113 VAL A O 13
ATOM 21676 N N . ASN A 1 100 ? 3.758 -4.245 -1.802 1.00 0.00 114 ASN A N 13
ATOM 21677 C CA . ASN A 1 100 ? 4.982 -3.584 -1.378 1.00 0.00 114 ASN A CA 13
ATOM 21678 C C . ASN A 1 100 ? 6.184 -4.437 -1.788 1.00 0.00 114 ASN A C 13
ATOM 21679 O O . ASN A 1 100 ? 7.196 -3.909 -2.246 1.00 0.00 114 ASN A O 13
ATOM 21689 N N . TYR A 1 101 ? 6.033 -5.742 -1.610 1.00 0.00 115 TYR A N 13
ATOM 21690 C CA . TYR A 1 101 ? 7.094 -6.672 -1.955 1.00 0.00 115 TYR A CA 13
ATOM 21691 C C . TYR A 1 101 ? 7.445 -6.576 -3.442 1.00 0.00 115 TYR A C 13
ATOM 21692 O O . TYR A 1 101 ? 7.049 -7.431 -4.234 1.00 0.00 115 TYR A O 13
ATOM 21709 N N . SER A 1 102 ? 8.183 -5.528 -3.777 1.00 0.00 116 SER A N 13
ATOM 21710 C CA . SER A 1 102 ? 8.591 -5.309 -5.154 1.00 0.00 116 SER A CA 13
ATOM 21711 C C . SER A 1 102 ? 9.756 -6.236 -5.508 1.00 0.00 116 SER A C 13
ATOM 21712 O O . SER A 1 102 ? 9.865 -6.695 -6.644 1.00 0.00 116 SER A O 13
ATOM 21719 N N . HIS A 1 103 ? 10.597 -6.483 -4.514 1.00 0.00 117 HIS A N 13
ATOM 21720 C CA . HIS A 1 103 ? 11.750 -7.346 -4.707 1.00 0.00 117 HIS A CA 13
ATOM 21721 C C . HIS A 1 103 ? 12.777 -6.640 -5.594 1.00 0.00 117 HIS A C 13
ATOM 21722 O O . HIS A 1 103 ? 13.503 -7.288 -6.347 1.00 0.00 117 HIS A O 13
ATOM 21735 N N . CYS A 1 104 ? 12.807 -5.321 -5.475 1.00 0.00 118 CYS A N 13
ATOM 21736 C CA . CYS A 1 104 ? 13.734 -4.520 -6.256 1.00 0.00 118 CYS A CA 13
ATOM 21737 C C . CYS A 1 104 ? 14.845 -4.027 -5.328 1.00 0.00 118 CYS A C 13
ATOM 21738 O O . CYS A 1 104 ? 15.975 -3.812 -5.764 1.00 0.00 118 CYS A O 13
ATOM 21744 N N . GLU A 1 105 ? 14.486 -3.863 -4.062 1.00 0.00 119 GLU A N 13
ATOM 21745 C CA . GLU A 1 105 ? 15.439 -3.400 -3.068 1.00 0.00 119 GLU A CA 13
ATOM 21746 C C . GLU A 1 105 ? 16.496 -4.474 -2.805 1.00 0.00 119 GLU A C 13
ATOM 21747 O O . GLU A 1 105 ? 17.685 -4.172 -2.724 1.00 0.00 119 GLU A O 13
ATOM 21757 N N . PRO A 1 106 ? 16.011 -5.738 -2.676 1.00 0.00 120 PRO A N 13
ATOM 21758 C CA . PRO A 1 106 ? 16.902 -6.858 -2.425 1.00 0.00 120 PRO A CA 13
ATOM 21759 C C . PRO A 1 106 ? 17.669 -7.245 -3.691 1.00 0.00 120 PRO A C 13
ATOM 21760 O O . PRO A 1 106 ? 17.584 -8.382 -4.150 1.00 0.00 120 PRO A O 13
ATOM 21768 N N . ILE A 1 107 ? 18.401 -6.274 -4.220 1.00 0.00 121 ILE A N 13
ATOM 21769 C CA . ILE A 1 107 ? 19.182 -6.499 -5.424 1.00 0.00 121 ILE A CA 13
ATOM 21770 C C . ILE A 1 107 ? 20.414 -7.340 -5.079 1.00 0.00 121 ILE A C 13
ATOM 21771 O O . ILE A 1 107 ? 20.828 -7.394 -3.922 1.00 0.00 121 ILE A O 13
ATOM 21786 N N . LEU A 1 108 ? 20.963 -7.974 -6.104 1.00 0.00 122 LEU A N 13
ATOM 21787 C CA . LEU A 1 108 ? 22.139 -8.810 -5.924 1.00 0.00 122 LEU A CA 13
ATOM 21788 C C . LEU A 1 108 ? 23.336 -7.926 -5.567 1.00 0.00 122 LEU A C 13
ATOM 21789 O O . LEU A 1 108 ? 24.185 -7.655 -6.413 1.00 0.00 122 LEU A O 13
ATOM 21804 N N . ASP A 1 109 ? 23.366 -7.505 -4.311 1.00 0.00 123 ASP A N 13
ATOM 21805 C CA . ASP A 1 109 ? 24.446 -6.658 -3.831 1.00 0.00 123 ASP A CA 13
ATOM 21806 C C . ASP A 1 109 ? 24.805 -7.061 -2.400 1.00 0.00 123 ASP A C 13
ATOM 21807 O O . ASP A 1 109 ? 24.247 -6.528 -1.443 1.00 0.00 123 ASP A O 13
ATOM 21815 N N . ASP A 1 110 ? 25.736 -7.999 -2.299 1.00 0.00 124 ASP A N 13
ATOM 21816 C CA . ASP A 1 110 ? 26.176 -8.480 -1.000 1.00 0.00 124 ASP A CA 13
ATOM 21817 C C . ASP A 1 110 ? 25.001 -9.143 -0.281 1.00 0.00 124 ASP A C 13
ATOM 21818 O O . ASP A 1 110 ? 24.185 -8.463 0.341 1.00 0.00 124 ASP A O 13
ATOM 21826 N N . LYS A 1 111 ? 24.951 -10.463 -0.389 1.00 0.00 125 LYS A N 13
ATOM 21827 C CA . LYS A 1 111 ? 23.888 -11.226 0.244 1.00 0.00 125 LYS A CA 13
ATOM 21828 C C . LYS A 1 111 ? 24.416 -11.851 1.537 1.00 0.00 125 LYS A C 13
ATOM 21829 O O . LYS A 1 111 ? 25.454 -12.509 1.534 1.00 0.00 125 LYS A O 13
ATOM 21844 N N . GLN A 1 112 ? 23.676 -11.622 2.611 1.00 0.00 126 GLN A N 13
ATOM 21845 C CA . GLN A 1 112 ? 24.056 -12.153 3.909 1.00 0.00 126 GLN A CA 13
ATOM 21846 C C . GLN A 1 112 ? 23.239 -13.407 4.229 1.00 0.00 126 GLN A C 13
ATOM 21847 O O . GLN A 1 112 ? 22.222 -13.670 3.589 1.00 0.00 126 GLN A O 13
ATOM 21859 N N . ARG A 1 113 ? 23.713 -14.147 5.220 1.00 0.00 127 ARG A N 13
ATOM 21860 C CA . ARG A 1 113 ? 23.039 -15.366 5.633 1.00 0.00 127 ARG A CA 13
ATOM 21861 C C . ARG A 1 113 ? 22.809 -15.359 7.145 1.00 0.00 127 ARG A C 13
ATOM 21862 O O . ARG A 1 113 ? 23.488 -14.640 7.877 1.00 0.00 127 ARG A O 13
ATOM 21880 N N . LYS A 1 114 ? 21.851 -16.170 7.569 1.00 0.00 128 LYS A N 13
ATOM 21881 C CA . LYS A 1 114 ? 21.523 -16.267 8.982 1.00 0.00 128 LYS A CA 13
ATOM 21882 C C . LYS A 1 114 ? 20.505 -17.390 9.189 1.00 0.00 128 LYS A C 13
ATOM 21883 O O . LYS A 1 114 ? 20.065 -18.018 8.227 1.00 0.00 128 LYS A O 13
ATOM 21898 N N . TYR A 1 115 ? 20.162 -17.609 10.449 1.00 0.00 129 TYR A N 13
ATOM 21899 C CA . TYR A 1 115 ? 19.204 -18.645 10.795 1.00 0.00 129 TYR A CA 13
ATOM 21900 C C . TYR A 1 115 ? 18.682 -18.456 12.220 1.00 0.00 129 TYR A C 13
ATOM 21901 O O . TYR A 1 115 ? 19.170 -17.600 12.956 1.00 0.00 129 TYR A O 13
ATOM 21918 N N . ASP A 1 116 ? 17.695 -19.269 12.568 1.00 0.00 130 ASP A N 13
ATOM 21919 C CA . ASP A 1 116 ? 17.100 -19.202 13.892 1.00 0.00 130 ASP A CA 13
ATOM 21920 C C . ASP A 1 116 ? 17.438 -20.479 14.663 1.00 0.00 130 ASP A C 13
ATOM 21921 O O . ASP A 1 116 ? 17.887 -21.462 14.077 1.00 0.00 130 ASP A O 13
ATOM 21929 N N . LEU A 1 117 ? 17.208 -20.424 15.967 1.00 0.00 131 LEU A N 13
ATOM 21930 C CA . LEU A 1 117 ? 17.482 -21.563 16.825 1.00 0.00 131 LEU A CA 13
ATOM 21931 C C . LEU A 1 117 ? 16.838 -21.333 18.194 1.00 0.00 131 LEU A C 13
ATOM 21932 O O . LEU A 1 117 ? 16.803 -20.206 18.685 1.00 0.00 131 LEU A O 13
ATOM 21947 N N . HIS A 1 118 ? 16.344 -22.419 18.770 1.00 0.00 132 HIS A N 13
ATOM 21948 C CA . HIS A 1 118 ? 15.703 -22.348 20.072 1.00 0.00 132 HIS A CA 13
ATOM 21949 C C . HIS A 1 118 ? 16.320 -23.394 21.004 1.00 0.00 132 HIS A C 13
ATOM 21950 O O . HIS A 1 118 ? 17.110 -24.229 20.569 1.00 0.00 132 HIS A O 13
ATOM 21964 N N . TYR A 1 119 ? 15.935 -23.312 22.269 1.00 0.00 133 TYR A N 13
ATOM 21965 C CA . TYR A 1 119 ? 16.441 -24.239 23.267 1.00 0.00 133 TYR A CA 13
ATOM 21966 C C . TYR A 1 119 ? 16.255 -25.689 22.812 1.00 0.00 133 TYR A C 13
ATOM 21967 O O . TYR A 1 119 ? 15.378 -26.392 23.311 1.00 0.00 133 TYR A O 13
ATOM 21984 N N . GLY A 1 1 ? -32.900 -2.083 28.325 1.00 0.00 15 GLY A N 14
ATOM 21985 C CA . GLY A 1 1 ? -31.466 -2.187 28.119 1.00 0.00 15 GLY A CA 14
ATOM 21986 C C . GLY A 1 1 ? -30.699 -1.767 29.374 1.00 0.00 15 GLY A C 14
ATOM 21987 O O . GLY A 1 1 ? -31.296 -1.296 30.342 1.00 0.00 15 GLY A O 14
ATOM 21991 N N . SER A 1 2 ? -29.388 -1.952 29.319 1.00 0.00 16 SER A N 14
ATOM 21992 C CA . SER A 1 2 ? -28.534 -1.598 30.439 1.00 0.00 16 SER A CA 14
ATOM 21993 C C . SER A 1 2 ? -27.216 -1.014 29.929 1.00 0.00 16 SER A C 14
ATOM 21994 O O . SER A 1 2 ? -26.924 -1.079 28.735 1.00 0.00 16 SER A O 14
ATOM 22001 N N . GLY A 1 3 ? -26.454 -0.455 30.857 1.00 0.00 17 GLY A N 14
ATOM 22002 C CA . GLY A 1 3 ? -25.173 0.140 30.516 1.00 0.00 17 GLY A CA 14
ATOM 22003 C C . GLY A 1 3 ? -24.147 -0.936 30.153 1.00 0.00 17 GLY A C 14
ATOM 22004 O O . GLY A 1 3 ? -24.187 -2.043 30.689 1.00 0.00 17 GLY A O 14
ATOM 22008 N N . MET A 1 4 ? -23.253 -0.574 29.246 1.00 0.00 18 MET A N 14
ATOM 22009 C CA . MET A 1 4 ? -22.219 -1.495 28.805 1.00 0.00 18 MET A CA 14
ATOM 22010 C C . MET A 1 4 ? -20.831 -0.862 28.932 1.00 0.00 18 MET A C 14
ATOM 22011 O O . MET A 1 4 ? -20.627 0.281 28.527 1.00 0.00 18 MET A O 14
ATOM 22023 N N . LYS A 1 5 ? -19.913 -1.634 29.494 1.00 0.00 19 LYS A N 14
ATOM 22024 C CA . LYS A 1 5 ? -18.551 -1.163 29.679 1.00 0.00 19 LYS A CA 14
ATOM 22025 C C . LYS A 1 5 ? -17.582 -2.145 29.015 1.00 0.00 19 LYS A C 14
ATOM 22026 O O . LYS A 1 5 ? -17.472 -3.295 29.438 1.00 0.00 19 LYS A O 14
ATOM 22041 N N . GLU A 1 6 ? -16.905 -1.654 27.987 1.00 0.00 20 GLU A N 14
ATOM 22042 C CA . GLU A 1 6 ? -15.950 -2.474 27.261 1.00 0.00 20 GLU A CA 14
ATOM 22043 C C . GLU A 1 6 ? -14.755 -1.628 26.817 1.00 0.00 20 GLU A C 14
ATOM 22044 O O . GLU A 1 6 ? -14.907 -0.447 26.506 1.00 0.00 20 GLU A O 14
ATOM 22054 N N . THR A 1 7 ? -13.593 -2.264 26.802 1.00 0.00 21 THR A N 14
ATOM 22055 C CA . THR A 1 7 ? -12.372 -1.585 26.401 1.00 0.00 21 THR A CA 14
ATOM 22056 C C . THR A 1 7 ? -11.243 -2.596 26.190 1.00 0.00 21 THR A C 14
ATOM 22057 O O . THR A 1 7 ? -11.065 -3.510 26.994 1.00 0.00 21 THR A O 14
ATOM 22068 N N . ALA A 1 8 ? -10.512 -2.400 25.104 1.00 0.00 22 ALA A N 14
ATOM 22069 C CA . ALA A 1 8 ? -9.404 -3.283 24.777 1.00 0.00 22 ALA A CA 14
ATOM 22070 C C . ALA A 1 8 ? -8.389 -2.525 23.919 1.00 0.00 22 ALA A C 14
ATOM 22071 O O . ALA A 1 8 ? -8.614 -1.370 23.560 1.00 0.00 22 ALA A O 14
ATOM 22078 N N . ALA A 1 9 ? -7.294 -3.207 23.614 1.00 0.00 23 ALA A N 14
ATOM 22079 C CA . ALA A 1 9 ? -6.244 -2.613 22.805 1.00 0.00 23 ALA A CA 14
ATOM 22080 C C . ALA A 1 9 ? -5.631 -1.432 23.560 1.00 0.00 23 ALA A C 14
ATOM 22081 O O . ALA A 1 9 ? -6.351 -0.578 24.076 1.00 0.00 23 ALA A O 14
ATOM 22088 N N . ALA A 1 10 ? -4.306 -1.420 23.601 1.00 0.00 24 ALA A N 14
ATOM 22089 C CA . ALA A 1 10 ? -3.589 -0.359 24.284 1.00 0.00 24 ALA A CA 14
ATOM 22090 C C . ALA A 1 10 ? -2.083 -0.563 24.096 1.00 0.00 24 ALA A C 14
ATOM 22091 O O . ALA A 1 10 ? -1.434 -1.207 24.918 1.00 0.00 24 ALA A O 14
ATOM 22098 N N . LYS A 1 11 ? -1.574 -0.003 23.008 1.00 0.00 25 LYS A N 14
ATOM 22099 C CA . LYS A 1 11 ? -0.158 -0.117 22.702 1.00 0.00 25 LYS A CA 14
ATOM 22100 C C . LYS A 1 11 ? 0.175 -1.576 22.385 1.00 0.00 25 LYS A C 14
ATOM 22101 O O . LYS A 1 11 ? 0.342 -2.389 23.293 1.00 0.00 25 LYS A O 14
ATOM 22116 N N . PHE A 1 12 ? 0.263 -1.863 21.095 1.00 0.00 26 PHE A N 14
ATOM 22117 C CA . PHE A 1 12 ? 0.574 -3.210 20.648 1.00 0.00 26 PHE A CA 14
ATOM 22118 C C . PHE A 1 12 ? 1.092 -3.204 19.208 1.00 0.00 26 PHE A C 14
ATOM 22119 O O . PHE A 1 12 ? 1.058 -2.174 18.536 1.00 0.00 26 PHE A O 14
ATOM 22135 N N . GLU A 1 13 ? 1.561 -4.365 18.777 1.00 0.00 27 GLU A N 14
ATOM 22136 C CA . GLU A 1 13 ? 2.086 -4.506 17.429 1.00 0.00 27 GLU A CA 14
ATOM 22137 C C . GLU A 1 13 ? 1.024 -4.114 16.402 1.00 0.00 27 GLU A C 14
ATOM 22138 O O . GLU A 1 13 ? 0.779 -2.929 16.176 1.00 0.00 27 GLU A O 14
ATOM 22148 N N . ARG A 1 14 ? 0.418 -5.130 15.805 1.00 0.00 28 ARG A N 14
ATOM 22149 C CA . ARG A 1 14 ? -0.613 -4.907 14.806 1.00 0.00 28 ARG A CA 14
ATOM 22150 C C . ARG A 1 14 ? -1.866 -5.717 15.146 1.00 0.00 28 ARG A C 14
ATOM 22151 O O . ARG A 1 14 ? -2.300 -6.555 14.358 1.00 0.00 28 ARG A O 14
ATOM 22169 N N . GLN A 1 15 ? -2.412 -5.438 16.321 1.00 0.00 29 GLN A N 14
ATOM 22170 C CA . GLN A 1 15 ? -3.606 -6.131 16.775 1.00 0.00 29 GLN A CA 14
ATOM 22171 C C . GLN A 1 15 ? -4.774 -5.851 15.827 1.00 0.00 29 GLN A C 14
ATOM 22172 O O . GLN A 1 15 ? -5.253 -6.754 15.144 1.00 0.00 29 GLN A O 14
ATOM 22184 N N . HIS A 1 16 ? -5.198 -4.596 15.816 1.00 0.00 30 HIS A N 14
ATOM 22185 C CA . HIS A 1 16 ? -6.301 -4.186 14.964 1.00 0.00 30 HIS A CA 14
ATOM 22186 C C . HIS A 1 16 ? -6.312 -2.662 14.837 1.00 0.00 30 HIS A C 14
ATOM 22187 O O . HIS A 1 16 ? -6.938 -1.973 15.641 1.00 0.00 30 HIS A O 14
ATOM 22200 N N . MET A 1 17 ? -5.613 -2.180 13.820 1.00 0.00 31 MET A N 14
ATOM 22201 C CA . MET A 1 17 ? -5.535 -0.749 13.577 1.00 0.00 31 MET A CA 14
ATOM 22202 C C . MET A 1 17 ? -5.759 0.040 14.870 1.00 0.00 31 MET A C 14
ATOM 22203 O O . MET A 1 17 ? -6.893 0.373 15.208 1.00 0.00 31 MET A O 14
ATOM 22215 N N . ASP A 1 18 ? -4.659 0.314 15.555 1.00 0.00 32 ASP A N 14
ATOM 22216 C CA . ASP A 1 18 ? -4.722 1.057 16.802 1.00 0.00 32 ASP A CA 14
ATOM 22217 C C . ASP A 1 18 ? -4.731 2.557 16.499 1.00 0.00 32 ASP A C 14
ATOM 22218 O O . ASP A 1 18 ? -4.085 3.006 15.552 1.00 0.00 32 ASP A O 14
ATOM 22226 N N . SER A 1 19 ? -5.469 3.290 17.318 1.00 0.00 33 SER A N 14
ATOM 22227 C CA . SER A 1 19 ? -5.571 4.730 17.148 1.00 0.00 33 SER A CA 14
ATOM 22228 C C . SER A 1 19 ? -6.258 5.053 15.820 1.00 0.00 33 SER A C 14
ATOM 22229 O O . SER A 1 19 ? -6.322 4.208 14.929 1.00 0.00 33 SER A O 14
ATOM 22236 N N . PRO A 1 20 ? -6.768 6.310 15.727 1.00 0.00 34 PRO A N 14
ATOM 22237 C CA . PRO A 1 20 ? -7.447 6.756 14.523 1.00 0.00 34 PRO A CA 14
ATOM 22238 C C . PRO A 1 20 ? -6.446 7.041 13.402 1.00 0.00 34 PRO A C 14
ATOM 22239 O O . PRO A 1 20 ? -5.302 6.593 13.457 1.00 0.00 34 PRO A O 14
ATOM 22247 N N . ASP A 1 21 ? -6.913 7.787 12.411 1.00 0.00 35 ASP A N 14
ATOM 22248 C CA . ASP A 1 21 ? -6.072 8.138 11.278 1.00 0.00 35 ASP A CA 14
ATOM 22249 C C . ASP A 1 21 ? -5.376 9.471 11.561 1.00 0.00 35 ASP A C 14
ATOM 22250 O O . ASP A 1 21 ? -6.013 10.431 11.990 1.00 0.00 35 ASP A O 14
ATOM 22258 N N . LEU A 1 22 ? -4.075 9.487 11.306 1.00 0.00 36 LEU A N 14
ATOM 22259 C CA . LEU A 1 22 ? -3.285 10.686 11.526 1.00 0.00 36 LEU A CA 14
ATOM 22260 C C . LEU A 1 22 ? -3.151 11.454 10.210 1.00 0.00 36 LEU A C 14
ATOM 22261 O O . LEU A 1 22 ? -3.879 12.416 9.972 1.00 0.00 36 LEU A O 14
ATOM 22276 N N . GLY A 1 23 ? -2.216 10.999 9.389 1.00 0.00 37 GLY A N 14
ATOM 22277 C CA . GLY A 1 23 ? -1.978 11.630 8.102 1.00 0.00 37 GLY A CA 14
ATOM 22278 C C . GLY A 1 23 ? -1.401 13.036 8.280 1.00 0.00 37 GLY A C 14
ATOM 22279 O O . GLY A 1 23 ? -1.787 13.758 9.198 1.00 0.00 37 GLY A O 14
ATOM 22283 N N . THR A 1 24 ? -0.485 13.383 7.388 1.00 0.00 38 THR A N 14
ATOM 22284 C CA . THR A 1 24 ? 0.149 14.689 7.434 1.00 0.00 38 THR A CA 14
ATOM 22285 C C . THR A 1 24 ? -0.659 15.703 6.623 1.00 0.00 38 THR A C 14
ATOM 22286 O O . THR A 1 24 ? -0.120 16.715 6.175 1.00 0.00 38 THR A O 14
ATOM 22297 N N . THR A 1 25 ? -1.936 15.398 6.459 1.00 0.00 39 THR A N 14
ATOM 22298 C CA . THR A 1 25 ? -2.824 16.271 5.709 1.00 0.00 39 THR A CA 14
ATOM 22299 C C . THR A 1 25 ? -4.228 16.252 6.316 1.00 0.00 39 THR A C 14
ATOM 22300 O O . THR A 1 25 ? -4.382 16.236 7.536 1.00 0.00 39 THR A O 14
ATOM 22311 N N . LEU A 1 26 ? -5.219 16.253 5.436 1.00 0.00 40 LEU A N 14
ATOM 22312 C CA . LEU A 1 26 ? -6.606 16.236 5.870 1.00 0.00 40 LEU A CA 14
ATOM 22313 C C . LEU A 1 26 ? -7.088 14.788 5.963 1.00 0.00 40 LEU A C 14
ATOM 22314 O O . LEU A 1 26 ? -7.340 14.283 7.056 1.00 0.00 40 LEU A O 14
ATOM 22329 N N . LEU A 1 27 ? -7.204 14.160 4.802 1.00 0.00 41 LEU A N 14
ATOM 22330 C CA . LEU A 1 27 ? -7.652 12.779 4.740 1.00 0.00 41 LEU A CA 14
ATOM 22331 C C . LEU A 1 27 ? -7.200 12.160 3.415 1.00 0.00 41 LEU A C 14
ATOM 22332 O O . LEU A 1 27 ? -8.005 11.576 2.691 1.00 0.00 41 LEU A O 14
ATOM 22347 N N . GLU A 1 28 ? -5.913 12.309 3.138 1.00 0.00 42 GLU A N 14
ATOM 22348 C CA . GLU A 1 28 ? -5.344 11.772 1.914 1.00 0.00 42 GLU A CA 14
ATOM 22349 C C . GLU A 1 28 ? -5.976 12.446 0.695 1.00 0.00 42 GLU A C 14
ATOM 22350 O O . GLU A 1 28 ? -5.891 11.929 -0.418 1.00 0.00 42 GLU A O 14
ATOM 22360 N N . GLN A 1 29 ? -6.596 13.590 0.946 1.00 0.00 43 GLN A N 14
ATOM 22361 C CA . GLN A 1 29 ? -7.242 14.340 -0.118 1.00 0.00 43 GLN A CA 14
ATOM 22362 C C . GLN A 1 29 ? -8.145 13.421 -0.943 1.00 0.00 43 GLN A C 14
ATOM 22363 O O . GLN A 1 29 ? -8.267 12.234 -0.645 1.00 0.00 43 GLN A O 14
ATOM 22375 N N . TYR A 1 30 ? -8.756 14.005 -1.963 1.00 0.00 44 TYR A N 14
ATOM 22376 C CA . TYR A 1 30 ? -9.645 13.253 -2.833 1.00 0.00 44 TYR A CA 14
ATOM 22377 C C . TYR A 1 30 ? -8.883 12.160 -3.582 1.00 0.00 44 TYR A C 14
ATOM 22378 O O . TYR A 1 30 ? -8.586 12.305 -4.768 1.00 0.00 44 TYR A O 14
ATOM 22395 N N . CYS A 1 31 ? -8.586 11.089 -2.861 1.00 0.00 45 CYS A N 14
ATOM 22396 C CA . CYS A 1 31 ? -7.864 9.970 -3.443 1.00 0.00 45 CYS A CA 14
ATOM 22397 C C . CYS A 1 31 ? -8.601 9.529 -4.709 1.00 0.00 45 CYS A C 14
ATOM 22398 O O . CYS A 1 31 ? -8.027 9.525 -5.796 1.00 0.00 45 CYS A O 14
ATOM 22404 N N . HIS A 1 32 ? -9.864 9.167 -4.525 1.00 0.00 46 HIS A N 14
ATOM 22405 C CA . HIS A 1 32 ? -10.685 8.725 -5.638 1.00 0.00 46 HIS A CA 14
ATOM 22406 C C . HIS A 1 32 ? -10.340 9.540 -6.886 1.00 0.00 46 HIS A C 14
ATOM 22407 O O . HIS A 1 32 ? -10.044 10.730 -6.793 1.00 0.00 46 HIS A O 14
ATOM 22420 N N . ARG A 1 33 ? -10.390 8.867 -8.026 1.00 0.00 47 ARG A N 14
ATOM 22421 C CA . ARG A 1 33 ? -10.087 9.514 -9.291 1.00 0.00 47 ARG A CA 14
ATOM 22422 C C . ARG A 1 33 ? -11.100 10.623 -9.577 1.00 0.00 47 ARG A C 14
ATOM 22423 O O . ARG A 1 33 ? -10.864 11.785 -9.246 1.00 0.00 47 ARG A O 14
ATOM 22441 N N . THR A 1 34 ? -12.208 10.227 -10.187 1.00 0.00 48 THR A N 14
ATOM 22442 C CA . THR A 1 34 ? -13.258 11.174 -10.520 1.00 0.00 48 THR A CA 14
ATOM 22443 C C . THR A 1 34 ? -14.239 10.553 -11.517 1.00 0.00 48 THR A C 14
ATOM 22444 O O . THR A 1 34 ? -15.450 10.737 -11.398 1.00 0.00 48 THR A O 14
ATOM 22455 N N . THR A 1 35 ? -13.680 9.831 -12.477 1.00 0.00 49 THR A N 14
ATOM 22456 C CA . THR A 1 35 ? -14.490 9.182 -13.492 1.00 0.00 49 THR A CA 14
ATOM 22457 C C . THR A 1 35 ? -13.613 8.716 -14.657 1.00 0.00 49 THR A C 14
ATOM 22458 O O . THR A 1 35 ? -12.429 9.044 -14.716 1.00 0.00 49 THR A O 14
ATOM 22469 N N . ILE A 1 36 ? -14.229 7.961 -15.554 1.00 0.00 50 ILE A N 14
ATOM 22470 C CA . ILE A 1 36 ? -13.519 7.447 -16.714 1.00 0.00 50 ILE A CA 14
ATOM 22471 C C . ILE A 1 36 ? -13.341 8.572 -17.736 1.00 0.00 50 ILE A C 14
ATOM 22472 O O . ILE A 1 36 ? -12.225 8.843 -18.177 1.00 0.00 50 ILE A O 14
ATOM 22487 N N . GLY A 1 37 ? -14.458 9.194 -18.084 1.00 0.00 51 GLY A N 14
ATOM 22488 C CA . GLY A 1 37 ? -14.438 10.282 -19.047 1.00 0.00 51 GLY A CA 14
ATOM 22489 C C . GLY A 1 37 ? -15.859 10.737 -19.388 1.00 0.00 51 GLY A C 14
ATOM 22490 O O . GLY A 1 37 ? -16.102 11.925 -19.596 1.00 0.00 51 GLY A O 14
ATOM 22494 N N . ASN A 1 38 ? -16.761 9.768 -19.436 1.00 0.00 52 ASN A N 14
ATOM 22495 C CA . ASN A 1 38 ? -18.151 10.053 -19.749 1.00 0.00 52 ASN A CA 14
ATOM 22496 C C . ASN A 1 38 ? -18.936 10.227 -18.448 1.00 0.00 52 ASN A C 14
ATOM 22497 O O . ASN A 1 38 ? -19.968 9.587 -18.251 1.00 0.00 52 ASN A O 14
ATOM 22507 N N . PHE A 1 39 ? -18.419 11.098 -17.593 1.00 0.00 53 PHE A N 14
ATOM 22508 C CA . PHE A 1 39 ? -19.059 11.364 -16.317 1.00 0.00 53 PHE A CA 14
ATOM 22509 C C . PHE A 1 39 ? -19.022 10.128 -15.415 1.00 0.00 53 PHE A C 14
ATOM 22510 O O . PHE A 1 39 ? -18.321 10.113 -14.405 1.00 0.00 53 PHE A O 14
ATOM 22526 N N . SER A 1 40 ? -19.785 9.121 -15.815 1.00 0.00 54 SER A N 14
ATOM 22527 C CA . SER A 1 40 ? -19.850 7.884 -15.056 1.00 0.00 54 SER A CA 14
ATOM 22528 C C . SER A 1 40 ? -20.376 6.753 -15.942 1.00 0.00 54 SER A C 14
ATOM 22529 O O . SER A 1 40 ? -21.386 6.128 -15.622 1.00 0.00 54 SER A O 14
ATOM 22536 N N . GLY A 1 41 ? -19.668 6.525 -17.038 1.00 0.00 55 GLY A N 14
ATOM 22537 C CA . GLY A 1 41 ? -20.051 5.481 -17.973 1.00 0.00 55 GLY A CA 14
ATOM 22538 C C . GLY A 1 41 ? -19.642 4.102 -17.451 1.00 0.00 55 GLY A C 14
ATOM 22539 O O . GLY A 1 41 ? -20.418 3.438 -16.765 1.00 0.00 55 GLY A O 14
ATOM 22543 N N . PRO A 1 42 ? -18.392 3.700 -17.808 1.00 0.00 56 PRO A N 14
ATOM 22544 C CA . PRO A 1 42 ? -17.872 2.412 -17.383 1.00 0.00 56 PRO A CA 14
ATOM 22545 C C . PRO A 1 42 ? -17.479 2.439 -15.905 1.00 0.00 56 PRO A C 14
ATOM 22546 O O . PRO A 1 42 ? -17.601 3.470 -15.245 1.00 0.00 56 PRO A O 14
ATOM 22554 N N . TYR A 1 43 ? -17.016 1.293 -15.427 1.00 0.00 57 TYR A N 14
ATOM 22555 C CA . TYR A 1 43 ? -16.605 1.173 -14.039 1.00 0.00 57 TYR A CA 14
ATOM 22556 C C . TYR A 1 43 ? -16.122 -0.246 -13.731 1.00 0.00 57 TYR A C 14
ATOM 22557 O O . TYR A 1 43 ? -16.027 -1.082 -14.629 1.00 0.00 57 TYR A O 14
ATOM 22574 N N . THR A 1 44 ? -15.831 -0.475 -12.458 1.00 0.00 58 THR A N 14
ATOM 22575 C CA . THR A 1 44 ? -15.361 -1.778 -12.021 1.00 0.00 58 THR A CA 14
ATOM 22576 C C . THR A 1 44 ? -13.846 -1.887 -12.202 1.00 0.00 58 THR A C 14
ATOM 22577 O O . THR A 1 44 ? -13.326 -2.968 -12.476 1.00 0.00 58 THR A O 14
ATOM 22588 N N . TYR A 1 45 ? -13.180 -0.752 -12.045 1.00 0.00 59 TYR A N 14
ATOM 22589 C CA . TYR A 1 45 ? -11.734 -0.707 -12.188 1.00 0.00 59 TYR A CA 14
ATOM 22590 C C . TYR A 1 45 ? -11.071 -0.212 -10.902 1.00 0.00 59 TYR A C 14
ATOM 22591 O O . TYR A 1 45 ? -11.636 0.614 -10.185 1.00 0.00 59 TYR A O 14
ATOM 22608 N N . CYS A 1 46 ? -9.882 -0.737 -10.647 1.00 0.00 60 CYS A N 14
ATOM 22609 C CA . CYS A 1 46 ? -9.135 -0.359 -9.458 1.00 0.00 60 CYS A CA 14
ATOM 22610 C C . CYS A 1 46 ? -9.211 1.161 -9.307 1.00 0.00 60 CYS A C 14
ATOM 22611 O O . CYS A 1 46 ? -8.924 1.897 -10.251 1.00 0.00 60 CYS A O 14
ATOM 22617 N N . ASN A 1 47 ? -9.598 1.588 -8.114 1.00 0.00 61 ASN A N 14
ATOM 22618 C CA . ASN A 1 47 ? -9.713 3.007 -7.828 1.00 0.00 61 ASN A CA 14
ATOM 22619 C C . ASN A 1 47 ? -8.586 3.427 -6.883 1.00 0.00 61 ASN A C 14
ATOM 22620 O O . ASN A 1 47 ? -7.919 2.578 -6.292 1.00 0.00 61 ASN A O 14
ATOM 22630 N N . THR A 1 48 ? -8.408 4.735 -6.770 1.00 0.00 62 THR A N 14
ATOM 22631 C CA . THR A 1 48 ? -7.372 5.277 -5.906 1.00 0.00 62 THR A CA 14
ATOM 22632 C C . THR A 1 48 ? -7.668 4.939 -4.443 1.00 0.00 62 THR A C 14
ATOM 22633 O O . THR A 1 48 ? -8.723 5.294 -3.921 1.00 0.00 62 THR A O 14
ATOM 22644 N N . THR A 1 49 ? -6.716 4.258 -3.822 1.00 0.00 63 THR A N 14
ATOM 22645 C CA . THR A 1 49 ? -6.860 3.869 -2.430 1.00 0.00 63 THR A CA 14
ATOM 22646 C C . THR A 1 49 ? -5.495 3.845 -1.739 1.00 0.00 63 THR A C 14
ATOM 22647 O O . THR A 1 49 ? -4.463 3.741 -2.399 1.00 0.00 63 THR A O 14
ATOM 22658 N N . LEU A 1 50 ? -5.534 3.943 -0.418 1.00 0.00 64 LEU A N 14
ATOM 22659 C CA . LEU A 1 50 ? -4.313 3.933 0.370 1.00 0.00 64 LEU A CA 14
ATOM 22660 C C . LEU A 1 50 ? -3.994 2.497 0.789 1.00 0.00 64 LEU A C 14
ATOM 22661 O O . LEU A 1 50 ? -4.894 1.732 1.133 1.00 0.00 64 LEU A O 14
ATOM 22676 N N . ASP A 1 51 ? -2.710 2.175 0.747 1.00 0.00 65 ASP A N 14
ATOM 22677 C CA . ASP A 1 51 ? -2.260 0.843 1.119 1.00 0.00 65 ASP A CA 14
ATOM 22678 C C . ASP A 1 51 ? -1.861 0.838 2.597 1.00 0.00 65 ASP A C 14
ATOM 22679 O O . ASP A 1 51 ? -2.095 1.814 3.310 1.00 0.00 65 ASP A O 14
ATOM 22687 N N . GLN A 1 52 ? -1.267 -0.270 3.013 1.00 0.00 66 GLN A N 14
ATOM 22688 C CA . GLN A 1 52 ? -0.834 -0.416 4.392 1.00 0.00 66 GLN A CA 14
ATOM 22689 C C . GLN A 1 52 ? 0.377 0.478 4.665 1.00 0.00 66 GLN A C 14
ATOM 22690 O O . GLN A 1 52 ? 0.754 0.684 5.817 1.00 0.00 66 GLN A O 14
ATOM 22702 N N . ILE A 1 53 ? 0.953 0.985 3.585 1.00 0.00 67 ILE A N 14
ATOM 22703 C CA . ILE A 1 53 ? 2.115 1.852 3.694 1.00 0.00 67 ILE A CA 14
ATOM 22704 C C . ILE A 1 53 ? 1.687 3.302 3.462 1.00 0.00 67 ILE A C 14
ATOM 22705 O O . ILE A 1 53 ? 2.407 4.072 2.828 1.00 0.00 67 ILE A O 14
ATOM 22720 N N . GLY A 1 54 ? 0.517 3.631 3.989 1.00 0.00 68 GLY A N 14
ATOM 22721 C CA . GLY A 1 54 ? -0.016 4.975 3.848 1.00 0.00 68 GLY A CA 14
ATOM 22722 C C . GLY A 1 54 ? 0.315 5.555 2.471 1.00 0.00 68 GLY A C 14
ATOM 22723 O O . GLY A 1 54 ? 0.739 6.705 2.362 1.00 0.00 68 GLY A O 14
ATOM 22727 N N . THR A 1 55 ? 0.109 4.733 1.453 1.00 0.00 69 THR A N 14
ATOM 22728 C CA . THR A 1 55 ? 0.380 5.148 0.088 1.00 0.00 69 THR A CA 14
ATOM 22729 C C . THR A 1 55 ? -0.892 5.063 -0.759 1.00 0.00 69 THR A C 14
ATOM 22730 O O . THR A 1 55 ? -1.449 3.982 -0.939 1.00 0.00 69 THR A O 14
ATOM 22741 N N . CYS A 1 56 ? -1.312 6.216 -1.256 1.00 0.00 70 CYS A N 14
ATOM 22742 C CA . CYS A 1 56 ? -2.508 6.286 -2.079 1.00 0.00 70 CYS A CA 14
ATOM 22743 C C . CYS A 1 56 ? -2.078 6.339 -3.547 1.00 0.00 70 CYS A C 14
ATOM 22744 O O . CYS A 1 56 ? -1.524 7.341 -3.998 1.00 0.00 70 CYS A O 14
ATOM 22750 N N . TRP A 1 57 ? -2.349 5.249 -4.250 1.00 0.00 71 TRP A N 14
ATOM 22751 C CA . TRP A 1 57 ? -1.997 5.160 -5.656 1.00 0.00 71 TRP A CA 14
ATOM 22752 C C . TRP A 1 57 ? -3.226 5.555 -6.477 1.00 0.00 71 TRP A C 14
ATOM 22753 O O . TRP A 1 57 ? -4.354 5.472 -5.992 1.00 0.00 71 TRP A O 14
ATOM 22773 N N . PRO A 1 58 ? -2.961 5.987 -7.739 1.00 0.00 72 PRO A N 14
ATOM 22774 C CA . PRO A 1 58 ? -4.032 6.395 -8.632 1.00 0.00 72 PRO A CA 14
ATOM 22775 C C . PRO A 1 58 ? -4.789 5.179 -9.170 1.00 0.00 72 PRO A C 14
ATOM 22776 O O . PRO A 1 58 ? -4.201 4.119 -9.376 1.00 0.00 72 PRO A O 14
ATOM 22784 N N . GLN A 1 59 ? -6.083 5.374 -9.385 1.00 0.00 73 GLN A N 14
ATOM 22785 C CA . GLN A 1 59 ? -6.926 4.307 -9.895 1.00 0.00 73 GLN A CA 14
ATOM 22786 C C . GLN A 1 59 ? -6.221 3.574 -11.038 1.00 0.00 73 GLN A C 14
ATOM 22787 O O . GLN A 1 59 ? -5.187 4.028 -11.527 1.00 0.00 73 GLN A O 14
ATOM 22799 N N . SER A 1 60 ? -6.808 2.453 -11.431 1.00 0.00 74 SER A N 14
ATOM 22800 C CA . SER A 1 60 ? -6.248 1.654 -12.507 1.00 0.00 74 SER A CA 14
ATOM 22801 C C . SER A 1 60 ? -7.334 0.761 -13.114 1.00 0.00 74 SER A C 14
ATOM 22802 O O . SER A 1 60 ? -8.434 0.662 -12.574 1.00 0.00 74 SER A O 14
ATOM 22809 N N . ALA A 1 61 ? -6.985 0.135 -14.228 1.00 0.00 75 ALA A N 14
ATOM 22810 C CA . ALA A 1 61 ? -7.916 -0.747 -14.913 1.00 0.00 75 ALA A CA 14
ATOM 22811 C C . ALA A 1 61 ? -7.768 -2.165 -14.362 1.00 0.00 75 ALA A C 14
ATOM 22812 O O . ALA A 1 61 ? -6.740 -2.505 -13.777 1.00 0.00 75 ALA A O 14
ATOM 22819 N N . PRO A 1 62 ? -8.838 -2.978 -14.572 1.00 0.00 76 PRO A N 14
ATOM 22820 C CA . PRO A 1 62 ? -8.838 -4.353 -14.102 1.00 0.00 76 PRO A CA 14
ATOM 22821 C C . PRO A 1 62 ? -7.952 -5.234 -14.985 1.00 0.00 76 PRO A C 14
ATOM 22822 O O . PRO A 1 62 ? -7.856 -5.013 -16.192 1.00 0.00 76 PRO A O 14
ATOM 22830 N N . GLY A 1 63 ? -7.326 -6.214 -14.350 1.00 0.00 77 GLY A N 14
ATOM 22831 C CA . GLY A 1 63 ? -6.451 -7.129 -15.063 1.00 0.00 77 GLY A CA 14
ATOM 22832 C C . GLY A 1 63 ? -5.153 -6.435 -15.478 1.00 0.00 77 GLY A C 14
ATOM 22833 O O . GLY A 1 63 ? -4.324 -7.023 -16.170 1.00 0.00 77 GLY A O 14
ATOM 22837 N N . ALA A 1 64 ? -5.016 -5.193 -15.038 1.00 0.00 78 ALA A N 14
ATOM 22838 C CA . ALA A 1 64 ? -3.832 -4.412 -15.354 1.00 0.00 78 ALA A CA 14
ATOM 22839 C C . ALA A 1 64 ? -2.638 -4.965 -14.574 1.00 0.00 78 ALA A C 14
ATOM 22840 O O . ALA A 1 64 ? -2.586 -6.157 -14.275 1.00 0.00 78 ALA A O 14
ATOM 22847 N N . LEU A 1 65 ? -1.709 -4.072 -14.267 1.00 0.00 79 LEU A N 14
ATOM 22848 C CA . LEU A 1 65 ? -0.519 -4.456 -13.527 1.00 0.00 79 LEU A CA 14
ATOM 22849 C C . LEU A 1 65 ? 0.314 -3.207 -13.226 1.00 0.00 79 LEU A C 14
ATOM 22850 O O . LEU A 1 65 ? 1.121 -2.781 -14.051 1.00 0.00 79 LEU A O 14
ATOM 22865 N N . VAL A 1 66 ? 0.089 -2.657 -12.042 1.00 0.00 80 VAL A N 14
ATOM 22866 C CA . VAL A 1 66 ? 0.808 -1.466 -11.622 1.00 0.00 80 VAL A CA 14
ATOM 22867 C C . VAL A 1 66 ? 2.042 -1.877 -10.818 1.00 0.00 80 VAL A C 14
ATOM 22868 O O . VAL A 1 66 ? 2.170 -1.526 -9.646 1.00 0.00 80 VAL A O 14
ATOM 22881 N N . GLU A 1 67 ? 2.921 -2.617 -11.479 1.00 0.00 81 GLU A N 14
ATOM 22882 C CA . GLU A 1 67 ? 4.140 -3.081 -10.840 1.00 0.00 81 GLU A CA 14
ATOM 22883 C C . GLU A 1 67 ? 5.300 -2.137 -11.163 1.00 0.00 81 GLU A C 14
ATOM 22884 O O . GLU A 1 67 ? 5.324 -1.517 -12.224 1.00 0.00 81 GLU A O 14
ATOM 22894 N N . ARG A 1 68 ? 6.234 -2.057 -10.226 1.00 0.00 82 ARG A N 14
ATOM 22895 C CA . ARG A 1 68 ? 7.394 -1.199 -10.398 1.00 0.00 82 ARG A CA 14
ATOM 22896 C C . ARG A 1 68 ? 8.545 -1.678 -9.510 1.00 0.00 82 ARG A C 14
ATOM 22897 O O . ARG A 1 68 ? 8.969 -0.969 -8.599 1.00 0.00 82 ARG A O 14
ATOM 22915 N N . PRO A 1 69 ? 9.030 -2.912 -9.815 1.00 0.00 83 PRO A N 14
ATOM 22916 C CA . PRO A 1 69 ? 10.123 -3.495 -9.055 1.00 0.00 83 PRO A CA 14
ATOM 22917 C C . PRO A 1 69 ? 11.456 -2.842 -9.424 1.00 0.00 83 PRO A C 14
ATOM 22918 O O . PRO A 1 69 ? 11.771 -2.686 -10.602 1.00 0.00 83 PRO A O 14
ATOM 22926 N N . CYS A 1 70 ? 12.205 -2.476 -8.392 1.00 0.00 84 CYS A N 14
ATOM 22927 C CA . CYS A 1 70 ? 13.497 -1.842 -8.594 1.00 0.00 84 CYS A CA 14
ATOM 22928 C C . CYS A 1 70 ? 13.274 -0.518 -9.327 1.00 0.00 84 CYS A C 14
ATOM 22929 O O . CYS A 1 70 ? 12.523 -0.461 -10.299 1.00 0.00 84 CYS A O 14
ATOM 22935 N N . PRO A 1 71 ? 13.958 0.542 -8.819 1.00 0.00 85 PRO A N 14
ATOM 22936 C CA . PRO A 1 71 ? 13.843 1.862 -9.414 1.00 0.00 85 PRO A CA 14
ATOM 22937 C C . PRO A 1 71 ? 14.625 1.942 -10.726 1.00 0.00 85 PRO A C 14
ATOM 22938 O O . PRO A 1 71 ? 14.904 0.919 -11.350 1.00 0.00 85 PRO A O 14
ATOM 22946 N N . GLU A 1 72 ? 14.957 3.168 -11.106 1.00 0.00 86 GLU A N 14
ATOM 22947 C CA . GLU A 1 72 ? 15.701 3.395 -12.333 1.00 0.00 86 GLU A CA 14
ATOM 22948 C C . GLU A 1 72 ? 17.026 4.099 -12.027 1.00 0.00 86 GLU A C 14
ATOM 22949 O O . GLU A 1 72 ? 17.650 3.837 -11.001 1.00 0.00 86 GLU A O 14
ATOM 22959 N N . TYR A 1 73 ? 17.414 4.980 -12.938 1.00 0.00 87 TYR A N 14
ATOM 22960 C CA . TYR A 1 73 ? 18.652 5.724 -12.779 1.00 0.00 87 TYR A CA 14
ATOM 22961 C C . TYR A 1 73 ? 19.854 4.779 -12.707 1.00 0.00 87 TYR A C 14
ATOM 22962 O O . TYR A 1 73 ? 20.549 4.577 -13.701 1.00 0.00 87 TYR A O 14
ATOM 22979 N N . PHE A 1 74 ? 20.062 4.227 -11.521 1.00 0.00 88 PHE A N 14
ATOM 22980 C CA . PHE A 1 74 ? 21.168 3.309 -11.306 1.00 0.00 88 PHE A CA 14
ATOM 22981 C C . PHE A 1 74 ? 20.682 1.858 -11.296 1.00 0.00 88 PHE A C 14
ATOM 22982 O O . PHE A 1 74 ? 21.402 0.955 -11.720 1.00 0.00 88 PHE A O 14
ATOM 22998 N N . ASN A 1 75 ? 19.463 1.679 -10.807 1.00 0.00 89 ASN A N 14
ATOM 22999 C CA . ASN A 1 75 ? 18.872 0.353 -10.736 1.00 0.00 89 ASN A CA 14
ATOM 23000 C C . ASN A 1 75 ? 19.320 -0.330 -9.442 1.00 0.00 89 ASN A C 14
ATOM 23001 O O . ASN A 1 75 ? 20.513 -0.544 -9.229 1.00 0.00 89 ASN A O 14
ATOM 23011 N N . GLY A 1 76 ? 18.340 -0.654 -8.612 1.00 0.00 90 GLY A N 14
ATOM 23012 C CA . GLY A 1 76 ? 18.617 -1.309 -7.345 1.00 0.00 90 GLY A CA 14
ATOM 23013 C C . GLY A 1 76 ? 17.528 -0.998 -6.316 1.00 0.00 90 GLY A C 14
ATOM 23014 O O . GLY A 1 76 ? 16.534 -1.717 -6.223 1.00 0.00 90 GLY A O 14
ATOM 23018 N N . ILE A 1 77 ? 17.752 0.073 -5.570 1.00 0.00 91 ILE A N 14
ATOM 23019 C CA . ILE A 1 77 ? 16.803 0.489 -4.552 1.00 0.00 91 ILE A CA 14
ATOM 23020 C C . ILE A 1 77 ? 17.330 1.741 -3.849 1.00 0.00 91 ILE A C 14
ATOM 23021 O O . ILE A 1 77 ? 18.135 1.645 -2.924 1.00 0.00 91 ILE A O 14
ATOM 23036 N N . LYS A 1 78 ? 16.855 2.887 -4.315 1.00 0.00 92 LYS A N 14
ATOM 23037 C CA . LYS A 1 78 ? 17.269 4.157 -3.742 1.00 0.00 92 LYS A CA 14
ATOM 23038 C C . LYS A 1 78 ? 16.640 5.301 -4.540 1.00 0.00 92 LYS A C 14
ATOM 23039 O O . LYS A 1 78 ? 17.307 6.287 -4.848 1.00 0.00 92 LYS A O 14
ATOM 23054 N N . TYR A 1 79 ? 15.364 5.130 -4.854 1.00 0.00 93 TYR A N 14
ATOM 23055 C CA . TYR A 1 79 ? 14.638 6.135 -5.611 1.00 0.00 93 TYR A CA 14
ATOM 23056 C C . TYR A 1 79 ? 13.917 7.109 -4.677 1.00 0.00 93 TYR A C 14
ATOM 23057 O O . TYR A 1 79 ? 14.307 7.271 -3.521 1.00 0.00 93 TYR A O 14
ATOM 23074 N N . ASN A 1 80 ? 12.877 7.733 -5.212 1.00 0.00 94 ASN A N 14
ATOM 23075 C CA . ASN A 1 80 ? 12.098 8.686 -4.442 1.00 0.00 94 ASN A CA 14
ATOM 23076 C C . ASN A 1 80 ? 12.058 8.241 -2.978 1.00 0.00 94 ASN A C 14
ATOM 23077 O O . ASN A 1 80 ? 12.508 8.966 -2.093 1.00 0.00 94 ASN A O 14
ATOM 23087 N N . THR A 1 81 ? 11.515 7.050 -2.770 1.00 0.00 95 THR A N 14
ATOM 23088 C CA . THR A 1 81 ? 11.411 6.500 -1.429 1.00 0.00 95 THR A CA 14
ATOM 23089 C C . THR A 1 81 ? 10.448 5.312 -1.414 1.00 0.00 95 THR A C 14
ATOM 23090 O O . THR A 1 81 ? 10.634 4.368 -0.648 1.00 0.00 95 THR A O 14
ATOM 23101 N N . THR A 1 82 ? 9.439 5.397 -2.269 1.00 0.00 96 THR A N 14
ATOM 23102 C CA . THR A 1 82 ? 8.446 4.341 -2.364 1.00 0.00 96 THR A CA 14
ATOM 23103 C C . THR A 1 82 ? 9.128 2.972 -2.431 1.00 0.00 96 THR A C 14
ATOM 23104 O O . THR A 1 82 ? 8.660 2.011 -1.824 1.00 0.00 96 THR A O 14
ATOM 23115 N N . ARG A 1 83 ? 10.223 2.929 -3.176 1.00 0.00 97 ARG A N 14
ATOM 23116 C CA . ARG A 1 83 ? 10.973 1.695 -3.332 1.00 0.00 97 ARG A CA 14
ATOM 23117 C C . ARG A 1 83 ? 10.118 0.638 -4.033 1.00 0.00 97 ARG A C 14
ATOM 23118 O O . ARG A 1 83 ? 8.928 0.849 -4.261 1.00 0.00 97 ARG A O 14
ATOM 23136 N N . ASN A 1 84 ? 10.758 -0.477 -4.356 1.00 0.00 98 ASN A N 14
ATOM 23137 C CA . ASN A 1 84 ? 10.071 -1.567 -5.026 1.00 0.00 98 ASN A CA 14
ATOM 23138 C C . ASN A 1 84 ? 8.672 -1.728 -4.428 1.00 0.00 98 ASN A C 14
ATOM 23139 O O . ASN A 1 84 ? 8.478 -1.526 -3.230 1.00 0.00 98 ASN A O 14
ATOM 23149 N N . ALA A 1 85 ? 7.732 -2.086 -5.291 1.00 0.00 99 ALA A N 14
ATOM 23150 C CA . ALA A 1 85 ? 6.356 -2.274 -4.862 1.00 0.00 99 ALA A CA 14
ATOM 23151 C C . ALA A 1 85 ? 5.453 -2.376 -6.093 1.00 0.00 99 ALA A C 14
ATOM 23152 O O . ALA A 1 85 ? 5.365 -1.437 -6.882 1.00 0.00 99 ALA A O 14
ATOM 23159 N N . TYR A 1 86 ? 4.805 -3.525 -6.219 1.00 0.00 100 TYR A N 14
ATOM 23160 C CA . TYR A 1 86 ? 3.911 -3.761 -7.339 1.00 0.00 100 TYR A CA 14
ATOM 23161 C C . TYR A 1 86 ? 2.598 -4.393 -6.871 1.00 0.00 100 TYR A C 14
ATOM 23162 O O . TYR A 1 86 ? 2.590 -5.198 -5.942 1.00 0.00 100 TYR A O 14
ATOM 23179 N N . ARG A 1 87 ? 1.521 -4.004 -7.538 1.00 0.00 101 ARG A N 14
ATOM 23180 C CA . ARG A 1 87 ? 0.206 -4.522 -7.201 1.00 0.00 101 ARG A CA 14
ATOM 23181 C C . ARG A 1 87 ? -0.541 -4.938 -8.470 1.00 0.00 101 ARG A C 14
ATOM 23182 O O . ARG A 1 87 ? -0.668 -4.150 -9.406 1.00 0.00 101 ARG A O 14
ATOM 23200 N N . GLU A 1 88 ? -1.016 -6.174 -8.460 1.00 0.00 102 GLU A N 14
ATOM 23201 C CA . GLU A 1 88 ? -1.748 -6.705 -9.599 1.00 0.00 102 GLU A CA 14
ATOM 23202 C C . GLU A 1 88 ? -3.237 -6.383 -9.468 1.00 0.00 102 GLU A C 14
ATOM 23203 O O . GLU A 1 88 ? -3.794 -6.438 -8.372 1.00 0.00 102 GLU A O 14
ATOM 23213 N N . CYS A 1 89 ? -3.841 -6.056 -10.602 1.00 0.00 103 CYS A N 14
ATOM 23214 C CA . CYS A 1 89 ? -5.256 -5.726 -10.627 1.00 0.00 103 CYS A CA 14
ATOM 23215 C C . CYS A 1 89 ? -6.015 -6.913 -11.225 1.00 0.00 103 CYS A C 14
ATOM 23216 O O . CYS A 1 89 ? -5.877 -7.208 -12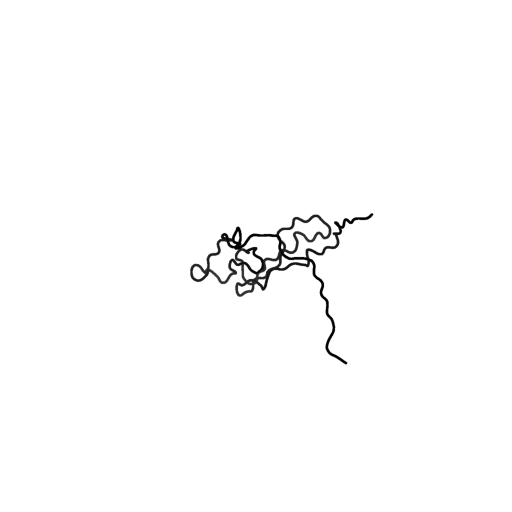.412 1.00 0.00 103 CYS A O 14
ATOM 23222 N N . LEU A 1 90 ? -6.799 -7.561 -10.377 1.00 0.00 104 LEU A N 14
ATOM 23223 C CA . LEU A 1 90 ? -7.580 -8.709 -10.806 1.00 0.00 104 LEU A CA 14
ATOM 23224 C C . LEU A 1 90 ? -8.603 -8.261 -11.852 1.00 0.00 104 LEU A C 14
ATOM 23225 O O . LEU A 1 90 ? -8.880 -7.070 -11.985 1.00 0.00 104 LEU A O 14
ATOM 23240 N N . GLU A 1 91 ? -9.138 -9.240 -12.567 1.00 0.00 105 GLU A N 14
ATOM 23241 C CA . GLU A 1 91 ? -10.125 -8.962 -13.596 1.00 0.00 105 GLU A CA 14
ATOM 23242 C C . GLU A 1 91 ? -11.489 -8.687 -12.962 1.00 0.00 105 GLU A C 14
ATOM 23243 O O . GLU A 1 91 ? -12.470 -8.452 -13.669 1.00 0.00 105 GLU A O 14
ATOM 23253 N N . ASN A 1 92 ? -11.510 -8.724 -11.638 1.00 0.00 106 ASN A N 14
ATOM 23254 C CA . ASN A 1 92 ? -12.738 -8.481 -10.902 1.00 0.00 106 ASN A CA 14
ATOM 23255 C C . ASN A 1 92 ? -12.804 -7.006 -10.499 1.00 0.00 106 ASN A C 14
ATOM 23256 O O . ASN A 1 92 ? -13.792 -6.561 -9.917 1.00 0.00 106 ASN A O 14
ATOM 23266 N N . GLY A 1 93 ? -11.739 -6.289 -10.826 1.00 0.00 107 GLY A N 14
ATOM 23267 C CA . GLY A 1 93 ? -11.663 -4.874 -10.506 1.00 0.00 107 GLY A CA 14
ATOM 23268 C C . GLY A 1 93 ? -11.241 -4.662 -9.051 1.00 0.00 107 GLY A C 14
ATOM 23269 O O . GLY A 1 93 ? -11.804 -3.821 -8.353 1.00 0.00 107 GLY A O 14
ATOM 23273 N N . THR A 1 94 ? -10.254 -5.442 -8.635 1.00 0.00 108 THR A N 14
ATOM 23274 C CA . THR A 1 94 ? -9.750 -5.352 -7.275 1.00 0.00 108 THR A CA 14
ATOM 23275 C C . THR A 1 94 ? -8.222 -5.283 -7.276 1.00 0.00 108 THR A C 14
ATOM 23276 O O . THR A 1 94 ? -7.583 -5.597 -8.279 1.00 0.00 108 THR A O 14
ATOM 23287 N N . TRP A 1 95 ? -7.679 -4.869 -6.141 1.00 0.00 109 TRP A N 14
ATOM 23288 C CA . TRP A 1 95 ? -6.238 -4.755 -5.998 1.00 0.00 109 TRP A CA 14
ATOM 23289 C C . TRP A 1 95 ? -5.700 -6.109 -5.529 1.00 0.00 109 TRP A C 14
ATOM 23290 O O . TRP A 1 95 ? -6.443 -7.087 -5.463 1.00 0.00 109 TRP A O 14
ATOM 23310 N N . ALA A 1 96 ? -4.413 -6.123 -5.216 1.00 0.00 110 ALA A N 14
ATOM 23311 C CA . ALA A 1 96 ? -3.767 -7.340 -4.756 1.00 0.00 110 ALA A CA 14
ATOM 23312 C C . ALA A 1 96 ? -3.840 -7.405 -3.228 1.00 0.00 110 ALA A C 14
ATOM 23313 O O . ALA A 1 96 ? -4.643 -6.707 -2.612 1.00 0.00 110 ALA A O 14
ATOM 23320 N N . SER A 1 97 ? -2.989 -8.248 -2.663 1.00 0.00 111 SER A N 14
ATOM 23321 C CA . SER A 1 97 ? -2.946 -8.412 -1.220 1.00 0.00 111 SER A CA 14
ATOM 23322 C C . SER A 1 97 ? -2.369 -7.156 -0.566 1.00 0.00 111 SER A C 14
ATOM 23323 O O . SER A 1 97 ? -2.969 -6.595 0.348 1.00 0.00 111 SER A O 14
ATOM 23330 N N . ARG A 1 98 ? -1.208 -6.751 -1.062 1.00 0.00 112 ARG A N 14
ATOM 23331 C CA . ARG A 1 98 ? -0.542 -5.570 -0.538 1.00 0.00 112 ARG A CA 14
ATOM 23332 C C . ARG A 1 98 ? 0.761 -5.313 -1.299 1.00 0.00 112 ARG A C 14
ATOM 23333 O O . ARG A 1 98 ? 1.643 -6.170 -1.333 1.00 0.00 112 ARG A O 14
ATOM 23351 N N . VAL A 1 99 ? 0.839 -4.131 -1.892 1.00 0.00 113 VAL A N 14
ATOM 23352 C CA . VAL A 1 99 ? 2.018 -3.751 -2.650 1.00 0.00 113 VAL A CA 14
ATOM 23353 C C . VAL A 1 99 ? 3.269 -4.036 -1.817 1.00 0.00 113 VAL A C 14
ATOM 23354 O O . VAL A 1 99 ? 3.170 -4.485 -0.675 1.00 0.00 113 VAL A O 14
ATOM 23367 N N . ASN A 1 100 ? 4.417 -3.762 -2.419 1.00 0.00 114 ASN A N 14
ATOM 23368 C CA . ASN A 1 100 ? 5.686 -3.983 -1.745 1.00 0.00 114 ASN A CA 14
ATOM 23369 C C . ASN A 1 100 ? 6.166 -5.409 -2.028 1.00 0.00 114 ASN A C 14
ATOM 23370 O O . ASN A 1 100 ? 5.960 -5.932 -3.121 1.00 0.00 114 ASN A O 14
ATOM 23380 N N . TYR A 1 101 ? 6.798 -5.995 -1.021 1.00 0.00 115 TYR A N 14
ATOM 23381 C CA . TYR A 1 101 ? 7.309 -7.350 -1.146 1.00 0.00 115 TYR A CA 14
ATOM 23382 C C . TYR A 1 101 ? 7.814 -7.615 -2.566 1.00 0.00 115 TYR A C 14
ATOM 23383 O O . TYR A 1 101 ? 7.048 -8.029 -3.435 1.00 0.00 115 TYR A O 14
ATOM 23400 N N . SER A 1 102 ? 9.102 -7.367 -2.759 1.00 0.00 116 SER A N 14
ATOM 23401 C CA . SER A 1 102 ? 9.718 -7.574 -4.058 1.00 0.00 116 SER A CA 14
ATOM 23402 C C . SER A 1 102 ? 10.881 -8.561 -3.934 1.00 0.00 116 SER A C 14
ATOM 23403 O O . SER A 1 102 ? 10.795 -9.690 -4.414 1.00 0.00 116 SER A O 14
ATOM 23410 N N . HIS A 1 103 ? 11.941 -8.099 -3.287 1.00 0.00 117 HIS A N 14
ATOM 23411 C CA . HIS A 1 103 ? 13.119 -8.926 -3.094 1.00 0.00 117 HIS A CA 14
ATOM 23412 C C . HIS A 1 103 ? 13.957 -8.935 -4.374 1.00 0.00 117 HIS A C 14
ATOM 23413 O O . HIS A 1 103 ? 14.882 -9.733 -4.510 1.00 0.00 117 HIS A O 14
ATOM 23426 N N . CYS A 1 104 ? 13.601 -8.036 -5.281 1.00 0.00 118 CYS A N 14
ATOM 23427 C CA . CYS A 1 104 ? 14.308 -7.929 -6.546 1.00 0.00 118 CYS A CA 14
ATOM 23428 C C . CYS A 1 104 ? 15.777 -7.619 -6.251 1.00 0.00 118 CYS A C 14
ATOM 23429 O O . CYS A 1 104 ? 16.671 -8.321 -6.723 1.00 0.00 118 CYS A O 14
ATOM 23435 N N . GLU A 1 105 ? 15.981 -6.567 -5.472 1.00 0.00 119 GLU A N 14
ATOM 23436 C CA . GLU A 1 105 ? 17.327 -6.155 -5.108 1.00 0.00 119 GLU A CA 14
ATOM 23437 C C . GLU A 1 105 ? 17.327 -5.513 -3.720 1.00 0.00 119 GLU A C 14
ATOM 23438 O O . GLU A 1 105 ? 17.051 -4.322 -3.583 1.00 0.00 119 GLU A O 14
ATOM 23448 N N . PRO A 1 106 ? 17.650 -6.351 -2.698 1.00 0.00 120 PRO A N 14
ATOM 23449 C CA . PRO A 1 106 ? 17.691 -5.876 -1.325 1.00 0.00 120 PRO A CA 14
ATOM 23450 C C . PRO A 1 106 ? 18.942 -5.033 -1.073 1.00 0.00 120 PRO A C 14
ATOM 23451 O O . PRO A 1 106 ? 19.999 -5.567 -0.744 1.00 0.00 120 PRO A O 14
ATOM 23459 N N . ILE A 1 107 ? 18.779 -3.728 -1.239 1.00 0.00 121 ILE A N 14
ATOM 23460 C CA . ILE A 1 107 ? 19.883 -2.805 -1.034 1.00 0.00 121 ILE A CA 14
ATOM 23461 C C . ILE A 1 107 ? 21.189 -3.472 -1.471 1.00 0.00 121 ILE A C 14
ATOM 23462 O O . ILE A 1 107 ? 22.165 -3.483 -0.723 1.00 0.00 121 ILE A O 14
ATOM 23477 N N . LEU A 1 108 ? 21.163 -4.011 -2.681 1.00 0.00 122 LEU A N 14
ATOM 23478 C CA . LEU A 1 108 ? 22.333 -4.679 -3.228 1.00 0.00 122 LEU A CA 14
ATOM 23479 C C . LEU A 1 108 ? 23.431 -3.645 -3.483 1.00 0.00 122 LEU A C 14
ATOM 23480 O O . LEU A 1 108 ? 23.147 -2.520 -3.891 1.00 0.00 122 LEU A O 14
ATOM 23495 N N . ASP A 1 109 ? 24.663 -4.064 -3.232 1.00 0.00 123 ASP A N 14
ATOM 23496 C CA . ASP A 1 109 ? 25.806 -3.189 -3.429 1.00 0.00 123 ASP A CA 14
ATOM 23497 C C . ASP A 1 109 ? 26.968 -3.671 -2.559 1.00 0.00 123 ASP A C 14
ATOM 23498 O O . ASP A 1 109 ? 26.912 -3.579 -1.334 1.00 0.00 123 ASP A O 14
ATOM 23506 N N . ASP A 1 110 ? 27.996 -4.175 -3.228 1.00 0.00 124 ASP A N 14
ATOM 23507 C CA . ASP A 1 110 ? 29.170 -4.672 -2.530 1.00 0.00 124 ASP A CA 14
ATOM 23508 C C . ASP A 1 110 ? 28.775 -5.873 -1.668 1.00 0.00 124 ASP A C 14
ATOM 23509 O O . ASP A 1 110 ? 28.209 -5.708 -0.589 1.00 0.00 124 ASP A O 14
ATOM 23517 N N . LYS A 1 111 ? 29.092 -7.055 -2.177 1.00 0.00 125 LYS A N 14
ATOM 23518 C CA . LYS A 1 111 ? 28.778 -8.284 -1.466 1.00 0.00 125 LYS A CA 14
ATOM 23519 C C . LYS A 1 111 ? 29.739 -9.386 -1.914 1.00 0.00 125 LYS A C 14
ATOM 23520 O O . LYS A 1 111 ? 30.801 -9.103 -2.465 1.00 0.00 125 LYS A O 14
ATOM 23535 N N . GLN A 1 112 ? 29.330 -10.622 -1.662 1.00 0.00 126 GLN A N 14
ATOM 23536 C CA . GLN A 1 112 ? 30.141 -11.769 -2.033 1.00 0.00 126 GLN A CA 14
ATOM 23537 C C . GLN A 1 112 ? 31.627 -11.435 -1.893 1.00 0.00 126 GLN A C 14
ATOM 23538 O O . GLN A 1 112 ? 32.258 -10.984 -2.848 1.00 0.00 126 GLN A O 14
ATOM 23550 N N . ARG A 1 113 ? 32.144 -11.669 -0.696 1.00 0.00 127 ARG A N 14
ATOM 23551 C CA . ARG A 1 113 ? 33.544 -11.399 -0.418 1.00 0.00 127 ARG A CA 14
ATOM 23552 C C . ARG A 1 113 ? 34.179 -12.586 0.308 1.00 0.00 127 ARG A C 14
ATOM 23553 O O . ARG A 1 113 ? 33.721 -12.980 1.380 1.00 0.00 127 ARG A O 14
ATOM 23571 N N . LYS A 1 114 ? 35.225 -13.123 -0.303 1.00 0.00 128 LYS A N 14
ATOM 23572 C CA . LYS A 1 114 ? 35.928 -14.257 0.272 1.00 0.00 128 LYS A CA 14
ATOM 23573 C C . LYS A 1 114 ? 37.413 -14.165 -0.083 1.00 0.00 128 LYS A C 14
ATOM 23574 O O . LYS A 1 114 ? 37.871 -13.143 -0.594 1.00 0.00 128 LYS A O 14
ATOM 23589 N N . TYR A 1 115 ? 38.126 -15.245 0.200 1.00 0.00 129 TYR A N 14
ATOM 23590 C CA . TYR A 1 115 ? 39.549 -15.299 -0.084 1.00 0.00 129 TYR A CA 14
ATOM 23591 C C . TYR A 1 115 ? 40.298 -14.189 0.658 1.00 0.00 129 TYR A C 14
ATOM 23592 O O . TYR A 1 115 ? 39.736 -13.131 0.929 1.00 0.00 129 TYR A O 14
ATOM 23609 N N . ASP A 1 116 ? 41.556 -14.471 0.964 1.00 0.00 130 ASP A N 14
ATOM 23610 C CA . ASP A 1 116 ? 42.388 -13.511 1.668 1.00 0.00 130 ASP A CA 14
ATOM 23611 C C . ASP A 1 116 ? 43.595 -14.232 2.271 1.00 0.00 130 ASP A C 14
ATOM 23612 O O . ASP A 1 116 ? 43.624 -15.461 2.324 1.00 0.00 130 ASP A O 14
ATOM 23620 N N . LEU A 1 117 ? 44.560 -13.438 2.710 1.00 0.00 131 LEU A N 14
ATOM 23621 C CA . LEU A 1 117 ? 45.766 -13.987 3.308 1.00 0.00 131 LEU A CA 14
ATOM 23622 C C . LEU A 1 117 ? 45.491 -14.339 4.770 1.00 0.00 131 LEU A C 14
ATOM 23623 O O . LEU A 1 117 ? 44.754 -13.630 5.455 1.00 0.00 131 LEU A O 14
ATOM 23638 N N . HIS A 1 118 ? 46.097 -15.433 5.207 1.00 0.00 132 HIS A N 14
ATOM 23639 C CA . HIS A 1 118 ? 45.926 -15.887 6.576 1.00 0.00 132 HIS A CA 14
ATOM 23640 C C . HIS A 1 118 ? 46.788 -17.128 6.817 1.00 0.00 132 HIS A C 14
ATOM 23641 O O . HIS A 1 118 ? 47.127 -17.845 5.876 1.00 0.00 132 HIS A O 14
ATOM 23655 N N . TYR A 1 119 ? 47.119 -17.344 8.081 1.00 0.00 133 TYR A N 14
ATOM 23656 C CA . TYR A 1 119 ? 47.936 -18.486 8.457 1.00 0.00 133 TYR A CA 14
ATOM 23657 C C . TYR A 1 119 ? 47.086 -19.573 9.118 1.00 0.00 133 TYR A C 14
ATOM 23658 O O . TYR A 1 119 ? 46.220 -19.275 9.939 1.00 0.00 133 TYR A O 14
ATOM 23675 N N . GLY A 1 1 ? -14.290 66.863 14.119 1.00 0.00 15 GLY A N 15
ATOM 23676 C CA . GLY A 1 1 ? -15.212 65.752 14.278 1.00 0.00 15 GLY A CA 15
ATOM 23677 C C . GLY A 1 1 ? -14.862 64.609 13.323 1.00 0.00 15 GLY A C 15
ATOM 23678 O O . GLY A 1 1 ? -14.618 64.836 12.139 1.00 0.00 15 GLY A O 15
ATOM 23682 N N . SER A 1 2 ? -14.849 63.403 13.873 1.00 0.00 16 SER A N 15
ATOM 23683 C CA . SER A 1 2 ? -14.534 62.224 13.084 1.00 0.00 16 SER A CA 15
ATOM 23684 C C . SER A 1 2 ? -14.866 60.960 13.879 1.00 0.00 16 SER A C 15
ATOM 23685 O O . SER A 1 2 ? -14.281 60.712 14.933 1.00 0.00 16 SER A O 15
ATOM 23692 N N . GLY A 1 3 ? -15.804 60.192 13.343 1.00 0.00 17 GLY A N 15
ATOM 23693 C CA . GLY A 1 3 ? -16.221 58.959 13.990 1.00 0.00 17 GLY A CA 15
ATOM 23694 C C . GLY A 1 3 ? -17.746 58.830 13.994 1.00 0.00 17 GLY A C 15
ATOM 23695 O O . GLY A 1 3 ? -18.281 57.745 13.779 1.00 0.00 17 GLY A O 15
ATOM 23699 N N . MET A 1 4 ? -18.402 59.955 14.241 1.00 0.00 18 MET A N 15
ATOM 23700 C CA . MET A 1 4 ? -19.854 59.981 14.276 1.00 0.00 18 MET A CA 15
ATOM 23701 C C . MET A 1 4 ? -20.400 58.921 15.234 1.00 0.00 18 MET A C 15
ATOM 23702 O O . MET A 1 4 ? -20.577 59.186 16.422 1.00 0.00 18 MET A O 15
ATOM 23714 N N . LYS A 1 5 ? -20.649 57.743 14.683 1.00 0.00 19 LYS A N 15
ATOM 23715 C CA . LYS A 1 5 ? -21.171 56.642 15.475 1.00 0.00 19 LYS A CA 15
ATOM 23716 C C . LYS A 1 5 ? -20.110 55.544 15.575 1.00 0.00 19 LYS A C 15
ATOM 23717 O O . LYS A 1 5 ? -19.658 55.210 16.669 1.00 0.00 19 LYS A O 15
ATOM 23732 N N . GLU A 1 6 ? -19.744 55.012 14.417 1.00 0.00 20 GLU A N 15
ATOM 23733 C CA . GLU A 1 6 ? -18.745 53.959 14.361 1.00 0.00 20 GLU A CA 15
ATOM 23734 C C . GLU A 1 6 ? -18.579 53.463 12.923 1.00 0.00 20 GLU A C 15
ATOM 23735 O O . GLU A 1 6 ? -19.360 53.822 12.044 1.00 0.00 20 GLU A O 15
ATOM 23745 N N . THR A 1 7 ? -17.555 52.643 12.729 1.00 0.00 21 THR A N 15
ATOM 23746 C CA . THR A 1 7 ? -17.276 52.094 11.413 1.00 0.00 21 THR A CA 15
ATOM 23747 C C . THR A 1 7 ? -17.681 50.619 11.354 1.00 0.00 21 THR A C 15
ATOM 23748 O O . THR A 1 7 ? -17.900 49.991 12.388 1.00 0.00 21 THR A O 15
ATOM 23759 N N . ALA A 1 8 ? -17.767 50.111 10.134 1.00 0.00 22 ALA A N 15
ATOM 23760 C CA . ALA A 1 8 ? -18.141 48.722 9.927 1.00 0.00 22 ALA A CA 15
ATOM 23761 C C . ALA A 1 8 ? -17.198 48.092 8.900 1.00 0.00 22 ALA A C 15
ATOM 23762 O O . ALA A 1 8 ? -17.096 48.569 7.770 1.00 0.00 22 ALA A O 15
ATOM 23769 N N . ALA A 1 9 ? -16.532 47.030 9.329 1.00 0.00 23 ALA A N 15
ATOM 23770 C CA . ALA A 1 9 ? -15.600 46.330 8.462 1.00 0.00 23 ALA A CA 15
ATOM 23771 C C . ALA A 1 9 ? -15.043 45.110 9.198 1.00 0.00 23 ALA A C 15
ATOM 23772 O O . ALA A 1 9 ? -14.539 45.230 10.313 1.00 0.00 23 ALA A O 15
ATOM 23779 N N . ALA A 1 10 ? -15.152 43.963 8.544 1.00 0.00 24 ALA A N 15
ATOM 23780 C CA . ALA A 1 10 ? -14.665 42.722 9.123 1.00 0.00 24 ALA A CA 15
ATOM 23781 C C . ALA A 1 10 ? -14.117 41.826 8.010 1.00 0.00 24 ALA A C 15
ATOM 23782 O O . ALA A 1 10 ? -14.533 41.935 6.858 1.00 0.00 24 ALA A O 15
ATOM 23789 N N . LYS A 1 11 ? -13.190 40.961 8.394 1.00 0.00 25 LYS A N 15
ATOM 23790 C CA . LYS A 1 11 ? -12.580 40.046 7.443 1.00 0.00 25 LYS A CA 15
ATOM 23791 C C . LYS A 1 11 ? -12.969 38.611 7.801 1.00 0.00 25 LYS A C 15
ATOM 23792 O O . LYS A 1 11 ? -12.990 38.244 8.975 1.00 0.00 25 LYS A O 15
ATOM 23807 N N . PHE A 1 12 ? -13.266 37.838 6.768 1.00 0.00 26 PHE A N 15
ATOM 23808 C CA . PHE A 1 12 ? -13.652 36.449 6.959 1.00 0.00 26 PHE A CA 15
ATOM 23809 C C . PHE A 1 12 ? -12.520 35.504 6.556 1.00 0.00 26 PHE A C 15
ATOM 23810 O O . PHE A 1 12 ? -11.483 35.946 6.063 1.00 0.00 26 PHE A O 15
ATOM 23826 N N . GLU A 1 13 ? -12.755 34.220 6.782 1.00 0.00 27 GLU A N 15
ATOM 23827 C CA . GLU A 1 13 ? -11.767 33.208 6.449 1.00 0.00 27 GLU A CA 15
ATOM 23828 C C . GLU A 1 13 ? -10.497 33.414 7.276 1.00 0.00 27 GLU A C 15
ATOM 23829 O O . GLU A 1 13 ? -10.302 34.474 7.869 1.00 0.00 27 GLU A O 15
ATOM 23839 N N . ARG A 1 14 ? -9.664 32.383 7.291 1.00 0.00 28 ARG A N 15
ATOM 23840 C CA . ARG A 1 14 ? -8.418 32.436 8.035 1.00 0.00 28 ARG A CA 15
ATOM 23841 C C . ARG A 1 14 ? -7.225 32.379 7.080 1.00 0.00 28 ARG A C 15
ATOM 23842 O O . ARG A 1 14 ? -7.176 31.527 6.194 1.00 0.00 28 ARG A O 15
ATOM 23860 N N . GLN A 1 15 ? -6.292 33.295 7.292 1.00 0.00 29 GLN A N 15
ATOM 23861 C CA . GLN A 1 15 ? -5.102 33.359 6.460 1.00 0.00 29 GLN A CA 15
ATOM 23862 C C . GLN A 1 15 ? -4.011 32.446 7.024 1.00 0.00 29 GLN A C 15
ATOM 23863 O O . GLN A 1 15 ? -3.769 31.362 6.495 1.00 0.00 29 GLN A O 15
ATOM 23875 N N . HIS A 1 16 ? -3.382 32.918 8.090 1.00 0.00 30 HIS A N 15
ATOM 23876 C CA . HIS A 1 16 ? -2.323 32.157 8.731 1.00 0.00 30 HIS A CA 15
ATOM 23877 C C . HIS A 1 16 ? -1.048 32.243 7.889 1.00 0.00 30 HIS A C 15
ATOM 23878 O O . HIS A 1 16 ? -1.110 32.243 6.660 1.00 0.00 30 HIS A O 15
ATOM 23891 N N . MET A 1 17 ? 0.078 32.311 8.583 1.00 0.00 31 MET A N 15
ATOM 23892 C CA . MET A 1 17 ? 1.366 32.397 7.915 1.00 0.00 31 MET A CA 15
ATOM 23893 C C . MET A 1 17 ? 1.802 31.028 7.388 1.00 0.00 31 MET A C 15
ATOM 23894 O O . MET A 1 17 ? 2.691 30.395 7.955 1.00 0.00 31 MET A O 15
ATOM 23906 N N . ASP A 1 18 ? 1.155 30.611 6.309 1.00 0.00 32 ASP A N 15
ATOM 23907 C CA . ASP A 1 18 ? 1.466 29.328 5.701 1.00 0.00 32 ASP A CA 15
ATOM 23908 C C . ASP A 1 18 ? 1.191 28.210 6.708 1.00 0.00 32 ASP A C 15
ATOM 23909 O O . ASP A 1 18 ? 1.360 28.398 7.911 1.00 0.00 32 ASP A O 15
ATOM 23917 N N . SER A 1 19 ? 0.770 27.070 6.179 1.00 0.00 33 SER A N 15
ATOM 23918 C CA . SER A 1 19 ? 0.470 25.922 7.017 1.00 0.00 33 SER A CA 15
ATOM 23919 C C . SER A 1 19 ? 0.792 24.628 6.267 1.00 0.00 33 SER A C 15
ATOM 23920 O O . SER A 1 19 ? 0.730 24.586 5.039 1.00 0.00 33 SER A O 15
ATOM 23927 N N . PRO A 1 20 ? 1.138 23.576 7.056 1.00 0.00 34 PRO A N 15
ATOM 23928 C CA . PRO A 1 20 ? 1.469 22.285 6.479 1.00 0.00 34 PRO A CA 15
ATOM 23929 C C . PRO A 1 20 ? 0.210 21.558 6.003 1.00 0.00 34 PRO A C 15
ATOM 23930 O O . PRO A 1 20 ? -0.839 22.175 5.826 1.00 0.00 34 PRO A O 15
ATOM 23938 N N . ASP A 1 21 ? 0.355 20.255 5.809 1.00 0.00 35 ASP A N 15
ATOM 23939 C CA . ASP A 1 21 ? -0.757 19.437 5.355 1.00 0.00 35 ASP A CA 15
ATOM 23940 C C . ASP A 1 21 ? -1.548 20.203 4.293 1.00 0.00 35 ASP A C 15
ATOM 23941 O O . ASP A 1 21 ? -1.028 21.129 3.674 1.00 0.00 35 ASP A O 15
ATOM 23949 N N . LEU A 1 22 ? -2.794 19.787 4.114 1.00 0.00 36 LEU A N 15
ATOM 23950 C CA . LEU A 1 22 ? -3.661 20.421 3.137 1.00 0.00 36 LEU A CA 15
ATOM 23951 C C . LEU A 1 22 ? -4.983 19.656 3.062 1.00 0.00 36 LEU A C 15
ATOM 23952 O O . LEU A 1 22 ? -5.240 18.947 2.090 1.00 0.00 36 LEU A O 15
ATOM 23967 N N . GLY A 1 23 ? -5.789 19.825 4.101 1.00 0.00 37 GLY A N 15
ATOM 23968 C CA . GLY A 1 23 ? -7.078 19.159 4.164 1.00 0.00 37 GLY A CA 15
ATOM 23969 C C . GLY A 1 23 ? -7.385 18.697 5.591 1.00 0.00 37 GLY A C 15
ATOM 23970 O O . GLY A 1 23 ? -8.411 19.067 6.159 1.00 0.00 37 GLY A O 15
ATOM 23974 N N . THR A 1 24 ? -6.479 17.893 6.128 1.00 0.00 38 THR A N 15
ATOM 23975 C CA . THR A 1 24 ? -6.641 17.377 7.477 1.00 0.00 38 THR A CA 15
ATOM 23976 C C . THR A 1 24 ? -8.103 17.004 7.732 1.00 0.00 38 THR A C 15
ATOM 23977 O O . THR A 1 24 ? -8.735 17.545 8.638 1.00 0.00 38 THR A O 15
ATOM 23988 N N . THR A 1 25 ? -8.596 16.082 6.919 1.00 0.00 39 THR A N 15
ATOM 23989 C CA . THR A 1 25 ? -9.971 15.631 7.046 1.00 0.00 39 THR A CA 15
ATOM 23990 C C . THR A 1 25 ? -10.240 14.464 6.093 1.00 0.00 39 THR A C 15
ATOM 23991 O O . THR A 1 25 ? -11.251 14.451 5.392 1.00 0.00 39 THR A O 15
ATOM 24002 N N . LEU A 1 26 ? -9.317 13.514 6.096 1.00 0.00 40 LEU A N 15
ATOM 24003 C CA . LEU A 1 26 ? -9.442 12.346 5.241 1.00 0.00 40 LEU A CA 15
ATOM 24004 C C . LEU A 1 26 ? -8.243 11.423 5.467 1.00 0.00 40 LEU A C 15
ATOM 24005 O O . LEU A 1 26 ? -7.292 11.792 6.154 1.00 0.00 40 LEU A O 15
ATOM 24020 N N . LEU A 1 27 ? -8.327 10.240 4.876 1.00 0.00 41 LEU A N 15
ATOM 24021 C CA . LEU A 1 27 ? -7.261 9.262 5.004 1.00 0.00 41 LEU A CA 15
ATOM 24022 C C . LEU A 1 27 ? -6.906 8.716 3.620 1.00 0.00 41 LEU A C 15
ATOM 24023 O O . LEU A 1 27 ? -6.151 7.752 3.503 1.00 0.00 41 LEU A O 15
ATOM 24038 N N . GLU A 1 28 ? -7.469 9.356 2.605 1.00 0.00 42 GLU A N 15
ATOM 24039 C CA . GLU A 1 28 ? -7.221 8.946 1.232 1.00 0.00 42 GLU A CA 15
ATOM 24040 C C . GLU A 1 28 ? -6.604 10.099 0.439 1.00 0.00 42 GLU A C 15
ATOM 24041 O O . GLU A 1 28 ? -6.539 10.048 -0.789 1.00 0.00 42 GLU A O 15
ATOM 24051 N N . GLN A 1 29 ? -6.168 11.114 1.170 1.00 0.00 43 GLN A N 15
ATOM 24052 C CA . GLN A 1 29 ? -5.559 12.278 0.549 1.00 0.00 43 GLN A CA 15
ATOM 24053 C C . GLN A 1 29 ? -6.428 12.778 -0.607 1.00 0.00 43 GLN A C 15
ATOM 24054 O O . GLN A 1 29 ? -7.330 13.589 -0.403 1.00 0.00 43 GLN A O 15
ATOM 24066 N N . TYR A 1 30 ? -6.126 12.274 -1.793 1.00 0.00 44 TYR A N 15
ATOM 24067 C CA . TYR A 1 30 ? -6.869 12.660 -2.982 1.00 0.00 44 TYR A CA 15
ATOM 24068 C C . TYR A 1 30 ? -6.427 11.839 -4.195 1.00 0.00 44 TYR A C 15
ATOM 24069 O O . TYR A 1 30 ? -7.230 11.119 -4.788 1.00 0.00 44 TYR A O 15
ATOM 24086 N N . CYS A 1 31 ? -5.152 11.973 -4.528 1.00 0.00 45 CYS A N 15
ATOM 24087 C CA . CYS A 1 31 ? -4.594 11.253 -5.660 1.00 0.00 45 CYS A CA 15
ATOM 24088 C C . CYS A 1 31 ? -5.582 11.349 -6.825 1.00 0.00 45 CYS A C 15
ATOM 24089 O O . CYS A 1 31 ? -6.258 10.376 -7.151 1.00 0.00 45 CYS A O 15
ATOM 24095 N N . HIS A 1 32 ? -5.632 12.532 -7.419 1.00 0.00 46 HIS A N 15
ATOM 24096 C CA . HIS A 1 32 ? -6.526 12.768 -8.541 1.00 0.00 46 HIS A CA 15
ATOM 24097 C C . HIS A 1 32 ? -5.722 12.781 -9.844 1.00 0.00 46 HIS A C 15
ATOM 24098 O O . HIS A 1 32 ? -4.855 13.633 -10.033 1.00 0.00 46 HIS A O 15
ATOM 24111 N N . ARG A 1 33 ? -6.039 11.827 -10.706 1.00 0.00 47 ARG A N 15
ATOM 24112 C CA . ARG A 1 33 ? -5.357 11.718 -11.985 1.00 0.00 47 ARG A CA 15
ATOM 24113 C C . ARG A 1 33 ? -6.347 11.925 -13.132 1.00 0.00 47 ARG A C 15
ATOM 24114 O O . ARG A 1 33 ? -5.952 11.969 -14.297 1.00 0.00 47 ARG A O 15
ATOM 24132 N N . THR A 1 34 ? -7.614 12.048 -12.765 1.00 0.00 48 THR A N 15
ATOM 24133 C CA . THR A 1 34 ? -8.663 12.250 -13.749 1.00 0.00 48 THR A CA 15
ATOM 24134 C C . THR A 1 34 ? -8.829 11.000 -14.616 1.00 0.00 48 THR A C 15
ATOM 24135 O O . THR A 1 34 ? -7.863 10.517 -15.206 1.00 0.00 48 THR A O 15
ATOM 24146 N N . THR A 1 35 ? -10.059 10.512 -14.666 1.00 0.00 49 THR A N 15
ATOM 24147 C CA . THR A 1 35 ? -10.364 9.327 -15.451 1.00 0.00 49 THR A CA 15
ATOM 24148 C C . THR A 1 35 ? -11.831 9.338 -15.885 1.00 0.00 49 THR A C 15
ATOM 24149 O O . THR A 1 35 ? -12.701 9.777 -15.135 1.00 0.00 49 THR A O 15
ATOM 24160 N N . ILE A 1 36 ? -12.060 8.851 -17.096 1.00 0.00 50 ILE A N 15
ATOM 24161 C CA . ILE A 1 36 ? -13.406 8.798 -17.639 1.00 0.00 50 ILE A CA 15
ATOM 24162 C C . ILE A 1 36 ? -14.042 10.188 -17.549 1.00 0.00 50 ILE A C 15
ATOM 24163 O O . ILE A 1 36 ? -14.507 10.593 -16.484 1.00 0.00 50 ILE A O 15
ATOM 24178 N N . GLY A 1 37 ? -14.042 10.878 -18.680 1.00 0.00 51 GLY A N 15
ATOM 24179 C CA . GLY A 1 37 ? -14.613 12.213 -18.742 1.00 0.00 51 GLY A CA 15
ATOM 24180 C C . GLY A 1 37 ? -16.098 12.191 -18.374 1.00 0.00 51 GLY A C 15
ATOM 24181 O O . GLY A 1 37 ? -16.960 12.200 -19.253 1.00 0.00 51 GLY A O 15
ATOM 24185 N N . ASN A 1 38 ? -16.354 12.162 -17.074 1.00 0.00 52 ASN A N 15
ATOM 24186 C CA . ASN A 1 38 ? -17.720 12.139 -16.579 1.00 0.00 52 ASN A CA 15
ATOM 24187 C C . ASN A 1 38 ? -17.714 12.370 -15.067 1.00 0.00 52 ASN A C 15
ATOM 24188 O O . ASN A 1 38 ? -18.558 11.835 -14.351 1.00 0.00 52 ASN A O 15
ATOM 24198 N N . PHE A 1 39 ? -16.752 13.167 -14.626 1.00 0.00 53 PHE A N 15
ATOM 24199 C CA . PHE A 1 39 ? -16.625 13.476 -13.213 1.00 0.00 53 PHE A CA 15
ATOM 24200 C C . PHE A 1 39 ? -16.963 12.256 -12.353 1.00 0.00 53 PHE A C 15
ATOM 24201 O O . PHE A 1 39 ? -17.739 12.356 -11.404 1.00 0.00 53 PHE A O 15
ATOM 24217 N N . SER A 1 40 ? -16.363 11.131 -12.715 1.00 0.00 54 SER A N 15
ATOM 24218 C CA . SER A 1 40 ? -16.590 9.894 -11.989 1.00 0.00 54 SER A CA 15
ATOM 24219 C C . SER A 1 40 ? -15.813 8.752 -12.647 1.00 0.00 54 SER A C 15
ATOM 24220 O O . SER A 1 40 ? -15.146 8.952 -13.661 1.00 0.00 54 SER A O 15
ATOM 24227 N N . GLY A 1 41 ? -15.923 7.577 -12.042 1.00 0.00 55 GLY A N 15
ATOM 24228 C CA . GLY A 1 41 ? -15.240 6.403 -12.555 1.00 0.00 55 GLY A CA 15
ATOM 24229 C C . GLY A 1 41 ? -16.186 5.202 -12.620 1.00 0.00 55 GLY A C 15
ATOM 24230 O O . GLY A 1 41 ? -16.262 4.417 -11.678 1.00 0.00 55 GLY A O 15
ATOM 24234 N N . PRO A 1 42 ? -16.901 5.096 -13.772 1.00 0.00 56 PRO A N 15
ATOM 24235 C CA . PRO A 1 42 ? -17.839 4.004 -13.973 1.00 0.00 56 PRO A CA 15
ATOM 24236 C C . PRO A 1 42 ? -17.102 2.696 -14.269 1.00 0.00 56 PRO A C 15
ATOM 24237 O O . PRO A 1 42 ? -15.910 2.574 -13.991 1.00 0.00 56 PRO A O 15
ATOM 24245 N N . TYR A 1 43 ? -17.843 1.750 -14.827 1.00 0.00 57 TYR A N 15
ATOM 24246 C CA . TYR A 1 43 ? -17.276 0.456 -15.163 1.00 0.00 57 TYR A CA 15
ATOM 24247 C C . TYR A 1 43 ? -16.604 -0.182 -13.944 1.00 0.00 57 TYR A C 15
ATOM 24248 O O . TYR A 1 43 ? -16.412 0.475 -12.922 1.00 0.00 57 TYR A O 15
ATOM 24265 N N . THR A 1 44 ? -16.266 -1.454 -14.093 1.00 0.00 58 THR A N 15
ATOM 24266 C CA . THR A 1 44 ? -15.621 -2.187 -13.017 1.00 0.00 58 THR A CA 15
ATOM 24267 C C . THR A 1 44 ? -14.124 -1.872 -12.980 1.00 0.00 58 THR A C 15
ATOM 24268 O O . THR A 1 44 ? -13.293 -2.759 -13.174 1.00 0.00 58 THR A O 15
ATOM 24279 N N . TYR A 1 45 ? -13.824 -0.606 -12.730 1.00 0.00 59 TYR A N 15
ATOM 24280 C CA . TYR A 1 45 ? -12.442 -0.162 -12.665 1.00 0.00 59 TYR A CA 15
ATOM 24281 C C . TYR A 1 45 ? -11.953 -0.101 -11.216 1.00 0.00 59 TYR A C 15
ATOM 24282 O O . TYR A 1 45 ? -12.754 -0.163 -10.285 1.00 0.00 59 TYR A O 15
ATOM 24299 N N . CYS A 1 46 ? -10.642 0.023 -11.072 1.00 0.00 60 CYS A N 15
ATOM 24300 C CA . CYS A 1 46 ? -10.038 0.094 -9.753 1.00 0.00 60 CYS A CA 15
ATOM 24301 C C . CYS A 1 46 ? -10.259 1.503 -9.198 1.00 0.00 60 CYS A C 15
ATOM 24302 O O . CYS A 1 46 ? -10.544 2.432 -9.952 1.00 0.00 60 CYS A O 15
ATOM 24308 N N . ASN A 1 47 ? -10.118 1.616 -7.886 1.00 0.00 61 ASN A N 15
ATOM 24309 C CA . ASN A 1 47 ? -10.299 2.897 -7.222 1.00 0.00 61 ASN A CA 15
ATOM 24310 C C . ASN A 1 47 ? -8.987 3.310 -6.554 1.00 0.00 61 ASN A C 15
ATOM 24311 O O . ASN A 1 47 ? -8.065 2.502 -6.435 1.00 0.00 61 ASN A O 15
ATOM 24321 N N . THR A 1 48 ? -8.943 4.565 -6.135 1.00 0.00 62 THR A N 15
ATOM 24322 C CA . THR A 1 48 ? -7.758 5.096 -5.482 1.00 0.00 62 THR A CA 15
ATOM 24323 C C . THR A 1 48 ? -7.883 4.965 -3.962 1.00 0.00 62 THR A C 15
ATOM 24324 O O . THR A 1 48 ? -8.929 5.275 -3.393 1.00 0.00 62 THR A O 15
ATOM 24335 N N . THR A 1 49 ? -6.803 4.505 -3.349 1.00 0.00 63 THR A N 15
ATOM 24336 C CA . THR A 1 49 ? -6.778 4.329 -1.906 1.00 0.00 63 THR A CA 15
ATOM 24337 C C . THR A 1 49 ? -5.343 4.407 -1.383 1.00 0.00 63 THR A C 15
ATOM 24338 O O . THR A 1 49 ? -4.392 4.396 -2.165 1.00 0.00 63 THR A O 15
ATOM 24349 N N . LEU A 1 50 ? -5.230 4.483 -0.066 1.00 0.00 64 LEU A N 15
ATOM 24350 C CA . LEU A 1 50 ? -3.926 4.562 0.570 1.00 0.00 64 LEU A CA 15
ATOM 24351 C C . LEU A 1 50 ? -4.008 3.946 1.969 1.00 0.00 64 LEU A C 15
ATOM 24352 O O . LEU A 1 50 ? -5.092 3.836 2.540 1.00 0.00 64 LEU A O 15
ATOM 24367 N N . ASP A 1 51 ? -2.848 3.563 2.481 1.00 0.00 65 ASP A N 15
ATOM 24368 C CA . ASP A 1 51 ? -2.774 2.964 3.802 1.00 0.00 65 ASP A CA 15
ATOM 24369 C C . ASP A 1 51 ? -1.307 2.771 4.190 1.00 0.00 65 ASP A C 15
ATOM 24370 O O . ASP A 1 51 ? -0.417 3.350 3.568 1.00 0.00 65 ASP A O 15
ATOM 24378 N N . GLN A 1 52 ? -1.100 1.958 5.215 1.00 0.00 66 GLN A N 15
ATOM 24379 C CA . GLN A 1 52 ? 0.244 1.684 5.693 1.00 0.00 66 GLN A CA 15
ATOM 24380 C C . GLN A 1 52 ? 1.216 1.588 4.516 1.00 0.00 66 GLN A C 15
ATOM 24381 O O . GLN A 1 52 ? 2.278 2.209 4.531 1.00 0.00 66 GLN A O 15
ATOM 24393 N N . ILE A 1 53 ? 0.820 0.805 3.524 1.00 0.00 67 ILE A N 15
ATOM 24394 C CA . ILE A 1 53 ? 1.643 0.620 2.341 1.00 0.00 67 ILE A CA 15
ATOM 24395 C C . ILE A 1 53 ? 0.777 0.787 1.091 1.00 0.00 67 ILE A C 15
ATOM 24396 O O . ILE A 1 53 ? 0.983 0.100 0.092 1.00 0.00 67 ILE A O 15
ATOM 24411 N N . GLY A 1 54 ? -0.173 1.707 1.187 1.00 0.00 68 GLY A N 15
ATOM 24412 C CA . GLY A 1 54 ? -1.071 1.973 0.077 1.00 0.00 68 GLY A CA 15
ATOM 24413 C C . GLY A 1 54 ? -0.389 2.841 -0.983 1.00 0.00 68 GLY A C 15
ATOM 24414 O O . GLY A 1 54 ? -0.852 2.916 -2.120 1.00 0.00 68 GLY A O 15
ATOM 24418 N N . THR A 1 55 ? 0.699 3.475 -0.572 1.00 0.00 69 THR A N 15
ATOM 24419 C CA . THR A 1 55 ? 1.450 4.334 -1.471 1.00 0.00 69 THR A CA 15
ATOM 24420 C C . THR A 1 55 ? 0.497 5.132 -2.365 1.00 0.00 69 THR A C 15
ATOM 24421 O O . THR A 1 55 ? 0.848 5.491 -3.488 1.00 0.00 69 THR A O 15
ATOM 24432 N N . CYS A 1 56 ? -0.689 5.386 -1.833 1.00 0.00 70 CYS A N 15
ATOM 24433 C CA . CYS A 1 56 ? -1.694 6.134 -2.568 1.00 0.00 70 CYS A CA 15
ATOM 24434 C C . CYS A 1 56 ? -1.756 5.583 -3.994 1.00 0.00 70 CYS A C 15
ATOM 24435 O O . CYS A 1 56 ? -1.139 6.135 -4.903 1.00 0.00 70 CYS A O 15
ATOM 24441 N N . TRP A 1 57 ? -2.507 4.502 -4.145 1.00 0.00 71 TRP A N 15
ATOM 24442 C CA . TRP A 1 57 ? -2.657 3.871 -5.445 1.00 0.00 71 TRP A CA 15
ATOM 24443 C C . TRP A 1 57 ? -3.674 4.683 -6.249 1.00 0.00 71 TRP A C 15
ATOM 24444 O O . TRP A 1 57 ? -4.849 4.745 -5.890 1.00 0.00 71 TRP A O 15
ATOM 24464 N N . PRO A 1 58 ? -3.173 5.300 -7.352 1.00 0.00 72 PRO A N 15
ATOM 24465 C CA . PRO A 1 58 ? -4.023 6.105 -8.212 1.00 0.00 72 PRO A CA 15
ATOM 24466 C C . PRO A 1 58 ? -4.927 5.220 -9.074 1.00 0.00 72 PRO A C 15
ATOM 24467 O O . PRO A 1 58 ? -4.803 5.208 -10.298 1.00 0.00 72 PRO A O 15
ATOM 24475 N N . GLN A 1 59 ? -5.814 4.502 -8.402 1.00 0.00 73 GLN A N 15
ATOM 24476 C CA . GLN A 1 59 ? -6.736 3.616 -9.092 1.00 0.00 73 GLN A CA 15
ATOM 24477 C C . GLN A 1 59 ? -6.020 2.887 -10.231 1.00 0.00 73 GLN A C 15
ATOM 24478 O O . GLN A 1 59 ? -4.793 2.886 -10.298 1.00 0.00 73 GLN A O 15
ATOM 24490 N N . SER A 1 60 ? -6.819 2.284 -11.099 1.00 0.00 74 SER A N 15
ATOM 24491 C CA . SER A 1 60 ? -6.278 1.553 -12.232 1.00 0.00 74 SER A CA 15
ATOM 24492 C C . SER A 1 60 ? -7.379 0.721 -12.892 1.00 0.00 74 SER A C 15
ATOM 24493 O O . SER A 1 60 ? -8.526 0.737 -12.448 1.00 0.00 74 SER A O 15
ATOM 24500 N N . ALA A 1 61 ? -6.991 0.012 -13.943 1.00 0.00 75 ALA A N 15
ATOM 24501 C CA . ALA A 1 61 ? -7.931 -0.825 -14.669 1.00 0.00 75 ALA A CA 15
ATOM 24502 C C . ALA A 1 61 ? -7.777 -2.276 -14.208 1.00 0.00 75 ALA A C 15
ATOM 24503 O O . ALA A 1 61 ? -6.763 -2.637 -13.614 1.00 0.00 75 ALA A O 15
ATOM 24510 N N . PRO A 1 62 ? -8.824 -3.089 -14.509 1.00 0.00 76 PRO A N 15
ATOM 24511 C CA . PRO A 1 62 ? -8.815 -4.493 -14.134 1.00 0.00 76 PRO A CA 15
ATOM 24512 C C . PRO A 1 62 ? -7.883 -5.298 -15.042 1.00 0.00 76 PRO A C 15
ATOM 24513 O O . PRO A 1 62 ? -7.762 -5.001 -16.230 1.00 0.00 76 PRO A O 15
ATOM 24521 N N . GLY A 1 63 ? -7.252 -6.299 -14.451 1.00 0.00 77 GLY A N 15
ATOM 24522 C CA . GLY A 1 63 ? -6.336 -7.149 -15.193 1.00 0.00 77 GLY A CA 15
ATOM 24523 C C . GLY A 1 63 ? -5.094 -6.368 -15.628 1.00 0.00 77 GLY A C 15
ATOM 24524 O O . GLY A 1 63 ? -4.375 -6.793 -16.531 1.00 0.00 77 GLY A O 15
ATOM 24528 N N . ALA A 1 64 ? -4.881 -5.240 -14.968 1.00 0.00 78 ALA A N 15
ATOM 24529 C CA . ALA A 1 64 ? -3.740 -4.396 -15.276 1.00 0.00 78 ALA A CA 15
ATOM 24530 C C . ALA A 1 64 ? -2.527 -4.873 -14.475 1.00 0.00 78 ALA A C 15
ATOM 24531 O O . ALA A 1 64 ? -2.460 -6.035 -14.077 1.00 0.00 78 ALA A O 15
ATOM 24538 N N . LEU A 1 65 ? -1.598 -3.952 -14.263 1.00 0.00 79 LEU A N 15
ATOM 24539 C CA . LEU A 1 65 ? -0.391 -4.266 -13.517 1.00 0.00 79 LEU A CA 15
ATOM 24540 C C . LEU A 1 65 ? 0.290 -2.964 -13.088 1.00 0.00 79 LEU A C 15
ATOM 24541 O O . LEU A 1 65 ? 0.777 -2.208 -13.927 1.00 0.00 79 LEU A O 15
ATOM 24556 N N . VAL A 1 66 ? 0.301 -2.742 -11.782 1.00 0.00 80 VAL A N 15
ATOM 24557 C CA . VAL A 1 66 ? 0.914 -1.544 -11.231 1.00 0.00 80 VAL A CA 15
ATOM 24558 C C . VAL A 1 66 ? 2.180 -1.932 -10.464 1.00 0.00 80 VAL A C 15
ATOM 24559 O O . VAL A 1 66 ? 2.274 -1.702 -9.260 1.00 0.00 80 VAL A O 15
ATOM 24572 N N . GLU A 1 67 ? 3.121 -2.514 -11.194 1.00 0.00 81 GLU A N 15
ATOM 24573 C CA . GLU A 1 67 ? 4.377 -2.935 -10.597 1.00 0.00 81 GLU A CA 15
ATOM 24574 C C . GLU A 1 67 ? 5.478 -1.917 -10.903 1.00 0.00 81 GLU A C 15
ATOM 24575 O O . GLU A 1 67 ? 5.516 -1.347 -11.992 1.00 0.00 81 GLU A O 15
ATOM 24585 N N . ARG A 1 68 ? 6.345 -1.718 -9.921 1.00 0.00 82 ARG A N 15
ATOM 24586 C CA . ARG A 1 68 ? 7.443 -0.780 -10.071 1.00 0.00 82 ARG A CA 15
ATOM 24587 C C . ARG A 1 68 ? 8.506 -1.029 -8.999 1.00 0.00 82 ARG A C 15
ATOM 24588 O O . ARG A 1 68 ? 8.809 -0.143 -8.202 1.00 0.00 82 ARG A O 15
ATOM 24606 N N . PRO A 1 69 ? 9.056 -2.272 -9.015 1.00 0.00 83 PRO A N 15
ATOM 24607 C CA . PRO A 1 69 ? 10.079 -2.650 -8.053 1.00 0.00 83 PRO A CA 15
ATOM 24608 C C . PRO A 1 69 ? 11.424 -2.012 -8.405 1.00 0.00 83 PRO A C 15
ATOM 24609 O O . PRO A 1 69 ? 11.894 -2.128 -9.535 1.00 0.00 83 PRO A O 15
ATOM 24617 N N . CYS A 1 70 ? 12.007 -1.352 -7.414 1.00 0.00 84 CYS A N 15
ATOM 24618 C CA . CYS A 1 70 ? 13.289 -0.695 -7.604 1.00 0.00 84 CYS A CA 15
ATOM 24619 C C . CYS A 1 70 ? 13.218 0.134 -8.888 1.00 0.00 84 CYS A C 15
ATOM 24620 O O . CYS A 1 70 ? 13.373 -0.399 -9.986 1.00 0.00 84 CYS A O 15
ATOM 24626 N N . PRO A 1 71 ? 12.976 1.460 -8.703 1.00 0.00 85 PRO A N 15
ATOM 24627 C CA . PRO A 1 71 ? 12.882 2.369 -9.832 1.00 0.00 85 PRO A CA 15
ATOM 24628 C C . PRO A 1 71 ? 14.266 2.667 -10.413 1.00 0.00 85 PRO A C 15
ATOM 24629 O O . PRO A 1 71 ? 14.828 3.734 -10.171 1.00 0.00 85 PRO A O 15
ATOM 24637 N N . GLU A 1 72 ? 14.776 1.705 -11.168 1.00 0.00 86 GLU A N 15
ATOM 24638 C CA . GLU A 1 72 ? 16.084 1.851 -11.784 1.00 0.00 86 GLU A CA 15
ATOM 24639 C C . GLU A 1 72 ? 16.537 0.521 -12.389 1.00 0.00 86 GLU A C 15
ATOM 24640 O O . GLU A 1 72 ? 15.718 -0.362 -12.641 1.00 0.00 86 GLU A O 15
ATOM 24650 N N . TYR A 1 73 ? 17.840 0.418 -12.603 1.00 0.00 87 TYR A N 15
ATOM 24651 C CA . TYR A 1 73 ? 18.412 -0.789 -13.174 1.00 0.00 87 TYR A CA 15
ATOM 24652 C C . TYR A 1 73 ? 17.895 -1.023 -14.594 1.00 0.00 87 TYR A C 15
ATOM 24653 O O . TYR A 1 73 ? 17.831 -0.093 -15.397 1.00 0.00 87 TYR A O 15
ATOM 24670 N N . PHE A 1 74 ? 17.539 -2.271 -14.862 1.00 0.00 88 PHE A N 15
ATOM 24671 C CA . PHE A 1 74 ? 17.029 -2.639 -16.173 1.00 0.00 88 PHE A CA 15
ATOM 24672 C C . PHE A 1 74 ? 15.632 -2.059 -16.400 1.00 0.00 88 PHE A C 15
ATOM 24673 O O . PHE A 1 74 ? 15.401 -1.352 -17.379 1.00 0.00 88 PHE A O 15
ATOM 24689 N N . ASN A 1 75 ? 14.735 -2.380 -15.478 1.00 0.00 89 ASN A N 15
ATOM 24690 C CA . ASN A 1 75 ? 13.367 -1.900 -15.566 1.00 0.00 89 ASN A CA 15
ATOM 24691 C C . ASN A 1 75 ? 13.051 -1.535 -17.017 1.00 0.00 89 ASN A C 15
ATOM 24692 O O . ASN A 1 75 ? 12.596 -2.378 -17.789 1.00 0.00 89 ASN A O 15
ATOM 24702 N N . GLY A 1 76 ? 13.305 -0.276 -17.346 1.00 0.00 90 GLY A N 15
ATOM 24703 C CA . GLY A 1 76 ? 13.053 0.211 -18.691 1.00 0.00 90 GLY A CA 15
ATOM 24704 C C . GLY A 1 76 ? 11.580 0.580 -18.875 1.00 0.00 90 GLY A C 15
ATOM 24705 O O . GLY A 1 76 ? 11.205 1.175 -19.884 1.00 0.00 90 GLY A O 15
ATOM 24709 N N . ILE A 1 77 ? 10.783 0.212 -17.882 1.00 0.00 91 ILE A N 15
ATOM 24710 C CA . ILE A 1 77 ? 9.359 0.496 -17.920 1.00 0.00 91 ILE A CA 15
ATOM 24711 C C . ILE A 1 77 ? 9.077 1.774 -17.127 1.00 0.00 91 ILE A C 15
ATOM 24712 O O . ILE A 1 77 ? 9.826 2.745 -17.221 1.00 0.00 91 ILE A O 15
ATOM 24727 N N . LYS A 1 78 ? 7.994 1.732 -16.364 1.00 0.00 92 LYS A N 15
ATOM 24728 C CA . LYS A 1 78 ? 7.605 2.874 -15.555 1.00 0.00 92 LYS A CA 15
ATOM 24729 C C . LYS A 1 78 ? 8.351 2.828 -14.221 1.00 0.00 92 LYS A C 15
ATOM 24730 O O . LYS A 1 78 ? 7.731 2.785 -13.160 1.00 0.00 92 LYS A O 15
ATOM 24745 N N . TYR A 1 79 ? 9.673 2.838 -14.318 1.00 0.00 93 TYR A N 15
ATOM 24746 C CA . TYR A 1 79 ? 10.511 2.798 -13.132 1.00 0.00 93 TYR A CA 15
ATOM 24747 C C . TYR A 1 79 ? 11.102 4.176 -12.831 1.00 0.00 93 TYR A C 15
ATOM 24748 O O . TYR A 1 79 ? 12.316 4.316 -12.682 1.00 0.00 93 TYR A O 15
ATOM 24765 N N . ASN A 1 80 ? 10.218 5.159 -12.751 1.00 0.00 94 ASN A N 15
ATOM 24766 C CA . ASN A 1 80 ? 10.638 6.522 -12.470 1.00 0.00 94 ASN A CA 15
ATOM 24767 C C . ASN A 1 80 ? 10.339 6.853 -11.006 1.00 0.00 94 ASN A C 15
ATOM 24768 O O . ASN A 1 80 ? 11.160 6.594 -10.128 1.00 0.00 94 ASN A O 15
ATOM 24778 N N . THR A 1 81 ? 9.161 7.419 -10.789 1.00 0.00 95 THR A N 15
ATOM 24779 C CA . THR A 1 81 ? 8.744 7.787 -9.447 1.00 0.00 95 THR A CA 15
ATOM 24780 C C . THR A 1 81 ? 7.388 7.158 -9.119 1.00 0.00 95 THR A C 15
ATOM 24781 O O . THR A 1 81 ? 6.344 7.736 -9.417 1.00 0.00 95 THR A O 15
ATOM 24792 N N . THR A 1 82 ? 7.448 5.983 -8.511 1.00 0.00 96 THR A N 15
ATOM 24793 C CA . THR A 1 82 ? 6.238 5.270 -8.140 1.00 0.00 96 THR A CA 15
ATOM 24794 C C . THR A 1 82 ? 6.524 4.292 -6.998 1.00 0.00 96 THR A C 15
ATOM 24795 O O . THR A 1 82 ? 5.813 3.302 -6.832 1.00 0.00 96 THR A O 15
ATOM 24806 N N . ARG A 1 83 ? 7.567 4.602 -6.243 1.00 0.00 97 ARG A N 15
ATOM 24807 C CA . ARG A 1 83 ? 7.957 3.763 -5.123 1.00 0.00 97 ARG A CA 15
ATOM 24808 C C . ARG A 1 83 ? 8.432 2.397 -5.623 1.00 0.00 97 ARG A C 15
ATOM 24809 O O . ARG A 1 83 ? 8.356 2.108 -6.817 1.00 0.00 97 ARG A O 15
ATOM 24827 N N . ASN A 1 84 ? 8.910 1.593 -4.685 1.00 0.00 98 ASN A N 15
ATOM 24828 C CA . ASN A 1 84 ? 9.396 0.264 -5.015 1.00 0.00 98 ASN A CA 15
ATOM 24829 C C . ASN A 1 84 ? 8.459 -0.783 -4.411 1.00 0.00 98 ASN A C 15
ATOM 24830 O O . ASN A 1 84 ? 8.348 -0.891 -3.190 1.00 0.00 98 ASN A O 15
ATOM 24840 N N . ALA A 1 85 ? 7.808 -1.528 -5.292 1.00 0.00 99 ALA A N 15
ATOM 24841 C CA . ALA A 1 85 ? 6.885 -2.563 -4.859 1.00 0.00 99 ALA A CA 15
ATOM 24842 C C . ALA A 1 85 ? 6.222 -3.195 -6.086 1.00 0.00 99 ALA A C 15
ATOM 24843 O O . ALA A 1 85 ? 6.690 -3.014 -7.209 1.00 0.00 99 ALA A O 15
ATOM 24850 N N . TYR A 1 86 ? 5.145 -3.923 -5.829 1.00 0.00 100 TYR A N 15
ATOM 24851 C CA . TYR A 1 86 ? 4.415 -4.582 -6.897 1.00 0.00 100 TYR A CA 15
ATOM 24852 C C . TYR A 1 86 ? 2.956 -4.817 -6.501 1.00 0.00 100 TYR A C 15
ATOM 24853 O O . TYR A 1 86 ? 2.680 -5.436 -5.474 1.00 0.00 100 TYR A O 15
ATOM 24870 N N . ARG A 1 87 ? 2.060 -4.309 -7.334 1.00 0.00 101 ARG A N 15
ATOM 24871 C CA . ARG A 1 87 ? 0.636 -4.455 -7.083 1.00 0.00 101 ARG A CA 15
ATOM 24872 C C . ARG A 1 87 ? -0.134 -4.500 -8.404 1.00 0.00 101 ARG A C 15
ATOM 24873 O O . ARG A 1 87 ? -0.052 -3.572 -9.207 1.00 0.00 101 ARG A O 15
ATOM 24891 N N . GLU A 1 88 ? -0.864 -5.590 -8.590 1.00 0.00 102 GLU A N 15
ATOM 24892 C CA . GLU A 1 88 ? -1.648 -5.769 -9.800 1.00 0.00 102 GLU A CA 15
ATOM 24893 C C . GLU A 1 88 ? -3.138 -5.591 -9.498 1.00 0.00 102 GLU A C 15
ATOM 24894 O O . GLU A 1 88 ? -3.554 -5.661 -8.342 1.00 0.00 102 GLU A O 15
ATOM 24904 N N . CYS A 1 89 ? -3.901 -5.365 -10.558 1.00 0.00 103 CYS A N 15
ATOM 24905 C CA . CYS A 1 89 ? -5.335 -5.178 -10.421 1.00 0.00 103 CYS A CA 15
ATOM 24906 C C . CYS A 1 89 ? -6.040 -6.358 -11.091 1.00 0.00 103 CYS A C 15
ATOM 24907 O O . CYS A 1 89 ? -5.965 -6.523 -12.308 1.00 0.00 103 CYS A O 15
ATOM 24913 N N . LEU A 1 90 ? -6.710 -7.151 -10.267 1.00 0.00 104 LEU A N 15
ATOM 24914 C CA . LEU A 1 90 ? -7.429 -8.312 -10.764 1.00 0.00 104 LEU A CA 15
ATOM 24915 C C . LEU A 1 90 ? -8.387 -7.877 -11.874 1.00 0.00 104 LEU A C 15
ATOM 24916 O O . LEU A 1 90 ? -8.544 -6.684 -12.130 1.00 0.00 104 LEU A O 15
ATOM 24931 N N . GLU A 1 91 ? -9.003 -8.867 -12.503 1.00 0.00 105 GLU A N 15
ATOM 24932 C CA . GLU A 1 91 ? -9.942 -8.601 -13.580 1.00 0.00 105 GLU A CA 15
ATOM 24933 C C . GLU A 1 91 ? -11.287 -8.144 -13.010 1.00 0.00 105 GLU A C 15
ATOM 24934 O O . GLU A 1 91 ? -12.228 -7.888 -13.760 1.00 0.00 105 GLU A O 15
ATOM 24944 N N . ASN A 1 92 ? -11.335 -8.056 -11.689 1.00 0.00 106 ASN A N 15
ATOM 24945 C CA . ASN A 1 92 ? -12.549 -7.635 -11.010 1.00 0.00 106 ASN A CA 15
ATOM 24946 C C . ASN A 1 92 ? -12.455 -6.142 -10.687 1.00 0.00 106 ASN A C 15
ATOM 24947 O O . ASN A 1 92 ? -13.392 -5.563 -10.141 1.00 0.00 106 ASN A O 15
ATOM 24957 N N . GLY A 1 93 ? -11.317 -5.564 -11.040 1.00 0.00 107 GLY A N 15
ATOM 24958 C CA . GLY A 1 93 ? -11.090 -4.150 -10.794 1.00 0.00 107 GLY A CA 15
ATOM 24959 C C . GLY A 1 93 ? -10.675 -3.904 -9.342 1.00 0.00 107 GLY A C 15
ATOM 24960 O O . GLY A 1 93 ? -10.845 -2.804 -8.821 1.00 0.00 107 GLY A O 15
ATOM 24964 N N . THR A 1 94 ? -10.140 -4.950 -8.729 1.00 0.00 108 THR A N 15
ATOM 24965 C CA . THR A 1 94 ? -9.700 -4.863 -7.347 1.00 0.00 108 THR A CA 15
ATOM 24966 C C . THR A 1 94 ? -8.174 -4.941 -7.268 1.00 0.00 108 THR A C 15
ATOM 24967 O O . THR A 1 94 ? -7.509 -5.207 -8.268 1.00 0.00 108 THR A O 15
ATOM 24978 N N . TRP A 1 95 ? -7.663 -4.705 -6.068 1.00 0.00 109 TRP A N 15
ATOM 24979 C CA . TRP A 1 95 ? -6.228 -4.746 -5.845 1.00 0.00 109 TRP A CA 15
ATOM 24980 C C . TRP A 1 95 ? -5.858 -6.163 -5.402 1.00 0.00 109 TRP A C 15
ATOM 24981 O O . TRP A 1 95 ? -6.695 -7.064 -5.430 1.00 0.00 109 TRP A O 15
ATOM 25001 N N . ALA A 1 96 ? -4.604 -6.315 -5.001 1.00 0.00 110 ALA A N 15
ATOM 25002 C CA . ALA A 1 96 ? -4.114 -7.607 -4.552 1.00 0.00 110 ALA A CA 15
ATOM 25003 C C . ALA A 1 96 ? -4.156 -7.662 -3.024 1.00 0.00 110 ALA A C 15
ATOM 25004 O O . ALA A 1 96 ? -4.720 -6.775 -2.383 1.00 0.00 110 ALA A O 15
ATOM 25011 N N . SER A 1 97 ? -3.552 -8.709 -2.484 1.00 0.00 111 SER A N 15
ATOM 25012 C CA . SER A 1 97 ? -3.514 -8.890 -1.043 1.00 0.00 111 SER A CA 15
ATOM 25013 C C . SER A 1 97 ? -2.922 -7.648 -0.375 1.00 0.00 111 SER A C 15
ATOM 25014 O O . SER A 1 97 ? -3.580 -7.003 0.440 1.00 0.00 111 SER A O 15
ATOM 25021 N N . ARG A 1 98 ? -1.685 -7.349 -0.745 1.00 0.00 112 ARG A N 15
ATOM 25022 C CA . ARG A 1 98 ? -0.996 -6.196 -0.192 1.00 0.00 112 ARG A CA 15
ATOM 25023 C C . ARG A 1 98 ? 0.398 -6.064 -0.808 1.00 0.00 112 ARG A C 15
ATOM 25024 O O . ARG A 1 98 ? 1.169 -7.023 -0.819 1.00 0.00 112 ARG A O 15
ATOM 25042 N N . VAL A 1 99 ? 0.681 -4.869 -1.306 1.00 0.00 113 VAL A N 15
ATOM 25043 C CA . VAL A 1 99 ? 1.968 -4.600 -1.922 1.00 0.00 113 VAL A CA 15
ATOM 25044 C C . VAL A 1 99 ? 3.071 -5.272 -1.103 1.00 0.00 113 VAL A C 15
ATOM 25045 O O . VAL A 1 99 ? 2.877 -5.580 0.072 1.00 0.00 113 VAL A O 15
ATOM 25058 N N . ASN A 1 100 ? 4.206 -5.480 -1.755 1.00 0.00 114 ASN A N 15
ATOM 25059 C CA . ASN A 1 100 ? 5.340 -6.110 -1.101 1.00 0.00 114 ASN A CA 15
ATOM 25060 C C . ASN A 1 100 ? 6.574 -5.986 -1.998 1.00 0.00 114 ASN A C 15
ATOM 25061 O O . ASN A 1 100 ? 6.451 -5.896 -3.219 1.00 0.00 114 ASN A O 15
ATOM 25071 N N . TYR A 1 101 ? 7.733 -5.985 -1.357 1.00 0.00 115 TYR A N 15
ATOM 25072 C CA . TYR A 1 101 ? 8.988 -5.873 -2.082 1.00 0.00 115 TYR A CA 15
ATOM 25073 C C . TYR A 1 101 ? 9.780 -7.181 -2.013 1.00 0.00 115 TYR A C 15
ATOM 25074 O O . TYR A 1 101 ? 10.674 -7.326 -1.180 1.00 0.00 115 TYR A O 15
ATOM 25091 N N . SER A 1 102 ? 9.422 -8.099 -2.898 1.00 0.00 116 SER A N 15
ATOM 25092 C CA . SER A 1 102 ? 10.088 -9.390 -2.948 1.00 0.00 116 SER A CA 15
ATOM 25093 C C . SER A 1 102 ? 10.746 -9.587 -4.316 1.00 0.00 116 SER A C 15
ATOM 25094 O O . SER A 1 102 ? 11.343 -10.631 -4.576 1.00 0.00 116 SER A O 15
ATOM 25101 N N . HIS A 1 103 ? 10.614 -8.568 -5.152 1.00 0.00 117 HIS A N 15
ATOM 25102 C CA . HIS A 1 103 ? 11.188 -8.617 -6.486 1.00 0.00 117 HIS A CA 15
ATOM 25103 C C . HIS A 1 103 ? 11.642 -7.216 -6.900 1.00 0.00 117 HIS A C 15
ATOM 25104 O O . HIS A 1 103 ? 11.234 -6.712 -7.946 1.00 0.00 117 HIS A O 15
ATOM 25117 N N . CYS A 1 104 ? 12.480 -6.627 -6.060 1.00 0.00 118 CYS A N 15
ATOM 25118 C CA . CYS A 1 104 ? 12.993 -5.294 -6.326 1.00 0.00 118 CYS A CA 15
ATOM 25119 C C . CYS A 1 104 ? 13.675 -5.306 -7.695 1.00 0.00 118 CYS A C 15
ATOM 25120 O O . CYS A 1 104 ? 13.264 -4.588 -8.604 1.00 0.00 118 CYS A O 15
ATOM 25126 N N . GLU A 1 105 ? 14.707 -6.131 -7.800 1.00 0.00 119 GLU A N 15
ATOM 25127 C CA . GLU A 1 105 ? 15.450 -6.246 -9.043 1.00 0.00 119 GLU A CA 15
ATOM 25128 C C . GLU A 1 105 ? 15.329 -7.665 -9.604 1.00 0.00 119 GLU A C 15
ATOM 25129 O O . GLU A 1 105 ? 16.248 -8.471 -9.466 1.00 0.00 119 GLU A O 15
ATOM 25139 N N . PRO A 1 106 ? 14.158 -7.934 -10.241 1.00 0.00 120 PRO A N 15
ATOM 25140 C CA . PRO A 1 106 ? 13.905 -9.240 -10.824 1.00 0.00 120 PRO A CA 15
ATOM 25141 C C . PRO A 1 106 ? 14.692 -9.425 -12.122 1.00 0.00 120 PRO A C 15
ATOM 25142 O O . PRO A 1 106 ? 15.670 -8.717 -12.365 1.00 0.00 120 PRO A O 15
ATOM 25150 N N . ILE A 1 107 ? 14.239 -10.378 -12.923 1.00 0.00 121 ILE A N 15
ATOM 25151 C CA . ILE A 1 107 ? 14.890 -10.664 -14.190 1.00 0.00 121 ILE A CA 15
ATOM 25152 C C . ILE A 1 107 ? 15.365 -9.354 -14.821 1.00 0.00 121 ILE A C 15
ATOM 25153 O O . ILE A 1 107 ? 14.805 -8.291 -14.552 1.00 0.00 121 ILE A O 15
ATOM 25168 N N . LEU A 1 108 ? 16.393 -9.471 -15.647 1.00 0.00 122 LEU A N 15
ATOM 25169 C CA . LEU A 1 108 ? 16.950 -8.309 -16.319 1.00 0.00 122 LEU A CA 15
ATOM 25170 C C . LEU A 1 108 ? 16.187 -8.064 -17.623 1.00 0.00 122 LEU A C 15
ATOM 25171 O O . LEU A 1 108 ? 15.153 -8.682 -17.866 1.00 0.00 122 LEU A O 15
ATOM 25186 N N . ASP A 1 109 ? 16.729 -7.161 -18.427 1.00 0.00 123 ASP A N 15
ATOM 25187 C CA . ASP A 1 109 ? 16.112 -6.826 -19.700 1.00 0.00 123 ASP A CA 15
ATOM 25188 C C . ASP A 1 109 ? 17.061 -7.209 -20.837 1.00 0.00 123 ASP A C 15
ATOM 25189 O O . ASP A 1 109 ? 18.277 -7.242 -20.651 1.00 0.00 123 ASP A O 15
ATOM 25197 N N . ASP A 1 110 ? 16.469 -7.489 -21.990 1.00 0.00 124 ASP A N 15
ATOM 25198 C CA . ASP A 1 110 ? 17.247 -7.868 -23.157 1.00 0.00 124 ASP A CA 15
ATOM 25199 C C . ASP A 1 110 ? 18.184 -9.019 -22.789 1.00 0.00 124 ASP A C 15
ATOM 25200 O O . ASP A 1 110 ? 19.264 -8.796 -22.243 1.00 0.00 124 ASP A O 15
ATOM 25208 N N . LYS A 1 111 ? 17.737 -10.227 -23.102 1.00 0.00 125 LYS A N 15
ATOM 25209 C CA . LYS A 1 111 ? 18.522 -11.414 -22.810 1.00 0.00 125 LYS A CA 15
ATOM 25210 C C . LYS A 1 111 ? 19.645 -11.544 -23.841 1.00 0.00 125 LYS A C 15
ATOM 25211 O O . LYS A 1 111 ? 19.575 -10.952 -24.918 1.00 0.00 125 LYS A O 15
ATOM 25226 N N . GLN A 1 112 ? 20.653 -12.322 -23.476 1.00 0.00 126 GLN A N 15
ATOM 25227 C CA . GLN A 1 112 ? 21.789 -12.537 -24.357 1.00 0.00 126 GLN A CA 15
ATOM 25228 C C . GLN A 1 112 ? 21.361 -13.334 -25.591 1.00 0.00 126 GLN A C 15
ATOM 25229 O O . GLN A 1 112 ? 20.215 -13.770 -25.685 1.00 0.00 126 GLN A O 15
ATOM 25241 N N . ARG A 1 113 ? 22.304 -13.498 -26.506 1.00 0.00 127 ARG A N 15
ATOM 25242 C CA . ARG A 1 113 ? 22.040 -14.233 -27.731 1.00 0.00 127 ARG A CA 15
ATOM 25243 C C . ARG A 1 113 ? 22.105 -15.740 -27.469 1.00 0.00 127 ARG A C 15
ATOM 25244 O O . ARG A 1 113 ? 23.087 -16.393 -27.822 1.00 0.00 127 ARG A O 15
ATOM 25262 N N . LYS A 1 114 ? 21.048 -16.247 -26.854 1.00 0.00 128 LYS A N 15
ATOM 25263 C CA . LYS A 1 114 ? 20.974 -17.665 -26.541 1.00 0.00 128 LYS A CA 15
ATOM 25264 C C . LYS A 1 114 ? 22.187 -18.062 -25.698 1.00 0.00 128 LYS A C 15
ATOM 25265 O O . LYS A 1 114 ? 23.151 -17.304 -25.596 1.00 0.00 128 LYS A O 15
ATOM 25280 N N . TYR A 1 115 ? 22.101 -19.249 -25.117 1.00 0.00 129 TYR A N 15
ATOM 25281 C CA . TYR A 1 115 ? 23.181 -19.755 -24.286 1.00 0.00 129 TYR A CA 15
ATOM 25282 C C . TYR A 1 115 ? 23.675 -21.110 -24.796 1.00 0.00 129 TYR A C 15
ATOM 25283 O O . TYR A 1 115 ? 23.006 -21.757 -25.601 1.00 0.00 129 TYR A O 15
ATOM 25300 N N . ASP A 1 116 ? 24.844 -21.499 -24.308 1.00 0.00 130 ASP A N 15
ATOM 25301 C CA . ASP A 1 116 ? 25.437 -22.766 -24.705 1.00 0.00 130 ASP A CA 15
ATOM 25302 C C . ASP A 1 116 ? 25.987 -23.475 -23.467 1.00 0.00 130 ASP A C 15
ATOM 25303 O O . ASP A 1 116 ? 26.387 -22.827 -22.500 1.00 0.00 130 ASP A O 15
ATOM 25311 N N . LEU A 1 117 ? 25.992 -24.799 -23.536 1.00 0.00 131 LEU A N 15
ATOM 25312 C CA . LEU A 1 117 ? 26.488 -25.604 -22.433 1.00 0.00 131 LEU A CA 15
ATOM 25313 C C . LEU A 1 117 ? 26.470 -27.080 -22.836 1.00 0.00 131 LEU A C 15
ATOM 25314 O O . LEU A 1 117 ? 25.423 -27.726 -22.795 1.00 0.00 131 LEU A O 15
ATOM 25329 N N . HIS A 1 118 ? 27.640 -27.571 -23.216 1.00 0.00 132 HIS A N 15
ATOM 25330 C CA . HIS A 1 118 ? 27.772 -28.958 -23.627 1.00 0.00 132 HIS A CA 15
ATOM 25331 C C . HIS A 1 118 ? 29.199 -29.439 -23.359 1.00 0.00 132 HIS A C 15
ATOM 25332 O O . HIS A 1 118 ? 30.076 -28.642 -23.031 1.00 0.00 132 HIS A O 15
ATOM 25346 N N . TYR A 1 119 ? 29.389 -30.742 -23.511 1.00 0.00 133 TYR A N 15
ATOM 25347 C CA . TYR A 1 119 ? 30.695 -31.338 -23.290 1.00 0.00 133 TYR A CA 15
ATOM 25348 C C . TYR A 1 119 ? 31.052 -32.310 -24.417 1.00 0.00 133 TYR A C 15
ATOM 25349 O O . TYR A 1 119 ? 32.183 -32.317 -24.900 1.00 0.00 133 TYR A O 15
ATOM 25366 N N . GLY A 1 1 ? -38.098 51.498 -21.434 1.00 0.00 15 GLY A N 16
ATOM 25367 C CA . GLY A 1 1 ? -36.967 50.785 -20.866 1.00 0.00 15 GLY A CA 16
ATOM 25368 C C . GLY A 1 1 ? -35.998 50.333 -21.960 1.00 0.00 15 GLY A C 16
ATOM 25369 O O . GLY A 1 1 ? -35.661 51.108 -22.854 1.00 0.00 15 GLY A O 16
ATOM 25373 N N . SER A 1 2 ? -35.576 49.082 -21.853 1.00 0.00 16 SER A N 16
ATOM 25374 C CA . SER A 1 2 ? -34.653 48.518 -22.822 1.00 0.00 16 SER A CA 16
ATOM 25375 C C . SER A 1 2 ? -33.328 49.285 -22.792 1.00 0.00 16 SER A C 16
ATOM 25376 O O . SER A 1 2 ? -33.320 50.511 -22.690 1.00 0.00 16 SER A O 16
ATOM 25383 N N . GLY A 1 3 ? -32.243 48.531 -22.881 1.00 0.00 17 GLY A N 16
ATOM 25384 C CA . GLY A 1 3 ? -30.917 49.125 -22.865 1.00 0.00 17 GLY A CA 16
ATOM 25385 C C . GLY A 1 3 ? -29.882 48.142 -22.315 1.00 0.00 17 GLY A C 16
ATOM 25386 O O . GLY A 1 3 ? -29.737 47.035 -22.831 1.00 0.00 17 GLY A O 16
ATOM 25390 N N . MET A 1 4 ? -29.189 48.581 -21.274 1.00 0.00 18 MET A N 16
ATOM 25391 C CA . MET A 1 4 ? -28.173 47.753 -20.648 1.00 0.00 18 MET A CA 16
ATOM 25392 C C . MET A 1 4 ? -27.062 47.403 -21.641 1.00 0.00 18 MET A C 16
ATOM 25393 O O . MET A 1 4 ? -27.333 47.137 -22.811 1.00 0.00 18 MET A O 16
ATOM 25405 N N . LYS A 1 5 ? -25.838 47.417 -21.138 1.00 0.00 19 LYS A N 16
ATOM 25406 C CA . LYS A 1 5 ? -24.685 47.104 -21.967 1.00 0.00 19 LYS A CA 16
ATOM 25407 C C . LYS A 1 5 ? -23.636 46.379 -21.121 1.00 0.00 19 LYS A C 16
ATOM 25408 O O . LYS A 1 5 ? -23.637 46.489 -19.896 1.00 0.00 19 LYS A O 16
ATOM 25423 N N . GLU A 1 6 ? -22.766 45.654 -21.809 1.00 0.00 20 GLU A N 16
ATOM 25424 C CA . GLU A 1 6 ? -21.713 44.912 -21.137 1.00 0.00 20 GLU A CA 16
ATOM 25425 C C . GLU A 1 6 ? -20.813 44.221 -22.162 1.00 0.00 20 GLU A C 16
ATOM 25426 O O . GLU A 1 6 ? -21.134 44.183 -23.349 1.00 0.00 20 GLU A O 16
ATOM 25436 N N . THR A 1 7 ? -19.702 43.694 -21.668 1.00 0.00 21 THR A N 16
ATOM 25437 C CA . THR A 1 7 ? -18.752 43.007 -22.526 1.00 0.00 21 THR A CA 16
ATOM 25438 C C . THR A 1 7 ? -18.339 41.671 -21.905 1.00 0.00 21 THR A C 16
ATOM 25439 O O . THR A 1 7 ? -18.418 41.499 -20.689 1.00 0.00 21 THR A O 16
ATOM 25450 N N . ALA A 1 8 ? -17.908 40.763 -22.767 1.00 0.00 22 ALA A N 16
ATOM 25451 C CA . ALA A 1 8 ? -17.483 39.448 -22.316 1.00 0.00 22 ALA A CA 16
ATOM 25452 C C . ALA A 1 8 ? -16.031 39.214 -22.740 1.00 0.00 22 ALA A C 16
ATOM 25453 O O . ALA A 1 8 ? -15.499 39.944 -23.574 1.00 0.00 22 ALA A O 16
ATOM 25460 N N . ALA A 1 9 ? -15.431 38.193 -22.144 1.00 0.00 23 ALA A N 16
ATOM 25461 C CA . ALA A 1 9 ? -14.052 37.854 -22.450 1.00 0.00 23 ALA A CA 16
ATOM 25462 C C . ALA A 1 9 ? -13.950 36.353 -22.728 1.00 0.00 23 ALA A C 16
ATOM 25463 O O . ALA A 1 9 ? -14.934 35.626 -22.598 1.00 0.00 23 ALA A O 16
ATOM 25470 N N . ALA A 1 10 ? -12.751 35.934 -23.107 1.00 0.00 24 ALA A N 16
ATOM 25471 C CA . ALA A 1 10 ? -12.508 34.533 -23.405 1.00 0.00 24 ALA A CA 16
ATOM 25472 C C . ALA A 1 10 ? -11.274 34.059 -22.634 1.00 0.00 24 ALA A C 16
ATOM 25473 O O . ALA A 1 10 ? -11.289 34.002 -21.405 1.00 0.00 24 ALA A O 16
ATOM 25480 N N . LYS A 1 11 ? -10.235 33.730 -23.388 1.00 0.00 25 LYS A N 16
ATOM 25481 C CA . LYS A 1 11 ? -8.995 33.264 -22.791 1.00 0.00 25 LYS A CA 16
ATOM 25482 C C . LYS A 1 11 ? -9.257 31.955 -22.042 1.00 0.00 25 LYS A C 16
ATOM 25483 O O . LYS A 1 11 ? -10.361 31.727 -21.550 1.00 0.00 25 LYS A O 16
ATOM 25498 N N . PHE A 1 12 ? -8.221 31.130 -21.978 1.00 0.00 26 PHE A N 16
ATOM 25499 C CA . PHE A 1 12 ? -8.326 29.851 -21.298 1.00 0.00 26 PHE A CA 16
ATOM 25500 C C . PHE A 1 12 ? -7.320 29.759 -20.148 1.00 0.00 26 PHE A C 16
ATOM 25501 O O . PHE A 1 12 ? -6.511 30.664 -19.953 1.00 0.00 26 PHE A O 16
ATOM 25517 N N . GLU A 1 13 ? -7.405 28.658 -19.417 1.00 0.00 27 GLU A N 16
ATOM 25518 C CA . GLU A 1 13 ? -6.514 28.435 -18.291 1.00 0.00 27 GLU A CA 16
ATOM 25519 C C . GLU A 1 13 ? -6.078 26.970 -18.240 1.00 0.00 27 GLU A C 16
ATOM 25520 O O . GLU A 1 13 ? -6.723 26.150 -17.588 1.00 0.00 27 GLU A O 16
ATOM 25530 N N . ARG A 1 14 ? -4.987 26.685 -18.935 1.00 0.00 28 ARG A N 16
ATOM 25531 C CA . ARG A 1 14 ? -4.459 25.332 -18.978 1.00 0.00 28 ARG A CA 16
ATOM 25532 C C . ARG A 1 14 ? -4.433 24.729 -17.572 1.00 0.00 28 ARG A C 16
ATOM 25533 O O . ARG A 1 14 ? -4.662 25.430 -16.587 1.00 0.00 28 ARG A O 16
ATOM 25551 N N . GLN A 1 15 ? -4.153 23.434 -17.524 1.00 0.00 29 GLN A N 16
ATOM 25552 C CA . GLN A 1 15 ? -4.094 22.728 -16.255 1.00 0.00 29 GLN A CA 16
ATOM 25553 C C . GLN A 1 15 ? -2.831 23.122 -15.486 1.00 0.00 29 GLN A C 16
ATOM 25554 O O . GLN A 1 15 ? -2.901 23.473 -14.310 1.00 0.00 29 GLN A O 16
ATOM 25566 N N . HIS A 1 16 ? -1.707 23.049 -16.182 1.00 0.00 30 HIS A N 16
ATOM 25567 C CA . HIS A 1 16 ? -0.430 23.393 -15.580 1.00 0.00 30 HIS A CA 16
ATOM 25568 C C . HIS A 1 16 ? -0.103 22.396 -14.468 1.00 0.00 30 HIS A C 16
ATOM 25569 O O . HIS A 1 16 ? -0.932 21.560 -14.113 1.00 0.00 30 HIS A O 16
ATOM 25582 N N . MET A 1 17 ? 1.111 22.516 -13.948 1.00 0.00 31 MET A N 16
ATOM 25583 C CA . MET A 1 17 ? 1.558 21.636 -12.882 1.00 0.00 31 MET A CA 16
ATOM 25584 C C . MET A 1 17 ? 1.692 22.396 -11.561 1.00 0.00 31 MET A C 16
ATOM 25585 O O . MET A 1 17 ? 1.455 23.603 -11.509 1.00 0.00 31 MET A O 16
ATOM 25597 N N . ASP A 1 18 ? 2.072 21.660 -10.527 1.00 0.00 32 ASP A N 16
ATOM 25598 C CA . ASP A 1 18 ? 2.240 22.251 -9.210 1.00 0.00 32 ASP A CA 16
ATOM 25599 C C . ASP A 1 18 ? 3.732 22.380 -8.900 1.00 0.00 32 ASP A C 16
ATOM 25600 O O . ASP A 1 18 ? 4.566 21.806 -9.599 1.00 0.00 32 ASP A O 16
ATOM 25608 N N . SER A 1 19 ? 4.024 23.138 -7.854 1.00 0.00 33 SER A N 16
ATOM 25609 C CA . SER A 1 19 ? 5.401 23.350 -7.443 1.00 0.00 33 SER A CA 16
ATOM 25610 C C . SER A 1 19 ? 5.777 22.359 -6.339 1.00 0.00 33 SER A C 16
ATOM 25611 O O . SER A 1 19 ? 4.930 21.966 -5.539 1.00 0.00 33 SER A O 16
ATOM 25618 N N . PRO A 1 20 ? 7.082 21.975 -6.331 1.00 0.00 34 PRO A N 16
ATOM 25619 C CA . PRO A 1 20 ? 7.580 21.039 -5.338 1.00 0.00 34 PRO A CA 16
ATOM 25620 C C . PRO A 1 20 ? 7.734 21.715 -3.975 1.00 0.00 34 PRO A C 16
ATOM 25621 O O . PRO A 1 20 ? 7.541 22.924 -3.852 1.00 0.00 34 PRO A O 16
ATOM 25629 N N . ASP A 1 21 ? 8.081 20.906 -2.985 1.00 0.00 35 ASP A N 16
ATOM 25630 C CA . ASP A 1 21 ? 8.264 21.412 -1.634 1.00 0.00 35 ASP A CA 16
ATOM 25631 C C . ASP A 1 21 ? 7.141 22.399 -1.308 1.00 0.00 35 ASP A C 16
ATOM 25632 O O . ASP A 1 21 ? 7.228 23.577 -1.650 1.00 0.00 35 ASP A O 16
ATOM 25640 N N . LEU A 1 22 ? 6.115 21.881 -0.650 1.00 0.00 36 LEU A N 16
ATOM 25641 C CA . LEU A 1 22 ? 4.977 22.703 -0.273 1.00 0.00 36 LEU A CA 16
ATOM 25642 C C . LEU A 1 22 ? 3.979 21.853 0.517 1.00 0.00 36 LEU A C 16
ATOM 25643 O O . LEU A 1 22 ? 3.428 22.306 1.519 1.00 0.00 36 LEU A O 16
ATOM 25658 N N . GLY A 1 23 ? 3.778 20.634 0.036 1.00 0.00 37 GLY A N 16
ATOM 25659 C CA . GLY A 1 23 ? 2.856 19.717 0.685 1.00 0.00 37 GLY A CA 16
ATOM 25660 C C . GLY A 1 23 ? 3.238 19.502 2.152 1.00 0.00 37 GLY A C 16
ATOM 25661 O O . GLY A 1 23 ? 2.571 20.012 3.051 1.00 0.00 37 GLY A O 16
ATOM 25665 N N . THR A 1 24 ? 4.309 18.747 2.347 1.00 0.00 38 THR A N 16
ATOM 25666 C CA . THR A 1 24 ? 4.787 18.458 3.688 1.00 0.00 38 THR A CA 16
ATOM 25667 C C . THR A 1 24 ? 3.636 17.969 4.570 1.00 0.00 38 THR A C 16
ATOM 25668 O O . THR A 1 24 ? 3.702 18.068 5.795 1.00 0.00 38 THR A O 16
ATOM 25679 N N . THR A 1 25 ? 2.608 17.451 3.914 1.00 0.00 39 THR A N 16
ATOM 25680 C CA . THR A 1 25 ? 1.445 16.946 4.623 1.00 0.00 39 THR A CA 16
ATOM 25681 C C . THR A 1 25 ? 1.129 15.517 4.179 1.00 0.00 39 THR A C 16
ATOM 25682 O O . THR A 1 25 ? 2.036 14.735 3.899 1.00 0.00 39 THR A O 16
ATOM 25693 N N . LEU A 1 26 ? -0.162 15.220 4.127 1.00 0.00 40 LEU A N 16
ATOM 25694 C CA . LEU A 1 26 ? -0.609 13.898 3.721 1.00 0.00 40 LEU A CA 16
ATOM 25695 C C . LEU A 1 26 ? -0.366 13.721 2.220 1.00 0.00 40 LEU A C 16
ATOM 25696 O O . LEU A 1 26 ? 0.122 12.679 1.786 1.00 0.00 40 LEU A O 16
ATOM 25711 N N . LEU A 1 27 ? -0.719 14.754 1.471 1.00 0.00 41 LEU A N 16
ATOM 25712 C CA . LEU A 1 27 ? -0.547 14.725 0.028 1.00 0.00 41 LEU A CA 16
ATOM 25713 C C . LEU A 1 27 ? -1.591 13.792 -0.588 1.00 0.00 41 LEU A C 16
ATOM 25714 O O . LEU A 1 27 ? -1.540 13.500 -1.781 1.00 0.00 41 LEU A O 16
ATOM 25729 N N . GLU A 1 28 ? -2.513 13.349 0.254 1.00 0.00 42 GLU A N 16
ATOM 25730 C CA . GLU A 1 28 ? -3.567 12.454 -0.193 1.00 0.00 42 GLU A CA 16
ATOM 25731 C C . GLU A 1 28 ? -4.939 13.083 0.059 1.00 0.00 42 GLU A C 16
ATOM 25732 O O . GLU A 1 28 ? -5.939 12.376 0.169 1.00 0.00 42 GLU A O 16
ATOM 25742 N N . GLN A 1 29 ? -4.942 14.406 0.143 1.00 0.00 43 GLN A N 16
ATOM 25743 C CA . GLN A 1 29 ? -6.175 15.138 0.379 1.00 0.00 43 GLN A CA 16
ATOM 25744 C C . GLN A 1 29 ? -7.327 14.502 -0.401 1.00 0.00 43 GLN A C 16
ATOM 25745 O O . GLN A 1 29 ? -7.424 14.668 -1.617 1.00 0.00 43 GLN A O 16
ATOM 25757 N N . TYR A 1 30 ? -8.173 13.789 0.329 1.00 0.00 44 TYR A N 16
ATOM 25758 C CA . TYR A 1 30 ? -9.314 13.129 -0.279 1.00 0.00 44 TYR A CA 16
ATOM 25759 C C . TYR A 1 30 ? -8.882 12.273 -1.471 1.00 0.00 44 TYR A C 16
ATOM 25760 O O . TYR A 1 30 ? -8.979 12.705 -2.619 1.00 0.00 44 TYR A O 16
ATOM 25777 N N . CYS A 1 31 ? -8.412 11.074 -1.159 1.00 0.00 45 CYS A N 16
ATOM 25778 C CA . CYS A 1 31 ? -7.965 10.154 -2.189 1.00 0.00 45 CYS A CA 16
ATOM 25779 C C . CYS A 1 31 ? -9.198 9.523 -2.840 1.00 0.00 45 CYS A C 16
ATOM 25780 O O . CYS A 1 31 ? -9.490 8.350 -2.614 1.00 0.00 45 CYS A O 16
ATOM 25786 N N . HIS A 1 32 ? -9.887 10.329 -3.633 1.00 0.00 46 HIS A N 16
ATOM 25787 C CA . HIS A 1 32 ? -11.081 9.865 -4.317 1.00 0.00 46 HIS A CA 16
ATOM 25788 C C . HIS A 1 32 ? -11.563 10.939 -5.293 1.00 0.00 46 HIS A C 16
ATOM 25789 O O . HIS A 1 32 ? -11.961 12.027 -4.880 1.00 0.00 46 HIS A O 16
ATOM 25802 N N . ARG A 1 33 ? -11.514 10.595 -6.572 1.00 0.00 47 ARG A N 16
ATOM 25803 C CA . ARG A 1 33 ? -11.941 11.516 -7.612 1.00 0.00 47 ARG A CA 16
ATOM 25804 C C . ARG A 1 33 ? -13.322 11.119 -8.139 1.00 0.00 47 ARG A C 16
ATOM 25805 O O . ARG A 1 33 ? -14.155 11.980 -8.417 1.00 0.00 47 ARG A O 16
ATOM 25823 N N . THR A 1 34 ? -13.521 9.815 -8.260 1.00 0.00 48 THR A N 16
ATOM 25824 C CA . THR A 1 34 ? -14.786 9.293 -8.749 1.00 0.00 48 THR A CA 16
ATOM 25825 C C . THR A 1 34 ? -14.955 9.609 -10.236 1.00 0.00 48 THR A C 16
ATOM 25826 O O . THR A 1 34 ? -14.414 10.599 -10.729 1.00 0.00 48 THR A O 16
ATOM 25837 N N . THR A 1 35 ? -15.707 8.751 -10.909 1.00 0.00 49 THR A N 16
ATOM 25838 C CA . THR A 1 35 ? -15.953 8.926 -12.330 1.00 0.00 49 THR A CA 16
ATOM 25839 C C . THR A 1 35 ? -14.803 8.336 -13.148 1.00 0.00 49 THR A C 16
ATOM 25840 O O . THR A 1 35 ? -13.850 7.798 -12.587 1.00 0.00 49 THR A O 16
ATOM 25851 N N . ILE A 1 36 ? -14.930 8.458 -14.462 1.00 0.00 50 ILE A N 16
ATOM 25852 C CA . ILE A 1 36 ? -13.912 7.944 -15.362 1.00 0.00 50 ILE A CA 16
ATOM 25853 C C . ILE A 1 36 ? -13.909 8.771 -16.649 1.00 0.00 50 ILE A C 16
ATOM 25854 O O . ILE A 1 36 ? -12.951 9.489 -16.927 1.00 0.00 50 ILE A O 16
ATOM 25869 N N . GLY A 1 37 ? -14.995 8.645 -17.398 1.00 0.00 51 GLY A N 16
ATOM 25870 C CA . GLY A 1 37 ? -15.130 9.373 -18.648 1.00 0.00 51 GLY A CA 16
ATOM 25871 C C . GLY A 1 37 ? -16.486 9.096 -19.300 1.00 0.00 51 GLY A C 16
ATOM 25872 O O . GLY A 1 37 ? -16.550 8.689 -20.459 1.00 0.00 51 GLY A O 16
ATOM 25876 N N . ASN A 1 38 ? -17.537 9.327 -18.527 1.00 0.00 52 ASN A N 16
ATOM 25877 C CA . ASN A 1 38 ? -18.888 9.107 -19.014 1.00 0.00 52 ASN A CA 16
ATOM 25878 C C . ASN A 1 38 ? -19.885 9.757 -18.052 1.00 0.00 52 ASN A C 16
ATOM 25879 O O . ASN A 1 38 ? -20.601 10.684 -18.429 1.00 0.00 52 ASN A O 16
ATOM 25889 N N . PHE A 1 39 ? -19.899 9.245 -16.831 1.00 0.00 53 PHE A N 16
ATOM 25890 C CA . PHE A 1 39 ? -20.796 9.764 -15.812 1.00 0.00 53 PHE A CA 16
ATOM 25891 C C . PHE A 1 39 ? -20.499 9.135 -14.449 1.00 0.00 53 PHE A C 16
ATOM 25892 O O . PHE A 1 39 ? -20.512 9.823 -13.429 1.00 0.00 53 PHE A O 16
ATOM 25908 N N . SER A 1 40 ? -20.239 7.837 -14.476 1.00 0.00 54 SER A N 16
ATOM 25909 C CA . SER A 1 40 ? -19.940 7.108 -13.255 1.00 0.00 54 SER A CA 16
ATOM 25910 C C . SER A 1 40 ? -19.267 5.776 -13.592 1.00 0.00 54 SER A C 16
ATOM 25911 O O . SER A 1 40 ? -19.633 5.121 -14.566 1.00 0.00 54 SER A O 16
ATOM 25918 N N . GLY A 1 41 ? -18.295 5.415 -12.767 1.00 0.00 55 GLY A N 16
ATOM 25919 C CA . GLY A 1 41 ? -17.567 4.174 -12.965 1.00 0.00 55 GLY A CA 16
ATOM 25920 C C . GLY A 1 41 ? -18.496 3.070 -13.478 1.00 0.00 55 GLY A C 16
ATOM 25921 O O . GLY A 1 41 ? -19.211 2.443 -12.698 1.00 0.00 55 GLY A O 16
ATOM 25925 N N . PRO A 1 42 ? -18.452 2.862 -14.821 1.00 0.00 56 PRO A N 16
ATOM 25926 C CA . PRO A 1 42 ? -19.281 1.846 -15.448 1.00 0.00 56 PRO A CA 16
ATOM 25927 C C . PRO A 1 42 ? -18.728 0.445 -15.178 1.00 0.00 56 PRO A C 16
ATOM 25928 O O . PRO A 1 42 ? -19.329 -0.332 -14.437 1.00 0.00 56 PRO A O 16
ATOM 25936 N N . TYR A 1 43 ? -17.590 0.164 -15.795 1.00 0.00 57 TYR A N 16
ATOM 25937 C CA . TYR A 1 43 ? -16.949 -1.129 -15.630 1.00 0.00 57 TYR A CA 16
ATOM 25938 C C . TYR A 1 43 ? -16.180 -1.197 -14.309 1.00 0.00 57 TYR A C 16
ATOM 25939 O O . TYR A 1 43 ? -15.874 -0.166 -13.711 1.00 0.00 57 TYR A O 16
ATOM 25956 N N . THR A 1 44 ? -15.890 -2.420 -13.892 1.00 0.00 58 THR A N 16
ATOM 25957 C CA . THR A 1 44 ? -15.163 -2.636 -12.652 1.00 0.00 58 THR A CA 16
ATOM 25958 C C . THR A 1 44 ? -13.716 -2.162 -12.793 1.00 0.00 58 THR A C 16
ATOM 25959 O O . THR A 1 44 ? -12.872 -2.880 -13.326 1.00 0.00 58 THR A O 16
ATOM 25970 N N . TYR A 1 45 ? -13.473 -0.954 -12.304 1.00 0.00 59 TYR A N 16
ATOM 25971 C CA . TYR A 1 45 ? -12.142 -0.374 -12.370 1.00 0.00 59 TYR A CA 16
ATOM 25972 C C . TYR A 1 45 ? -11.558 -0.184 -10.968 1.00 0.00 59 TYR A C 16
ATOM 25973 O O . TYR A 1 45 ? -12.296 -0.139 -9.986 1.00 0.00 59 TYR A O 16
ATOM 25990 N N . CYS A 1 46 ? -10.238 -0.077 -10.922 1.00 0.00 60 CYS A N 16
ATOM 25991 C CA . CYS A 1 46 ? -9.547 0.108 -9.657 1.00 0.00 60 CYS A CA 16
ATOM 25992 C C . CYS A 1 46 ? -9.753 1.554 -9.203 1.00 0.00 60 CYS A C 16
ATOM 25993 O O . CYS A 1 46 ? -9.595 2.484 -9.992 1.00 0.00 60 CYS A O 16
ATOM 25999 N N . ASN A 1 47 ? -10.104 1.698 -7.933 1.00 0.00 61 ASN A N 16
ATOM 26000 C CA . ASN A 1 47 ? -10.334 3.015 -7.366 1.00 0.00 61 ASN A CA 16
ATOM 26001 C C . ASN A 1 47 ? -9.041 3.522 -6.723 1.00 0.00 61 ASN A C 16
ATOM 26002 O O . ASN A 1 47 ? -8.091 2.760 -6.548 1.00 0.00 61 ASN A O 16
ATOM 26012 N N . THR A 1 48 ? -9.047 4.804 -6.390 1.00 0.00 62 THR A N 16
ATOM 26013 C CA . THR A 1 48 ? -7.886 5.421 -5.771 1.00 0.00 62 THR A CA 16
ATOM 26014 C C . THR A 1 48 ? -7.971 5.310 -4.247 1.00 0.00 62 THR A C 16
ATOM 26015 O O . THR A 1 48 ? -8.997 5.640 -3.654 1.00 0.00 62 THR A O 16
ATOM 26026 N N . THR A 1 49 ? -6.880 4.845 -3.658 1.00 0.00 63 THR A N 16
ATOM 26027 C CA . THR A 1 49 ? -6.819 4.687 -2.215 1.00 0.00 63 THR A CA 16
ATOM 26028 C C . THR A 1 49 ? -5.419 4.244 -1.786 1.00 0.00 63 THR A C 16
ATOM 26029 O O . THR A 1 49 ? -4.572 3.948 -2.628 1.00 0.00 63 THR A O 16
ATOM 26040 N N . LEU A 1 50 ? -5.217 4.215 -0.476 1.00 0.00 64 LEU A N 16
ATOM 26041 C CA . LEU A 1 50 ? -3.934 3.814 0.075 1.00 0.00 64 LEU A CA 16
ATOM 26042 C C . LEU A 1 50 ? -4.156 2.757 1.159 1.00 0.00 64 LEU A C 16
ATOM 26043 O O . LEU A 1 50 ? -4.914 2.981 2.102 1.00 0.00 64 LEU A O 16
ATOM 26058 N N . ASP A 1 51 ? -3.484 1.628 0.988 1.00 0.00 65 ASP A N 16
ATOM 26059 C CA . ASP A 1 51 ? -3.599 0.537 1.940 1.00 0.00 65 ASP A CA 16
ATOM 26060 C C . ASP A 1 51 ? -2.533 -0.516 1.633 1.00 0.00 65 ASP A C 16
ATOM 26061 O O . ASP A 1 51 ? -2.777 -1.713 1.780 1.00 0.00 65 ASP A O 16
ATOM 26069 N N . GLN A 1 52 ? -1.373 -0.033 1.212 1.00 0.00 66 GLN A N 16
ATOM 26070 C CA . GLN A 1 52 ? -0.269 -0.918 0.883 1.00 0.00 66 GLN A CA 16
ATOM 26071 C C . GLN A 1 52 ? 0.966 -0.556 1.712 1.00 0.00 66 GLN A C 16
ATOM 26072 O O . GLN A 1 52 ? 1.416 -1.347 2.540 1.00 0.00 66 GLN A O 16
ATOM 26084 N N . ILE A 1 53 ? 1.480 0.638 1.460 1.00 0.00 67 ILE A N 16
ATOM 26085 C CA . ILE A 1 53 ? 2.653 1.114 2.172 1.00 0.00 67 ILE A CA 16
ATOM 26086 C C . ILE A 1 53 ? 2.521 2.618 2.417 1.00 0.00 67 ILE A C 16
ATOM 26087 O O . ILE A 1 53 ? 3.501 3.355 2.321 1.00 0.00 67 ILE A O 16
ATOM 26102 N N . GLY A 1 54 ? 1.301 3.030 2.728 1.00 0.00 68 GLY A N 16
ATOM 26103 C CA . GLY A 1 54 ? 1.027 4.433 2.987 1.00 0.00 68 GLY A CA 16
ATOM 26104 C C . GLY A 1 54 ? 0.899 5.217 1.680 1.00 0.00 68 GLY A C 16
ATOM 26105 O O . GLY A 1 54 ? 0.601 6.411 1.695 1.00 0.00 68 GLY A O 16
ATOM 26109 N N . THR A 1 55 ? 1.133 4.515 0.581 1.00 0.00 69 THR A N 16
ATOM 26110 C CA . THR A 1 55 ? 1.048 5.131 -0.732 1.00 0.00 69 THR A CA 16
ATOM 26111 C C . THR A 1 55 ? -0.380 5.041 -1.273 1.00 0.00 69 THR A C 16
ATOM 26112 O O . THR A 1 55 ? -1.100 4.088 -0.976 1.00 0.00 69 THR A O 16
ATOM 26123 N N . CYS A 1 56 ? -0.748 6.043 -2.056 1.00 0.00 70 CYS A N 16
ATOM 26124 C CA . CYS A 1 56 ? -2.078 6.088 -2.641 1.00 0.00 70 CYS A CA 16
ATOM 26125 C C . CYS A 1 56 ? -1.939 5.968 -4.160 1.00 0.00 70 CYS A C 16
ATOM 26126 O O . CYS A 1 56 ? -1.284 6.793 -4.795 1.00 0.00 70 CYS A O 16
ATOM 26132 N N . TRP A 1 57 ? -2.566 4.933 -4.700 1.00 0.00 71 TRP A N 16
ATOM 26133 C CA . TRP A 1 57 ? -2.520 4.692 -6.132 1.00 0.00 71 TRP A CA 16
ATOM 26134 C C . TRP A 1 57 ? -3.713 5.409 -6.769 1.00 0.00 71 TRP A C 16
ATOM 26135 O O . TRP A 1 57 ? -4.848 5.249 -6.323 1.00 0.00 71 TRP A O 16
ATOM 26155 N N . PRO A 1 58 ? -3.407 6.205 -7.829 1.00 0.00 72 PRO A N 16
ATOM 26156 C CA . PRO A 1 58 ? -4.440 6.946 -8.532 1.00 0.00 72 PRO A CA 16
ATOM 26157 C C . PRO A 1 58 ? -5.270 6.019 -9.423 1.00 0.00 72 PRO A C 16
ATOM 26158 O O . PRO A 1 58 ? -5.012 5.908 -10.620 1.00 0.00 72 PRO A O 16
ATOM 26166 N N . GLN A 1 59 ? -6.249 5.377 -8.804 1.00 0.00 73 GLN A N 16
ATOM 26167 C CA . GLN A 1 59 ? -7.118 4.463 -9.525 1.00 0.00 73 GLN A CA 16
ATOM 26168 C C . GLN A 1 59 ? -6.288 3.511 -10.387 1.00 0.00 73 GLN A C 16
ATOM 26169 O O . GLN A 1 59 ? -5.059 3.552 -10.358 1.00 0.00 73 GLN A O 16
ATOM 26181 N N . SER A 1 60 ? -6.993 2.674 -11.136 1.00 0.00 74 SER A N 16
ATOM 26182 C CA . SER A 1 60 ? -6.337 1.712 -12.006 1.00 0.00 74 SER A CA 16
ATOM 26183 C C . SER A 1 60 ? -7.380 0.822 -12.682 1.00 0.00 74 SER A C 16
ATOM 26184 O O . SER A 1 60 ? -8.577 0.969 -12.442 1.00 0.00 74 SER A O 16
ATOM 26191 N N . ALA A 1 61 ? -6.888 -0.082 -13.517 1.00 0.00 75 ALA A N 16
ATOM 26192 C CA . ALA A 1 61 ? -7.762 -0.996 -14.231 1.00 0.00 75 ALA A CA 16
ATOM 26193 C C . ALA A 1 61 ? -7.529 -2.421 -13.723 1.00 0.00 75 ALA A C 16
ATOM 26194 O O . ALA A 1 61 ? -6.548 -2.682 -13.027 1.00 0.00 75 ALA A O 16
ATOM 26201 N N . PRO A 1 62 ? -8.469 -3.327 -14.101 1.00 0.00 76 PRO A N 16
ATOM 26202 C CA . PRO A 1 62 ? -8.375 -4.718 -13.691 1.00 0.00 76 PRO A CA 16
ATOM 26203 C C . PRO A 1 62 ? -7.295 -5.453 -14.489 1.00 0.00 76 PRO A C 16
ATOM 26204 O O . PRO A 1 62 ? -7.095 -5.174 -15.670 1.00 0.00 76 PRO A O 16
ATOM 26212 N N . GLY A 1 63 ? -6.631 -6.377 -13.813 1.00 0.00 77 GLY A N 16
ATOM 26213 C CA . GLY A 1 63 ? -5.577 -7.154 -14.444 1.00 0.00 77 GLY A CA 16
ATOM 26214 C C . GLY A 1 63 ? -4.498 -6.241 -15.028 1.00 0.00 77 GLY A C 16
ATOM 26215 O O . GLY A 1 63 ? -3.689 -6.675 -15.846 1.00 0.00 77 GLY A O 16
ATOM 26219 N N . ALA A 1 64 ? -4.521 -4.993 -14.585 1.00 0.00 78 ALA A N 16
ATOM 26220 C CA . ALA A 1 64 ? -3.553 -4.015 -15.054 1.00 0.00 78 ALA A CA 16
ATOM 26221 C C . ALA A 1 64 ? -2.181 -4.335 -14.459 1.00 0.00 78 ALA A C 16
ATOM 26222 O O . ALA A 1 64 ? -1.852 -5.500 -14.241 1.00 0.00 78 ALA A O 16
ATOM 26229 N N . LEU A 1 65 ? -1.417 -3.281 -14.214 1.00 0.00 79 LEU A N 16
ATOM 26230 C CA . LEU A 1 65 ? -0.087 -3.435 -13.649 1.00 0.00 79 LEU A CA 16
ATOM 26231 C C . LEU A 1 65 ? 0.341 -2.118 -12.997 1.00 0.00 79 LEU A C 16
ATOM 26232 O O . LEU A 1 65 ? 0.995 -1.293 -13.631 1.00 0.00 79 LEU A O 16
ATOM 26247 N N . VAL A 1 66 ? -0.045 -1.965 -11.739 1.00 0.00 80 VAL A N 16
ATOM 26248 C CA . VAL A 1 66 ? 0.291 -0.763 -10.994 1.00 0.00 80 VAL A CA 16
ATOM 26249 C C . VAL A 1 66 ? 1.633 -0.964 -10.289 1.00 0.00 80 VAL A C 16
ATOM 26250 O O . VAL A 1 66 ? 1.696 -0.992 -9.061 1.00 0.00 80 VAL A O 16
ATOM 26263 N N . GLU A 1 67 ? 2.675 -1.098 -11.096 1.00 0.00 81 GLU A N 16
ATOM 26264 C CA . GLU A 1 67 ? 4.013 -1.297 -10.565 1.00 0.00 81 GLU A CA 16
ATOM 26265 C C . GLU A 1 67 ? 4.554 0.013 -9.987 1.00 0.00 81 GLU A C 16
ATOM 26266 O O . GLU A 1 67 ? 4.349 1.081 -10.562 1.00 0.00 81 GLU A O 16
ATOM 26276 N N . ARG A 1 68 ? 5.233 -0.112 -8.857 1.00 0.00 82 ARG A N 16
ATOM 26277 C CA . ARG A 1 68 ? 5.805 1.048 -8.194 1.00 0.00 82 ARG A CA 16
ATOM 26278 C C . ARG A 1 68 ? 6.980 0.629 -7.309 1.00 0.00 82 ARG A C 16
ATOM 26279 O O . ARG A 1 68 ? 6.889 -0.355 -6.575 1.00 0.00 82 ARG A O 16
ATOM 26297 N N . PRO A 1 69 ? 8.084 1.416 -7.409 1.00 0.00 83 PRO A N 16
ATOM 26298 C CA . PRO A 1 69 ? 9.276 1.136 -6.626 1.00 0.00 83 PRO A CA 16
ATOM 26299 C C . PRO A 1 69 ? 9.079 1.540 -5.164 1.00 0.00 83 PRO A C 16
ATOM 26300 O O . PRO A 1 69 ? 8.520 2.597 -4.878 1.00 0.00 83 PRO A O 16
ATOM 26308 N N . CYS A 1 70 ? 9.549 0.677 -4.276 1.00 0.00 84 CYS A N 16
ATOM 26309 C CA . CYS A 1 70 ? 9.432 0.930 -2.850 1.00 0.00 84 CYS A CA 16
ATOM 26310 C C . CYS A 1 70 ? 9.839 2.381 -2.585 1.00 0.00 84 CYS A C 16
ATOM 26311 O O . CYS A 1 70 ? 11.001 2.745 -2.759 1.00 0.00 84 CYS A O 16
ATOM 26317 N N . PRO A 1 71 ? 8.833 3.191 -2.157 1.00 0.00 85 PRO A N 16
ATOM 26318 C CA . PRO A 1 71 ? 9.076 4.595 -1.866 1.00 0.00 85 PRO A CA 16
ATOM 26319 C C . PRO A 1 71 ? 9.819 4.759 -0.540 1.00 0.00 85 PRO A C 16
ATOM 26320 O O . PRO A 1 71 ? 9.677 3.936 0.362 1.00 0.00 85 PRO A O 16
ATOM 26328 N N . GLU A 1 72 ? 10.597 5.829 -0.463 1.00 0.00 86 GLU A N 16
ATOM 26329 C CA . GLU A 1 72 ? 11.364 6.113 0.738 1.00 0.00 86 GLU A CA 16
ATOM 26330 C C . GLU A 1 72 ? 10.450 6.102 1.966 1.00 0.00 86 GLU A C 16
ATOM 26331 O O . GLU A 1 72 ? 9.901 7.136 2.344 1.00 0.00 86 GLU A O 16
ATOM 26341 N N . TYR A 1 73 ? 10.317 4.923 2.554 1.00 0.00 87 TYR A N 16
ATOM 26342 C CA . TYR A 1 73 ? 9.480 4.764 3.731 1.00 0.00 87 TYR A CA 16
ATOM 26343 C C . TYR A 1 73 ? 9.462 3.307 4.200 1.00 0.00 87 TYR A C 16
ATOM 26344 O O . TYR A 1 73 ? 9.411 3.038 5.399 1.00 0.00 87 TYR A O 16
ATOM 26361 N N . PHE A 1 74 ? 9.506 2.407 3.229 1.00 0.00 88 PHE A N 16
ATOM 26362 C CA . PHE A 1 74 ? 9.495 0.984 3.527 1.00 0.00 88 PHE A CA 16
ATOM 26363 C C . PHE A 1 74 ? 10.274 0.688 4.811 1.00 0.00 88 PHE A C 16
ATOM 26364 O O . PHE A 1 74 ? 9.811 -0.073 5.659 1.00 0.00 88 PHE A O 16
ATOM 26380 N N . ASN A 1 75 ? 11.442 1.305 4.913 1.00 0.00 89 ASN A N 16
ATOM 26381 C CA . ASN A 1 75 ? 12.288 1.117 6.079 1.00 0.00 89 ASN A CA 16
ATOM 26382 C C . ASN A 1 75 ? 12.927 2.454 6.462 1.00 0.00 89 ASN A C 16
ATOM 26383 O O . ASN A 1 75 ? 12.693 2.967 7.554 1.00 0.00 89 ASN A O 16
ATOM 26393 N N . GLY A 1 76 ? 13.720 2.978 5.540 1.00 0.00 90 GLY A N 16
ATOM 26394 C CA . GLY A 1 76 ? 14.394 4.246 5.767 1.00 0.00 90 GLY A CA 16
ATOM 26395 C C . GLY A 1 76 ? 15.734 4.294 5.030 1.00 0.00 90 GLY A C 16
ATOM 26396 O O . GLY A 1 76 ? 16.780 4.483 5.648 1.00 0.00 90 GLY A O 16
ATOM 26400 N N . ILE A 1 77 ? 15.659 4.120 3.718 1.00 0.00 91 ILE A N 16
ATOM 26401 C CA . ILE A 1 77 ? 16.853 4.142 2.891 1.00 0.00 91 ILE A CA 16
ATOM 26402 C C . ILE A 1 77 ? 16.573 4.946 1.620 1.00 0.00 91 ILE A C 16
ATOM 26403 O O . ILE A 1 77 ? 15.492 5.512 1.465 1.00 0.00 91 ILE A O 16
ATOM 26418 N N . LYS A 1 78 ? 17.566 4.971 0.743 1.00 0.00 92 LYS A N 16
ATOM 26419 C CA . LYS A 1 78 ? 17.440 5.696 -0.509 1.00 0.00 92 LYS A CA 16
ATOM 26420 C C . LYS A 1 78 ? 16.614 4.867 -1.494 1.00 0.00 92 LYS A C 16
ATOM 26421 O O . LYS A 1 78 ? 17.072 3.833 -1.976 1.00 0.00 92 LYS A O 16
ATOM 26436 N N . TYR A 1 79 ? 15.411 5.352 -1.762 1.00 0.00 93 TYR A N 16
ATOM 26437 C CA . TYR A 1 79 ? 14.516 4.668 -2.680 1.00 0.00 93 TYR A CA 16
ATOM 26438 C C . TYR A 1 79 ? 14.926 4.918 -4.133 1.00 0.00 93 TYR A C 16
ATOM 26439 O O . TYR A 1 79 ? 14.137 5.432 -4.924 1.00 0.00 93 TYR A O 16
ATOM 26456 N N . ASN A 1 80 ? 16.159 4.542 -4.439 1.00 0.00 94 ASN A N 16
ATOM 26457 C CA . ASN A 1 80 ? 16.682 4.719 -5.783 1.00 0.00 94 ASN A CA 16
ATOM 26458 C C . ASN A 1 80 ? 17.052 3.354 -6.365 1.00 0.00 94 ASN A C 16
ATOM 26459 O O . ASN A 1 80 ? 16.759 3.070 -7.525 1.00 0.00 94 ASN A O 16
ATOM 26469 N N . THR A 1 81 ? 17.691 2.545 -5.533 1.00 0.00 95 THR A N 16
ATOM 26470 C CA . THR A 1 81 ? 18.104 1.217 -5.951 1.00 0.00 95 THR A CA 16
ATOM 26471 C C . THR A 1 81 ? 17.477 0.153 -5.047 1.00 0.00 95 THR A C 16
ATOM 26472 O O . THR A 1 81 ? 17.012 0.462 -3.950 1.00 0.00 95 THR A O 16
ATOM 26483 N N . THR A 1 82 ? 17.484 -1.077 -5.539 1.00 0.00 96 THR A N 16
ATOM 26484 C CA . THR A 1 82 ? 16.922 -2.186 -4.789 1.00 0.00 96 THR A CA 16
ATOM 26485 C C . THR A 1 82 ? 15.591 -1.780 -4.153 1.00 0.00 96 THR A C 16
ATOM 26486 O O . THR A 1 82 ? 15.554 -1.358 -2.997 1.00 0.00 96 THR A O 16
ATOM 26497 N N . ARG A 1 83 ? 14.530 -1.922 -4.934 1.00 0.00 97 ARG A N 16
ATOM 26498 C CA . ARG A 1 83 ? 13.201 -1.575 -4.461 1.00 0.00 97 ARG A CA 16
ATOM 26499 C C . ARG A 1 83 ? 12.138 -2.304 -5.285 1.00 0.00 97 ARG A C 16
ATOM 26500 O O . ARG A 1 83 ? 12.228 -2.360 -6.510 1.00 0.00 97 ARG A O 16
ATOM 26518 N N . ASN A 1 84 ? 11.155 -2.844 -4.579 1.00 0.00 98 ASN A N 16
ATOM 26519 C CA . ASN A 1 84 ? 10.076 -3.568 -5.230 1.00 0.00 98 ASN A CA 16
ATOM 26520 C C . ASN A 1 84 ? 8.759 -3.261 -4.514 1.00 0.00 98 ASN A C 16
ATOM 26521 O O . ASN A 1 84 ? 8.606 -3.562 -3.331 1.00 0.00 98 ASN A O 16
ATOM 26531 N N . ALA A 1 85 ? 7.840 -2.667 -5.261 1.00 0.00 99 ALA A N 16
ATOM 26532 C CA . ALA A 1 85 ? 6.540 -2.318 -4.713 1.00 0.00 99 ALA A CA 16
ATOM 26533 C C . ALA A 1 85 ? 5.498 -2.329 -5.834 1.00 0.00 99 ALA A C 16
ATOM 26534 O O . ALA A 1 85 ? 4.775 -1.352 -6.024 1.00 0.00 99 ALA A O 16
ATOM 26541 N N . TYR A 1 86 ? 5.455 -3.445 -6.548 1.00 0.00 100 TYR A N 16
ATOM 26542 C CA . TYR A 1 86 ? 4.514 -3.596 -7.644 1.00 0.00 100 TYR A CA 16
ATOM 26543 C C . TYR A 1 86 ? 3.296 -4.414 -7.212 1.00 0.00 100 TYR A C 16
ATOM 26544 O O . TYR A 1 86 ? 3.344 -5.123 -6.209 1.00 0.00 100 TYR A O 16
ATOM 26561 N N . ARG A 1 87 ? 2.232 -4.290 -7.993 1.00 0.00 101 ARG A N 16
ATOM 26562 C CA . ARG A 1 87 ? 1.004 -5.010 -7.704 1.00 0.00 101 ARG A CA 16
ATOM 26563 C C . ARG A 1 87 ? 0.131 -5.093 -8.957 1.00 0.00 101 ARG A C 16
ATOM 26564 O O . ARG A 1 87 ? 0.067 -4.145 -9.739 1.00 0.00 101 ARG A O 16
ATOM 26582 N N . GLU A 1 88 ? -0.521 -6.237 -9.110 1.00 0.00 102 GLU A N 16
ATOM 26583 C CA . GLU A 1 88 ? -1.388 -6.456 -10.255 1.00 0.00 102 GLU A CA 16
ATOM 26584 C C . GLU A 1 88 ? -2.856 -6.333 -9.842 1.00 0.00 102 GLU A C 16
ATOM 26585 O O . GLU A 1 88 ? -3.286 -6.954 -8.871 1.00 0.00 102 GLU A O 16
ATOM 26595 N N . CYS A 1 89 ? -3.584 -5.526 -10.600 1.00 0.00 103 CYS A N 16
ATOM 26596 C CA . CYS A 1 89 ? -4.996 -5.314 -10.325 1.00 0.00 103 CYS A CA 16
ATOM 26597 C C . CYS A 1 89 ? -5.745 -6.614 -10.620 1.00 0.00 103 CYS A C 16
ATOM 26598 O O . CYS A 1 89 ? -5.573 -7.205 -11.685 1.00 0.00 103 CYS A O 16
ATOM 26604 N N . LEU A 1 90 ? -6.559 -7.022 -9.659 1.00 0.00 104 LEU A N 16
ATOM 26605 C CA . LEU A 1 90 ? -7.336 -8.241 -9.802 1.00 0.00 104 LEU A CA 16
ATOM 26606 C C . LEU A 1 90 ? -8.269 -8.109 -11.007 1.00 0.00 104 LEU A C 16
ATOM 26607 O O . LEU A 1 90 ? -8.547 -7.000 -11.461 1.00 0.00 104 LEU A O 16
ATOM 26622 N N . GLU A 1 91 ? -8.726 -9.254 -11.491 1.00 0.00 105 GLU A N 16
ATOM 26623 C CA . GLU A 1 91 ? -9.622 -9.279 -12.635 1.00 0.00 105 GLU A CA 16
ATOM 26624 C C . GLU A 1 91 ? -10.993 -8.722 -12.247 1.00 0.00 105 GLU A C 16
ATOM 26625 O O . GLU A 1 91 ? -11.872 -8.581 -13.096 1.00 0.00 105 GLU A O 16
ATOM 26635 N N . ASN A 1 92 ? -11.133 -8.422 -10.964 1.00 0.00 106 ASN A N 16
ATOM 26636 C CA . ASN A 1 92 ? -12.383 -7.882 -10.454 1.00 0.00 106 ASN A CA 16
ATOM 26637 C C . ASN A 1 92 ? -12.258 -6.365 -10.310 1.00 0.00 106 ASN A C 16
ATOM 26638 O O . ASN A 1 92 ? -13.144 -5.716 -9.755 1.00 0.00 106 ASN A O 16
ATOM 26648 N N . GLY A 1 93 ? -11.151 -5.843 -10.818 1.00 0.00 107 GLY A N 16
ATOM 26649 C CA . GLY A 1 93 ? -10.899 -4.414 -10.752 1.00 0.00 107 GLY A CA 16
ATOM 26650 C C . GLY A 1 93 ? -10.594 -3.976 -9.319 1.00 0.00 107 GLY A C 16
ATOM 26651 O O . GLY A 1 93 ? -10.624 -2.786 -9.009 1.00 0.00 107 GLY A O 16
ATOM 26655 N N . THR A 1 94 ? -10.306 -4.962 -8.481 1.00 0.00 108 THR A N 16
ATOM 26656 C CA . THR A 1 94 ? -9.995 -4.693 -7.087 1.00 0.00 108 THR A CA 16
ATOM 26657 C C . THR A 1 94 ? -8.493 -4.458 -6.912 1.00 0.00 108 THR A C 16
ATOM 26658 O O . THR A 1 94 ? -7.728 -4.566 -7.869 1.00 0.00 108 THR A O 16
ATOM 26669 N N . TRP A 1 95 ? -8.116 -4.140 -5.682 1.00 0.00 109 TRP A N 16
ATOM 26670 C CA . TRP A 1 95 ? -6.720 -3.889 -5.369 1.00 0.00 109 TRP A CA 16
ATOM 26671 C C . TRP A 1 95 ? -6.105 -5.196 -4.867 1.00 0.00 109 TRP A C 16
ATOM 26672 O O . TRP A 1 95 ? -6.790 -6.214 -4.776 1.00 0.00 109 TRP A O 16
ATOM 26692 N N . ALA A 1 96 ? -4.818 -5.126 -4.556 1.00 0.00 110 ALA A N 16
ATOM 26693 C CA . ALA A 1 96 ? -4.104 -6.293 -4.066 1.00 0.00 110 ALA A CA 16
ATOM 26694 C C . ALA A 1 96 ? -4.011 -6.226 -2.540 1.00 0.00 110 ALA A C 16
ATOM 26695 O O . ALA A 1 96 ? -3.819 -5.151 -1.974 1.00 0.00 110 ALA A O 16
ATOM 26702 N N . SER A 1 97 ? -4.154 -7.387 -1.920 1.00 0.00 111 SER A N 16
ATOM 26703 C CA . SER A 1 97 ? -4.089 -7.474 -0.470 1.00 0.00 111 SER A CA 16
ATOM 26704 C C . SER A 1 97 ? -2.950 -6.598 0.055 1.00 0.00 111 SER A C 16
ATOM 26705 O O . SER A 1 97 ? -3.154 -5.783 0.954 1.00 0.00 111 SER A O 16
ATOM 26712 N N . ARG A 1 98 ? -1.776 -6.797 -0.525 1.00 0.00 112 ARG A N 16
ATOM 26713 C CA . ARG A 1 98 ? -0.605 -6.035 -0.126 1.00 0.00 112 ARG A CA 16
ATOM 26714 C C . ARG A 1 98 ? 0.512 -6.198 -1.159 1.00 0.00 112 ARG A C 16
ATOM 26715 O O . ARG A 1 98 ? 0.932 -7.317 -1.453 1.00 0.00 112 ARG A O 16
ATOM 26733 N N . VAL A 1 99 ? 0.961 -5.067 -1.682 1.00 0.00 113 VAL A N 16
ATOM 26734 C CA . VAL A 1 99 ? 2.021 -5.070 -2.676 1.00 0.00 113 VAL A CA 16
ATOM 26735 C C . VAL A 1 99 ? 3.104 -6.067 -2.256 1.00 0.00 113 VAL A C 16
ATOM 26736 O O . VAL A 1 99 ? 3.356 -6.251 -1.066 1.00 0.00 113 VAL A O 16
ATOM 26749 N N . ASN A 1 100 ? 3.716 -6.682 -3.256 1.00 0.00 114 ASN A N 16
ATOM 26750 C CA . ASN A 1 100 ? 4.767 -7.655 -3.006 1.00 0.00 114 ASN A CA 16
ATOM 26751 C C . ASN A 1 100 ? 5.955 -6.956 -2.342 1.00 0.00 114 ASN A C 16
ATOM 26752 O O . ASN A 1 100 ? 6.496 -5.993 -2.884 1.00 0.00 114 ASN A O 16
ATOM 26762 N N . TYR A 1 101 ? 6.325 -7.468 -1.177 1.00 0.00 115 TYR A N 16
ATOM 26763 C CA . TYR A 1 101 ? 7.439 -6.905 -0.433 1.00 0.00 115 TYR A CA 16
ATOM 26764 C C . TYR A 1 101 ? 8.361 -8.007 0.091 1.00 0.00 115 TYR A C 16
ATOM 26765 O O . TYR A 1 101 ? 8.196 -8.478 1.216 1.00 0.00 115 TYR A O 16
ATOM 26782 N N . SER A 1 102 ? 9.312 -8.388 -0.749 1.00 0.00 116 SER A N 16
ATOM 26783 C CA . SER A 1 102 ? 10.261 -9.426 -0.385 1.00 0.00 116 SER A CA 16
ATOM 26784 C C . SER A 1 102 ? 11.684 -8.863 -0.396 1.00 0.00 116 SER A C 16
ATOM 26785 O O . SER A 1 102 ? 12.348 -8.824 0.637 1.00 0.00 116 SER A O 16
ATOM 26792 N N . HIS A 1 103 ? 12.108 -8.440 -1.578 1.00 0.00 117 HIS A N 16
ATOM 26793 C CA . HIS A 1 103 ? 13.440 -7.881 -1.739 1.00 0.00 117 HIS A CA 16
ATOM 26794 C C . HIS A 1 103 ? 13.371 -6.355 -1.643 1.00 0.00 117 HIS A C 16
ATOM 26795 O O . HIS A 1 103 ? 14.259 -5.658 -2.129 1.00 0.00 117 HIS A O 16
ATOM 26808 N N . CYS A 1 104 ? 12.307 -5.882 -1.012 1.00 0.00 118 CYS A N 16
ATOM 26809 C CA . CYS A 1 104 ? 12.110 -4.452 -0.845 1.00 0.00 118 CYS A CA 16
ATOM 26810 C C . CYS A 1 104 ? 13.172 -3.930 0.125 1.00 0.00 118 CYS A C 16
ATOM 26811 O O . CYS A 1 104 ? 12.861 -3.585 1.264 1.00 0.00 118 CYS A O 16
ATOM 26817 N N . GLU A 1 105 ? 14.403 -3.889 -0.363 1.00 0.00 119 GLU A N 16
ATOM 26818 C CA . GLU A 1 105 ? 15.513 -3.416 0.447 1.00 0.00 119 GLU A CA 16
ATOM 26819 C C . GLU A 1 105 ? 15.239 -3.678 1.929 1.00 0.00 119 GLU A C 16
ATOM 26820 O O . GLU A 1 105 ? 15.002 -2.745 2.695 1.00 0.00 119 GLU A O 16
ATOM 26830 N N . PRO A 1 106 ? 15.281 -4.986 2.299 1.00 0.00 120 PRO A N 16
ATOM 26831 C CA . PRO A 1 106 ? 15.039 -5.383 3.676 1.00 0.00 120 PRO A CA 16
ATOM 26832 C C . PRO A 1 106 ? 16.247 -5.059 4.558 1.00 0.00 120 PRO A C 16
ATOM 26833 O O . PRO A 1 106 ? 16.830 -5.952 5.172 1.00 0.00 120 PRO A O 16
ATOM 26841 N N . ILE A 1 107 ? 16.585 -3.779 4.596 1.00 0.00 121 ILE A N 16
ATOM 26842 C CA . ILE A 1 107 ? 17.711 -3.325 5.394 1.00 0.00 121 ILE A CA 16
ATOM 26843 C C . ILE A 1 107 ? 17.507 -3.757 6.848 1.00 0.00 121 ILE A C 16
ATOM 26844 O O . ILE A 1 107 ? 16.374 -3.927 7.296 1.00 0.00 121 ILE A O 16
ATOM 26859 N N . LEU A 1 108 ? 18.622 -3.922 7.546 1.00 0.00 122 LEU A N 16
ATOM 26860 C CA . LEU A 1 108 ? 18.579 -4.330 8.939 1.00 0.00 122 LEU A CA 16
ATOM 26861 C C . LEU A 1 108 ? 18.319 -3.105 9.818 1.00 0.00 122 LEU A C 16
ATOM 26862 O O . LEU A 1 108 ? 19.082 -2.825 10.741 1.00 0.00 122 LEU A O 16
ATOM 26877 N N . ASP A 1 109 ? 17.238 -2.407 9.499 1.00 0.00 123 ASP A N 16
ATOM 26878 C CA . ASP A 1 109 ? 16.868 -1.219 10.248 1.00 0.00 123 ASP A CA 16
ATOM 26879 C C . ASP A 1 109 ? 16.294 -1.634 11.604 1.00 0.00 123 ASP A C 16
ATOM 26880 O O . ASP A 1 109 ? 15.249 -2.280 11.670 1.00 0.00 123 ASP A O 16
ATOM 26888 N N . ASP A 1 110 ? 17.003 -1.246 12.654 1.00 0.00 124 ASP A N 16
ATOM 26889 C CA . ASP A 1 110 ? 16.579 -1.569 14.006 1.00 0.00 124 ASP A CA 16
ATOM 26890 C C . ASP A 1 110 ? 16.771 -3.067 14.251 1.00 0.00 124 ASP A C 16
ATOM 26891 O O . ASP A 1 110 ? 15.936 -3.878 13.853 1.00 0.00 124 ASP A O 16
ATOM 26899 N N . LYS A 1 111 ? 17.878 -3.389 14.906 1.00 0.00 125 LYS A N 16
ATOM 26900 C CA . LYS A 1 111 ? 18.191 -4.776 15.209 1.00 0.00 125 LYS A CA 16
ATOM 26901 C C . LYS A 1 111 ? 18.593 -4.892 16.680 1.00 0.00 125 LYS A C 16
ATOM 26902 O O . LYS A 1 111 ? 19.779 -4.906 17.004 1.00 0.00 125 LYS A O 16
ATOM 26917 N N . GLN A 1 112 ? 17.582 -4.975 17.533 1.00 0.00 126 GLN A N 16
ATOM 26918 C CA . GLN A 1 112 ? 17.815 -5.090 18.962 1.00 0.00 126 GLN A CA 16
ATOM 26919 C C . GLN A 1 112 ? 18.995 -4.210 19.380 1.00 0.00 126 GLN A C 16
ATOM 26920 O O . GLN A 1 112 ? 19.910 -4.674 20.058 1.00 0.00 126 GLN A O 16
ATOM 26932 N N . ARG A 1 113 ? 18.934 -2.955 18.959 1.00 0.00 127 ARG A N 16
ATOM 26933 C CA . ARG A 1 113 ? 19.986 -2.006 19.281 1.00 0.00 127 ARG A CA 16
ATOM 26934 C C . ARG A 1 113 ? 21.355 -2.592 18.932 1.00 0.00 127 ARG A C 16
ATOM 26935 O O . ARG A 1 113 ? 21.973 -3.268 19.754 1.00 0.00 127 ARG A O 16
ATOM 26953 N N . LYS A 1 114 ? 21.790 -2.313 17.713 1.00 0.00 128 LYS A N 16
ATOM 26954 C CA . LYS A 1 114 ? 23.075 -2.804 17.245 1.00 0.00 128 LYS A CA 16
ATOM 26955 C C . LYS A 1 114 ? 24.195 -2.105 18.019 1.00 0.00 128 LYS A C 16
ATOM 26956 O O . LYS A 1 114 ? 25.350 -2.526 17.961 1.00 0.00 128 LYS A O 16
ATOM 26971 N N . TYR A 1 115 ? 23.815 -1.051 18.724 1.00 0.00 129 TYR A N 16
ATOM 26972 C CA . TYR A 1 115 ? 24.774 -0.290 19.509 1.00 0.00 129 TYR A CA 16
ATOM 26973 C C . TYR A 1 115 ? 24.061 0.635 20.498 1.00 0.00 129 TYR A C 16
ATOM 26974 O O . TYR A 1 115 ? 22.925 1.044 20.263 1.00 0.00 129 TYR A O 16
ATOM 26991 N N . ASP A 1 116 ? 24.758 0.938 21.582 1.00 0.00 130 ASP A N 16
ATOM 26992 C CA . ASP A 1 116 ? 24.207 1.807 22.608 1.00 0.00 130 ASP A CA 16
ATOM 26993 C C . ASP A 1 116 ? 23.530 3.008 21.943 1.00 0.00 130 ASP A C 16
ATOM 26994 O O . ASP A 1 116 ? 24.175 3.768 21.223 1.00 0.00 130 ASP A O 16
ATOM 27002 N N . LEU A 1 117 ? 22.239 3.140 22.208 1.00 0.00 131 LEU A N 16
ATOM 27003 C CA . LEU A 1 117 ? 21.467 4.235 21.644 1.00 0.00 131 LEU A CA 16
ATOM 27004 C C . LEU A 1 117 ? 20.128 4.338 22.375 1.00 0.00 131 LEU A C 16
ATOM 27005 O O . LEU A 1 117 ? 19.075 4.106 21.782 1.00 0.00 131 LEU A O 16
ATOM 27020 N N . HIS A 1 118 ? 20.210 4.685 23.650 1.00 0.00 132 HIS A N 16
ATOM 27021 C CA . HIS A 1 118 ? 19.016 4.822 24.468 1.00 0.00 132 HIS A CA 16
ATOM 27022 C C . HIS A 1 118 ? 19.264 5.855 25.569 1.00 0.00 132 HIS A C 16
ATOM 27023 O O . HIS A 1 118 ? 20.326 5.866 26.187 1.00 0.00 132 HIS A O 16
ATOM 27037 N N . TYR A 1 119 ? 18.264 6.699 25.780 1.00 0.00 133 TYR A N 16
ATOM 27038 C CA . TYR A 1 119 ? 18.360 7.733 26.796 1.00 0.00 133 TYR A CA 16
ATOM 27039 C C . TYR A 1 119 ? 17.707 7.279 28.103 1.00 0.00 133 TYR A C 16
ATOM 27040 O O . TYR A 1 119 ? 18.398 6.915 29.053 1.00 0.00 133 TYR A O 16
ATOM 27057 N N . GLY A 1 1 ? -34.704 -15.135 48.275 1.00 0.00 15 GLY A N 17
ATOM 27058 C CA . GLY A 1 1 ? -34.283 -14.391 47.101 1.00 0.00 15 GLY A CA 17
ATOM 27059 C C . GLY A 1 1 ? -33.051 -13.536 47.405 1.00 0.00 15 GLY A C 17
ATOM 27060 O O . GLY A 1 1 ? -32.939 -12.966 48.490 1.00 0.00 15 GLY A O 17
ATOM 27064 N N . SER A 1 2 ? -32.157 -13.473 46.429 1.00 0.00 16 SER A N 17
ATOM 27065 C CA . SER A 1 2 ? -30.938 -12.697 46.579 1.00 0.00 16 SER A CA 17
ATOM 27066 C C . SER A 1 2 ? -30.684 -11.872 45.316 1.00 0.00 16 SER A C 17
ATOM 27067 O O . SER A 1 2 ? -31.143 -12.231 44.233 1.00 0.00 16 SER A O 17
ATOM 27074 N N . GLY A 1 3 ? -29.952 -10.782 45.497 1.00 0.00 17 GLY A N 17
ATOM 27075 C CA . GLY A 1 3 ? -29.631 -9.903 44.386 1.00 0.00 17 GLY A CA 17
ATOM 27076 C C . GLY A 1 3 ? -29.098 -8.560 44.887 1.00 0.00 17 GLY A C 17
ATOM 27077 O O . GLY A 1 3 ? -29.673 -7.957 45.792 1.00 0.00 17 GLY A O 17
ATOM 27081 N N . MET A 1 4 ? -28.004 -8.129 44.275 1.00 0.00 18 MET A N 17
ATOM 27082 C CA . MET A 1 4 ? -27.386 -6.867 44.646 1.00 0.00 18 MET A CA 17
ATOM 27083 C C . MET A 1 4 ? -27.936 -5.717 43.800 1.00 0.00 18 MET A C 17
ATOM 27084 O O . MET A 1 4 ? -28.633 -5.947 42.813 1.00 0.00 18 MET A O 17
ATOM 27096 N N . LYS A 1 5 ? -27.599 -4.505 44.217 1.00 0.00 19 LYS A N 17
ATOM 27097 C CA . LYS A 1 5 ? -28.049 -3.319 43.509 1.00 0.00 19 LYS A CA 17
ATOM 27098 C C . LYS A 1 5 ? -27.397 -2.082 44.129 1.00 0.00 19 LYS A C 17
ATOM 27099 O O . LYS A 1 5 ? -27.680 -1.735 45.275 1.00 0.00 19 LYS A O 17
ATOM 27114 N N . GLU A 1 6 ? -26.536 -1.451 43.345 1.00 0.00 20 GLU A N 17
ATOM 27115 C CA . GLU A 1 6 ? -25.840 -0.260 43.803 1.00 0.00 20 GLU A CA 17
ATOM 27116 C C . GLU A 1 6 ? -24.776 0.157 42.786 1.00 0.00 20 GLU A C 17
ATOM 27117 O O . GLU A 1 6 ? -24.103 -0.691 42.203 1.00 0.00 20 GLU A O 17
ATOM 27127 N N . THR A 1 7 ? -24.657 1.465 42.604 1.00 0.00 21 THR A N 17
ATOM 27128 C CA . THR A 1 7 ? -23.686 2.004 41.668 1.00 0.00 21 THR A CA 17
ATOM 27129 C C . THR A 1 7 ? -23.605 3.526 41.801 1.00 0.00 21 THR A C 17
ATOM 27130 O O . THR A 1 7 ? -22.515 4.095 41.813 1.00 0.00 21 THR A O 17
ATOM 27141 N N . ALA A 1 8 ? -24.774 4.142 41.900 1.00 0.00 22 ALA A N 17
ATOM 27142 C CA . ALA A 1 8 ? -24.850 5.587 42.032 1.00 0.00 22 ALA A CA 17
ATOM 27143 C C . ALA A 1 8 ? -24.274 6.240 40.775 1.00 0.00 22 ALA A C 17
ATOM 27144 O O . ALA A 1 8 ? -23.413 5.666 40.110 1.00 0.00 22 ALA A O 17
ATOM 27151 N N . ALA A 1 9 ? -24.773 7.434 40.486 1.00 0.00 23 ALA A N 17
ATOM 27152 C CA . ALA A 1 9 ? -24.319 8.172 39.320 1.00 0.00 23 ALA A CA 17
ATOM 27153 C C . ALA A 1 9 ? -24.909 9.584 39.354 1.00 0.00 23 ALA A C 17
ATOM 27154 O O . ALA A 1 9 ? -25.951 9.810 39.966 1.00 0.00 23 ALA A O 17
ATOM 27161 N N . ALA A 1 10 ? -24.216 10.497 38.689 1.00 0.00 24 ALA A N 17
ATOM 27162 C CA . ALA A 1 10 ? -24.657 11.880 38.636 1.00 0.00 24 ALA A CA 17
ATOM 27163 C C . ALA A 1 10 ? -24.512 12.402 37.205 1.00 0.00 24 ALA A C 17
ATOM 27164 O O . ALA A 1 10 ? -23.986 11.707 36.337 1.00 0.00 24 ALA A O 17
ATOM 27171 N N . LYS A 1 11 ? -24.987 13.622 37.003 1.00 0.00 25 LYS A N 17
ATOM 27172 C CA . LYS A 1 11 ? -24.917 14.246 35.693 1.00 0.00 25 LYS A CA 17
ATOM 27173 C C . LYS A 1 11 ? -23.666 15.123 35.617 1.00 0.00 25 LYS A C 17
ATOM 27174 O O . LYS A 1 11 ? -23.276 15.743 36.607 1.00 0.00 25 LYS A O 17
ATOM 27189 N N . PHE A 1 12 ? -23.070 15.149 34.433 1.00 0.00 26 PHE A N 17
ATOM 27190 C CA . PHE A 1 12 ? -21.871 15.940 34.216 1.00 0.00 26 PHE A CA 17
ATOM 27191 C C . PHE A 1 12 ? -21.338 15.748 32.795 1.00 0.00 26 PHE A C 17
ATOM 27192 O O . PHE A 1 12 ? -20.609 14.794 32.525 1.00 0.00 26 PHE A O 17
ATOM 27208 N N . GLU A 1 13 ? -21.721 16.670 31.923 1.00 0.00 27 GLU A N 17
ATOM 27209 C CA . GLU A 1 13 ? -21.290 16.614 30.537 1.00 0.00 27 GLU A CA 17
ATOM 27210 C C . GLU A 1 13 ? -21.083 18.026 29.988 1.00 0.00 27 GLU A C 17
ATOM 27211 O O . GLU A 1 13 ? -21.412 19.008 30.651 1.00 0.00 27 GLU A O 17
ATOM 27221 N N . ARG A 1 14 ? -20.538 18.083 28.781 1.00 0.00 28 ARG A N 17
ATOM 27222 C CA . ARG A 1 14 ? -20.282 19.360 28.136 1.00 0.00 28 ARG A CA 17
ATOM 27223 C C . ARG A 1 14 ? -19.390 20.234 29.021 1.00 0.00 28 ARG A C 17
ATOM 27224 O O . ARG A 1 14 ? -19.809 21.300 29.469 1.00 0.00 28 ARG A O 17
ATOM 27242 N N . GLN A 1 15 ? -18.178 19.749 29.247 1.00 0.00 29 GLN A N 17
ATOM 27243 C CA . GLN A 1 15 ? -17.225 20.473 30.071 1.00 0.00 29 GLN A CA 17
ATOM 27244 C C . GLN A 1 15 ? -15.966 20.797 29.265 1.00 0.00 29 GLN A C 17
ATOM 27245 O O . GLN A 1 15 ? -15.691 21.961 28.977 1.00 0.00 29 GLN A O 17
ATOM 27257 N N . HIS A 1 16 ? -15.234 19.746 28.923 1.00 0.00 30 HIS A N 17
ATOM 27258 C CA . HIS A 1 16 ? -14.009 19.905 28.156 1.00 0.00 30 HIS A CA 17
ATOM 27259 C C . HIS A 1 16 ? -13.566 18.547 27.611 1.00 0.00 30 HIS A C 17
ATOM 27260 O O . HIS A 1 16 ? -12.567 17.989 28.062 1.00 0.00 30 HIS A O 17
ATOM 27273 N N . MET A 1 17 ? -14.331 18.054 26.647 1.00 0.00 31 MET A N 17
ATOM 27274 C CA . MET A 1 17 ? -14.029 16.771 26.034 1.00 0.00 31 MET A CA 17
ATOM 27275 C C . MET A 1 17 ? -12.938 16.914 24.970 1.00 0.00 31 MET A C 17
ATOM 27276 O O . MET A 1 17 ? -13.152 17.550 23.939 1.00 0.00 31 MET A O 17
ATOM 27288 N N . ASP A 1 18 ? -11.794 16.312 25.257 1.00 0.00 32 ASP A N 17
ATOM 27289 C CA . ASP A 1 18 ? -10.669 16.365 24.338 1.00 0.00 32 ASP A CA 17
ATOM 27290 C C . ASP A 1 18 ? -11.152 16.010 22.930 1.00 0.00 32 ASP A C 17
ATOM 27291 O O . ASP A 1 18 ? -12.244 15.471 22.761 1.00 0.00 32 ASP A O 17
ATOM 27299 N N . SER A 1 19 ? -10.313 16.330 21.954 1.00 0.00 33 SER A N 17
ATOM 27300 C CA . SER A 1 19 ? -10.640 16.052 20.566 1.00 0.00 33 SER A CA 17
ATOM 27301 C C . SER A 1 19 ? -11.193 14.632 20.433 1.00 0.00 33 SER A C 17
ATOM 27302 O O . SER A 1 19 ? -10.833 13.746 21.206 1.00 0.00 33 SER A O 17
ATOM 27309 N N . PRO A 1 20 ? -12.084 14.455 19.420 1.00 0.00 34 PRO A N 17
ATOM 27310 C CA . PRO A 1 20 ? -12.691 13.158 19.175 1.00 0.00 34 PRO A CA 17
ATOM 27311 C C . PRO A 1 20 ? -11.695 12.203 18.513 1.00 0.00 34 PRO A C 17
ATOM 27312 O O . PRO A 1 20 ? -10.488 12.437 18.548 1.00 0.00 34 PRO A O 17
ATOM 27320 N N . ASP A 1 21 ? -12.239 11.148 17.924 1.00 0.00 35 ASP A N 17
ATOM 27321 C CA . ASP A 1 21 ? -11.413 10.157 17.254 1.00 0.00 35 ASP A CA 17
ATOM 27322 C C . ASP A 1 21 ? -10.295 10.865 16.488 1.00 0.00 35 ASP A C 17
ATOM 27323 O O . ASP A 1 21 ? -10.472 11.989 16.022 1.00 0.00 35 ASP A O 17
ATOM 27331 N N . LEU A 1 22 ? -9.167 10.177 16.380 1.00 0.00 36 LEU A N 17
ATOM 27332 C CA . LEU A 1 22 ? -8.021 10.726 15.677 1.00 0.00 36 LEU A CA 17
ATOM 27333 C C . LEU A 1 22 ? -8.462 11.226 14.300 1.00 0.00 36 LEU A C 17
ATOM 27334 O O . LEU A 1 22 ? -8.105 12.329 13.892 1.00 0.00 36 LEU A O 17
ATOM 27349 N N . GLY A 1 23 ? -9.233 10.388 13.622 1.00 0.00 37 GLY A N 17
ATOM 27350 C CA . GLY A 1 23 ? -9.726 10.730 12.299 1.00 0.00 37 GLY A CA 17
ATOM 27351 C C . GLY A 1 23 ? -10.623 11.969 12.353 1.00 0.00 37 GLY A C 17
ATOM 27352 O O . GLY A 1 23 ? -10.134 13.088 12.498 1.00 0.00 37 GLY A O 17
ATOM 27356 N N . THR A 1 24 ? -11.920 11.727 12.232 1.00 0.00 38 THR A N 17
ATOM 27357 C CA . THR A 1 24 ? -12.890 12.809 12.265 1.00 0.00 38 THR A CA 17
ATOM 27358 C C . THR A 1 24 ? -12.530 13.879 11.231 1.00 0.00 38 THR A C 17
ATOM 27359 O O . THR A 1 24 ? -12.937 15.032 11.360 1.00 0.00 38 THR A O 17
ATOM 27370 N N . THR A 1 25 ? -11.771 13.457 10.231 1.00 0.00 39 THR A N 17
ATOM 27371 C CA . THR A 1 25 ? -11.353 14.365 9.176 1.00 0.00 39 THR A CA 17
ATOM 27372 C C . THR A 1 25 ? -10.718 13.584 8.022 1.00 0.00 39 THR A C 17
ATOM 27373 O O . THR A 1 25 ? -9.497 13.448 7.958 1.00 0.00 39 THR A O 17
ATOM 27384 N N . LEU A 1 26 ? -11.576 13.094 7.140 1.00 0.00 40 LEU A N 17
ATOM 27385 C CA . LEU A 1 26 ? -11.114 12.332 5.992 1.00 0.00 40 LEU A CA 17
ATOM 27386 C C . LEU A 1 26 ? -9.851 12.983 5.426 1.00 0.00 40 LEU A C 17
ATOM 27387 O O . LEU A 1 26 ? -9.877 14.142 5.014 1.00 0.00 40 LEU A O 17
ATOM 27402 N N . LEU A 1 27 ? -8.775 12.210 5.425 1.00 0.00 41 LEU A N 17
ATOM 27403 C CA . LEU A 1 27 ? -7.504 12.699 4.917 1.00 0.00 41 LEU A CA 17
ATOM 27404 C C . LEU A 1 27 ? -7.311 12.207 3.481 1.00 0.00 41 LEU A C 17
ATOM 27405 O O . LEU A 1 27 ? -6.249 12.401 2.892 1.00 0.00 41 LEU A O 17
ATOM 27420 N N . GLU A 1 28 ? -8.354 11.579 2.960 1.00 0.00 42 GLU A N 17
ATOM 27421 C CA . GLU A 1 28 ? -8.314 11.058 1.604 1.00 0.00 42 GLU A CA 17
ATOM 27422 C C . GLU A 1 28 ? -9.154 11.933 0.673 1.00 0.00 42 GLU A C 17
ATOM 27423 O O . GLU A 1 28 ? -9.522 11.508 -0.422 1.00 0.00 42 GLU A O 17
ATOM 27433 N N . GLN A 1 29 ? -9.435 13.141 1.141 1.00 0.00 43 GLN A N 17
ATOM 27434 C CA . GLN A 1 29 ? -10.226 14.080 0.364 1.00 0.00 43 GLN A CA 17
ATOM 27435 C C . GLN A 1 29 ? -9.869 13.974 -1.120 1.00 0.00 43 GLN A C 17
ATOM 27436 O O . GLN A 1 29 ? -10.741 13.741 -1.957 1.00 0.00 43 GLN A O 17
ATOM 27448 N N . TYR A 1 30 ? -8.587 14.149 -1.401 1.00 0.00 44 TYR A N 17
ATOM 27449 C CA . TYR A 1 30 ? -8.103 14.075 -2.770 1.00 0.00 44 TYR A CA 17
ATOM 27450 C C . TYR A 1 30 ? -6.740 13.383 -2.834 1.00 0.00 44 TYR A C 17
ATOM 27451 O O . TYR A 1 30 ? -6.025 13.319 -1.837 1.00 0.00 44 TYR A O 17
ATOM 27468 N N . CYS A 1 31 ? -6.423 12.882 -4.020 1.00 0.00 45 CYS A N 17
ATOM 27469 C CA . CYS A 1 31 ? -5.158 12.198 -4.227 1.00 0.00 45 CYS A CA 17
ATOM 27470 C C . CYS A 1 31 ? -4.904 12.105 -5.734 1.00 0.00 45 CYS A C 17
ATOM 27471 O O . CYS A 1 31 ? -3.798 12.375 -6.197 1.00 0.00 45 CYS A O 17
ATOM 27477 N N . HIS A 1 32 ? -5.947 11.722 -6.455 1.00 0.00 46 HIS A N 17
ATOM 27478 C CA . HIS A 1 32 ? -5.851 11.590 -7.899 1.00 0.00 46 HIS A CA 17
ATOM 27479 C C . HIS A 1 32 ? -6.873 12.512 -8.568 1.00 0.00 46 HIS A C 17
ATOM 27480 O O . HIS A 1 32 ? -7.226 13.554 -8.019 1.00 0.00 46 HIS A O 17
ATOM 27493 N N . ARG A 1 33 ? -7.317 12.095 -9.744 1.00 0.00 47 ARG A N 17
ATOM 27494 C CA . ARG A 1 33 ? -8.292 12.870 -10.493 1.00 0.00 47 ARG A CA 17
ATOM 27495 C C . ARG A 1 33 ? -9.633 12.892 -9.757 1.00 0.00 47 ARG A C 17
ATOM 27496 O O . ARG A 1 33 ? -10.519 13.674 -10.096 1.00 0.00 47 ARG A O 17
ATOM 27514 N N . THR A 1 34 ? -9.740 12.023 -8.762 1.00 0.00 48 THR A N 17
ATOM 27515 C CA . THR A 1 34 ? -10.958 11.933 -7.975 1.00 0.00 48 THR A CA 17
ATOM 27516 C C . THR A 1 34 ? -12.167 11.712 -8.887 1.00 0.00 48 THR A C 17
ATOM 27517 O O . THR A 1 34 ? -12.013 11.509 -10.090 1.00 0.00 48 THR A O 17
ATOM 27528 N N . THR A 1 35 ? -13.343 11.761 -8.278 1.00 0.00 49 THR A N 17
ATOM 27529 C CA . THR A 1 35 ? -14.578 11.568 -9.020 1.00 0.00 49 THR A CA 17
ATOM 27530 C C . THR A 1 35 ? -14.860 10.076 -9.208 1.00 0.00 49 THR A C 17
ATOM 27531 O O . THR A 1 35 ? -13.939 9.262 -9.208 1.00 0.00 49 THR A O 17
ATOM 27542 N N . ILE A 1 36 ? -16.138 9.764 -9.364 1.00 0.00 50 ILE A N 17
ATOM 27543 C CA . ILE A 1 36 ? -16.554 8.385 -9.552 1.00 0.00 50 ILE A CA 17
ATOM 27544 C C . ILE A 1 36 ? -15.392 7.582 -10.143 1.00 0.00 50 ILE A C 17
ATOM 27545 O O . ILE A 1 36 ? -14.905 6.640 -9.522 1.00 0.00 50 ILE A O 17
ATOM 27560 N N . GLY A 1 37 ? -14.983 7.987 -11.337 1.00 0.00 51 GLY A N 17
ATOM 27561 C CA . GLY A 1 37 ? -13.887 7.318 -12.018 1.00 0.00 51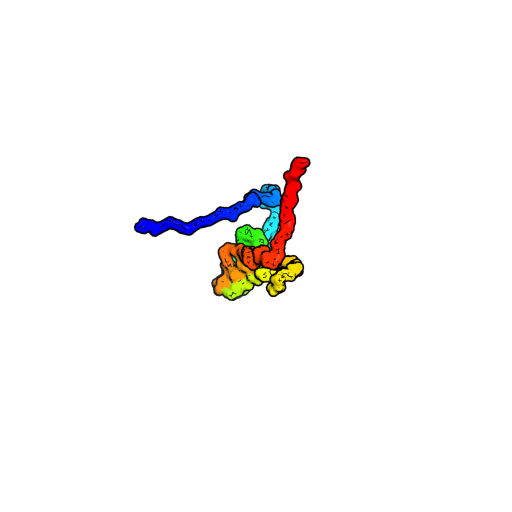 GLY A CA 17
ATOM 27562 C C . GLY A 1 37 ? -13.215 8.253 -13.025 1.00 0.00 51 GLY A C 17
ATOM 27563 O O . GLY A 1 37 ? -13.534 9.440 -13.085 1.00 0.00 51 GLY A O 17
ATOM 27567 N N . ASN A 1 38 ? -12.297 7.684 -13.792 1.00 0.00 52 ASN A N 17
ATOM 27568 C CA . ASN A 1 38 ? -11.576 8.451 -14.794 1.00 0.00 52 ASN A CA 17
ATOM 27569 C C . ASN A 1 38 ? -12.550 9.395 -15.503 1.00 0.00 52 ASN A C 17
ATOM 27570 O O . ASN A 1 38 ? -13.343 8.961 -16.338 1.00 0.00 52 ASN A O 17
ATOM 27580 N N . PHE A 1 39 ? -12.458 10.668 -15.146 1.00 0.00 53 PHE A N 17
ATOM 27581 C CA . PHE A 1 39 ? -13.321 11.675 -15.738 1.00 0.00 53 PHE A CA 17
ATOM 27582 C C . PHE A 1 39 ? -14.763 11.518 -15.250 1.00 0.00 53 PHE A C 17
ATOM 27583 O O . PHE A 1 39 ? -15.332 12.445 -14.676 1.00 0.00 53 PHE A O 17
ATOM 27599 N N . SER A 1 40 ? -15.312 10.338 -15.496 1.00 0.00 54 SER A N 17
ATOM 27600 C CA . SER A 1 40 ? -16.677 10.048 -15.089 1.00 0.00 54 SER A CA 17
ATOM 27601 C C . SER A 1 40 ? -17.080 8.653 -15.567 1.00 0.00 54 SER A C 17
ATOM 27602 O O . SER A 1 40 ? -17.996 8.510 -16.376 1.00 0.00 54 SER A O 17
ATOM 27609 N N . GLY A 1 41 ? -16.376 7.657 -15.049 1.00 0.00 55 GLY A N 17
ATOM 27610 C CA . GLY A 1 41 ? -16.649 6.278 -15.412 1.00 0.00 55 GLY A CA 17
ATOM 27611 C C . GLY A 1 41 ? -15.941 5.309 -14.463 1.00 0.00 55 GLY A C 17
ATOM 27612 O O . GLY A 1 41 ? -14.806 4.909 -14.713 1.00 0.00 55 GLY A O 17
ATOM 27616 N N . PRO A 1 42 ? -16.659 4.953 -13.365 1.00 0.00 56 PRO A N 17
ATOM 27617 C CA . PRO A 1 42 ? -16.111 4.039 -12.377 1.00 0.00 56 PRO A CA 17
ATOM 27618 C C . PRO A 1 42 ? -16.123 2.599 -12.895 1.00 0.00 56 PRO A C 17
ATOM 27619 O O . PRO A 1 42 ? -15.069 2.001 -13.102 1.00 0.00 56 PRO A O 17
ATOM 27627 N N . TYR A 1 43 ? -17.329 2.084 -13.089 1.00 0.00 57 TYR A N 17
ATOM 27628 C CA . TYR A 1 43 ? -17.491 0.726 -13.579 1.00 0.00 57 TYR A CA 17
ATOM 27629 C C . TYR A 1 43 ? -16.443 -0.207 -12.969 1.00 0.00 57 TYR A C 17
ATOM 27630 O O . TYR A 1 43 ? -15.814 0.131 -11.968 1.00 0.00 57 TYR A O 17
ATOM 27647 N N . THR A 1 44 ? -16.289 -1.363 -13.598 1.00 0.00 58 THR A N 17
ATOM 27648 C CA . THR A 1 44 ? -15.328 -2.347 -13.129 1.00 0.00 58 THR A CA 17
ATOM 27649 C C . THR A 1 44 ? -13.900 -1.828 -13.314 1.00 0.00 58 THR A C 17
ATOM 27650 O O . THR A 1 44 ? -13.221 -2.194 -14.272 1.00 0.00 58 THR A O 17
ATOM 27661 N N . TYR A 1 45 ? -13.486 -0.983 -12.380 1.00 0.00 59 TYR A N 17
ATOM 27662 C CA . TYR A 1 45 ? -12.152 -0.411 -12.427 1.00 0.00 59 TYR A CA 17
ATOM 27663 C C . TYR A 1 45 ? -11.558 -0.286 -11.023 1.00 0.00 59 TYR A C 17
ATOM 27664 O O . TYR A 1 45 ? -12.275 -0.404 -10.030 1.00 0.00 59 TYR A O 17
ATOM 27681 N N . CYS A 1 46 ? -10.256 -0.050 -10.984 1.00 0.00 60 CYS A N 17
ATOM 27682 C CA . CYS A 1 46 ? -9.558 0.091 -9.718 1.00 0.00 60 CYS A CA 17
ATOM 27683 C C . CYS A 1 46 ? -9.739 1.530 -9.226 1.00 0.00 60 CYS A C 17
ATOM 27684 O O . CYS A 1 46 ? -9.485 2.479 -9.968 1.00 0.00 60 CYS A O 17
ATOM 27690 N N . ASN A 1 47 ? -10.176 1.645 -7.981 1.00 0.00 61 ASN A N 17
ATOM 27691 C CA . ASN A 1 47 ? -10.395 2.951 -7.383 1.00 0.00 61 ASN A CA 17
ATOM 27692 C C . ASN A 1 47 ? -9.115 3.404 -6.677 1.00 0.00 61 ASN A C 17
ATOM 27693 O O . ASN A 1 47 ? -8.230 2.593 -6.409 1.00 0.00 61 ASN A O 17
ATOM 27703 N N . THR A 1 48 ? -9.059 4.697 -6.394 1.00 0.00 62 THR A N 17
ATOM 27704 C CA . THR A 1 48 ? -7.903 5.268 -5.724 1.00 0.00 62 THR A CA 17
ATOM 27705 C C . THR A 1 48 ? -8.041 5.123 -4.208 1.00 0.00 62 THR A C 17
ATOM 27706 O O . THR A 1 48 ? -8.925 5.724 -3.600 1.00 0.00 62 THR A O 17
ATOM 27717 N N . THR A 1 49 ? -7.153 4.320 -3.639 1.00 0.00 63 THR A N 17
ATOM 27718 C CA . THR A 1 49 ? -7.163 4.088 -2.205 1.00 0.00 63 THR A CA 17
ATOM 27719 C C . THR A 1 49 ? -5.743 3.841 -1.694 1.00 0.00 63 THR A C 17
ATOM 27720 O O . THR A 1 49 ? -4.854 3.492 -2.467 1.00 0.00 63 THR A O 17
ATOM 27731 N N . LEU A 1 50 ? -5.574 4.033 -0.393 1.00 0.00 64 LEU A N 17
ATOM 27732 C CA . LEU A 1 50 ? -4.278 3.835 0.230 1.00 0.00 64 LEU A CA 17
ATOM 27733 C C . LEU A 1 50 ? -4.043 2.338 0.448 1.00 0.00 64 LEU A C 17
ATOM 27734 O O . LEU A 1 50 ? -4.983 1.546 0.391 1.00 0.00 64 LEU A O 17
ATOM 27749 N N . ASP A 1 51 ? -2.787 1.997 0.693 1.00 0.00 65 ASP A N 17
ATOM 27750 C CA . ASP A 1 51 ? -2.418 0.610 0.920 1.00 0.00 65 ASP A CA 17
ATOM 27751 C C . ASP A 1 51 ? -1.672 0.496 2.249 1.00 0.00 65 ASP A C 17
ATOM 27752 O O . ASP A 1 51 ? -1.717 1.410 3.072 1.00 0.00 65 ASP A O 17
ATOM 27760 N N . GLN A 1 52 ? -1.001 -0.634 2.420 1.00 0.00 66 GLN A N 17
ATOM 27761 C CA . GLN A 1 52 ? -0.245 -0.879 3.637 1.00 0.00 66 GLN A CA 17
ATOM 27762 C C . GLN A 1 52 ? 0.757 0.252 3.876 1.00 0.00 66 GLN A C 17
ATOM 27763 O O . GLN A 1 52 ? 0.914 0.719 5.003 1.00 0.00 66 GLN A O 17
ATOM 27775 N N . ILE A 1 53 ? 1.409 0.660 2.798 1.00 0.00 67 ILE A N 17
ATOM 27776 C CA . ILE A 1 53 ? 2.392 1.728 2.876 1.00 0.00 67 ILE A CA 17
ATOM 27777 C C . ILE A 1 53 ? 1.774 3.024 2.351 1.00 0.00 67 ILE A C 17
ATOM 27778 O O . ILE A 1 53 ? 2.457 3.835 1.728 1.00 0.00 67 ILE A O 17
ATOM 27793 N N . GLY A 1 54 ? 0.485 3.179 2.619 1.00 0.00 68 GLY A N 17
ATOM 27794 C CA . GLY A 1 54 ? -0.233 4.364 2.181 1.00 0.00 68 GLY A CA 17
ATOM 27795 C C . GLY A 1 54 ? 0.437 4.992 0.958 1.00 0.00 68 GLY A C 17
ATOM 27796 O O . GLY A 1 54 ? 0.763 6.177 0.964 1.00 0.00 68 GLY A O 17
ATOM 27800 N N . THR A 1 55 ? 0.624 4.167 -0.062 1.00 0.00 69 THR A N 17
ATOM 27801 C CA . THR A 1 55 ? 1.250 4.626 -1.290 1.00 0.00 69 THR A CA 17
ATOM 27802 C C . THR A 1 55 ? 0.215 5.285 -2.203 1.00 0.00 69 THR A C 17
ATOM 27803 O O . THR A 1 55 ? 0.491 5.552 -3.372 1.00 0.00 69 THR A O 17
ATOM 27814 N N . CYS A 1 56 ? -0.957 5.530 -1.635 1.00 0.00 70 CYS A N 17
ATOM 27815 C CA . CYS A 1 56 ? -2.037 6.152 -2.384 1.00 0.00 70 CYS A CA 17
ATOM 27816 C C . CYS A 1 56 ? -1.942 5.688 -3.838 1.00 0.00 70 CYS A C 17
ATOM 27817 O O . CYS A 1 56 ? -1.272 6.321 -4.654 1.00 0.00 70 CYS A O 17
ATOM 27823 N N . TRP A 1 57 ? -2.623 4.588 -4.120 1.00 0.00 71 TRP A N 17
ATOM 27824 C CA . TRP A 1 57 ? -2.624 4.032 -5.463 1.00 0.00 71 TRP A CA 17
ATOM 27825 C C . TRP A 1 57 ? -3.755 4.697 -6.249 1.00 0.00 71 TRP A C 17
ATOM 27826 O O . TRP A 1 57 ? -4.911 4.662 -5.831 1.00 0.00 71 TRP A O 17
ATOM 27846 N N . PRO A 1 58 ? -3.372 5.306 -7.404 1.00 0.00 72 PRO A N 17
ATOM 27847 C CA . PRO A 1 58 ? -4.341 5.979 -8.252 1.00 0.00 72 PRO A CA 17
ATOM 27848 C C . PRO A 1 58 ? -5.189 4.966 -9.025 1.00 0.00 72 PRO A C 17
ATOM 27849 O O . PRO A 1 58 ? -4.711 3.889 -9.377 1.00 0.00 72 PRO A O 17
ATOM 27857 N N . GLN A 1 59 ? -6.434 5.349 -9.268 1.00 0.00 73 GLN A N 17
ATOM 27858 C CA . GLN A 1 59 ? -7.354 4.488 -9.993 1.00 0.00 73 GLN A CA 17
ATOM 27859 C C . GLN A 1 59 ? -6.620 3.753 -11.115 1.00 0.00 73 GLN A C 17
ATOM 27860 O O . GLN A 1 59 ? -5.572 4.204 -11.576 1.00 0.00 73 GLN A O 17
ATOM 27872 N N . SER A 1 60 ? -7.197 2.633 -11.524 1.00 0.00 74 SER A N 17
ATOM 27873 C CA . SER A 1 60 ? -6.611 1.830 -12.583 1.00 0.00 74 SER A CA 17
ATOM 27874 C C . SER A 1 60 ? -7.686 0.961 -13.238 1.00 0.00 74 SER A C 17
ATOM 27875 O O . SER A 1 60 ? -8.879 1.181 -13.030 1.00 0.00 74 SER A O 17
ATOM 27882 N N . ALA A 1 61 ? -7.227 -0.008 -14.015 1.00 0.00 75 ALA A N 17
ATOM 27883 C CA . ALA A 1 61 ? -8.134 -0.911 -14.702 1.00 0.00 75 ALA A CA 17
ATOM 27884 C C . ALA A 1 61 ? -7.909 -2.337 -14.193 1.00 0.00 75 ALA A C 17
ATOM 27885 O O . ALA A 1 61 ? -6.895 -2.621 -13.558 1.00 0.00 75 ALA A O 17
ATOM 27892 N N . PRO A 1 62 ? -8.897 -3.219 -14.501 1.00 0.00 76 PRO A N 17
ATOM 27893 C CA . PRO A 1 62 ? -8.817 -4.608 -14.082 1.00 0.00 76 PRO A CA 17
ATOM 27894 C C . PRO A 1 62 ? -7.813 -5.382 -14.939 1.00 0.00 76 PRO A C 17
ATOM 27895 O O . PRO A 1 62 ? -7.631 -5.077 -16.117 1.00 0.00 76 PRO A O 17
ATOM 27903 N N . GLY A 1 63 ? -7.187 -6.369 -14.314 1.00 0.00 77 GLY A N 17
ATOM 27904 C CA . GLY A 1 63 ? -6.206 -7.188 -15.004 1.00 0.00 77 GLY A CA 17
ATOM 27905 C C . GLY A 1 63 ? -5.021 -6.342 -15.479 1.00 0.00 77 GLY A C 17
ATOM 27906 O O . GLY A 1 63 ? -4.559 -6.495 -16.608 1.00 0.00 77 GLY A O 17
ATOM 27910 N N . ALA A 1 64 ? -4.565 -5.471 -14.591 1.00 0.00 78 ALA A N 17
ATOM 27911 C CA . ALA A 1 64 ? -3.443 -4.603 -14.905 1.00 0.00 78 ALA A CA 17
ATOM 27912 C C . ALA A 1 64 ? -2.254 -4.970 -14.015 1.00 0.00 78 ALA A C 17
ATOM 27913 O O . ALA A 1 64 ? -2.283 -5.985 -13.321 1.00 0.00 78 ALA A O 17
ATOM 27920 N N . LEU A 1 65 ? -1.235 -4.125 -14.063 1.00 0.00 79 LEU A N 17
ATOM 27921 C CA . LEU A 1 65 ? -0.039 -4.347 -13.271 1.00 0.00 79 LEU A CA 17
ATOM 27922 C C . LEU A 1 65 ? 0.526 -2.999 -12.817 1.00 0.00 79 LEU A C 17
ATOM 27923 O O . LEU A 1 65 ? 1.148 -2.287 -13.603 1.00 0.00 79 LEU A O 17
ATOM 27938 N N . VAL A 1 66 ? 0.289 -2.692 -11.551 1.00 0.00 80 VAL A N 17
ATOM 27939 C CA . VAL A 1 66 ? 0.767 -1.442 -10.982 1.00 0.00 80 VAL A CA 17
ATOM 27940 C C . VAL A 1 66 ? 2.013 -1.714 -10.139 1.00 0.00 80 VAL A C 17
ATOM 27941 O O . VAL A 1 66 ? 2.075 -1.325 -8.973 1.00 0.00 80 VAL A O 17
ATOM 27954 N N . GLU A 1 67 ? 2.976 -2.379 -10.759 1.00 0.00 81 GLU A N 17
ATOM 27955 C CA . GLU A 1 67 ? 4.218 -2.707 -10.079 1.00 0.00 81 GLU A CA 17
ATOM 27956 C C . GLU A 1 67 ? 5.224 -1.564 -10.229 1.00 0.00 81 GLU A C 17
ATOM 27957 O O . GLU A 1 67 ? 5.215 -0.853 -11.233 1.00 0.00 81 GLU A O 17
ATOM 27967 N N . ARG A 1 68 ? 6.066 -1.422 -9.216 1.00 0.00 82 ARG A N 17
ATOM 27968 C CA . ARG A 1 68 ? 7.076 -0.378 -9.222 1.00 0.00 82 ARG A CA 17
ATOM 27969 C C . ARG A 1 68 ? 8.411 -0.927 -8.716 1.00 0.00 82 ARG A C 17
ATOM 27970 O O . ARG A 1 68 ? 8.502 -1.405 -7.586 1.00 0.00 82 ARG A O 17
ATOM 27988 N N . PRO A 1 69 ? 9.441 -0.838 -9.600 1.00 0.00 83 PRO A N 17
ATOM 27989 C CA . PRO A 1 69 ? 10.767 -1.320 -9.254 1.00 0.00 83 PRO A CA 17
ATOM 27990 C C . PRO A 1 69 ? 11.465 -0.360 -8.290 1.00 0.00 83 PRO A C 17
ATOM 27991 O O . PRO A 1 69 ? 11.075 0.801 -8.171 1.00 0.00 83 PRO A O 17
ATOM 27999 N N . CYS A 1 70 ? 12.488 -0.878 -7.626 1.00 0.00 84 CYS A N 17
ATOM 28000 C CA . CYS A 1 70 ? 13.245 -0.081 -6.676 1.00 0.00 84 CYS A CA 17
ATOM 28001 C C . CYS A 1 70 ? 13.486 1.299 -7.291 1.00 0.00 84 CYS A C 17
ATOM 28002 O O . CYS A 1 70 ? 13.512 1.442 -8.512 1.00 0.00 84 CYS A O 17
ATOM 28008 N N . PRO A 1 71 ? 13.659 2.306 -6.394 1.00 0.00 85 PRO A N 17
ATOM 28009 C CA . PRO A 1 71 ? 13.898 3.670 -6.835 1.00 0.00 85 PRO A CA 17
ATOM 28010 C C . PRO A 1 71 ? 15.328 3.836 -7.352 1.00 0.00 85 PRO A C 17
ATOM 28011 O O . PRO A 1 71 ? 15.541 4.375 -8.438 1.00 0.00 85 PRO A O 17
ATOM 28019 N N . GLU A 1 72 ? 16.271 3.365 -6.551 1.00 0.00 86 GLU A N 17
ATOM 28020 C CA . GLU A 1 72 ? 17.676 3.455 -6.914 1.00 0.00 86 GLU A CA 17
ATOM 28021 C C . GLU A 1 72 ? 18.521 2.580 -5.987 1.00 0.00 86 GLU A C 17
ATOM 28022 O O . GLU A 1 72 ? 18.313 2.572 -4.775 1.00 0.00 86 GLU A O 17
ATOM 28032 N N . TYR A 1 73 ? 19.456 1.863 -6.593 1.00 0.00 87 TYR A N 17
ATOM 28033 C CA . TYR A 1 73 ? 20.334 0.986 -5.838 1.00 0.00 87 TYR A CA 17
ATOM 28034 C C . TYR A 1 73 ? 19.578 0.308 -4.693 1.00 0.00 87 TYR A C 17
ATOM 28035 O O . TYR A 1 73 ? 19.392 0.899 -3.630 1.00 0.00 87 TYR A O 17
ATOM 28052 N N . PHE A 1 74 ? 19.163 -0.924 -4.948 1.00 0.00 88 PHE A N 17
ATOM 28053 C CA . PHE A 1 74 ? 18.432 -1.690 -3.953 1.00 0.00 88 PHE A CA 17
ATOM 28054 C C . PHE A 1 74 ? 19.223 -2.927 -3.522 1.00 0.00 88 PHE A C 17
ATOM 28055 O O . PHE A 1 74 ? 19.361 -3.195 -2.330 1.00 0.00 88 PHE A O 17
ATOM 28071 N N . ASN A 1 75 ? 19.721 -3.647 -4.517 1.00 0.00 89 ASN A N 17
ATOM 28072 C CA . ASN A 1 75 ? 20.495 -4.849 -4.256 1.00 0.00 89 ASN A CA 17
ATOM 28073 C C . ASN A 1 75 ? 20.525 -5.714 -5.517 1.00 0.00 89 ASN A C 17
ATOM 28074 O O . ASN A 1 75 ? 20.279 -6.919 -5.454 1.00 0.00 89 ASN A O 17
ATOM 28084 N N . GLY A 1 76 ? 20.827 -5.067 -6.633 1.00 0.00 90 GLY A N 17
ATOM 28085 C CA . GLY A 1 76 ? 20.892 -5.763 -7.907 1.00 0.00 90 GLY A CA 17
ATOM 28086 C C . GLY A 1 76 ? 21.083 -4.777 -9.061 1.00 0.00 90 GLY A C 17
ATOM 28087 O O . GLY A 1 76 ? 22.159 -4.202 -9.220 1.00 0.00 90 GLY A O 17
ATOM 28091 N N . ILE A 1 77 ? 20.022 -4.613 -9.838 1.00 0.00 91 ILE A N 17
ATOM 28092 C CA . ILE A 1 77 ? 20.061 -3.706 -10.973 1.00 0.00 91 ILE A CA 17
ATOM 28093 C C . ILE A 1 77 ? 18.702 -3.719 -11.677 1.00 0.00 91 ILE A C 17
ATOM 28094 O O . ILE A 1 77 ? 18.430 -4.597 -12.493 1.00 0.00 91 ILE A O 17
ATOM 28109 N N . LYS A 1 78 ? 17.883 -2.735 -11.333 1.00 0.00 92 LYS A N 17
ATOM 28110 C CA . LYS A 1 78 ? 16.560 -2.622 -11.921 1.00 0.00 92 LYS A CA 17
ATOM 28111 C C . LYS A 1 78 ? 15.771 -1.537 -11.187 1.00 0.00 92 LYS A C 17
ATOM 28112 O O . LYS A 1 78 ? 14.576 -1.694 -10.936 1.00 0.00 92 LYS A O 17
ATOM 28127 N N . TYR A 1 79 ? 16.469 -0.459 -10.861 1.00 0.00 93 TYR A N 17
ATOM 28128 C CA . TYR A 1 79 ? 15.849 0.652 -10.160 1.00 0.00 93 TYR A CA 17
ATOM 28129 C C . TYR A 1 79 ? 15.766 1.889 -11.057 1.00 0.00 93 TYR A C 17
ATOM 28130 O O . TYR A 1 79 ? 16.712 2.200 -11.779 1.00 0.00 93 TYR A O 17
ATOM 28147 N N . ASN A 1 80 ? 14.627 2.561 -10.981 1.00 0.00 94 ASN A N 17
ATOM 28148 C CA . ASN A 1 80 ? 14.409 3.757 -11.777 1.00 0.00 94 ASN A CA 17
ATOM 28149 C C . ASN A 1 80 ? 14.101 4.932 -10.848 1.00 0.00 94 ASN A C 17
ATOM 28150 O O . ASN A 1 80 ? 15.008 5.647 -10.423 1.00 0.00 94 ASN A O 17
ATOM 28160 N N . THR A 1 81 ? 12.819 5.098 -10.560 1.00 0.00 95 THR A N 17
ATOM 28161 C CA . THR A 1 81 ? 12.380 6.176 -9.689 1.00 0.00 95 THR A CA 17
ATOM 28162 C C . THR A 1 81 ? 10.909 5.990 -9.311 1.00 0.00 95 THR A C 17
ATOM 28163 O O . THR A 1 81 ? 10.024 6.148 -10.151 1.00 0.00 95 THR A O 17
ATOM 28174 N N . THR A 1 82 ? 10.694 5.659 -8.046 1.00 0.00 96 THR A N 17
ATOM 28175 C CA . THR A 1 82 ? 9.346 5.451 -7.546 1.00 0.00 96 THR A CA 17
ATOM 28176 C C . THR A 1 82 ? 9.384 4.760 -6.181 1.00 0.00 96 THR A C 17
ATOM 28177 O O . THR A 1 82 ? 9.380 5.424 -5.145 1.00 0.00 96 THR A O 17
ATOM 28188 N N . ARG A 1 83 ? 9.420 3.437 -6.224 1.00 0.00 97 ARG A N 17
ATOM 28189 C CA . ARG A 1 83 ? 9.459 2.648 -5.004 1.00 0.00 97 ARG A CA 17
ATOM 28190 C C . ARG A 1 83 ? 9.364 1.158 -5.332 1.00 0.00 97 ARG A C 17
ATOM 28191 O O . ARG A 1 83 ? 8.601 0.759 -6.212 1.00 0.00 97 ARG A O 17
ATOM 28209 N N . ASN A 1 84 ? 10.148 0.373 -4.608 1.00 0.00 98 ASN A N 17
ATOM 28210 C CA . ASN A 1 84 ? 10.161 -1.065 -4.810 1.00 0.00 98 ASN A CA 17
ATOM 28211 C C . ASN A 1 84 ? 8.839 -1.658 -4.320 1.00 0.00 98 ASN A C 17
ATOM 28212 O O . ASN A 1 84 ? 8.364 -1.315 -3.238 1.00 0.00 98 ASN A O 17
ATOM 28222 N N . ALA A 1 85 ? 8.280 -2.536 -5.139 1.00 0.00 99 ALA A N 17
ATOM 28223 C CA . ALA A 1 85 ? 7.021 -3.178 -4.803 1.00 0.00 99 ALA A CA 17
ATOM 28224 C C . ALA A 1 85 ? 6.377 -3.729 -6.077 1.00 0.00 99 ALA A C 17
ATOM 28225 O O . ALA A 1 85 ? 6.908 -3.549 -7.172 1.00 0.00 99 ALA A O 17
ATOM 28232 N N . TYR A 1 86 ? 5.244 -4.389 -5.892 1.00 0.00 100 TYR A N 17
ATOM 28233 C CA . TYR A 1 86 ? 4.522 -4.967 -7.013 1.00 0.00 100 TYR A CA 17
ATOM 28234 C C . TYR A 1 86 ? 3.043 -5.162 -6.672 1.00 0.00 100 TYR A C 17
ATOM 28235 O O . TYR A 1 86 ? 2.697 -6.027 -5.868 1.00 0.00 100 TYR A O 17
ATOM 28252 N N . ARG A 1 87 ? 2.211 -4.344 -7.299 1.00 0.00 101 ARG A N 17
ATOM 28253 C CA . ARG A 1 87 ? 0.778 -4.416 -7.072 1.00 0.00 101 ARG A CA 17
ATOM 28254 C C . ARG A 1 87 ? 0.038 -4.584 -8.399 1.00 0.00 101 ARG A C 17
ATOM 28255 O O . ARG A 1 87 ? 0.223 -3.792 -9.322 1.00 0.00 101 ARG A O 17
ATOM 28273 N N . GLU A 1 88 ? -0.786 -5.621 -8.454 1.00 0.00 102 GLU A N 17
ATOM 28274 C CA . GLU A 1 88 ? -1.555 -5.902 -9.654 1.00 0.00 102 GLU A CA 17
ATOM 28275 C C . GLU A 1 88 ? -3.041 -5.635 -9.407 1.00 0.00 102 GLU A C 17
ATOM 28276 O O . GLU A 1 88 ? -3.474 -5.527 -8.261 1.00 0.00 102 GLU A O 17
ATOM 28286 N N . CYS A 1 89 ? -3.781 -5.538 -10.501 1.00 0.00 103 CYS A N 17
ATOM 28287 C CA . CYS A 1 89 ? -5.210 -5.285 -10.418 1.00 0.00 103 CYS A CA 17
ATOM 28288 C C . CYS A 1 89 ? -5.947 -6.502 -10.982 1.00 0.00 103 CYS A C 17
ATOM 28289 O O . CYS A 1 89 ? -5.815 -6.819 -12.164 1.00 0.00 103 CYS A O 17
ATOM 28295 N N . LEU A 1 90 ? -6.708 -7.149 -10.112 1.00 0.00 104 LEU A N 17
ATOM 28296 C CA . LEU A 1 90 ? -7.465 -8.324 -10.509 1.00 0.00 104 LEU A CA 17
ATOM 28297 C C . LEU A 1 90 ? -8.369 -7.966 -11.690 1.00 0.00 104 LEU A C 17
ATOM 28298 O O . LEU A 1 90 ? -8.524 -6.794 -12.026 1.00 0.00 104 LEU A O 17
ATOM 28313 N N . GLU A 1 91 ? -8.943 -9.000 -12.289 1.00 0.00 105 GLU A N 17
ATOM 28314 C CA . GLU A 1 91 ? -9.827 -8.810 -13.426 1.00 0.00 105 GLU A CA 17
ATOM 28315 C C . GLU A 1 91 ? -11.210 -8.356 -12.954 1.00 0.00 105 GLU A C 17
ATOM 28316 O O . GLU A 1 91 ? -12.114 -8.159 -13.764 1.00 0.00 105 GLU A O 17
ATOM 28326 N N . ASN A 1 92 ? -11.331 -8.203 -11.643 1.00 0.00 106 ASN A N 17
ATOM 28327 C CA . ASN A 1 92 ? -12.588 -7.777 -11.053 1.00 0.00 106 ASN A CA 17
ATOM 28328 C C . ASN A 1 92 ? -12.531 -6.273 -10.777 1.00 0.00 106 ASN A C 17
ATOM 28329 O O . ASN A 1 92 ? -13.505 -5.688 -10.303 1.00 0.00 106 ASN A O 17
ATOM 28339 N N . GLY A 1 93 ? -11.383 -5.689 -11.085 1.00 0.00 107 GLY A N 17
ATOM 28340 C CA . GLY A 1 93 ? -11.187 -4.264 -10.877 1.00 0.00 107 GLY A CA 17
ATOM 28341 C C . GLY A 1 93 ? -10.798 -3.971 -9.426 1.00 0.00 107 GLY A C 17
ATOM 28342 O O . GLY A 1 93 ? -11.022 -2.868 -8.931 1.00 0.00 107 GLY A O 17
ATOM 28346 N N . THR A 1 94 ? -10.222 -4.978 -8.787 1.00 0.00 108 THR A N 17
ATOM 28347 C CA . THR A 1 94 ? -9.800 -4.842 -7.403 1.00 0.00 108 THR A CA 17
ATOM 28348 C C . THR A 1 94 ? -8.280 -4.682 -7.323 1.00 0.00 108 THR A C 17
ATOM 28349 O O . THR A 1 94 ? -7.589 -4.761 -8.338 1.00 0.00 108 THR A O 17
ATOM 28360 N N . TRP A 1 95 ? -7.804 -4.460 -6.107 1.00 0.00 109 TRP A N 17
ATOM 28361 C CA . TRP A 1 95 ? -6.378 -4.289 -5.881 1.00 0.00 109 TRP A CA 17
ATOM 28362 C C . TRP A 1 95 ? -5.803 -5.640 -5.452 1.00 0.00 109 TRP A C 17
ATOM 28363 O O . TRP A 1 95 ? -6.496 -6.654 -5.487 1.00 0.00 109 TRP A O 17
ATOM 28383 N N . ALA A 1 96 ? -4.538 -5.607 -5.053 1.00 0.00 110 ALA A N 17
ATOM 28384 C CA . ALA A 1 96 ? -3.861 -6.817 -4.617 1.00 0.00 110 ALA A CA 17
ATOM 28385 C C . ALA A 1 96 ? -4.169 -7.063 -3.139 1.00 0.00 110 ALA A C 17
ATOM 28386 O O . ALA A 1 96 ? -5.277 -6.792 -2.678 1.00 0.00 110 ALA A O 17
ATOM 28393 N N . SER A 1 97 ? -3.169 -7.575 -2.436 1.00 0.00 111 SER A N 17
ATOM 28394 C CA . SER A 1 97 ? -3.319 -7.862 -1.020 1.00 0.00 111 SER A CA 17
ATOM 28395 C C . SER A 1 97 ? -2.882 -6.651 -0.192 1.00 0.00 111 SER A C 17
ATOM 28396 O O . SER A 1 97 ? -3.561 -6.267 0.760 1.00 0.00 111 SER A O 17
ATOM 28403 N N . ARG A 1 98 ? -1.751 -6.082 -0.584 1.00 0.00 112 ARG A N 17
ATOM 28404 C CA . ARG A 1 98 ? -1.216 -4.923 0.109 1.00 0.00 112 ARG A CA 17
ATOM 28405 C C . ARG A 1 98 ? 0.228 -4.665 -0.325 1.00 0.00 112 ARG A C 17
ATOM 28406 O O . ARG A 1 98 ? 1.106 -4.472 0.515 1.00 0.00 112 ARG A O 17
ATOM 28424 N N . VAL A 1 99 ? 0.429 -4.671 -1.634 1.00 0.00 113 VAL A N 17
ATOM 28425 C CA . VAL A 1 99 ? 1.752 -4.440 -2.189 1.00 0.00 113 VAL A CA 17
ATOM 28426 C C . VAL A 1 99 ? 2.769 -5.314 -1.453 1.00 0.00 113 VAL A C 17
ATOM 28427 O O . VAL A 1 99 ? 2.405 -6.083 -0.564 1.00 0.00 113 VAL A O 17
ATOM 28440 N N . ASN A 1 100 ? 4.024 -5.169 -1.849 1.00 0.00 114 ASN A N 17
ATOM 28441 C CA . ASN A 1 100 ? 5.097 -5.936 -1.239 1.00 0.00 114 ASN A CA 17
ATOM 28442 C C . ASN A 1 100 ? 6.311 -5.939 -2.170 1.00 0.00 114 ASN A C 17
ATOM 28443 O O . ASN A 1 100 ? 6.171 -5.762 -3.379 1.00 0.00 114 ASN A O 17
ATOM 28453 N N . TYR A 1 101 ? 7.475 -6.140 -1.570 1.00 0.00 115 TYR A N 17
ATOM 28454 C CA . TYR A 1 101 ? 8.713 -6.167 -2.331 1.00 0.00 115 TYR A CA 17
ATOM 28455 C C . TYR A 1 101 ? 9.376 -7.544 -2.249 1.00 0.00 115 TYR A C 17
ATOM 28456 O O . TYR A 1 101 ? 10.207 -7.786 -1.374 1.00 0.00 115 TYR A O 17
ATOM 28473 N N . SER A 1 102 ? 8.986 -8.409 -3.172 1.00 0.00 116 SER A N 17
ATOM 28474 C CA . SER A 1 102 ? 9.532 -9.755 -3.215 1.00 0.00 116 SER A CA 17
ATOM 28475 C C . SER A 1 102 ? 10.589 -9.856 -4.317 1.00 0.00 116 SER A C 17
ATOM 28476 O O . SER A 1 102 ? 11.528 -10.643 -4.211 1.00 0.00 116 SER A O 17
ATOM 28483 N N . HIS A 1 103 ? 10.400 -9.048 -5.349 1.00 0.00 117 HIS A N 17
ATOM 28484 C CA . HIS A 1 103 ? 11.325 -9.036 -6.470 1.00 0.00 117 HIS A CA 17
ATOM 28485 C C . HIS A 1 103 ? 12.356 -7.923 -6.273 1.00 0.00 117 HIS A C 17
ATOM 28486 O O . HIS A 1 103 ? 13.219 -7.712 -7.124 1.00 0.00 117 HIS A O 17
ATOM 28499 N N . CYS A 1 104 ? 12.232 -7.237 -5.146 1.00 0.00 118 CYS A N 17
ATOM 28500 C CA . CYS A 1 104 ? 13.141 -6.151 -4.826 1.00 0.00 118 CYS A CA 17
ATOM 28501 C C . CYS A 1 104 ? 13.903 -6.520 -3.552 1.00 0.00 118 CYS A C 17
ATOM 28502 O O . CYS A 1 104 ? 13.516 -6.121 -2.455 1.00 0.00 118 CYS A O 17
ATOM 28508 N N . GLU A 1 105 ? 14.972 -7.280 -3.739 1.00 0.00 119 GLU A N 17
ATOM 28509 C CA . GLU A 1 105 ? 15.792 -7.709 -2.618 1.00 0.00 119 GLU A CA 17
ATOM 28510 C C . GLU A 1 105 ? 16.649 -8.912 -3.018 1.00 0.00 119 GLU A C 17
ATOM 28511 O O . GLU A 1 105 ? 17.857 -8.920 -2.792 1.00 0.00 119 GLU A O 17
ATOM 28521 N N . PRO A 1 106 ? 15.971 -9.926 -3.619 1.00 0.00 120 PRO A N 17
ATOM 28522 C CA . PRO A 1 106 ? 16.657 -11.132 -4.051 1.00 0.00 120 PRO A CA 17
ATOM 28523 C C . PRO A 1 106 ? 17.470 -10.875 -5.321 1.00 0.00 120 PRO A C 17
ATOM 28524 O O . PRO A 1 106 ? 17.643 -9.728 -5.731 1.00 0.00 120 PRO A O 17
ATOM 28532 N N . ILE A 1 107 ? 17.947 -11.962 -5.911 1.00 0.00 121 ILE A N 17
ATOM 28533 C CA . ILE A 1 107 ? 18.737 -11.869 -7.127 1.00 0.00 121 ILE A CA 17
ATOM 28534 C C . ILE A 1 107 ? 19.585 -10.596 -7.082 1.00 0.00 121 ILE A C 17
ATOM 28535 O O . ILE A 1 107 ? 19.151 -9.540 -7.540 1.00 0.00 121 ILE A O 17
ATOM 28550 N N . LEU A 1 108 ? 20.779 -10.738 -6.526 1.00 0.00 122 LEU A N 17
ATOM 28551 C CA . LEU A 1 108 ? 21.693 -9.613 -6.416 1.00 0.00 122 LEU A CA 17
ATOM 28552 C C . LEU A 1 108 ? 22.999 -9.949 -7.137 1.00 0.00 122 LEU A C 17
ATOM 28553 O O . LEU A 1 108 ? 23.215 -11.093 -7.535 1.00 0.00 122 LEU A O 17
ATOM 28568 N N . ASP A 1 109 ? 23.835 -8.933 -7.284 1.00 0.00 123 ASP A N 17
ATOM 28569 C CA . ASP A 1 109 ? 25.115 -9.106 -7.951 1.00 0.00 123 ASP A CA 17
ATOM 28570 C C . ASP A 1 109 ? 25.842 -7.761 -8.006 1.00 0.00 123 ASP A C 17
ATOM 28571 O O . ASP A 1 109 ? 25.530 -6.916 -8.843 1.00 0.00 123 ASP A O 17
ATOM 28579 N N . ASP A 1 110 ? 26.799 -7.605 -7.103 1.00 0.00 124 ASP A N 17
ATOM 28580 C CA . ASP A 1 110 ? 27.574 -6.378 -7.038 1.00 0.00 124 ASP A CA 17
ATOM 28581 C C . ASP A 1 110 ? 29.065 -6.718 -7.063 1.00 0.00 124 ASP A C 17
ATOM 28582 O O . ASP A 1 110 ? 29.831 -6.233 -6.232 1.00 0.00 124 ASP A O 17
ATOM 28590 N N . LYS A 1 111 ? 29.433 -7.553 -8.025 1.00 0.00 125 LYS A N 17
ATOM 28591 C CA . LYS A 1 111 ? 30.819 -7.966 -8.167 1.00 0.00 125 LYS A CA 17
ATOM 28592 C C . LYS A 1 111 ? 31.001 -8.664 -9.517 1.00 0.00 125 LYS A C 17
ATOM 28593 O O . LYS A 1 111 ? 30.056 -9.235 -10.057 1.00 0.00 125 LYS A O 17
ATOM 28608 N N . GLN A 1 112 ? 32.224 -8.595 -10.022 1.00 0.00 126 GLN A N 17
ATOM 28609 C CA . GLN A 1 112 ? 32.543 -9.214 -11.297 1.00 0.00 126 GLN A CA 17
ATOM 28610 C C . GLN A 1 112 ? 31.889 -10.594 -11.396 1.00 0.00 126 GLN A C 17
ATOM 28611 O O . GLN A 1 112 ? 31.936 -11.376 -10.448 1.00 0.00 126 GLN A O 17
ATOM 28623 N N . ARG A 1 113 ? 31.295 -10.849 -12.553 1.00 0.00 127 ARG A N 17
ATOM 28624 C CA . ARG A 1 113 ? 30.632 -12.121 -12.787 1.00 0.00 127 ARG A CA 17
ATOM 28625 C C . ARG A 1 113 ? 31.504 -13.019 -13.667 1.00 0.00 127 ARG A C 17
ATOM 28626 O O . ARG A 1 113 ? 32.338 -12.530 -14.427 1.00 0.00 127 ARG A O 17
ATOM 28644 N N . LYS A 1 114 ? 31.281 -14.319 -13.535 1.00 0.00 128 LYS A N 17
ATOM 28645 C CA . LYS A 1 114 ? 32.036 -15.290 -14.309 1.00 0.00 128 LYS A CA 17
ATOM 28646 C C . LYS A 1 114 ? 31.977 -14.913 -15.791 1.00 0.00 128 LYS A C 17
ATOM 28647 O O . LYS A 1 114 ? 30.962 -15.133 -16.451 1.00 0.00 128 LYS A O 17
ATOM 28662 N N . TYR A 1 115 ? 33.077 -14.351 -16.270 1.00 0.00 129 TYR A N 17
ATOM 28663 C CA . TYR A 1 115 ? 33.162 -13.941 -17.661 1.00 0.00 129 TYR A CA 17
ATOM 28664 C C . TYR A 1 115 ? 33.863 -15.008 -18.505 1.00 0.00 129 TYR A C 17
ATOM 28665 O O . TYR A 1 115 ? 34.537 -15.885 -17.968 1.00 0.00 129 TYR A O 17
ATOM 28682 N N . ASP A 1 116 ? 33.678 -14.899 -19.812 1.00 0.00 130 ASP A N 17
ATOM 28683 C CA . ASP A 1 116 ? 34.284 -15.843 -20.736 1.00 0.00 130 ASP A CA 17
ATOM 28684 C C . ASP A 1 116 ? 35.771 -15.516 -20.890 1.00 0.00 130 ASP A C 17
ATOM 28685 O O . ASP A 1 116 ? 36.158 -14.348 -20.883 1.00 0.00 130 ASP A O 17
ATOM 28693 N N . LEU A 1 117 ? 36.564 -16.569 -21.025 1.00 0.00 131 LEU A N 17
ATOM 28694 C CA . LEU A 1 117 ? 38.000 -16.410 -21.182 1.00 0.00 131 LEU A CA 17
ATOM 28695 C C . LEU A 1 117 ? 38.410 -16.870 -22.581 1.00 0.00 131 LEU A C 17
ATOM 28696 O O . LEU A 1 117 ? 37.713 -17.667 -23.206 1.00 0.00 131 LEU A O 17
ATOM 28711 N N . HIS A 1 118 ? 39.542 -16.350 -23.032 1.00 0.00 132 HIS A N 17
ATOM 28712 C CA . HIS A 1 118 ? 40.054 -16.697 -24.346 1.00 0.00 132 HIS A CA 17
ATOM 28713 C C . HIS A 1 118 ? 41.108 -17.799 -24.212 1.00 0.00 132 HIS A C 17
ATOM 28714 O O . HIS A 1 118 ? 41.706 -17.964 -23.149 1.00 0.00 132 HIS A O 17
ATOM 28728 N N . TYR A 1 119 ? 41.302 -18.525 -25.303 1.00 0.00 133 TYR A N 17
ATOM 28729 C CA . TYR A 1 119 ? 42.272 -19.606 -25.320 1.00 0.00 133 TYR A CA 17
ATOM 28730 C C . TYR A 1 119 ? 43.596 -19.164 -24.693 1.00 0.00 133 TYR A C 17
ATOM 28731 O O . TYR A 1 119 ? 44.195 -18.182 -25.127 1.00 0.00 133 TYR A O 17
ATOM 28748 N N . GLY A 1 1 ? 30.541 50.017 -22.886 1.00 0.00 15 GLY A N 18
ATOM 28749 C CA . GLY A 1 1 ? 30.753 50.901 -21.753 1.00 0.00 15 GLY A CA 18
ATOM 28750 C C . GLY A 1 1 ? 29.505 51.740 -21.470 1.00 0.00 15 GLY A C 18
ATOM 28751 O O . GLY A 1 1 ? 29.279 52.760 -22.117 1.00 0.00 15 GLY A O 18
ATOM 28755 N N . SER A 1 2 ? 28.727 51.276 -20.503 1.00 0.00 16 SER A N 18
ATOM 28756 C CA . SER A 1 2 ? 27.507 51.970 -20.126 1.00 0.00 16 SER A CA 18
ATOM 28757 C C . SER A 1 2 ? 26.470 51.851 -21.245 1.00 0.00 16 SER A C 18
ATOM 28758 O O . SER A 1 2 ? 26.815 51.908 -22.424 1.00 0.00 16 SER A O 18
ATOM 28765 N N . GLY A 1 3 ? 25.221 51.686 -20.836 1.00 0.00 17 GLY A N 18
ATOM 28766 C CA . GLY A 1 3 ? 24.132 51.559 -21.789 1.00 0.00 17 GLY A CA 18
ATOM 28767 C C . GLY A 1 3 ? 22.896 52.326 -21.316 1.00 0.00 17 GLY A C 18
ATOM 28768 O O . GLY A 1 3 ? 22.991 53.496 -20.945 1.00 0.00 17 GLY A O 18
ATOM 28772 N N . MET A 1 4 ? 21.764 51.638 -21.345 1.00 0.00 18 MET A N 18
ATOM 28773 C CA . MET A 1 4 ? 20.510 52.241 -20.924 1.00 0.00 18 MET A CA 18
ATOM 28774 C C . MET A 1 4 ? 19.702 51.275 -20.055 1.00 0.00 18 MET A C 18
ATOM 28775 O O . MET A 1 4 ? 20.067 50.107 -19.914 1.00 0.00 18 MET A O 18
ATOM 28787 N N . LYS A 1 5 ? 18.620 51.796 -19.496 1.00 0.00 19 LYS A N 18
ATOM 28788 C CA . LYS A 1 5 ? 17.757 50.994 -18.646 1.00 0.00 19 LYS A CA 18
ATOM 28789 C C . LYS A 1 5 ? 16.296 51.304 -18.973 1.00 0.00 19 LYS A C 18
ATOM 28790 O O . LYS A 1 5 ? 16.009 52.191 -19.776 1.00 0.00 19 LYS A O 18
ATOM 28805 N N . GLU A 1 6 ? 15.407 50.558 -18.333 1.00 0.00 20 GLU A N 18
ATOM 28806 C CA . GLU A 1 6 ? 13.982 50.742 -18.545 1.00 0.00 20 GLU A CA 18
ATOM 28807 C C . GLU A 1 6 ? 13.220 50.543 -17.234 1.00 0.00 20 GLU A C 18
ATOM 28808 O O . GLU A 1 6 ? 13.804 50.148 -16.227 1.00 0.00 20 GLU A O 18
ATOM 28818 N N . THR A 1 7 ? 11.926 50.827 -17.290 1.00 0.00 21 THR A N 18
ATOM 28819 C CA . THR A 1 7 ? 11.078 50.684 -16.119 1.00 0.00 21 THR A CA 18
ATOM 28820 C C . THR A 1 7 ? 10.037 49.586 -16.345 1.00 0.00 21 THR A C 18
ATOM 28821 O O . THR A 1 7 ? 9.119 49.751 -17.147 1.00 0.00 21 THR A O 18
ATOM 28832 N N . ALA A 1 8 ? 10.214 48.488 -15.625 1.00 0.00 22 ALA A N 18
ATOM 28833 C CA . ALA A 1 8 ? 9.302 47.363 -15.737 1.00 0.00 22 ALA A CA 18
ATOM 28834 C C . ALA A 1 8 ? 7.863 47.883 -15.784 1.00 0.00 22 ALA A C 18
ATOM 28835 O O . ALA A 1 8 ? 7.228 47.869 -16.837 1.00 0.00 22 ALA A O 18
ATOM 28842 N N . ALA A 1 9 ? 7.390 48.327 -14.629 1.00 0.00 23 ALA A N 18
ATOM 28843 C CA . ALA A 1 9 ? 6.038 48.850 -14.525 1.00 0.00 23 ALA A CA 18
ATOM 28844 C C . ALA A 1 9 ? 5.038 47.716 -14.761 1.00 0.00 23 ALA A C 18
ATOM 28845 O O . ALA A 1 9 ? 5.431 46.591 -15.068 1.00 0.00 23 ALA A O 18
ATOM 28852 N N . ALA A 1 10 ? 3.766 48.050 -14.609 1.00 0.00 24 ALA A N 18
ATOM 28853 C CA . ALA A 1 10 ? 2.707 47.075 -14.801 1.00 0.00 24 ALA A CA 18
ATOM 28854 C C . ALA A 1 10 ? 2.737 46.062 -13.654 1.00 0.00 24 ALA A C 18
ATOM 28855 O O . ALA A 1 10 ? 3.806 45.599 -13.259 1.00 0.00 24 ALA A O 18
ATOM 28862 N N . LYS A 1 11 ? 1.552 45.749 -13.152 1.00 0.00 25 LYS A N 18
ATOM 28863 C CA . LYS A 1 11 ? 1.429 44.800 -12.059 1.00 0.00 25 LYS A CA 18
ATOM 28864 C C . LYS A 1 11 ? -0.049 44.471 -11.837 1.00 0.00 25 LYS A C 18
ATOM 28865 O O . LYS A 1 11 ? -0.847 45.358 -11.537 1.00 0.00 25 LYS A O 18
ATOM 28880 N N . PHE A 1 12 ? -0.368 43.195 -11.994 1.00 0.00 26 PHE A N 18
ATOM 28881 C CA . PHE A 1 12 ? -1.736 42.738 -11.815 1.00 0.00 26 PHE A CA 18
ATOM 28882 C C . PHE A 1 12 ? -1.815 41.211 -11.862 1.00 0.00 26 PHE A C 18
ATOM 28883 O O . PHE A 1 12 ? -0.806 40.540 -12.077 1.00 0.00 26 PHE A O 18
ATOM 28899 N N . GLU A 1 13 ? -3.022 40.706 -11.658 1.00 0.00 27 GLU A N 18
ATOM 28900 C CA . GLU A 1 13 ? -3.246 39.271 -11.675 1.00 0.00 27 GLU A CA 18
ATOM 28901 C C . GLU A 1 13 ? -2.472 38.600 -10.538 1.00 0.00 27 GLU A C 18
ATOM 28902 O O . GLU A 1 13 ? -1.313 38.929 -10.292 1.00 0.00 27 GLU A O 18
ATOM 28912 N N . ARG A 1 14 ? -3.145 37.671 -9.875 1.00 0.00 28 ARG A N 18
ATOM 28913 C CA . ARG A 1 14 ? -2.534 36.950 -8.771 1.00 0.00 28 ARG A CA 18
ATOM 28914 C C . ARG A 1 14 ? -2.368 35.471 -9.128 1.00 0.00 28 ARG A C 18
ATOM 28915 O O . ARG A 1 14 ? -2.786 35.038 -10.201 1.00 0.00 28 ARG A O 18
ATOM 28933 N N . GLN A 1 15 ? -1.756 34.739 -8.210 1.00 0.00 29 GLN A N 18
ATOM 28934 C CA . GLN A 1 15 ? -1.529 33.319 -8.415 1.00 0.00 29 GLN A CA 18
ATOM 28935 C C . GLN A 1 15 ? -2.591 32.499 -7.679 1.00 0.00 29 GLN A C 18
ATOM 28936 O O . GLN A 1 15 ? -3.314 31.718 -8.295 1.00 0.00 29 GLN A O 18
ATOM 28948 N N . HIS A 1 16 ? -2.653 32.708 -6.372 1.00 0.00 30 HIS A N 18
ATOM 28949 C CA . HIS A 1 16 ? -3.615 31.998 -5.545 1.00 0.00 30 HIS A CA 18
ATOM 28950 C C . HIS A 1 16 ? -3.384 30.490 -5.668 1.00 0.00 30 HIS A C 18
ATOM 28951 O O . HIS A 1 16 ? -2.827 30.023 -6.660 1.00 0.00 30 HIS A O 18
ATOM 28964 N N . MET A 1 17 ? -3.825 29.772 -4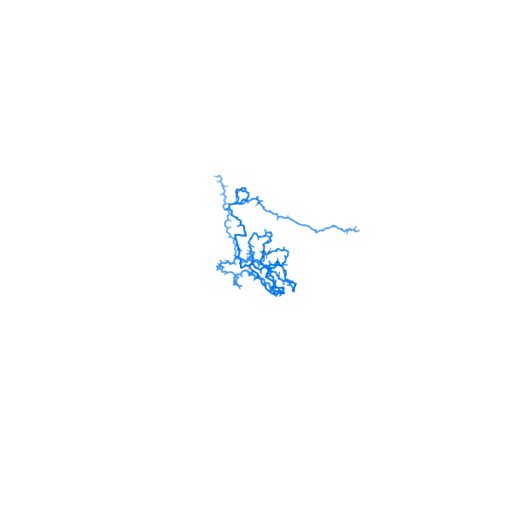.646 1.00 0.00 31 MET A N 18
ATOM 28965 C CA . MET A 1 17 ? -3.673 28.327 -4.627 1.00 0.00 31 MET A CA 18
ATOM 28966 C C . MET A 1 17 ? -4.362 27.720 -3.403 1.00 0.00 31 MET A C 18
ATOM 28967 O O . MET A 1 17 ? -5.076 26.724 -3.519 1.00 0.00 31 MET A O 18
ATOM 28979 N N . ASP A 1 18 ? -4.125 28.344 -2.259 1.00 0.00 32 ASP A N 18
ATOM 28980 C CA . ASP A 1 18 ? -4.714 27.877 -1.016 1.00 0.00 32 ASP A CA 18
ATOM 28981 C C . ASP A 1 18 ? -4.320 26.417 -0.785 1.00 0.00 32 ASP A C 18
ATOM 28982 O O . ASP A 1 18 ? -3.824 25.754 -1.694 1.00 0.00 32 ASP A O 18
ATOM 28990 N N . SER A 1 19 ? -4.554 25.959 0.435 1.00 0.00 33 SER A N 18
ATOM 28991 C CA . SER A 1 19 ? -4.229 24.591 0.797 1.00 0.00 33 SER A CA 18
ATOM 28992 C C . SER A 1 19 ? -5.468 23.887 1.352 1.00 0.00 33 SER A C 18
ATOM 28993 O O . SER A 1 19 ? -6.219 24.468 2.133 1.00 0.00 33 SER A O 18
ATOM 29000 N N . PRO A 1 20 ? -5.651 22.612 0.915 1.00 0.00 34 PRO A N 18
ATOM 29001 C CA . PRO A 1 20 ? -6.787 21.823 1.359 1.00 0.00 34 PRO A CA 18
ATOM 29002 C C . PRO A 1 20 ? -6.589 21.338 2.797 1.00 0.00 34 PRO A C 18
ATOM 29003 O O . PRO A 1 20 ? -5.506 21.485 3.361 1.00 0.00 34 PRO A O 18
ATOM 29011 N N . ASP A 1 21 ? -7.652 20.770 3.348 1.00 0.00 35 ASP A N 18
ATOM 29012 C CA . ASP A 1 21 ? -7.609 20.263 4.708 1.00 0.00 35 ASP A CA 18
ATOM 29013 C C . ASP A 1 21 ? -8.945 20.549 5.397 1.00 0.00 35 ASP A C 18
ATOM 29014 O O . ASP A 1 21 ? -10.000 20.466 4.771 1.00 0.00 35 ASP A O 18
ATOM 29022 N N . LEU A 1 22 ? -8.855 20.878 6.677 1.00 0.00 36 LEU A N 18
ATOM 29023 C CA . LEU A 1 22 ? -10.043 21.176 7.458 1.00 0.00 36 LEU A CA 18
ATOM 29024 C C . LEU A 1 22 ? -11.075 20.065 7.252 1.00 0.00 36 LEU A C 18
ATOM 29025 O O . LEU A 1 22 ? -11.985 20.201 6.436 1.00 0.00 36 LEU A O 18
ATOM 29040 N N . GLY A 1 23 ? -10.899 18.991 8.007 1.00 0.00 37 GLY A N 18
ATOM 29041 C CA . GLY A 1 23 ? -11.803 17.858 7.919 1.00 0.00 37 GLY A CA 18
ATOM 29042 C C . GLY A 1 23 ? -11.217 16.632 8.624 1.00 0.00 37 GLY A C 18
ATOM 29043 O O . GLY A 1 23 ? -10.108 16.687 9.152 1.00 0.00 37 GLY A O 18
ATOM 29047 N N . THR A 1 24 ? -11.990 15.556 8.608 1.00 0.00 38 THR A N 18
ATOM 29048 C CA . THR A 1 24 ? -11.562 14.318 9.240 1.00 0.00 38 THR A CA 18
ATOM 29049 C C . THR A 1 24 ? -10.268 13.813 8.598 1.00 0.00 38 THR A C 18
ATOM 29050 O O . THR A 1 24 ? -9.259 14.516 8.588 1.00 0.00 38 THR A O 18
ATOM 29061 N N . THR A 1 25 ? -10.339 12.597 8.077 1.00 0.00 39 THR A N 18
ATOM 29062 C CA . THR A 1 25 ? -9.187 11.988 7.434 1.00 0.00 39 THR A CA 18
ATOM 29063 C C . THR A 1 25 ? -9.625 10.819 6.550 1.00 0.00 39 THR A C 18
ATOM 29064 O O . THR A 1 25 ? -9.230 9.677 6.784 1.00 0.00 39 THR A O 18
ATOM 29075 N N . LEU A 1 26 ? -10.435 11.144 5.553 1.00 0.00 40 LEU A N 18
ATOM 29076 C CA . LEU A 1 26 ? -10.930 10.135 4.633 1.00 0.00 40 LEU A CA 18
ATOM 29077 C C . LEU A 1 26 ? -9.745 9.436 3.962 1.00 0.00 40 LEU A C 18
ATOM 29078 O O . LEU A 1 26 ? -8.606 9.578 4.404 1.00 0.00 40 LEU A O 18
ATOM 29093 N N . LEU A 1 27 ? -10.054 8.695 2.908 1.00 0.00 41 LEU A N 18
ATOM 29094 C CA . LEU A 1 27 ? -9.030 7.974 2.173 1.00 0.00 41 LEU A CA 18
ATOM 29095 C C . LEU A 1 27 ? -9.088 8.375 0.698 1.00 0.00 41 LEU A C 18
ATOM 29096 O O . LEU A 1 27 ? -8.326 7.861 -0.119 1.00 0.00 41 LEU A O 18
ATOM 29111 N N . GLU A 1 28 ? -10.002 9.289 0.402 1.00 0.00 42 GLU A N 18
ATOM 29112 C CA . GLU A 1 28 ? -10.169 9.764 -0.961 1.00 0.00 42 GLU A CA 18
ATOM 29113 C C . GLU A 1 28 ? -9.963 11.278 -1.023 1.00 0.00 42 GLU A C 18
ATOM 29114 O O . GLU A 1 28 ? -10.233 11.903 -2.048 1.00 0.00 42 GLU A O 18
ATOM 29124 N N . GLN A 1 29 ? -9.488 11.825 0.085 1.00 0.00 43 GLN A N 18
ATOM 29125 C CA . GLN A 1 29 ? -9.241 13.255 0.169 1.00 0.00 43 GLN A CA 18
ATOM 29126 C C . GLN A 1 29 ? -8.381 13.715 -1.008 1.00 0.00 43 GLN A C 18
ATOM 29127 O O . GLN A 1 29 ? -8.729 14.671 -1.700 1.00 0.00 43 GLN A O 18
ATOM 29139 N N . TYR A 1 30 ? -7.272 13.014 -1.201 1.00 0.00 44 TYR A N 18
ATOM 29140 C CA . TYR A 1 30 ? -6.359 13.340 -2.282 1.00 0.00 44 TYR A CA 18
ATOM 29141 C C . TYR A 1 30 ? -6.189 12.152 -3.233 1.00 0.00 44 TYR A C 18
ATOM 29142 O O . TYR A 1 30 ? -6.714 11.069 -2.978 1.00 0.00 44 TYR A O 18
ATOM 29159 N N . CYS A 1 31 ? -5.455 12.396 -4.307 1.00 0.00 45 CYS A N 18
ATOM 29160 C CA . CYS A 1 31 ? -5.209 11.359 -5.296 1.00 0.00 45 CYS A CA 18
ATOM 29161 C C . CYS A 1 31 ? -6.494 11.150 -6.100 1.00 0.00 45 CYS A C 18
ATOM 29162 O O . CYS A 1 31 ? -7.382 10.414 -5.674 1.00 0.00 45 CYS A O 18
ATOM 29168 N N . HIS A 1 32 ? -6.549 11.808 -7.248 1.00 0.00 46 HIS A N 18
ATOM 29169 C CA . HIS A 1 32 ? -7.710 11.702 -8.115 1.00 0.00 46 HIS A CA 18
ATOM 29170 C C . HIS A 1 32 ? -7.430 12.418 -9.439 1.00 0.00 46 HIS A C 18
ATOM 29171 O O . HIS A 1 32 ? -6.857 13.506 -9.451 1.00 0.00 46 HIS A O 18
ATOM 29184 N N . ARG A 1 33 ? -7.845 11.777 -10.521 1.00 0.00 47 ARG A N 18
ATOM 29185 C CA . ARG A 1 33 ? -7.646 12.338 -11.846 1.00 0.00 47 ARG A CA 18
ATOM 29186 C C . ARG A 1 33 ? -8.990 12.515 -12.556 1.00 0.00 47 ARG A C 18
ATOM 29187 O O . ARG A 1 33 ? -9.297 13.598 -13.050 1.00 0.00 47 ARG A O 18
ATOM 29205 N N . THR A 1 34 ? -9.754 11.432 -12.585 1.00 0.00 48 THR A N 18
ATOM 29206 C CA . THR A 1 34 ? -11.058 11.453 -13.226 1.00 0.00 48 THR A CA 18
ATOM 29207 C C . THR A 1 34 ? -11.730 10.084 -13.113 1.00 0.00 48 THR A C 18
ATOM 29208 O O . THR A 1 34 ? -11.067 9.083 -12.849 1.00 0.00 48 THR A O 18
ATOM 29219 N N . THR A 1 35 ? -13.039 10.084 -13.317 1.00 0.00 49 THR A N 18
ATOM 29220 C CA . THR A 1 35 ? -13.809 8.854 -13.241 1.00 0.00 49 THR A CA 18
ATOM 29221 C C . THR A 1 35 ? -14.827 8.791 -14.381 1.00 0.00 49 THR A C 18
ATOM 29222 O O . THR A 1 35 ? -15.494 9.781 -14.678 1.00 0.00 49 THR A O 18
ATOM 29233 N N . ILE A 1 36 ? -14.916 7.618 -14.988 1.00 0.00 50 ILE A N 18
ATOM 29234 C CA . ILE A 1 36 ? -15.842 7.413 -16.089 1.00 0.00 50 ILE A CA 18
ATOM 29235 C C . ILE A 1 36 ? -17.130 8.192 -15.818 1.00 0.00 50 ILE A C 18
ATOM 29236 O O . ILE A 1 36 ? -17.915 7.818 -14.948 1.00 0.00 50 ILE A O 18
ATOM 29251 N N . GLY A 1 37 ? -17.308 9.262 -16.579 1.00 0.00 51 GLY A N 18
ATOM 29252 C CA . GLY A 1 37 ? -18.488 10.098 -16.432 1.00 0.00 51 GLY A CA 18
ATOM 29253 C C . GLY A 1 37 ? -18.547 10.720 -15.036 1.00 0.00 51 GLY A C 18
ATOM 29254 O O . GLY A 1 37 ? -18.064 10.133 -14.069 1.00 0.00 51 GLY A O 18
ATOM 29258 N N . ASN A 1 38 ? -19.144 11.902 -14.974 1.00 0.00 52 ASN A N 18
ATOM 29259 C CA . ASN A 1 38 ? -19.274 12.611 -13.713 1.00 0.00 52 ASN A CA 18
ATOM 29260 C C . ASN A 1 38 ? -20.525 12.120 -12.982 1.00 0.00 52 ASN A C 18
ATOM 29261 O O . ASN A 1 38 ? -21.543 12.808 -12.955 1.00 0.00 52 ASN A O 18
ATOM 29271 N N . PHE A 1 39 ? -20.407 10.931 -12.407 1.00 0.00 53 PHE A N 18
ATOM 29272 C CA . PHE A 1 39 ? -21.516 10.340 -11.679 1.00 0.00 53 PHE A CA 18
ATOM 29273 C C . PHE A 1 39 ? -21.092 9.037 -10.999 1.00 0.00 53 PHE A C 18
ATOM 29274 O O . PHE A 1 39 ? -21.732 8.002 -11.179 1.00 0.00 53 PHE A O 18
ATOM 29290 N N . SER A 1 40 ? -20.016 9.129 -10.231 1.00 0.00 54 SER A N 18
ATOM 29291 C CA . SER A 1 40 ? -19.499 7.970 -9.524 1.00 0.00 54 SER A CA 18
ATOM 29292 C C . SER A 1 40 ? -18.916 6.966 -10.521 1.00 0.00 54 SER A C 18
ATOM 29293 O O . SER A 1 40 ? -19.173 7.055 -11.720 1.00 0.00 54 SER A O 18
ATOM 29300 N N . GLY A 1 41 ? -18.140 6.034 -9.986 1.00 0.00 55 GLY A N 18
ATOM 29301 C CA . GLY A 1 41 ? -17.517 5.014 -10.814 1.00 0.00 55 GLY A CA 18
ATOM 29302 C C . GLY A 1 41 ? -18.549 3.991 -11.292 1.00 0.00 55 GLY A C 18
ATOM 29303 O O . GLY A 1 41 ? -19.107 3.244 -10.490 1.00 0.00 55 GLY A O 18
ATOM 29307 N N . PRO A 1 42 ? -18.778 3.990 -12.634 1.00 0.00 56 PRO A N 18
ATOM 29308 C CA . PRO A 1 42 ? -19.733 3.071 -13.228 1.00 0.00 56 PRO A CA 18
ATOM 29309 C C . PRO A 1 42 ? -19.164 1.652 -13.290 1.00 0.00 56 PRO A C 18
ATOM 29310 O O . PRO A 1 42 ? -19.630 0.761 -12.580 1.00 0.00 56 PRO A O 18
ATOM 29318 N N . TYR A 1 43 ? -18.165 1.486 -14.143 1.00 0.00 57 TYR A N 18
ATOM 29319 C CA . TYR A 1 43 ? -17.528 0.190 -14.306 1.00 0.00 57 TYR A CA 18
ATOM 29320 C C . TYR A 1 43 ? -16.728 -0.188 -13.057 1.00 0.00 57 TYR A C 18
ATOM 29321 O O . TYR A 1 43 ? -16.501 0.648 -12.184 1.00 0.00 57 TYR A O 18
ATOM 29338 N N . THR A 1 44 ? -16.321 -1.448 -13.013 1.00 0.00 58 THR A N 18
ATOM 29339 C CA . THR A 1 44 ? -15.551 -1.947 -11.887 1.00 0.00 58 THR A CA 18
ATOM 29340 C C . THR A 1 44 ? -14.060 -1.973 -12.229 1.00 0.00 58 THR A C 18
ATOM 29341 O O . THR A 1 44 ? -13.546 -2.986 -12.701 1.00 0.00 58 THR A O 18
ATOM 29352 N N . TYR A 1 45 ? -13.407 -0.848 -11.977 1.00 0.00 59 TYR A N 18
ATOM 29353 C CA . TYR A 1 45 ? -11.986 -0.729 -12.254 1.00 0.00 59 TYR A CA 18
ATOM 29354 C C . TYR A 1 45 ? -11.221 -0.279 -11.007 1.00 0.00 59 TYR A C 18
ATOM 29355 O O . TYR A 1 45 ? -11.791 0.353 -10.119 1.00 0.00 59 TYR A O 18
ATOM 29372 N N . CYS A 1 46 ? -9.942 -0.622 -10.981 1.00 0.00 60 CYS A N 18
ATOM 29373 C CA . CYS A 1 46 ? -9.093 -0.262 -9.857 1.00 0.00 60 CYS A CA 18
ATOM 29374 C C . CYS A 1 46 ? -9.310 1.221 -9.549 1.00 0.00 60 CYS A C 18
ATOM 29375 O O . CYS A 1 46 ? -9.297 2.056 -10.452 1.00 0.00 60 CYS A O 18
ATOM 29381 N N . ASN A 1 47 ? -9.504 1.503 -8.269 1.00 0.00 61 ASN A N 18
ATOM 29382 C CA . ASN A 1 47 ? -9.724 2.871 -7.828 1.00 0.00 61 ASN A CA 18
ATOM 29383 C C . ASN A 1 47 ? -8.525 3.334 -7.000 1.00 0.00 61 ASN A C 18
ATOM 29384 O O . ASN A 1 47 ? -7.638 2.540 -6.686 1.00 0.00 61 ASN A O 18
ATOM 29394 N N . THR A 1 48 ? -8.535 4.617 -6.668 1.00 0.00 62 THR A N 18
ATOM 29395 C CA . THR A 1 48 ? -7.460 5.194 -5.881 1.00 0.00 62 THR A CA 18
ATOM 29396 C C . THR A 1 48 ? -7.585 4.774 -4.415 1.00 0.00 62 THR A C 18
ATOM 29397 O O . THR A 1 48 ? -8.464 5.255 -3.700 1.00 0.00 62 THR A O 18
ATOM 29408 N N . THR A 1 49 ? -6.694 3.881 -4.010 1.00 0.00 63 THR A N 18
ATOM 29409 C CA . THR A 1 49 ? -6.695 3.391 -2.642 1.00 0.00 63 THR A CA 18
ATOM 29410 C C . THR A 1 49 ? -5.267 3.331 -2.097 1.00 0.00 63 THR A C 18
ATOM 29411 O O . THR A 1 49 ? -4.304 3.395 -2.859 1.00 0.00 63 THR A O 18
ATOM 29422 N N . LEU A 1 50 ? -5.174 3.210 -0.780 1.00 0.00 64 LEU A N 18
ATOM 29423 C CA . LEU A 1 50 ? -3.880 3.141 -0.123 1.00 0.00 64 LEU A CA 18
ATOM 29424 C C . LEU A 1 50 ? -3.797 1.851 0.695 1.00 0.00 64 LEU A C 18
ATOM 29425 O O . LEU A 1 50 ? -4.623 1.616 1.576 1.00 0.00 64 LEU A O 18
ATOM 29440 N N . ASP A 1 51 ? -2.792 1.049 0.375 1.00 0.00 65 ASP A N 18
ATOM 29441 C CA . ASP A 1 51 ? -2.589 -0.211 1.070 1.00 0.00 65 ASP A CA 18
ATOM 29442 C C . ASP A 1 51 ? -1.673 0.016 2.273 1.00 0.00 65 ASP A C 18
ATOM 29443 O O . ASP A 1 51 ? -1.418 1.157 2.657 1.00 0.00 65 ASP A O 18
ATOM 29451 N N . GLN A 1 52 ? -1.203 -1.088 2.835 1.00 0.00 66 GLN A N 18
ATOM 29452 C CA . GLN A 1 52 ? -0.319 -1.023 3.987 1.00 0.00 66 GLN A CA 18
ATOM 29453 C C . GLN A 1 52 ? 0.656 0.148 3.843 1.00 0.00 66 GLN A C 18
ATOM 29454 O O . GLN A 1 52 ? 1.086 0.729 4.839 1.00 0.00 66 GLN A O 18
ATOM 29466 N N . ILE A 1 53 ? 0.977 0.460 2.596 1.00 0.00 67 ILE A N 18
ATOM 29467 C CA . ILE A 1 53 ? 1.893 1.549 2.309 1.00 0.00 67 ILE A CA 18
ATOM 29468 C C . ILE A 1 53 ? 1.097 2.845 2.126 1.00 0.00 67 ILE A C 18
ATOM 29469 O O . ILE A 1 53 ? 0.476 3.054 1.086 1.00 0.00 67 ILE A O 18
ATOM 29484 N N . GLY A 1 54 ? 1.142 3.678 3.154 1.00 0.00 68 GLY A N 18
ATOM 29485 C CA . GLY A 1 54 ? 0.433 4.946 3.121 1.00 0.00 68 GLY A CA 18
ATOM 29486 C C . GLY A 1 54 ? 0.379 5.506 1.698 1.00 0.00 68 GLY A C 18
ATOM 29487 O O . GLY A 1 54 ? -0.633 6.073 1.288 1.00 0.00 68 GLY A O 18
ATOM 29491 N N . THR A 1 55 ? 1.480 5.329 0.984 1.00 0.00 69 THR A N 18
ATOM 29492 C CA . THR A 1 55 ? 1.572 5.810 -0.384 1.00 0.00 69 THR A CA 18
ATOM 29493 C C . THR A 1 55 ? 0.294 5.470 -1.155 1.00 0.00 69 THR A C 18
ATOM 29494 O O . THR A 1 55 ? 0.031 4.303 -1.442 1.00 0.00 69 THR A O 18
ATOM 29505 N N . CYS A 1 56 ? -0.465 6.509 -1.468 1.00 0.00 70 CYS A N 18
ATOM 29506 C CA . CYS A 1 56 ? -1.708 6.335 -2.199 1.00 0.00 70 CYS A CA 18
ATOM 29507 C C . CYS A 1 56 ? -1.376 5.767 -3.581 1.00 0.00 70 CYS A C 18
ATOM 29508 O O . CYS A 1 56 ? -0.281 5.980 -4.097 1.00 0.00 70 CYS A O 18
ATOM 29514 N N . TRP A 1 57 ? -2.345 5.056 -4.141 1.00 0.00 71 TRP A N 18
ATOM 29515 C CA . TRP A 1 57 ? -2.169 4.456 -5.453 1.00 0.00 71 TRP A CA 18
ATOM 29516 C C . TRP A 1 57 ? -3.211 5.064 -6.394 1.00 0.00 71 TRP A C 18
ATOM 29517 O O . TRP A 1 57 ? -4.377 5.203 -6.027 1.00 0.00 71 TRP A O 18
ATOM 29537 N N . PRO A 1 58 ? -2.742 5.420 -7.620 1.00 0.00 72 PRO A N 18
ATOM 29538 C CA . PRO A 1 58 ? -3.620 6.010 -8.615 1.00 0.00 72 PRO A CA 18
ATOM 29539 C C . PRO A 1 58 ? -4.535 4.952 -9.235 1.00 0.00 72 PRO A C 18
ATOM 29540 O O . PRO A 1 58 ? -4.094 3.842 -9.533 1.00 0.00 72 PRO A O 18
ATOM 29548 N N . GLN A 1 59 ? -5.792 5.331 -9.410 1.00 0.00 73 GLN A N 18
ATOM 29549 C CA . GLN A 1 59 ? -6.773 4.429 -9.989 1.00 0.00 73 GLN A CA 18
ATOM 29550 C C . GLN A 1 59 ? -6.257 3.862 -11.313 1.00 0.00 73 GLN A C 18
ATOM 29551 O O . GLN A 1 59 ? -5.323 4.405 -11.902 1.00 0.00 73 GLN A O 18
ATOM 29563 N N . SER A 1 60 ? -6.888 2.780 -11.743 1.00 0.00 74 SER A N 18
ATOM 29564 C CA . SER A 1 60 ? -6.504 2.134 -12.987 1.00 0.00 74 SER A CA 18
ATOM 29565 C C . SER A 1 60 ? -7.499 1.023 -13.328 1.00 0.00 74 SER A C 18
ATOM 29566 O O . SER A 1 60 ? -8.465 0.804 -12.599 1.00 0.00 74 SER A O 18
ATOM 29573 N N . ALA A 1 61 ? -7.229 0.351 -14.438 1.00 0.00 75 ALA A N 18
ATOM 29574 C CA . ALA A 1 61 ? -8.088 -0.733 -14.885 1.00 0.00 75 ALA A CA 18
ATOM 29575 C C . ALA A 1 61 ? -7.700 -2.020 -14.154 1.00 0.00 75 ALA A C 18
ATOM 29576 O O . ALA A 1 61 ? -6.577 -2.149 -13.672 1.00 0.00 75 ALA A O 18
ATOM 29583 N N . PRO A 1 62 ? -8.678 -2.963 -14.095 1.00 0.00 76 PRO A N 18
ATOM 29584 C CA . PRO A 1 62 ? -8.450 -4.236 -13.432 1.00 0.00 76 PRO A CA 18
ATOM 29585 C C . PRO A 1 62 ? -7.571 -5.151 -14.288 1.00 0.00 76 PRO A C 18
ATOM 29586 O O . PRO A 1 62 ? -7.287 -4.841 -15.443 1.00 0.00 76 PRO A O 18
ATOM 29594 N N . GLY A 1 63 ? -7.163 -6.258 -13.686 1.00 0.00 77 GLY A N 18
ATOM 29595 C CA . GLY A 1 63 ? -6.323 -7.220 -14.378 1.00 0.00 77 GLY A CA 18
ATOM 29596 C C . GLY A 1 63 ? -5.099 -6.537 -14.990 1.00 0.00 77 GLY A C 18
ATOM 29597 O O . GLY A 1 63 ? -4.965 -6.471 -16.211 1.00 0.00 77 GLY A O 18
ATOM 29601 N N . ALA A 1 64 ? -4.235 -6.045 -14.113 1.00 0.00 78 ALA A N 18
ATOM 29602 C CA . ALA A 1 64 ? -3.025 -5.370 -14.553 1.00 0.00 78 ALA A CA 18
ATOM 29603 C C . ALA A 1 64 ? -1.986 -5.414 -13.430 1.00 0.00 78 ALA A C 18
ATOM 29604 O O . ALA A 1 64 ? -1.936 -6.374 -12.663 1.00 0.00 78 ALA A O 18
ATOM 29611 N N . LEU A 1 65 ? -1.181 -4.363 -13.370 1.00 0.00 79 LEU A N 18
ATOM 29612 C CA . LEU A 1 65 ? -0.146 -4.270 -12.356 1.00 0.00 79 LEU A CA 18
ATOM 29613 C C . LEU A 1 65 ? 0.450 -2.861 -12.368 1.00 0.00 79 LEU A C 18
ATOM 29614 O O . LEU A 1 65 ? 0.766 -2.327 -13.430 1.00 0.00 79 LEU A O 18
ATOM 29629 N N . VAL A 1 66 ? 0.584 -2.299 -11.177 1.00 0.00 80 VAL A N 18
ATOM 29630 C CA . VAL A 1 66 ? 1.136 -0.961 -11.037 1.00 0.00 80 VAL A CA 18
ATOM 29631 C C . VAL A 1 66 ? 2.472 -1.041 -10.296 1.00 0.00 80 VAL A C 18
ATOM 29632 O O . VAL A 1 66 ? 2.609 -0.500 -9.200 1.00 0.00 80 VAL A O 18
ATOM 29645 N N . GLU A 1 67 ? 3.422 -1.719 -10.923 1.00 0.00 81 GLU A N 18
ATOM 29646 C CA . GLU A 1 67 ? 4.741 -1.875 -10.335 1.00 0.00 81 GLU A CA 18
ATOM 29647 C C . GLU A 1 67 ? 5.551 -0.588 -10.498 1.00 0.00 81 GLU A C 18
ATOM 29648 O O . GLU A 1 67 ? 5.592 -0.009 -11.583 1.00 0.00 81 GLU A O 18
ATOM 29658 N N . ARG A 1 68 ? 6.175 -0.177 -9.404 1.00 0.00 82 ARG A N 18
ATOM 29659 C CA . ARG A 1 68 ? 6.981 1.032 -9.412 1.00 0.00 82 ARG A CA 18
ATOM 29660 C C . ARG A 1 68 ? 7.808 1.127 -8.128 1.00 0.00 82 ARG A C 18
ATOM 29661 O O . ARG A 1 68 ? 7.463 0.518 -7.117 1.00 0.00 82 ARG A O 18
ATOM 29679 N N . PRO A 1 69 ? 8.912 1.915 -8.212 1.00 0.00 83 PRO A N 18
ATOM 29680 C CA . PRO A 1 69 ? 9.791 2.098 -7.070 1.00 0.00 83 PRO A CA 18
ATOM 29681 C C . PRO A 1 69 ? 9.160 3.033 -6.036 1.00 0.00 83 PRO A C 18
ATOM 29682 O O . PRO A 1 69 ? 8.724 4.133 -6.373 1.00 0.00 83 PRO A O 18
ATOM 29690 N N . CYS A 1 70 ? 9.129 2.561 -4.799 1.00 0.00 84 CYS A N 18
ATOM 29691 C CA . CYS A 1 70 ? 8.558 3.341 -3.714 1.00 0.00 84 CYS A CA 18
ATOM 29692 C C . CYS A 1 70 ? 9.129 4.759 -3.789 1.00 0.00 84 CYS A C 18
ATOM 29693 O O . CYS A 1 70 ? 10.340 4.950 -3.705 1.00 0.00 84 CYS A O 18
ATOM 29699 N N . PRO A 1 71 ? 8.204 5.742 -3.952 1.00 0.00 85 PRO A N 18
ATOM 29700 C CA . PRO A 1 71 ? 8.601 7.137 -4.041 1.00 0.00 85 PRO A CA 18
ATOM 29701 C C . PRO A 1 71 ? 8.991 7.684 -2.667 1.00 0.00 85 PRO A C 18
ATOM 29702 O O . PRO A 1 71 ? 8.157 7.760 -1.766 1.00 0.00 85 PRO A O 18
ATOM 29710 N N . GLU A 1 72 ? 10.258 8.050 -2.548 1.00 0.00 86 GLU A N 18
ATOM 29711 C CA . GLU A 1 72 ? 10.769 8.589 -1.300 1.00 0.00 86 GLU A CA 18
ATOM 29712 C C . GLU A 1 72 ? 9.688 9.411 -0.595 1.00 0.00 86 GLU A C 18
ATOM 29713 O O . GLU A 1 72 ? 9.487 10.582 -0.914 1.00 0.00 86 GLU A O 18
ATOM 29723 N N . TYR A 1 73 ? 9.021 8.766 0.351 1.00 0.00 87 TYR A N 18
ATOM 29724 C CA . TYR A 1 73 ? 7.966 9.424 1.104 1.00 0.00 87 TYR A CA 18
ATOM 29725 C C . TYR A 1 73 ? 7.285 8.445 2.062 1.00 0.00 87 TYR A C 18
ATOM 29726 O O . TYR A 1 73 ? 6.076 8.520 2.277 1.00 0.00 87 TYR A O 18
ATOM 29743 N N . PHE A 1 74 ? 8.090 7.547 2.613 1.00 0.00 88 PHE A N 18
ATOM 29744 C CA . PHE A 1 74 ? 7.580 6.554 3.543 1.00 0.00 88 PHE A CA 18
ATOM 29745 C C . PHE A 1 74 ? 8.322 6.624 4.879 1.00 0.00 88 PHE A C 18
ATOM 29746 O O . PHE A 1 74 ? 7.704 6.795 5.929 1.00 0.00 88 PHE A O 18
ATOM 29762 N N . ASN A 1 75 ? 9.637 6.487 4.797 1.00 0.00 89 ASN A N 18
ATOM 29763 C CA . ASN A 1 75 ? 10.470 6.531 5.987 1.00 0.00 89 ASN A CA 18
ATOM 29764 C C . ASN A 1 75 ? 11.934 6.332 5.587 1.00 0.00 89 ASN A C 18
ATOM 29765 O O . ASN A 1 75 ? 12.693 5.680 6.302 1.00 0.00 89 ASN A O 18
ATOM 29775 N N . GLY A 1 76 ? 12.286 6.908 4.448 1.00 0.00 90 GLY A N 18
ATOM 29776 C CA . GLY A 1 76 ? 13.645 6.803 3.945 1.00 0.00 90 GLY A CA 18
ATOM 29777 C C . GLY A 1 76 ? 13.697 7.086 2.442 1.00 0.00 90 GLY A C 18
ATOM 29778 O O . GLY A 1 76 ? 13.331 6.233 1.633 1.00 0.00 90 GLY A O 18
ATOM 29782 N N . ILE A 1 77 ? 14.154 8.285 2.113 1.00 0.00 91 ILE A N 18
ATOM 29783 C CA . ILE A 1 77 ? 14.259 8.690 0.722 1.00 0.00 91 ILE A CA 18
ATOM 29784 C C . ILE A 1 77 ? 15.479 8.017 0.089 1.00 0.00 91 ILE A C 18
ATOM 29785 O O . ILE A 1 77 ? 16.549 7.969 0.694 1.00 0.00 91 ILE A O 18
ATOM 29800 N N . LYS A 1 78 ? 15.278 7.516 -1.120 1.00 0.00 92 LYS A N 18
ATOM 29801 C CA . LYS A 1 78 ? 16.349 6.848 -1.842 1.00 0.00 92 LYS A CA 18
ATOM 29802 C C . LYS A 1 78 ? 15.747 5.949 -2.922 1.00 0.00 92 LYS A C 18
ATOM 29803 O O . LYS A 1 78 ? 16.206 4.827 -3.128 1.00 0.00 92 LYS A O 18
ATOM 29818 N N . TYR A 1 79 ? 14.727 6.476 -3.585 1.00 0.00 93 TYR A N 18
ATOM 29819 C CA . TYR A 1 79 ? 14.057 5.735 -4.640 1.00 0.00 93 TYR A CA 18
ATOM 29820 C C . TYR A 1 79 ? 14.878 5.755 -5.931 1.00 0.00 93 TYR A C 18
ATOM 29821 O O . TYR A 1 79 ? 14.365 6.112 -6.991 1.00 0.00 93 TYR A O 18
ATOM 29838 N N . ASN A 1 80 ? 16.139 5.369 -5.800 1.00 0.00 94 ASN A N 18
ATOM 29839 C CA . ASN A 1 80 ? 17.035 5.339 -6.943 1.00 0.00 94 ASN A CA 18
ATOM 29840 C C . ASN A 1 80 ? 17.523 3.906 -7.166 1.00 0.00 94 ASN A C 18
ATOM 29841 O O . ASN A 1 80 ? 17.135 3.259 -8.137 1.00 0.00 94 ASN A O 18
ATOM 29851 N N . THR A 1 81 ? 18.366 3.452 -6.250 1.00 0.00 95 THR A N 18
ATOM 29852 C CA . THR A 1 81 ? 18.911 2.108 -6.335 1.00 0.00 95 THR A CA 18
ATOM 29853 C C . THR A 1 81 ? 18.729 1.374 -5.005 1.00 0.00 95 THR A C 18
ATOM 29854 O O . THR A 1 81 ? 19.706 1.008 -4.356 1.00 0.00 95 THR A O 18
ATOM 29865 N N . THR A 1 82 ? 17.469 1.183 -4.640 1.00 0.00 96 THR A N 18
ATOM 29866 C CA . THR A 1 82 ? 17.147 0.499 -3.400 1.00 0.00 96 THR A CA 18
ATOM 29867 C C . THR A 1 82 ? 16.204 -0.677 -3.668 1.00 0.00 96 THR A C 18
ATOM 29868 O O . THR A 1 82 ? 16.638 -1.826 -3.713 1.00 0.00 96 THR A O 18
ATOM 29879 N N . ARG A 1 83 ? 14.933 -0.348 -3.838 1.00 0.00 97 ARG A N 18
ATOM 29880 C CA . ARG A 1 83 ? 13.926 -1.362 -4.102 1.00 0.00 97 ARG A CA 18
ATOM 29881 C C . ARG A 1 83 ? 12.654 -0.716 -4.656 1.00 0.00 97 ARG A C 18
ATOM 29882 O O . ARG A 1 83 ? 12.551 0.508 -4.718 1.00 0.00 97 ARG A O 18
ATOM 29900 N N . ASN A 1 84 ? 11.718 -1.569 -5.046 1.00 0.00 98 ASN A N 18
ATOM 29901 C CA . ASN A 1 84 ? 10.457 -1.097 -5.594 1.00 0.00 98 ASN A CA 18
ATOM 29902 C C . ASN A 1 84 ? 9.342 -2.068 -5.204 1.00 0.00 98 ASN A C 18
ATOM 29903 O O . ASN A 1 84 ? 9.602 -3.237 -4.922 1.00 0.00 98 ASN A O 18
ATOM 29913 N N . ALA A 1 85 ? 8.122 -1.550 -5.202 1.00 0.00 99 ALA A N 18
ATOM 29914 C CA . ALA A 1 85 ? 6.966 -2.357 -4.851 1.00 0.00 99 ALA A CA 18
ATOM 29915 C C . ALA A 1 85 ? 6.227 -2.763 -6.129 1.00 0.00 99 ALA A C 18
ATOM 29916 O O . ALA A 1 85 ? 6.473 -2.203 -7.196 1.00 0.00 99 ALA A O 18
ATOM 29923 N N . TYR A 1 86 ? 5.337 -3.731 -5.977 1.00 0.00 100 TYR A N 18
ATOM 29924 C CA . TYR A 1 86 ? 4.561 -4.218 -7.105 1.00 0.00 100 TYR A CA 18
ATOM 29925 C C . TYR A 1 86 ? 3.154 -4.630 -6.665 1.00 0.00 100 TYR A C 18
ATOM 29926 O O . TYR A 1 86 ? 2.996 -5.410 -5.727 1.00 0.00 100 TYR A O 18
ATOM 29943 N N . ARG A 1 87 ? 2.167 -4.088 -7.364 1.00 0.00 101 ARG A N 18
ATOM 29944 C CA . ARG A 1 87 ? 0.780 -4.389 -7.058 1.00 0.00 101 ARG A CA 18
ATOM 29945 C C . ARG A 1 87 ? 0.041 -4.830 -8.324 1.00 0.00 101 ARG A C 18
ATOM 29946 O O . ARG A 1 87 ? 0.128 -4.172 -9.359 1.00 0.00 101 ARG A O 18
ATOM 29964 N N . GLU A 1 88 ? -0.671 -5.940 -8.198 1.00 0.00 102 GLU A N 18
ATOM 29965 C CA . GLU A 1 88 ? -1.425 -6.476 -9.318 1.00 0.00 102 GLU A CA 18
ATOM 29966 C C . GLU A 1 88 ? -2.904 -6.107 -9.188 1.00 0.00 102 GLU A C 18
ATOM 29967 O O . GLU A 1 88 ? -3.417 -5.967 -8.079 1.00 0.00 102 GLU A O 18
ATOM 29977 N N . CYS A 1 89 ? -3.547 -5.960 -10.338 1.00 0.00 103 CYS A N 18
ATOM 29978 C CA . CYS A 1 89 ? -4.958 -5.609 -10.366 1.00 0.00 103 CYS A CA 18
ATOM 29979 C C . CYS A 1 89 ? -5.758 -6.865 -10.719 1.00 0.00 103 CYS A C 18
ATOM 29980 O O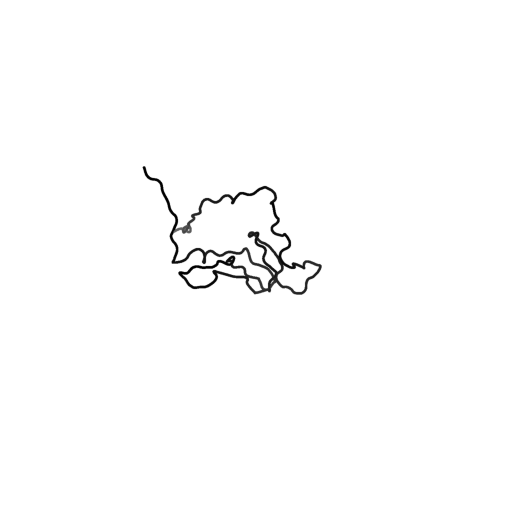 . CYS A 1 89 ? -5.385 -7.608 -11.625 1.00 0.00 103 CYS A O 18
ATOM 29986 N N . LEU A 1 90 ? -6.843 -7.062 -9.985 1.00 0.00 104 LEU A N 18
ATOM 29987 C CA . LEU A 1 90 ? -7.698 -8.214 -10.210 1.00 0.00 104 LEU A CA 18
ATOM 29988 C C . LEU A 1 90 ? -8.728 -7.877 -11.290 1.00 0.00 104 LEU A C 18
ATOM 29989 O O . LEU A 1 90 ? -9.102 -6.717 -11.456 1.00 0.00 104 LEU A O 18
ATOM 30004 N N . GLU A 1 91 ? -9.157 -8.913 -11.996 1.00 0.00 105 GLU A N 18
ATOM 30005 C CA . GLU A 1 91 ? -10.137 -8.742 -13.055 1.00 0.00 105 GLU A CA 18
ATOM 30006 C C . GLU A 1 91 ? -11.526 -8.503 -12.461 1.00 0.00 105 GLU A C 18
ATOM 30007 O O . GLU A 1 91 ? -12.498 -8.332 -13.195 1.00 0.00 105 GLU A O 18
ATOM 30017 N N . ASN A 1 92 ? -11.576 -8.500 -11.137 1.00 0.00 106 ASN A N 18
ATOM 30018 C CA . ASN A 1 92 ? -12.831 -8.286 -10.436 1.00 0.00 106 ASN A CA 18
ATOM 30019 C C . ASN A 1 92 ? -13.125 -6.785 -10.372 1.00 0.00 106 ASN A C 18
ATOM 30020 O O . ASN A 1 92 ? -14.216 -6.380 -9.975 1.00 0.00 106 ASN A O 18
ATOM 30030 N N . GLY A 1 93 ? -12.132 -6.004 -10.770 1.00 0.00 107 GLY A N 18
ATOM 30031 C CA . GLY A 1 93 ? -12.271 -4.557 -10.762 1.00 0.00 107 GLY A CA 18
ATOM 30032 C C . GLY A 1 93 ? -11.569 -3.945 -9.549 1.00 0.00 107 GLY A C 18
ATOM 30033 O O . GLY A 1 93 ? -11.713 -2.753 -9.280 1.00 0.00 107 GLY A O 18
ATOM 30037 N N . THR A 1 94 ? -10.824 -4.787 -8.849 1.00 0.00 108 THR A N 18
ATOM 30038 C CA . THR A 1 94 ? -10.099 -4.343 -7.670 1.00 0.00 108 THR A CA 18
ATOM 30039 C C . THR A 1 94 ? -8.674 -4.901 -7.678 1.00 0.00 108 THR A C 18
ATOM 30040 O O . THR A 1 94 ? -8.323 -5.704 -8.542 1.00 0.00 108 THR A O 18
ATOM 30051 N N . TRP A 1 95 ? -7.893 -4.454 -6.707 1.00 0.00 109 TRP A N 18
ATOM 30052 C CA . TRP A 1 95 ? -6.514 -4.898 -6.592 1.00 0.00 109 TRP A CA 18
ATOM 30053 C C . TRP A 1 95 ? -6.519 -6.304 -5.986 1.00 0.00 109 TRP A C 18
ATOM 30054 O O . TRP A 1 95 ? -7.551 -6.972 -5.971 1.00 0.00 109 TRP A O 18
ATOM 30074 N N . ALA A 1 96 ? -5.354 -6.709 -5.502 1.00 0.00 110 ALA A N 18
ATOM 30075 C CA . ALA A 1 96 ? -5.211 -8.022 -4.897 1.00 0.00 110 ALA A CA 18
ATOM 30076 C C . ALA A 1 96 ? -5.451 -7.913 -3.390 1.00 0.00 110 ALA A C 18
ATOM 30077 O O . ALA A 1 96 ? -6.584 -7.723 -2.950 1.00 0.00 110 ALA A O 18
ATOM 30084 N N . SER A 1 97 ? -4.366 -8.038 -2.640 1.00 0.00 111 SER A N 18
ATOM 30085 C CA . SER A 1 97 ? -4.443 -7.955 -1.192 1.00 0.00 111 SER A CA 18
ATOM 30086 C C . SER A 1 97 ? -3.571 -6.805 -0.685 1.00 0.00 111 SER A C 18
ATOM 30087 O O . SER A 1 97 ? -3.947 -6.101 0.251 1.00 0.00 111 SER A O 18
ATOM 30094 N N . ARG A 1 98 ? -2.422 -6.649 -1.326 1.00 0.00 112 ARG A N 18
ATOM 30095 C CA . ARG A 1 98 ? -1.493 -5.597 -0.953 1.00 0.00 112 ARG A CA 18
ATOM 30096 C C . ARG A 1 98 ? -0.265 -5.624 -1.865 1.00 0.00 112 ARG A C 18
ATOM 30097 O O . ARG A 1 98 ? 0.064 -6.661 -2.439 1.00 0.00 112 ARG A O 18
ATOM 30115 N N . VAL A 1 99 ? 0.379 -4.470 -1.971 1.00 0.00 113 VAL A N 18
ATOM 30116 C CA . VAL A 1 99 ? 1.563 -4.349 -2.804 1.00 0.00 113 VAL A CA 18
ATOM 30117 C C . VAL A 1 99 ? 2.677 -5.230 -2.233 1.00 0.00 113 VAL A C 18
ATOM 30118 O O . VAL A 1 99 ? 2.762 -5.420 -1.020 1.00 0.00 113 VAL A O 18
ATOM 30131 N N . ASN A 1 100 ? 3.501 -5.744 -3.133 1.00 0.00 114 ASN A N 18
ATOM 30132 C CA . ASN A 1 100 ? 4.605 -6.600 -2.734 1.00 0.00 114 ASN A CA 18
ATOM 30133 C C . ASN A 1 100 ? 5.829 -5.736 -2.422 1.00 0.00 114 ASN A C 18
ATOM 30134 O O . ASN A 1 100 ? 6.200 -4.870 -3.213 1.00 0.00 114 ASN A O 18
ATOM 30144 N N . TYR A 1 101 ? 6.421 -5.999 -1.267 1.00 0.00 115 TYR A N 18
ATOM 30145 C CA . TYR A 1 101 ? 7.595 -5.257 -0.841 1.00 0.00 115 TYR A CA 18
ATOM 30146 C C . TYR A 1 101 ? 8.752 -6.202 -0.510 1.00 0.00 115 TYR A C 18
ATOM 30147 O O . TYR A 1 101 ? 9.161 -6.307 0.645 1.00 0.00 115 TYR A O 18
ATOM 30164 N N . SER A 1 102 ? 9.246 -6.866 -1.544 1.00 0.00 116 SER A N 18
ATOM 30165 C CA . SER A 1 102 ? 10.347 -7.799 -1.378 1.00 0.00 116 SER A CA 18
ATOM 30166 C C . SER A 1 102 ? 11.341 -7.257 -0.347 1.00 0.00 116 SER A C 18
ATOM 30167 O O . SER A 1 102 ? 11.693 -7.951 0.605 1.00 0.00 116 SER A O 18
ATOM 30174 N N . HIS A 1 103 ? 11.764 -6.023 -0.573 1.00 0.00 117 HIS A N 18
ATOM 30175 C CA . HIS A 1 103 ? 12.710 -5.379 0.324 1.00 0.00 117 HIS A CA 18
ATOM 30176 C C . HIS A 1 103 ? 12.680 -3.866 0.101 1.00 0.00 117 HIS A C 18
ATOM 30177 O O . HIS A 1 103 ? 13.720 -3.210 0.132 1.00 0.00 117 HIS A O 18
ATOM 30190 N N . CYS A 1 104 ? 11.477 -3.356 -0.117 1.00 0.00 118 CYS A N 18
ATOM 30191 C CA . CYS A 1 104 ? 11.298 -1.931 -0.345 1.00 0.00 118 CYS A CA 18
ATOM 30192 C C . CYS A 1 104 ? 10.963 -1.270 0.993 1.00 0.00 118 CYS A C 18
ATOM 30193 O O . CYS A 1 104 ? 11.574 -0.268 1.364 1.00 0.00 118 CYS A O 18
ATOM 30199 N N . GLU A 1 105 ? 9.995 -1.857 1.682 1.00 0.00 119 GLU A N 18
ATOM 30200 C CA . GLU A 1 105 ? 9.572 -1.336 2.970 1.00 0.00 119 GLU A CA 18
ATOM 30201 C C . GLU A 1 105 ? 10.754 -1.296 3.941 1.00 0.00 119 GLU A C 18
ATOM 30202 O O . GLU A 1 105 ? 11.029 -0.261 4.547 1.00 0.00 119 GLU A O 18
ATOM 30212 N N . PRO A 1 106 ? 11.440 -2.464 4.060 1.00 0.00 120 PRO A N 18
ATOM 30213 C CA . PRO A 1 106 ? 12.587 -2.571 4.946 1.00 0.00 120 PRO A CA 18
ATOM 30214 C C . PRO A 1 106 ? 13.810 -1.875 4.347 1.00 0.00 120 PRO A C 18
ATOM 30215 O O . PRO A 1 106 ? 14.829 -2.514 4.090 1.00 0.00 120 PRO A O 18
ATOM 30223 N N . ILE A 1 107 ? 13.668 -0.574 4.142 1.00 0.00 121 ILE A N 18
ATOM 30224 C CA . ILE A 1 107 ? 14.749 0.217 3.577 1.00 0.00 121 ILE A CA 18
ATOM 30225 C C . ILE A 1 107 ? 15.755 0.557 4.679 1.00 0.00 121 ILE A C 18
ATOM 30226 O O . ILE A 1 107 ? 15.432 0.488 5.863 1.00 0.00 121 ILE A O 18
ATOM 30241 N N . LEU A 1 108 ? 16.956 0.918 4.248 1.00 0.00 122 LEU A N 18
ATOM 30242 C CA . LEU A 1 108 ? 18.011 1.269 5.183 1.00 0.00 122 LEU A CA 18
ATOM 30243 C C . LEU A 1 108 ? 18.350 2.753 5.030 1.00 0.00 122 LEU A C 18
ATOM 30244 O O . LEU A 1 108 ? 18.412 3.267 3.913 1.00 0.00 122 LEU A O 18
ATOM 30259 N N . ASP A 1 109 ? 18.559 3.400 6.166 1.00 0.00 123 ASP A N 18
ATOM 30260 C CA . ASP A 1 109 ? 18.890 4.816 6.171 1.00 0.00 123 ASP A CA 18
ATOM 30261 C C . ASP A 1 109 ? 19.141 5.270 7.611 1.00 0.00 123 ASP A C 18
ATOM 30262 O O . ASP A 1 109 ? 18.208 5.649 8.317 1.00 0.00 123 ASP A O 18
ATOM 30270 N N . ASP A 1 110 ? 20.406 5.218 8.003 1.00 0.00 124 ASP A N 18
ATOM 30271 C CA . ASP A 1 110 ? 20.791 5.621 9.344 1.00 0.00 124 ASP A CA 18
ATOM 30272 C C . ASP A 1 110 ? 22.316 5.704 9.429 1.00 0.00 124 ASP A C 18
ATOM 30273 O O . ASP A 1 110 ? 22.981 4.710 9.716 1.00 0.00 124 ASP A O 18
ATOM 30281 N N . LYS A 1 111 ? 22.826 6.900 9.175 1.00 0.00 125 LYS A N 18
ATOM 30282 C CA . LYS A 1 111 ? 24.260 7.127 9.219 1.00 0.00 125 LYS A CA 18
ATOM 30283 C C . LYS A 1 111 ? 24.534 8.536 9.746 1.00 0.00 125 LYS A C 18
ATOM 30284 O O . LYS A 1 111 ? 25.125 9.360 9.050 1.00 0.00 125 LYS A O 18
ATOM 30299 N N . GLN A 1 112 ? 24.090 8.771 10.973 1.00 0.00 126 GLN A N 18
ATOM 30300 C CA . GLN A 1 112 ? 24.280 10.066 11.602 1.00 0.00 126 GLN A CA 18
ATOM 30301 C C . GLN A 1 112 ? 25.301 9.961 12.736 1.00 0.00 126 GLN A C 18
ATOM 30302 O O . GLN A 1 112 ? 25.809 8.878 13.021 1.00 0.00 126 GLN A O 18
ATOM 30314 N N . ARG A 1 113 ? 25.573 11.103 13.354 1.00 0.00 127 ARG A N 18
ATOM 30315 C CA . ARG A 1 113 ? 26.525 11.153 14.449 1.00 0.00 127 ARG A CA 18
ATOM 30316 C C . ARG A 1 113 ? 27.920 10.756 13.960 1.00 0.00 127 ARG A C 18
ATOM 30317 O O . ARG A 1 113 ? 28.063 9.823 13.173 1.00 0.00 127 ARG A O 18
ATOM 30335 N N . LYS A 1 114 ? 28.912 11.488 14.446 1.00 0.00 128 LYS A N 18
ATOM 30336 C CA . LYS A 1 114 ? 30.290 11.225 14.069 1.00 0.00 128 LYS A CA 18
ATOM 30337 C C . LYS A 1 114 ? 31.226 11.989 15.006 1.00 0.00 128 LYS A C 18
ATOM 30338 O O . LYS A 1 114 ? 31.867 12.956 14.597 1.00 0.00 128 LYS A O 18
ATOM 30353 N N . TYR A 1 115 ? 31.277 11.525 16.247 1.00 0.00 129 TYR A N 18
ATOM 30354 C CA . TYR A 1 115 ? 32.124 12.153 17.246 1.00 0.00 129 TYR A CA 18
ATOM 30355 C C . TYR A 1 115 ? 33.540 11.576 17.204 1.00 0.00 129 TYR A C 18
ATOM 30356 O O . TYR A 1 115 ? 33.722 10.384 16.964 1.00 0.00 129 TYR A O 18
ATOM 30373 N N . ASP A 1 116 ? 34.509 12.450 17.443 1.00 0.00 130 ASP A N 18
ATOM 30374 C CA . ASP A 1 116 ? 35.903 12.042 17.436 1.00 0.00 130 ASP A CA 18
ATOM 30375 C C . ASP A 1 116 ? 36.793 13.281 17.539 1.00 0.00 130 ASP A C 18
ATOM 30376 O O . ASP A 1 116 ? 36.507 14.308 16.925 1.00 0.00 130 ASP A O 18
ATOM 30384 N N . LEU A 1 117 ? 37.854 13.146 18.320 1.00 0.00 131 LEU A N 18
ATOM 30385 C CA . LEU A 1 117 ? 38.788 14.242 18.512 1.00 0.00 131 LEU A CA 18
ATOM 30386 C C . LEU A 1 117 ? 38.106 15.353 19.313 1.00 0.00 131 LEU A C 18
ATOM 30387 O O . LEU A 1 117 ? 36.925 15.250 19.643 1.00 0.00 131 LEU A O 18
ATOM 30402 N N . HIS A 1 118 ? 38.879 16.390 19.602 1.00 0.00 132 HIS A N 18
ATOM 30403 C CA . HIS A 1 118 ? 38.364 17.519 20.358 1.00 0.00 132 HIS A CA 18
ATOM 30404 C C . HIS A 1 118 ? 38.877 18.824 19.745 1.00 0.00 132 HIS A C 18
ATOM 30405 O O . HIS A 1 118 ? 40.056 19.150 19.868 1.00 0.00 132 HIS A O 18
ATOM 30419 N N . TYR A 1 119 ? 37.965 19.535 19.098 1.00 0.00 133 TYR A N 18
ATOM 30420 C CA . TYR A 1 119 ? 38.310 20.797 18.466 1.00 0.00 133 TYR A CA 18
ATOM 30421 C C . TYR A 1 119 ? 39.765 20.791 17.989 1.00 0.00 133 TYR A C 18
ATOM 30422 O O . TYR A 1 119 ? 40.033 20.580 16.808 1.00 0.00 133 TYR A O 18
ATOM 30439 N N . GLY A 1 1 ? -32.459 19.196 -69.021 1.00 0.00 15 GLY A N 19
ATOM 30440 C CA . GLY A 1 1 ? -32.798 18.454 -67.819 1.00 0.00 15 GLY A CA 19
ATOM 30441 C C . GLY A 1 1 ? -31.567 18.258 -66.930 1.00 0.00 15 GLY A C 19
ATOM 30442 O O . GLY A 1 1 ? -30.458 18.633 -67.308 1.00 0.00 15 GLY A O 19
ATOM 30446 N N . SER A 1 2 ? -31.805 17.671 -65.767 1.00 0.00 16 SER A N 19
ATOM 30447 C CA . SER A 1 2 ? -30.730 17.422 -64.821 1.00 0.00 16 SER A CA 19
ATOM 30448 C C . SER A 1 2 ? -31.284 16.746 -63.565 1.00 0.00 16 SER A C 19
ATOM 30449 O O . SER A 1 2 ? -32.474 16.851 -63.273 1.00 0.00 16 SER A O 19
ATOM 30456 N N . GLY A 1 3 ? -30.394 16.067 -62.855 1.00 0.00 17 GLY A N 19
ATOM 30457 C CA . GLY A 1 3 ? -30.779 15.375 -61.638 1.00 0.00 17 GLY A CA 19
ATOM 30458 C C . GLY A 1 3 ? -29.650 14.468 -61.143 1.00 0.00 17 GLY A C 19
ATOM 30459 O O . GLY A 1 3 ? -28.480 14.841 -61.196 1.00 0.00 17 GLY A O 19
ATOM 30463 N N . MET A 1 4 ? -30.042 13.292 -60.671 1.00 0.00 18 MET A N 19
ATOM 30464 C CA . MET A 1 4 ? -29.078 12.330 -60.167 1.00 0.00 18 MET A CA 19
ATOM 30465 C C . MET A 1 4 ? -28.308 12.898 -58.973 1.00 0.00 18 MET A C 19
ATOM 30466 O O . MET A 1 4 ? -27.804 14.018 -59.032 1.00 0.00 18 MET A O 19
ATOM 30478 N N . LYS A 1 5 ? -28.244 12.098 -57.918 1.00 0.00 19 LYS A N 19
ATOM 30479 C CA . LYS A 1 5 ? -27.544 12.507 -56.712 1.00 0.00 19 LYS A CA 19
ATOM 30480 C C . LYS A 1 5 ? -27.515 11.340 -55.724 1.00 0.00 19 LYS A C 19
ATOM 30481 O O . LYS A 1 5 ? -28.234 10.358 -55.897 1.00 0.00 19 LYS A O 19
ATOM 30496 N N . GLU A 1 6 ? -26.674 11.485 -54.710 1.00 0.00 20 GLU A N 19
ATOM 30497 C CA . GLU A 1 6 ? -26.542 10.455 -53.694 1.00 0.00 20 GLU A CA 19
ATOM 30498 C C . GLU A 1 6 ? -25.547 10.896 -52.618 1.00 0.00 20 GLU A C 19
ATOM 30499 O O . GLU A 1 6 ? -25.066 12.027 -52.639 1.00 0.00 20 GLU A O 19
ATOM 30509 N N . THR A 1 7 ? -25.269 9.978 -51.704 1.00 0.00 21 THR A N 19
ATOM 30510 C CA . THR A 1 7 ? -24.340 10.257 -50.622 1.00 0.00 21 THR A CA 19
ATOM 30511 C C . THR A 1 7 ? -23.816 8.953 -50.018 1.00 0.00 21 THR A C 19
ATOM 30512 O O . THR A 1 7 ? -22.607 8.764 -49.892 1.00 0.00 21 THR A O 19
ATOM 30523 N N . ALA A 1 8 ? -24.752 8.087 -49.660 1.00 0.00 22 ALA A N 19
ATOM 30524 C CA . ALA A 1 8 ? -24.400 6.805 -49.073 1.00 0.00 22 ALA A CA 19
ATOM 30525 C C . ALA A 1 8 ? -23.825 7.031 -47.673 1.00 0.00 22 ALA A C 19
ATOM 30526 O O . ALA A 1 8 ? -23.893 8.138 -47.141 1.00 0.00 22 ALA A O 19
ATOM 30533 N N . ALA A 1 9 ? -23.269 5.964 -47.117 1.00 0.00 23 ALA A N 19
ATOM 30534 C CA . ALA A 1 9 ? -22.681 6.033 -45.789 1.00 0.00 23 ALA A CA 19
ATOM 30535 C C . ALA A 1 9 ? -21.385 5.222 -45.768 1.00 0.00 23 ALA A C 19
ATOM 30536 O O . ALA A 1 9 ? -20.330 5.741 -45.405 1.00 0.00 23 ALA A O 19
ATOM 30543 N N . ALA A 1 10 ? -21.505 3.963 -46.161 1.00 0.00 24 ALA A N 19
ATOM 30544 C CA . ALA A 1 10 ? -20.355 3.075 -46.192 1.00 0.00 24 ALA A CA 19
ATOM 30545 C C . ALA A 1 10 ? -19.755 2.976 -44.787 1.00 0.00 24 ALA A C 19
ATOM 30546 O O . ALA A 1 10 ? -20.365 2.400 -43.888 1.00 0.00 24 ALA A O 19
ATOM 30553 N N . LYS A 1 11 ? -18.567 3.546 -44.645 1.00 0.00 25 LYS A N 19
ATOM 30554 C CA . LYS A 1 11 ? -17.879 3.528 -43.365 1.00 0.00 25 LYS A CA 19
ATOM 30555 C C . LYS A 1 11 ? -18.759 4.196 -42.307 1.00 0.00 25 LYS A C 19
ATOM 30556 O O . LYS A 1 11 ? -19.459 5.166 -42.600 1.00 0.00 25 LYS A O 19
ATOM 30571 N N . PHE A 1 12 ? -18.697 3.653 -41.102 1.00 0.00 26 PHE A N 19
ATOM 30572 C CA . PHE A 1 12 ? -19.480 4.184 -39.998 1.00 0.00 26 PHE A CA 19
ATOM 30573 C C . PHE A 1 12 ? -18.743 5.332 -39.306 1.00 0.00 26 PHE A C 19
ATOM 30574 O O . PHE A 1 12 ? -17.694 5.773 -39.774 1.00 0.00 26 PHE A O 19
ATOM 30590 N N . GLU A 1 13 ? -19.321 5.782 -38.202 1.00 0.00 27 GLU A N 19
ATOM 30591 C CA . GLU A 1 13 ? -18.732 6.871 -37.440 1.00 0.00 27 GLU A CA 19
ATOM 30592 C C . GLU A 1 13 ? -18.832 6.585 -35.941 1.00 0.00 27 GLU A C 19
ATOM 30593 O O . GLU A 1 13 ? -19.555 5.680 -35.525 1.00 0.00 27 GLU A O 19
ATOM 30603 N N . ARG A 1 14 ? -18.099 7.373 -35.170 1.00 0.00 28 ARG A N 19
ATOM 30604 C CA . ARG A 1 14 ? -18.096 7.216 -33.725 1.00 0.00 28 ARG A CA 19
ATOM 30605 C C . ARG A 1 14 ? -18.125 8.584 -33.041 1.00 0.00 28 ARG A C 19
ATOM 30606 O O . ARG A 1 14 ? -17.972 9.613 -33.699 1.00 0.00 28 ARG A O 19
ATOM 30624 N N . GLN A 1 15 ? -18.324 8.551 -31.732 1.00 0.00 29 GLN A N 19
ATOM 30625 C CA . GLN A 1 15 ? -18.375 9.777 -30.953 1.00 0.00 29 GLN A CA 19
ATOM 30626 C C . GLN A 1 15 ? -16.980 10.397 -30.846 1.00 0.00 29 GLN A C 19
ATOM 30627 O O . GLN A 1 15 ? -16.665 11.351 -31.556 1.00 0.00 29 GLN A O 19
ATOM 30639 N N . HIS A 1 16 ? -16.182 9.830 -29.953 1.00 0.00 30 HIS A N 19
ATOM 30640 C CA . HIS A 1 16 ? -14.829 10.315 -29.744 1.00 0.00 30 HIS A CA 19
ATOM 30641 C C . HIS A 1 16 ? -14.863 11.579 -28.883 1.00 0.00 30 HIS A C 19
ATOM 30642 O O . HIS A 1 16 ? -15.935 12.115 -28.604 1.00 0.00 30 HIS A O 19
ATOM 30655 N N . MET A 1 17 ? -13.679 12.019 -28.486 1.00 0.00 31 MET A N 19
ATOM 30656 C CA . MET A 1 17 ? -13.560 13.210 -27.661 1.00 0.00 31 MET A CA 19
ATOM 30657 C C . MET A 1 17 ? -14.397 13.079 -26.386 1.00 0.00 31 MET A C 19
ATOM 30658 O O . MET A 1 17 ? -15.439 13.719 -26.256 1.00 0.00 31 MET A O 19
ATOM 30670 N N . ASP A 1 18 ? -13.907 12.248 -25.479 1.00 0.00 32 ASP A N 19
ATOM 30671 C CA . ASP A 1 18 ? -14.597 12.025 -24.219 1.00 0.00 32 ASP A CA 19
ATOM 30672 C C . ASP A 1 18 ? -13.665 12.391 -23.062 1.00 0.00 32 ASP A C 19
ATOM 30673 O O . ASP A 1 18 ? -12.576 11.832 -22.937 1.00 0.00 32 ASP A O 19
ATOM 30681 N N . SER A 1 19 ? -14.126 13.327 -22.246 1.00 0.00 33 SER A N 19
ATOM 30682 C CA . SER A 1 19 ? -13.348 13.773 -21.102 1.00 0.00 33 SER A CA 19
ATOM 30683 C C . SER A 1 19 ? -14.193 13.690 -19.830 1.00 0.00 33 SER A C 19
ATOM 30684 O O . SER A 1 19 ? -15.420 13.759 -19.888 1.00 0.00 33 SER A O 19
ATOM 30691 N N . PRO A 1 20 ? -13.484 13.540 -18.679 1.00 0.00 34 PRO A N 19
ATOM 30692 C CA . PRO A 1 20 ? -14.155 13.447 -17.394 1.00 0.00 34 PRO A CA 19
ATOM 30693 C C . PRO A 1 20 ? -14.667 14.816 -16.941 1.00 0.00 34 PRO A C 19
ATOM 30694 O O . PRO A 1 20 ? -14.787 15.735 -17.749 1.00 0.00 34 PRO A O 19
ATOM 30702 N N . ASP A 1 21 ? -14.954 14.908 -15.650 1.00 0.00 35 ASP A N 19
ATOM 30703 C CA . ASP A 1 21 ? -15.449 16.149 -15.081 1.00 0.00 35 ASP A CA 19
ATOM 30704 C C . ASP A 1 21 ? -14.367 16.764 -14.191 1.00 0.00 35 ASP A C 19
ATOM 30705 O O . ASP A 1 21 ? -13.597 16.045 -13.556 1.00 0.00 35 ASP A O 19
ATOM 30713 N N . LEU A 1 22 ? -14.343 18.089 -14.173 1.00 0.00 36 LEU A N 19
ATOM 30714 C CA . LEU A 1 22 ? -13.368 18.809 -13.372 1.00 0.00 36 LEU A CA 19
ATOM 30715 C C . LEU A 1 22 ? -13.268 18.158 -11.991 1.00 0.00 36 LEU A C 19
ATOM 30716 O O . LEU A 1 22 ? -12.312 17.437 -11.710 1.00 0.00 36 LEU A O 19
ATOM 30731 N N . GLY A 1 23 ? -14.268 18.435 -11.167 1.00 0.00 37 GLY A N 19
ATOM 30732 C CA . GLY A 1 23 ? -14.304 17.884 -9.823 1.00 0.00 37 GLY A CA 19
ATOM 30733 C C . GLY A 1 23 ? -13.880 18.932 -8.790 1.00 0.00 37 GLY A C 19
ATOM 30734 O O . GLY A 1 23 ? -12.697 19.058 -8.478 1.00 0.00 37 GLY A O 19
ATOM 30738 N N . THR A 1 24 ? -14.871 19.654 -8.288 1.00 0.00 38 THR A N 19
ATOM 30739 C CA . THR A 1 24 ? -14.616 20.687 -7.297 1.00 0.00 38 THR A CA 19
ATOM 30740 C C . THR A 1 24 ? -14.067 20.066 -6.011 1.00 0.00 38 THR A C 19
ATOM 30741 O O . THR A 1 24 ? -13.603 20.779 -5.122 1.00 0.00 38 THR A O 19
ATOM 30752 N N . THR A 1 25 ? -14.138 18.744 -5.952 1.00 0.00 39 THR A N 19
ATOM 30753 C CA . THR A 1 25 ? -13.655 18.020 -4.789 1.00 0.00 39 THR A CA 19
ATOM 30754 C C . THR A 1 25 ? -13.341 16.569 -5.157 1.00 0.00 39 THR A C 19
ATOM 30755 O O . THR A 1 25 ? -14.132 15.910 -5.832 1.00 0.00 39 THR A O 19
ATOM 30766 N N . LEU A 1 26 ? -12.184 16.113 -4.698 1.00 0.00 40 LEU A N 19
ATOM 30767 C CA . LEU A 1 26 ? -11.756 14.751 -4.971 1.00 0.00 40 LEU A CA 19
ATOM 30768 C C . LEU A 1 26 ? -12.736 13.773 -4.320 1.00 0.00 40 LEU A C 19
ATOM 30769 O O . LEU A 1 26 ? -13.080 12.749 -4.909 1.00 0.00 40 LEU A O 19
ATOM 30784 N N . LEU A 1 27 ? -13.156 14.122 -3.113 1.00 0.00 41 LEU A N 19
ATOM 30785 C CA . LEU A 1 27 ? -14.090 13.287 -2.375 1.00 0.00 41 LEU A CA 19
ATOM 30786 C C . LEU A 1 27 ? -13.367 12.029 -1.890 1.00 0.00 41 LEU A C 19
ATOM 30787 O O . LEU A 1 27 ? -13.991 11.128 -1.330 1.00 0.00 41 LEU A O 19
ATOM 30802 N N . GLU A 1 28 ? -12.063 12.006 -2.121 1.00 0.00 42 GLU A N 19
ATOM 30803 C CA . GLU A 1 28 ? -11.249 10.874 -1.713 1.00 0.00 42 GLU A CA 19
ATOM 30804 C C . GLU A 1 28 ? -10.329 11.269 -0.557 1.00 0.00 42 GLU A C 19
ATOM 30805 O O . GLU A 1 28 ? -9.441 10.508 -0.176 1.00 0.00 42 GLU A O 19
ATOM 30815 N N . GLN A 1 29 ? -10.573 12.461 -0.030 1.00 0.00 43 GLN A N 19
ATOM 30816 C CA . GLN A 1 29 ? -9.777 12.967 1.075 1.00 0.00 43 GLN A CA 19
ATOM 30817 C C . GLN A 1 29 ? -8.310 12.568 0.899 1.00 0.00 43 GLN A C 19
ATOM 30818 O O . GLN A 1 29 ? -7.565 13.230 0.179 1.00 0.00 43 GLN A O 19
ATOM 30830 N N . TYR A 1 30 ? -7.939 11.487 1.571 1.00 0.00 44 TYR A N 19
ATOM 30831 C CA . TYR A 1 30 ? -6.574 10.993 1.498 1.00 0.00 44 TYR A CA 19
ATOM 30832 C C . TYR A 1 30 ? -6.390 10.068 0.293 1.00 0.00 44 TYR A C 19
ATOM 30833 O O . TYR A 1 30 ? -5.532 10.312 -0.555 1.00 0.00 44 TYR A O 19
ATOM 30850 N N . CYS A 1 31 ? -7.210 9.028 0.255 1.00 0.00 45 CYS A N 19
ATOM 30851 C CA . CYS A 1 31 ? -7.147 8.066 -0.833 1.00 0.00 45 CYS A CA 19
ATOM 30852 C C . CYS A 1 31 ? -8.220 7.002 -0.595 1.00 0.00 45 CYS A C 19
ATOM 30853 O O . CYS A 1 31 ? -8.135 6.233 0.362 1.00 0.00 45 CYS A O 19
ATOM 30859 N N . HIS A 1 32 ? -9.205 6.991 -1.482 1.00 0.00 46 HIS A N 19
ATOM 30860 C CA . HIS A 1 32 ? -10.293 6.034 -1.380 1.00 0.00 46 HIS A CA 19
ATOM 30861 C C . HIS A 1 32 ? -11.020 5.939 -2.723 1.00 0.00 46 HIS A C 19
ATOM 30862 O O . HIS A 1 32 ? -11.105 6.921 -3.458 1.00 0.00 46 HIS A O 19
ATOM 30875 N N . ARG A 1 33 ? -11.525 4.745 -3.003 1.00 0.00 47 ARG A N 19
ATOM 30876 C CA . ARG A 1 33 ? -12.242 4.510 -4.244 1.00 0.00 47 ARG A CA 19
ATOM 30877 C C . ARG A 1 33 ? -13.663 5.067 -4.150 1.00 0.00 47 ARG A C 19
ATOM 30878 O O . ARG A 1 33 ? -13.995 6.047 -4.817 1.00 0.00 47 ARG A O 19
ATOM 30896 N N . THR A 1 34 ? -14.466 4.419 -3.319 1.00 0.00 48 THR A N 19
ATOM 30897 C CA . THR A 1 34 ? -15.844 4.838 -3.129 1.00 0.00 48 THR A CA 19
ATOM 30898 C C . THR A 1 34 ? -16.636 3.752 -2.399 1.00 0.00 48 THR A C 19
ATOM 30899 O O . THR A 1 34 ? -17.467 4.055 -1.544 1.00 0.00 48 THR A O 19
ATOM 30910 N N . THR A 1 35 ? -16.350 2.511 -2.761 1.00 0.00 49 THR A N 19
ATOM 30911 C CA . THR A 1 35 ? -17.025 1.378 -2.150 1.00 0.00 49 THR A CA 19
ATOM 30912 C C . THR A 1 35 ? -18.515 1.676 -1.976 1.00 0.00 49 THR A C 19
ATOM 30913 O O . THR A 1 35 ? -19.013 1.737 -0.853 1.00 0.00 49 THR A O 19
ATOM 30924 N N . ILE A 1 36 ? -19.186 1.854 -3.104 1.00 0.00 50 ILE A N 19
ATOM 30925 C CA . ILE A 1 36 ? -20.610 2.145 -3.091 1.00 0.00 50 ILE A CA 19
ATOM 30926 C C . ILE A 1 36 ? -21.356 0.989 -2.420 1.00 0.00 50 ILE A C 19
ATOM 30927 O O . ILE A 1 36 ? -21.014 -0.175 -2.624 1.00 0.00 50 ILE A O 19
ATOM 30942 N N . GLY A 1 37 ? -22.359 1.351 -1.635 1.00 0.00 51 GLY A N 19
ATOM 30943 C CA . GLY A 1 37 ? -23.155 0.358 -0.933 1.00 0.00 51 GLY A CA 19
ATOM 30944 C C . GLY A 1 37 ? -22.307 -0.408 0.083 1.00 0.00 51 GLY A C 19
ATOM 30945 O O . GLY A 1 37 ? -22.019 0.101 1.165 1.00 0.00 51 GLY A O 19
ATOM 30949 N N . ASN A 1 38 ? -21.929 -1.618 -0.302 1.00 0.00 52 ASN A N 19
ATOM 30950 C CA . ASN A 1 38 ? -21.118 -2.459 0.563 1.00 0.00 52 ASN A CA 19
ATOM 30951 C C . ASN A 1 38 ? -20.379 -3.494 -0.287 1.00 0.00 52 ASN A C 19
ATOM 30952 O O . ASN A 1 38 ? -20.110 -4.602 0.173 1.00 0.00 52 ASN A O 19
ATOM 30962 N N . PHE A 1 39 ? -20.071 -3.095 -1.513 1.00 0.00 53 PHE A N 19
ATOM 30963 C CA . PHE A 1 39 ? -19.368 -3.975 -2.432 1.00 0.00 53 PHE A CA 19
ATOM 30964 C C . PHE A 1 39 ? -19.047 -3.255 -3.743 1.00 0.00 53 PHE A C 19
ATOM 30965 O O . PHE A 1 39 ? -19.330 -2.066 -3.888 1.00 0.00 53 PHE A O 19
ATOM 30981 N N . SER A 1 40 ? -18.460 -4.004 -4.664 1.00 0.00 54 SER A N 19
ATOM 30982 C CA . SER A 1 40 ? -18.096 -3.451 -5.957 1.00 0.00 54 SER A CA 19
ATOM 30983 C C . SER A 1 40 ? -19.188 -2.497 -6.445 1.00 0.00 54 SER A C 19
ATOM 30984 O O . SER A 1 40 ? -20.328 -2.908 -6.656 1.00 0.00 54 SER A O 19
ATOM 30991 N N . GLY A 1 41 ? -18.802 -1.240 -6.607 1.00 0.00 55 GLY A N 19
ATOM 30992 C CA . GLY A 1 41 ? -19.734 -0.224 -7.065 1.00 0.00 55 GLY A CA 19
ATOM 30993 C C . GLY A 1 41 ? -20.217 -0.523 -8.486 1.00 0.00 55 GLY A C 19
ATOM 30994 O O . GLY A 1 41 ? -20.456 -1.679 -8.834 1.00 0.00 55 GLY A O 19
ATOM 30998 N N . PRO A 1 42 ? -20.353 0.566 -9.288 1.00 0.00 56 PRO A N 19
ATOM 30999 C CA . PRO A 1 42 ? -20.804 0.432 -10.663 1.00 0.00 56 PRO A CA 19
ATOM 31000 C C . PRO A 1 42 ? -19.693 -0.130 -11.553 1.00 0.00 56 PRO A C 19
ATOM 31001 O O . PRO A 1 42 ? -19.794 -1.252 -12.045 1.00 0.00 56 PRO A O 19
ATOM 31009 N N . TYR A 1 43 ? -18.657 0.677 -11.731 1.00 0.00 57 TYR A N 19
ATOM 31010 C CA . TYR A 1 43 ? -17.528 0.275 -12.553 1.00 0.00 57 TYR A CA 19
ATOM 31011 C C . TYR A 1 43 ? -16.970 -1.074 -12.096 1.00 0.00 57 TYR A C 19
ATOM 31012 O O . TYR A 1 43 ? -17.585 -1.760 -11.281 1.00 0.00 57 TYR A O 19
ATOM 31029 N N . THR A 1 44 ? -15.811 -1.414 -12.641 1.00 0.00 58 THR A N 19
ATOM 31030 C CA . THR A 1 44 ? -15.164 -2.669 -12.299 1.00 0.00 58 THR A CA 19
ATOM 31031 C C . THR A 1 44 ? -13.648 -2.551 -12.471 1.00 0.00 58 THR A C 19
ATOM 31032 O O . THR A 1 44 ? -12.987 -3.512 -12.864 1.00 0.00 58 THR A O 19
ATOM 31043 N N . TYR A 1 45 ? -13.140 -1.365 -12.170 1.00 0.00 59 TYR A N 19
ATOM 31044 C CA . TYR A 1 45 ? -11.715 -1.109 -12.287 1.00 0.00 59 TYR A CA 19
ATOM 31045 C C . TYR A 1 45 ? -11.147 -0.559 -10.978 1.00 0.00 59 TYR A C 19
ATOM 31046 O O . TYR A 1 45 ? -11.873 -0.415 -9.994 1.00 0.00 59 TYR A O 19
ATOM 31063 N N . CYS A 1 46 ? -9.855 -0.268 -11.006 1.00 0.00 60 CYS A N 19
ATOM 31064 C CA . CYS A 1 46 ? -9.181 0.263 -9.832 1.00 0.00 60 CYS A CA 19
ATOM 31065 C C . CYS A 1 46 ? -9.228 1.790 -9.901 1.00 0.00 60 CYS A C 19
ATOM 31066 O O . CYS A 1 46 ? -9.036 2.373 -10.967 1.00 0.00 60 CYS A O 19
ATOM 31072 N N . ASN A 1 47 ? -9.486 2.395 -8.751 1.00 0.00 61 ASN A N 19
ATOM 31073 C CA . ASN A 1 47 ? -9.561 3.844 -8.667 1.00 0.00 61 ASN A CA 19
ATOM 31074 C C . ASN A 1 47 ? -8.515 4.347 -7.671 1.00 0.00 61 ASN A C 19
ATOM 31075 O O . ASN A 1 47 ? -7.628 3.597 -7.264 1.00 0.00 61 ASN A O 19
ATOM 31085 N N . THR A 1 48 ? -8.653 5.613 -7.306 1.00 0.00 62 THR A N 19
ATOM 31086 C CA . THR A 1 48 ? -7.731 6.226 -6.365 1.00 0.00 62 THR A CA 19
ATOM 31087 C C . THR A 1 48 ? -7.989 5.706 -4.950 1.00 0.00 62 THR A C 19
ATOM 31088 O O . THR A 1 48 ? -9.121 5.737 -4.469 1.00 0.00 62 THR A O 19
ATOM 31099 N N . THR A 1 49 ? -6.920 5.238 -4.321 1.00 0.00 63 THR A N 19
ATOM 31100 C CA . THR A 1 49 ? -7.016 4.712 -2.971 1.00 0.00 63 THR A CA 19
ATOM 31101 C C . THR A 1 49 ? -5.623 4.546 -2.362 1.00 0.00 63 THR A C 19
ATOM 31102 O O . THR A 1 49 ? -4.617 4.753 -3.039 1.00 0.00 63 THR A O 19
ATOM 31113 N N . LEU A 1 50 ? -5.608 4.172 -1.091 1.00 0.00 64 LEU A N 19
ATOM 31114 C CA . LEU A 1 50 ? -4.353 3.976 -0.384 1.00 0.00 64 LEU A CA 19
ATOM 31115 C C . LEU A 1 50 ? -4.263 2.525 0.092 1.00 0.00 64 LEU A C 19
ATOM 31116 O O . LEU A 1 50 ? -5.182 2.021 0.735 1.00 0.00 64 LEU A O 19
ATOM 31131 N N . ASP A 1 51 ? -3.148 1.894 -0.243 1.00 0.00 65 ASP A N 19
ATOM 31132 C CA . ASP A 1 51 ? -2.925 0.510 0.143 1.00 0.00 65 ASP A CA 19
ATOM 31133 C C . ASP A 1 51 ? -2.486 0.458 1.607 1.00 0.00 65 ASP A C 19
ATOM 31134 O O . ASP A 1 51 ? -2.359 1.493 2.259 1.00 0.00 65 ASP A O 19
ATOM 31142 N N . GLN A 1 52 ? -2.264 -0.759 2.081 1.00 0.00 66 GLN A N 19
ATOM 31143 C CA . GLN A 1 52 ? -1.842 -0.961 3.457 1.00 0.00 66 GLN A CA 19
ATOM 31144 C C . GLN A 1 52 ? -0.549 -0.190 3.733 1.00 0.00 66 GLN A C 19
ATOM 31145 O O . GLN A 1 52 ? -0.235 0.109 4.885 1.00 0.00 66 GLN A O 19
ATOM 31157 N N . ILE A 1 53 ? 0.165 0.109 2.658 1.00 0.00 67 ILE A N 19
ATOM 31158 C CA . ILE A 1 53 ? 1.416 0.838 2.770 1.00 0.00 67 ILE A CA 19
ATOM 31159 C C . ILE A 1 53 ? 1.146 2.335 2.603 1.00 0.00 67 ILE A C 19
ATOM 31160 O O . ILE A 1 53 ? 1.944 3.050 1.999 1.00 0.00 67 ILE A O 19
ATOM 31175 N N . GLY A 1 54 ? 0.017 2.765 3.148 1.00 0.00 68 GLY A N 19
ATOM 31176 C CA . GLY A 1 54 ? -0.369 4.163 3.066 1.00 0.00 68 GLY A CA 19
ATOM 31177 C C . GLY A 1 54 ? 0.179 4.809 1.792 1.00 0.00 68 GLY A C 19
ATOM 31178 O O . GLY A 1 54 ? 0.665 5.938 1.825 1.00 0.00 68 GLY A O 19
ATOM 31182 N N . THR A 1 55 ? 0.083 4.064 0.700 1.00 0.00 69 THR A N 19
ATOM 31183 C CA . THR A 1 55 ? 0.562 4.551 -0.582 1.00 0.00 69 THR A CA 19
ATOM 31184 C C . THR A 1 55 ? -0.615 4.898 -1.495 1.00 0.00 69 THR A C 19
ATOM 31185 O O . THR A 1 55 ? -1.300 4.007 -1.997 1.00 0.00 69 THR A O 19
ATOM 31196 N N . CYS A 1 56 ? -0.815 6.194 -1.684 1.00 0.00 70 CYS A N 19
ATOM 31197 C CA . CYS A 1 56 ? -1.899 6.670 -2.527 1.00 0.00 70 CYS A CA 19
ATOM 31198 C C . CYS A 1 56 ? -1.683 6.122 -3.939 1.00 0.00 70 CYS A C 19
ATOM 31199 O O . CYS A 1 56 ? -0.755 6.534 -4.634 1.00 0.00 70 CYS A O 19
ATOM 31205 N N . TRP A 1 57 ? -2.555 5.200 -4.322 1.00 0.00 71 TRP A N 19
ATOM 31206 C CA . TRP A 1 57 ? -2.472 4.592 -5.639 1.00 0.00 71 TRP A CA 19
ATOM 31207 C C . TRP A 1 57 ? -3.531 5.245 -6.529 1.00 0.00 71 TRP A C 19
ATOM 31208 O O . TRP A 1 57 ? -4.704 5.302 -6.164 1.00 0.00 71 TRP A O 19
ATOM 31228 N N . PRO A 1 58 ? -3.067 5.733 -7.711 1.00 0.00 72 PRO A N 19
ATOM 31229 C CA . PRO A 1 58 ? -3.961 6.379 -8.657 1.00 0.00 72 PRO A CA 19
ATOM 31230 C C . PRO A 1 58 ? -4.829 5.349 -9.383 1.00 0.00 72 PRO A C 19
ATOM 31231 O O . PRO A 1 58 ? -4.461 4.179 -9.479 1.00 0.00 72 PRO A O 19
ATOM 31239 N N . GLN A 1 59 ? -5.965 5.822 -9.876 1.00 0.00 73 GLN A N 19
ATOM 31240 C CA . GLN A 1 59 ? -6.887 4.957 -10.591 1.00 0.00 73 GLN A CA 19
ATOM 31241 C C . GLN A 1 59 ? -6.119 3.999 -11.502 1.00 0.00 73 GLN A C 19
ATOM 31242 O O . GLN A 1 59 ? -5.000 4.296 -11.919 1.00 0.00 73 GLN A O 19
ATOM 31254 N N . SER A 1 60 ? -6.749 2.869 -11.787 1.00 0.00 74 SER A N 19
ATOM 31255 C CA . SER A 1 60 ? -6.138 1.865 -12.642 1.00 0.00 74 SER A CA 19
ATOM 31256 C C . SER A 1 60 ? -7.213 0.933 -13.205 1.00 0.00 74 SER A C 19
ATOM 31257 O O . SER A 1 60 ? -8.372 1.000 -12.800 1.00 0.00 74 SER A O 19
ATOM 31264 N N . ALA A 1 61 ? -6.790 0.085 -14.131 1.00 0.00 75 ALA A N 19
ATOM 31265 C CA . ALA A 1 61 ? -7.701 -0.859 -14.754 1.00 0.00 75 ALA A CA 19
ATOM 31266 C C . ALA A 1 61 ? -7.569 -2.219 -14.066 1.00 0.00 75 ALA A C 19
ATOM 31267 O O . ALA A 1 61 ? -6.599 -2.465 -13.350 1.00 0.00 75 ALA A O 19
ATOM 31274 N N . PRO A 1 62 ? -8.586 -3.088 -14.312 1.00 0.00 76 PRO A N 19
ATOM 31275 C CA . PRO A 1 62 ? -8.592 -4.417 -13.724 1.00 0.00 76 PRO A CA 19
ATOM 31276 C C . PRO A 1 62 ? -7.591 -5.334 -14.428 1.00 0.00 76 PRO A C 19
ATOM 31277 O O . PRO A 1 62 ? -7.371 -5.210 -15.632 1.00 0.00 76 PRO A O 19
ATOM 31285 N N . GLY A 1 63 ? -7.011 -6.234 -13.648 1.00 0.00 77 GLY A N 19
ATOM 31286 C CA . GLY A 1 63 ? -6.037 -7.171 -14.182 1.00 0.00 77 GLY A CA 19
ATOM 31287 C C . GLY A 1 63 ? -4.810 -6.437 -14.726 1.00 0.00 77 GLY A C 19
ATOM 31288 O O . GLY A 1 63 ? -4.127 -6.938 -15.619 1.00 0.00 77 GLY A O 19
ATOM 31292 N N . ALA A 1 64 ? -4.567 -5.261 -14.167 1.00 0.00 78 ALA A N 19
ATOM 31293 C CA . ALA A 1 64 ? -3.434 -4.453 -14.585 1.00 0.00 78 ALA A CA 19
ATOM 31294 C C . ALA A 1 64 ? -2.203 -4.845 -13.766 1.00 0.00 78 ALA A C 19
ATOM 31295 O O . ALA A 1 64 ? -2.078 -5.991 -13.337 1.00 0.00 78 ALA A O 19
ATOM 31302 N N . LEU A 1 65 ? -1.326 -3.870 -13.572 1.00 0.00 79 LEU A N 19
ATOM 31303 C CA . LEU A 1 65 ? -0.109 -4.100 -12.811 1.00 0.00 79 LEU A CA 19
ATOM 31304 C C . LEU A 1 65 ? 0.440 -2.759 -12.321 1.00 0.00 79 LEU A C 19
ATOM 31305 O O . LEU A 1 65 ? 0.899 -1.943 -13.120 1.00 0.00 79 LEU A O 19
ATOM 31320 N N . VAL A 1 66 ? 0.377 -2.572 -11.011 1.00 0.00 80 VAL A N 19
ATOM 31321 C CA . VAL A 1 66 ? 0.863 -1.344 -10.406 1.00 0.00 80 VAL A CA 19
ATOM 31322 C C . VAL A 1 66 ? 2.230 -1.601 -9.767 1.00 0.00 80 VAL A C 19
ATOM 31323 O O . VAL A 1 66 ? 2.449 -1.263 -8.604 1.00 0.00 80 VAL A O 19
ATOM 31336 N N . GLU A 1 67 ? 3.113 -2.198 -10.554 1.00 0.00 81 GLU A N 19
ATOM 31337 C CA . GLU A 1 67 ? 4.451 -2.505 -10.080 1.00 0.00 81 GLU A CA 19
ATOM 31338 C C . GLU A 1 67 ? 5.360 -1.283 -10.226 1.00 0.00 81 GLU A C 19
ATOM 31339 O O . GLU A 1 67 ? 5.284 -0.564 -11.222 1.00 0.00 81 GLU A O 19
ATOM 31349 N N . ARG A 1 68 ? 6.198 -1.084 -9.220 1.00 0.00 82 ARG A N 19
ATOM 31350 C CA . ARG A 1 68 ? 7.120 0.039 -9.223 1.00 0.00 82 ARG A CA 19
ATOM 31351 C C . ARG A 1 68 ? 8.109 -0.082 -8.063 1.00 0.00 82 ARG A C 19
ATOM 31352 O O . ARG A 1 68 ? 7.860 0.433 -6.973 1.00 0.00 82 ARG A O 19
ATOM 31370 N N . PRO A 1 69 ? 9.240 -0.783 -8.343 1.00 0.00 83 PRO A N 19
ATOM 31371 C CA . PRO A 1 69 ? 10.269 -0.978 -7.334 1.00 0.00 83 PRO A CA 19
ATOM 31372 C C . PRO A 1 69 ? 11.075 0.304 -7.118 1.00 0.00 83 PRO A C 19
ATOM 31373 O O . PRO A 1 69 ? 10.667 1.379 -7.555 1.00 0.00 83 PRO A O 19
ATOM 31381 N N . CYS A 1 70 ? 12.205 0.148 -6.444 1.00 0.00 84 CYS A N 19
ATOM 31382 C CA . CYS A 1 70 ? 13.072 1.280 -6.165 1.00 0.00 84 CYS A CA 19
ATOM 31383 C C . CYS A 1 70 ? 13.062 2.205 -7.384 1.00 0.00 84 CYS A C 19
ATOM 31384 O O . CYS A 1 70 ? 12.687 3.373 -7.279 1.00 0.00 84 CYS A O 19
ATOM 31390 N N . PRO A 1 71 ? 13.488 1.635 -8.543 1.00 0.00 85 PRO A N 19
ATOM 31391 C CA . PRO A 1 71 ? 13.531 2.396 -9.780 1.00 0.00 85 PRO A CA 19
ATOM 31392 C C . PRO A 1 71 ? 12.126 2.591 -10.353 1.00 0.00 85 PRO A C 19
ATOM 31393 O O . PRO A 1 71 ? 11.183 1.916 -9.940 1.00 0.00 85 PRO A O 19
ATOM 31401 N N . GLU A 1 72 ? 12.029 3.518 -11.295 1.00 0.00 86 GLU A N 19
ATOM 31402 C CA . GLU A 1 72 ? 10.754 3.811 -11.928 1.00 0.00 86 GLU A CA 19
ATOM 31403 C C . GLU A 1 72 ? 10.972 4.618 -13.209 1.00 0.00 86 GLU A C 19
ATOM 31404 O O . GLU A 1 72 ? 10.517 5.756 -13.315 1.00 0.00 86 GLU A O 19
ATOM 31414 N N . TYR A 1 73 ? 11.668 3.997 -14.151 1.00 0.00 87 TYR A N 19
ATOM 31415 C CA . TYR A 1 73 ? 11.951 4.643 -15.421 1.00 0.00 87 TYR A CA 19
ATOM 31416 C C . TYR A 1 73 ? 12.796 3.739 -16.320 1.00 0.00 87 TYR A C 19
ATOM 31417 O O . TYR A 1 73 ? 12.493 3.573 -17.500 1.00 0.00 87 TYR A O 19
ATOM 31434 N N . PHE A 1 74 ? 13.841 3.179 -15.727 1.00 0.00 88 PHE A N 19
ATOM 31435 C CA . PHE A 1 74 ? 14.732 2.295 -16.460 1.00 0.00 88 PHE A CA 19
ATOM 31436 C C . PHE A 1 74 ? 14.896 0.958 -15.736 1.00 0.00 88 PHE A C 19
ATOM 31437 O O . PHE A 1 74 ? 14.794 -0.102 -16.351 1.00 0.00 88 PHE A O 19
ATOM 31453 N N . ASN A 1 75 ? 15.146 1.050 -14.438 1.00 0.00 89 ASN A N 19
ATOM 31454 C CA . ASN A 1 75 ? 15.325 -0.139 -13.623 1.00 0.00 89 ASN A CA 19
ATOM 31455 C C . ASN A 1 75 ? 16.793 -0.567 -13.666 1.00 0.00 89 ASN A C 19
ATOM 31456 O O . ASN A 1 75 ? 17.284 -1.208 -12.740 1.00 0.00 89 ASN A O 19
ATOM 31466 N N . GLY A 1 76 ? 17.453 -0.192 -14.754 1.00 0.00 90 GLY A N 19
ATOM 31467 C CA . GLY A 1 76 ? 18.856 -0.528 -14.930 1.00 0.00 90 GLY A CA 19
ATOM 31468 C C . GLY A 1 76 ? 19.616 -0.423 -13.606 1.00 0.00 90 GLY A C 19
ATOM 31469 O O . GLY A 1 76 ? 20.624 -1.100 -13.410 1.00 0.00 90 GLY A O 19
ATOM 31473 N N . ILE A 1 77 ? 19.103 0.431 -12.733 1.00 0.00 91 ILE A N 19
ATOM 31474 C CA . ILE A 1 77 ? 19.721 0.634 -11.434 1.00 0.00 91 ILE A CA 19
ATOM 31475 C C . ILE A 1 77 ? 18.633 0.902 -10.392 1.00 0.00 91 ILE A C 19
ATOM 31476 O O . ILE A 1 77 ? 17.640 0.178 -10.326 1.00 0.00 91 ILE A O 19
ATOM 31491 N N . LYS A 1 78 ? 18.857 1.943 -9.605 1.00 0.00 92 LYS A N 19
ATOM 31492 C CA . LYS A 1 78 ? 17.907 2.315 -8.569 1.00 0.00 92 LYS A CA 19
ATOM 31493 C C . LYS A 1 78 ? 17.525 3.787 -8.738 1.00 0.00 92 LYS A C 19
ATOM 31494 O O . LYS A 1 78 ? 18.064 4.476 -9.603 1.00 0.00 92 LYS A O 19
ATOM 31509 N N . TYR A 1 79 ? 16.598 4.226 -7.899 1.00 0.00 93 TYR A N 19
ATOM 31510 C CA . TYR A 1 79 ? 16.139 5.603 -7.945 1.00 0.00 93 TYR A CA 19
ATOM 31511 C C . TYR A 1 79 ? 16.477 6.338 -6.646 1.00 0.00 93 TYR A C 19
ATOM 31512 O O . TYR A 1 79 ? 17.180 5.803 -5.791 1.00 0.00 93 TYR A O 19
ATOM 31529 N N . ASN A 1 80 ? 15.962 7.554 -6.540 1.00 0.00 94 ASN A N 19
ATOM 31530 C CA . ASN A 1 80 ? 16.201 8.368 -5.360 1.00 0.00 94 ASN A CA 19
ATOM 31531 C C . ASN A 1 80 ? 14.982 8.292 -4.438 1.00 0.00 94 ASN A C 19
ATOM 31532 O O . ASN A 1 80 ? 15.063 8.654 -3.266 1.00 0.00 94 ASN A O 19
ATOM 31542 N N . THR A 1 81 ? 13.881 7.819 -5.003 1.00 0.00 95 THR A N 19
ATOM 31543 C CA . THR A 1 81 ? 12.647 7.690 -4.247 1.00 0.00 95 THR A CA 19
ATOM 31544 C C . THR A 1 81 ? 12.569 6.314 -3.583 1.00 0.00 95 THR A C 19
ATOM 31545 O O . THR A 1 81 ? 13.292 5.395 -3.965 1.00 0.00 95 THR A O 19
ATOM 31556 N N . THR A 1 82 ? 11.686 6.215 -2.600 1.00 0.00 96 THR A N 19
ATOM 31557 C CA . THR A 1 82 ? 11.504 4.967 -1.880 1.00 0.00 96 THR A CA 19
ATOM 31558 C C . THR A 1 82 ? 10.034 4.544 -1.909 1.00 0.00 96 THR A C 19
ATOM 31559 O O . THR A 1 82 ? 9.350 4.594 -0.887 1.00 0.00 96 THR A O 19
ATOM 31570 N N . ARG A 1 83 ? 9.591 4.137 -3.089 1.00 0.00 97 ARG A N 19
ATOM 31571 C CA . ARG A 1 83 ? 8.213 3.707 -3.264 1.00 0.00 97 ARG A CA 19
ATOM 31572 C C . ARG A 1 83 ? 8.160 2.427 -4.101 1.00 0.00 97 ARG A C 19
ATOM 31573 O O . ARG A 1 83 ? 7.474 2.377 -5.121 1.00 0.00 97 ARG A O 19
ATOM 31591 N N . ASN A 1 84 ? 8.894 1.425 -3.640 1.00 0.00 98 ASN A N 19
ATOM 31592 C CA . ASN A 1 84 ? 8.939 0.149 -4.333 1.00 0.00 98 ASN A CA 19
ATOM 31593 C C . ASN A 1 84 ? 7.537 -0.463 -4.359 1.00 0.00 98 ASN A C 19
ATOM 31594 O O . ASN A 1 84 ? 6.702 -0.145 -3.512 1.00 0.00 98 ASN A O 19
ATOM 31604 N N . ALA A 1 85 ? 7.321 -1.329 -5.338 1.00 0.00 99 ALA A N 19
ATOM 31605 C CA . ALA A 1 85 ? 6.034 -1.989 -5.483 1.00 0.00 99 ALA A CA 19
ATOM 31606 C C . ALA A 1 85 ? 6.143 -3.079 -6.550 1.00 0.00 99 ALA A C 19
ATOM 31607 O O . ALA A 1 85 ? 7.143 -3.158 -7.263 1.00 0.00 99 ALA A O 19
ATOM 31614 N N . TYR A 1 86 ? 5.101 -3.894 -6.627 1.00 0.00 100 TYR A N 19
ATOM 31615 C CA . TYR A 1 86 ? 5.067 -4.976 -7.595 1.00 0.00 100 TYR A CA 19
ATOM 31616 C C . TYR A 1 86 ? 3.861 -5.888 -7.356 1.00 0.00 100 TYR A C 19
ATOM 31617 O O . TYR A 1 86 ? 4.010 -7.104 -7.245 1.00 0.00 100 TYR A O 19
ATOM 31634 N N . ARG A 1 87 ? 2.694 -5.265 -7.285 1.00 0.00 101 ARG A N 19
ATOM 31635 C CA . ARG A 1 87 ? 1.464 -6.004 -7.061 1.00 0.00 101 ARG A CA 19
ATOM 31636 C C . ARG A 1 87 ? 0.699 -6.172 -8.375 1.00 0.00 101 ARG A C 19
ATOM 31637 O O . ARG A 1 87 ? 1.257 -5.969 -9.453 1.00 0.00 101 ARG A O 19
ATOM 31655 N N . GLU A 1 88 ? -0.567 -6.541 -8.243 1.00 0.00 102 GLU A N 19
ATOM 31656 C CA . GLU A 1 88 ? -1.414 -6.738 -9.408 1.00 0.00 102 GLU A CA 19
ATOM 31657 C C . GLU A 1 88 ? -2.877 -6.469 -9.051 1.00 0.00 102 GLU A C 19
ATOM 31658 O O . GLU A 1 88 ? -3.336 -6.844 -7.973 1.00 0.00 102 GLU A O 19
ATOM 31668 N N . CYS A 1 89 ? -3.569 -5.822 -9.977 1.00 0.00 103 CYS A N 19
ATOM 31669 C CA . CYS A 1 89 ? -4.971 -5.498 -9.775 1.00 0.00 103 CYS A CA 19
ATOM 31670 C C . CYS A 1 89 ? -5.812 -6.678 -10.264 1.00 0.00 103 CYS A C 19
ATOM 31671 O O . CYS A 1 89 ? -5.521 -7.262 -11.306 1.00 0.00 103 CYS A O 19
ATOM 31677 N N . LEU A 1 90 ? -6.840 -6.993 -9.490 1.00 0.00 104 LEU A N 19
ATOM 31678 C CA . LEU A 1 90 ? -7.727 -8.092 -9.833 1.00 0.00 104 LEU A CA 19
ATOM 31679 C C . LEU A 1 90 ? -8.526 -7.726 -11.084 1.00 0.00 104 LEU A C 19
ATOM 31680 O O . LEU A 1 90 ? -8.700 -6.547 -11.391 1.00 0.00 104 LEU A O 19
ATOM 31695 N N . GLU A 1 91 ? -8.994 -8.757 -11.773 1.00 0.00 105 GLU A N 19
ATOM 31696 C CA . GLU A 1 91 ? -9.771 -8.558 -12.983 1.00 0.00 105 GLU A CA 19
ATOM 31697 C C . GLU A 1 91 ? -11.202 -8.145 -12.633 1.00 0.00 105 GLU A C 19
ATOM 31698 O O . GLU A 1 91 ? -12.033 -7.958 -13.522 1.00 0.00 105 GLU A O 19
ATOM 31708 N N . ASN A 1 92 ? -11.446 -8.015 -11.338 1.00 0.00 106 ASN A N 19
ATOM 31709 C CA . ASN A 1 92 ? -12.762 -7.627 -10.860 1.00 0.00 106 ASN A CA 19
ATOM 31710 C C . ASN A 1 92 ? -12.756 -6.137 -10.513 1.00 0.00 106 ASN A C 19
ATOM 31711 O O . ASN A 1 92 ? -13.766 -5.596 -10.065 1.00 0.00 106 ASN A O 19
ATOM 31721 N N . GLY A 1 93 ? -11.607 -5.516 -10.734 1.00 0.00 107 GLY A N 19
ATOM 31722 C CA . GLY A 1 93 ? -11.456 -4.099 -10.451 1.00 0.00 107 GLY A CA 19
ATOM 31723 C C . GLY A 1 93 ? -11.174 -3.863 -8.966 1.00 0.00 107 GLY A C 19
ATOM 31724 O O . GLY A 1 93 ? -11.645 -2.885 -8.388 1.00 0.00 107 GLY A O 19
ATOM 31728 N N . THR A 1 94 ? -10.406 -4.776 -8.391 1.00 0.00 108 THR A N 1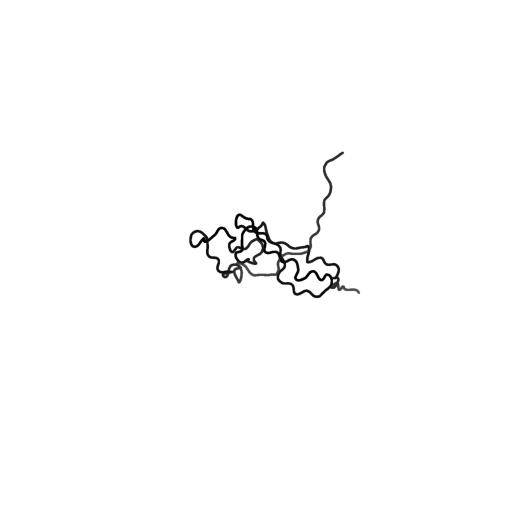9
ATOM 31729 C CA . THR A 1 94 ? -10.055 -4.681 -6.984 1.00 0.00 108 THR A CA 19
ATOM 31730 C C . THR A 1 94 ? -8.541 -4.806 -6.802 1.00 0.00 108 THR A C 19
ATOM 31731 O O . THR A 1 94 ? -7.897 -5.614 -7.468 1.00 0.00 108 THR A O 19
ATOM 31742 N N . TRP A 1 95 ? -8.017 -3.993 -5.896 1.00 0.00 109 TRP A N 19
ATOM 31743 C CA . TRP A 1 95 ? -6.591 -4.003 -5.618 1.00 0.00 109 TRP A CA 19
ATOM 31744 C C . TRP A 1 95 ? -6.198 -5.424 -5.210 1.00 0.00 109 TRP A C 19
ATOM 31745 O O . TRP A 1 95 ? -7.002 -6.348 -5.317 1.00 0.00 109 TRP A O 19
ATOM 31765 N N . ALA A 1 96 ? -4.962 -5.554 -4.752 1.00 0.00 110 ALA A N 19
ATOM 31766 C CA . ALA A 1 96 ? -4.452 -6.847 -4.327 1.00 0.00 110 ALA A CA 19
ATOM 31767 C C . ALA A 1 96 ? -4.523 -6.943 -2.802 1.00 0.00 110 ALA A C 19
ATOM 31768 O O . ALA A 1 96 ? -5.042 -6.043 -2.144 1.00 0.00 110 ALA A O 19
ATOM 31775 N N . SER A 1 97 ? -3.992 -8.041 -2.285 1.00 0.00 111 SER A N 19
ATOM 31776 C CA . SER A 1 97 ? -3.987 -8.265 -0.849 1.00 0.00 111 SER A CA 19
ATOM 31777 C C . SER A 1 97 ? -2.771 -7.585 -0.217 1.00 0.00 111 SER A C 19
ATOM 31778 O O . SER A 1 97 ? -2.915 -6.772 0.694 1.00 0.00 111 SER A O 19
ATOM 31785 N N . ARG A 1 98 ? -1.602 -7.944 -0.726 1.00 0.00 112 ARG A N 19
ATOM 31786 C CA . ARG A 1 98 ? -0.362 -7.378 -0.222 1.00 0.00 112 ARG A CA 19
ATOM 31787 C C . ARG A 1 98 ? 0.669 -7.274 -1.348 1.00 0.00 112 ARG A C 19
ATOM 31788 O O . ARG A 1 98 ? 1.012 -8.275 -1.976 1.00 0.00 112 ARG A O 19
ATOM 31806 N N . VAL A 1 99 ? 1.137 -6.054 -1.569 1.00 0.00 113 VAL A N 19
ATOM 31807 C CA . VAL A 1 99 ? 2.122 -5.806 -2.607 1.00 0.00 113 VAL A CA 19
ATOM 31808 C C . VAL A 1 99 ? 3.488 -6.311 -2.139 1.00 0.00 113 VAL A C 19
ATOM 31809 O O . VAL A 1 99 ? 3.711 -6.490 -0.943 1.00 0.00 113 VAL A O 19
ATOM 31822 N N . ASN A 1 100 ? 4.368 -6.525 -3.107 1.00 0.00 114 ASN A N 19
ATOM 31823 C CA . ASN A 1 100 ? 5.706 -7.006 -2.809 1.00 0.00 114 ASN A CA 19
ATOM 31824 C C . ASN A 1 100 ? 6.734 -6.025 -3.376 1.00 0.00 114 ASN A C 19
ATOM 31825 O O . ASN A 1 100 ? 6.440 -5.286 -4.315 1.00 0.00 114 ASN A O 19
ATOM 31835 N N . TYR A 1 101 ? 7.918 -6.049 -2.783 1.00 0.00 115 TYR A N 19
ATOM 31836 C CA . TYR A 1 101 ? 8.991 -5.170 -3.217 1.00 0.00 115 TYR A CA 19
ATOM 31837 C C . TYR A 1 101 ? 10.298 -5.503 -2.497 1.00 0.00 115 TYR A C 19
ATOM 31838 O O . TYR A 1 101 ? 10.590 -4.944 -1.441 1.00 0.00 115 TYR A O 19
ATOM 31855 N N . SER A 1 102 ? 11.052 -6.414 -3.096 1.00 0.00 116 SER A N 19
ATOM 31856 C CA . SER A 1 102 ? 12.321 -6.829 -2.525 1.00 0.00 116 SER A CA 19
ATOM 31857 C C . SER A 1 102 ? 13.452 -6.575 -3.523 1.00 0.00 116 SER A C 19
ATOM 31858 O O . SER A 1 102 ? 14.610 -6.890 -3.248 1.00 0.00 116 SER A O 19
ATOM 31865 N N . HIS A 1 103 ? 13.078 -6.010 -4.661 1.00 0.00 117 HIS A N 19
ATOM 31866 C CA . HIS A 1 103 ? 14.047 -5.711 -5.702 1.00 0.00 117 HIS A CA 19
ATOM 31867 C C . HIS A 1 103 ? 14.632 -4.317 -5.472 1.00 0.00 117 HIS A C 19
ATOM 31868 O O . HIS A 1 103 ? 15.260 -3.748 -6.365 1.00 0.00 117 HIS A O 19
ATOM 31881 N N . CYS A 1 104 ? 14.408 -3.806 -4.271 1.00 0.00 118 CYS A N 19
ATOM 31882 C CA . CYS A 1 104 ? 14.905 -2.488 -3.913 1.00 0.00 118 CYS A CA 19
ATOM 31883 C C . CYS A 1 104 ? 16.368 -2.627 -3.487 1.00 0.00 118 CYS A C 19
ATOM 31884 O O . CYS A 1 104 ? 17.273 -2.246 -4.229 1.00 0.00 118 CYS A O 19
ATOM 31890 N N . GLU A 1 105 ? 16.555 -3.173 -2.295 1.00 0.00 119 GLU A N 19
ATOM 31891 C CA . GLU A 1 105 ? 17.893 -3.366 -1.762 1.00 0.00 119 GLU A CA 19
ATOM 31892 C C . GLU A 1 105 ? 18.803 -3.982 -2.825 1.00 0.00 119 GLU A C 19
ATOM 31893 O O . GLU A 1 105 ? 19.852 -3.426 -3.148 1.00 0.00 119 GLU A O 19
ATOM 31903 N N . PRO A 1 106 ? 18.360 -5.154 -3.354 1.00 0.00 120 PRO A N 19
ATOM 31904 C CA . PRO A 1 106 ? 19.123 -5.852 -4.374 1.00 0.00 120 PRO A CA 19
ATOM 31905 C C . PRO A 1 106 ? 18.995 -5.154 -5.729 1.00 0.00 120 PRO A C 19
ATOM 31906 O O . PRO A 1 106 ? 17.887 -4.866 -6.182 1.00 0.00 120 PRO A O 19
ATOM 31914 N N . ILE A 1 107 ? 20.144 -4.900 -6.338 1.00 0.00 121 ILE A N 19
ATOM 31915 C CA . ILE A 1 107 ? 20.174 -4.239 -7.633 1.00 0.00 121 ILE A CA 19
ATOM 31916 C C . ILE A 1 107 ? 20.569 -5.253 -8.708 1.00 0.00 121 ILE A C 19
ATOM 31917 O O . ILE A 1 107 ? 21.357 -6.162 -8.450 1.00 0.00 121 ILE A O 19
ATOM 31932 N N . LEU A 1 108 ? 20.004 -5.063 -9.891 1.00 0.00 122 LEU A N 19
ATOM 31933 C CA . LEU A 1 108 ? 20.288 -5.949 -11.007 1.00 0.00 122 LEU A CA 19
ATOM 31934 C C . LEU A 1 108 ? 21.513 -5.433 -11.764 1.00 0.00 122 LEU A C 19
ATOM 31935 O O . LEU A 1 108 ? 22.176 -4.499 -11.316 1.00 0.00 122 LEU A O 19
ATOM 31950 N N . ASP A 1 109 ? 21.778 -6.065 -12.898 1.00 0.00 123 ASP A N 19
ATOM 31951 C CA . ASP A 1 109 ? 22.913 -5.683 -13.721 1.00 0.00 123 ASP A CA 19
ATOM 31952 C C . ASP A 1 109 ? 24.208 -5.944 -12.950 1.00 0.00 123 ASP A C 19
ATOM 31953 O O . ASP A 1 109 ? 24.294 -5.655 -11.757 1.00 0.00 123 ASP A O 19
ATOM 31961 N N . ASP A 1 110 ? 25.185 -6.487 -13.663 1.00 0.00 124 ASP A N 19
ATOM 31962 C CA . ASP A 1 110 ? 26.471 -6.791 -13.060 1.00 0.00 124 ASP A CA 19
ATOM 31963 C C . ASP A 1 110 ? 26.999 -5.547 -12.342 1.00 0.00 124 ASP A C 19
ATOM 31964 O O . ASP A 1 110 ? 27.073 -4.470 -12.932 1.00 0.00 124 ASP A O 19
ATOM 31972 N N . LYS A 1 111 ? 27.352 -5.737 -11.079 1.00 0.00 125 LYS A N 19
ATOM 31973 C CA . LYS A 1 111 ? 27.871 -4.645 -10.274 1.00 0.00 125 LYS A CA 19
ATOM 31974 C C . LYS A 1 111 ? 28.196 -5.160 -8.871 1.00 0.00 125 LYS A C 19
ATOM 31975 O O . LYS A 1 111 ? 27.670 -4.653 -7.881 1.00 0.00 125 LYS A O 19
ATOM 31990 N N . GLN A 1 112 ? 29.062 -6.164 -8.829 1.00 0.00 126 GLN A N 19
ATOM 31991 C CA . GLN A 1 112 ? 29.464 -6.753 -7.564 1.00 0.00 126 GLN A CA 19
ATOM 31992 C C . GLN A 1 112 ? 30.600 -5.942 -6.937 1.00 0.00 126 GLN A C 19
ATOM 31993 O O . GLN A 1 112 ? 31.640 -5.740 -7.562 1.00 0.00 126 GLN A O 19
ATOM 32005 N N . ARG A 1 113 ? 30.361 -5.500 -5.711 1.00 0.00 127 ARG A N 19
ATOM 32006 C CA . ARG A 1 113 ? 31.351 -4.715 -4.993 1.00 0.00 127 ARG A CA 19
ATOM 32007 C C . ARG A 1 113 ? 31.193 -4.913 -3.484 1.00 0.00 127 ARG A C 19
ATOM 32008 O O . ARG A 1 113 ? 30.093 -4.775 -2.949 1.00 0.00 127 ARG A O 19
ATOM 32026 N N . LYS A 1 114 ? 32.306 -5.231 -2.840 1.00 0.00 128 LYS A N 19
ATOM 32027 C CA . LYS A 1 114 ? 32.304 -5.449 -1.404 1.00 0.00 128 LYS A CA 19
ATOM 32028 C C . LYS A 1 114 ? 33.727 -5.289 -0.866 1.00 0.00 128 LYS A C 19
ATOM 32029 O O . LYS A 1 114 ? 33.985 -4.423 -0.031 1.00 0.00 128 LYS A O 19
ATOM 32044 N N . TYR A 1 115 ? 34.614 -6.136 -1.367 1.00 0.00 129 TYR A N 19
ATOM 32045 C CA . TYR A 1 115 ? 36.004 -6.099 -0.946 1.00 0.00 129 TYR A CA 19
ATOM 32046 C C . TYR A 1 115 ? 36.119 -6.195 0.576 1.00 0.00 129 TYR A C 19
ATOM 32047 O O . TYR A 1 115 ? 35.122 -6.080 1.286 1.00 0.00 129 TYR A O 19
ATOM 32064 N N . ASP A 1 116 ? 37.346 -6.404 1.032 1.00 0.00 130 ASP A N 19
ATOM 32065 C CA . ASP A 1 116 ? 37.605 -6.517 2.457 1.00 0.00 130 ASP A CA 19
ATOM 32066 C C . ASP A 1 116 ? 39.094 -6.786 2.681 1.00 0.00 130 ASP A C 19
ATOM 32067 O O . ASP A 1 116 ? 39.719 -7.516 1.913 1.00 0.00 130 ASP A O 19
ATOM 32075 N N . LEU A 1 117 ? 39.620 -6.182 3.737 1.00 0.00 131 LEU A N 19
ATOM 32076 C CA . LEU A 1 117 ? 41.025 -6.348 4.071 1.00 0.00 131 LEU A CA 19
ATOM 32077 C C . LEU A 1 117 ? 41.146 -6.855 5.509 1.00 0.00 131 LEU A C 19
ATOM 32078 O O . LEU A 1 117 ? 40.727 -7.970 5.815 1.00 0.00 131 LEU A O 19
ATOM 32093 N N . HIS A 1 118 ? 41.720 -6.011 6.354 1.00 0.00 132 HIS A N 19
ATOM 32094 C CA . HIS A 1 118 ? 41.901 -6.360 7.753 1.00 0.00 132 HIS A CA 19
ATOM 32095 C C . HIS A 1 118 ? 42.952 -7.466 7.873 1.00 0.00 132 HIS A C 19
ATOM 32096 O O . HIS A 1 118 ? 42.996 -8.379 7.050 1.00 0.00 132 HIS A O 19
ATOM 32110 N N . TYR A 1 119 ? 43.774 -7.347 8.906 1.00 0.00 133 TYR A N 19
ATOM 32111 C CA . TYR A 1 119 ? 44.822 -8.325 9.146 1.00 0.00 133 TYR A CA 19
ATOM 32112 C C . TYR A 1 119 ? 44.359 -9.393 10.138 1.00 0.00 133 TYR A C 19
ATOM 32113 O O . TYR A 1 119 ? 43.160 -9.602 10.317 1.00 0.00 133 TYR A O 19
ATOM 32130 N N . GLY A 1 1 ? -48.087 26.126 13.486 1.00 0.00 15 GLY A N 20
ATOM 32131 C CA . GLY A 1 1 ? -49.393 26.304 12.875 1.00 0.00 15 GLY A CA 20
ATOM 32132 C C . GLY A 1 1 ? -49.611 25.299 11.743 1.00 0.00 15 GLY A C 20
ATOM 32133 O O . GLY A 1 1 ? -48.688 24.581 11.359 1.00 0.00 15 GLY A O 20
ATOM 32137 N N . SER A 1 2 ? -50.836 25.278 11.239 1.00 0.00 16 SER A N 20
ATOM 32138 C CA . SER A 1 2 ? -51.186 24.373 10.159 1.00 0.00 16 SER A CA 20
ATOM 32139 C C . SER A 1 2 ? -51.170 25.119 8.823 1.00 0.00 16 SER A C 20
ATOM 32140 O O . SER A 1 2 ? -52.223 25.446 8.278 1.00 0.00 16 SER A O 20
ATOM 32147 N N . GLY A 1 3 ? -49.963 25.367 8.336 1.00 0.00 17 GLY A N 20
ATOM 32148 C CA . GLY A 1 3 ? -49.795 26.069 7.075 1.00 0.00 17 GLY A CA 20
ATOM 32149 C C . GLY A 1 3 ? -48.361 25.936 6.560 1.00 0.00 17 GLY A C 20
ATOM 32150 O O . GLY A 1 3 ? -47.970 24.877 6.069 1.00 0.00 17 GLY A O 20
ATOM 32154 N N . MET A 1 4 ? -47.616 27.023 6.688 1.00 0.00 18 MET A N 20
ATOM 32155 C CA . MET A 1 4 ? -46.233 27.041 6.241 1.00 0.00 18 MET A CA 20
ATOM 32156 C C . MET A 1 4 ? -46.148 27.268 4.730 1.00 0.00 18 MET A C 20
ATOM 32157 O O . MET A 1 4 ? -45.541 28.237 4.278 1.00 0.00 18 MET A O 20
ATOM 32169 N N . LYS A 1 5 ? -46.764 26.356 3.992 1.00 0.00 19 LYS A N 20
ATOM 32170 C CA . LYS A 1 5 ? -46.766 26.444 2.542 1.00 0.00 19 LYS A CA 20
ATOM 32171 C C . LYS A 1 5 ? -45.339 26.254 2.023 1.00 0.00 19 LYS A C 20
ATOM 32172 O O . LYS A 1 5 ? -44.990 25.180 1.537 1.00 0.00 19 LYS A O 20
ATOM 32187 N N . GLU A 1 6 ? -44.553 27.315 2.142 1.00 0.00 20 GLU A N 20
ATOM 32188 C CA . GLU A 1 6 ? -43.173 27.278 1.690 1.00 0.00 20 GLU A CA 20
ATOM 32189 C C . GLU A 1 6 ? -43.092 26.693 0.278 1.00 0.00 20 GLU A C 20
ATOM 32190 O O . GLU A 1 6 ? -42.845 25.499 0.111 1.00 0.00 20 GLU A O 20
ATOM 32200 N N . THR A 1 7 ? -43.303 27.560 -0.700 1.00 0.00 21 THR A N 20
ATOM 32201 C CA . THR A 1 7 ? -43.257 27.144 -2.091 1.00 0.00 21 THR A CA 20
ATOM 32202 C C . THR A 1 7 ? -42.457 28.150 -2.923 1.00 0.00 21 THR A C 20
ATOM 32203 O O . THR A 1 7 ? -42.723 29.349 -2.875 1.00 0.00 21 THR A O 20
ATOM 32214 N N . ALA A 1 8 ? -41.494 27.623 -3.664 1.00 0.00 22 ALA A N 20
ATOM 32215 C CA . ALA A 1 8 ? -40.655 28.460 -4.504 1.00 0.00 22 ALA A CA 20
ATOM 32216 C C . ALA A 1 8 ? -39.758 27.571 -5.368 1.00 0.00 22 ALA A C 20
ATOM 32217 O O . ALA A 1 8 ? -39.660 26.367 -5.134 1.00 0.00 22 ALA A O 20
ATOM 32224 N N . ALA A 1 9 ? -39.125 28.198 -6.350 1.00 0.00 23 ALA A N 20
ATOM 32225 C CA . ALA A 1 9 ? -38.241 27.477 -7.249 1.00 0.00 23 ALA A CA 20
ATOM 32226 C C . ALA A 1 9 ? -37.050 28.371 -7.608 1.00 0.00 23 ALA A C 20
ATOM 32227 O O . ALA A 1 9 ? -35.903 28.017 -7.342 1.00 0.00 23 ALA A O 20
ATOM 32234 N N . ALA A 1 10 ? -37.366 29.509 -8.207 1.00 0.00 24 ALA A N 20
ATOM 32235 C CA . ALA A 1 10 ? -36.337 30.455 -8.606 1.00 0.00 24 ALA A CA 20
ATOM 32236 C C . ALA A 1 10 ? -35.298 29.738 -9.471 1.00 0.00 24 ALA A C 20
ATOM 32237 O O . ALA A 1 10 ? -35.398 28.533 -9.696 1.00 0.00 24 ALA A O 20
ATOM 32244 N N . LYS A 1 11 ? -34.326 30.510 -9.935 1.00 0.00 25 LYS A N 20
ATOM 32245 C CA . LYS A 1 11 ? -33.271 29.963 -10.771 1.00 0.00 25 LYS A CA 20
ATOM 32246 C C . LYS A 1 11 ? -31.953 30.672 -10.449 1.00 0.00 25 LYS A C 20
ATOM 32247 O O . LYS A 1 11 ? -31.912 31.896 -10.346 1.00 0.00 25 LYS A O 20
ATOM 32262 N N . PHE A 1 12 ? -30.909 29.870 -10.301 1.00 0.00 26 PHE A N 20
ATOM 32263 C CA . PHE A 1 12 ? -29.593 30.405 -9.994 1.00 0.00 26 PHE A CA 20
ATOM 32264 C C . PHE A 1 12 ? -28.494 29.408 -10.372 1.00 0.00 26 PHE A C 20
ATOM 32265 O O . PHE A 1 12 ? -28.783 28.268 -10.731 1.00 0.00 26 PHE A O 20
ATOM 32281 N N . GLU A 1 13 ? -27.259 29.876 -10.278 1.00 0.00 27 GLU A N 20
ATOM 32282 C CA . GLU A 1 13 ? -26.116 29.041 -10.605 1.00 0.00 27 GLU A CA 20
ATOM 32283 C C . GLU A 1 13 ? -24.945 29.354 -9.672 1.00 0.00 27 GLU A C 20
ATOM 32284 O O . GLU A 1 13 ? -24.739 30.506 -9.293 1.00 0.00 27 GLU A O 20
ATOM 32294 N N . ARG A 1 14 ? -24.207 28.308 -9.328 1.00 0.00 28 ARG A N 20
ATOM 32295 C CA . ARG A 1 14 ? -23.063 28.457 -8.446 1.00 0.00 28 ARG A CA 20
ATOM 32296 C C . ARG A 1 14 ? -21.932 27.523 -8.882 1.00 0.00 28 ARG A C 20
ATOM 32297 O O . ARG A 1 14 ? -22.007 26.313 -8.675 1.00 0.00 28 ARG A O 20
ATOM 32315 N N . GLN A 1 15 ? -20.909 28.121 -9.476 1.00 0.00 29 GLN A N 20
ATOM 32316 C CA . GLN A 1 15 ? -19.765 27.357 -9.942 1.00 0.00 29 GLN A CA 20
ATOM 32317 C C . GLN A 1 15 ? -18.485 27.852 -9.266 1.00 0.00 29 GLN A C 20
ATOM 32318 O O . GLN A 1 15 ? -17.656 27.051 -8.837 1.00 0.00 29 GLN A O 20
ATOM 32330 N N . HIS A 1 16 ? -18.364 29.169 -9.191 1.00 0.00 30 HIS A N 20
ATOM 32331 C CA . HIS A 1 16 ? -17.199 29.780 -8.573 1.00 0.00 30 HIS A CA 20
ATOM 32332 C C . HIS A 1 16 ? -17.085 29.313 -7.121 1.00 0.00 30 HIS A C 20
ATOM 32333 O O . HIS A 1 16 ? -17.961 28.611 -6.619 1.00 0.00 30 HIS A O 20
ATOM 32346 N N . MET A 1 17 ? -15.996 29.721 -6.485 1.00 0.00 31 MET A N 20
ATOM 32347 C CA . MET A 1 17 ? -15.756 29.354 -5.100 1.00 0.00 31 MET A CA 20
ATOM 32348 C C . MET A 1 17 ? -15.678 27.834 -4.942 1.00 0.00 31 MET A C 20
ATOM 32349 O O . MET A 1 17 ? -16.632 27.124 -5.261 1.00 0.00 31 MET A O 20
ATOM 32361 N N . ASP A 1 18 ? -14.536 27.379 -4.449 1.00 0.00 32 ASP A N 20
ATOM 32362 C CA . ASP A 1 18 ? -14.322 25.956 -4.245 1.00 0.00 32 ASP A CA 20
ATOM 32363 C C . ASP A 1 18 ? -13.782 25.724 -2.833 1.00 0.00 32 ASP A C 20
ATOM 32364 O O . ASP A 1 18 ? -13.378 26.669 -2.156 1.00 0.00 32 ASP A O 20
ATOM 32372 N N . SER A 1 19 ? -13.791 24.463 -2.430 1.00 0.00 33 SER A N 20
ATOM 32373 C CA . SER A 1 19 ? -13.307 24.093 -1.111 1.00 0.00 33 SER A CA 20
ATOM 32374 C C . SER A 1 19 ? -11.785 23.939 -1.136 1.00 0.00 33 SER A C 20
ATOM 32375 O O . SER A 1 19 ? -11.196 23.729 -2.196 1.00 0.00 33 SER A O 20
ATOM 32382 N N . PRO A 1 20 ? -11.175 24.051 0.074 1.00 0.00 34 PRO A N 20
ATOM 32383 C CA . PRO A 1 20 ? -9.733 23.926 0.199 1.00 0.00 34 PRO A CA 20
ATOM 32384 C C . PRO A 1 20 ? -9.296 22.464 0.077 1.00 0.00 34 PRO A C 20
ATOM 32385 O O . PRO A 1 20 ? -10.050 21.627 -0.417 1.00 0.00 34 PRO A O 20
ATOM 32393 N N . ASP A 1 21 ? -8.081 22.202 0.535 1.00 0.00 35 ASP A N 20
ATOM 32394 C CA . ASP A 1 21 ? -7.536 20.857 0.484 1.00 0.00 35 ASP A CA 20
ATOM 32395 C C . ASP A 1 21 ? -7.185 20.398 1.900 1.00 0.00 35 ASP A C 20
ATOM 32396 O O . ASP A 1 21 ? -6.425 21.065 2.602 1.00 0.00 35 ASP A O 20
ATOM 32404 N N . LEU A 1 22 ? -7.755 19.264 2.280 1.00 0.00 36 LEU A N 20
ATOM 32405 C CA . LEU A 1 22 ? -7.513 18.709 3.599 1.00 0.00 36 LEU A CA 20
ATOM 32406 C C . LEU A 1 22 ? -8.272 17.388 3.740 1.00 0.00 36 LEU A C 20
ATOM 32407 O O . LEU A 1 22 ? -9.255 17.309 4.477 1.00 0.00 36 LEU A O 20
ATOM 32422 N N . GLY A 1 23 ? -7.789 16.384 3.024 1.00 0.00 37 GLY A N 20
ATOM 32423 C CA . GLY A 1 23 ? -8.412 15.072 3.059 1.00 0.00 37 GLY A CA 20
ATOM 32424 C C . GLY A 1 23 ? -8.811 14.694 4.487 1.00 0.00 37 GLY A C 20
ATOM 32425 O O . GLY A 1 23 ? -9.994 14.693 4.824 1.00 0.00 37 GLY A O 20
ATOM 32429 N N . THR A 1 24 ? -7.803 14.380 5.287 1.00 0.00 38 THR A N 20
ATOM 32430 C CA . THR A 1 24 ? -8.034 14.001 6.670 1.00 0.00 38 THR A CA 20
ATOM 32431 C C . THR A 1 24 ? -9.348 13.230 6.798 1.00 0.00 38 THR A C 20
ATOM 32432 O O . THR A 1 24 ? -10.403 13.826 7.013 1.00 0.00 38 THR A O 20
ATOM 32443 N N . THR A 1 25 ? -9.243 11.916 6.662 1.00 0.00 39 THR A N 20
ATOM 32444 C CA . THR A 1 25 ? -10.411 11.057 6.760 1.00 0.00 39 THR A CA 20
ATOM 32445 C C . THR A 1 25 ? -11.052 10.869 5.383 1.00 0.00 39 THR A C 20
ATOM 32446 O O . THR A 1 25 ? -10.362 10.583 4.407 1.00 0.00 39 THR A O 20
ATOM 32457 N N . LEU A 1 26 ? -12.366 11.040 5.350 1.00 0.00 40 LEU A N 20
ATOM 32458 C CA . LEU A 1 26 ? -13.108 10.893 4.109 1.00 0.00 40 LEU A CA 20
ATOM 32459 C C . LEU A 1 26 ? -12.629 9.636 3.380 1.00 0.00 40 LEU A C 20
ATOM 32460 O O . LEU A 1 26 ? -11.981 8.777 3.975 1.00 0.00 40 LEU A O 20
ATOM 32475 N N . LEU A 1 27 ? -12.966 9.570 2.100 1.00 0.00 41 LEU A N 20
ATOM 32476 C CA . LEU A 1 27 ? -12.579 8.432 1.282 1.00 0.00 41 LEU A CA 20
ATOM 32477 C C . LEU A 1 27 ? -11.241 8.730 0.604 1.00 0.00 41 LEU A C 20
ATOM 32478 O O . LEU A 1 27 ? -10.916 8.138 -0.424 1.00 0.00 41 LEU A O 20
ATOM 32493 N N . GLU A 1 28 ? -10.499 9.648 1.207 1.00 0.00 42 GLU A N 20
ATOM 32494 C CA . GLU A 1 28 ? -9.203 10.031 0.674 1.00 0.00 42 GLU A CA 20
ATOM 32495 C C . GLU A 1 28 ? -9.336 10.458 -0.788 1.00 0.00 42 GLU A C 20
ATOM 32496 O O . GLU A 1 28 ? -8.711 9.870 -1.670 1.00 0.00 42 GLU A O 20
ATOM 32506 N N . GLN A 1 29 ? -10.154 11.479 -1.001 1.00 0.00 43 GLN A N 20
ATOM 32507 C CA . GLN A 1 29 ? -10.377 11.992 -2.343 1.00 0.00 43 GLN A CA 20
ATOM 32508 C C . GLN A 1 29 ? -9.077 12.558 -2.917 1.00 0.00 43 GLN A C 20
ATOM 32509 O O . GLN A 1 29 ? -8.894 13.773 -2.971 1.00 0.00 43 GLN A O 20
ATOM 32521 N N . TYR A 1 30 ? -8.206 11.649 -3.332 1.00 0.00 44 TYR A N 20
ATOM 32522 C CA . TYR A 1 30 ? -6.927 12.042 -3.901 1.00 0.00 44 TYR A CA 20
ATOM 32523 C C . TYR A 1 30 ? -6.264 10.869 -4.624 1.00 0.00 44 TYR A C 20
ATOM 32524 O O . TYR A 1 30 ? -6.523 9.711 -4.301 1.00 0.00 44 TYR A O 20
ATOM 32541 N N . CYS A 1 31 ? -5.423 11.209 -5.590 1.00 0.00 45 CYS A N 20
ATOM 32542 C CA . CYS A 1 31 ? -4.721 10.198 -6.361 1.00 0.00 45 CYS A CA 20
ATOM 32543 C C . CYS A 1 31 ? -5.695 9.615 -7.387 1.00 0.00 45 CYS A C 20
ATOM 32544 O O . CYS A 1 31 ? -6.496 8.740 -7.061 1.00 0.00 45 CYS A O 20
ATOM 32550 N N . HIS A 1 32 ? -5.594 10.124 -8.606 1.00 0.00 46 HIS A N 20
ATOM 32551 C CA . HIS A 1 32 ? -6.455 9.665 -9.683 1.00 0.00 46 HIS A CA 20
ATOM 32552 C C . HIS A 1 32 ? -5.629 9.473 -10.956 1.00 0.00 46 HIS A C 20
ATOM 32553 O O . HIS A 1 32 ? -4.533 10.021 -11.077 1.00 0.00 46 HIS A O 20
ATOM 32566 N N . ARG A 1 33 ? -6.184 8.695 -11.872 1.00 0.00 47 ARG A N 20
ATOM 32567 C CA . ARG A 1 33 ? -5.511 8.425 -13.132 1.00 0.00 47 ARG A CA 20
ATOM 32568 C C . ARG A 1 33 ? -5.766 9.561 -14.124 1.00 0.00 47 ARG A C 20
ATOM 32569 O O . ARG A 1 33 ? -5.039 10.553 -14.137 1.00 0.00 47 ARG A O 20
ATOM 32587 N N . THR A 1 34 ? -6.801 9.379 -14.931 1.00 0.00 48 THR A N 20
ATOM 32588 C CA . THR A 1 34 ? -7.161 10.377 -15.924 1.00 0.00 48 THR A CA 20
ATOM 32589 C C . THR A 1 34 ? -8.440 9.965 -16.656 1.00 0.00 48 THR A C 20
ATOM 32590 O O . THR A 1 34 ? -9.262 10.813 -17.000 1.00 0.00 48 THR A O 20
ATOM 32601 N N . THR A 1 35 ? -8.568 8.664 -16.871 1.00 0.00 49 THR A N 20
ATOM 32602 C CA . THR A 1 35 ? -9.733 8.130 -17.555 1.00 0.00 49 THR A CA 20
ATOM 32603 C C . THR A 1 35 ? -10.942 9.042 -17.340 1.00 0.00 49 THR A C 20
ATOM 32604 O O . THR A 1 35 ? -11.299 9.349 -16.204 1.00 0.00 49 THR A O 20
ATOM 32615 N N . ILE A 1 36 ? -11.540 9.450 -18.450 1.00 0.00 50 ILE A N 20
ATOM 32616 C CA . ILE A 1 36 ? -12.702 10.320 -18.398 1.00 0.00 50 ILE A CA 20
ATOM 32617 C C . ILE A 1 36 ? -12.337 11.606 -17.653 1.00 0.00 50 ILE A C 20
ATOM 32618 O O . ILE A 1 36 ? -12.044 11.574 -16.459 1.00 0.00 50 ILE A O 20
ATOM 32633 N N . GLY A 1 37 ? -12.367 12.707 -18.389 1.00 0.00 51 GLY A N 20
ATOM 32634 C CA . GLY A 1 37 ? -12.043 14.002 -17.814 1.00 0.00 51 GLY A CA 20
ATOM 32635 C C . GLY A 1 37 ? -10.882 13.887 -16.825 1.00 0.00 51 GLY A C 20
ATOM 32636 O O . GLY A 1 37 ? -9.787 13.466 -17.194 1.00 0.00 51 GLY A O 20
ATOM 32640 N N . ASN A 1 38 ? -11.161 14.268 -15.587 1.00 0.00 52 ASN A N 20
ATOM 32641 C CA . ASN A 1 38 ? -10.153 14.213 -14.542 1.00 0.00 52 ASN A CA 20
ATOM 32642 C C . ASN A 1 38 ? -10.549 13.154 -13.512 1.00 0.00 52 ASN A C 20
ATOM 32643 O O . ASN A 1 38 ? -9.688 12.543 -12.881 1.00 0.00 52 ASN A O 20
ATOM 32653 N N . PHE A 1 39 ? -11.855 12.968 -13.374 1.00 0.00 53 PHE A N 20
ATOM 32654 C CA . PHE A 1 39 ? -12.376 11.994 -12.431 1.00 0.00 53 PHE A CA 20
ATOM 32655 C C . PHE A 1 39 ? -13.474 11.144 -13.072 1.00 0.00 53 PHE A C 20
ATOM 32656 O O . PHE A 1 39 ? -13.932 11.442 -14.174 1.00 0.00 53 PHE A O 20
ATOM 32672 N N . SER A 1 40 ? -13.868 10.102 -12.354 1.00 0.00 54 SER A N 20
ATOM 32673 C CA . SER A 1 40 ? -14.904 9.206 -12.840 1.00 0.00 54 SER A CA 20
ATOM 32674 C C . SER A 1 40 ? -14.354 8.329 -13.966 1.00 0.00 54 SER A C 20
ATOM 32675 O O . SER A 1 40 ? -13.164 8.385 -14.276 1.00 0.00 54 SER A O 20
ATOM 32682 N N . GLY A 1 41 ? -15.245 7.541 -14.549 1.00 0.00 55 GLY A N 20
ATOM 32683 C CA . GLY A 1 41 ? -14.862 6.654 -15.634 1.00 0.00 55 GLY A CA 20
ATOM 32684 C C . GLY A 1 41 ? -16.032 5.759 -16.048 1.00 0.00 55 GLY A C 20
ATOM 32685 O O . GLY A 1 41 ? -17.036 5.678 -15.343 1.00 0.00 55 GLY A O 20
ATOM 32689 N N . PRO A 1 42 ? -15.858 5.091 -17.220 1.00 0.00 56 PRO A N 20
ATOM 32690 C CA . PRO A 1 42 ? -16.888 4.206 -17.737 1.00 0.00 56 PRO A CA 20
ATOM 32691 C C . PRO A 1 42 ? -16.923 2.891 -16.954 1.00 0.00 56 PRO A C 20
ATOM 32692 O O . PRO A 1 42 ? -17.829 2.666 -16.152 1.00 0.00 56 PRO A O 20
ATOM 32700 N N . TYR A 1 43 ? -15.926 2.057 -17.213 1.00 0.00 57 TYR A N 20
ATOM 32701 C CA . TYR A 1 43 ? -15.832 0.772 -16.543 1.00 0.00 57 TYR A CA 20
ATOM 32702 C C . TYR A 1 43 ? -15.414 0.945 -15.082 1.00 0.00 57 TYR A C 20
ATOM 32703 O O . TYR A 1 43 ? -14.901 1.996 -14.699 1.00 0.00 57 TYR A O 20
ATOM 32720 N N . THR A 1 44 ? -15.647 -0.103 -14.305 1.00 0.00 58 THR A N 20
ATOM 32721 C CA . THR A 1 44 ? -15.301 -0.080 -12.893 1.00 0.00 58 THR A CA 20
ATOM 32722 C C . THR A 1 44 ? -13.902 -0.662 -12.679 1.00 0.00 58 THR A C 20
ATOM 32723 O O . THR A 1 44 ? -13.748 -1.871 -12.513 1.00 0.00 58 THR A O 20
ATOM 32734 N N . TYR A 1 45 ? -12.919 0.225 -12.688 1.00 0.00 59 TYR A N 20
ATOM 32735 C CA . TYR A 1 45 ? -11.538 -0.187 -12.496 1.00 0.00 59 TYR A CA 20
ATOM 32736 C C . TYR A 1 45 ? -11.065 0.129 -11.076 1.00 0.00 59 TYR A C 20
ATOM 32737 O O . TYR A 1 45 ? -11.725 0.868 -10.347 1.00 0.00 59 TYR A O 20
ATOM 32754 N N . CYS A 1 46 ? -9.926 -0.449 -10.724 1.00 0.00 60 CYS A N 20
ATOM 32755 C CA . CYS A 1 46 ? -9.356 -0.239 -9.403 1.00 0.00 60 CYS A CA 20
ATOM 32756 C C . CYS A 1 46 ? -9.522 1.238 -9.038 1.00 0.00 60 CYS A C 20
ATOM 32757 O O . CYS A 1 46 ? -9.245 2.117 -9.852 1.00 0.00 60 CYS A O 20
ATOM 32763 N N . ASN A 1 47 ? -9.973 1.463 -7.813 1.00 0.00 61 ASN A N 20
ATOM 32764 C CA . ASN A 1 47 ? -10.178 2.819 -7.330 1.00 0.00 61 ASN A CA 20
ATOM 32765 C C . ASN A 1 47 ? -8.955 3.259 -6.525 1.00 0.00 61 ASN A C 20
ATOM 32766 O O . ASN A 1 47 ? -8.060 2.457 -6.260 1.00 0.00 61 ASN A O 20
ATOM 32776 N N . THR A 1 48 ? -8.955 4.532 -6.156 1.00 0.00 62 THR A N 20
ATOM 32777 C CA . THR A 1 48 ? -7.857 5.089 -5.385 1.00 0.00 62 THR A CA 20
ATOM 32778 C C . THR A 1 48 ? -8.095 4.881 -3.888 1.00 0.00 62 THR A C 20
ATOM 32779 O O . THR A 1 48 ? -9.175 5.183 -3.381 1.00 0.00 62 THR A O 20
ATOM 32790 N N . THR A 1 49 ? -7.071 4.367 -3.223 1.00 0.00 63 THR A N 20
ATOM 32791 C CA . THR A 1 49 ? -7.156 4.116 -1.795 1.00 0.00 63 THR A CA 20
ATOM 32792 C C . THR A 1 49 ? -5.766 3.842 -1.218 1.00 0.00 63 THR A C 20
ATOM 32793 O O . THR A 1 49 ? -4.783 3.787 -1.956 1.00 0.00 63 THR A O 20
ATOM 32804 N N . LEU A 1 50 ? -5.728 3.678 0.097 1.00 0.00 64 LEU A N 20
ATOM 32805 C CA . LEU A 1 50 ? -4.475 3.412 0.782 1.00 0.00 64 LEU A CA 20
ATOM 32806 C C . LEU A 1 50 ? -4.546 2.038 1.451 1.00 0.00 64 LEU A C 20
ATOM 32807 O O . LEU A 1 50 ? -5.628 1.573 1.806 1.00 0.00 64 LEU A O 20
ATOM 32822 N N . ASP A 1 51 ? -3.380 1.429 1.605 1.00 0.00 65 ASP A N 20
ATOM 32823 C CA . ASP A 1 51 ? -3.297 0.119 2.227 1.00 0.00 65 ASP A CA 20
ATOM 32824 C C . ASP A 1 51 ? -2.028 0.041 3.077 1.00 0.00 65 ASP A C 20
ATOM 32825 O O . ASP A 1 51 ? -1.534 1.061 3.557 1.00 0.00 65 ASP A O 20
ATOM 32833 N N . GLN A 1 52 ? -1.535 -1.178 3.238 1.00 0.00 66 GLN A N 20
ATOM 32834 C CA . GLN A 1 52 ? -0.332 -1.401 4.023 1.00 0.00 66 GLN A CA 20
ATOM 32835 C C . GLN A 1 52 ? 0.758 -0.409 3.617 1.00 0.00 66 GLN A C 20
ATOM 32836 O O . GLN A 1 52 ? 1.612 -0.052 4.428 1.00 0.00 66 GLN A O 20
ATOM 32848 N N . ILE A 1 53 ? 0.695 0.011 2.361 1.00 0.00 67 ILE A N 20
ATOM 32849 C CA . ILE A 1 53 ? 1.667 0.956 1.837 1.00 0.00 67 ILE A CA 20
ATOM 32850 C C . ILE A 1 53 ? 0.981 2.301 1.589 1.00 0.00 67 ILE A C 20
ATOM 32851 O O . ILE A 1 53 ? 0.164 2.426 0.678 1.00 0.00 67 ILE A O 20
ATOM 32866 N N . GLY A 1 54 ? 1.340 3.272 2.415 1.00 0.00 68 GLY A N 20
ATOM 32867 C CA . GLY A 1 54 ? 0.769 4.604 2.296 1.00 0.00 68 GLY A CA 20
ATOM 32868 C C . GLY A 1 54 ? 0.873 5.119 0.860 1.00 0.00 68 GLY A C 20
ATOM 32869 O O . GLY A 1 54 ? 0.328 6.171 0.532 1.00 0.00 68 GLY A O 20
ATOM 32873 N N . THR A 1 55 ? 1.578 4.353 0.040 1.00 0.00 69 THR A N 20
ATOM 32874 C CA . THR A 1 55 ? 1.761 4.718 -1.354 1.00 0.00 69 THR A CA 20
ATOM 32875 C C . THR A 1 55 ? 0.413 4.763 -2.076 1.00 0.00 69 THR A C 20
ATOM 32876 O O . THR A 1 55 ? 0.110 3.889 -2.888 1.00 0.00 69 THR A O 20
ATOM 32887 N N . CYS A 1 56 ? -0.362 5.788 -1.753 1.00 0.00 70 CYS A N 20
ATOM 32888 C CA . CYS A 1 56 ? -1.671 5.957 -2.361 1.00 0.00 70 CYS A CA 20
ATOM 32889 C C . CYS A 1 56 ? -1.571 5.562 -3.835 1.00 0.00 70 CYS A C 20
ATOM 32890 O O . CYS A 1 56 ? -0.704 6.053 -4.556 1.00 0.00 70 CYS A O 20
ATOM 32896 N N . TRP A 1 57 ? -2.471 4.678 -4.241 1.00 0.00 71 TRP A N 20
ATOM 32897 C CA . TRP A 1 57 ? -2.496 4.212 -5.616 1.00 0.00 71 TRP A CA 20
ATOM 32898 C C . TRP A 1 57 ? -3.620 4.949 -6.346 1.00 0.00 71 TRP A C 20
ATOM 32899 O O . TRP A 1 57 ? -4.793 4.789 -6.009 1.00 0.00 71 TRP A O 20
ATOM 32919 N N . PRO A 1 58 ? -3.214 5.762 -7.357 1.00 0.00 72 PRO A N 20
ATOM 32920 C CA . PRO A 1 58 ? -4.174 6.524 -8.137 1.00 0.00 72 PRO A CA 20
ATOM 32921 C C . PRO A 1 58 ? -4.923 5.621 -9.118 1.00 0.00 72 PRO A C 20
ATOM 32922 O O . PRO A 1 58 ? -4.654 5.644 -10.318 1.00 0.00 72 PRO A O 20
ATOM 32930 N N . GLN A 1 59 ? -5.850 4.847 -8.572 1.00 0.00 73 GLN A N 20
ATOM 32931 C CA . GLN A 1 59 ? -6.640 3.938 -9.384 1.00 0.00 73 GLN A CA 20
ATOM 32932 C C . GLN A 1 59 ? -5.726 3.053 -10.233 1.00 0.00 73 GLN A C 20
ATOM 32933 O O . GLN A 1 59 ? -4.514 3.262 -10.270 1.00 0.00 73 GLN A O 20
ATOM 32945 N N . SER A 1 60 ? -6.340 2.084 -10.895 1.00 0.00 74 SER A N 20
ATOM 32946 C CA . SER A 1 60 ? -5.597 1.167 -11.742 1.00 0.00 74 SER A CA 20
ATOM 32947 C C . SER A 1 60 ? -6.538 0.510 -12.754 1.00 0.00 74 SER A C 20
ATOM 32948 O O . SER A 1 60 ? -7.604 1.044 -13.054 1.00 0.00 74 SER A O 20
ATOM 32955 N N . ALA A 1 61 ? -6.108 -0.640 -13.253 1.00 0.00 75 ALA A N 20
ATOM 32956 C CA . ALA A 1 61 ? -6.898 -1.376 -14.224 1.00 0.00 75 ALA A CA 20
ATOM 32957 C C . ALA A 1 61 ? -7.028 -2.832 -13.773 1.00 0.00 75 ALA A C 20
ATOM 32958 O O . ALA A 1 61 ? -6.162 -3.345 -13.065 1.00 0.00 75 ALA A O 20
ATOM 32965 N N . PRO A 1 62 ? -8.145 -3.473 -14.212 1.00 0.00 76 PRO A N 20
ATOM 32966 C CA . PRO A 1 62 ? -8.398 -4.860 -13.861 1.00 0.00 76 PRO A CA 20
ATOM 32967 C C . PRO A 1 62 ? -7.499 -5.803 -14.663 1.00 0.00 76 PRO A C 20
ATOM 32968 O O . PRO A 1 62 ? -7.274 -5.587 -15.854 1.00 0.00 76 PRO A O 20
ATOM 32976 N N . GLY A 1 63 ? -7.010 -6.826 -13.980 1.00 0.00 77 GLY A N 20
ATOM 32977 C CA . GLY A 1 63 ? -6.139 -7.802 -14.615 1.00 0.00 77 GLY A CA 20
ATOM 32978 C C . GLY A 1 63 ? -4.771 -7.195 -14.930 1.00 0.00 77 GLY A C 20
ATOM 32979 O O . GLY A 1 63 ? -4.043 -7.705 -15.780 1.00 0.00 77 GLY A O 20
ATOM 32983 N N . ALA A 1 64 ? -4.464 -6.113 -14.230 1.00 0.00 78 ALA A N 20
ATOM 32984 C CA . ALA A 1 64 ? -3.197 -5.430 -14.425 1.00 0.00 78 ALA A CA 20
ATOM 32985 C C . ALA A 1 64 ? -2.484 -5.292 -13.078 1.00 0.00 78 ALA A C 20
ATOM 32986 O O . ALA A 1 64 ? -3.121 -5.342 -12.027 1.00 0.00 78 ALA A O 20
ATOM 32993 N N . LEU A 1 65 ? -1.172 -5.120 -13.153 1.00 0.00 79 LEU A N 20
ATOM 32994 C CA . LEU A 1 65 ? -0.366 -4.974 -11.954 1.00 0.00 79 LEU A CA 20
ATOM 32995 C C . LEU A 1 65 ? 0.415 -3.660 -12.026 1.00 0.00 79 LEU A C 20
ATOM 32996 O O . LEU A 1 65 ? 1.330 -3.523 -12.837 1.00 0.00 79 LEU A O 20
ATOM 33011 N N . VAL A 1 66 ? 0.027 -2.730 -11.167 1.00 0.00 80 VAL A N 20
ATOM 33012 C CA . VAL A 1 66 ? 0.680 -1.432 -11.125 1.00 0.00 80 VAL A CA 20
ATOM 33013 C C . VAL A 1 66 ? 2.105 -1.602 -10.595 1.00 0.00 80 VAL A C 20
ATOM 33014 O O . VAL A 1 66 ? 2.445 -1.080 -9.535 1.00 0.00 80 VAL A O 20
ATOM 33027 N N . GLU A 1 67 ? 2.904 -2.334 -11.360 1.00 0.00 81 GLU A N 20
ATOM 33028 C CA . GLU A 1 67 ? 4.284 -2.578 -10.982 1.00 0.00 81 GLU A CA 20
ATOM 33029 C C . GLU A 1 67 ? 5.137 -1.336 -11.253 1.00 0.00 81 GLU A C 20
ATOM 33030 O O . GLU A 1 67 ? 5.088 -0.771 -12.344 1.00 0.00 81 GLU A O 20
ATOM 33040 N N . ARG A 1 68 ? 5.899 -0.949 -10.240 1.00 0.00 82 ARG A N 20
ATOM 33041 C CA . ARG A 1 68 ? 6.760 0.215 -10.355 1.00 0.00 82 ARG A CA 20
ATOM 33042 C C . ARG A 1 68 ? 8.166 -0.112 -9.848 1.00 0.00 82 ARG A C 20
ATOM 33043 O O . ARG A 1 68 ? 8.505 0.191 -8.705 1.00 0.00 82 ARG A O 20
ATOM 33061 N N . PRO A 1 69 ? 8.968 -0.745 -10.747 1.00 0.00 83 PRO A N 20
ATOM 33062 C CA . PRO A 1 69 ? 10.330 -1.117 -10.402 1.00 0.00 83 PRO A CA 20
ATOM 33063 C C . PRO A 1 69 ? 11.247 0.106 -10.393 1.00 0.00 83 PRO A C 20
ATOM 33064 O O . PRO A 1 69 ? 11.552 0.666 -11.444 1.00 0.00 83 PRO A O 20
ATOM 33072 N N . CYS A 1 70 ? 11.663 0.486 -9.192 1.00 0.00 84 CYS A N 20
ATOM 33073 C CA . CYS A 1 70 ? 12.540 1.633 -9.033 1.00 0.00 84 CYS A CA 20
ATOM 33074 C C . CYS A 1 70 ? 13.528 1.649 -10.200 1.00 0.00 84 CYS A C 20
ATOM 33075 O O . CYS A 1 70 ? 14.532 0.937 -10.180 1.00 0.00 84 CYS A O 20
ATOM 33081 N N . PRO A 1 71 ? 13.203 2.490 -11.218 1.00 0.00 85 PRO A N 20
ATOM 33082 C CA . PRO A 1 71 ? 14.050 2.608 -12.392 1.00 0.00 85 PRO A CA 20
ATOM 33083 C C . PRO A 1 71 ? 15.310 3.418 -12.080 1.00 0.00 85 PRO A C 20
ATOM 33084 O O . PRO A 1 71 ? 16.077 3.751 -12.982 1.00 0.00 85 PRO A O 20
ATOM 33092 N N . GLU A 1 72 ? 15.483 3.713 -10.800 1.00 0.00 86 GLU A N 20
ATOM 33093 C CA . GLU A 1 72 ? 16.637 4.478 -10.357 1.00 0.00 86 GLU A CA 20
ATOM 33094 C C . GLU A 1 72 ? 17.862 4.128 -11.204 1.00 0.00 86 GLU A C 20
ATOM 33095 O O . GLU A 1 72 ? 17.952 3.029 -11.748 1.00 0.00 86 GLU A O 20
ATOM 33105 N N . TYR A 1 73 ? 18.775 5.084 -11.290 1.00 0.00 87 TYR A N 20
ATOM 33106 C CA . TYR A 1 73 ? 19.991 4.891 -12.060 1.00 0.00 87 TYR A CA 20
ATOM 33107 C C . TYR A 1 73 ? 20.494 3.451 -11.940 1.00 0.00 87 TYR A C 20
ATOM 33108 O O . TYR A 1 73 ? 20.819 2.817 -12.942 1.00 0.00 87 TYR A O 20
ATOM 33125 N N . PHE A 1 74 ? 20.542 2.976 -10.703 1.00 0.00 88 PHE A N 20
ATOM 33126 C CA . PHE A 1 74 ? 21.001 1.623 -10.439 1.00 0.00 88 PHE A CA 20
ATOM 33127 C C . PHE A 1 74 ? 20.445 0.644 -11.476 1.00 0.00 88 PHE A C 20
ATOM 33128 O O . PHE A 1 74 ? 21.141 -0.278 -11.898 1.00 0.00 88 PHE A O 20
ATOM 33144 N N . ASN A 1 75 ? 19.199 0.879 -11.857 1.00 0.00 89 ASN A N 20
ATOM 33145 C CA . ASN A 1 75 ? 18.542 0.029 -12.837 1.00 0.00 89 ASN A CA 20
ATOM 33146 C C . ASN A 1 75 ? 18.956 0.467 -14.243 1.00 0.00 89 ASN A C 20
ATOM 33147 O O . ASN A 1 75 ? 19.458 1.574 -14.430 1.00 0.00 89 ASN A O 20
ATOM 33157 N N . GLY A 1 76 ? 18.729 -0.425 -15.196 1.00 0.00 90 GLY A N 20
ATOM 33158 C CA . GLY A 1 76 ? 19.072 -0.145 -16.580 1.00 0.00 90 GLY A CA 20
ATOM 33159 C C . GLY A 1 76 ? 17.981 0.687 -17.257 1.00 0.00 90 GLY A C 20
ATOM 33160 O O . GLY A 1 76 ? 17.535 0.357 -18.355 1.00 0.00 90 GLY A O 20
ATOM 33164 N N . ILE A 1 77 ? 17.582 1.750 -16.574 1.00 0.00 91 ILE A N 20
ATOM 33165 C CA . ILE A 1 77 ? 16.552 2.631 -17.095 1.00 0.00 91 ILE A CA 20
ATOM 33166 C C . ILE A 1 77 ? 16.605 3.967 -16.352 1.00 0.00 91 ILE A C 20
ATOM 33167 O O . ILE A 1 77 ? 17.015 4.021 -15.193 1.00 0.00 91 ILE A O 20
ATOM 33182 N N . LYS A 1 78 ? 16.183 5.013 -17.049 1.00 0.00 92 LYS A N 20
ATOM 33183 C CA . LYS A 1 78 ? 16.178 6.345 -16.468 1.00 0.00 92 LYS A CA 20
ATOM 33184 C C . LYS A 1 78 ? 14.918 6.520 -15.618 1.00 0.00 92 LYS A C 20
ATOM 33185 O O . LYS A 1 78 ? 13.802 6.444 -16.132 1.00 0.00 92 LYS A O 20
ATOM 33200 N N . TYR A 1 79 ? 15.138 6.754 -14.333 1.00 0.00 93 TYR A N 20
ATOM 33201 C CA . TYR A 1 79 ? 14.034 6.941 -13.406 1.00 0.00 93 TYR A CA 20
ATOM 33202 C C . TYR A 1 79 ? 13.498 8.372 -13.474 1.00 0.00 93 TYR A C 20
ATOM 33203 O O . TYR A 1 79 ? 14.241 9.304 -13.783 1.00 0.00 93 TYR A O 20
ATOM 33220 N N . ASN A 1 80 ? 12.213 8.504 -13.180 1.00 0.00 94 ASN A N 20
ATOM 33221 C CA . ASN A 1 80 ? 11.569 9.806 -13.204 1.00 0.00 94 ASN A CA 20
ATOM 33222 C C . ASN A 1 80 ? 11.027 10.129 -11.810 1.00 0.00 94 ASN A C 20
ATOM 33223 O O . ASN A 1 80 ? 11.340 11.175 -11.245 1.00 0.00 94 ASN A O 20
ATOM 33233 N N . THR A 1 81 ? 10.224 9.209 -11.296 1.00 0.00 95 THR A N 20
ATOM 33234 C CA . THR A 1 81 ? 9.635 9.381 -9.978 1.00 0.00 95 THR A CA 20
ATOM 33235 C C . THR A 1 81 ? 10.533 8.759 -8.907 1.00 0.00 95 THR A C 20
ATOM 33236 O O . THR A 1 81 ? 11.632 8.295 -9.207 1.00 0.00 95 THR A O 20
ATOM 33247 N N . THR A 1 82 ? 10.030 8.767 -7.681 1.00 0.00 96 THR A N 20
ATOM 33248 C CA . THR A 1 82 ? 10.773 8.209 -6.564 1.00 0.00 96 THR A CA 20
ATOM 33249 C C . THR A 1 82 ? 9.869 7.310 -5.718 1.00 0.00 96 THR A C 20
ATOM 33250 O O . THR A 1 82 ? 9.841 7.428 -4.494 1.00 0.00 96 THR A O 20
ATOM 33261 N N . ARG A 1 83 ? 9.153 6.432 -6.405 1.00 0.00 97 ARG A N 20
ATOM 33262 C CA . ARG A 1 83 ? 8.250 5.513 -5.732 1.00 0.00 97 ARG A CA 20
ATOM 33263 C C . ARG A 1 83 ? 8.137 4.208 -6.522 1.00 0.00 97 ARG A C 20
ATOM 33264 O O . ARG A 1 83 ? 7.547 4.179 -7.601 1.00 0.00 97 ARG A O 20
ATOM 33282 N N . ASN A 1 84 ? 8.711 3.157 -5.954 1.00 0.00 98 ASN A N 20
ATOM 33283 C CA . ASN A 1 84 ? 8.682 1.852 -6.590 1.00 0.00 98 ASN A CA 20
ATOM 33284 C C . ASN A 1 84 ? 7.804 0.907 -5.766 1.00 0.00 98 ASN A C 20
ATOM 33285 O O . ASN A 1 84 ? 7.457 1.212 -4.626 1.00 0.00 98 ASN A O 20
ATOM 33295 N N . ALA A 1 85 ? 7.472 -0.222 -6.375 1.00 0.00 99 ALA A N 20
ATOM 33296 C CA . ALA A 1 85 ? 6.643 -1.214 -5.711 1.00 0.00 99 ALA A CA 20
ATOM 33297 C C . ALA A 1 85 ? 6.067 -2.172 -6.757 1.00 0.00 99 ALA A C 20
ATOM 33298 O O . ALA A 1 85 ? 6.416 -2.095 -7.933 1.00 0.00 99 ALA A O 20
ATOM 33305 N N . TYR A 1 86 ? 5.195 -3.052 -6.288 1.00 0.00 100 TYR A N 20
ATOM 33306 C CA . TYR A 1 86 ? 4.567 -4.025 -7.167 1.00 0.00 100 TYR A CA 20
ATOM 33307 C C . TYR A 1 86 ? 3.217 -4.476 -6.610 1.00 0.00 100 TYR A C 20
ATOM 33308 O O . TYR A 1 86 ? 3.162 -5.232 -5.641 1.00 0.00 100 TYR A O 20
ATOM 33325 N N . ARG A 1 87 ? 2.158 -3.993 -7.246 1.00 0.00 101 ARG A N 20
ATOM 33326 C CA . ARG A 1 87 ? 0.811 -4.339 -6.825 1.00 0.00 101 ARG A CA 20
ATOM 33327 C C . ARG A 1 87 ? 0.025 -4.931 -7.997 1.00 0.00 101 ARG A C 20
ATOM 33328 O O . ARG A 1 87 ? 0.182 -4.496 -9.136 1.00 0.00 101 ARG A O 20
ATOM 33346 N N . GLU A 1 88 ? -0.804 -5.912 -7.675 1.00 0.00 102 GLU A N 20
ATOM 33347 C CA . GLU A 1 88 ? -1.615 -6.569 -8.687 1.00 0.00 102 GLU A CA 20
ATOM 33348 C C . GLU A 1 88 ? -3.090 -6.204 -8.502 1.00 0.00 102 GLU A C 20
ATOM 33349 O O . GLU A 1 88 ? -3.523 -5.898 -7.393 1.00 0.00 102 GLU A O 20
ATOM 33359 N N . CYS A 1 89 ? -3.819 -6.251 -9.607 1.00 0.00 103 CYS A N 20
ATOM 33360 C CA . CYS A 1 89 ? -5.236 -5.930 -9.581 1.00 0.00 103 CYS A CA 20
ATOM 33361 C C . CYS A 1 89 ? -6.000 -7.074 -10.250 1.00 0.00 103 CYS A C 20
ATOM 33362 O O . CYS A 1 89 ? -5.626 -7.526 -11.331 1.00 0.00 103 CYS A O 20
ATOM 33368 N N . LEU A 1 90 ? -7.058 -7.508 -9.582 1.00 0.00 104 LEU A N 20
ATOM 33369 C CA . LEU A 1 90 ? -7.877 -8.591 -10.098 1.00 0.00 104 LEU A CA 20
ATOM 33370 C C . LEU A 1 90 ? -8.573 -8.131 -11.381 1.00 0.00 104 LEU A C 20
ATOM 33371 O O . LEU A 1 90 ? -8.562 -6.945 -11.706 1.00 0.00 104 LEU A O 20
ATOM 33386 N N . GLU A 1 91 ? -9.161 -9.094 -12.075 1.00 0.00 105 GLU A N 20
ATOM 33387 C CA . GLU A 1 91 ? -9.860 -8.803 -13.314 1.00 0.00 105 GLU A CA 20
ATOM 33388 C C . GLU A 1 91 ? -11.251 -8.235 -13.020 1.00 0.00 105 GLU A C 20
ATOM 33389 O O . GLU A 1 91 ? -12.014 -7.944 -13.940 1.00 0.00 105 GLU A O 20
ATOM 33399 N N . ASN A 1 92 ? -11.537 -8.095 -11.734 1.00 0.00 106 ASN A N 20
ATOM 33400 C CA . ASN A 1 92 ? -12.822 -7.568 -11.307 1.00 0.00 106 ASN A CA 20
ATOM 33401 C C . ASN A 1 92 ? -12.696 -6.062 -11.066 1.00 0.00 106 ASN A C 20
ATOM 33402 O O . ASN A 1 92 ? -13.679 -5.397 -10.744 1.00 0.00 106 ASN A O 20
ATOM 33412 N N . GLY A 1 93 ? -11.477 -5.569 -11.230 1.00 0.00 107 GLY A N 20
ATOM 33413 C CA . GLY A 1 93 ? -11.209 -4.155 -11.035 1.00 0.00 107 GLY A CA 20
ATOM 33414 C C . GLY A 1 93 ? -11.007 -3.835 -9.553 1.00 0.00 107 GLY A C 20
ATOM 33415 O O . GLY A 1 93 ? -11.360 -2.749 -9.094 1.00 0.00 107 GLY A O 20
ATOM 33419 N N . THR A 1 94 ? -10.439 -4.799 -8.844 1.00 0.00 108 THR A N 20
ATOM 33420 C CA . THR A 1 94 ? -10.186 -4.634 -7.423 1.00 0.00 108 THR A CA 20
ATOM 33421 C C . THR A 1 94 ? -8.700 -4.835 -7.120 1.00 0.00 108 THR A C 20
ATOM 33422 O O . THR A 1 94 ? -7.966 -5.392 -7.934 1.00 0.00 108 THR A O 20
ATOM 33433 N N . TRP A 1 95 ? -8.301 -4.368 -5.945 1.00 0.00 109 TRP A N 20
ATOM 33434 C CA . TRP A 1 95 ? -6.915 -4.489 -5.524 1.00 0.00 109 TRP A CA 20
ATOM 33435 C C . TRP A 1 95 ? -6.708 -5.905 -4.982 1.00 0.00 109 TRP A C 20
ATOM 33436 O O . TRP A 1 95 ? -7.589 -6.754 -5.099 1.00 0.00 109 TRP A O 20
ATOM 33456 N N . ALA A 1 96 ? -5.536 -6.115 -4.400 1.00 0.00 110 ALA A N 20
ATOM 33457 C CA . ALA A 1 96 ? -5.202 -7.413 -3.839 1.00 0.00 110 ALA A CA 20
ATOM 33458 C C . ALA A 1 96 ? -4.875 -7.252 -2.353 1.00 0.00 110 ALA A C 20
ATOM 33459 O O . ALA A 1 96 ? -5.307 -6.292 -1.719 1.00 0.00 110 ALA A O 20
ATOM 33466 N N . SER A 1 97 ? -4.114 -8.209 -1.840 1.00 0.00 111 SER A N 20
ATOM 33467 C CA . SER A 1 97 ? -3.725 -8.186 -0.441 1.00 0.00 111 SER A CA 20
ATOM 33468 C C . SER A 1 97 ? -2.988 -6.882 -0.124 1.00 0.00 111 SER A C 20
ATOM 33469 O O . SER A 1 97 ? -3.487 -6.054 0.637 1.00 0.00 111 SER A O 20
ATOM 33476 N N . ARG A 1 98 ? -1.815 -6.743 -0.723 1.00 0.00 112 ARG A N 20
ATOM 33477 C CA . ARG A 1 98 ? -1.006 -5.554 -0.514 1.00 0.00 112 ARG A CA 20
ATOM 33478 C C . ARG A 1 98 ? 0.266 -5.623 -1.360 1.00 0.00 112 ARG A C 20
ATOM 33479 O O . ARG A 1 98 ? 0.638 -6.691 -1.843 1.00 0.00 112 ARG A O 20
ATOM 33497 N N . VAL A 1 99 ? 0.901 -4.469 -1.513 1.00 0.00 113 VAL A N 20
ATOM 33498 C CA . VAL A 1 99 ? 2.124 -4.385 -2.292 1.00 0.00 113 VAL A CA 20
ATOM 33499 C C . VAL A 1 99 ? 2.982 -5.621 -2.020 1.00 0.00 113 VAL A C 20
ATOM 33500 O O . VAL A 1 99 ? 2.990 -6.144 -0.906 1.00 0.00 113 VAL A O 20
ATOM 33513 N N . ASN A 1 100 ? 3.686 -6.054 -3.056 1.00 0.00 114 ASN A N 20
ATOM 33514 C CA . ASN A 1 100 ? 4.547 -7.219 -2.942 1.00 0.00 114 ASN A CA 20
ATOM 33515 C C . ASN A 1 100 ? 5.900 -6.794 -2.370 1.00 0.00 114 ASN A C 20
ATOM 33516 O O . ASN A 1 100 ? 6.333 -7.310 -1.341 1.00 0.00 114 ASN A O 20
ATOM 33526 N N . TYR A 1 101 ? 6.531 -5.856 -3.060 1.00 0.00 115 TYR A N 20
ATOM 33527 C CA . TYR A 1 101 ? 7.827 -5.356 -2.634 1.00 0.00 115 TYR A CA 20
ATOM 33528 C C . TYR A 1 101 ? 8.815 -6.504 -2.422 1.00 0.00 115 TYR A C 20
ATOM 33529 O O . TYR A 1 101 ? 8.876 -7.084 -1.339 1.00 0.00 115 TYR A O 20
ATOM 33546 N N . SER A 1 102 ? 9.566 -6.799 -3.474 1.00 0.00 116 SER A N 20
ATOM 33547 C CA . SER A 1 102 ? 10.548 -7.868 -3.416 1.00 0.00 116 SER A CA 20
ATOM 33548 C C . SER A 1 102 ? 11.818 -7.374 -2.720 1.00 0.00 116 SER A C 20
ATOM 33549 O O . SER A 1 102 ? 12.005 -7.604 -1.526 1.00 0.00 116 SER A O 20
ATOM 33556 N N . HIS A 1 103 ? 12.658 -6.705 -3.496 1.00 0.00 117 HIS A N 20
ATOM 33557 C CA . HIS A 1 103 ? 13.905 -6.177 -2.967 1.00 0.00 117 HIS A CA 20
ATOM 33558 C C . HIS A 1 103 ? 14.412 -5.055 -3.876 1.00 0.00 117 HIS A C 20
ATOM 33559 O O . HIS A 1 103 ? 15.491 -5.160 -4.456 1.00 0.00 117 HIS A O 20
ATOM 33572 N N . CYS A 1 104 ? 13.608 -4.005 -3.971 1.00 0.00 118 CYS A N 20
ATOM 33573 C CA . CYS A 1 104 ? 13.962 -2.864 -4.797 1.00 0.00 118 CYS A CA 20
ATOM 33574 C C . CYS A 1 104 ? 15.365 -2.400 -4.401 1.00 0.00 118 CYS A C 20
ATOM 33575 O O . CYS A 1 104 ? 16.294 -2.465 -5.204 1.00 0.00 118 CYS A O 20
ATOM 33581 N N . GLU A 1 105 ? 15.473 -1.941 -3.163 1.00 0.00 119 GLU A N 20
ATOM 33582 C CA . GLU A 1 105 ? 16.748 -1.466 -2.650 1.00 0.00 119 GLU A CA 20
ATOM 33583 C C . GLU A 1 105 ? 17.803 -2.569 -2.746 1.00 0.00 119 GLU A C 20
ATOM 33584 O O . GLU A 1 105 ? 18.839 -2.389 -3.384 1.00 0.00 119 GLU A O 20
ATOM 33594 N N . PRO A 1 106 ? 17.496 -3.718 -2.085 1.00 0.00 120 PRO A N 20
ATOM 33595 C CA . PRO A 1 106 ? 18.407 -4.850 -2.090 1.00 0.00 120 PRO A CA 20
ATOM 33596 C C . PRO A 1 106 ? 18.372 -5.576 -3.437 1.00 0.00 120 PRO A C 20
ATOM 33597 O O . PRO A 1 106 ? 18.073 -6.768 -3.497 1.00 0.00 120 PRO A O 20
ATOM 33605 N N . ILE A 1 107 ? 18.683 -4.825 -4.484 1.00 0.00 121 ILE A N 20
ATOM 33606 C CA . ILE A 1 107 ? 18.692 -5.382 -5.827 1.00 0.00 121 ILE A CA 20
ATOM 33607 C C . ILE A 1 107 ? 20.103 -5.281 -6.407 1.00 0.00 121 ILE A C 20
ATOM 33608 O O . ILE A 1 107 ? 20.833 -4.336 -6.112 1.00 0.00 121 ILE A O 20
ATOM 33623 N N . LEU A 1 108 ? 20.446 -6.269 -7.221 1.00 0.00 122 LEU A N 20
ATOM 33624 C CA . LEU A 1 108 ? 21.757 -6.304 -7.845 1.00 0.00 122 LEU A CA 20
ATOM 33625 C C . LEU A 1 108 ? 21.643 -5.815 -9.291 1.00 0.00 122 LEU A C 20
ATOM 33626 O O . LEU A 1 108 ? 20.924 -6.407 -10.094 1.00 0.00 122 LEU A O 20
ATOM 33641 N N . ASP A 1 109 ? 22.362 -4.740 -9.578 1.00 0.00 123 ASP A N 20
ATOM 33642 C CA . ASP A 1 109 ? 22.349 -4.165 -10.912 1.00 0.00 123 ASP A CA 20
ATOM 33643 C C . ASP A 1 109 ? 23.788 -4.001 -11.405 1.00 0.00 123 ASP A C 20
ATOM 33644 O O . ASP A 1 109 ? 24.710 -3.852 -10.604 1.00 0.00 123 ASP A O 20
ATOM 33652 N N . ASP A 1 110 ? 23.936 -4.035 -12.721 1.00 0.00 124 ASP A N 20
ATOM 33653 C CA . ASP A 1 110 ? 25.247 -3.891 -13.331 1.00 0.00 124 ASP A CA 20
ATOM 33654 C C . ASP A 1 110 ? 26.006 -5.215 -13.215 1.00 0.00 124 ASP A C 20
ATOM 33655 O O . ASP A 1 110 ? 26.555 -5.530 -12.160 1.00 0.00 124 ASP A O 20
ATOM 33663 N N . LYS A 1 111 ? 26.013 -5.955 -14.315 1.00 0.00 125 LYS A N 20
ATOM 33664 C CA . LYS A 1 111 ? 26.695 -7.237 -14.349 1.00 0.00 125 LYS A CA 20
ATOM 33665 C C . LYS A 1 111 ? 28.205 -7.009 -14.263 1.00 0.00 125 LYS A C 20
ATOM 33666 O O . LYS A 1 111 ? 28.677 -5.884 -14.424 1.00 0.00 125 LYS A O 20
ATOM 33681 N N . GLN A 1 112 ? 28.922 -8.095 -14.009 1.00 0.00 126 GLN A N 20
ATOM 33682 C CA . GLN A 1 112 ? 30.369 -8.026 -13.899 1.00 0.00 126 GLN A CA 20
ATOM 33683 C C . GLN A 1 112 ? 31.025 -8.602 -15.156 1.00 0.00 126 GLN A C 20
ATOM 33684 O O . GLN A 1 112 ? 30.385 -9.326 -15.918 1.00 0.00 126 GLN A O 20
ATOM 33696 N N . ARG A 1 113 ? 32.292 -8.260 -15.333 1.00 0.00 127 ARG A N 20
ATOM 33697 C CA . ARG A 1 113 ? 33.041 -8.734 -16.484 1.00 0.00 127 ARG A CA 20
ATOM 33698 C C . ARG A 1 113 ? 34.435 -9.197 -16.056 1.00 0.00 127 ARG A C 20
ATOM 33699 O O . ARG A 1 113 ? 35.080 -8.554 -15.229 1.00 0.00 127 ARG A O 20
ATOM 33717 N N . LYS A 1 114 ? 34.859 -10.309 -16.639 1.00 0.00 128 LYS A N 20
ATOM 33718 C CA . LYS A 1 114 ? 36.164 -10.866 -16.328 1.00 0.00 128 LYS A CA 20
ATOM 33719 C C . LYS A 1 114 ? 36.965 -11.031 -17.622 1.00 0.00 128 LYS A C 20
ATOM 33720 O O . LYS A 1 114 ? 36.458 -10.756 -18.709 1.00 0.00 128 LYS A O 20
ATOM 33735 N N . TYR A 1 115 ? 38.202 -11.478 -17.463 1.00 0.00 129 TYR A N 20
ATOM 33736 C CA . TYR A 1 115 ? 39.078 -11.681 -18.604 1.00 0.00 129 TYR A CA 20
ATOM 33737 C C . TYR A 1 115 ? 38.955 -13.109 -19.141 1.00 0.00 129 TYR A C 20
ATOM 33738 O O . TYR A 1 115 ? 38.327 -13.960 -18.513 1.00 0.00 129 TYR A O 20
ATOM 33755 N N . ASP A 1 116 ? 39.563 -13.327 -20.297 1.00 0.00 130 ASP A N 20
ATOM 33756 C CA . ASP A 1 116 ? 39.530 -14.636 -20.925 1.00 0.00 130 ASP A CA 20
ATOM 33757 C C . ASP A 1 116 ? 40.329 -15.626 -20.076 1.00 0.00 130 ASP A C 20
ATOM 33758 O O . ASP A 1 116 ? 41.220 -15.228 -19.326 1.00 0.00 130 ASP A O 20
ATOM 33766 N N . LEU A 1 117 ? 39.983 -16.896 -20.220 1.00 0.00 131 LEU A N 20
ATOM 33767 C CA . LEU A 1 117 ? 40.657 -17.946 -19.475 1.00 0.00 131 LEU A CA 20
ATOM 33768 C C . LEU A 1 117 ? 40.517 -19.271 -20.227 1.00 0.00 131 LEU A C 20
ATOM 33769 O O . LEU A 1 117 ? 39.744 -19.369 -21.178 1.00 0.00 131 LEU A O 20
ATOM 33784 N N . HIS A 1 118 ? 41.277 -20.256 -19.772 1.00 0.00 132 HIS A N 20
ATOM 33785 C CA . HIS A 1 118 ? 41.247 -21.570 -20.390 1.00 0.00 132 HIS A CA 20
ATOM 33786 C C . HIS A 1 118 ? 42.027 -21.537 -21.706 1.00 0.00 132 HIS A C 20
ATOM 33787 O O . HIS A 1 118 ? 42.107 -20.497 -22.357 1.00 0.00 132 HIS A O 20
ATOM 33801 N N . TYR A 1 119 ? 42.582 -22.687 -22.056 1.00 0.00 133 TYR A N 20
ATOM 33802 C CA . TYR A 1 119 ? 43.354 -22.803 -23.282 1.00 0.00 133 TYR A CA 20
ATOM 33803 C C . TYR A 1 119 ? 43.125 -24.162 -23.947 1.00 0.00 133 TYR A C 20
ATOM 33804 O O . TYR A 1 119 ? 42.142 -24.841 -23.657 1.00 0.00 133 TYR A O 20
#

Sequence (119 aa):
GSGMKETAAAKFERQHMDSPDLGTTLLEQYCHRTTIGNFSGPYTYCNTTLDQIGTCWPQSAPGALVERPCPEYFNGIKYNTTRNAYRECLENGTWASRVNYSHCEPILDDKQRKYDLHYGSGMKETAAAKFERQHMDSPDLGTTLLEQYCHRTTIGNFSGPYTYCNTTLDQIGTCWPQSAPGALVERPCPEYFNGIKYNTTRNAYRECLENGTWASRVNYSHCEPILDDKQRKYDLHYGSGMKETAAAKFERQHMDSPDLGTTLLEQYCHRTTIGNFSGPYTYCNTTLDQIGTCWPQSAPGALVERPCPEYFNGIKYNTTRNAYRECLENGTWASRVNYSHCEPILDDKQRKYDLHYGSGMKETAAAKFERQHMDSPDLGTTLLEQYCHRTTIGNFSGPYTYCNTTLDQIGTCWPQSAPGALVERPCPEYFNGIKYNTTRNAYRECLENGTWASRVNYSHCEPILDDKQRKYDLHYGSGMKETAAAKFERQHMDSPDLGTTLLEQYCHRTTIGNFSGPYTYCNTTLDQIGTCWPQSAPGALVERPCPEYFNGIKYNTTRNAYRECLENGTWASRVNYSHCEPILDDKQRKYDLHYGSGMKETAAAKFERQHMDSPDLGTTLLEQYCHRTTIGNFSGPYTYCNTTLDQIGTCWPQSAPGALVERPCPEYFNGIKYNTTRNAYRECLENGTWASRVNYSHCEPILDDKQRKYDLHYGSGMKETAAAKFERQHMDSPDLGTTLLEQYCHRTTIGNFSGPYTYCNTTLDQIGTCWPQSAPGALVERPCPEYFNGIKYNTTRNAYRECLENGTWASRVNYSHCEPILDDKQRKYDLHYGSGMKETAAAKFERQHMDSPDLGTTLLEQYCHRTTIGNFSGPYTYCNTTLDQIGTCWPQSAPGALVERPCPEYFNGIKYNTTRNAYRECLENGTWASRVNYSHCEPILDDKQRKYDLHYGSGMKETAAAKFERQHMDSPDLGTTLLEQYCHRTTIGNFSGPYTYCNTTLDQIGTCWPQSAPGALVERPCPEYFNGIKYNTTRNAYRECLENGTWASRVNYSHCEPILDDKQRKYDLHYGSGMKETAAAKFERQHMDSPDLGTTLLEQYCHRTTIGNFSGPYTYCNTTLDQIGTCWPQSAPGALVERPCPEYFNGIKYNTTRNAYRECLENGTWASRVNYSHCEPILDDKQRKYDLHYGSGMKETAAAKFERQHMDSPDLGTTLLEQYCHRTTIGNFSGPYTYCNTTLDQIGTCWPQSAPGALVERPCPEYFNGIKYNTTRNAYRECLENGTWASRVNYSHCEPILDDKQRKYDLHYGSGMKETAAAKFERQHMDSPDLGTTLLEQYCHRTTIGNFSGPYTYCNTTLDQIGTCWPQSAPGALVERPCPEYFNGIKYNTTRNAYRECLENGTWASRVNYSHCEPILDDKQRKYDLHYGSGMKETAAAKFERQHMDSPDLGTTLLEQYCHRTTIGNFSGPYTYCNTTLDQIGTCWPQSAPGALVERPCPEYFNGIKYNTTRNAYRECLENGTWASRVNYSHCEPILDDKQRKYDLHYGSGMKETAAAKFERQHMDSPDLGTTLLEQYCHRTTIGNFSGPYTYCNTTLDQIGTCWPQSAPGALVERPCPEYFNGIKYNTTRNAYRECLENGTWASRVNYSHCEPILDDKQRKYDLHYGSGMKETAAAKFERQHMDSPDLGTTLLEQYCHRTTIGNFSGPYTYCNTTLDQIGTCWPQSAPGALVERPCPEYFNGIKYNTTRNAYRECLENGTWASRVNYSHCEPILDDKQRKYDLHYGSGMKETAAAKFERQHMDSPDLGTTLLEQYCHRTTIGNFSGPYTYCNTTLDQIGTCWPQSAPGALVERPCPEYFNGIKYNTTRNAYRECLENGTWASRVNYSHCEPILDDKQRKYDLHYGSGMKETAAAKFERQHMDSPDLGTTLLEQYCHRTTIGNFSGPYTYCNTTLDQIGTCWPQSAPGALVERPCPEYFNGIKYNTTRNAYRECLENGTWASRVNYSHCEPILDDKQRKYDLHYGSGMKETAAAKFERQHMDSPDLGTTLLEQYCHRTTIGNFSGPYTYCNTTLDQIGTCWPQSAPGALVERPCPEYFNGIKYNTTRNAYRECLENGTWASRVNYSHCEPILDDKQRKYDLHYGSGMKETAAAKFERQHMDSPDLGTTLLEQYCHRTTIGNFSGPYTYCNTTLDQIGTCWPQSAPGALVERPCPEYFNGIKYNTTRNAYRECLENGTWASRVNYSHCEPILDDKQRKYDLHYGSGMKETAAAKFERQHMDSPDLGTTLLEQYCHRTTIGNFSGPYTYCNTTLDQIGTCWPQSAPGALVERPCPEYFNGIKYNTTRNAYRECLENGTWASRVNYSHCEPILDDKQRKYDLHY